Protein 8E2L (pdb70)

Structure (mmCIF, N/CA/C/O backbone):
data_8E2L
#
_entry.id   8E2L
#
_cell.length_a   1.00
_cell.length_b   1.00
_cell.length_c   1.00
_cell.angle_alpha   90.00
_cell.angle_beta   90.00
_cell.angle_gamma   90.00
#
_symmetry.space_group_name_H-M   'P 1'
#
loop_
_entity.id
_entity.type
_entity.pdbx_description
1 polymer 'Twinkle mtDNA helicase'
2 polymer "DNA (5'-D(P*TP*TP*TP*TP*TP*TP*TP*TP*TP*TP*TP*T)-3')"
3 non-polymer "ADENOSINE-5'-TRIPHOSPHATE"
4 non-polymer 'MAGNESIUM ION'
#
loop_
_atom_site.group_PDB
_atom_site.id
_atom_site.type_symbol
_atom_site.label_atom_id
_atom_site.label_alt_id
_atom_site.label_comp_id
_atom_site.label_asym_id
_atom_site.label_entity_id
_atom_site.label_seq_id
_atom_site.pdbx_PDB_ins_code
_atom_site.Cartn_x
_atom_site.Cartn_y
_atom_site.Cartn_z
_atom_site.occupancy
_atom_site.B_iso_or_equiv
_atom_site.auth_seq_id
_atom_site.auth_comp_id
_atom_site.auth_asym_id
_atom_site.auth_atom_id
_atom_site.pdbx_PDB_model_num
ATOM 1 N N . PRO A 1 48 ? 177.711 248.531 202.837 1.00 229.49 48 PRO C N 1
ATOM 2 C CA . PRO A 1 48 ? 178.930 248.164 202.108 1.00 229.49 48 PRO C CA 1
ATOM 3 C C . PRO A 1 48 ? 179.380 246.736 202.403 1.00 229.49 48 PRO C C 1
ATOM 4 O O . PRO A 1 48 ? 179.324 246.297 203.551 1.00 229.49 48 PRO C O 1
ATOM 6 N N . GLU A 1 49 ? 179.822 246.021 201.365 1.00 234.65 49 GLU C N 1
ATOM 7 C CA . GLU A 1 49 ? 180.275 244.648 201.556 1.00 234.65 49 GLU C CA 1
ATOM 8 C C . GLU A 1 49 ? 181.637 244.593 202.236 1.00 234.65 49 GLU C C 1
ATOM 9 O O . GLU A 1 49 ? 181.948 243.609 202.918 1.00 234.65 49 GLU C O 1
ATOM 11 N N . ASP A 1 50 ? 182.459 245.630 202.066 1.00 235.86 50 ASP C N 1
ATOM 12 C CA . ASP A 1 50 ? 183.781 245.659 202.679 1.00 235.86 50 ASP C CA 1
ATOM 13 C C . ASP A 1 50 ? 183.735 245.941 204.175 1.00 235.86 50 ASP C C 1
ATOM 14 O O . ASP A 1 50 ? 184.767 245.809 204.842 1.00 235.86 50 ASP C O 1
ATOM 16 N N . GLU A 1 51 ? 182.575 246.328 204.713 1.00 237.22 51 GLU C N 1
ATOM 17 C CA . GLU A 1 51 ? 182.478 246.620 206.139 1.00 237.22 51 GLU C CA 1
ATOM 18 C C . GLU A 1 51 ? 182.707 245.377 206.990 1.00 237.22 51 GLU C C 1
ATOM 19 O O . GLU A 1 51 ? 183.207 245.484 208.116 1.00 237.22 51 GLU C O 1
ATOM 21 N N . ALA A 1 52 ? 182.348 244.203 206.479 1.00 237.95 52 ALA C N 1
ATOM 22 C CA . ALA A 1 52 ? 182.537 242.969 207.229 1.00 237.95 52 ALA C CA 1
ATOM 23 C C . ALA A 1 52 ? 184.021 242.681 207.427 1.00 237.95 52 ALA C C 1
ATOM 24 O O . ALA A 1 52 ? 184.839 242.893 206.527 1.00 237.95 52 ALA C O 1
ATOM 26 N N . GLN A 1 53 ? 184.363 242.194 208.616 1.00 241.15 53 GLN C N 1
ATOM 27 C CA . GLN A 1 53 ? 185.744 241.880 208.956 1.00 241.15 53 GLN C CA 1
ATOM 28 C C . GLN A 1 53 ? 186.097 240.488 208.434 1.00 241.15 53 GLN C C 1
ATOM 29 O O . GLN A 1 53 ? 185.369 239.889 207.638 1.00 241.15 53 GLN C O 1
ATOM 31 N N . LEU A 1 54 ? 187.237 239.960 208.874 1.00 242.28 54 LEU C N 1
ATOM 32 C CA . LEU A 1 54 ? 187.671 238.628 208.481 1.00 242.28 54 LEU C CA 1
ATOM 33 C C . LEU A 1 54 ? 188.412 237.987 209.645 1.00 242.28 54 LEU C C 1
ATOM 34 O O . LEU A 1 54 ? 189.201 238.648 210.325 1.00 242.28 54 LEU C O 1
ATOM 36 N N . ILE A 1 55 ? 188.153 236.702 209.867 1.00 246.93 55 ILE C N 1
ATOM 37 C CA . ILE A 1 55 ? 188.793 235.957 210.945 1.00 246.93 55 ILE C CA 1
ATOM 38 C C . ILE A 1 55 ? 188.852 234.489 210.551 1.00 246.93 55 ILE C C 1
ATOM 39 O O . ILE A 1 55 ? 187.898 233.945 209.987 1.00 246.93 55 ILE C O 1
ATOM 41 N N . LYS A 1 56 ? 189.979 233.850 210.853 1.00 246.55 56 LYS C N 1
ATOM 42 C CA . LYS A 1 56 ? 190.211 232.439 210.558 1.00 246.55 56 LYS C CA 1
ATOM 43 C C . LYS A 1 56 ? 190.813 231.739 211.769 1.00 246.55 56 LYS C C 1
ATOM 44 O O . LYS A 1 56 ? 191.794 230.999 211.673 1.00 246.55 56 LYS C O 1
ATOM 46 N N . THR A 1 57 ? 190.221 231.972 212.938 1.00 245.91 57 THR C N 1
ATOM 47 C CA . THR A 1 57 ? 190.726 231.394 214.174 1.00 245.91 57 THR C CA 1
ATOM 48 C C . THR A 1 57 ? 190.415 229.897 214.227 1.00 245.91 57 THR C C 1
ATOM 49 O O . THR A 1 57 ? 189.755 229.334 213.349 1.00 245.91 57 THR C O 1
ATOM 51 N N . MET A 1 58 ? 190.901 229.247 215.282 1.00 244.25 58 MET C N 1
ATOM 52 C CA . MET A 1 58 ? 190.720 227.808 215.469 1.00 244.25 58 MET C CA 1
ATOM 53 C C . MET A 1 58 ? 189.346 227.567 216.080 1.00 244.25 58 MET C C 1
ATOM 54 O O . MET A 1 58 ? 189.184 227.490 217.299 1.00 244.25 58 MET C O 1
ATOM 56 N N . PHE A 1 59 ? 188.340 227.445 215.218 1.00 245.21 59 PHE C N 1
ATOM 57 C CA . PHE A 1 59 ? 186.970 227.195 215.639 1.00 245.21 59 PHE C CA 1
ATOM 58 C C . PHE A 1 59 ? 186.393 226.041 214.834 1.00 245.21 59 PHE C C 1
ATOM 59 O O . PHE A 1 59 ? 186.726 225.851 213.661 1.00 245.21 59 PHE C O 1
ATOM 61 N N . GLN A 1 60 ? 185.522 225.270 215.478 1.00 246.58 60 GLN C N 1
ATOM 62 C CA . GLN A 1 60 ? 184.887 224.107 214.871 1.00 246.58 60 GLN C CA 1
ATOM 63 C C . GLN A 1 60 ? 183.369 224.235 214.903 1.00 246.58 60 GLN C C 1
ATOM 64 O O . GLN A 1 60 ? 182.652 223.286 215.230 1.00 246.58 60 GLN C O 1
ATOM 66 N N . ILE A 1 61 ? 182.862 225.425 214.571 1.00 249.01 61 ILE C N 1
ATOM 67 C CA . ILE A 1 61 ? 181.417 225.631 214.522 1.00 249.01 61 ILE C CA 1
ATOM 68 C C . ILE A 1 61 ? 180.792 224.756 213.444 1.00 249.01 61 ILE C C 1
ATOM 69 O O . ILE A 1 61 ? 179.749 224.127 213.661 1.00 249.01 61 ILE C O 1
ATOM 71 N N . THR A 1 62 ? 181.416 224.700 212.272 1.00 249.50 62 THR C N 1
ATOM 72 C CA . THR A 1 62 ? 180.961 223.865 211.169 1.00 249.50 62 THR C CA 1
ATOM 73 C C . THR A 1 62 ? 181.910 222.686 211.011 1.00 249.50 62 THR C C 1
ATOM 74 O O . THR A 1 62 ? 183.133 222.865 211.001 1.00 249.50 62 THR C O 1
ATOM 76 N N . LYS A 1 63 ? 181.346 221.483 210.891 1.00 248.46 63 LYS C N 1
ATOM 77 C CA . LYS A 1 63 ? 182.138 220.261 210.751 1.00 248.46 63 LYS C CA 1
ATOM 78 C C . LYS A 1 63 ? 182.669 220.163 209.319 1.00 248.46 63 LYS C C 1
ATOM 79 O O . LYS A 1 63 ? 182.240 219.342 208.506 1.00 248.46 63 LYS C O 1
ATOM 81 N N . VAL A 1 64 ? 183.633 221.034 209.019 1.00 246.49 64 VAL C N 1
ATOM 82 C CA . VAL A 1 64 ? 184.242 221.110 207.700 1.00 246.49 64 VAL C CA 1
ATOM 83 C C . VAL A 1 64 ? 185.753 221.207 207.856 1.00 246.49 64 VAL C C 1
ATOM 84 O O . VAL A 1 64 ? 186.274 221.527 208.926 1.00 246.49 64 VAL C O 1
ATOM 86 N N . SER A 1 65 ? 186.455 220.925 206.762 1.00 249.29 65 SER C N 1
ATOM 87 C CA . SER A 1 65 ? 187.909 220.992 206.720 1.00 249.29 65 SER C CA 1
ATOM 88 C C . SER A 1 65 ? 188.338 222.335 206.145 1.00 249.29 65 SER C C 1
ATOM 89 O O . SER A 1 65 ? 187.847 222.749 205.089 1.00 249.29 65 SER C O 1
ATOM 91 N N . ASN A 1 66 ? 189.254 223.008 206.839 1.00 249.71 66 ASN C N 1
ATOM 92 C CA . ASN A 1 66 ? 189.717 224.328 206.430 1.00 249.71 66 ASN C CA 1
ATOM 93 C C . ASN A 1 66 ? 190.824 224.277 205.386 1.00 249.71 66 ASN C C 1
ATOM 94 O O . ASN A 1 66 ? 191.248 225.338 204.912 1.00 249.71 66 ASN C O 1
ATOM 96 N N . ALA A 1 67 ? 191.290 223.081 205.011 1.00 248.87 67 ALA C N 1
ATOM 97 C CA . ALA A 1 67 ? 192.394 222.968 204.062 1.00 248.87 67 ALA C CA 1
ATOM 98 C C . ALA A 1 67 ? 192.078 223.651 202.738 1.00 248.87 67 ALA C C 1
ATOM 99 O O . ALA A 1 67 ? 192.992 224.106 202.041 1.00 248.87 67 ALA C O 1
ATOM 101 N N . THR A 1 68 ? 190.799 223.734 202.375 1.00 248.30 68 THR C N 1
ATOM 102 C CA . THR A 1 68 ? 190.397 224.464 201.181 1.00 248.30 68 THR C CA 1
ATOM 103 C C . THR A 1 68 ? 189.994 225.900 201.483 1.00 248.30 68 THR C C 1
ATOM 104 O O . THR A 1 68 ? 190.115 226.765 200.607 1.00 248.30 68 THR C O 1
ATOM 106 N N . LEU A 1 69 ? 189.527 226.173 202.705 1.00 247.51 69 LEU C N 1
ATOM 107 C CA . LEU A 1 69 ? 189.068 227.518 203.042 1.00 247.51 69 LEU C CA 1
ATOM 108 C C . LEU A 1 69 ? 190.198 228.531 202.906 1.00 247.51 69 LEU C C 1
ATOM 109 O O . LEU A 1 69 ? 190.022 229.599 202.306 1.00 247.51 69 LEU C O 1
ATOM 111 N N . LYS A 1 70 ? 191.376 228.200 203.440 1.00 246.83 70 LYS C N 1
ATOM 112 C CA . LYS A 1 70 ? 192.532 229.074 203.276 1.00 246.83 70 LYS C CA 1
ATOM 113 C C . LYS A 1 70 ? 192.888 229.250 201.807 1.00 246.83 70 LYS C C 1
ATOM 114 O O . LYS A 1 70 ? 193.423 230.295 201.418 1.00 246.83 70 LYS C O 1
ATOM 116 N N . LYS A 1 71 ? 192.601 228.244 200.978 1.00 247.90 71 LYS C N 1
ATOM 117 C CA . LYS A 1 71 ? 192.801 228.395 199.542 1.00 247.90 71 LYS C CA 1
ATOM 118 C C . LYS A 1 71 ? 191.775 229.348 198.943 1.00 247.90 71 LYS C C 1
ATOM 119 O O . LYS A 1 71 ? 192.094 230.120 198.031 1.00 247.90 71 LYS C O 1
ATOM 121 N N . PHE A 1 72 ? 190.537 229.312 199.442 1.00 245.83 72 PHE C N 1
ATOM 122 C CA . PHE A 1 72 ? 189.486 230.161 198.898 1.00 245.83 72 PHE C CA 1
ATOM 123 C C . PHE A 1 72 ? 189.512 231.572 199.469 1.00 245.83 72 PHE C C 1
ATOM 124 O O . PHE A 1 72 ? 188.874 232.466 198.902 1.00 245.83 72 PHE C O 1
ATOM 126 N N . GLY A 1 73 ? 190.230 231.794 200.568 1.00 243.98 73 GLY C N 1
ATOM 127 C CA . GLY A 1 73 ? 190.297 233.101 201.182 1.00 243.98 73 GLY C CA 1
ATOM 128 C C . GLY A 1 73 ? 189.099 233.480 202.022 1.00 243.98 73 GLY C C 1
ATOM 129 O O . GLY A 1 73 ? 189.054 234.608 202.531 1.00 243.98 73 GLY C O 1
ATOM 130 N N . VAL A 1 74 ? 188.131 232.585 202.187 1.00 242.93 74 VAL C N 1
ATOM 131 C CA . VAL A 1 74 ? 186.934 232.884 202.964 1.00 242.93 74 VAL C CA 1
ATOM 132 C C . VAL A 1 74 ? 187.280 232.849 204.446 1.00 242.93 74 VAL C C 1
ATOM 133 O O . VAL A 1 74 ? 187.883 231.886 204.934 1.00 242.93 74 VAL C O 1
ATOM 135 N N . ARG A 1 75 ? 186.900 233.902 205.164 1.00 243.37 75 ARG C N 1
ATOM 136 C CA . ARG A 1 75 ? 187.146 234.007 206.593 1.00 243.37 75 ARG C CA 1
ATOM 137 C C . ARG A 1 75 ? 185.857 234.394 207.302 1.00 243.37 75 ARG C C 1
ATOM 138 O O . ARG A 1 75 ? 184.999 235.078 206.737 1.00 243.37 75 ARG C O 1
ATOM 140 N N . LEU A 1 76 ? 185.731 233.950 208.550 1.00 246.29 76 LEU C N 1
ATOM 141 C CA . LEU A 1 76 ? 184.528 234.205 209.336 1.00 246.29 76 LEU C CA 1
ATOM 142 C C . LEU A 1 76 ? 184.470 235.680 209.715 1.00 246.29 76 LEU C C 1
ATOM 143 O O . LEU A 1 76 ? 185.215 236.135 210.589 1.00 246.29 76 LEU C O 1
ATOM 145 N N . PHE A 1 77 ? 183.588 236.428 209.058 1.00 245.93 77 PHE C N 1
ATOM 146 C CA . PHE A 1 77 ? 183.422 237.839 209.370 1.00 245.93 77 PHE C CA 1
ATOM 147 C C . PHE A 1 77 ? 182.796 238.012 210.749 1.00 245.93 77 PHE C C 1
ATOM 148 O O . PHE A 1 77 ? 182.046 237.158 211.230 1.00 245.93 77 PHE C O 1
ATOM 150 N N . LYS A 1 78 ? 183.113 239.135 211.388 1.00 244.38 78 LYS C N 1
ATOM 151 C CA . LYS A 1 78 ? 182.581 239.420 212.713 1.00 244.38 78 LYS C CA 1
ATOM 152 C C . LYS A 1 78 ? 181.850 240.757 212.708 1.00 244.38 78 LYS C C 1
ATOM 153 O O . LYS A 1 78 ? 182.054 241.582 213.607 1.00 244.38 78 LYS C O 1
ATOM 155 N N . PRO A 1 79 ? 180.994 241.008 211.717 1.00 241.87 79 PRO C N 1
ATOM 156 C CA . PRO A 1 79 ? 180.202 242.245 211.732 1.00 241.87 79 PRO C CA 1
ATOM 157 C C . PRO A 1 79 ? 178.978 242.119 212.624 1.00 241.87 79 PRO C C 1
ATOM 158 O O . PRO A 1 79 ? 178.569 243.085 213.276 1.00 241.87 79 PRO C O 1
ATOM 160 N N . THR A 1 80 ? 178.389 240.926 212.657 1.00 242.89 80 THR C N 1
ATOM 161 C CA . THR A 1 80 ? 177.211 240.651 213.470 1.00 242.89 80 THR C CA 1
ATOM 162 C C . THR A 1 80 ? 177.461 239.575 214.514 1.00 242.89 80 THR C C 1
ATOM 163 O O . THR A 1 80 ? 177.102 239.757 215.683 1.00 242.89 80 THR C O 1
ATOM 165 N N . LYS A 1 81 ? 178.067 238.457 214.126 1.00 244.39 81 LYS C N 1
ATOM 166 C CA . LYS A 1 81 ? 178.334 237.361 215.049 1.00 244.39 81 LYS C CA 1
ATOM 167 C C . LYS A 1 81 ? 179.633 236.682 214.626 1.00 244.39 81 LYS C C 1
ATOM 168 O O . LYS A 1 81 ? 180.373 237.189 213.779 1.00 244.39 81 LYS C O 1
ATOM 170 N N . SER A 1 82 ? 179.907 235.521 215.222 1.00 243.63 82 SER C N 1
ATOM 171 C CA . SER A 1 82 ? 181.115 234.757 214.944 1.00 243.63 82 SER C CA 1
ATOM 172 C C . SER A 1 82 ? 180.855 233.572 214.019 1.00 243.63 82 SER C C 1
ATOM 173 O O . SER A 1 82 ? 181.709 232.687 213.901 1.00 243.63 82 SER C O 1
ATOM 175 N N . LEU A 1 83 ? 179.696 233.536 213.366 1.00 245.09 83 LEU C N 1
ATOM 176 C CA . LEU A 1 83 ? 179.371 232.438 212.471 1.00 245.09 83 LEU C CA 1
ATOM 177 C C . LEU A 1 83 ? 180.203 232.526 211.193 1.00 245.09 83 LEU C C 1
ATOM 178 O O . LEU A 1 83 ? 180.842 233.540 210.897 1.00 245.09 83 LEU C O 1
ATOM 180 N N . VAL A 1 84 ? 180.190 231.435 210.428 1.00 243.37 84 VAL C N 1
ATOM 181 C CA . VAL A 1 84 ? 180.946 231.378 209.182 1.00 243.37 84 VAL C CA 1
ATOM 182 C C . VAL A 1 84 ? 180.313 232.333 208.178 1.00 243.37 84 VAL C C 1
ATOM 183 O O . VAL A 1 84 ? 179.132 232.204 207.836 1.00 243.37 84 VAL C O 1
ATOM 185 N N . PHE A 1 85 ? 181.099 233.297 207.703 1.00 242.80 85 PHE C N 1
ATOM 186 C CA . PHE A 1 85 ? 180.628 234.328 206.779 1.00 242.80 85 PHE C CA 1
ATOM 187 C C . PHE A 1 85 ? 181.579 234.399 205.593 1.00 242.80 85 PHE C C 1
ATOM 188 O O . PHE A 1 85 ? 182.442 235.285 205.524 1.00 242.80 85 PHE C O 1
ATOM 190 N N . PRO A 1 86 ? 181.454 233.477 204.642 1.00 237.78 86 PRO C N 1
ATOM 191 C CA . PRO A 1 86 ? 182.298 233.542 203.445 1.00 237.78 86 PRO C CA 1
ATOM 192 C C . PRO A 1 86 ? 181.995 234.783 202.622 1.00 237.78 86 PRO C C 1
ATOM 193 O O . PRO A 1 86 ? 180.883 235.316 202.641 1.00 237.78 86 PRO C O 1
ATOM 195 N N . TRP A 1 87 ? 183.008 235.242 201.889 1.00 234.93 87 TRP C N 1
ATOM 196 C CA . TRP A 1 87 ? 182.872 236.451 201.087 1.00 234.93 87 TRP C CA 1
ATOM 197 C C . TRP A 1 87 ? 182.003 236.184 199.865 1.00 234.93 87 TRP C C 1
ATOM 198 O O . TRP A 1 87 ? 182.516 235.892 198.780 1.00 234.93 87 TRP C O 1
ATOM 200 N N . PHE A 1 88 ? 180.684 236.285 200.036 1.00 235.26 88 PHE C N 1
ATOM 201 C CA . PHE A 1 88 ? 179.732 236.021 198.957 1.00 235.26 88 PHE C CA 1
ATOM 202 C C . PHE A 1 88 ? 179.703 237.215 198.002 1.00 235.26 88 PHE C C 1
ATOM 203 O O . PHE A 1 88 ? 178.782 238.035 197.989 1.00 235.26 88 PHE C O 1
ATOM 205 N N . ALA A 1 89 ? 180.752 237.301 197.188 1.00 235.15 89 ALA C N 1
ATOM 206 C CA . ALA A 1 89 ? 180.874 238.358 196.197 1.00 235.15 89 ALA C CA 1
ATOM 207 C C . ALA A 1 89 ? 181.763 237.871 195.064 1.00 235.15 89 ALA C C 1
ATOM 208 O O . ALA A 1 89 ? 182.523 236.910 195.213 1.00 235.15 89 ALA C O 1
ATOM 210 N N . GLY A 1 90 ? 181.658 238.546 193.924 1.00 233.86 90 GLY C N 1
ATOM 211 C CA . GLY A 1 90 ? 182.456 238.215 192.770 1.00 233.86 90 GLY C CA 1
ATOM 212 C C . GLY A 1 90 ? 183.795 238.922 192.789 1.00 233.86 90 GLY C C 1
ATOM 213 O O . GLY A 1 90 ? 184.293 239.328 193.844 1.00 233.86 90 GLY C O 1
ATOM 214 N N . PRO A 1 91 ? 184.413 239.070 191.615 1.00 231.51 91 PRO C N 1
ATOM 215 C CA . PRO A 1 91 ? 185.682 239.813 191.554 1.00 231.51 91 PRO C CA 1
ATOM 216 C C . PRO A 1 91 ? 185.560 241.247 192.036 1.00 231.51 91 PRO C C 1
ATOM 217 O O . PRO A 1 91 ? 186.507 241.776 192.631 1.00 231.51 91 PRO C O 1
ATOM 219 N N . ASP A 1 92 ? 184.422 241.892 191.798 1.00 233.05 92 ASP C N 1
ATOM 220 C CA . ASP A 1 92 ? 184.195 243.257 192.243 1.00 233.05 92 ASP C CA 1
ATOM 221 C C . ASP A 1 92 ? 183.541 243.244 193.625 1.00 233.05 92 ASP C C 1
ATOM 222 O O . ASP A 1 92 ? 183.458 242.209 194.291 1.00 233.05 92 ASP C O 1
ATOM 224 N N . SER A 1 93 ? 183.067 244.406 194.069 1.00 234.00 93 SER C N 1
ATOM 225 C CA . SER A 1 93 ? 182.430 244.565 195.375 1.00 234.00 93 SER C CA 1
ATOM 226 C C . SER A 1 93 ? 180.917 244.688 195.257 1.00 234.00 93 SER C C 1
ATOM 227 O O . SER A 1 93 ? 180.295 245.484 195.968 1.00 234.00 93 SER C O 1
ATOM 229 N N . SER A 1 94 ? 180.306 243.922 194.354 1.00 234.95 94 SER C N 1
ATOM 230 C CA . SER A 1 94 ? 178.863 243.989 194.157 1.00 234.95 94 SER C CA 1
ATOM 231 C C . SER A 1 94 ? 178.126 243.646 195.446 1.00 234.95 94 SER C C 1
ATOM 232 O O . SER A 1 94 ? 178.446 242.661 196.118 1.00 234.95 94 SER C O 1
ATOM 234 N N . LEU A 1 95 ? 177.133 244.467 195.787 1.00 238.59 95 LEU C N 1
ATOM 235 C CA . LEU A 1 95 ? 176.370 244.298 197.025 1.00 238.59 95 LEU C CA 1
ATOM 236 C C . LEU A 1 95 ? 175.195 243.349 196.781 1.00 238.59 95 LEU C C 1
ATOM 237 O O . LEU A 1 95 ? 174.020 243.717 196.843 1.00 238.59 95 LEU C O 1
ATOM 239 N N . LYS A 1 96 ? 175.542 242.097 196.498 1.00 237.43 96 LYS C N 1
ATOM 240 C CA . LYS A 1 96 ? 174.556 241.053 196.258 1.00 237.43 96 LYS C CA 1
ATOM 241 C C . LYS A 1 96 ? 174.229 240.248 197.508 1.00 237.43 96 LYS C C 1
ATOM 242 O O . LYS A 1 96 ? 173.434 239.305 197.429 1.00 237.43 96 LYS C O 1
ATOM 244 N N . GLY A 1 97 ? 174.816 240.591 198.651 1.00 237.58 97 GLY C N 1
ATOM 245 C CA . GLY A 1 97 ? 174.556 239.870 199.881 1.00 237.58 97 GLY C CA 1
ATOM 246 C C . GLY A 1 97 ? 175.741 239.054 200.351 1.00 237.58 97 GLY C C 1
ATOM 247 O O . GLY A 1 97 ? 176.006 237.969 199.824 1.00 237.58 97 GLY C O 1
ATOM 248 N N . LEU A 1 98 ? 176.462 239.565 201.346 1.00 237.05 98 LEU C N 1
ATOM 249 C CA . LEU A 1 98 ? 177.629 238.899 201.912 1.00 237.05 98 LEU C CA 1
ATOM 250 C C . LEU A 1 98 ? 177.391 238.507 203.367 1.00 237.05 98 LEU C C 1
ATOM 251 O O . LEU A 1 98 ? 178.277 238.629 204.215 1.00 237.05 98 LEU C O 1
ATOM 253 N N . LYS A 1 99 ? 176.185 238.033 203.669 1.00 238.87 99 LYS C N 1
ATOM 254 C CA . LYS A 1 99 ? 175.840 237.651 205.029 1.00 238.87 99 LYS C CA 1
ATOM 255 C C . LYS A 1 99 ? 176.523 236.335 205.400 1.00 238.87 99 LYS C C 1
ATOM 256 O O . LYS A 1 99 ? 177.184 235.687 204.583 1.00 238.87 99 LYS C O 1
ATOM 258 N N . LEU A 1 100 ? 176.356 235.938 206.658 1.00 244.80 100 LEU C N 1
ATOM 259 C CA . LEU A 1 100 ? 176.982 234.722 207.154 1.00 244.80 100 LEU C CA 1
ATOM 260 C C . LEU A 1 100 ? 176.366 233.489 206.503 1.00 244.80 100 LEU C C 1
ATOM 261 O O . LEU A 1 100 ? 175.189 233.473 206.132 1.00 244.80 100 LEU C O 1
ATOM 263 N N . LEU A 1 101 ? 177.181 232.446 206.366 1.00 244.77 101 LEU C N 1
ATOM 264 C CA . LEU A 1 101 ? 176.739 231.194 205.778 1.00 244.77 101 LEU C CA 1
ATOM 265 C C . LEU A 1 101 ? 176.059 230.328 206.836 1.00 244.77 101 LEU C C 1
ATOM 266 O O . LEU A 1 101 ? 175.965 230.690 208.011 1.00 244.77 101 LEU C O 1
ATOM 268 N N . SER A 1 102 ? 175.576 229.162 206.411 1.00 250.77 102 SER C N 1
ATOM 269 C CA . SER A 1 102 ? 174.885 228.230 207.302 1.00 250.77 102 SER C CA 1
ATOM 270 C C . SER A 1 102 ? 175.930 227.369 207.998 1.00 250.77 102 SER C C 1
ATOM 271 O O . SER A 1 102 ? 176.243 226.259 207.564 1.00 250.77 102 SER C O 1
ATOM 273 N N . ALA A 1 103 ? 176.482 227.889 209.091 1.00 254.08 103 ALA C N 1
ATOM 274 C CA . ALA A 1 103 ? 177.449 227.130 209.872 1.00 254.08 103 ALA C CA 1
ATOM 275 C C . ALA A 1 103 ? 176.780 225.918 210.507 1.00 254.08 103 ALA C C 1
ATOM 276 O O . ALA A 1 103 ? 175.662 226.004 211.022 1.00 254.08 103 ALA C O 1
ATOM 278 N N . GLN A 1 104 ? 177.468 224.774 210.442 1.00 257.90 104 GLN C N 1
ATOM 279 C CA . GLN A 1 104 ? 176.978 223.499 210.962 1.00 257.90 104 GLN C CA 1
ATOM 280 C C . GLN A 1 104 ? 175.724 223.032 210.228 1.00 257.90 104 GLN C C 1
ATOM 281 O O . GLN A 1 104 ? 175.120 222.024 210.608 1.00 257.90 104 GLN C O 1
ATOM 283 N N . ASN A 1 105 ? 175.320 223.771 209.191 1.00 258.36 105 ASN C N 1
ATOM 284 C CA . ASN A 1 105 ? 174.220 223.401 208.304 1.00 258.36 105 ASN C CA 1
ATOM 285 C C . ASN A 1 105 ? 172.876 223.317 209.022 1.00 258.36 105 ASN C C 1
ATOM 286 O O . ASN A 1 105 ? 171.876 222.916 208.417 1.00 258.36 105 ASN C O 1
ATOM 288 N N . THR A 1 106 ? 172.831 223.687 210.303 1.00 257.30 106 THR C N 1
ATOM 289 C CA . THR A 1 106 ? 171.587 223.617 211.056 1.00 257.30 106 THR C CA 1
ATOM 290 C C . THR A 1 106 ? 171.337 224.816 211.960 1.00 257.30 106 THR C C 1
ATOM 291 O O . THR A 1 106 ? 170.270 224.878 212.580 1.00 257.30 106 THR C O 1
ATOM 293 N N . ASP A 1 107 ? 172.263 225.764 212.054 1.00 254.80 107 ASP C N 1
ATOM 294 C CA . ASP A 1 107 ? 172.109 226.913 212.939 1.00 254.80 107 ASP C CA 1
ATOM 295 C C . ASP A 1 107 ? 173.089 227.994 212.496 1.00 254.80 107 ASP C C 1
ATOM 296 O O . ASP A 1 107 ? 173.682 227.911 211.415 1.00 254.80 107 ASP C O 1
ATOM 298 N N . THR A 1 108 ? 173.247 229.020 213.335 1.00 252.19 108 THR C N 1
ATOM 299 C CA . THR A 1 108 ? 174.213 230.098 213.119 1.00 252.19 108 THR C CA 1
ATOM 300 C C . THR A 1 108 ? 173.974 230.795 211.777 1.00 252.19 108 THR C C 1
ATOM 301 O O . THR A 1 108 ? 174.803 230.755 210.865 1.00 252.19 108 THR C O 1
ATOM 303 N N . GLU A 1 109 ? 172.807 231.435 211.676 1.00 247.84 109 GLU C N 1
ATOM 304 C CA . GLU A 1 109 ? 172.408 232.192 210.489 1.00 247.84 109 GLU C CA 1
ATOM 305 C C . GLU A 1 109 ? 172.385 231.295 209.249 1.00 247.84 109 GLU C C 1
ATOM 306 O O . GLU A 1 109 ? 173.157 231.467 208.304 1.00 247.84 109 GLU C O 1
ATOM 308 N N . LYS A 1 110 ? 171.475 230.317 209.277 1.00 246.67 110 LYS C N 1
ATOM 309 C CA . LYS A 1 110 ? 171.314 229.415 208.143 1.00 246.67 110 LYS C CA 1
ATOM 310 C C . LYS A 1 110 ? 170.862 230.145 206.885 1.00 246.67 110 LYS C C 1
ATOM 311 O O . LYS A 1 110 ? 171.097 229.651 205.777 1.00 246.67 110 LYS C O 1
ATOM 313 N N . VAL A 1 111 ? 170.226 231.301 207.028 1.00 244.30 111 VAL C N 1
ATOM 314 C CA . VAL A 1 111 ? 169.813 232.102 205.895 1.00 244.30 111 VAL C CA 1
ATOM 315 C C . VAL A 1 111 ? 170.754 233.295 205.765 1.00 244.30 111 VAL C C 1
ATOM 316 O O . VAL A 1 111 ? 171.524 233.611 206.670 1.00 244.30 111 VAL C O 1
ATOM 318 N N . THR A 1 112 ? 170.692 233.972 204.620 1.00 239.75 112 THR C N 1
ATOM 319 C CA . THR A 1 112 ? 171.562 235.115 204.370 1.00 239.75 112 THR C CA 1
ATOM 320 C C . THR A 1 112 ? 170.761 236.321 203.894 1.00 239.75 112 THR C C 1
ATOM 321 O O . THR A 1 112 ? 169.526 236.289 203.879 1.00 239.75 112 THR C O 1
ATOM 323 N N . TYR A 1 113 ? 171.456 237.386 203.506 1.00 235.67 113 TYR C N 1
ATOM 324 C CA . TYR A 1 113 ? 170.832 238.606 203.022 1.00 235.67 113 TYR C CA 1
ATOM 325 C C . TYR A 1 113 ? 171.000 238.715 201.512 1.00 235.67 113 TYR C C 1
ATOM 326 O O . TYR A 1 113 ? 171.953 238.183 200.935 1.00 235.67 113 TYR C O 1
ATOM 328 N N . ASN A 1 114 ? 170.060 239.411 200.876 1.00 233.69 114 ASN C N 1
ATOM 329 C CA . ASN A 1 114 ? 170.073 239.584 199.430 1.00 233.69 114 ASN C CA 1
ATOM 330 C C . ASN A 1 114 ? 170.908 240.772 198.974 1.00 233.69 114 ASN C C 1
ATOM 331 O O . ASN A 1 114 ? 171.077 240.961 197.765 1.00 233.69 114 ASN C O 1
ATOM 333 N N . GLU A 1 115 ? 171.433 241.572 199.901 1.00 235.73 115 GLU C N 1
ATOM 334 C CA . GLU A 1 115 ? 172.231 242.735 199.542 1.00 235.73 115 GLU C CA 1
ATOM 335 C C . GLU A 1 115 ? 173.194 243.049 200.675 1.00 235.73 115 GLU C C 1
ATOM 336 O O . GLU A 1 115 ? 173.015 242.604 201.812 1.00 235.73 115 GLU C O 1
ATOM 338 N N . ALA A 1 116 ? 174.225 243.827 200.349 1.00 235.40 116 ALA C N 1
ATOM 339 C CA . ALA A 1 116 ? 175.234 244.248 201.313 1.00 235.40 116 ALA C CA 1
ATOM 340 C C . ALA A 1 116 ? 175.159 245.734 201.630 1.00 235.40 116 ALA C C 1
ATOM 341 O O . ALA A 1 116 ? 175.145 246.117 202.804 1.00 235.40 116 ALA C O 1
ATOM 343 N N . THR A 1 117 ? 175.110 246.585 200.609 1.00 233.33 117 THR C N 1
ATOM 344 C CA . THR A 1 117 ? 174.990 248.017 200.824 1.00 233.33 117 THR C CA 1
ATOM 345 C C . THR A 1 117 ? 173.560 248.379 201.215 1.00 233.33 117 THR C C 1
ATOM 346 O O . THR A 1 117 ? 172.615 247.617 200.995 1.00 233.33 117 THR C O 1
ATOM 348 N N . VAL A 1 118 ? 173.414 249.563 201.814 1.00 232.85 118 VAL C N 1
ATOM 349 C CA . VAL A 1 118 ? 172.091 250.015 202.247 1.00 232.85 118 VAL C CA 1
ATOM 350 C C . VAL A 1 118 ? 171.135 250.170 201.071 1.00 232.85 118 VAL C C 1
ATOM 351 O O . VAL A 1 118 ? 170.008 249.653 201.145 1.00 232.85 118 VAL C O 1
ATOM 353 N N . PRO A 1 119 ? 171.495 250.844 199.985 1.00 234.86 119 PRO C N 1
ATOM 354 C CA . PRO A 1 119 ? 170.581 250.983 198.850 1.00 234.86 119 PRO C CA 1
ATOM 355 C C . PRO A 1 119 ? 170.820 249.907 197.795 1.00 234.86 119 PRO C C 1
ATOM 356 O O . PRO A 1 119 ? 171.769 249.123 197.868 1.00 234.86 119 PRO C O 1
ATOM 358 N N . LYS A 1 120 ? 169.925 249.889 196.805 1.00 240.84 120 LYS C N 1
ATOM 359 C CA . LYS A 1 120 ? 170.028 249.007 195.642 1.00 240.84 120 LYS C CA 1
ATOM 360 C C . LYS A 1 120 ? 170.077 247.535 196.061 1.00 240.84 120 LYS C C 1
ATOM 361 O O . LYS A 1 120 ? 171.070 246.833 195.861 1.00 240.84 120 LYS C O 1
ATOM 363 N N . ILE A 1 121 ? 168.976 247.079 196.660 1.00 240.33 121 ILE C N 1
ATOM 364 C CA . ILE A 1 121 ? 168.864 245.680 197.054 1.00 240.33 121 ILE C CA 1
ATOM 365 C C . ILE A 1 121 ? 168.850 244.806 195.808 1.00 240.33 121 ILE C C 1
ATOM 366 O O . ILE A 1 121 ? 168.054 245.022 194.884 1.00 240.33 121 ILE C O 1
ATOM 368 N N . SER A 1 122 ? 169.731 243.812 195.776 1.00 238.85 122 SER C N 1
ATOM 369 C CA . SER A 1 122 ? 169.896 242.943 194.622 1.00 238.85 122 SER C CA 1
ATOM 370 C C . SER A 1 122 ? 169.201 241.604 194.844 1.00 238.85 122 SER C C 1
ATOM 371 O O . SER A 1 122 ? 168.835 241.240 195.964 1.00 238.85 122 SER C O 1
ATOM 373 N N . SER A 1 123 ? 169.022 240.872 193.748 1.00 235.14 123 SER C N 1
ATOM 374 C CA . SER A 1 123 ? 168.400 239.559 193.780 1.00 235.14 123 SER C CA 1
ATOM 375 C C . SER A 1 123 ? 169.477 238.484 193.929 1.00 235.14 123 SER C C 1
ATOM 376 O O . SER A 1 123 ? 170.641 238.773 194.219 1.00 235.14 123 SER C O 1
ATOM 378 N N . TYR A 1 124 ? 169.092 237.221 193.732 1.00 230.65 124 TYR C N 1
ATOM 379 C CA . TYR A 1 124 ? 170.006 236.090 193.835 1.00 230.65 124 TYR C CA 1
ATOM 380 C C . TYR A 1 124 ? 170.642 235.724 192.498 1.00 230.65 124 TYR C C 1
ATOM 381 O O . TYR A 1 124 ? 171.003 234.558 192.286 1.00 230.65 124 TYR C O 1
ATOM 383 N N . TYR A 1 125 ? 170.788 236.688 191.591 1.00 224.16 125 TYR C N 1
ATOM 384 C CA . TYR A 1 125 ? 171.347 236.432 190.270 1.00 224.16 125 TYR C CA 1
ATOM 385 C C . TYR A 1 125 ? 172.870 236.472 190.246 1.00 224.16 125 TYR C C 1
ATOM 386 O O . TYR A 1 125 ? 173.459 236.258 189.181 1.00 224.16 125 TYR C O 1
ATOM 388 N N . ASN A 1 126 ? 173.517 236.739 191.377 1.00 227.49 126 ASN C N 1
ATOM 389 C CA . ASN A 1 126 ? 174.969 236.805 191.422 1.00 227.49 126 ASN C CA 1
ATOM 390 C C . ASN A 1 126 ? 175.569 235.402 191.317 1.00 227.49 126 ASN C C 1
ATOM 391 O O . ASN A 1 126 ? 174.865 234.397 191.187 1.00 227.49 126 ASN C O 1
ATOM 393 N N . LEU A 1 127 ? 176.897 235.339 191.380 1.00 228.86 127 LEU C N 1
ATOM 394 C CA . LEU A 1 127 ? 177.628 234.087 191.266 1.00 228.86 127 LEU C CA 1
ATOM 395 C C . LEU A 1 127 ? 178.601 233.952 192.429 1.00 228.86 127 LEU C C 1
ATOM 396 O O . LEU A 1 127 ? 179.018 234.940 193.038 1.00 228.86 127 LEU C O 1
ATOM 398 N N . PHE A 1 128 ? 178.957 232.705 192.731 1.00 228.34 128 PHE C N 1
ATOM 399 C CA . PHE A 1 128 ? 179.876 232.410 193.820 1.00 228.34 128 PHE C CA 1
ATOM 400 C C . PHE A 1 128 ? 180.634 231.132 193.496 1.00 228.34 128 PHE C C 1
ATOM 401 O O . PHE A 1 128 ? 180.215 230.332 192.656 1.00 228.34 128 PHE C O 1
ATOM 403 N N . GLY A 1 129 ? 181.765 230.951 194.173 1.00 231.15 129 GLY C N 1
ATOM 404 C CA . GLY A 1 129 ? 182.591 229.780 193.958 1.00 231.15 129 GLY C CA 1
ATOM 405 C C . GLY A 1 129 ? 183.492 229.904 192.747 1.00 231.15 129 GLY C C 1
ATOM 406 O O . GLY A 1 129 ? 184.717 229.811 192.864 1.00 231.15 129 GLY C O 1
ATOM 407 N N . LEU A 1 130 ? 182.891 230.111 191.572 1.00 233.39 130 LEU C N 1
ATOM 408 C CA . LEU A 1 130 ? 183.681 230.287 190.358 1.00 233.39 130 LEU C CA 1
ATOM 409 C C . LEU A 1 130 ? 184.510 231.564 190.407 1.00 233.39 130 LEU C C 1
ATOM 410 O O . LEU A 1 130 ? 185.552 231.650 189.747 1.00 233.39 130 LEU C O 1
ATOM 412 N N . THR A 1 131 ? 184.064 232.564 191.170 1.00 234.20 131 THR C N 1
ATOM 413 C CA . THR A 1 131 ? 184.839 233.793 191.308 1.00 234.20 131 THR C CA 1
ATOM 414 C C . THR A 1 131 ? 186.126 233.562 192.089 1.00 234.20 131 THR C C 1
ATOM 415 O O . THR A 1 131 ? 187.146 234.200 191.803 1.00 234.20 131 THR C O 1
ATOM 417 N N . LEU A 1 132 ? 186.100 232.664 193.071 1.00 236.65 132 LEU C N 1
ATOM 418 C CA . LEU A 1 132 ? 187.263 232.373 193.898 1.00 236.65 132 LEU C CA 1
ATOM 419 C C . LEU A 1 132 ? 188.170 231.309 193.297 1.00 236.65 132 LEU C C 1
ATOM 420 O O . LEU A 1 132 ? 189.180 230.955 193.916 1.00 236.65 132 LEU C O 1
ATOM 422 N N . VAL A 1 133 ? 187.840 230.790 192.115 1.00 234.66 133 VAL C N 1
ATOM 423 C CA . VAL A 1 133 ? 188.635 229.764 191.456 1.00 234.66 133 VAL C CA 1
ATOM 424 C C . VAL A 1 133 ? 188.920 230.206 190.027 1.00 234.66 133 VAL C C 1
ATOM 425 O O . VAL A 1 133 ? 188.270 231.103 189.486 1.00 234.66 133 VAL C O 1
ATOM 427 N N . GLY A 1 134 ? 189.921 229.565 189.421 1.00 237.92 134 GLY C N 1
ATOM 428 C CA . GLY A 1 134 ? 190.274 229.899 188.051 1.00 237.92 134 GLY C CA 1
ATOM 429 C C . GLY A 1 134 ? 189.168 229.579 187.065 1.00 237.92 134 GLY C C 1
ATOM 430 O O . GLY A 1 134 ? 188.865 230.380 186.176 1.00 237.92 134 GLY C O 1
ATOM 431 N N . ARG A 1 135 ? 188.555 228.402 187.204 1.00 238.22 135 ARG C N 1
ATOM 432 C CA . ARG A 1 135 ? 187.451 227.950 186.358 1.00 238.22 135 ARG C CA 1
ATOM 433 C C . ARG A 1 135 ? 187.828 227.903 184.881 1.00 238.22 135 ARG C C 1
ATOM 434 O O . ARG A 1 135 ? 186.958 228.011 184.011 1.00 238.22 135 ARG C O 1
ATOM 436 N N . MET A 1 136 ? 189.114 227.744 184.577 1.00 239.47 136 MET C N 1
ATOM 437 C CA . MET A 1 136 ? 189.582 227.675 183.194 1.00 239.47 136 MET C CA 1
ATOM 438 C C . MET A 1 136 ? 189.734 226.212 182.777 1.00 239.47 136 MET C C 1
ATOM 439 O O . MET A 1 136 ? 190.829 225.705 182.530 1.00 239.47 136 MET C O 1
ATOM 441 N N . ASP A 1 137 ? 188.594 225.536 182.701 1.00 239.95 137 ASP C N 1
ATOM 442 C CA . ASP A 1 137 ? 188.547 224.127 182.330 1.00 239.95 137 ASP C CA 1
ATOM 443 C C . ASP A 1 137 ? 187.162 223.828 181.766 1.00 239.95 137 ASP C C 1
ATOM 444 O O . ASP A 1 137 ? 186.371 224.739 181.501 1.00 239.95 137 ASP C O 1
ATOM 446 N N . SER A 1 138 ? 186.868 222.541 181.580 1.00 234.10 138 SER C N 1
ATOM 447 C CA . SER A 1 138 ? 185.593 222.107 181.032 1.00 234.10 138 SER C CA 1
ATOM 448 C C . SER A 1 138 ? 184.795 221.229 181.985 1.00 234.10 138 SER C C 1
ATOM 449 O O . SER A 1 138 ? 183.699 220.786 181.623 1.00 234.10 138 SER C O 1
ATOM 451 N N . GLU A 1 139 ? 185.306 220.963 183.186 1.00 228.53 139 GLU C N 1
ATOM 452 C CA . GLU A 1 139 ? 184.621 220.139 184.177 1.00 228.53 139 GLU C CA 1
ATOM 453 C C . GLU A 1 139 ? 184.389 220.983 185.423 1.00 228.53 139 GLU C C 1
ATOM 454 O O . GLU A 1 139 ? 185.335 221.285 186.159 1.00 228.53 139 GLU C O 1
ATOM 456 N N . VAL A 1 140 ? 183.135 221.362 185.657 1.00 225.13 140 VAL C N 1
ATOM 457 C CA . VAL A 1 140 ? 182.758 222.199 186.788 1.00 225.13 140 VAL C CA 1
ATOM 458 C C . VAL A 1 140 ? 181.619 221.519 187.533 1.00 225.13 140 VAL C C 1
ATOM 459 O O . VAL A 1 140 ? 180.660 221.046 186.913 1.00 225.13 140 VAL C O 1
ATOM 461 N N . VAL A 1 141 ? 181.725 221.470 188.856 1.00 224.47 141 VAL C N 1
ATOM 462 C CA . VAL A 1 141 ? 180.695 220.880 189.701 1.00 224.47 141 VAL C CA 1
ATOM 463 C C . VAL A 1 141 ? 179.705 221.967 190.094 1.00 224.47 141 VAL C C 1
ATOM 464 O O . VAL A 1 141 ? 180.100 223.037 190.574 1.00 224.47 141 VAL C O 1
ATOM 466 N N . LEU A 1 142 ? 178.420 221.697 189.891 1.00 220.88 142 LEU C N 1
ATOM 467 C CA . LEU A 1 142 ? 177.362 222.656 190.177 1.00 220.88 142 LEU C CA 1
ATOM 468 C C . LEU A 1 142 ? 176.677 222.290 191.486 1.00 220.88 142 LEU C C 1
ATOM 469 O O . LEU A 1 142 ? 176.284 221.136 191.686 1.00 220.88 142 LEU C O 1
ATOM 471 N N . THR A 1 143 ? 176.536 223.274 192.371 1.00 223.46 143 THR C N 1
ATOM 472 C CA . THR A 1 143 ? 175.901 223.066 193.663 1.00 223.46 143 THR C CA 1
ATOM 473 C C . THR A 1 143 ? 175.304 224.383 194.134 1.00 223.46 143 THR C C 1
ATOM 474 O O . THR A 1 143 ? 175.645 225.457 193.634 1.00 223.46 143 THR C O 1
ATOM 476 N N . GLY A 1 144 ? 174.400 224.286 195.106 1.00 226.52 144 GLY C N 1
ATOM 477 C CA . GLY A 1 144 ? 173.741 225.462 195.636 1.00 226.52 144 GLY C CA 1
ATOM 478 C C . GLY A 1 144 ? 174.310 225.934 196.959 1.00 226.52 144 GLY C C 1
ATOM 479 O O . GLY A 1 144 ? 174.478 227.138 197.176 1.00 226.52 144 GLY C O 1
ATOM 480 N N . HIS A 1 145 ? 174.608 224.994 197.851 1.00 225.30 145 HIS C N 1
ATOM 481 C CA . HIS A 1 145 ? 175.130 225.347 199.163 1.00 225.30 145 HIS C CA 1
ATOM 482 C C . HIS A 1 145 ? 176.572 225.827 199.061 1.00 225.30 145 HIS C C 1
ATOM 483 O O . HIS A 1 145 ? 177.366 225.302 198.275 1.00 225.30 145 HIS C O 1
ATOM 485 N N . GLU A 1 146 ? 176.907 226.840 199.864 1.00 225.35 146 GLU C N 1
ATOM 486 C CA . GLU A 1 146 ? 178.281 227.330 199.904 1.00 225.35 146 GLU C CA 1
ATOM 487 C C . GLU A 1 146 ? 179.227 226.266 200.447 1.00 225.35 146 GLU C C 1
ATOM 488 O O . GLU A 1 146 ? 180.364 226.135 199.976 1.00 225.35 146 GLU C O 1
ATOM 490 N N . LEU A 1 147 ? 178.778 225.503 201.446 1.00 227.63 147 LEU C N 1
ATOM 491 C CA . LEU A 1 147 ? 179.595 224.415 201.974 1.00 227.63 147 LEU C CA 1
ATOM 492 C C . LEU A 1 147 ? 179.850 223.354 200.911 1.00 227.63 147 LEU C C 1
ATOM 493 O O . LEU A 1 147 ? 180.948 222.790 200.836 1.00 227.63 147 LEU C O 1
ATOM 495 N N . ASP A 1 148 ? 178.843 223.063 200.084 1.00 228.12 148 ASP C N 1
ATOM 496 C CA . ASP A 1 148 ? 179.036 222.117 198.990 1.00 228.12 148 ASP C CA 1
ATOM 497 C C . ASP A 1 148 ? 180.073 222.629 197.998 1.00 228.12 148 ASP C C 1
ATOM 498 O O . ASP A 1 148 ? 180.905 221.858 197.506 1.00 228.12 148 ASP C O 1
ATOM 500 N N . THR A 1 149 ? 180.037 223.928 197.690 1.00 228.63 149 THR C N 1
ATOM 501 C CA . THR A 1 149 ? 181.037 224.504 196.796 1.00 228.63 149 THR C CA 1
ATOM 502 C C . THR A 1 149 ? 182.431 224.425 197.406 1.00 228.63 149 THR C C 1
ATOM 503 O O . THR A 1 149 ? 183.408 224.126 196.707 1.00 228.63 149 THR C O 1
ATOM 505 N N . LEU A 1 150 ? 182.545 224.692 198.709 1.00 229.34 150 LEU C N 1
ATOM 506 C CA . LEU A 1 150 ? 183.839 224.584 199.375 1.00 229.34 150 LEU C CA 1
ATOM 507 C C . LEU A 1 150 ? 184.357 223.151 199.341 1.00 229.34 150 LEU C C 1
ATOM 508 O O . LEU A 1 150 ? 185.551 222.919 199.120 1.00 229.34 150 LEU C O 1
ATOM 510 N N . ALA A 1 151 ? 183.472 222.177 199.561 1.00 231.74 151 ALA C N 1
ATOM 511 C CA . ALA A 1 151 ? 183.877 220.776 199.496 1.00 231.74 151 ALA C CA 1
ATOM 512 C C . ALA A 1 151 ? 184.306 220.388 198.086 1.00 231.74 151 ALA C C 1
ATOM 513 O O . ALA A 1 151 ? 185.277 219.642 197.911 1.00 231.74 151 ALA C O 1
ATOM 515 N N . VAL A 1 152 ? 183.591 220.878 197.071 1.00 232.95 152 VAL C N 1
ATOM 516 C CA . VAL A 1 152 ? 183.969 220.601 195.687 1.00 232.95 152 VAL C CA 1
ATOM 517 C C . VAL A 1 152 ? 185.332 221.207 195.379 1.00 232.95 152 VAL C C 1
ATOM 518 O O . VAL A 1 152 ? 186.139 220.621 194.647 1.00 232.95 152 VAL C O 1
ATOM 520 N N . SER A 1 153 ? 185.604 222.395 195.923 1.00 232.71 153 SER C N 1
ATOM 521 C CA . SER A 1 153 ? 186.937 222.976 195.798 1.00 232.71 153 SER C CA 1
ATOM 522 C C . SER A 1 153 ? 187.977 222.105 196.492 1.00 232.71 153 SER C C 1
ATOM 523 O O . SER A 1 153 ? 189.099 221.948 195.997 1.00 232.71 153 SER C O 1
ATOM 525 N N . GLN A 1 154 ? 187.618 221.530 197.641 1.00 231.52 154 GLN C N 1
ATOM 526 C CA . GLN A 1 154 ? 188.507 220.629 198.365 1.00 231.52 154 GLN C CA 1
ATOM 527 C C . GLN A 1 154 ? 188.682 219.285 197.672 1.00 231.52 154 GLN C C 1
ATOM 528 O O . GLN A 1 154 ? 189.535 218.498 198.096 1.00 231.52 154 GLN C O 1
ATOM 530 N N . ALA A 1 155 ? 187.907 219.004 196.628 1.00 233.65 155 ALA C N 1
ATOM 531 C CA . ALA A 1 155 ? 187.971 217.719 195.945 1.00 233.65 155 ALA C CA 1
ATOM 532 C C . ALA A 1 155 ? 189.192 217.683 195.026 1.00 233.65 155 ALA C C 1
ATOM 533 O O . ALA A 1 155 ? 190.062 218.558 195.067 1.00 233.65 155 ALA C O 1
ATOM 535 N N . THR A 1 156 ? 189.265 216.659 194.175 1.00 233.29 156 THR C N 1
ATOM 536 C CA . THR A 1 156 ? 190.427 216.440 193.313 1.00 233.29 156 THR C CA 1
ATOM 537 C C . THR A 1 156 ? 190.402 217.384 192.107 1.00 233.29 156 THR C C 1
ATOM 538 O O . THR A 1 156 ? 190.271 216.976 190.954 1.00 233.29 156 THR C O 1
ATOM 540 N N . GLY A 1 157 ? 190.531 218.676 192.401 1.00 234.68 157 GLY C N 1
ATOM 541 C CA . GLY A 1 157 ? 190.641 219.677 191.359 1.00 234.68 157 GLY C CA 1
ATOM 542 C C . GLY A 1 157 ? 189.367 219.987 190.611 1.00 234.68 157 GLY C C 1
ATOM 543 O O . GLY A 1 157 ? 189.424 220.659 189.577 1.00 234.68 157 GLY C O 1
ATOM 544 N N . LEU A 1 158 ? 188.222 219.524 191.091 1.00 235.27 158 LEU C N 1
ATOM 545 C CA . LEU A 1 158 ? 186.963 219.787 190.405 1.00 235.27 158 LEU C CA 1
ATOM 546 C C . LEU A 1 158 ? 186.539 221.232 190.630 1.00 235.27 158 LEU C C 1
ATOM 547 O O . LEU A 1 158 ? 186.398 221.653 191.786 1.00 235.27 158 LEU C O 1
ATOM 549 N N . PRO A 1 159 ? 186.335 222.022 189.578 1.00 231.82 159 PRO C N 1
ATOM 550 C CA . PRO A 1 159 ? 185.891 223.405 189.776 1.00 231.82 159 PRO C CA 1
ATOM 551 C C . PRO A 1 159 ? 184.483 223.464 190.345 1.00 231.82 159 PRO C C 1
ATOM 552 O O . PRO A 1 159 ? 183.652 222.582 190.111 1.00 231.82 159 PRO C O 1
ATOM 554 N N . SER A 1 160 ? 184.220 224.525 191.103 1.00 231.03 160 SER C N 1
ATOM 555 C CA . SER A 1 160 ? 182.930 224.736 191.743 1.00 231.03 160 SER C CA 1
ATOM 556 C C . SER A 1 160 ? 182.363 226.086 191.331 1.00 231.03 160 SER C C 1
ATOM 557 O O . SER A 1 160 ? 183.081 227.090 191.300 1.00 231.03 160 SER C O 1
ATOM 559 N N . VAL A 1 161 ? 181.071 226.102 191.015 1.00 230.66 161 VAL C N 1
ATOM 560 C CA . VAL A 1 161 ? 180.363 227.318 190.634 1.00 230.66 161 VAL C CA 1
ATOM 561 C C . VAL A 1 161 ? 179.000 227.311 191.309 1.00 230.66 161 VAL C C 1
ATOM 562 O O . VAL A 1 161 ? 178.334 226.273 191.376 1.00 230.66 161 VAL C O 1
ATOM 564 N N . ALA A 1 162 ? 178.587 228.472 191.812 1.00 228.50 162 ALA C N 1
ATOM 565 C CA . ALA A 1 162 ? 177.319 228.586 192.515 1.00 228.50 162 ALA C CA 1
ATOM 566 C C . ALA A 1 162 ? 176.821 230.020 192.425 1.00 228.50 162 ALA C C 1
ATOM 567 O O . ALA A 1 162 ? 177.564 230.936 192.064 1.00 228.50 162 ALA C O 1
ATOM 569 N N . LEU A 1 163 ? 175.552 230.200 192.747 1.00 228.47 163 LEU C N 1
ATOM 570 C CA . LEU A 1 163 ? 174.918 231.506 192.809 1.00 228.47 163 LEU C CA 1
ATOM 571 C C . LEU A 1 163 ? 174.799 231.964 194.251 1.00 228.47 163 LEU C C 1
ATOM 572 O O . LEU A 1 163 ? 175.110 231.220 195.186 1.00 228.47 163 LEU C O 1
ATOM 574 N N . PRO A 1 164 ? 174.362 233.206 194.475 1.00 231.78 164 PRO C N 1
ATOM 575 C CA . PRO A 1 164 ? 174.161 233.662 195.861 1.00 231.78 164 PRO C CA 1
ATOM 576 C C . PRO A 1 164 ? 173.153 232.823 196.625 1.00 231.78 164 PRO C C 1
ATOM 577 O O . PRO A 1 164 ? 173.306 232.634 197.838 1.00 231.78 164 PRO C O 1
ATOM 579 N N . ARG A 1 165 ? 172.125 232.316 195.950 1.00 234.98 165 ARG C N 1
ATOM 580 C CA . ARG A 1 165 ? 171.126 231.426 196.533 1.00 234.98 165 ARG C CA 1
ATOM 581 C C . ARG A 1 165 ? 170.868 230.253 195.597 1.00 234.98 165 ARG C C 1
ATOM 582 O O . ARG A 1 165 ? 169.726 229.894 195.301 1.00 234.98 165 ARG C O 1
ATOM 584 N N . GLY A 1 166 ? 171.951 229.634 195.122 1.00 232.25 166 GLY C N 1
ATOM 585 C CA . GLY A 1 166 ? 171.890 228.592 194.107 1.00 232.25 166 GLY C CA 1
ATOM 586 C C . GLY A 1 166 ? 171.025 227.398 194.464 1.00 232.25 166 GLY C C 1
ATOM 587 O O . GLY A 1 166 ? 170.781 226.556 193.592 1.00 232.25 166 GLY C O 1
ATOM 588 N N . VAL A 1 167 ? 170.568 227.295 195.714 1.00 232.89 167 VAL C N 1
ATOM 589 C CA . VAL A 1 167 ? 169.665 226.210 196.086 1.00 232.89 167 VAL C CA 1
ATOM 590 C C . VAL A 1 167 ? 168.371 226.298 195.286 1.00 232.89 167 VAL C C 1
ATOM 591 O O . VAL A 1 167 ? 167.863 225.288 194.783 1.00 232.89 167 VAL C O 1
ATOM 593 N N . SER A 1 168 ? 167.817 227.507 195.155 1.00 232.78 168 SER C N 1
ATOM 594 C CA . SER A 1 168 ? 166.599 227.718 194.382 1.00 232.78 168 SER C CA 1
ATOM 595 C C . SER A 1 168 ? 166.687 228.983 193.535 1.00 232.78 168 SER C C 1
ATOM 596 O O . SER A 1 168 ? 165.670 229.641 193.289 1.00 232.78 168 SER C O 1
ATOM 598 N N . CYS A 1 169 ? 167.888 229.339 193.085 1.00 230.15 169 CYS C N 1
ATOM 599 C CA . CYS A 1 169 ? 168.073 230.537 192.283 1.00 230.15 169 CYS C CA 1
ATOM 600 C C . CYS A 1 169 ? 167.658 230.288 190.834 1.00 230.15 169 CYS C C 1
ATOM 601 O O . CYS A 1 169 ? 167.471 229.150 190.394 1.00 230.15 169 CYS C O 1
ATOM 603 N N . LEU A 1 170 ? 167.514 231.378 190.090 1.00 226.03 170 LEU C N 1
ATOM 604 C CA . LEU A 1 170 ? 167.167 231.289 188.678 1.00 226.03 170 LEU C CA 1
ATOM 605 C C . LEU A 1 170 ? 168.384 230.845 187.877 1.00 226.03 170 LEU C C 1
ATOM 606 O O . LEU A 1 170 ? 169.431 231.499 187.949 1.00 226.03 170 LEU C O 1
ATOM 608 N N . PRO A 1 171 ? 168.298 229.761 187.113 1.00 226.94 171 PRO C N 1
ATOM 609 C CA . PRO A 1 171 ? 169.462 229.293 186.355 1.00 226.94 171 PRO C CA 1
ATOM 610 C C . PRO A 1 171 ? 169.608 230.059 185.053 1.00 226.94 171 PRO C C 1
ATOM 611 O O . PRO A 1 171 ? 170.601 229.888 184.330 1.00 226.94 171 PRO C O 1
ATOM 613 N N . PRO A 1 172 ? 168.640 230.915 184.716 1.00 227.02 172 PRO C N 1
ATOM 614 C CA . PRO A 1 172 ? 168.718 231.670 183.460 1.00 227.02 172 PRO C CA 1
ATOM 615 C C . PRO A 1 172 ? 169.463 232.991 183.557 1.00 227.02 172 PRO C C 1
ATOM 616 O O . PRO A 1 172 ? 169.717 233.609 182.513 1.00 227.02 172 PRO C O 1
ATOM 618 N N . MET A 1 173 ? 169.814 233.441 184.764 1.00 224.80 173 MET C N 1
ATOM 619 C CA . MET A 1 173 ? 170.524 234.709 184.904 1.00 224.80 173 MET C CA 1
ATOM 620 C C . MET A 1 173 ? 171.906 234.646 184.267 1.00 224.80 173 MET C C 1
ATOM 621 O O . MET A 1 173 ? 172.330 235.590 183.590 1.00 224.80 173 MET C O 1
ATOM 623 N N . LEU A 1 174 ? 172.623 233.543 184.469 1.00 224.25 174 LEU C N 1
ATOM 624 C CA . LEU A 1 174 ? 173.975 233.357 183.952 1.00 224.25 174 LEU C CA 1
ATOM 625 C C . LEU A 1 174 ? 174.079 232.032 183.209 1.00 224.25 174 LEU C C 1
ATOM 626 O O . LEU A 1 174 ? 175.001 231.240 183.418 1.00 224.25 174 LEU C O 1
ATOM 628 N N . LEU A 1 175 ? 173.110 231.773 182.330 1.00 225.43 175 LEU C N 1
ATOM 629 C CA . LEU A 1 175 ? 173.110 230.525 181.569 1.00 225.43 175 LEU C CA 1
ATOM 630 C C . LEU A 1 175 ? 174.348 230.373 180.699 1.00 225.43 175 LEU C C 1
ATOM 631 O O . LEU A 1 175 ? 174.941 229.280 180.692 1.00 225.43 175 LEU C O 1
ATOM 633 N N . PRO A 1 176 ? 174.779 231.384 179.940 1.00 225.19 176 PRO C N 1
ATOM 634 C CA . PRO A 1 176 ? 176.010 231.225 179.147 1.00 225.19 176 PRO C CA 1
ATOM 635 C C . PRO A 1 176 ? 177.244 230.959 179.990 1.00 225.19 176 PRO C C 1
ATOM 636 O O . PRO A 1 176 ? 178.139 230.225 179.549 1.00 225.19 176 PRO C O 1
ATOM 638 N N . TYR A 1 177 ? 177.321 231.534 181.193 1.00 225.76 177 TYR C N 1
ATOM 639 C CA . TYR A 1 177 ? 178.476 231.299 182.053 1.00 225.76 177 TYR C CA 1
ATOM 640 C C . TYR A 1 177 ? 178.582 229.831 182.444 1.00 225.76 177 TYR C C 1
ATOM 641 O O . TYR A 1 177 ? 179.678 229.258 182.446 1.00 225.76 177 TYR C O 1
ATOM 643 N N . LEU A 1 178 ? 177.452 229.204 182.779 1.00 225.26 178 LEU C N 1
ATOM 644 C CA . LEU A 1 178 ? 177.469 227.784 183.109 1.00 225.26 178 LEU C CA 1
ATOM 645 C C . LEU A 1 178 ? 177.631 226.919 181.865 1.00 225.26 178 LEU C C 1
ATOM 646 O O . LEU A 1 178 ? 178.224 225.837 181.938 1.00 225.26 178 LEU C O 1
ATOM 648 N N . GLU A 1 179 ? 177.118 227.375 180.722 1.00 227.12 179 GLU C N 1
ATOM 649 C CA . GLU A 1 179 ? 177.217 226.617 179.482 1.00 227.12 179 GLU C CA 1
ATOM 650 C C . GLU A 1 179 ? 178.581 226.738 178.818 1.00 227.12 179 GLU C C 1
ATOM 651 O O . GLU A 1 179 ? 178.846 226.012 177.854 1.00 227.12 179 GLU C O 1
ATOM 653 N N . GLN A 1 180 ? 179.443 227.639 179.299 1.00 227.11 180 GLN C N 1
ATOM 654 C CA . GLN A 1 180 ? 180.787 227.746 178.742 1.00 227.11 180 GLN C CA 1
ATOM 655 C C . GLN A 1 180 ? 181.573 226.453 178.920 1.00 227.11 180 GLN C C 1
ATOM 656 O O . GLN A 1 180 ? 182.400 226.108 178.068 1.00 227.11 180 GLN C O 1
ATOM 658 N N . PHE A 1 181 ? 181.333 225.730 180.010 1.00 228.66 181 PHE C N 1
ATOM 659 C CA . PHE A 1 181 ? 181.990 224.450 180.220 1.00 228.66 181 PHE C CA 1
ATOM 660 C C . PHE A 1 181 ? 181.416 223.394 179.279 1.00 228.66 181 PHE C C 1
ATOM 661 O O . PHE A 1 181 ? 180.328 223.546 178.717 1.00 228.66 181 PHE C O 1
ATOM 663 N N . LYS A 1 182 ? 182.169 222.307 179.111 1.00 227.66 182 LYS C N 1
ATOM 664 C CA . LYS A 1 182 ? 181.790 221.233 178.198 1.00 227.66 182 LYS C CA 1
ATOM 665 C C . LYS A 1 182 ? 181.093 220.084 178.919 1.00 227.66 182 LYS C C 1
ATOM 666 O O . LYS A 1 182 ? 179.965 219.723 178.572 1.00 227.66 182 LYS C O 1
ATOM 668 N N . ARG A 1 183 ? 181.746 219.500 179.921 1.00 225.78 183 ARG C N 1
ATOM 669 C CA . ARG A 1 183 ? 181.220 218.349 180.653 1.00 225.78 183 ARG C CA 1
ATOM 670 C C . ARG A 1 183 ? 181.079 218.734 182.123 1.00 225.78 183 ARG C C 1
ATOM 671 O O . ARG A 1 183 ? 182.000 218.538 182.920 1.00 225.78 183 ARG C O 1
ATOM 673 N N . VAL A 1 184 ? 179.921 219.279 182.479 1.00 219.57 184 VAL C N 1
ATOM 674 C CA . VAL A 1 184 ? 179.640 219.655 183.856 1.00 219.57 184 VAL C CA 1
ATOM 675 C C . VAL A 1 184 ? 179.106 218.441 184.607 1.00 219.57 184 VAL C C 1
ATOM 676 O O . VAL A 1 184 ? 178.590 217.488 184.018 1.00 219.57 184 VAL C O 1
ATOM 678 N N . THR A 1 185 ? 179.235 218.477 185.931 1.00 218.16 185 THR C N 1
ATOM 679 C CA . THR A 1 185 ? 178.774 217.397 186.799 1.00 218.16 185 THR C CA 1
ATOM 680 C C . THR A 1 185 ? 177.905 217.997 187.895 1.00 218.16 185 THR C C 1
ATOM 681 O O . THR A 1 185 ? 178.399 218.755 188.737 1.00 218.16 185 THR C O 1
ATOM 683 N N . LEU A 1 186 ? 176.618 217.663 187.883 1.00 214.71 186 LEU C N 1
ATOM 684 C CA . LEU A 1 186 ? 175.709 218.156 188.908 1.00 214.71 186 LEU C CA 1
ATOM 685 C C . LEU A 1 186 ? 176.058 217.554 190.263 1.00 214.71 186 LEU C C 1
ATOM 686 O O . LEU A 1 186 ? 176.341 216.358 190.376 1.00 214.71 186 LEU C O 1
ATOM 688 N N . TRP A 1 187 ? 176.035 218.392 191.296 1.00 219.00 187 TRP C N 1
ATOM 689 C CA . TRP A 1 187 ? 176.384 217.996 192.657 1.00 219.00 187 TRP C CA 1
ATOM 690 C C . TRP A 1 187 ? 175.325 218.478 193.639 1.00 219.00 187 TRP C C 1
ATOM 691 O O . TRP A 1 187 ? 175.622 219.061 194.683 1.00 219.00 187 TRP C O 1
ATOM 693 N N . LEU A 1 188 ? 174.059 218.235 193.307 1.00 219.15 188 LEU C N 1
ATOM 694 C CA . LEU A 1 188 ? 172.962 218.655 194.164 1.00 219.15 188 LEU C CA 1
ATOM 695 C C . LEU A 1 188 ? 172.872 217.748 195.391 1.00 219.15 188 LEU C C 1
ATOM 696 O O . LEU A 1 188 ? 173.663 216.819 195.578 1.00 219.15 188 LEU C O 1
ATOM 698 N N . GLY A 1 189 ? 171.887 218.029 196.243 1.00 221.08 189 GLY C N 1
ATOM 699 C CA . GLY A 1 189 ? 171.715 217.252 197.451 1.00 221.08 189 GLY C CA 1
ATOM 700 C C . GLY A 1 189 ? 171.257 215.834 197.173 1.00 221.08 189 GLY C C 1
ATOM 701 O O . GLY A 1 189 ? 170.605 215.536 196.172 1.00 221.08 189 GLY C O 1
ATOM 702 N N . HIS A 1 190 ? 171.615 214.938 198.092 1.00 223.57 190 HIS C N 1
ATOM 703 C CA . HIS A 1 190 ? 171.276 213.528 197.969 1.00 223.57 190 HIS C CA 1
ATOM 704 C C . HIS A 1 190 ? 169.890 213.194 198.506 1.00 223.57 190 HIS C C 1
ATOM 705 O O . HIS A 1 190 ? 169.409 212.079 198.279 1.00 223.57 190 HIS C O 1
ATOM 707 N N . ASP A 1 191 ? 169.242 214.121 199.204 1.00 217.25 191 ASP C N 1
ATOM 708 C CA . ASP A 1 191 ? 167.926 213.871 199.774 1.00 217.25 191 ASP C CA 1
ATOM 709 C C . ASP A 1 191 ? 166.852 214.118 198.715 1.00 217.25 191 ASP C C 1
ATOM 710 O O . ASP A 1 191 ? 167.143 214.356 197.539 1.00 217.25 191 ASP C O 1
ATOM 712 N N . ILE A 1 192 ? 165.587 214.060 199.127 1.00 212.89 192 ILE C N 1
ATOM 713 C CA . ILE A 1 192 ? 164.466 214.304 198.227 1.00 212.89 192 ILE C CA 1
ATOM 714 C C . ILE A 1 192 ? 164.410 215.787 197.889 1.00 212.89 192 ILE C C 1
ATOM 715 O O . ILE A 1 192 ? 165.061 216.609 198.544 1.00 212.89 192 ILE C O 1
ATOM 717 N N . ARG A 1 193 ? 163.643 216.133 196.856 1.00 211.72 193 ARG C N 1
ATOM 718 C CA . ARG A 1 193 ? 163.464 217.500 196.371 1.00 211.72 193 ARG C CA 1
ATOM 719 C C . ARG A 1 193 ? 164.763 218.129 195.880 1.00 211.72 193 ARG C C 1
ATOM 720 O O . ARG A 1 193 ? 164.796 219.334 195.603 1.00 211.72 193 ARG C O 1
ATOM 722 N N . SER A 1 194 ? 165.834 217.347 195.765 1.00 207.35 194 SER C N 1
ATOM 723 C CA . SER A 1 194 ? 167.111 217.830 195.255 1.00 207.35 194 SER C CA 1
ATOM 724 C C . SER A 1 194 ? 167.532 217.110 193.986 1.00 207.35 194 SER C C 1
ATOM 725 O O . SER A 1 194 ? 167.948 217.759 193.018 1.00 207.35 194 SER C O 1
ATOM 727 N N . TRP A 1 195 ? 167.442 215.778 193.963 1.00 195.24 195 TRP C N 1
ATOM 728 C CA . TRP A 1 195 ? 167.746 215.035 192.745 1.00 195.24 195 TRP C CA 1
ATOM 729 C C . TRP A 1 195 ? 166.771 215.392 191.629 1.00 195.24 195 TRP C C 1
ATOM 730 O O . TRP A 1 195 ? 167.175 215.574 190.474 1.00 195.24 195 TRP C O 1
ATOM 741 N N . GLU A 1 196 ? 165.480 215.496 191.956 1.00 197.71 196 GLU C N 1
ATOM 742 C CA . GLU A 1 196 ? 164.500 215.937 190.969 1.00 197.71 196 GLU C CA 1
ATOM 743 C C . GLU A 1 196 ? 164.780 217.366 190.523 1.00 197.71 196 GLU C C 1
ATOM 744 O O . GLU A 1 196 ? 164.651 217.693 189.337 1.00 197.71 196 GLU C O 1
ATOM 746 N N . ALA A 1 197 ? 165.162 218.234 191.463 1.00 202.22 197 ALA C N 1
ATOM 747 C CA . ALA A 1 197 ? 165.539 219.597 191.104 1.00 202.22 197 ALA C CA 1
ATOM 748 C C . ALA A 1 197 ? 166.767 219.606 190.204 1.00 202.22 197 ALA C C 1
ATOM 749 O O . ALA A 1 197 ? 166.852 220.404 189.264 1.00 202.22 197 ALA C O 1
ATOM 751 N N . SER A 1 198 ? 167.734 218.727 190.481 1.00 202.41 198 SER C N 1
ATOM 752 C CA . SER A 1 198 ? 168.910 218.627 189.623 1.00 202.41 198 SER C CA 1
ATOM 753 C C . SER A 1 198 ? 168.530 218.183 188.216 1.00 202.41 198 SER C C 1
ATOM 754 O O . SER A 1 198 ? 169.047 218.716 187.227 1.00 202.41 198 SER C O 1
ATOM 756 N N . LYS A 1 199 ? 167.600 217.229 188.130 1.00 197.49 199 LYS C N 1
ATOM 757 C CA . LYS A 1 199 ? 167.125 216.739 186.813 1.00 197.49 199 LYS C CA 1
ATOM 758 C C . LYS A 1 199 ? 166.463 217.890 186.070 1.00 197.49 199 LYS C C 1
ATOM 759 O O . LYS A 1 199 ? 166.734 218.053 184.874 1.00 197.49 199 LYS C O 1
ATOM 765 N N . ILE A 1 200 ? 165.614 218.641 186.766 1.00 199.82 200 ILE C N 1
ATOM 766 C CA . ILE A 1 200 ? 164.901 219.754 186.145 1.00 199.82 200 ILE C CA 1
ATOM 767 C C . ILE A 1 200 ? 165.882 220.810 185.653 1.00 199.82 200 ILE C C 1
ATOM 768 O O . ILE A 1 200 ? 165.732 221.354 184.552 1.00 199.82 200 ILE C O 1
ATOM 770 N N . PHE A 1 201 ? 166.897 221.123 186.463 1.00 202.89 201 PHE C N 1
ATOM 771 C CA . PHE A 1 201 ? 167.897 222.105 186.056 1.00 202.89 201 PHE C CA 1
ATOM 772 C C . PHE A 1 201 ? 168.686 221.621 184.846 1.00 202.89 201 PHE C C 1
ATOM 773 O O . PHE A 1 201 ? 168.983 222.404 183.936 1.00 202.89 201 PHE C O 1
ATOM 775 N N . SER A 1 202 ? 169.041 220.334 184.821 1.00 203.43 202 SER C N 1
ATOM 776 C CA . SER A 1 202 ? 169.754 219.784 183.672 1.00 203.43 202 SER C CA 1
ATOM 777 C C . SER A 1 202 ? 168.900 219.848 182.413 1.00 203.43 202 SER C C 1
ATOM 778 O O . SER A 1 202 ? 169.403 220.159 181.327 1.00 203.43 202 SER C O 1
ATOM 780 N N . ARG A 1 203 ? 167.605 219.547 182.538 1.00 207.82 203 ARG C N 1
ATOM 781 C CA . ARG A 1 203 ? 166.707 219.662 181.393 1.00 207.82 203 ARG C CA 1
ATOM 782 C C . ARG A 1 203 ? 166.607 221.106 180.916 1.00 207.82 203 ARG C C 1
ATOM 783 O O . ARG A 1 203 ? 166.593 221.369 179.708 1.00 207.82 203 ARG C O 1
ATOM 785 N N . LYS A 1 204 ? 166.530 222.054 181.853 1.00 205.63 204 LYS C N 1
ATOM 786 C CA . LYS A 1 204 ? 166.485 223.465 181.480 1.00 205.63 204 LYS C CA 1
ATOM 787 C C . LYS A 1 204 ? 167.781 223.902 180.809 1.00 205.63 204 LYS C C 1
ATOM 788 O O . LYS A 1 204 ? 167.756 224.658 179.831 1.00 205.63 204 LYS C O 1
ATOM 790 N N . LEU A 1 205 ? 168.920 223.440 181.318 1.00 205.76 205 LEU C N 1
ATOM 791 C CA . LEU A 1 205 ? 170.213 223.776 180.740 1.00 205.76 205 LEU C CA 1
ATOM 792 C C . LEU A 1 205 ? 170.455 222.915 179.501 1.00 205.76 205 LEU C C 1
ATOM 793 O O . LEU A 1 205 ? 169.569 222.196 179.029 1.00 205.76 205 LEU C O 1
ATOM 795 N N . GLY A 1 206 ? 171.666 222.983 178.955 1.00 207.64 206 GLY C N 1
ATOM 796 C CA . GLY A 1 206 ? 172.011 222.208 177.780 1.00 207.64 206 GLY C CA 1
ATOM 797 C C . GLY A 1 206 ? 171.968 220.713 178.015 1.00 207.64 206 GLY C C 1
ATOM 798 O O . GLY A 1 206 ? 172.805 220.167 178.740 1.00 207.64 206 GLY C O 1
ATOM 799 N N . LEU A 1 207 ? 170.995 220.041 177.406 1.00 204.23 207 LEU C N 1
ATOM 800 C CA . LEU A 1 207 ? 170.867 218.600 177.563 1.00 204.23 207 LEU C CA 1
ATOM 801 C C . LEU A 1 207 ? 172.020 217.881 176.872 1.00 204.23 207 LEU C C 1
ATOM 802 O O . LEU A 1 207 ? 172.632 218.397 175.933 1.00 204.23 207 LEU C O 1
ATOM 804 N N . ARG A 1 208 ? 172.317 216.675 177.361 1.00 204.24 208 ARG C N 1
ATOM 805 C CA . ARG A 1 208 ? 173.409 215.848 176.844 1.00 204.24 208 ARG C CA 1
ATOM 806 C C . ARG A 1 208 ? 174.756 216.557 176.953 1.00 204.24 208 ARG C C 1
ATOM 807 O O . ARG A 1 208 ? 175.671 216.300 176.167 1.00 204.24 208 ARG C O 1
ATOM 809 N N . ARG A 1 209 ? 174.888 217.455 177.929 1.00 210.56 209 ARG C N 1
ATOM 810 C CA . ARG A 1 209 ? 176.135 218.172 178.161 1.00 210.56 209 ARG C CA 1
ATOM 811 C C . ARG A 1 209 ? 176.577 218.194 179.616 1.00 210.56 209 ARG C C 1
ATOM 812 O O . ARG A 1 209 ? 177.774 218.375 179.868 1.00 210.56 209 ARG C O 1
ATOM 814 N N . CYS A 1 210 ? 175.670 218.018 180.574 1.00 214.37 210 CYS C N 1
ATOM 815 C CA . CYS A 1 210 ? 176.011 218.007 181.991 1.00 214.37 210 CYS C CA 1
ATOM 816 C C . CYS A 1 210 ? 175.430 216.751 182.619 1.00 214.37 210 CYS C C 1
ATOM 817 O O . CYS A 1 210 ? 174.209 216.569 182.629 1.00 214.37 210 CYS C O 1
ATOM 819 N N . SER A 1 211 ? 176.300 215.895 183.146 1.00 212.20 211 SER C N 1
ATOM 820 C CA . SER A 1 211 ? 175.880 214.629 183.729 1.00 212.20 211 SER C CA 1
ATOM 821 C C . SER A 1 211 ? 175.537 214.805 185.202 1.00 212.20 211 SER C C 1
ATOM 822 O O . SER A 1 211 ? 176.303 215.399 185.965 1.00 212.20 211 SER C O 1
ATOM 824 N N . LEU A 1 212 ? 174.380 214.282 185.594 1.00 213.79 212 LEU C N 1
ATOM 825 C CA . LEU A 1 212 ? 173.928 214.353 186.973 1.00 213.79 212 LEU C CA 1
ATOM 826 C C . LEU A 1 212 ? 174.573 213.245 187.803 1.00 213.79 212 LEU C C 1
ATOM 827 O O . LEU A 1 212 ? 175.145 212.288 187.278 1.00 213.79 212 LEU C O 1
ATOM 829 N N . VAL A 1 213 ? 174.470 213.384 189.123 1.00 216.58 213 VAL C N 1
ATOM 830 C CA . VAL A 1 213 ? 175.046 212.436 190.069 1.00 216.58 213 VAL C CA 1
ATOM 831 C C . VAL A 1 213 ? 173.911 211.755 190.818 1.00 216.58 213 VAL C C 1
ATOM 832 O O . VAL A 1 213 ? 173.071 212.427 191.428 1.00 216.58 213 VAL C O 1
ATOM 834 N N . ARG A 1 214 ? 173.891 210.420 190.774 1.00 220.74 214 ARG C N 1
ATOM 835 C CA . ARG A 1 214 ? 172.855 209.631 191.446 1.00 220.74 214 ARG C CA 1
ATOM 836 C C . ARG A 1 214 ? 173.488 208.567 192.340 1.00 220.74 214 ARG C C 1
ATOM 837 O O . ARG A 1 214 ? 173.135 207.389 192.274 1.00 220.74 214 ARG C O 1
ATOM 839 N N . PRO A 1 215 ? 174.434 208.953 193.190 1.00 238.01 215 PRO C N 1
ATOM 840 C CA . PRO A 1 215 ? 175.071 207.987 194.088 1.00 238.01 215 PRO C CA 1
ATOM 841 C C . PRO A 1 215 ? 174.345 207.881 195.423 1.00 238.01 215 PRO C C 1
ATOM 842 O O . PRO A 1 215 ? 173.515 208.718 195.787 1.00 238.01 215 PRO C O 1
ATOM 844 N N . GLY A 1 216 ? 174.680 206.819 196.154 1.00 246.80 216 GLY C N 1
ATOM 845 C CA . GLY A 1 216 ? 174.088 206.589 197.458 1.00 246.80 216 GLY C CA 1
ATOM 846 C C . GLY A 1 216 ? 174.695 207.385 198.590 1.00 246.80 216 GLY C C 1
ATOM 847 O O . GLY A 1 216 ? 174.192 207.319 199.716 1.00 246.80 216 GLY C O 1
ATOM 848 N N . GLU A 1 217 ? 175.759 208.135 198.322 1.00 249.63 217 GLU C N 1
ATOM 849 C CA . GLU A 1 217 ? 176.412 208.942 199.339 1.00 249.63 217 GLU C CA 1
ATOM 850 C C . GLU A 1 217 ? 175.735 210.305 199.460 1.00 249.63 217 GLU C C 1
ATOM 851 O O . GLU A 1 217 ? 174.937 210.715 198.614 1.00 249.63 217 GLU C O 1
ATOM 853 N N . ASP A 1 218 ? 176.067 211.012 200.536 1.00 253.24 218 ASP C N 1
ATOM 854 C CA . ASP A 1 218 ? 175.502 212.328 200.803 1.00 253.24 218 ASP C CA 1
ATOM 855 C C . ASP A 1 218 ? 176.245 213.381 199.981 1.00 253.24 218 ASP C C 1
ATOM 856 O O . ASP A 1 218 ? 176.998 213.068 199.055 1.00 253.24 218 ASP C O 1
ATOM 858 N N . ARG A 1 219 ? 176.030 214.655 200.314 1.00 256.28 219 ARG C N 1
ATOM 859 C CA . ARG A 1 219 ? 176.649 215.771 199.609 1.00 256.28 219 ARG C CA 1
ATOM 860 C C . ARG A 1 219 ? 178.166 215.727 199.756 1.00 256.28 219 ARG C C 1
ATOM 861 O O . ARG A 1 219 ? 178.689 214.978 200.592 1.00 256.28 219 ARG C O 1
ATOM 863 N N . PRO A 1 220 ? 178.902 216.506 198.956 1.00 255.62 220 PRO C N 1
ATOM 864 C CA . PRO A 1 220 ? 180.373 216.442 199.038 1.00 255.62 220 PRO C CA 1
ATOM 865 C C . PRO A 1 220 ? 180.923 216.777 200.414 1.00 255.62 220 PRO C C 1
ATOM 866 O O . PRO A 1 220 ? 181.917 216.174 200.839 1.00 255.62 220 PRO C O 1
ATOM 868 N N . CYS A 1 221 ? 180.313 217.727 201.122 1.00 259.93 221 CYS C N 1
ATOM 869 C CA . CYS A 1 221 ? 180.760 218.034 202.479 1.00 259.93 221 CYS C CA 1
ATOM 870 C C . CYS A 1 221 ? 180.584 216.853 203.421 1.00 259.93 221 CYS C C 1
ATOM 871 O O . CYS A 1 221 ? 181.550 216.494 204.118 1.00 259.93 221 CYS C O 1
ATOM 873 N N . PRO A 1 222 ? 179.412 216.218 203.505 1.00 263.54 222 PRO C N 1
ATOM 874 C CA . PRO A 1 222 ? 179.303 215.010 204.338 1.00 263.54 222 PRO C CA 1
ATOM 875 C C . PRO A 1 222 ? 180.192 213.876 203.867 1.00 263.54 222 PRO C C 1
ATOM 876 O O . PRO A 1 222 ? 180.678 213.096 204.696 1.00 263.54 222 PRO C O 1
ATOM 878 N N . LEU A 1 223 ? 180.417 213.756 202.555 1.00 266.15 223 LEU C N 1
ATOM 879 C CA . LEU A 1 223 ? 181.320 212.727 202.051 1.00 266.15 223 LEU C CA 1
ATOM 880 C C . LEU A 1 223 ? 182.741 212.952 202.551 1.00 266.15 223 LEU C C 1
ATOM 881 O O . LEU A 1 223 ? 183.420 212.005 202.963 1.00 266.15 223 LEU C O 1
ATOM 883 N N . GLU A 1 224 ? 183.207 214.203 202.522 1.00 266.98 224 GLU C N 1
ATOM 884 C CA . GLU A 1 224 ? 184.514 214.516 203.089 1.00 266.98 224 GLU C CA 1
ATOM 885 C C . GLU A 1 224 ? 184.531 214.263 204.591 1.00 266.98 224 GLU C C 1
ATOM 886 O O . GLU A 1 224 ? 185.524 213.766 205.134 1.00 266.98 224 GLU C O 1
ATOM 888 N N . ALA A 1 225 ? 183.438 214.604 205.278 1.00 267.40 225 ALA C N 1
ATOM 889 C CA . ALA A 1 225 ? 183.347 214.333 206.709 1.00 267.40 225 ALA C CA 1
ATOM 890 C C . ALA A 1 225 ? 183.348 212.835 206.989 1.00 267.40 225 ALA C C 1
ATOM 891 O O . ALA A 1 225 ? 183.980 212.375 207.948 1.00 267.40 225 ALA C O 1
ATOM 893 N N . LEU A 1 226 ? 182.645 212.057 206.166 1.00 266.30 226 LEU C N 1
ATOM 894 C CA . LEU A 1 226 ? 182.542 210.615 206.343 1.00 266.30 226 LEU C CA 1
ATOM 895 C C . LEU A 1 226 ? 183.684 209.854 205.677 1.00 266.30 226 LEU C C 1
ATOM 896 O O . LEU A 1 226 ? 183.557 208.644 205.450 1.00 266.30 226 LEU C O 1
ATOM 898 N N . ALA A 1 227 ? 184.789 210.535 205.363 1.00 267.03 227 ALA C N 1
ATOM 899 C CA . ALA A 1 227 ? 185.967 209.912 204.753 1.00 267.03 227 ALA C CA 1
ATOM 900 C C . ALA A 1 227 ? 185.612 209.188 203.456 1.00 267.03 227 ALA C C 1
ATOM 901 O O . ALA A 1 227 ? 186.101 208.090 203.181 1.00 267.03 227 ALA C O 1
ATOM 903 N N . ARG A 1 228 ? 184.752 209.808 202.650 1.00 265.70 228 ARG C N 1
ATOM 904 C CA . ARG A 1 228 ? 184.333 209.259 201.362 1.00 265.70 228 ARG C CA 1
ATOM 905 C C . ARG A 1 228 ? 185.077 209.909 200.203 1.00 265.70 228 ARG C C 1
ATOM 906 O O . ARG A 1 228 ? 184.502 210.136 199.135 1.00 265.70 228 ARG C O 1
ATOM 908 N N . GLY A 1 229 ? 186.358 210.231 200.399 1.00 264.28 229 GLY C N 1
ATOM 909 C CA . GLY A 1 229 ? 187.132 210.839 199.328 1.00 264.28 229 GLY C CA 1
ATOM 910 C C . GLY A 1 229 ? 187.244 209.946 198.107 1.00 264.28 229 GLY C C 1
ATOM 911 O O . GLY A 1 229 ? 187.172 210.420 196.971 1.00 264.28 229 GLY C O 1
ATOM 912 N N . LYS A 1 230 ? 187.423 208.641 198.325 1.00 262.06 230 LYS C N 1
ATOM 913 C CA . LYS A 1 230 ? 187.435 207.704 197.206 1.00 262.06 230 LYS C CA 1
ATOM 914 C C . LYS A 1 230 ? 186.093 207.698 196.487 1.00 262.06 230 LYS C C 1
ATOM 915 O O . LYS A 1 230 ? 186.040 207.679 195.251 1.00 262.06 230 LYS C O 1
ATOM 917 N N . ASN A 1 231 ? 184.994 207.711 197.245 1.00 261.05 231 ASN C N 1
ATOM 918 C CA . ASN A 1 231 ? 183.674 207.809 196.631 1.00 261.05 231 ASN C CA 1
ATOM 919 C C . ASN A 1 231 ? 183.500 209.142 195.914 1.00 261.05 231 ASN C C 1
ATOM 920 O O . ASN A 1 231 ? 182.966 209.191 194.801 1.00 261.05 231 ASN C O 1
ATOM 922 N N . LEU A 1 232 ? 183.956 210.234 196.533 1.00 261.46 232 LEU C N 1
ATOM 923 C CA . LEU A 1 232 ? 183.838 211.549 195.914 1.00 261.46 232 LEU C CA 1
ATOM 924 C C . LEU A 1 232 ? 184.696 211.682 194.663 1.00 261.46 232 LEU C C 1
ATOM 925 O O . LEU A 1 232 ? 184.440 212.570 193.843 1.00 261.46 232 LEU C O 1
ATOM 927 N N . SER A 1 233 ? 185.707 210.831 194.501 1.00 257.95 233 SER C N 1
ATOM 928 C CA . SER A 1 233 ? 186.550 210.852 193.312 1.00 257.95 233 SER C CA 1
ATOM 929 C C . SER A 1 233 ? 186.109 209.864 192.243 1.00 257.95 233 SER C C 1
ATOM 930 O O . SER A 1 233 ? 186.371 210.095 191.059 1.00 257.95 233 SER C O 1
ATOM 932 N N . ARG A 1 234 ? 185.448 208.772 192.628 1.00 255.32 234 ARG C N 1
ATOM 933 C CA . ARG A 1 234 ? 185.019 207.749 191.681 1.00 255.32 234 ARG C CA 1
ATOM 934 C C . ARG A 1 234 ? 183.576 207.932 191.223 1.00 255.32 234 ARG C C 1
ATOM 935 O O . ARG A 1 234 ? 183.309 207.950 190.018 1.00 255.32 234 ARG C O 1
ATOM 937 N N . ILE A 1 235 ? 182.637 208.059 192.164 1.00 249.87 235 ILE C N 1
ATOM 938 C CA . ILE A 1 235 ? 181.229 208.201 191.803 1.00 249.87 235 ILE C CA 1
ATOM 939 C C . ILE A 1 235 ? 181.003 209.491 191.025 1.00 249.87 235 ILE C C 1
ATOM 940 O O . ILE A 1 235 ? 180.240 209.520 190.051 1.00 249.87 235 ILE C O 1
ATOM 942 N N . ILE A 1 236 ? 181.650 210.580 191.447 1.00 246.85 236 ILE C N 1
ATOM 943 C CA . ILE A 1 236 ? 181.523 211.845 190.729 1.00 246.85 236 ILE C CA 1
ATOM 944 C C . ILE A 1 236 ? 182.073 211.713 189.316 1.00 246.85 236 ILE C C 1
ATOM 945 O O . ILE A 1 236 ? 181.472 212.200 188.350 1.00 246.85 236 ILE C O 1
ATOM 947 N N . LYS A 1 237 ? 183.225 211.056 189.170 1.00 244.88 237 LYS C N 1
ATOM 948 C CA . LYS A 1 237 ? 183.781 210.799 187.848 1.00 244.88 237 LYS C CA 1
ATOM 949 C C . LYS A 1 237 ? 182.949 209.806 187.048 1.00 244.88 237 LYS C C 1
ATOM 950 O O . LYS A 1 237 ? 183.040 209.793 185.815 1.00 244.88 237 LYS C O 1
ATOM 952 N N . THR A 1 238 ? 182.144 208.982 187.715 1.00 240.65 238 THR C N 1
ATOM 953 C CA . THR A 1 238 ? 181.257 208.024 187.064 1.00 240.65 238 THR C CA 1
ATOM 954 C C . THR A 1 238 ? 179.807 208.496 187.115 1.00 240.65 238 THR C C 1
ATOM 955 O O . THR A 1 238 ? 178.882 207.701 187.286 1.00 240.65 238 THR C O 1
ATOM 957 N N . SER A 1 239 ? 179.601 209.804 186.974 1.00 225.24 239 SER C N 1
ATOM 958 C CA . SER A 1 239 ? 178.258 210.364 187.030 1.00 225.24 239 SER C CA 1
ATOM 959 C C . SER A 1 239 ? 177.420 209.878 185.855 1.00 225.24 239 SER C C 1
ATOM 960 O O . SER A 1 239 ? 177.930 209.655 184.754 1.00 225.24 239 SER C O 1
ATOM 963 N N . ILE A 1 240 ? 176.126 209.712 186.098 1.00 203.45 240 ILE C N 1
ATOM 964 C CA . ILE A 1 240 ? 175.215 209.216 185.061 1.00 203.45 240 ILE C CA 1
ATOM 965 C C . ILE A 1 240 ? 175.044 210.286 183.987 1.00 203.45 240 ILE C C 1
ATOM 966 O O . ILE A 1 240 ? 174.709 211.438 184.313 1.00 203.45 240 ILE C O 1
ATOM 971 N N . PRO A 1 241 ? 175.266 209.965 182.711 1.00 190.64 241 PRO C N 1
ATOM 972 C CA . PRO A 1 241 ? 175.064 210.962 181.653 1.00 190.64 241 PRO C CA 1
ATOM 973 C C . PRO A 1 241 ? 173.618 211.431 181.591 1.00 190.64 241 PRO C C 1
ATOM 974 O O . PRO A 1 241 ? 172.685 210.685 181.896 1.00 190.64 241 PRO C O 1
ATOM 978 N N . ALA A 1 242 ? 173.445 212.694 181.195 1.00 185.91 242 ALA C N 1
ATOM 979 C CA . ALA A 1 242 ? 172.112 213.287 181.160 1.00 185.91 242 ALA C CA 1
ATOM 980 C C . ALA A 1 242 ? 171.210 212.586 180.152 1.00 185.91 242 ALA C C 1
ATOM 981 O O . ALA A 1 242 ? 170.036 212.324 180.437 1.00 185.91 242 ALA C O 1
ATOM 983 N N . ALA A 1 243 ? 171.735 212.277 178.973 1.00 176.88 243 ALA C N 1
ATOM 984 C CA . ALA A 1 243 ? 170.956 211.696 177.889 1.00 176.88 243 ALA C CA 1
ATOM 985 C C . ALA A 1 243 ? 171.405 210.262 177.631 1.00 176.88 243 ALA C C 1
ATOM 986 O O . ALA A 1 243 ? 172.351 209.759 178.242 1.00 176.88 243 ALA C O 1
ATOM 988 N N . HIS A 1 244 ? 170.711 209.606 176.706 1.00 159.61 244 HIS C N 1
ATOM 989 C CA . HIS A 1 244 ? 170.994 208.223 176.348 1.00 159.61 244 HIS C CA 1
ATOM 990 C C . HIS A 1 244 ? 170.338 207.946 175.001 1.00 159.61 244 HIS C C 1
ATOM 991 O O . HIS A 1 244 ? 169.708 208.823 174.404 1.00 159.61 244 HIS C O 1
ATOM 998 N N . LYS A 1 245 ? 170.490 206.715 174.521 1.00 149.38 245 LYS C N 1
ATOM 999 C CA . LYS A 1 245 ? 169.868 206.299 173.264 1.00 149.38 245 LYS C CA 1
ATOM 1000 C C . LYS A 1 245 ? 168.444 205.803 173.489 1.00 149.38 245 LYS C C 1
ATOM 1001 O O . LYS A 1 245 ? 168.053 204.722 173.052 1.00 149.38 245 LYS C O 1
ATOM 1007 N N . SER A 1 246 ? 167.656 206.619 174.183 1.00 137.77 246 SER C N 1
ATOM 1008 C CA . SER A 1 246 ? 166.248 206.347 174.461 1.00 137.77 246 SER C CA 1
ATOM 1009 C C . SER A 1 246 ? 165.465 207.544 173.936 1.00 137.77 246 SER C C 1
ATOM 1010 O O . SER A 1 246 ? 165.487 208.621 174.540 1.00 137.77 246 SER C O 1
ATOM 1013 N N . ILE A 1 247 ? 164.780 207.357 172.807 1.00 137.62 247 ILE C N 1
ATOM 1014 C CA . ILE A 1 247 ? 164.157 208.483 172.127 1.00 137.62 247 ILE C CA 1
ATOM 1015 C C . ILE A 1 247 ? 162.994 209.010 172.963 1.00 137.62 247 ILE C C 1
ATOM 1016 O O . ILE A 1 247 ? 162.320 208.264 173.685 1.00 137.62 247 ILE C O 1
ATOM 1021 N N . VAL A 1 248 ? 162.771 210.318 172.875 1.00 142.82 248 VAL C N 1
ATOM 1022 C CA . VAL A 1 248 ? 161.845 211.028 173.750 1.00 142.82 248 VAL C CA 1
ATOM 1023 C C . VAL A 1 248 ? 160.418 210.854 173.243 1.00 142.82 248 VAL C C 1
ATOM 1024 O O . VAL A 1 248 ? 160.193 210.313 172.155 1.00 142.82 248 VAL C O 1
ATOM 1028 N N . SER A 1 249 ? 159.447 211.312 174.032 1.00 139.81 249 SER C N 1
ATOM 1029 C CA . SER A 1 249 ? 158.032 211.264 173.686 1.00 139.81 249 SER C CA 1
ATOM 1030 C C . SER A 1 249 ? 157.721 212.338 172.654 1.00 139.81 249 SER C C 1
ATOM 1031 O O . SER A 1 249 ? 158.635 212.855 172.002 1.00 139.81 249 SER C O 1
ATOM 1034 N N . PHE A 1 250 ? 156.445 212.683 172.482 1.00 155.84 250 PHE C N 1
ATOM 1035 C CA . PHE A 1 250 ? 156.065 213.531 171.360 1.00 155.84 250 PHE C CA 1
ATOM 1036 C C . PHE A 1 250 ? 156.542 214.966 171.543 1.00 155.84 250 PHE C C 1
ATOM 1037 O O . PHE A 1 250 ? 155.746 215.910 171.514 1.00 155.84 250 PHE C O 1
ATOM 1045 N N . LYS A 1 251 ? 157.850 215.125 171.719 1.00 154.17 251 LYS C N 1
ATOM 1046 C CA . LYS A 1 251 ? 158.573 216.358 171.445 1.00 154.17 251 LYS C CA 1
ATOM 1047 C C . LYS A 1 251 ? 159.427 216.227 170.199 1.00 154.17 251 LYS C C 1
ATOM 1048 O O . LYS A 1 251 ? 159.432 217.124 169.354 1.00 154.17 251 LYS C O 1
ATOM 1054 N N . GLN A 1 252 ? 160.142 215.115 170.080 1.00 143.25 252 GLN C N 1
ATOM 1055 C CA . GLN A 1 252 ? 160.641 214.612 168.812 1.00 143.25 252 GLN C CA 1
ATOM 1056 C C . GLN A 1 252 ? 159.627 213.622 168.247 1.00 143.25 252 GLN C C 1
ATOM 1057 O O . GLN A 1 252 ? 158.648 213.262 168.904 1.00 143.25 252 GLN C O 1
ATOM 1063 N N . LEU A 1 253 ? 159.859 213.202 167.003 1.00 144.38 253 LEU C N 1
ATOM 1064 C CA . LEU A 1 253 ? 158.967 212.353 166.214 1.00 144.38 253 LEU C CA 1
ATOM 1065 C C . LEU A 1 253 ? 157.676 213.061 165.829 1.00 144.38 253 LEU C C 1
ATOM 1066 O O . LEU A 1 253 ? 156.857 212.475 165.113 1.00 144.38 253 LEU C O 1
ATOM 1071 N N . ARG A 1 254 ? 157.461 214.297 166.282 1.00 151.45 254 ARG C N 1
ATOM 1072 C CA . ARG A 1 254 ? 156.241 215.015 165.934 1.00 151.45 254 ARG C CA 1
ATOM 1073 C C . ARG A 1 254 ? 156.159 215.261 164.433 1.00 151.45 254 ARG C C 1
ATOM 1074 O O . ARG A 1 254 ? 155.101 215.069 163.820 1.00 151.45 254 ARG C O 1
ATOM 1082 N N . GLU A 1 255 ? 157.273 215.671 163.823 1.00 152.07 255 GLU C N 1
ATOM 1083 C CA . GLU A 1 255 ? 157.274 215.952 162.392 1.00 152.07 255 GLU C CA 1
ATOM 1084 C C . GLU A 1 255 ? 157.005 214.693 161.578 1.00 152.07 255 GLU C C 1
ATOM 1085 O O . GLU A 1 255 ? 156.240 214.726 160.609 1.00 152.07 255 GLU C O 1
ATOM 1091 N N . ASP A 1 256 ? 157.628 213.573 161.953 1.00 148.81 256 ASP C N 1
ATOM 1092 C CA . ASP A 1 256 ? 157.432 212.337 161.201 1.00 148.81 256 ASP C CA 1
ATOM 1093 C C . ASP A 1 256 ? 155.993 211.846 161.300 1.00 148.81 256 ASP C C 1
ATOM 1094 O O . ASP A 1 256 ? 155.405 211.424 160.297 1.00 148.81 256 ASP C O 1
ATOM 1099 N N . VAL A 1 257 ? 155.410 211.893 162.500 1.00 143.24 257 VAL C N 1
ATOM 1100 C CA . VAL A 1 257 ? 154.024 211.465 162.665 1.00 143.24 257 VAL C CA 1
ATOM 1101 C C . VAL A 1 257 ? 153.088 212.382 161.888 1.00 143.24 257 VAL C C 1
ATOM 1102 O O . VAL A 1 257 ? 152.148 211.919 161.231 1.00 143.24 257 VAL C O 1
ATOM 1106 N N . TYR A 1 258 ? 153.330 213.694 161.946 1.00 143.71 258 TYR C N 1
ATOM 1107 C CA . TYR A 1 258 ? 152.492 214.625 161.197 1.00 143.71 258 TYR C CA 1
ATOM 1108 C C . TYR A 1 258 ? 152.596 214.377 159.699 1.00 143.71 258 TYR C C 1
ATOM 1109 O O . TYR A 1 258 ? 151.589 214.419 158.983 1.00 143.71 258 TYR C O 1
ATOM 1118 N N . GLY A 1 259 ? 153.806 214.111 159.206 1.00 146.86 259 GLY C N 1
ATOM 1119 C CA . GLY A 1 259 ? 153.968 213.818 157.793 1.00 146.86 259 GLY C CA 1
ATOM 1120 C C . GLY A 1 259 ? 153.267 212.540 157.378 1.00 146.86 259 GLY C C 1
ATOM 1121 O O . GLY A 1 259 ? 152.600 212.498 156.341 1.00 146.86 259 GLY C O 1
ATOM 1122 N N . GLU A 1 260 ? 153.397 211.482 158.183 1.00 146.47 260 GLU C N 1
ATOM 1123 C CA . GLU A 1 260 ? 152.734 210.226 157.850 1.00 146.47 260 GLU C CA 1
ATOM 1124 C C . GLU A 1 260 ? 151.219 210.343 157.955 1.00 146.47 260 GLU C C 1
ATOM 1125 O O . GLU A 1 260 ? 150.495 209.610 157.274 1.00 146.47 260 GLU C O 1
ATOM 1131 N N . LEU A 1 261 ? 150.723 211.248 158.798 1.00 143.54 261 LEU C N 1
ATOM 1132 C CA . LEU A 1 261 ? 149.291 211.504 158.866 1.00 143.54 261 LEU C CA 1
ATOM 1133 C C . LEU A 1 261 ? 148.822 212.496 157.812 1.00 143.54 261 LEU C C 1
ATOM 1134 O O . LEU A 1 261 ? 147.610 212.648 157.626 1.00 143.54 261 LEU C O 1
ATOM 1139 N N . LEU A 1 262 ? 149.743 213.171 157.125 1.00 149.72 262 LEU C N 1
ATOM 1140 C CA . LEU A 1 262 ? 149.381 214.129 156.085 1.00 149.72 262 LEU C CA 1
ATOM 1141 C C . LEU A 1 262 ? 149.151 213.440 154.742 1.00 149.72 262 LEU C C 1
ATOM 1142 O O . LEU A 1 262 ? 148.055 213.516 154.177 1.00 149.72 262 LEU C O 1
ATOM 1147 N N . ASN A 1 263 ? 150.174 212.766 154.222 1.00 153.92 263 ASN C N 1
ATOM 1148 C CA . ASN A 1 263 ? 150.059 212.055 152.948 1.00 153.92 263 ASN C CA 1
ATOM 1149 C C . ASN A 1 263 ? 149.681 210.590 153.183 1.00 153.92 263 ASN C C 1
ATOM 1150 O O . ASN A 1 263 ? 150.408 209.656 152.845 1.00 153.92 263 ASN C O 1
ATOM 1155 N N . THR A 1 264 ? 148.498 210.408 153.776 1.00 155.11 264 THR C N 1
ATOM 1156 C CA . THR A 1 264 ? 148.011 209.063 154.064 1.00 155.11 264 THR C CA 1
ATOM 1157 C C . THR A 1 264 ? 147.862 208.237 152.795 1.00 155.11 264 THR C C 1
ATOM 1158 O O . THR A 1 264 ? 147.970 207.006 152.840 1.00 155.11 264 THR C O 1
ATOM 1160 N N . GLU A 1 265 ? 147.615 208.890 151.659 1.00 161.28 265 GLU C N 1
ATOM 1161 C CA . GLU A 1 265 ? 147.555 208.180 150.389 1.00 161.28 265 GLU C CA 1
ATOM 1162 C C . GLU A 1 265 ? 148.907 207.605 149.988 1.00 161.28 265 GLU C C 1
ATOM 1163 O O . GLU A 1 265 ? 148.955 206.672 149.181 1.00 161.28 265 GLU C O 1
ATOM 1169 N N . GLN A 1 266 ? 150.001 208.136 150.531 1.00 157.25 266 GLN C N 1
ATOM 1170 C CA . GLN A 1 266 ? 151.332 207.629 150.231 1.00 157.25 266 GLN C CA 1
ATOM 1171 C C . GLN A 1 266 ? 151.769 206.503 151.159 1.00 157.25 266 GLN C C 1
ATOM 1172 O O . GLN A 1 266 ? 152.766 205.835 150.863 1.00 157.25 266 GLN C O 1
ATOM 1178 N N . VAL A 1 267 ? 151.062 206.279 152.268 1.00 147.90 267 VAL C N 1
ATOM 1179 C CA . VAL A 1 267 ? 151.392 205.155 153.140 1.00 147.90 267 VAL C CA 1
ATOM 1180 C C . VAL A 1 267 ? 151.175 203.840 152.405 1.00 147.90 267 VAL C C 1
ATOM 1181 O O . VAL A 1 267 ? 152.019 202.938 152.445 1.00 147.90 267 VAL C O 1
ATOM 1185 N N . ALA A 1 268 ? 150.041 203.712 151.723 1.00 145.11 268 ALA C N 1
ATOM 1186 C CA . ALA A 1 268 ? 149.806 202.609 150.800 1.00 145.11 268 ALA C CA 1
ATOM 1187 C C . ALA A 1 268 ? 150.269 203.064 149.422 1.00 145.11 268 ALA C C 1
ATOM 1188 O O . ALA A 1 268 ? 149.745 204.040 148.876 1.00 145.11 268 ALA C O 1
ATOM 1190 N N . GLY A 1 269 ? 151.243 202.360 148.858 1.00 142.21 269 GLY C N 1
ATOM 1191 C CA . GLY A 1 269 ? 151.895 202.833 147.654 1.00 142.21 269 GLY C CA 1
ATOM 1192 C C . GLY A 1 269 ? 151.133 202.549 146.378 1.00 142.21 269 GLY C C 1
ATOM 1193 O O . GLY A 1 269 ? 149.932 202.821 146.288 1.00 142.21 269 GLY C O 1
ATOM 1194 N N . VAL A 1 270 ? 151.831 202.008 145.378 1.00 135.73 270 VAL C N 1
ATOM 1195 C CA . VAL A 1 270 ? 151.224 201.789 144.073 1.00 135.73 270 VAL C CA 1
ATOM 1196 C C . VAL A 1 270 ? 150.093 200.781 144.191 1.00 135.73 270 VAL C C 1
ATOM 1197 O O . VAL A 1 270 ? 150.240 199.723 144.815 1.00 135.73 270 VAL C O 1
ATOM 1201 N N . LYS A 1 271 ? 148.952 201.110 143.595 1.00 136.10 271 LYS C N 1
ATOM 1202 C CA . LYS A 1 271 ? 147.823 200.199 143.539 1.00 136.10 271 LYS C CA 1
ATOM 1203 C C . LYS A 1 271 ? 147.963 199.284 142.325 1.00 136.10 271 LYS C C 1
ATOM 1204 O O . LYS A 1 271 ? 148.909 199.387 141.541 1.00 136.10 271 LYS C O 1
ATOM 1210 N N . TRP A 1 272 ? 147.008 198.377 142.163 1.00 133.77 272 TRP C N 1
ATOM 1211 C CA . TRP A 1 272 ? 147.018 197.434 141.057 1.00 133.77 272 TRP C CA 1
ATOM 1212 C C . TRP A 1 272 ? 146.009 197.850 139.996 1.00 133.77 272 TRP C C 1
ATOM 1213 O O . TRP A 1 272 ? 144.986 198.471 140.292 1.00 133.77 272 TRP C O 1
ATOM 1224 N N . THR A 1 273 ? 146.314 197.501 138.747 1.00 140.71 273 THR C N 1
ATOM 1225 C CA . THR A 1 273 ? 145.479 197.848 137.605 1.00 140.71 273 THR C CA 1
ATOM 1226 C C . THR A 1 273 ? 144.637 196.681 137.115 1.00 140.71 273 THR C C 1
ATOM 1227 O O . THR A 1 273 ? 143.429 196.830 136.914 1.00 140.71 273 THR C O 1
ATOM 1231 N N . ARG A 1 274 ? 145.247 195.515 136.917 1.00 139.85 274 ARG C N 1
ATOM 1232 C CA . ARG A 1 274 ? 144.538 194.339 136.436 1.00 139.85 274 ARG C CA 1
ATOM 1233 C C . ARG A 1 274 ? 143.921 193.515 137.557 1.00 139.85 274 ARG C C 1
ATOM 1234 O O . ARG A 1 274 ? 143.250 192.518 137.274 1.00 139.85 274 ARG C O 1
ATOM 1242 N N . PHE A 1 275 ? 144.128 193.902 138.815 1.00 137.40 275 PHE C N 1
ATOM 1243 C CA . PHE A 1 275 ? 143.641 193.148 139.969 1.00 137.40 275 PHE C CA 1
ATOM 1244 C C . PHE A 1 275 ? 142.851 194.083 140.873 1.00 137.40 275 PHE C C 1
ATOM 1245 O O . PHE A 1 275 ? 143.383 194.609 141.860 1.00 137.40 275 PHE C O 1
ATOM 1253 N N . PRO A 1 276 ? 141.576 194.322 140.560 1.00 136.25 276 PRO C N 1
ATOM 1254 C CA . PRO A 1 276 ? 140.771 195.199 141.422 1.00 136.25 276 PRO C CA 1
ATOM 1255 C C . PRO A 1 276 ? 140.576 194.654 142.825 1.00 136.25 276 PRO C C 1
ATOM 1256 O O . PRO A 1 276 ? 140.463 195.445 143.770 1.00 136.25 276 PRO C O 1
ATOM 1260 N N . GLU A 1 277 ? 140.532 193.330 142.993 1.00 133.54 277 GLU C N 1
ATOM 1261 C CA . GLU A 1 277 ? 140.272 192.761 144.312 1.00 133.54 277 GLU C CA 1
ATOM 1262 C C . GLU A 1 277 ? 141.411 193.048 145.282 1.00 133.54 277 GLU C C 1
ATOM 1263 O O . GLU A 1 277 ? 141.171 193.309 146.466 1.00 133.54 277 GLU C O 1
ATOM 1269 N N . LEU A 1 278 ? 142.655 193.005 144.804 1.00 133.58 278 LEU C N 1
ATOM 1270 C CA . LEU A 1 278 ? 143.790 193.275 145.678 1.00 133.58 278 LEU C CA 1
ATOM 1271 C C . LEU A 1 278 ? 143.840 194.720 146.152 1.00 133.58 278 LEU C C 1
ATOM 1272 O O . LEU A 1 278 ? 144.586 195.017 147.091 1.00 133.58 278 LEU C O 1
ATOM 1277 N N . ASN A 1 279 ? 143.076 195.619 145.534 1.00 134.54 279 ASN C N 1
ATOM 1278 C CA . ASN A 1 279 ? 143.050 197.006 145.978 1.00 134.54 279 ASN C CA 1
ATOM 1279 C C . ASN A 1 279 ? 142.158 197.219 147.193 1.00 134.54 279 ASN C C 1
ATOM 1280 O O . ASN A 1 279 ? 142.263 198.265 147.842 1.00 134.54 279 ASN C O 1
ATOM 1285 N N . ARG A 1 280 ? 141.288 196.263 147.516 1.00 135.81 280 ARG C N 1
ATOM 1286 C CA . ARG A 1 280 ? 140.407 196.369 148.672 1.00 135.81 280 ARG C CA 1
ATOM 1287 C C . ARG A 1 280 ? 140.759 195.376 149.772 1.00 135.81 280 ARG C C 1
ATOM 1288 O O . ARG A 1 280 ? 140.017 195.265 150.753 1.00 135.81 280 ARG C O 1
ATOM 1296 N N . ILE A 1 281 ? 141.868 194.652 149.636 1.00 130.35 281 ILE C N 1
ATOM 1297 C CA . ILE A 1 281 ? 142.301 193.712 150.664 1.00 130.35 281 ILE C CA 1
ATOM 1298 C C . ILE A 1 281 ? 143.665 194.139 151.186 1.00 130.35 281 ILE C C 1
ATOM 1299 O O . ILE A 1 281 ? 143.821 194.435 152.376 1.00 130.35 281 ILE C O 1
ATOM 1304 N N . LEU A 1 282 ? 144.662 194.177 150.304 1.00 125.61 282 LEU C N 1
ATOM 1305 C CA . LEU A 1 282 ? 145.992 194.637 150.675 1.00 125.61 282 LEU C CA 1
ATOM 1306 C C . LEU A 1 282 ? 146.141 196.149 150.584 1.00 125.61 282 LEU C C 1
ATOM 1307 O O . LEU A 1 282 ? 147.168 196.680 151.020 1.00 125.61 282 LEU C O 1
ATOM 1312 N N . LYS A 1 283 ? 145.154 196.842 150.020 1.00 134.33 283 LYS C N 1
ATOM 1313 C CA . LYS A 1 283 ? 145.116 198.296 149.894 1.00 134.33 283 LYS C CA 1
ATOM 1314 C C . LYS A 1 283 ? 146.252 198.853 149.043 1.00 134.33 283 LYS C C 1
ATOM 1315 O O . LYS A 1 283 ? 146.488 200.066 149.055 1.00 134.33 283 LYS C O 1
ATOM 1321 N N . GLY A 1 284 ? 146.964 198.003 148.302 1.00 130.67 284 GLY C N 1
ATOM 1322 C CA . GLY A 1 284 ? 148.013 198.449 147.416 1.00 130.67 284 GLY C CA 1
ATOM 1323 C C . GLY A 1 284 ? 149.307 197.719 147.696 1.00 130.67 284 GLY C C 1
ATOM 1324 O O . GLY A 1 284 ? 149.325 196.666 148.343 1.00 130.67 284 GLY C O 1
ATOM 1325 N N . HIS A 1 285 ? 150.400 198.290 147.198 1.00 130.29 285 HIS C N 1
ATOM 1326 C CA . HIS A 1 285 ? 151.737 197.729 147.348 1.00 130.29 285 HIS C CA 1
ATOM 1327 C C . HIS A 1 285 ? 152.611 198.742 148.071 1.00 130.29 285 HIS C C 1
ATOM 1328 O O . HIS A 1 285 ? 152.843 199.841 147.558 1.00 130.29 285 HIS C O 1
ATOM 1335 N N . ARG A 1 286 ? 153.106 198.368 149.248 1.00 132.19 286 ARG C N 1
ATOM 1336 C CA . ARG A 1 286 ? 153.860 199.268 150.110 1.00 132.19 286 ARG C CA 1
ATOM 1337 C C . ARG A 1 286 ? 155.298 198.788 150.221 1.00 132.19 286 ARG C C 1
ATOM 1338 O O . ARG A 1 286 ? 155.546 197.588 150.381 1.00 132.19 286 ARG C O 1
ATOM 1346 N N . LYS A 1 287 ? 156.239 199.724 150.141 1.00 126.04 287 LYS C N 1
ATOM 1347 C CA . LYS A 1 287 ? 157.650 199.381 150.237 1.00 126.04 287 LYS C CA 1
ATOM 1348 C C . LYS A 1 287 ? 158.017 198.985 151.663 1.00 126.04 287 LYS C C 1
ATOM 1349 O O . LYS A 1 287 ? 157.328 199.328 152.626 1.00 126.04 287 LYS C O 1
ATOM 1355 N N . GLY A 1 288 ? 159.120 198.253 151.788 1.00 125.94 288 GLY C N 1
ATOM 1356 C CA . GLY A 1 288 ? 159.646 197.879 153.082 1.00 125.94 288 GLY C CA 1
ATOM 1357 C C . GLY A 1 288 ? 158.971 196.706 153.754 1.00 125.94 288 GLY C C 1
ATOM 1358 O O . GLY A 1 288 ? 159.167 196.512 154.959 1.00 125.94 288 GLY C O 1
ATOM 1359 N N . GLU A 1 289 ? 158.188 195.918 153.024 1.00 128.17 289 GLU C N 1
ATOM 1360 C CA . GLU A 1 289 ? 157.476 194.781 153.590 1.00 128.17 289 GLU C CA 1
ATOM 1361 C C . GLU A 1 289 ? 157.937 193.494 152.925 1.00 128.17 289 GLU C C 1
ATOM 1362 O O . GLU A 1 289 ? 158.211 193.468 151.721 1.00 128.17 289 GLU C O 1
ATOM 1368 N N . LEU A 1 290 ? 158.020 192.428 153.714 1.00 115.57 290 LEU C N 1
ATOM 1369 C CA . LEU A 1 290 ? 158.373 191.105 153.217 1.00 115.57 290 LEU C CA 1
ATOM 1370 C C . LEU A 1 290 ? 157.120 190.245 153.159 1.00 115.57 290 LEU C C 1
ATOM 1371 O O . LEU A 1 290 ? 156.402 190.119 154.156 1.00 115.57 290 LEU C O 1
ATOM 1376 N N . THR A 1 291 ? 156.863 189.653 151.998 1.00 111.76 291 THR C N 1
ATOM 1377 C CA . THR A 1 291 ? 155.692 188.816 151.786 1.00 111.76 291 THR C CA 1
ATOM 1378 C C . THR A 1 291 ? 156.121 187.415 151.379 1.00 111.76 291 THR C C 1
ATOM 1379 O O . THR A 1 291 ? 157.167 187.232 150.750 1.00 111.76 291 THR C O 1
ATOM 1383 N N . VAL A 1 292 ? 155.313 186.428 151.752 1.00 100.17 292 VAL C N 1
ATOM 1384 C CA . VAL A 1 292 ? 155.567 185.030 151.430 1.00 100.17 292 VAL C CA 1
ATOM 1385 C C . VAL A 1 292 ? 154.401 184.502 150.609 1.00 100.17 292 VAL C C 1
ATOM 1386 O O . VAL A 1 292 ? 153.242 184.853 150.855 1.00 100.17 292 VAL C O 1
ATOM 1390 N N . PHE A 1 293 ? 154.714 183.676 149.618 1.00 104.47 293 PHE C N 1
ATOM 1391 C CA . PHE A 1 293 ? 153.720 183.074 148.745 1.00 104.47 293 PHE C CA 1
ATOM 1392 C C . PHE A 1 293 ? 153.851 181.560 148.803 1.00 104.47 293 PHE C C 1
ATOM 1393 O O . PHE A 1 293 ? 154.963 181.024 148.830 1.00 104.47 293 PHE C O 1
ATOM 1401 N N . THR A 1 294 ? 152.713 180.873 148.828 1.00 110.31 294 THR C N 1
ATOM 1402 C CA . THR A 1 294 ? 152.715 179.421 148.896 1.00 110.31 294 THR C CA 1
ATOM 1403 C C . THR A 1 294 ? 151.424 178.894 148.291 1.00 110.31 294 THR C C 1
ATOM 1404 O O . THR A 1 294 ? 150.431 179.615 148.175 1.00 110.31 294 THR C O 1
ATOM 1408 N N . GLY A 1 295 ? 151.456 177.622 147.908 1.00 117.54 295 GLY C N 1
ATOM 1409 C CA . GLY A 1 295 ? 150.308 176.973 147.326 1.00 117.54 295 GLY C CA 1
ATOM 1410 C C . GLY A 1 295 ? 150.603 175.537 146.953 1.00 117.54 295 GLY C C 1
ATOM 1411 O O . GLY A 1 295 ? 151.738 175.065 147.063 1.00 117.54 295 GLY C O 1
ATOM 1412 N N . PRO A 1 296 ? 149.581 174.813 146.501 1.00 126.09 296 PRO C N 1
ATOM 1413 C CA . PRO A 1 296 ? 149.788 173.415 146.111 1.00 126.09 296 PRO C CA 1
ATOM 1414 C C . PRO A 1 296 ? 150.754 173.303 144.942 1.00 126.09 296 PRO C C 1
ATOM 1415 O O . PRO A 1 296 ? 150.895 174.222 144.133 1.00 126.09 296 PRO C O 1
ATOM 1419 N N . THR A 1 297 ? 151.439 172.164 144.877 1.00 131.81 297 THR C N 1
ATOM 1420 C CA . THR A 1 297 ? 152.445 171.947 143.846 1.00 131.81 297 THR C CA 1
ATOM 1421 C C . THR A 1 297 ? 151.819 172.002 142.459 1.00 131.81 297 THR C C 1
ATOM 1422 O O . THR A 1 297 ? 150.783 171.380 142.205 1.00 131.81 297 THR C O 1
ATOM 1426 N N . GLY A 1 298 ? 152.458 172.746 141.561 1.00 128.87 298 GLY C N 1
ATOM 1427 C CA . GLY A 1 298 ? 151.965 172.868 140.199 1.00 128.87 298 GLY C CA 1
ATOM 1428 C C . GLY A 1 298 ? 150.598 173.507 140.097 1.00 128.87 298 GLY C C 1
ATOM 1429 O O . GLY A 1 298 ? 149.776 173.083 139.274 1.00 128.87 298 GLY C O 1
ATOM 1430 N N . SER A 1 299 ? 150.333 174.521 140.918 1.00 127.61 299 SER C N 1
ATOM 1431 C CA . SER A 1 299 ? 149.051 175.210 140.903 1.00 127.61 299 SER C CA 1
ATOM 1432 C C . SER A 1 299 ? 149.103 176.555 140.194 1.00 127.61 299 SER C C 1
ATOM 1433 O O . SER A 1 299 ? 148.047 177.144 139.943 1.00 127.61 299 SER C O 1
ATOM 1436 N N . GLY A 1 300 ? 150.292 177.052 139.868 1.00 130.52 300 GLY C N 1
ATOM 1437 C CA . GLY A 1 300 ? 150.408 178.307 139.156 1.00 130.52 300 GLY C CA 1
ATOM 1438 C C . GLY A 1 300 ? 150.946 179.437 140.007 1.00 130.52 300 GLY C C 1
ATOM 1439 O O . GLY A 1 300 ? 150.598 180.601 139.792 1.00 130.52 300 GLY C O 1
ATOM 1440 N N . LYS A 1 301 ? 151.794 179.105 140.983 1.00 123.77 301 LYS C N 1
ATOM 1441 C CA . LYS A 1 301 ? 152.376 180.138 141.833 1.00 123.77 301 LYS C CA 1
ATOM 1442 C C . LYS A 1 301 ? 153.255 181.086 141.029 1.00 123.77 301 LYS C C 1
ATOM 1443 O O . LYS A 1 301 ? 153.204 182.306 141.221 1.00 123.77 301 LYS C O 1
ATOM 1449 N N . THR A 1 302 ? 154.071 180.544 140.123 1.00 124.60 302 THR C N 1
ATOM 1450 C CA . THR A 1 302 ? 154.972 181.385 139.343 1.00 124.60 302 THR C CA 1
ATOM 1451 C C . THR A 1 302 ? 154.206 182.260 138.358 1.00 124.60 302 THR C C 1
ATOM 1452 O O . THR A 1 302 ? 154.558 183.428 138.155 1.00 124.60 302 THR C O 1
ATOM 1456 N N . THR A 1 303 ? 153.161 181.714 137.734 1.00 127.55 303 THR C N 1
ATOM 1457 C CA . THR A 1 303 ? 152.405 182.477 136.745 1.00 127.55 303 THR C CA 1
ATOM 1458 C C . THR A 1 303 ? 151.704 183.670 137.383 1.00 127.55 303 THR C C 1
ATOM 1459 O O . THR A 1 303 ? 151.745 184.785 136.850 1.00 127.55 303 THR C O 1
ATOM 1463 N N . PHE A 1 304 ? 151.055 183.457 138.530 1.00 118.44 304 PHE C N 1
ATOM 1464 C CA . PHE A 1 304 ? 150.351 184.550 139.195 1.00 118.44 304 PHE C CA 1
ATOM 1465 C C . PHE A 1 304 ? 151.319 185.623 139.679 1.00 118.44 304 PHE C C 1
ATOM 1466 O O . PHE A 1 304 ? 151.048 186.822 139.537 1.00 118.44 304 PHE C O 1
ATOM 1474 N N . ILE A 1 305 ? 152.447 185.211 140.260 1.00 111.84 305 ILE C N 1
ATOM 1475 C CA . ILE A 1 305 ? 153.446 186.176 140.709 1.00 111.84 305 ILE C CA 1
ATOM 1476 C C . ILE A 1 305 ? 153.988 186.960 139.523 1.00 111.84 305 ILE C C 1
ATOM 1477 O O . ILE A 1 305 ? 154.239 188.168 139.618 1.00 111.84 305 ILE C O 1
ATOM 1482 N N . SER A 1 306 ? 154.164 186.290 138.382 1.00 117.52 306 SER C N 1
ATOM 1483 C CA . SER A 1 306 ? 154.599 186.988 137.179 1.00 117.52 306 SER C CA 1
ATOM 1484 C C . SER A 1 306 ? 153.576 188.031 136.751 1.00 117.52 306 SER C C 1
ATOM 1485 O O . SER A 1 306 ? 153.943 189.144 136.360 1.00 117.52 306 SER C O 1
ATOM 1488 N N . GLU A 1 307 ? 152.287 187.691 136.824 1.00 129.78 307 GLU C N 1
ATOM 1489 C CA . GLU A 1 307 ? 151.249 188.653 136.469 1.00 129.78 307 GLU C CA 1
ATOM 1490 C C . GLU A 1 307 ? 151.260 189.854 137.407 1.00 129.78 307 GLU C C 1
ATOM 1491 O O . GLU A 1 307 ? 151.138 191.000 136.960 1.00 129.78 307 GLU C O 1
ATOM 1497 N N . VAL A 1 308 ? 151.405 189.611 138.712 1.00 124.07 308 VAL C N 1
ATOM 1498 C CA . VAL A 1 308 ? 151.436 190.712 139.672 1.00 124.07 308 VAL C CA 1
ATOM 1499 C C . VAL A 1 308 ? 152.641 191.608 139.419 1.00 124.07 308 VAL C C 1
ATOM 1500 O O . VAL A 1 308 ? 152.531 192.842 139.421 1.00 124.07 308 VAL C O 1
ATOM 1504 N N . ALA A 1 309 ? 153.811 191.004 139.200 1.00 121.13 309 ALA C N 1
ATOM 1505 C CA . ALA A 1 309 ? 155.013 191.787 138.943 1.00 121.13 309 ALA C CA 1
ATOM 1506 C C . ALA A 1 309 ? 154.883 192.591 137.658 1.00 121.13 309 ALA C C 1
ATOM 1507 O O . ALA A 1 309 ? 155.309 193.749 137.599 1.00 121.13 309 ALA C O 1
ATOM 1509 N N . LEU A 1 310 ? 154.304 191.992 136.615 1.00 123.28 310 LEU C N 1
ATOM 1510 C CA . LEU A 1 310 ? 154.111 192.712 135.361 1.00 123.28 310 LEU C CA 1
ATOM 1511 C C . LEU A 1 310 ? 153.149 193.879 135.535 1.00 123.28 310 LEU C C 1
ATOM 1512 O O . LEU A 1 310 ? 153.376 194.966 134.991 1.00 123.28 310 LEU C O 1
ATOM 1517 N N . ASP A 1 311 ? 152.065 193.673 136.286 1.00 130.90 311 ASP C N 1
ATOM 1518 C CA . ASP A 1 311 ? 151.113 194.754 136.507 1.00 130.90 311 ASP C CA 1
ATOM 1519 C C . ASP A 1 311 ? 151.727 195.885 137.319 1.00 130.90 311 ASP C C 1
ATOM 1520 O O . ASP A 1 311 ? 151.442 197.058 137.057 1.00 130.90 311 ASP C O 1
ATOM 1525 N N . LEU A 1 312 ? 152.565 195.560 138.303 1.00 130.34 312 LEU C N 1
ATOM 1526 C CA . LEU A 1 312 ? 153.195 196.594 139.116 1.00 130.34 312 LEU C CA 1
ATOM 1527 C C . LEU A 1 312 ? 154.330 197.310 138.397 1.00 130.34 312 LEU C C 1
ATOM 1528 O O . LEU A 1 312 ? 154.531 198.509 138.619 1.00 130.34 312 LEU C O 1
ATOM 1533 N N . CYS A 1 313 ? 155.074 196.611 137.537 1.00 128.34 313 CYS C N 1
ATOM 1534 C CA . CYS A 1 313 ? 156.210 197.212 136.851 1.00 128.34 313 CYS C CA 1
ATOM 1535 C C . CYS A 1 313 ? 155.797 198.228 135.798 1.00 128.34 313 CYS C C 1
ATOM 1536 O O . CYS A 1 313 ? 156.654 198.979 135.320 1.00 128.34 313 CYS C O 1
ATOM 1539 N N . ILE A 1 314 ? 154.518 198.269 135.424 1.00 125.95 314 ILE C N 1
ATOM 1540 C CA . ILE A 1 314 ? 154.081 199.183 134.373 1.00 125.95 314 ILE C CA 1
ATOM 1541 C C . ILE A 1 314 ? 154.254 200.632 134.815 1.00 125.95 314 ILE C C 1
ATOM 1542 O O . ILE A 1 314 ? 154.841 201.451 134.098 1.00 125.95 314 ILE C O 1
ATOM 1547 N N . GLN A 1 315 ? 153.753 200.971 136.004 1.00 131.65 315 GLN C N 1
ATOM 1548 C CA . GLN A 1 315 ? 153.717 202.378 136.401 1.00 131.65 315 GLN C CA 1
ATOM 1549 C C . GLN A 1 315 ? 155.043 202.847 136.996 1.00 131.65 315 GLN C C 1
ATOM 1550 O O . GLN A 1 315 ? 155.750 203.663 136.399 1.00 131.65 315 GLN C O 1
ATOM 1556 N N . GLY A 1 316 ? 155.397 202.335 138.172 1.00 131.90 316 GLY C N 1
ATOM 1557 C CA . GLY A 1 316 ? 156.575 202.830 138.857 1.00 131.90 316 GLY C CA 1
ATOM 1558 C C . GLY A 1 316 ? 157.574 201.791 139.319 1.00 131.90 316 GLY C C 1
ATOM 1559 O O . GLY A 1 316 ? 158.761 202.091 139.481 1.00 131.90 316 GLY C O 1
ATOM 1560 N N . VAL A 1 317 ? 157.108 200.564 139.535 1.00 131.50 317 VAL C N 1
ATOM 1561 C CA . VAL A 1 317 ? 157.901 199.574 140.252 1.00 131.50 317 VAL C CA 1
ATOM 1562 C C . VAL A 1 317 ? 159.020 199.065 139.353 1.00 131.50 317 VAL C C 1
ATOM 1563 O O . VAL A 1 317 ? 158.776 198.608 138.231 1.00 131.50 317 VAL C O 1
ATOM 1567 N N . ASN A 1 318 ? 160.253 199.141 139.846 1.00 133.93 318 ASN C N 1
ATOM 1568 C CA . ASN A 1 318 ? 161.399 198.544 139.174 1.00 133.93 318 ASN C CA 1
ATOM 1569 C C . ASN A 1 318 ? 161.676 197.191 139.816 1.00 133.93 318 ASN C C 1
ATOM 1570 O O . ASN A 1 318 ? 162.078 197.125 140.983 1.00 133.93 318 ASN C O 1
ATOM 1575 N N . THR A 1 319 ? 161.466 196.119 139.062 1.00 124.60 319 THR C N 1
ATOM 1576 C CA . THR A 1 319 ? 161.471 194.775 139.616 1.00 124.60 319 THR C CA 1
ATOM 1577 C C . THR A 1 319 ? 162.741 194.026 139.238 1.00 124.60 319 THR C C 1
ATOM 1578 O O . THR A 1 319 ? 163.357 194.275 138.199 1.00 124.60 319 THR C O 1
ATOM 1582 N N . LEU A 1 320 ? 163.121 193.096 140.111 1.00 118.57 320 LEU C N 1
ATOM 1583 C CA . LEU A 1 320 ? 164.234 192.187 139.877 1.00 118.57 320 LEU C CA 1
ATOM 1584 C C . LEU A 1 320 ? 163.729 190.769 140.079 1.00 118.57 320 LEU C C 1
ATOM 1585 O O . LEU A 1 320 ? 163.104 190.474 141.102 1.00 118.57 320 LEU C O 1
ATOM 1590 N N . TRP A 1 321 ? 163.996 189.897 139.115 1.00 120.33 321 TRP C N 1
ATOM 1591 C CA . TRP A 1 321 ? 163.466 188.542 139.122 1.00 120.33 321 TRP C CA 1
ATOM 1592 C C . TRP A 1 321 ? 164.562 187.543 139.456 1.00 120.33 321 TRP C C 1
ATOM 1593 O O . TRP A 1 321 ? 165.629 187.552 138.835 1.00 120.33 321 TRP C O 1
ATOM 1604 N N . GLY A 1 322 ? 164.293 186.687 140.437 1.00 122.47 322 GLY C N 1
ATOM 1605 C CA . GLY A 1 322 ? 165.158 185.563 140.722 1.00 122.47 322 GLY C CA 1
ATOM 1606 C C . GLY A 1 322 ? 164.568 184.280 140.179 1.00 122.47 322 GLY C C 1
ATOM 1607 O O . GLY A 1 322 ? 163.651 183.709 140.775 1.00 122.47 322 GLY C O 1
ATOM 1608 N N . SER A 1 323 ? 165.085 183.816 139.043 1.00 132.82 323 SER C N 1
ATOM 1609 C CA . SER A 1 323 ? 164.540 182.647 138.358 1.00 132.82 323 SER C CA 1
ATOM 1610 C C . SER A 1 323 ? 165.384 181.432 138.731 1.00 132.82 323 SER C C 1
ATOM 1611 O O . SER A 1 323 ? 166.318 181.044 138.030 1.00 132.82 323 SER C O 1
ATOM 1614 N N . PHE A 1 324 ? 165.039 180.825 139.864 1.00 137.46 324 PHE C N 1
ATOM 1615 C CA . PHE A 1 324 ? 165.770 179.674 140.373 1.00 137.46 324 PHE C CA 1
ATOM 1616 C C . PHE A 1 324 ? 165.181 178.342 139.930 1.00 137.46 324 PHE C C 1
ATOM 1617 O O . PHE A 1 324 ? 165.768 177.297 140.226 1.00 137.46 324 PHE C O 1
ATOM 1625 N N . GLN A 1 325 ? 164.052 178.346 139.236 1.00 139.43 325 GLN C N 1
ATOM 1626 C CA . GLN A 1 325 ? 163.437 177.117 138.752 1.00 139.43 325 GLN C CA 1
ATOM 1627 C C . GLN A 1 325 ? 163.210 177.115 137.251 1.00 139.43 325 GLN C C 1
ATOM 1628 O O . GLN A 1 325 ? 163.393 176.081 136.605 1.00 139.43 325 GLN C O 1
ATOM 1634 N N . ILE A 1 326 ? 162.820 178.250 136.681 1.00 137.34 326 ILE C N 1
ATOM 1635 C CA . ILE A 1 326 ? 162.582 178.389 135.250 1.00 137.34 326 ILE C CA 1
ATOM 1636 C C . ILE A 1 326 ? 163.732 179.192 134.663 1.00 137.34 326 ILE C C 1
ATOM 1637 O O . ILE A 1 326 ? 164.098 180.242 135.203 1.00 137.34 326 ILE C O 1
ATOM 1642 N N . ASN A 1 327 ? 164.311 178.695 133.573 1.00 139.01 327 ASN C N 1
ATOM 1643 C CA . ASN A 1 327 ? 165.400 179.415 132.930 1.00 139.01 327 ASN C CA 1
ATOM 1644 C C . ASN A 1 327 ? 164.914 180.759 132.396 1.00 139.01 327 ASN C C 1
ATOM 1645 O O . ASN A 1 327 ? 163.734 180.942 132.085 1.00 139.01 327 ASN C O 1
ATOM 1650 N N . ASN A 1 328 ? 165.841 181.712 132.303 1.00 134.28 328 ASN C N 1
ATOM 1651 C CA . ASN A 1 328 ? 165.499 183.099 132.005 1.00 134.28 328 ASN C CA 1
ATOM 1652 C C . ASN A 1 328 ? 164.953 183.308 130.599 1.00 134.28 328 ASN C C 1
ATOM 1653 O O . ASN A 1 328 ? 164.656 184.453 130.243 1.00 134.28 328 ASN C O 1
ATOM 1658 N N . VAL A 1 329 ? 164.819 182.262 129.793 1.00 133.24 329 VAL C N 1
ATOM 1659 C CA . VAL A 1 329 ? 164.225 182.372 128.466 1.00 133.24 329 VAL C CA 1
ATOM 1660 C C . VAL A 1 329 ? 162.742 182.033 128.492 1.00 133.24 329 VAL C C 1
ATOM 1661 O O . VAL A 1 329 ? 161.919 182.769 127.947 1.00 133.24 329 VAL C O 1
ATOM 1665 N N . ARG A 1 330 ? 162.379 180.919 129.131 1.00 131.58 330 ARG C N 1
ATOM 1666 C CA . ARG A 1 330 ? 160.968 180.562 129.242 1.00 131.58 330 ARG C CA 1
ATOM 1667 C C . ARG A 1 330 ? 160.209 181.578 130.085 1.00 131.58 330 ARG C C 1
ATOM 1668 O O . ARG A 1 330 ? 159.055 181.909 129.783 1.00 131.58 330 ARG C O 1
ATOM 1676 N N . LEU A 1 331 ? 160.836 182.077 131.153 1.00 124.94 331 LEU C N 1
ATOM 1677 C CA . LEU A 1 331 ? 160.204 183.111 131.966 1.00 124.94 331 LEU C CA 1
ATOM 1678 C C . LEU A 1 331 ? 159.945 184.370 131.151 1.00 124.94 331 LEU C C 1
ATOM 1679 O O . LEU A 1 331 ? 158.861 184.960 131.233 1.00 124.94 331 LEU C O 1
ATOM 1684 N N . ALA A 1 332 ? 160.931 184.796 130.359 1.00 128.75 332 ALA C N 1
ATOM 1685 C CA . ALA A 1 332 ? 160.741 185.965 129.511 1.00 128.75 332 ALA C CA 1
ATOM 1686 C C . ALA A 1 332 ? 159.648 185.721 128.482 1.00 128.75 332 ALA C C 1
ATOM 1687 O O . ALA A 1 332 ? 158.851 186.618 128.190 1.00 128.75 332 ALA C O 1
ATOM 1689 N N . LYS A 1 333 ? 159.594 184.512 127.921 1.00 132.89 333 LYS C N 1
ATOM 1690 C CA . LYS A 1 333 ? 158.551 184.185 126.954 1.00 132.89 333 LYS C CA 1
ATOM 1691 C C . LYS A 1 333 ? 157.166 184.286 127.582 1.00 132.89 333 LYS C C 1
ATOM 1692 O O . LYS A 1 333 ? 156.250 184.882 127.004 1.00 132.89 333 LYS C O 1
ATOM 1698 N N . ILE A 1 334 ? 156.999 183.713 128.776 1.00 128.09 334 ILE C N 1
ATOM 1699 C CA . ILE A 1 334 ? 155.702 183.756 129.449 1.00 128.09 334 ILE C CA 1
ATOM 1700 C C . ILE A 1 334 ? 155.327 185.192 129.794 1.00 128.09 334 ILE C C 1
ATOM 1701 O O . ILE A 1 334 ? 154.174 185.609 129.619 1.00 128.09 334 ILE C O 1
ATOM 1706 N N . MET A 1 335 ? 156.291 185.968 130.292 1.00 130.78 335 MET C N 1
ATOM 1707 C CA . MET A 1 335 ? 156.003 187.348 130.669 1.00 130.78 335 MET C CA 1
ATOM 1708 C C . MET A 1 335 ? 155.631 188.187 129.453 1.00 130.78 335 MET C C 1
ATOM 1709 O O . MET A 1 335 ? 154.714 189.014 129.518 1.00 130.78 335 MET C O 1
ATOM 1714 N N . LEU A 1 336 ? 156.327 187.987 128.332 1.00 130.32 336 LEU C N 1
ATOM 1715 C CA . LEU A 1 336 ? 155.981 188.702 127.108 1.00 130.32 336 LEU C CA 1
ATOM 1716 C C . LEU A 1 336 ? 154.611 188.284 126.593 1.00 130.32 336 LEU C C 1
ATOM 1717 O O . LEU A 1 336 ? 153.856 189.117 126.081 1.00 130.32 336 LEU C O 1
ATOM 1722 N N . THR A 1 337 ? 154.275 186.997 126.711 1.00 131.11 337 THR C N 1
ATOM 1723 C CA . THR A 1 337 ? 152.946 186.547 126.311 1.00 131.11 337 THR C CA 1
ATOM 1724 C C . THR A 1 337 ? 151.868 187.215 127.155 1.00 131.11 337 THR C C 1
ATOM 1725 O O . THR A 1 337 ? 150.831 187.639 126.631 1.00 131.11 337 THR C O 1
ATOM 1729 N N . GLN A 1 338 ? 152.099 187.319 128.465 1.00 135.70 338 GLN C N 1
ATOM 1730 C CA . GLN A 1 338 ? 151.137 187.993 129.334 1.00 135.70 338 GLN C CA 1
ATOM 1731 C C . GLN A 1 338 ? 151.025 189.475 128.997 1.00 135.70 338 GLN C C 1
ATOM 1732 O O . GLN A 1 338 ? 149.922 190.033 128.986 1.00 135.70 338 GLN C O 1
ATOM 1738 N N . PHE A 1 339 ? 152.156 190.129 128.727 1.00 134.42 339 PHE C N 1
ATOM 1739 C CA . PHE A 1 339 ? 152.131 191.551 128.401 1.00 134.42 339 PHE C CA 1
ATOM 1740 C C . PHE A 1 339 ? 151.430 191.817 127.076 1.00 134.42 339 PHE C C 1
ATOM 1741 O O . PHE A 1 339 ? 150.726 192.824 126.939 1.00 134.42 339 PHE C O 1
ATOM 1749 N N . ALA A 1 340 ? 151.608 190.933 126.093 1.00 146.93 340 ALA C N 1
ATOM 1750 C CA . ALA A 1 340 ? 151.005 191.132 124.782 1.00 146.93 340 ALA C CA 1
ATOM 1751 C C . ALA A 1 340 ? 149.501 190.902 124.789 1.00 146.93 340 ALA C C 1
ATOM 1752 O O . ALA A 1 340 ? 148.822 191.319 123.844 1.00 146.93 340 ALA C O 1
ATOM 1754 N N . MET A 1 341 ? 148.974 190.240 125.818 1.00 153.34 341 MET C N 1
ATOM 1755 C CA . MET A 1 341 ? 147.548 189.948 125.957 1.00 153.34 341 MET C CA 1
ATOM 1756 C C . MET A 1 341 ? 147.016 189.084 124.818 1.00 153.34 341 MET C C 1
ATOM 1757 O O . MET A 1 341 ? 145.808 189.066 124.562 1.00 153.34 341 MET C O 1
ATOM 1762 N N . GLN A 1 342 ? 147.896 188.362 124.127 1.00 157.50 342 GLN C N 1
ATOM 1763 C CA . GLN A 1 342 ? 147.484 187.480 123.044 1.00 157.50 342 GLN C CA 1
ATOM 1764 C C . GLN A 1 342 ? 148.598 186.479 122.779 1.00 157.50 342 GLN C C 1
ATOM 1765 O O . GLN A 1 342 ? 149.732 186.652 123.230 1.00 157.50 342 GLN C O 1
ATOM 1771 N N . ARG A 1 343 ? 148.256 185.427 122.039 1.00 156.79 343 ARG C N 1
ATOM 1772 C CA . ARG A 1 343 ? 149.233 184.416 121.642 1.00 156.79 343 ARG C CA 1
ATOM 1773 C C . ARG A 1 343 ? 150.192 185.033 120.636 1.00 156.79 343 ARG C C 1
ATOM 1774 O O . ARG A 1 343 ? 149.857 185.205 119.463 1.00 156.79 343 ARG C O 1
ATOM 1782 N N . LEU A 1 344 ? 151.400 185.369 121.093 1.00 159.81 344 LEU C N 1
ATOM 1783 C CA . LEU A 1 344 ? 152.375 186.002 120.215 1.00 159.81 344 LEU C CA 1
ATOM 1784 C C . LEU A 1 344 ? 152.908 185.046 119.157 1.00 159.81 344 LEU C C 1
ATOM 1785 O O . LEU A 1 344 ? 153.410 185.502 118.124 1.00 159.81 344 LEU C O 1
ATOM 1790 N N . GLU A 1 345 ? 152.803 183.735 119.386 1.00 161.57 345 GLU C N 1
ATOM 1791 C CA . GLU A 1 345 ? 153.268 182.769 118.397 1.00 161.57 345 GLU C CA 1
ATOM 1792 C C . GLU A 1 345 ? 152.442 182.829 117.119 1.00 161.57 345 GLU C C 1
ATOM 1793 O O . GLU A 1 345 ? 152.954 182.527 116.035 1.00 161.57 345 GLU C O 1
ATOM 1799 N N . GLU A 1 346 ? 151.167 183.207 117.224 1.00 169.11 346 GLU C N 1
ATOM 1800 C CA . GLU A 1 346 ? 150.308 183.245 116.044 1.00 169.11 346 GLU C CA 1
ATOM 1801 C C . GLU A 1 346 ? 150.776 184.297 115.047 1.00 169.11 346 GLU C C 1
ATOM 1802 O O . GLU A 1 346 ? 150.726 184.076 113.832 1.00 169.11 346 GLU C O 1
ATOM 1808 N N . ASN A 1 347 ? 151.231 185.448 115.537 1.00 167.22 347 ASN C N 1
ATOM 1809 C CA . ASN A 1 347 ? 151.617 186.569 114.682 1.00 167.22 347 ASN C CA 1
ATOM 1810 C C . ASN A 1 347 ? 153.035 187.003 115.039 1.00 167.22 347 ASN C C 1
ATOM 1811 O O . ASN A 1 347 ? 153.241 187.728 116.016 1.00 167.22 347 ASN C O 1
ATOM 1816 N N . LEU A 1 348 ? 154.012 186.560 114.247 1.00 163.34 348 LEU C N 1
ATOM 1817 C CA . LEU A 1 348 ? 155.384 187.023 114.414 1.00 163.34 348 LEU C CA 1
ATOM 1818 C C . LEU A 1 348 ? 155.630 188.382 113.775 1.00 163.34 348 LEU C C 1
ATOM 1819 O O . LEU A 1 348 ? 156.659 189.003 114.059 1.00 163.34 348 LEU C O 1
ATOM 1824 N N . GLU A 1 349 ? 154.721 188.852 112.918 1.00 171.55 349 GLU C N 1
ATOM 1825 C CA . GLU A 1 349 ? 154.883 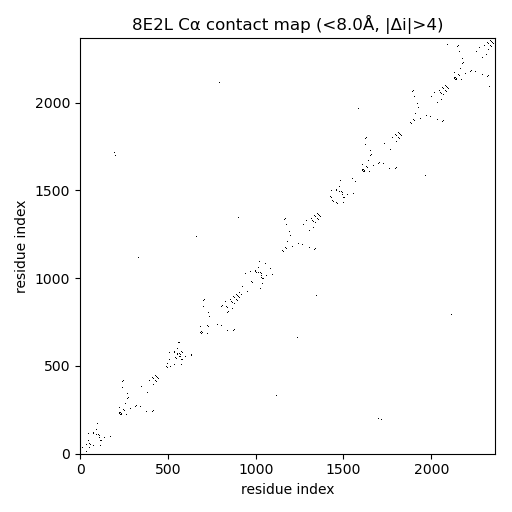190.173 112.321 1.00 171.55 349 GLU C CA 1
ATOM 1826 C C . GLU A 1 349 ? 154.753 191.276 113.362 1.00 171.55 349 GLU C C 1
ATOM 1827 O O . GLU A 1 349 ? 155.419 192.312 113.252 1.00 171.55 349 GLU C O 1
ATOM 1833 N N . GLN A 1 350 ? 153.910 191.076 114.370 1.00 165.41 350 GLN C N 1
ATOM 1834 C CA . GLN A 1 350 ? 153.730 192.040 115.445 1.00 165.41 350 GLN C CA 1
ATOM 1835 C C . GLN A 1 350 ? 154.751 191.879 116.561 1.00 165.41 350 GLN C C 1
ATOM 1836 O O . GLN A 1 350 ? 154.712 192.644 117.530 1.00 165.41 350 GLN C O 1
ATOM 1842 N N . TYR A 1 351 ? 155.656 190.903 116.452 1.00 155.34 351 TYR C N 1
ATOM 1843 C CA . TYR A 1 351 ? 156.614 190.657 117.524 1.00 155.34 351 TYR C CA 1
ATOM 1844 C C . TYR A 1 351 ? 157.534 191.851 117.737 1.00 155.34 351 TYR C C 1
ATOM 1845 O O . TYR A 1 351 ? 157.845 192.204 118.879 1.00 155.34 351 TYR C O 1
ATOM 1854 N N . ASP A 1 352 ? 157.993 192.475 116.650 1.00 155.07 352 ASP C N 1
ATOM 1855 C CA . ASP A 1 352 ? 158.944 193.575 116.780 1.00 155.07 352 ASP C CA 1
ATOM 1856 C C . ASP A 1 352 ? 158.334 194.757 117.524 1.00 155.07 352 ASP C C 1
ATOM 1857 O O . ASP A 1 352 ? 158.979 195.349 118.398 1.00 155.07 352 ASP C O 1
ATOM 1862 N N . PHE A 1 353 ? 157.087 195.106 117.202 1.00 154.69 353 PHE C N 1
ATOM 1863 C CA . PHE A 1 353 ? 156.456 196.270 117.817 1.00 154.69 353 PHE C CA 1
ATOM 1864 C C . PHE A 1 353 ? 156.283 196.077 119.319 1.00 154.69 353 PHE C C 1
ATOM 1865 O O . PHE A 1 353 ? 156.646 196.949 120.118 1.00 154.69 353 PHE C O 1
ATOM 1873 N N . TRP A 1 354 ? 155.738 194.929 119.726 1.00 154.71 354 TRP C N 1
ATOM 1874 C CA . TRP A 1 354 ? 155.510 194.695 121.146 1.00 154.71 354 TRP C CA 1
ATOM 1875 C C . TRP A 1 354 ? 156.810 194.439 121.894 1.00 154.71 354 TRP C C 1
ATOM 1876 O O . TRP A 1 354 ? 156.911 194.765 123.081 1.00 154.71 354 TRP C O 1
ATOM 1887 N N . ALA A 1 355 ? 157.814 193.869 121.227 1.00 147.18 355 ALA C N 1
ATOM 1888 C CA . ALA A 1 355 ? 159.125 193.737 121.851 1.00 147.18 355 ALA C CA 1
ATOM 1889 C C . ALA A 1 355 ? 159.751 195.101 122.103 1.00 147.18 355 ALA C C 1
ATOM 1890 O O . ALA A 1 355 ? 160.363 195.326 123.154 1.00 147.18 355 ALA C O 1
ATOM 1892 N N . ASP A 1 356 ? 159.611 196.024 121.149 1.00 153.06 356 ASP C N 1
ATOM 1893 C CA . ASP A 1 356 ? 160.119 197.376 121.348 1.00 153.06 356 ASP C CA 1
ATOM 1894 C C . ASP A 1 356 ? 159.353 198.097 122.450 1.00 153.06 356 ASP C C 1
ATOM 1895 O O . ASP A 1 356 ? 159.945 198.840 123.241 1.00 153.06 356 ASP C O 1
ATOM 1900 N N . LYS A 1 357 ? 158.034 197.898 122.513 1.00 147.69 357 LYS C N 1
ATOM 1901 C CA . LYS A 1 357 ? 157.252 198.519 123.578 1.00 147.69 357 LYS C CA 1
ATOM 1902 C C . LYS A 1 357 ? 157.603 197.940 124.944 1.00 147.69 357 LYS C C 1
ATOM 1903 O O . LYS A 1 357 ? 157.566 198.659 125.948 1.00 147.69 357 LYS C O 1
ATOM 1909 N N . PHE A 1 358 ? 157.940 196.655 125.002 1.00 141.93 358 PHE C N 1
ATOM 1910 C CA . PHE A 1 358 ? 158.375 195.999 126.227 1.00 141.93 358 PHE C CA 1
ATOM 1911 C C . PHE A 1 358 ? 159.855 196.218 126.513 1.00 141.93 358 PHE C C 1
ATOM 1912 O O . PHE A 1 358 ? 160.341 195.796 127.567 1.00 141.93 358 PHE C O 1
ATOM 1920 N N . GLU A 1 359 ? 160.577 196.869 125.603 1.00 149.32 359 GLU C N 1
ATOM 1921 C CA . GLU A 1 359 ? 162.010 197.071 125.771 1.00 149.32 359 GLU C CA 1
ATOM 1922 C C . GLU A 1 359 ? 162.330 198.099 126.849 1.00 149.32 359 GLU C C 1
ATOM 1923 O O . GLU A 1 359 ? 163.326 197.947 127.564 1.00 149.32 359 GLU C O 1
ATOM 1929 N N . GLU A 1 360 ? 161.509 199.139 126.984 1.00 148.19 360 GLU C N 1
ATOM 1930 C CA . GLU A 1 360 ? 161.824 200.261 127.857 1.00 148.19 360 GLU C CA 1
ATOM 1931 C C . GLU A 1 360 ? 161.367 200.066 129.297 1.00 148.19 360 GLU C C 1
ATOM 1932 O O . GLU A 1 360 ? 161.660 200.922 130.139 1.00 148.19 360 GLU C O 1
ATOM 1938 N N . LEU A 1 361 ? 160.659 198.984 129.604 1.00 142.91 361 LEU C N 1
ATOM 1939 C CA . LEU A 1 361 ? 160.190 198.777 130.964 1.00 142.91 361 LEU C CA 1
ATOM 1940 C C . LEU A 1 361 ? 161.365 198.492 131.899 1.00 142.91 361 LEU C C 1
ATOM 1941 O O . LEU A 1 361 ? 162.341 197.849 131.506 1.00 142.91 361 LEU C O 1
ATOM 1946 N N . PRO A 1 362 ? 161.295 198.965 133.146 1.00 133.86 362 PRO C N 1
ATOM 1947 C CA . PRO A 1 362 ? 162.392 198.720 134.092 1.00 133.86 362 PRO C CA 1
ATOM 1948 C C . PRO A 1 362 ? 162.415 197.282 134.579 1.00 133.86 362 PRO C C 1
ATOM 1949 O O . PRO A 1 362 ? 161.930 196.982 135.674 1.00 133.86 362 PRO C O 1
ATOM 1953 N N . LEU A 1 363 ? 162.977 196.386 133.774 1.00 129.61 363 LEU C N 1
ATOM 1954 C CA . LEU A 1 363 ? 163.002 194.963 134.070 1.00 129.61 363 LEU C CA 1
ATOM 1955 C C . LEU A 1 363 ? 164.438 194.466 134.126 1.00 129.61 363 LEU C C 1
ATOM 1956 O O . LEU A 1 363 ? 165.284 194.891 133.334 1.00 129.61 363 LEU C O 1
ATOM 1961 N N . TYR A 1 364 ? 164.707 193.562 135.066 1.00 124.22 364 TYR C N 1
ATOM 1962 C CA . TYR A 1 364 ? 166.016 192.942 135.198 1.00 124.22 364 TYR C CA 1
ATOM 1963 C C . TYR A 1 364 ? 165.839 191.502 135.656 1.00 124.22 364 TYR C C 1
ATOM 1964 O O . TYR A 1 364 ? 164.802 191.127 136.206 1.00 124.22 364 TYR C O 1
ATOM 1973 N N . PHE A 1 365 ? 166.867 190.692 135.416 1.00 124.83 365 PHE C N 1
ATOM 1974 C CA . PHE A 1 365 ? 166.839 189.284 135.778 1.00 124.83 365 PHE C CA 1
ATOM 1975 C C . PHE A 1 365 ? 168.187 188.885 136.358 1.00 124.83 365 PHE C C 1
ATOM 1976 O O . PHE A 1 365 ? 169.199 189.561 136.156 1.00 124.83 365 PHE C O 1
ATOM 1984 N N . MET A 1 366 ? 168.190 187.774 137.086 1.00 127.31 366 MET C N 1
ATOM 1985 C CA . MET A 1 366 ? 169.395 187.237 137.698 1.00 127.31 366 MET C CA 1
ATOM 1986 C C . MET A 1 366 ? 169.822 185.971 136.969 1.00 127.31 366 MET C C 1
ATOM 1987 O O . MET A 1 366 ? 169.000 185.090 136.699 1.00 127.31 366 MET C O 1
ATOM 1992 N N . THR A 1 367 ? 171.117 185.886 136.657 1.00 138.93 367 THR C N 1
ATOM 1993 C CA . THR A 1 367 ? 171.645 184.790 135.854 1.00 138.93 367 THR C CA 1
ATOM 1994 C C . THR A 1 367 ? 171.691 183.463 136.600 1.00 138.93 367 THR C C 1
ATOM 1995 O O . THR A 1 367 ? 171.935 182.430 135.967 1.00 138.93 367 THR C O 1
ATOM 1999 N N . PHE A 1 368 ? 171.473 183.460 137.911 1.00 143.13 368 PHE C N 1
ATOM 2000 C CA . PHE A 1 368 ? 171.545 182.223 138.675 1.00 143.13 368 PHE C CA 1
ATOM 2001 C C . PHE A 1 368 ? 170.396 181.293 138.311 1.00 143.13 368 PHE C C 1
ATOM 2002 O O . PHE A 1 368 ? 169.263 181.731 138.092 1.00 143.13 368 PHE C O 1
ATOM 2010 N N . HIS A 1 369 ? 170.699 179.998 138.241 1.00 150.59 369 HIS C N 1
ATOM 2011 C CA . HIS A 1 369 ? 169.696 178.978 137.967 1.00 150.59 369 HIS C CA 1
ATOM 2012 C C . HIS A 1 369 ? 169.794 177.769 138.886 1.00 150.59 369 HIS C C 1
ATOM 2013 O O . HIS A 1 369 ? 168.833 176.994 138.951 1.00 150.59 369 HIS C O 1
ATOM 2020 N N . GLY A 1 370 ? 170.899 177.587 139.602 1.00 150.12 370 GLY C N 1
ATOM 2021 C CA . GLY A 1 370 ? 171.049 176.441 140.475 1.00 150.12 370 GLY C CA 1
ATOM 2022 C C . GLY A 1 370 ? 171.179 176.813 141.936 1.00 150.12 370 GLY C C 1
ATOM 2023 O O . GLY A 1 370 ? 170.905 177.954 142.321 1.00 150.12 370 GLY C O 1
ATOM 2024 N N . GLN A 1 371 ? 171.595 175.854 142.760 1.00 150.98 371 GLN C N 1
ATOM 2025 C CA . GLN A 1 371 ? 171.755 176.106 144.185 1.00 150.98 371 GLN C CA 1
ATOM 2026 C C . GLN A 1 371 ? 172.853 177.133 144.426 1.00 150.98 371 GLN C C 1
ATOM 2027 O O . GLN A 1 371 ? 173.932 177.061 143.831 1.00 150.98 371 GLN C O 1
ATOM 2033 N N . GLN A 1 372 ? 172.573 178.092 145.304 1.00 148.36 372 GLN C N 1
ATOM 2034 C CA . GLN A 1 372 ? 173.534 179.124 145.659 1.00 148.36 372 GLN C CA 1
ATOM 2035 C C . GLN A 1 372 ? 173.398 179.448 147.139 1.00 148.36 372 GLN C C 1
ATOM 2036 O O . GLN A 1 372 ? 172.316 179.331 147.719 1.00 148.36 372 GLN C O 1
ATOM 2042 N N . ASN A 1 373 ? 174.509 179.854 147.744 1.00 147.30 373 ASN C N 1
ATOM 2043 C CA . ASN A 1 373 ? 174.491 180.266 149.136 1.00 147.30 373 ASN C CA 1
ATOM 2044 C C . ASN A 1 373 ? 173.947 181.687 149.265 1.00 147.30 373 ASN C C 1
ATOM 2045 O O . ASN A 1 373 ? 173.932 182.467 148.309 1.00 147.30 373 ASN C O 1
ATOM 2050 N N . ILE A 1 374 ? 173.493 182.016 150.476 1.00 140.53 374 ILE C N 1
ATOM 2051 C CA . ILE A 1 374 ? 172.891 183.321 150.720 1.00 140.53 374 ILE C CA 1
ATOM 2052 C C . ILE A 1 374 ? 173.917 184.445 150.656 1.00 140.53 374 ILE C C 1
ATOM 2053 O O . ILE A 1 374 ? 173.539 185.616 150.538 1.00 140.53 374 ILE C O 1
ATOM 2058 N N . LYS A 1 375 ? 175.211 184.127 150.723 1.00 140.22 375 LYS C N 1
ATOM 2059 C CA . LYS A 1 375 ? 176.233 185.164 150.683 1.00 140.22 375 LYS C CA 1
ATOM 2060 C C . LYS A 1 375 ? 176.456 185.733 149.288 1.00 140.22 375 LYS C C 1
ATOM 2061 O O . LYS A 1 375 ? 177.013 186.828 149.168 1.00 140.22 375 LYS C O 1
ATOM 2067 N N . THR A 1 376 ? 176.038 185.029 148.237 1.00 143.92 376 THR C N 1
ATOM 2068 C CA . THR A 1 376 ? 176.237 185.503 146.871 1.00 143.92 376 THR C CA 1
ATOM 2069 C C . THR A 1 376 ? 174.999 186.156 146.275 1.00 143.92 376 THR C C 1
ATOM 2070 O O . THR A 1 376 ? 175.114 187.193 145.615 1.00 143.92 376 THR C O 1
ATOM 2074 N N . VAL A 1 377 ? 173.816 185.574 146.485 1.00 142.32 377 VAL C N 1
ATOM 2075 C CA . VAL A 1 377 ? 172.597 186.163 145.938 1.00 142.32 377 VAL C CA 1
ATOM 2076 C C . VAL A 1 377 ? 172.322 187.519 146.570 1.00 142.32 377 VAL C C 1
ATOM 2077 O O . VAL A 1 377 ? 171.807 188.429 145.909 1.00 142.32 377 VAL C O 1
ATOM 2081 N N . LEU A 1 378 ? 172.650 187.679 147.853 1.00 140.98 378 LEU C N 1
ATOM 2082 C CA . LEU A 1 378 ? 172.407 188.951 148.524 1.00 140.98 378 LEU C CA 1
ATOM 2083 C C . LEU A 1 378 ? 173.296 190.053 147.960 1.00 140.98 378 LEU C C 1
ATOM 2084 O O . LEU A 1 378 ? 172.871 191.210 147.867 1.00 140.98 378 LEU C O 1
ATOM 2089 N N . ASP A 1 379 ? 174.533 189.718 147.582 1.00 146.85 379 ASP C N 1
ATOM 2090 C CA . ASP A 1 379 ? 175.429 190.731 147.031 1.00 146.85 379 ASP C CA 1
ATOM 2091 C C . ASP A 1 379 ? 174.911 191.270 145.704 1.00 146.85 379 ASP C C 1
ATOM 2092 O O . ASP A 1 379 ? 174.988 192.477 145.445 1.00 146.85 379 ASP C O 1
ATOM 2097 N N . THR A 1 380 ? 174.392 190.390 144.844 1.00 147.23 380 THR C N 1
ATOM 2098 C CA . THR A 1 380 ? 173.849 190.848 143.569 1.00 147.23 380 THR C CA 1
ATOM 2099 C C . THR A 1 380 ? 172.647 191.756 143.782 1.00 147.23 380 THR C C 1
ATOM 2100 O O . THR A 1 380 ? 172.496 192.771 143.091 1.00 147.23 380 THR C O 1
ATOM 2104 N N . MET A 1 381 ? 171.784 191.414 144.740 1.00 139.70 381 MET C N 1
ATOM 2105 C CA . MET A 1 381 ? 170.646 192.271 145.051 1.00 139.70 381 MET C CA 1
ATOM 2106 C C . MET A 1 381 ? 171.111 193.640 145.522 1.00 139.70 381 MET C C 1
ATOM 2107 O O . MET A 1 381 ? 170.569 194.671 145.109 1.00 139.70 381 MET C O 1
ATOM 2112 N N . GLN A 1 382 ? 172.122 193.668 146.391 1.00 145.47 382 GLN C N 1
ATOM 2113 C CA . GLN A 1 382 ? 172.628 194.936 146.902 1.00 145.47 382 GLN C CA 1
ATOM 2114 C C . GLN A 1 382 ? 173.216 195.781 145.778 1.00 145.47 382 GLN C C 1
ATOM 2115 O O . GLN A 1 382 ? 172.948 196.986 145.682 1.00 145.47 382 GLN C O 1
ATOM 2121 N N . HIS A 1 383 ? 174.017 195.159 144.909 1.00 155.38 383 HIS C N 1
ATOM 2122 C CA . HIS A 1 383 ? 174.629 195.894 143.809 1.00 155.38 383 HIS C CA 1
ATOM 2123 C C . HIS A 1 383 ? 173.585 196.392 142.821 1.00 155.38 383 HIS C C 1
ATOM 2124 O O . HIS A 1 383 ? 173.753 197.467 142.234 1.00 155.38 383 HIS C O 1
ATOM 2131 N N . ALA A 1 384 ? 172.508 195.630 142.621 1.00 145.23 384 ALA C N 1
ATOM 2132 C CA . ALA A 1 384 ? 171.411 196.112 141.793 1.00 145.23 384 ALA C CA 1
ATOM 2133 C C . ALA A 1 384 ? 170.667 197.256 142.466 1.00 145.23 384 ALA C C 1
ATOM 2134 O O . ALA A 1 384 ? 170.161 198.150 141.782 1.00 145.23 384 ALA C O 1
ATOM 2136 N N . VAL A 1 385 ? 170.584 197.244 143.797 1.00 143.60 385 VAL C N 1
ATOM 2137 C CA . VAL A 1 385 ? 169.909 198.330 144.500 1.00 143.60 385 VAL C CA 1
ATOM 2138 C C . VAL A 1 385 ? 170.702 199.626 144.382 1.00 143.60 385 VAL C C 1
ATOM 2139 O O . VAL A 1 385 ? 170.132 200.694 144.129 1.00 143.60 385 VAL C O 1
ATOM 2143 N N . TYR A 1 386 ? 172.026 199.562 144.556 1.00 148.71 386 TYR C N 1
ATOM 2144 C CA . TYR A 1 386 ? 172.809 200.794 144.436 1.00 148.71 386 TYR C CA 1
ATOM 2145 C C . TYR A 1 386 ? 172.829 201.378 143.028 1.00 148.71 386 TYR C C 1
ATOM 2146 O O . TYR A 1 386 ? 173.231 202.537 142.877 1.00 148.71 386 TYR C O 1
ATOM 2155 N N . LEU A 1 387 ? 172.426 200.634 142.000 1.00 153.41 387 LEU C N 1
ATOM 2156 C CA . LEU A 1 387 ? 172.514 201.133 140.633 1.00 153.41 387 LEU C CA 1
ATOM 2157 C C . LEU A 1 387 ? 171.148 201.359 139.995 1.00 153.41 387 LEU C C 1
ATOM 2158 O O . LEU A 1 387 ? 170.847 202.475 139.565 1.00 153.41 387 LEU C O 1
ATOM 2163 N N . TYR A 1 388 ? 170.306 200.330 139.921 1.00 142.69 388 TYR C N 1
ATOM 2164 C CA . TYR A 1 388 ? 169.020 200.460 139.251 1.00 142.69 388 TYR C CA 1
ATOM 2165 C C . TYR A 1 388 ? 167.935 201.051 140.142 1.00 142.69 388 TYR C C 1
ATOM 2166 O O . TYR A 1 388 ? 166.891 201.457 139.621 1.00 142.69 388 TYR C O 1
ATOM 2175 N N . ASP A 1 389 ? 168.155 201.110 141.454 1.00 147.28 389 ASP C N 1
ATOM 2176 C CA . ASP A 1 389 ? 167.165 201.600 142.412 1.00 147.28 389 ASP C CA 1
ATOM 2177 C C . ASP A 1 389 ? 165.847 200.836 142.271 1.00 147.28 389 ASP C C 1
ATOM 2178 O O . ASP A 1 389 ? 164.796 201.395 141.956 1.00 147.28 389 ASP C O 1
ATOM 2183 N N . ILE A 1 390 ? 165.929 199.536 142.509 1.00 134.39 390 ILE C N 1
ATOM 2184 C CA . ILE A 1 390 ? 164.782 198.642 142.410 1.00 134.39 390 ILE C CA 1
ATOM 2185 C C . ILE A 1 390 ? 164.085 198.576 143.759 1.00 134.39 390 ILE C C 1
ATOM 2186 O O . ILE A 1 390 ? 164.697 198.784 144.811 1.00 134.39 390 ILE C O 1
ATOM 2191 N N . ASN A 1 391 ? 162.781 198.285 143.731 1.00 131.94 391 ASN C N 1
ATOM 2192 C CA . ASN A 1 391 ? 161.982 198.211 144.949 1.00 131.94 391 ASN C CA 1
ATOM 2193 C C . ASN A 1 391 ? 161.128 196.949 145.005 1.00 131.94 391 ASN C C 1
ATOM 2194 O O . ASN A 1 391 ? 160.155 196.902 145.764 1.00 131.94 391 ASN C O 1
ATOM 2199 N N . HIS A 1 392 ? 161.464 195.926 144.218 1.00 122.83 392 HIS C N 1
ATOM 2200 C CA . HIS A 1 392 ? 160.696 194.682 144.214 1.00 122.83 392 HIS C CA 1
ATOM 2201 C C . HIS A 1 392 ? 161.614 193.568 143.718 1.00 122.83 392 HIS C C 1
ATOM 2202 O O . HIS A 1 392 ? 161.875 193.469 142.517 1.00 122.83 392 HIS C O 1
ATOM 2209 N N . VAL A 1 393 ? 162.091 192.737 144.640 1.00 116.73 393 VAL C N 1
ATOM 2210 C CA . VAL A 1 393 ? 162.931 191.590 144.315 1.00 116.73 393 VAL C CA 1
ATOM 2211 C C . VAL A 1 393 ? 162.142 190.324 144.614 1.00 116.73 393 VAL C C 1
ATOM 2212 O O . VAL A 1 393 ? 161.572 190.181 145.702 1.00 116.73 393 VAL C O 1
ATOM 2216 N N . ILE A 1 394 ? 162.097 189.413 143.646 1.00 112.40 394 ILE C N 1
ATOM 2217 C CA . ILE A 1 394 ? 161.298 188.197 143.739 1.00 112.40 394 ILE C CA 1
ATOM 2218 C C . ILE A 1 394 ? 162.233 186.999 143.794 1.00 112.40 394 ILE C C 1
ATOM 2219 O O . ILE A 1 394 ? 163.161 186.888 142.983 1.00 112.40 394 ILE C O 1
ATOM 2224 N N . ILE A 1 395 ? 162.078 186.145 144.787 1.00 111.13 395 ILE C N 1
ATOM 2225 C CA . ILE A 1 395 ? 162.922 184.928 144.862 1.00 111.13 395 ILE C CA 1
ATOM 2226 C C . ILE A 1 395 ? 162.009 183.755 144.547 1.00 111.13 395 ILE C C 1
ATOM 2227 O O . ILE A 1 395 ? 160.848 183.835 144.903 1.00 111.13 395 ILE C O 1
ATOM 2232 N N . ASP A 1 396 ? 162.486 182.751 143.822 1.00 120.38 396 ASP C N 1
ATOM 2233 C CA . ASP A 1 396 ? 161.643 181.560 143.581 1.00 120.38 396 ASP C CA 1
ATOM 2234 C C . ASP A 1 396 ? 161.931 180.521 144.653 1.00 120.38 396 ASP C C 1
ATOM 2235 O O . ASP A 1 396 ? 162.643 180.864 145.587 1.00 120.38 396 ASP C O 1
ATOM 2240 N N . ASN A 1 397 ? 161.434 179.304 144.491 1.00 129.89 397 ASN C N 1
ATOM 2241 C CA . ASN A 1 397 ? 161.502 178.293 145.575 1.00 129.89 397 ASN C CA 1
ATOM 2242 C C . ASN A 1 397 ? 162.673 178.512 146.516 1.00 129.89 397 ASN C C 1
ATOM 2243 O O . ASN A 1 397 ? 163.787 178.157 146.152 1.00 129.89 397 ASN C O 1
ATOM 2248 N N . LEU A 1 398 ? 162.407 179.068 147.688 1.00 130.93 398 LEU C N 1
ATOM 2249 C CA . LEU A 1 398 ? 163.480 179.206 148.686 1.00 130.93 398 LEU C CA 1
ATOM 2250 C C . LEU A 1 398 ? 164.076 177.827 148.946 1.00 130.93 398 LEU C C 1
ATOM 2251 O O . LEU A 1 398 ? 165.288 177.768 149.085 1.00 130.93 398 LEU C O 1
ATOM 2256 N N . GLN A 1 399 ? 163.295 176.749 148.989 1.00 134.77 399 GLN C N 1
ATOM 2257 C CA . GLN A 1 399 ? 163.925 175.474 149.316 1.00 134.77 399 GLN C CA 1
ATOM 2258 C C . GLN A 1 399 ? 164.941 175.041 148.270 1.00 134.77 399 GLN C C 1
ATOM 2259 O O . GLN A 1 399 ? 165.895 174.333 148.610 1.00 134.77 399 GLN C O 1
ATOM 2265 N N . PHE A 1 400 ? 164.758 175.435 147.010 1.00 142.10 400 PHE C N 1
ATOM 2266 C CA . PHE A 1 400 ? 165.701 175.039 145.970 1.00 142.10 400 PHE C CA 1
ATOM 2267 C C . PHE A 1 400 ? 167.078 175.642 146.224 1.00 142.10 400 PHE C C 1
ATOM 2268 O O . PHE A 1 400 ? 168.091 174.934 146.211 1.00 142.10 400 PHE C O 1
ATOM 2276 N N . MET A 1 401 ? 167.133 176.954 146.461 1.00 141.60 401 MET C N 1
ATOM 2277 C CA . MET A 1 401 ? 168.411 177.593 146.752 1.00 141.60 401 MET C CA 1
ATOM 2278 C C . MET A 1 401 ? 168.937 177.183 148.123 1.00 141.60 401 MET C C 1
ATOM 2279 O O . MET A 1 401 ? 170.153 177.076 148.319 1.00 141.60 401 MET C O 1
ATOM 2284 N N . MET A 1 402 ? 168.040 176.952 149.085 1.00 148.50 402 MET C N 1
ATOM 2285 C CA . MET A 1 402 ? 168.483 176.564 150.420 1.00 148.50 402 MET C CA 1
ATOM 2286 C C . MET A 1 402 ? 168.963 175.119 150.446 1.00 148.50 402 MET C C 1
ATOM 2287 O O . MET A 1 402 ? 169.834 174.771 151.252 1.00 148.50 402 MET C O 1
ATOM 2292 N N . GLY A 1 403 ? 168.419 174.273 149.572 1.00 150.59 403 GLY C N 1
ATOM 2293 C CA . GLY A 1 403 ? 168.758 172.864 149.552 1.00 150.59 403 GLY C CA 1
ATOM 2294 C C . GLY A 1 403 ? 170.236 172.594 149.364 1.00 150.59 403 GLY C C 1
ATOM 2295 O O . GLY A 1 403 ? 170.786 172.813 148.282 1.00 150.59 403 GLY C O 1
ATOM 2296 N N . GLN A 1 404 ? 170.885 172.114 150.419 1.00 167.79 404 GLN C N 1
ATOM 2297 C CA . GLN A 1 404 ? 172.318 171.853 150.393 1.00 167.79 404 GLN C CA 1
ATOM 2298 C C . GLN A 1 404 ? 172.608 170.356 150.379 1.00 167.79 404 GLN C C 1
ATOM 2299 O O . GLN A 1 404 ? 172.510 169.705 149.339 1.00 167.79 404 GLN C O 1
ATOM 2305 N N . ILE A 1 409 ? 175.283 170.628 159.255 1.00 170.77 409 ILE C N 1
ATOM 2306 C CA . ILE A 1 409 ? 174.054 170.810 158.495 1.00 170.77 409 ILE C CA 1
ATOM 2307 C C . ILE A 1 409 ? 172.999 171.479 159.369 1.00 170.77 409 ILE C C 1
ATOM 2308 O O . ILE A 1 409 ? 172.815 172.695 159.305 1.00 170.77 409 ILE C O 1
ATOM 2313 N N . ASP A 1 410 ? 172.314 170.675 160.185 1.00 170.24 410 ASP C N 1
ATOM 2314 C CA . ASP A 1 410 ? 171.292 171.153 161.119 1.00 170.24 410 ASP C CA 1
ATOM 2315 C C . ASP A 1 410 ? 170.185 171.907 160.375 1.00 170.24 410 ASP C C 1
ATOM 2316 O O . ASP A 1 410 ? 170.007 173.119 160.511 1.00 170.24 410 ASP C O 1
ATOM 2321 N N . LYS A 1 411 ? 169.452 171.146 159.564 1.00 164.19 411 LYS C N 1
ATOM 2322 C CA . LYS A 1 411 ? 168.347 171.701 158.799 1.00 164.19 411 LYS C CA 1
ATOM 2323 C C . LYS A 1 411 ? 167.307 172.322 159.735 1.00 164.19 411 LYS C C 1
ATOM 2324 O O . LYS A 1 411 ? 167.332 172.136 160.954 1.00 164.19 411 LYS C O 1
ATOM 2330 N N . TYR A 1 412 ? 166.385 173.077 159.137 1.00 160.46 412 TYR C N 1
ATOM 2331 C CA . TYR A 1 412 ? 165.409 173.917 159.828 1.00 160.46 412 TYR C CA 1
ATOM 2332 C C . TYR A 1 412 ? 166.066 175.052 160.602 1.00 160.46 412 TYR C C 1
ATOM 2333 O O . TYR A 1 412 ? 165.403 175.706 161.416 1.00 160.46 412 TYR C O 1
ATOM 2342 N N . ALA A 1 413 ? 167.345 175.300 160.373 1.00 151.56 413 ALA C N 1
ATOM 2343 C CA . ALA A 1 413 ? 168.067 176.417 160.970 1.00 151.56 413 ALA C CA 1
ATOM 2344 C C . ALA A 1 413 ? 168.728 177.302 159.926 1.00 151.56 413 ALA C C 1
ATOM 2345 O O . ALA A 1 413 ? 168.794 178.519 160.115 1.00 151.56 413 ALA C O 1
ATOM 2347 N N . VAL A 1 414 ? 169.224 176.721 158.832 1.00 144.92 414 VAL C N 1
ATOM 2348 C CA . VAL A 1 414 ? 169.731 177.533 157.731 1.00 144.92 414 VAL C CA 1
ATOM 2349 C C . VAL A 1 414 ? 168.591 178.290 157.063 1.00 144.92 414 VAL C C 1
ATOM 2350 O O . VAL A 1 414 ? 168.758 179.437 156.630 1.00 144.92 414 VAL C O 1
ATOM 2354 N N . GLN A 1 415 ? 167.416 177.662 156.965 1.00 149.82 415 GLN C N 1
ATOM 2355 C CA . GLN A 1 415 ? 166.255 178.344 156.406 1.00 149.82 415 GLN C CA 1
ATOM 2356 C C . GLN A 1 415 ? 165.865 179.548 157.254 1.00 149.82 415 GLN C C 1
ATOM 2357 O O . GLN A 1 415 ? 165.571 180.624 156.721 1.00 149.82 415 GLN C O 1
ATOM 2363 N N . ASP A 1 416 ? 165.868 179.388 158.578 1.00 148.90 416 ASP C N 1
ATOM 2364 C CA . ASP A 1 416 ? 165.584 180.520 159.451 1.00 148.90 416 ASP C CA 1
ATOM 2365 C C . ASP A 1 416 ? 166.637 181.608 159.292 1.00 148.90 416 ASP C C 1
ATOM 2366 O O . ASP A 1 416 ? 166.313 182.801 159.303 1.00 148.90 416 ASP C O 1
ATOM 2371 N N . HIS A 1 417 ? 167.902 181.215 159.135 1.00 143.37 417 HIS C N 1
ATOM 2372 C CA . HIS A 1 417 ? 168.970 182.195 158.967 1.00 143.37 417 HIS C CA 1
ATOM 2373 C C . HIS A 1 417 ? 168.782 183.005 157.688 1.00 143.37 417 HIS C C 1
ATOM 2374 O O . HIS A 1 417 ? 168.910 184.235 157.693 1.00 143.37 417 HIS C O 1
ATOM 2381 N N . ILE A 1 418 ? 168.466 182.332 156.577 1.00 136.89 418 ILE C N 1
ATOM 2382 C CA . ILE A 1 418 ? 168.298 183.060 155.322 1.00 136.89 418 ILE C CA 1
ATOM 2383 C C . ILE A 1 418 ? 167.030 183.908 155.349 1.00 136.89 418 ILE C C 1
ATOM 2384 O O . ILE A 1 418 ? 167.005 185.008 154.784 1.00 136.89 418 ILE C O 1
ATOM 2389 N N . ILE A 1 419 ? 165.967 183.433 156.004 1.00 132.88 419 ILE C N 1
ATOM 2390 C CA . ILE A 1 419 ? 164.759 184.246 156.122 1.00 132.88 419 ILE C CA 1
ATOM 2391 C C . ILE A 1 419 ? 165.040 185.496 156.947 1.00 132.88 419 ILE C C 1
ATOM 2392 O O . ILE A 1 419 ? 164.588 186.597 156.608 1.00 132.88 419 ILE C O 1
ATOM 2397 N N . GLY A 1 420 ? 165.793 185.349 158.039 1.00 137.20 420 GLY C N 1
ATOM 2398 C CA . GLY A 1 420 ? 166.171 186.510 158.825 1.00 137.20 420 GLY C CA 1
ATOM 2399 C C . GLY A 1 420 ? 167.043 187.478 158.049 1.00 137.20 420 GLY C C 1
ATOM 2400 O O . GLY A 1 420 ? 166.898 188.696 158.174 1.00 137.20 420 GLY C O 1
ATOM 2401 N N . ALA A 1 421 ? 167.965 186.950 157.239 1.00 128.97 421 ALA C N 1
ATOM 2402 C CA . ALA A 1 421 ? 168.791 187.814 156.402 1.00 128.97 421 ALA C CA 1
ATOM 2403 C C . ALA A 1 421 ? 167.941 188.582 155.399 1.00 128.97 421 ALA C C 1
ATOM 2404 O O . ALA A 1 421 ? 168.155 189.780 155.180 1.00 128.97 421 ALA C O 1
ATOM 2406 N N . PHE A 1 422 ? 166.967 187.908 154.782 1.00 121.89 422 PHE C N 1
ATOM 2407 C CA . PHE A 1 422 ? 166.071 188.586 153.850 1.00 121.89 422 PHE C CA 1
ATOM 2408 C C . PHE A 1 422 ? 165.261 189.668 154.551 1.00 121.89 422 PHE C C 1
ATOM 2409 O O . PHE A 1 422 ? 165.084 190.767 154.014 1.00 121.89 422 PHE C O 1
ATOM 2417 N N . ARG A 1 423 ? 164.754 189.371 155.750 1.00 124.74 423 ARG C N 1
ATOM 2418 C CA . ARG A 1 423 ? 163.986 190.365 156.493 1.00 124.74 423 ARG C CA 1
ATOM 2419 C C . ARG A 1 423 ? 164.844 191.571 156.852 1.00 124.74 423 ARG C C 1
ATOM 2420 O O . ARG A 1 423 ? 164.398 192.719 156.735 1.00 124.74 423 ARG C O 1
ATOM 2428 N N . LYS A 1 424 ? 166.081 191.329 157.294 1.00 130.21 424 LYS C N 1
ATOM 2429 C CA . LYS A 1 424 ? 166.976 192.430 157.631 1.00 130.21 424 LYS C CA 1
ATOM 2430 C C . LYS A 1 424 ? 167.296 193.272 156.404 1.00 130.21 424 LYS C C 1
ATOM 2431 O O . LYS A 1 424 ? 167.324 194.507 156.479 1.00 130.21 424 LYS C O 1
ATOM 2437 N N . PHE A 1 425 ? 167.541 192.624 155.262 1.00 126.03 425 PHE C N 1
ATOM 2438 C CA . PHE A 1 425 ? 167.806 193.365 154.034 1.00 126.03 425 PHE C CA 1
ATOM 2439 C C . PHE A 1 425 ? 166.601 194.199 153.621 1.00 126.03 425 PHE C C 1
ATOM 2440 O O . PHE A 1 425 ? 166.748 195.355 153.209 1.00 126.03 425 PHE C O 1
ATOM 2448 N N . ALA A 1 426 ? 165.398 193.628 153.721 1.00 126.35 426 ALA C N 1
ATOM 2449 C CA . ALA A 1 426 ? 164.197 194.366 153.347 1.00 126.35 426 ALA C CA 1
ATOM 2450 C C . ALA A 1 426 ? 163.977 195.563 154.262 1.00 126.35 426 ALA C C 1
ATOM 2451 O O . ALA A 1 426 ? 163.598 196.644 153.799 1.00 126.35 426 ALA C O 1
ATOM 2453 N N . THR A 1 427 ? 164.206 195.389 155.565 1.00 134.02 427 THR C N 1
ATOM 2454 C CA . THR A 1 427 ? 163.987 196.490 156.498 1.00 134.02 427 THR C CA 1
ATOM 2455 C C . THR A 1 427 ? 165.037 197.582 156.333 1.00 134.02 427 THR C C 1
ATOM 2456 O O . THR A 1 427 ? 164.715 198.774 156.405 1.00 134.02 427 THR C O 1
ATOM 2460 N N . ASN A 1 428 ? 166.297 197.202 156.110 1.00 133.08 428 ASN C N 1
ATOM 2461 C CA . ASN A 1 428 ? 167.370 198.185 156.022 1.00 133.08 428 ASN C CA 1
ATOM 2462 C C . ASN A 1 428 ? 167.396 198.927 154.693 1.00 133.08 428 ASN C C 1
ATOM 2463 O O . ASN A 1 428 ? 168.004 199.999 154.612 1.00 133.08 428 ASN C O 1
ATOM 2468 N N . THR A 1 429 ? 166.755 198.390 153.656 1.00 129.91 429 THR C N 1
ATOM 2469 C CA . THR A 1 429 ? 166.807 198.979 152.327 1.00 129.91 429 THR C CA 1
ATOM 2470 C C . THR A 1 429 ? 165.444 199.420 151.807 1.00 129.91 429 THR C C 1
ATOM 2471 O O . THR A 1 429 ? 165.390 200.249 150.891 1.00 129.91 429 THR C O 1
ATOM 2475 N N . SER A 1 430 ? 164.350 198.929 152.393 1.00 129.60 430 SER C N 1
ATOM 2476 C CA . SER A 1 430 ? 162.987 199.271 151.985 1.00 129.60 430 SER C CA 1
ATOM 2477 C C . SER A 1 430 ? 162.716 198.831 150.545 1.00 129.60 430 SER C C 1
ATOM 2478 O O . SER A 1 430 ? 162.418 199.634 149.660 1.00 129.60 430 SER C O 1
ATOM 2481 N N . CYS A 1 431 ? 162.831 197.523 150.329 1.00 131.16 431 CYS C N 1
ATOM 2482 C CA . CYS A 1 431 ? 162.466 196.891 149.068 1.00 131.16 431 CYS C CA 1
ATOM 2483 C C . CYS A 1 431 ? 161.513 195.744 149.363 1.00 131.16 431 CYS C C 1
ATOM 2484 O O . CYS A 1 431 ? 161.804 194.898 150.213 1.00 131.16 431 CYS C O 1
ATOM 2487 N N . HIS A 1 432 ? 160.383 195.715 148.663 1.00 122.05 432 HIS C N 1
ATOM 2488 C CA . HIS A 1 432 ? 159.365 194.693 148.893 1.00 122.05 432 HIS C CA 1
ATOM 2489 C C . HIS A 1 432 ? 159.877 193.357 148.373 1.00 122.05 432 HIS C C 1
ATOM 2490 O O . HIS A 1 432 ? 159.873 193.102 147.168 1.00 122.05 432 HIS C O 1
ATOM 2497 N N . VAL A 1 433 ? 160.313 192.495 149.283 1.00 109.37 433 VAL C N 1
ATOM 2498 C CA . VAL A 1 433 ? 160.854 191.190 148.925 1.00 109.37 433 VAL C CA 1
ATOM 2499 C C . VAL A 1 433 ? 159.713 190.183 148.912 1.00 109.37 433 VAL C C 1
ATOM 2500 O O . VAL A 1 433 ? 158.965 190.068 149.888 1.00 109.37 433 VAL C O 1
ATOM 2504 N N . THR A 1 434 ? 159.578 189.454 147.810 1.00 108.48 434 THR C N 1
ATOM 2505 C CA . THR A 1 434 ? 158.580 188.403 147.678 1.00 108.48 434 THR C CA 1
ATOM 2506 C C . THR A 1 434 ? 159.272 187.050 147.717 1.00 108.48 434 THR C C 1
ATOM 2507 O O . THR A 1 434 ? 160.278 186.843 147.031 1.00 108.48 434 THR C O 1
ATOM 2511 N N . LEU A 1 435 ? 158.736 186.138 148.520 1.00 104.56 435 LEU C N 1
ATOM 2512 C CA . LEU A 1 435 ? 159.305 184.811 148.702 1.00 104.56 435 LEU C CA 1
ATOM 2513 C C . LEU A 1 435 ? 158.260 183.768 148.340 1.00 104.56 435 LEU C C 1
ATOM 2514 O O . LEU A 1 435 ? 157.093 183.896 148.725 1.00 104.56 435 LEU C O 1
ATOM 2519 N N . ILE A 1 436 ? 158.674 182.748 147.600 1.00 108.86 436 ILE C N 1
ATOM 2520 C CA . ILE A 1 436 ? 157.807 181.635 147.233 1.00 108.86 436 ILE C CA 1
ATOM 2521 C C . ILE A 1 436 ? 158.325 180.411 147.975 1.00 108.86 436 ILE C C 1
ATOM 2522 O O . ILE A 1 436 ? 159.342 179.822 147.596 1.00 108.86 436 ILE C O 1
ATOM 2527 N N . ILE A 1 437 ? 157.625 180.025 149.036 1.00 117.11 437 ILE C N 1
ATOM 2528 C CA . ILE A 1 437 ? 158.011 178.898 149.876 1.00 117.11 437 ILE C CA 1
ATOM 2529 C C . ILE A 1 437 ? 157.004 177.777 149.674 1.00 117.11 437 ILE C C 1
ATOM 2530 O O . ILE A 1 437 ? 155.796 177.985 149.826 1.00 117.11 437 ILE C O 1
ATOM 2535 N N . HIS A 1 438 ? 157.495 176.591 149.326 1.00 128.89 438 HIS C N 1
ATOM 2536 C CA . HIS A 1 438 ? 156.607 175.462 149.111 1.00 128.89 438 HIS C CA 1
ATOM 2537 C C . HIS A 1 438 ? 156.021 174.983 150.438 1.00 128.89 438 HIS C C 1
ATOM 2538 O O . HIS A 1 438 ? 156.623 175.174 151.496 1.00 128.89 438 HIS C O 1
ATOM 2545 N N . PRO A 1 439 ? 154.846 174.362 150.407 1.00 131.71 439 PRO C N 1
ATOM 2546 C CA . PRO A 1 439 ? 154.253 173.824 151.631 1.00 131.71 439 PRO C CA 1
ATOM 2547 C C . PRO A 1 439 ? 154.695 172.393 151.903 1.00 131.71 439 PRO C C 1
ATOM 2548 O O . PRO A 1 439 ? 155.242 171.701 151.042 1.00 131.71 439 PRO C O 1
ATOM 2552 N N . ARG A 1 440 ? 154.438 171.957 153.133 1.00 144.64 440 ARG C N 1
ATOM 2553 C CA . ARG A 1 440 ? 154.709 170.582 153.514 1.00 144.64 440 ARG C CA 1
ATOM 2554 C C . ARG A 1 440 ? 153.694 169.645 152.862 1.00 144.64 440 ARG C C 1
ATOM 2555 O O . ARG A 1 440 ? 152.695 170.073 152.277 1.00 144.64 440 ARG C O 1
ATOM 2563 N N . LYS A 1 441 ? 153.961 168.346 152.967 1.00 152.03 441 LYS C N 1
ATOM 2564 C CA . LYS A 1 441 ? 153.124 167.344 152.313 1.00 152.03 441 LYS C CA 1
ATOM 2565 C C . LYS A 1 441 ? 151.759 167.292 152.987 1.00 152.03 441 LYS C C 1
ATOM 2566 O O . LYS A 1 441 ? 151.639 166.851 154.134 1.00 152.03 441 LYS C O 1
ATOM 2572 N N . GLU A 1 442 ? 150.729 167.739 152.275 1.00 162.90 442 GLU C N 1
ATOM 2573 C CA . GLU A 1 442 ? 149.360 167.654 152.756 1.00 162.90 442 GLU C CA 1
ATOM 2574 C C . GLU A 1 442 ? 148.742 166.338 152.286 1.00 162.90 442 GLU C C 1
ATOM 2575 O O . GLU A 1 442 ? 149.432 165.449 151.780 1.00 162.90 442 GLU C O 1
ATOM 2581 N N . GLU A 1 443 ? 147.428 166.196 152.453 1.00 167.72 443 GLU C N 1
ATOM 2582 C CA . GLU A 1 443 ? 146.717 164.988 152.055 1.00 167.72 443 GLU C CA 1
ATOM 2583 C C . GLU A 1 443 ? 145.799 165.212 150.858 1.00 167.72 443 GLU C C 1
ATOM 2584 O O . GLU A 1 443 ? 144.951 164.361 150.573 1.00 167.72 443 GLU C O 1
ATOM 2590 N N . ASP A 1 444 ? 145.966 166.326 150.143 1.00 166.20 444 ASP C N 1
ATOM 2591 C CA . ASP A 1 444 ? 145.314 166.655 148.877 1.00 166.20 444 ASP C CA 1
ATOM 2592 C C . ASP A 1 444 ? 143.829 166.966 149.017 1.00 166.20 444 ASP C C 1
ATOM 2593 O O . ASP A 1 444 ? 143.174 167.243 148.004 1.00 166.20 444 ASP C O 1
ATOM 2598 N N . ASP A 1 445 ? 143.269 166.934 150.228 1.00 171.92 445 ASP C N 1
ATOM 2599 C CA . ASP A 1 445 ? 141.872 167.293 150.438 1.00 171.92 445 ASP C CA 1
ATOM 2600 C C . ASP A 1 445 ? 141.712 168.283 151.585 1.00 171.92 445 ASP C C 1
ATOM 2601 O O . ASP A 1 445 ? 140.598 168.473 152.084 1.00 171.92 445 ASP C O 1
ATOM 2606 N N . ARG A 1 446 ? 142.801 168.917 152.011 1.00 168.23 446 ARG C N 1
ATOM 2607 C CA . ARG A 1 446 ? 142.783 169.862 153.117 1.00 168.23 446 ARG C CA 1
ATOM 2608 C C . ARG A 1 446 ? 143.205 171.229 152.605 1.00 168.23 446 ARG C C 1
ATOM 2609 O O . ARG A 1 446 ? 144.203 171.344 151.885 1.00 168.23 446 ARG C O 1
ATOM 2617 N N . GLU A 1 447 ? 142.445 172.257 152.970 1.00 164.42 447 GLU C N 1
ATOM 2618 C CA . GLU A 1 447 ? 142.800 173.614 152.583 1.00 164.42 447 GLU C CA 1
ATOM 2619 C C . GLU A 1 447 ? 144.113 174.021 153.238 1.00 164.42 447 GLU C C 1
ATOM 2620 O O . GLU A 1 447 ? 144.347 173.755 154.420 1.00 164.42 447 GLU C O 1
ATOM 2626 N N . LEU A 1 448 ? 144.973 174.669 152.460 1.00 148.35 448 LEU C N 1
ATOM 2627 C CA . LEU A 1 448 ? 146.300 175.045 152.934 1.00 148.35 448 LEU C CA 1
ATOM 2628 C C . LEU A 1 448 ? 146.174 176.158 153.967 1.00 148.35 448 LEU C C 1
ATOM 2629 O O . LEU A 1 448 ? 145.786 177.282 153.635 1.00 148.35 448 LEU C O 1
ATOM 2634 N N . GLN A 1 449 ? 146.490 175.849 155.221 1.00 149.80 449 GLN C N 1
ATOM 2635 C CA . GLN A 1 449 ? 146.441 176.845 156.277 1.00 149.80 449 GLN C CA 1
ATOM 2636 C C . GLN A 1 449 ? 147.729 177.665 156.298 1.00 149.80 449 GLN C C 1
ATOM 2637 O O . GLN A 1 449 ? 148.700 177.372 155.596 1.00 149.80 449 GLN C O 1
ATOM 2643 N N . THR A 1 450 ? 147.729 178.710 157.127 1.00 144.16 450 THR C N 1
ATOM 2644 C CA . THR A 1 450 ? 148.921 179.529 157.306 1.00 144.16 450 THR C CA 1
ATOM 2645 C C . THR A 1 450 ? 150.034 178.795 158.039 1.00 144.16 450 THR C C 1
ATOM 2646 O O . THR A 1 450 ? 151.176 179.265 158.025 1.00 144.16 450 THR C O 1
ATOM 2650 N N . ALA A 1 451 ? 149.731 177.668 158.678 1.00 139.39 451 ALA C N 1
ATOM 2651 C CA . ALA A 1 451 ? 150.723 176.873 159.387 1.00 139.39 451 ALA C CA 1
ATOM 2652 C C . ALA A 1 451 ? 151.326 175.778 158.519 1.00 139.39 451 ALA C C 1
ATOM 2653 O O . ALA A 1 451 ? 152.107 174.965 159.023 1.00 139.39 451 ALA C O 1
ATOM 2655 N N . SER A 1 452 ? 150.984 175.738 157.234 1.00 137.07 452 SER C N 1
ATOM 2656 C CA . SER A 1 452 ? 151.476 174.719 156.319 1.00 137.07 452 SER C CA 1
ATOM 2657 C C . SER A 1 452 ? 152.790 175.106 155.653 1.00 137.07 452 SER C C 1
ATOM 2658 O O . SER A 1 452 ? 153.279 174.359 154.799 1.00 137.07 452 SER C O 1
ATOM 2661 N N . ILE A 1 453 ? 153.364 176.255 156.012 1.00 133.96 453 ILE C N 1
ATOM 2662 C CA . ILE A 1 453 ? 154.659 176.643 155.468 1.00 133.96 453 ILE C CA 1
ATOM 2663 C C . ILE A 1 453 ? 155.708 175.632 155.902 1.00 133.96 453 ILE C C 1
ATOM 2664 O O . ILE A 1 453 ? 155.832 175.312 157.091 1.00 133.96 453 ILE C O 1
ATOM 2669 N N . PHE A 1 454 ? 156.469 175.123 154.938 1.00 141.48 454 PHE C N 1
ATOM 2670 C CA . PHE A 1 454 ? 157.495 174.133 155.238 1.00 141.48 454 PHE C CA 1
ATOM 2671 C C . PHE A 1 454 ? 158.610 174.779 156.050 1.00 141.48 454 PHE C C 1
ATOM 2672 O O . PHE A 1 454 ? 159.092 175.862 155.706 1.00 141.48 454 PHE C O 1
ATOM 2680 N N . GLY A 1 455 ? 159.017 174.114 157.127 1.00 145.08 455 GLY C N 1
ATOM 2681 C CA . GLY A 1 455 ? 160.076 174.625 157.971 1.00 145.08 455 GLY C CA 1
ATOM 2682 C C . GLY A 1 455 ? 159.573 175.108 159.314 1.00 145.08 455 GLY C C 1
ATOM 2683 O O . GLY A 1 455 ? 158.508 174.686 159.774 1.00 145.08 455 GLY C O 1
ATOM 2684 N N . SER A 1 456 ? 160.328 175.998 159.949 1.00 143.45 456 SER C N 1
ATOM 2685 C CA . SER A 1 456 ? 159.940 176.538 161.240 1.00 143.45 456 SER C CA 1
ATOM 2686 C C . SER A 1 456 ? 158.833 177.573 161.064 1.00 143.45 456 SER C C 1
ATOM 2687 O O . SER A 1 456 ? 158.389 177.871 159.952 1.00 143.45 456 SER C O 1
ATOM 2690 N N . ALA A 1 457 ? 158.377 178.132 162.183 1.00 142.90 457 ALA C N 1
ATOM 2691 C CA . ALA A 1 457 ? 157.325 179.137 162.151 1.00 142.90 457 ALA C CA 1
ATOM 2692 C C . ALA A 1 457 ? 157.852 180.544 161.907 1.00 142.90 457 ALA C C 1
ATOM 2693 O O . ALA A 1 457 ? 157.048 181.477 161.819 1.00 142.90 457 ALA C O 1
ATOM 2695 N N . LYS A 1 458 ? 159.172 180.715 161.791 1.00 138.31 458 LYS C N 1
ATOM 2696 C CA . LYS A 1 458 ? 159.741 182.049 161.616 1.00 138.31 458 LYS C CA 1
ATOM 2697 C C . LYS A 1 458 ? 159.215 182.719 160.353 1.00 138.31 458 LYS C C 1
ATOM 2698 O O . LYS A 1 458 ? 159.014 183.940 160.327 1.00 138.31 458 LYS C O 1
ATOM 2704 N N . ALA A 1 459 ? 158.988 181.936 159.296 1.00 128.94 459 ALA C N 1
ATOM 2705 C CA . ALA A 1 459 ? 158.524 182.507 158.036 1.00 128.94 459 ALA C CA 1
ATOM 2706 C C . ALA A 1 459 ? 157.181 183.206 158.203 1.00 128.94 459 ALA C C 1
ATOM 2707 O O . ALA A 1 459 ? 157.001 184.336 157.737 1.00 128.94 459 ALA C O 1
ATOM 2709 N N . SER A 1 460 ? 156.229 182.554 158.870 1.00 130.79 460 SER C N 1
ATOM 2710 C CA . SER A 1 460 ? 154.923 183.169 159.075 1.00 130.79 460 SER C CA 1
ATOM 2711 C C . SER A 1 460 ? 154.958 184.246 160.152 1.00 130.79 460 SER C C 1
ATOM 2712 O O . SER A 1 460 ? 154.129 185.162 160.131 1.00 130.79 460 SER C O 1
ATOM 2715 N N . GLN A 1 461 ? 155.895 184.153 161.097 1.00 133.20 461 GLN C N 1
ATOM 2716 C CA . GLN A 1 461 ? 155.963 185.138 162.172 1.00 133.20 461 GLN C CA 1
ATOM 2717 C C . GLN A 1 461 ? 156.523 186.466 161.678 1.00 133.20 461 GLN C C 1
ATOM 2718 O O . GLN A 1 461 ? 156.038 187.536 162.062 1.00 133.20 461 GLN C O 1
ATOM 2724 N N . GLU A 1 462 ? 157.548 186.423 160.828 1.00 127.40 462 GLU C N 1
ATOM 2725 C CA . GLU A 1 462 ? 158.228 187.633 160.387 1.00 127.40 462 GLU C CA 1
ATOM 2726 C C . GLU A 1 462 ? 157.802 188.090 158.998 1.00 127.40 462 GLU C C 1
ATOM 2727 O O . GLU A 1 462 ? 158.510 188.888 158.377 1.00 127.40 462 GLU C O 1
ATOM 2733 N N . ALA A 1 463 ? 156.669 187.608 158.497 1.00 123.83 463 ALA C N 1
ATOM 2734 C CA . ALA A 1 463 ? 156.163 188.054 157.208 1.00 123.83 463 ALA C CA 1
ATOM 2735 C C . ALA A 1 463 ? 155.072 189.102 157.393 1.00 123.83 463 ALA C C 1
ATOM 2736 O O . ALA A 1 463 ? 154.370 189.127 158.406 1.00 123.83 463 ALA C O 1
ATOM 2738 N N . ASP A 1 464 ? 154.938 189.976 156.396 1.00 125.89 464 ASP C N 1
ATOM 2739 C CA . ASP A 1 464 ? 153.904 191.001 156.416 1.00 125.89 464 ASP C CA 1
ATOM 2740 C C . ASP A 1 464 ? 152.692 190.649 155.567 1.00 125.89 464 ASP C C 1
ATOM 2741 O O . ASP A 1 464 ? 151.627 191.242 155.763 1.00 125.89 464 ASP C O 1
ATOM 2746 N N . ASN A 1 465 ? 152.830 189.713 154.632 1.00 119.74 465 ASN C N 1
ATOM 2747 C CA . ASN A 1 465 ? 151.713 189.219 153.842 1.00 119.74 465 ASN C CA 1
ATOM 2748 C C . ASN A 1 465 ? 151.939 187.743 153.560 1.00 119.74 465 ASN C C 1
ATOM 2749 O O . ASN A 1 465 ? 153.054 187.332 153.229 1.00 119.74 465 ASN C O 1
ATOM 2754 N N . VAL A 1 466 ? 150.880 186.948 153.698 1.00 110.56 466 VAL C N 1
ATOM 2755 C CA . VAL A 1 466 ? 150.998 185.497 153.619 1.00 110.56 466 VAL C CA 1
ATOM 2756 C C . VAL A 1 466 ? 150.080 185.008 152.500 1.00 110.56 466 VAL C C 1
ATOM 2757 O O . VAL A 1 466 ? 149.411 183.976 152.628 1.00 110.56 466 VAL C O 1
ATOM 2761 N N . LEU A 1 467 ? 149.992 185.787 151.421 1.00 109.65 467 LEU C N 1
ATOM 2762 C CA . LEU A 1 467 ? 149.199 185.424 150.250 1.00 109.65 467 LEU C CA 1
ATOM 2763 C C . LEU A 1 467 ? 149.410 183.966 149.873 1.00 109.65 467 LEU C C 1
ATOM 2764 O O . LEU A 1 467 ? 150.528 183.548 149.558 1.00 109.65 467 LEU C O 1
ATOM 2769 N N . ILE A 1 468 ? 148.330 183.191 149.907 1.00 116.49 468 ILE C N 1
ATOM 2770 C CA . ILE A 1 468 ? 148.387 181.742 149.772 1.00 116.49 468 ILE C CA 1
ATOM 2771 C C . ILE A 1 468 ? 147.333 181.296 148.769 1.00 116.49 468 ILE C C 1
ATOM 2772 O O . ILE A 1 468 ? 146.183 181.744 148.829 1.00 116.49 468 ILE C O 1
ATOM 2777 N N . LEU A 1 469 ? 147.725 180.424 147.846 1.00 116.84 469 LEU C N 1
ATOM 2778 C CA . LEU A 1 469 ? 146.812 179.900 146.843 1.00 116.84 469 LEU C CA 1
ATOM 2779 C C . LEU A 1 469 ? 146.072 178.676 147.371 1.00 116.84 469 LEU C C 1
ATOM 2780 O O . LEU A 1 469 ? 146.517 177.998 148.299 1.00 116.84 469 LEU C O 1
ATOM 2785 N N . GLN A 1 470 ? 144.920 178.405 146.763 1.00 128.97 470 GLN C N 1
ATOM 2786 C CA . GLN A 1 470 ? 144.110 177.239 147.079 1.00 128.97 470 GLN C CA 1
ATOM 2787 C C . GLN A 1 470 ? 143.724 176.535 145.789 1.00 128.97 470 GLN C C 1
ATOM 2788 O O . GLN A 1 470 ? 143.525 177.179 144.756 1.00 128.97 470 GLN C O 1
ATOM 2794 N N . GLU A 1 471 ? 143.620 175.212 145.854 1.00 137.76 471 GLU C N 1
ATOM 2795 C CA . GLU A 1 471 ? 143.292 174.396 144.696 1.00 137.76 471 GLU C CA 1
ATOM 2796 C C . GLU A 1 471 ? 142.056 173.557 144.979 1.00 137.76 471 GLU C C 1
ATOM 2797 O O . GLU A 1 471 ? 141.923 172.974 146.059 1.00 137.76 471 GLU C O 1
ATOM 2803 N N . LYS A 1 472 ? 141.158 173.500 144.002 1.00 149.22 472 LYS C N 1
ATOM 2804 C CA . LYS A 1 472 ? 139.992 172.622 144.035 1.00 149.22 472 LYS C CA 1
ATOM 2805 C C . LYS A 1 472 ? 140.272 171.503 143.035 1.00 149.22 472 LYS C C 1
ATOM 2806 O O . LYS A 1 472 ? 139.937 171.606 141.855 1.00 149.22 472 LYS C O 1
ATOM 2812 N N . LYS A 1 473 ? 140.893 170.431 143.519 1.00 151.87 473 LYS C N 1
ATOM 2813 C CA . LYS A 1 473 ? 141.384 169.357 142.659 1.00 151.87 473 LYS C CA 1
ATOM 2814 C C . LYS A 1 473 ? 140.209 168.600 142.054 1.00 151.87 473 LYS C C 1
ATOM 2815 O O . LYS A 1 473 ? 139.540 167.817 142.731 1.00 151.87 473 LYS C O 1
ATOM 2821 N N . LEU A 1 474 ? 139.958 168.831 140.769 1.00 155.76 474 LEU C N 1
ATOM 2822 C CA . LEU A 1 474 ? 138.996 168.047 140.011 1.00 155.76 474 LEU C CA 1
ATOM 2823 C C . LEU A 1 474 ? 139.723 166.878 139.347 1.00 155.76 474 LEU C C 1
ATOM 2824 O O . LEU A 1 474 ? 140.880 166.583 139.655 1.00 155.76 474 LEU C O 1
ATOM 2829 N N . VAL A 1 475 ? 139.048 166.197 138.424 1.00 154.07 475 VAL C N 1
ATOM 2830 C CA . VAL A 1 475 ? 139.633 165.039 137.759 1.00 154.07 475 VAL C CA 1
ATOM 2831 C C . VAL A 1 475 ? 140.227 165.461 136.420 1.00 154.07 475 VAL C C 1
ATOM 2832 O O . VAL A 1 475 ? 141.199 164.863 135.945 1.00 154.07 475 VAL C O 1
ATOM 2836 N N . THR A 1 476 ? 139.663 166.504 135.810 1.00 148.92 476 THR C N 1
ATOM 2837 C CA . THR A 1 476 ? 140.096 166.961 134.488 1.00 148.92 476 THR C CA 1
ATOM 2838 C C . THR A 1 476 ? 140.049 168.485 134.463 1.00 148.92 476 THR C C 1
ATOM 2839 O O . THR A 1 476 ? 138.963 169.073 134.482 1.00 148.92 476 THR C O 1
ATOM 2843 N N . CYS A 1 477 ? 141.228 169.117 134.416 1.00 148.56 477 CYS C N 1
ATOM 2844 C CA . CYS A 1 477 ? 141.357 170.565 134.295 1.00 148.56 477 CYS C CA 1
ATOM 2845 C C . CYS A 1 477 ? 140.608 171.266 135.422 1.00 148.56 477 CYS C C 1
ATOM 2846 O O . CYS A 1 477 ? 139.555 171.870 135.184 1.00 148.56 477 CYS C O 1
ATOM 2849 N N . PRO A 1 478 ? 141.108 171.195 136.657 1.00 152.47 478 PRO C N 1
ATOM 2850 C CA . PRO A 1 478 ? 140.349 171.726 137.800 1.00 152.47 478 PRO C CA 1
ATOM 2851 C C . PRO A 1 478 ? 140.042 173.213 137.705 1.00 152.47 478 PRO C C 1
ATOM 2852 O O . PRO A 1 478 ? 138.872 173.606 137.720 1.00 152.47 478 PRO C O 1
ATOM 2856 N N . GLY A 1 479 ? 141.075 174.046 137.602 1.00 150.31 479 GLY C N 1
ATOM 2857 C CA . GLY A 1 479 ? 140.853 175.475 137.523 1.00 150.31 479 GLY C CA 1
ATOM 2858 C C . GLY A 1 479 ? 140.238 176.032 138.800 1.00 150.31 479 GLY C C 1
ATOM 2859 O O . GLY A 1 479 ? 140.303 175.433 139.878 1.00 150.31 479 GLY C O 1
ATOM 2860 N N . ARG A 1 480 ? 139.619 177.203 138.651 1.00 148.07 480 ARG C N 1
ATOM 2861 C CA . ARG A 1 480 ? 138.935 177.891 139.745 1.00 148.07 480 ARG C CA 1
ATOM 2862 C C . ARG A 1 480 ? 139.856 178.072 140.949 1.00 148.07 480 ARG C C 1
ATOM 2863 O O . ARG A 1 480 ? 139.504 177.761 142.089 1.00 148.07 480 ARG C O 1
ATOM 2871 N N . ARG A 1 481 ? 141.056 178.576 140.682 1.00 134.46 481 ARG C N 1
ATOM 2872 C CA . ARG A 1 481 ? 142.008 178.836 141.751 1.00 134.46 481 ARG C CA 1
ATOM 2873 C C . ARG A 1 481 ? 141.501 179.953 142.653 1.00 134.46 481 ARG C C 1
ATOM 2874 O O . ARG A 1 481 ? 140.962 180.958 142.182 1.00 134.46 481 ARG C O 1
ATOM 2882 N N . SER A 1 482 ? 141.674 179.771 143.958 1.00 126.37 482 SER C N 1
ATOM 2883 C CA . SER A 1 482 ? 141.241 180.741 144.953 1.00 126.37 482 SER C CA 1
ATOM 2884 C C . SER A 1 482 ? 142.447 181.243 145.732 1.00 126.37 482 SER C C 1
ATOM 2885 O O . SER A 1 482 ? 143.314 180.458 146.126 1.00 126.37 482 SER C O 1
ATOM 2888 N N . LEU A 1 483 ? 142.494 182.552 145.953 1.00 118.58 483 LEU C N 1
ATOM 2889 C CA . LEU A 1 483 ? 143.597 183.201 146.646 1.00 118.58 483 LEU C CA 1
ATOM 2890 C C . LEU A 1 483 ? 143.113 183.730 147.988 1.00 118.58 483 LEU C C 1
ATOM 2891 O O . LEU A 1 483 ? 142.077 184.399 148.057 1.00 118.58 483 LEU C O 1
ATOM 2896 N N . GLN A 1 484 ? 143.859 183.431 149.048 1.00 123.36 484 GLN C N 1
ATOM 2897 C CA . GLN A 1 484 ? 143.561 183.930 150.381 1.00 123.36 484 GLN C CA 1
ATOM 2898 C C . GLN A 1 484 ? 144.693 184.822 150.865 1.00 123.36 484 GLN C C 1
ATOM 2899 O O . GLN A 1 484 ? 145.839 184.696 150.424 1.00 123.36 484 GLN C O 1
ATOM 2905 N N . VAL A 1 485 ? 144.360 185.726 151.775 1.00 120.04 485 VAL C N 1
ATOM 2906 C CA . VAL A 1 485 ? 145.339 186.576 152.447 1.00 120.04 485 VAL C CA 1
ATOM 2907 C C . VAL A 1 485 ? 145.133 186.352 153.940 1.00 120.04 485 VAL C C 1
ATOM 2908 O O . VAL A 1 485 ? 144.316 187.018 154.581 1.00 120.04 485 VAL C O 1
ATOM 2912 N N . THR A 1 486 ? 145.878 185.403 154.508 1.00 119.66 486 THR C N 1
ATOM 2913 C CA . THR A 1 486 ? 145.664 185.024 155.899 1.00 119.66 486 THR C CA 1
ATOM 2914 C C . THR A 1 486 ? 146.152 186.087 156.874 1.00 119.66 486 THR C C 1
ATOM 2915 O O . THR A 1 486 ? 145.580 186.230 157.960 1.00 119.66 486 THR C O 1
ATOM 2919 N N . LYS A 1 487 ? 147.193 186.833 156.519 1.00 117.45 487 LYS C N 1
ATOM 2920 C CA . LYS A 1 487 ? 147.732 187.868 157.387 1.00 117.45 487 LYS C CA 1
ATOM 2921 C C . LYS A 1 487 ? 147.911 189.157 156.602 1.00 117.45 487 LYS C C 1
ATOM 2922 O O . LYS A 1 487 ? 148.168 189.130 155.395 1.00 117.45 487 LYS C O 1
ATOM 2928 N N . ASN A 1 488 ? 147.768 190.286 157.295 1.00 126.70 488 ASN C N 1
ATOM 2929 C CA . ASN A 1 488 ? 147.947 191.600 156.682 1.00 126.70 488 ASN C CA 1
ATOM 2930 C C . ASN A 1 488 ? 148.323 192.569 157.799 1.00 126.70 488 ASN C C 1
ATOM 2931 O O . ASN A 1 488 ? 147.457 192.999 158.565 1.00 126.70 488 ASN C O 1
ATOM 2936 N N . ARG A 1 489 ? 149.614 192.901 157.889 1.00 125.62 489 ARG C N 1
ATOM 2937 C CA . ARG A 1 489 ? 150.085 193.728 158.996 1.00 125.62 489 ARG C CA 1
ATOM 2938 C C . ARG A 1 489 ? 149.483 195.127 158.945 1.00 125.62 489 ARG C C 1
ATOM 2939 O O . ARG A 1 489 ? 149.072 195.670 159.977 1.00 125.62 489 ARG C O 1
ATOM 2947 N N . PHE A 1 490 ? 149.423 195.726 157.761 1.00 128.22 490 PHE C N 1
ATOM 2948 C CA . PHE A 1 490 ? 148.853 197.057 157.599 1.00 128.22 490 PHE C CA 1
ATOM 2949 C C . PHE A 1 490 ? 147.394 196.926 157.180 1.00 128.22 490 PHE C C 1
ATOM 2950 O O . PHE A 1 490 ? 147.094 196.303 156.155 1.00 128.22 490 PHE C O 1
ATOM 2958 N N . ASP A 1 491 ? 146.494 197.515 157.969 1.00 135.73 491 ASP C N 1
ATOM 2959 C CA . ASP A 1 491 ? 145.055 197.462 157.710 1.00 135.73 491 ASP C CA 1
ATOM 2960 C C . ASP A 1 491 ? 144.578 196.012 157.621 1.00 135.73 491 ASP C C 1
ATOM 2961 O O . ASP A 1 491 ? 144.158 195.529 156.568 1.00 135.73 491 ASP C O 1
ATOM 2966 N N . GLY A 1 492 ? 144.672 195.319 158.755 1.00 130.54 492 GLY C N 1
ATOM 2967 C CA . GLY A 1 492 ? 144.373 193.901 158.829 1.00 130.54 492 GLY C CA 1
ATOM 2968 C C . GLY A 1 492 ? 143.047 193.501 158.219 1.00 130.54 492 GLY C C 1
ATOM 2969 O O . GLY A 1 492 ? 141.981 193.854 158.732 1.00 130.54 492 GLY C O 1
ATOM 2970 N N . ASP A 1 493 ? 143.107 192.758 157.116 1.00 134.51 493 ASP C N 1
ATOM 2971 C CA . ASP A 1 493 ? 141.913 192.316 156.413 1.00 134.51 493 ASP C CA 1
ATOM 2972 C C . ASP A 1 493 ? 142.199 190.974 155.759 1.00 134.51 493 ASP C C 1
ATOM 2973 O O . ASP A 1 493 ? 143.255 190.785 155.150 1.00 134.51 493 ASP C O 1
ATOM 2978 N N . VAL A 1 494 ? 141.254 190.048 155.889 1.00 128.97 494 VAL C N 1
ATOM 2979 C CA . VAL A 1 494 ? 141.381 188.702 155.348 1.00 128.97 494 VAL C CA 1
ATOM 2980 C C . VAL A 1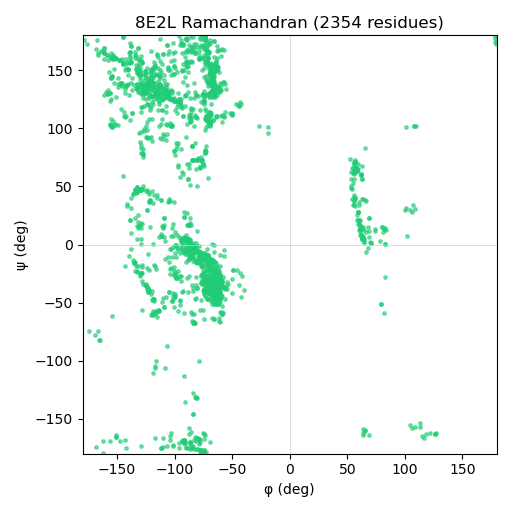 494 ? 140.183 188.436 154.450 1.00 128.97 494 VAL C C 1
ATOM 2981 O O . VAL A 1 494 ? 139.039 188.683 154.847 1.00 128.97 494 VAL C O 1
ATOM 2985 N N . GLY A 1 495 ? 140.444 187.940 153.247 1.00 132.26 495 GLY C N 1
ATOM 2986 C CA . GLY A 1 495 ? 139.370 187.627 152.321 1.00 132.26 495 GLY C CA 1
ATOM 2987 C C . GLY A 1 495 ? 139.890 186.787 151.179 1.00 132.26 495 GLY C C 1
ATOM 2988 O O . GLY A 1 495 ? 141.099 186.684 150.951 1.00 132.26 495 GLY C O 1
ATOM 2989 N N . ILE A 1 496 ? 138.949 186.181 150.456 1.00 128.08 496 ILE C N 1
ATOM 2990 C CA . ILE A 1 496 ? 139.268 185.326 149.323 1.00 128.08 496 ILE C CA 1
ATOM 2991 C C . ILE A 1 496 ? 138.452 185.779 148.121 1.00 128.08 496 ILE C C 1
ATOM 2992 O O . ILE A 1 496 ? 137.411 186.425 148.252 1.00 128.08 496 ILE C O 1
ATOM 2997 N N . PHE A 1 497 ? 138.948 185.433 146.938 1.00 126.60 497 PHE C N 1
ATOM 2998 C CA . PHE A 1 497 ? 138.256 185.746 145.695 1.00 126.60 497 PHE C CA 1
ATOM 2999 C C . PHE A 1 497 ? 138.679 184.768 144.606 1.00 126.60 497 PHE C C 1
ATOM 3000 O O . PHE A 1 497 ? 139.878 184.602 144.348 1.00 126.60 497 PHE C O 1
ATOM 3008 N N . PRO A 1 498 ? 137.731 184.088 143.967 1.00 136.70 498 PRO C N 1
ATOM 3009 C CA . PRO A 1 498 ? 138.090 183.133 142.915 1.00 136.70 498 PRO C CA 1
ATOM 3010 C C . PRO A 1 498 ? 138.712 183.828 141.716 1.00 136.70 498 PRO C C 1
ATOM 3011 O O . PRO A 1 498 ? 138.424 184.990 141.422 1.00 136.70 498 PRO C O 1
ATOM 3015 N N . LEU A 1 499 ? 139.579 183.097 141.021 1.00 137.22 499 LEU C N 1
ATOM 3016 C CA . LEU A 1 499 ? 140.247 183.602 139.833 1.00 137.22 499 LEU C CA 1
ATOM 3017 C C . LEU A 1 499 ? 140.086 182.609 138.693 1.00 137.22 499 LEU C C 1
ATOM 3018 O O . LEU A 1 499 ? 140.039 181.394 138.907 1.00 137.22 499 LEU C O 1
ATOM 3023 N N . ASP A 1 500 ? 139.999 183.138 137.479 1.00 151.97 500 ASP C N 1
ATOM 3024 C CA . ASP A 1 500 ? 139.927 182.336 136.268 1.00 151.97 500 ASP C CA 1
ATOM 3025 C C . ASP A 1 500 ? 141.197 182.523 135.451 1.00 151.97 500 ASP C C 1
ATOM 3026 O O . ASP A 1 500 ? 141.915 183.518 135.585 1.00 151.97 500 ASP C O 1
ATOM 3031 N N . PHE A 1 501 ? 141.468 181.547 134.588 1.00 148.21 501 PHE C N 1
ATOM 3032 C CA . PHE A 1 501 ? 142.694 181.519 133.797 1.00 148.21 501 PHE C CA 1
ATOM 3033 C C . PHE A 1 501 ? 142.328 181.509 132.321 1.00 148.21 501 PHE C C 1
ATOM 3034 O O . PHE A 1 501 ? 141.714 180.553 131.836 1.00 148.21 501 PHE C O 1
ATOM 3042 N N . ILE A 1 502 ? 142.704 182.567 131.610 1.00 148.37 502 ILE C N 1
ATOM 3043 C CA . ILE A 1 502 ? 142.530 182.624 130.163 1.00 148.37 502 ILE C CA 1
ATOM 3044 C C . ILE A 1 502 ? 143.692 181.867 129.529 1.00 148.37 502 ILE C C 1
ATOM 3045 O O . ILE A 1 502 ? 144.837 182.322 129.571 1.00 148.37 502 ILE C O 1
ATOM 3050 N N . LYS A 1 503 ? 143.397 180.704 128.946 1.00 145.32 503 LYS C N 1
ATOM 3051 C CA . LYS A 1 503 ? 144.454 179.871 128.383 1.00 145.32 503 LYS C CA 1
ATOM 3052 C C . LYS A 1 503 ? 145.123 180.535 127.186 1.00 145.32 503 LYS C C 1
ATOM 3053 O O . LYS A 1 503 ? 146.314 180.313 126.944 1.00 145.32 503 LYS C O 1
ATOM 3059 N N . SER A 1 504 ? 144.380 181.346 126.430 1.00 148.66 504 SER C N 1
ATOM 3060 C CA . SER A 1 504 ? 144.947 181.966 125.237 1.00 148.66 504 SER C CA 1
ATOM 3061 C C . SER A 1 504 ? 146.064 182.941 125.589 1.00 148.66 504 SER C C 1
ATOM 3062 O O . SER A 1 504 ? 147.129 182.926 124.963 1.00 148.66 504 SER C O 1
ATOM 3065 N N . SER A 1 505 ? 145.846 183.790 126.589 1.00 146.80 505 SER C N 1
ATOM 3066 C CA . SER A 1 505 ? 146.797 184.839 126.930 1.00 146.80 505 SER C CA 1
ATOM 3067 C C . SER A 1 505 ? 147.699 184.479 128.102 1.00 146.80 505 SER C C 1
ATOM 3068 O O . SER A 1 505 ? 148.553 185.290 128.474 1.00 146.80 505 SER C O 1
ATOM 3071 N N . LEU A 1 506 ? 147.533 183.292 128.688 1.00 146.57 506 LEU C N 1
ATOM 3072 C CA . LEU A 1 506 ? 148.337 182.845 129.828 1.00 146.57 506 LEU C CA 1
ATOM 3073 C C . LEU A 1 506 ? 148.259 183.824 130.996 1.00 146.57 506 LEU C C 1
ATOM 3074 O O . LEU A 1 506 ? 149.228 183.996 131.739 1.00 146.57 506 LEU C O 1
ATOM 3079 N N . THR A 1 507 ? 147.110 184.468 131.173 1.00 151.35 507 THR C N 1
ATOM 3080 C CA . THR A 1 507 ? 146.929 185.471 132.210 1.00 151.35 507 THR C CA 1
ATOM 3081 C C . THR A 1 507 ? 145.797 185.067 133.144 1.00 151.35 507 THR C C 1
ATOM 3082 O O . THR A 1 507 ? 144.830 184.418 132.734 1.00 151.35 507 THR C O 1
ATOM 3086 N N . PHE A 1 508 ? 145.936 185.449 134.411 1.00 146.27 508 PHE C N 1
ATOM 3087 C CA . PHE A 1 508 ? 144.889 185.231 135.401 1.00 146.27 508 PHE C CA 1
ATOM 3088 C C . PHE A 1 508 ? 143.909 186.394 135.326 1.00 146.27 508 PHE C C 1
ATOM 3089 O O . PHE A 1 508 ? 144.231 187.516 135.730 1.00 146.27 508 PHE C O 1
ATOM 3097 N N . SER A 1 509 ? 142.713 186.126 134.811 1.00 153.78 509 SER C N 1
ATOM 3098 C CA . SER A 1 509 ? 141.764 187.182 134.505 1.00 153.78 509 SER C CA 1
ATOM 3099 C C . SER A 1 509 ? 141.154 187.758 135.780 1.00 153.78 509 SER C C 1
ATOM 3100 O O . SER A 1 509 ? 141.454 187.338 136.902 1.00 153.78 509 SER C O 1
ATOM 3103 N N . ALA A 1 510 ? 140.283 188.743 135.586 1.00 159.80 510 ALA C N 1
ATOM 3104 C CA . ALA A 1 510 ? 139.524 189.307 136.686 1.00 159.80 510 ALA C CA 1
ATOM 3105 C C . ALA A 1 510 ? 138.575 188.251 137.253 1.00 159.80 510 ALA C C 1
ATOM 3106 O O . ALA A 1 510 ? 138.151 187.341 136.536 1.00 159.80 510 ALA C O 1
ATOM 3108 N N . PRO A 1 511 ? 138.242 188.337 138.540 1.00 163.15 511 PRO C N 1
ATOM 3109 C CA . PRO A 1 511 ? 137.349 187.334 139.131 1.00 163.15 511 PRO C CA 1
ATOM 3110 C C . PRO A 1 511 ? 135.990 187.316 138.449 1.00 163.15 511 PRO C C 1
ATOM 3111 O O . PRO A 1 511 ? 135.422 188.360 138.122 1.00 163.15 511 PRO C O 1
ATOM 3115 N N . ILE A 1 512 ? 135.471 186.112 138.232 1.00 169.32 512 ILE C N 1
ATOM 3116 C CA . ILE A 1 512 ? 134.192 185.934 137.559 1.00 169.32 512 ILE C CA 1
ATOM 3117 C C . ILE A 1 512 ? 133.265 185.088 138.421 1.00 169.32 512 ILE C C 1
ATOM 3118 O O . ILE A 1 512 ? 133.662 184.040 138.930 1.00 169.32 512 ILE C O 1
ATOM 3363 N N . PRO C 1 48 ? 209.119 161.235 90.367 1.00 305.47 48 PRO A N 1
ATOM 3364 C CA . PRO C 1 48 ? 209.592 160.449 91.511 1.00 305.47 48 PRO A CA 1
ATOM 3365 C C . PRO C 1 48 ? 209.589 161.247 92.813 1.00 305.47 48 PRO A C 1
ATOM 3366 O O . PRO C 1 48 ? 209.149 162.396 92.829 1.00 305.47 48 PRO A O 1
ATOM 3368 N N . GLU C 1 49 ? 210.078 160.635 93.890 1.00 304.99 49 GLU A N 1
ATOM 3369 C CA . GLU C 1 49 ? 210.129 161.283 95.194 1.00 304.99 49 GLU A CA 1
ATOM 3370 C C . GLU C 1 49 ? 211.506 161.823 95.544 1.00 304.99 49 GLU A C 1
ATOM 3371 O O . GLU C 1 49 ? 211.604 162.776 96.326 1.00 304.99 49 GLU A O 1
ATOM 3373 N N . ASP C 1 50 ? 212.572 161.241 94.987 1.00 303.61 50 ASP A N 1
ATOM 3374 C CA . ASP C 1 50 ? 213.920 161.710 95.283 1.00 303.61 50 ASP A CA 1
ATOM 3375 C C . ASP C 1 50 ? 214.197 163.089 94.700 1.00 303.61 50 ASP A C 1
ATOM 3376 O O . ASP C 1 50 ? 215.135 163.759 95.148 1.00 303.61 50 ASP A O 1
ATOM 3378 N N . GLU C 1 51 ? 213.412 163.526 93.713 1.00 304.63 51 GLU A N 1
ATOM 3379 C CA . GLU C 1 51 ? 213.604 164.848 93.131 1.00 304.63 51 GLU A CA 1
ATOM 3380 C C . GLU C 1 51 ? 213.322 165.966 94.126 1.00 304.63 51 GLU A C 1
ATOM 3381 O O . GLU C 1 51 ? 213.847 167.072 93.961 1.00 304.63 51 GLU A O 1
ATOM 3383 N N . ALA C 1 52 ? 212.505 165.707 95.145 1.00 307.74 52 ALA A N 1
ATOM 3384 C CA . ALA C 1 52 ? 212.205 166.722 96.146 1.00 307.74 52 ALA A CA 1
ATOM 3385 C C . ALA C 1 52 ? 213.457 167.079 96.938 1.00 307.74 52 ALA A C 1
ATOM 3386 O O . ALA C 1 52 ? 214.226 166.206 97.348 1.00 307.74 52 ALA A O 1
ATOM 3388 N N . GLN C 1 53 ? 213.656 168.376 97.154 1.00 311.71 53 GLN A N 1
ATOM 3389 C CA . GLN C 1 53 ? 214.816 168.871 97.878 1.00 311.71 53 GLN A CA 1
ATOM 3390 C C . GLN C 1 53 ? 214.522 168.879 99.378 1.00 311.71 53 GLN A C 1
ATOM 3391 O O . GLN C 1 53 ? 213.509 168.346 99.839 1.00 311.71 53 GLN A O 1
ATOM 3393 N N . LEU C 1 54 ? 215.415 169.483 100.157 1.00 313.40 54 LEU A N 1
ATOM 3394 C CA . LEU C 1 54 ? 215.248 169.584 101.600 1.00 313.40 54 LEU A CA 1
ATOM 3395 C C . LEU C 1 54 ? 215.757 170.935 102.074 1.00 313.40 54 LEU A C 1
ATOM 3396 O O . LEU C 1 54 ? 216.818 171.395 101.640 1.00 313.40 54 LEU A O 1
ATOM 3398 N N . ILE C 1 55 ? 214.996 171.567 102.963 1.00 315.75 55 ILE A N 1
ATOM 3399 C CA . ILE C 1 55 ? 215.367 172.858 103.530 1.00 315.75 55 ILE A CA 1
ATOM 3400 C C . ILE C 1 55 ? 214.683 173.004 104.880 1.00 315.75 55 ILE A C 1
ATOM 3401 O O . ILE C 1 55 ? 213.546 172.560 105.068 1.00 315.75 55 ILE A O 1
ATOM 3403 N N . LYS C 1 56 ? 215.383 173.630 105.824 1.00 315.80 56 LYS A N 1
ATOM 3404 C CA . LYS C 1 56 ? 214.880 173.854 107.174 1.00 315.80 56 LYS A CA 1
ATOM 3405 C C . LYS C 1 56 ? 215.116 175.295 107.599 1.00 315.80 56 LYS A C 1
ATOM 3406 O O . LYS C 1 56 ? 215.564 175.570 108.718 1.00 315.80 56 LYS A O 1
ATOM 3408 N N . THR C 1 57 ? 214.819 176.241 106.711 1.00 316.35 57 THR A N 1
ATOM 3409 C CA . THR C 1 57 ? 215.005 177.652 107.005 1.00 316.35 57 THR A CA 1
ATOM 3410 C C . THR C 1 57 ? 213.870 178.160 107.894 1.00 316.35 57 THR A C 1
ATOM 3411 O O . THR C 1 57 ? 212.985 177.410 108.316 1.00 316.35 57 THR A O 1
ATOM 3413 N N . MET C 1 58 ? 213.897 179.458 108.183 1.00 317.77 58 MET A N 1
ATOM 3414 C CA . MET C 1 58 ? 212.897 180.099 109.027 1.00 317.77 58 MET A CA 1
ATOM 3415 C C . MET C 1 58 ? 211.822 180.722 108.145 1.00 317.77 58 MET A C 1
ATOM 3416 O O . MET C 1 58 ? 212.127 181.545 107.276 1.00 317.77 58 MET A O 1
ATOM 3418 N N . PHE C 1 59 ? 210.570 180.327 108.370 1.00 317.97 59 PHE A N 1
ATOM 3419 C CA . PHE C 1 59 ? 209.450 180.857 107.608 1.00 317.97 59 PHE A CA 1
ATOM 3420 C C . PHE C 1 59 ? 208.239 180.965 108.522 1.00 317.97 59 PHE A C 1
ATOM 3421 O O . PHE C 1 59 ? 208.132 180.264 109.531 1.00 317.97 59 PHE A O 1
ATOM 3423 N N . GLN C 1 60 ? 207.322 181.858 108.152 1.00 317.62 60 GLN A N 1
ATOM 3424 C CA . GLN C 1 60 ? 206.099 182.091 108.912 1.00 317.62 60 GLN A CA 1
ATOM 3425 C C . GLN C 1 60 ? 204.859 181.915 108.044 1.00 317.62 60 GLN A C 1
ATOM 3426 O O . GLN C 1 60 ? 203.835 182.563 108.271 1.00 317.62 60 GLN A O 1
ATOM 3428 N N . ILE C 1 61 ? 204.943 181.042 107.035 1.00 317.98 61 ILE A N 1
ATOM 3429 C CA . ILE C 1 61 ? 203.785 180.775 106.185 1.00 317.98 61 ILE A CA 1
ATOM 3430 C C . ILE C 1 61 ? 202.662 180.143 106.998 1.00 317.98 61 ILE A C 1
ATOM 3431 O O . ILE C 1 61 ? 201.493 180.525 106.874 1.00 317.98 61 ILE A O 1
ATOM 3433 N N . THR C 1 62 ? 203.000 179.170 107.839 1.00 318.02 62 THR A N 1
ATOM 3434 C CA . THR C 1 62 ? 202.041 178.510 108.716 1.00 318.02 62 THR A CA 1
ATOM 3435 C C . THR C 1 62 ? 202.287 178.957 110.149 1.00 318.02 62 THR A C 1
ATOM 3436 O O . THR C 1 62 ? 203.428 178.933 110.623 1.00 318.02 62 THR A O 1
ATOM 3438 N N . LYS C 1 63 ? 201.218 179.360 110.837 1.00 314.92 63 LYS A N 1
ATOM 3439 C CA . LYS C 1 63 ? 201.314 179.838 112.216 1.00 314.92 63 LYS A CA 1
ATOM 3440 C C . LYS C 1 63 ? 201.486 178.644 113.156 1.00 314.92 63 LYS A C 1
ATOM 3441 O O . LYS C 1 63 ? 200.585 178.243 113.895 1.00 314.92 63 LYS A O 1
ATOM 3443 N N . VAL C 1 64 ? 202.687 178.070 113.113 1.00 312.76 64 VAL A N 1
ATOM 3444 C CA . VAL C 1 64 ? 203.053 176.914 113.918 1.00 312.76 64 VAL A CA 1
ATOM 3445 C C . VAL C 1 64 ? 204.517 177.050 114.318 1.00 312.76 64 VAL A C 1
ATOM 3446 O O . VAL C 1 64 ? 205.202 178.007 113.948 1.00 312.76 64 VAL A O 1
ATOM 3448 N N . SER C 1 65 ? 204.997 176.078 115.089 1.00 309.50 65 SER A N 1
ATOM 3449 C CA . SER C 1 65 ? 206.380 176.036 115.547 1.00 309.50 65 SER A CA 1
ATOM 3450 C C . SER C 1 65 ? 207.119 174.925 114.815 1.00 309.50 65 SER A C 1
ATOM 3451 O O . SER C 1 65 ? 206.627 173.793 114.738 1.00 309.50 65 SER A O 1
ATOM 3453 N N . ASN C 1 66 ? 208.296 175.251 114.280 1.00 309.27 66 ASN A N 1
ATOM 3454 C CA . ASN C 1 66 ? 209.104 174.306 113.523 1.00 309.27 66 ASN A CA 1
ATOM 3455 C C . ASN C 1 66 ? 210.030 173.478 114.409 1.00 309.27 66 ASN A C 1
ATOM 3456 O O . ASN C 1 66 ? 210.978 172.870 113.899 1.00 309.27 66 ASN A O 1
ATOM 3458 N N . ALA C 1 67 ? 209.771 173.438 115.719 1.00 308.46 67 ALA A N 1
ATOM 3459 C CA . ALA C 1 67 ? 210.629 172.679 116.624 1.00 308.46 67 ALA A CA 1
ATOM 3460 C C . ALA C 1 67 ? 210.638 171.198 116.264 1.00 308.46 67 ALA A C 1
ATOM 3461 O O . ALA C 1 67 ? 211.684 170.541 116.331 1.00 308.46 67 ALA A O 1
ATOM 3463 N N . THR C 1 68 ? 209.485 170.657 115.884 1.00 308.16 68 THR A N 1
ATOM 3464 C CA . THR C 1 68 ? 209.385 169.275 115.437 1.00 308.16 68 THR A CA 1
ATOM 3465 C C . THR C 1 68 ? 209.674 169.115 113.950 1.00 308.16 68 THR A C 1
ATOM 3466 O O . THR C 1 68 ? 209.615 167.989 113.443 1.00 308.16 68 THR A O 1
ATOM 3468 N N . LEU C 1 69 ? 209.990 170.208 113.248 1.00 308.07 69 LEU A N 1
ATOM 3469 C CA . LEU C 1 69 ? 210.229 170.125 111.810 1.00 308.07 69 LEU A CA 1
ATOM 3470 C C . LEU C 1 69 ? 211.389 169.191 111.496 1.00 308.07 69 LEU A C 1
ATOM 3471 O O . LEU C 1 69 ? 211.316 168.390 110.557 1.00 308.07 69 LEU A O 1
ATOM 3473 N N . LYS C 1 70 ? 212.471 169.279 112.271 1.00 305.82 70 LYS A N 1
ATOM 3474 C CA . LYS C 1 70 ? 213.561 168.323 112.114 1.00 305.82 70 LYS A CA 1
ATOM 3475 C C . LYS C 1 70 ? 213.160 166.937 112.596 1.00 305.82 70 LYS A C 1
ATOM 3476 O O . LYS C 1 70 ? 213.631 165.932 112.051 1.00 305.82 70 LYS A O 1
ATOM 3478 N N . LYS C 1 71 ? 212.297 166.860 113.612 1.00 303.66 71 LYS A N 1
ATOM 3479 C CA . LYS C 1 71 ? 211.884 165.564 114.141 1.00 303.66 71 LYS A CA 1
ATOM 3480 C C . LYS C 1 71 ? 210.900 164.862 113.213 1.00 303.66 71 LYS A C 1
ATOM 3481 O O . LYS C 1 71 ? 210.982 163.642 113.027 1.00 303.66 71 LYS A O 1
ATOM 3483 N N . PHE C 1 72 ? 209.969 165.610 112.623 1.00 305.54 72 PHE A N 1
ATOM 3484 C CA . PHE C 1 72 ? 208.949 165.024 111.764 1.00 305.54 72 PHE A CA 1
ATOM 3485 C C . PHE C 1 72 ? 209.442 164.739 110.352 1.00 305.54 72 PHE A C 1
ATOM 3486 O O . PHE C 1 72 ? 208.776 164.003 109.616 1.00 305.54 72 PHE A O 1
ATOM 3488 N N . GLY C 1 73 ? 210.585 165.297 109.957 1.00 306.65 73 GLY A N 1
ATOM 3489 C CA . GLY C 1 73 ? 211.124 165.076 108.635 1.00 306.65 73 GLY A CA 1
ATOM 3490 C C . GLY C 1 73 ? 210.550 165.952 107.544 1.00 306.65 73 GLY A C 1
ATOM 3491 O O . GLY C 1 73 ? 210.956 165.813 106.383 1.00 306.65 73 GLY A O 1
ATOM 3492 N N . VAL C 1 74 ? 209.621 166.850 107.873 1.00 310.69 74 VAL A N 1
ATOM 3493 C CA . VAL C 1 74 ? 209.063 167.752 106.873 1.00 310.69 74 VAL A CA 1
ATOM 3494 C C . VAL C 1 74 ? 210.125 168.762 106.464 1.00 310.69 74 VAL A C 1
ATOM 3495 O O . VAL C 1 74 ? 210.753 169.406 107.313 1.00 310.69 74 VAL A O 1
ATOM 3497 N N . ARG C 1 75 ? 210.331 168.907 105.155 1.00 315.08 75 ARG A N 1
ATOM 3498 C CA . ARG C 1 75 ? 211.385 169.764 104.637 1.00 315.08 75 ARG A CA 1
ATOM 3499 C C . ARG C 1 75 ? 210.804 170.763 103.649 1.00 315.08 75 ARG A C 1
ATOM 3500 O O . ARG C 1 75 ? 209.860 170.459 102.916 1.00 315.08 75 ARG A O 1
ATOM 3502 N N . LEU C 1 76 ? 211.384 171.964 103.626 1.00 317.21 76 LEU A N 1
ATOM 3503 C CA . LEU C 1 76 ? 210.927 173.028 102.732 1.00 317.21 76 LEU A CA 1
ATOM 3504 C C . LEU C 1 76 ? 211.449 172.757 101.320 1.00 317.21 76 LEU A C 1
ATOM 3505 O O . LEU C 1 76 ? 212.274 173.485 100.764 1.00 317.21 76 LEU A O 1
ATOM 3507 N N . PHE C 1 77 ? 210.939 171.675 100.738 1.00 317.72 77 PHE A N 1
ATOM 3508 C CA . PHE C 1 77 ? 211.335 171.284 99.394 1.00 317.72 77 PHE A CA 1
ATOM 3509 C C . PHE C 1 77 ? 210.842 172.301 98.370 1.00 317.72 77 PHE A C 1
ATOM 3510 O O . PHE C 1 77 ? 209.763 172.885 98.510 1.00 317.72 77 PHE A O 1
ATOM 3512 N N . LYS C 1 78 ? 211.648 172.512 97.335 1.00 317.88 78 LYS A N 1
ATOM 3513 C CA . LYS C 1 78 ? 211.293 173.452 96.281 1.00 317.88 78 LYS A CA 1
ATOM 3514 C C . LYS C 1 78 ? 211.429 172.793 94.915 1.00 317.88 78 LYS A C 1
ATOM 3515 O O . LYS C 1 78 ? 212.014 173.382 93.996 1.00 317.88 78 LYS A O 1
ATOM 3517 N N . PRO C 1 79 ? 210.906 171.578 94.738 1.00 316.78 79 PRO A N 1
ATOM 3518 C CA . PRO C 1 79 ? 210.956 170.949 93.411 1.00 316.78 79 PRO A CA 1
ATOM 3519 C C . PRO C 1 79 ? 209.858 171.470 92.500 1.00 316.78 79 PRO A C 1
ATOM 3520 O O . PRO C 1 79 ? 210.066 171.653 91.297 1.00 316.78 79 PRO A O 1
ATOM 3522 N N . THR C 1 80 ? 208.680 171.714 93.072 1.00 319.33 80 THR A N 1
ATOM 3523 C CA . THR C 1 80 ? 207.553 172.289 92.349 1.00 319.33 80 THR A CA 1
ATOM 3524 C C . THR C 1 80 ? 207.116 173.622 92.934 1.00 319.33 80 THR A C 1
ATOM 3525 O O . THR C 1 80 ? 206.913 174.586 92.186 1.00 319.33 80 THR A O 1
ATOM 3527 N N . LYS C 1 81 ? 206.966 173.706 94.254 1.00 320.37 81 LYS A N 1
ATOM 3528 C CA . LYS C 1 81 ? 206.551 174.930 94.919 1.00 320.37 81 LYS A CA 1
ATOM 3529 C C . LYS C 1 81 ? 207.366 175.106 96.191 1.00 320.37 81 LYS A C 1
ATOM 3530 O O . LYS C 1 81 ? 208.023 174.177 96.666 1.00 320.37 81 LYS A O 1
ATOM 3532 N N . SER C 1 82 ? 207.315 176.317 96.740 1.00 319.75 82 SER A N 1
ATOM 3533 C CA . SER C 1 82 ? 208.063 176.649 97.946 1.00 319.75 82 SER A CA 1
ATOM 3534 C C . SER C 1 82 ? 207.409 176.122 99.218 1.00 319.75 82 SER A C 1
ATOM 3535 O O . SER C 1 82 ? 208.006 176.240 100.292 1.00 319.75 82 SER A O 1
ATOM 3537 N N . LEU C 1 83 ? 206.210 175.554 99.125 1.00 320.59 83 LEU A N 1
ATOM 3538 C CA . LEU C 1 83 ? 205.540 175.018 100.300 1.00 320.59 83 LEU A CA 1
ATOM 3539 C C . LEU C 1 83 ? 206.301 173.820 100.856 1.00 320.59 83 LEU A C 1
ATOM 3540 O O . LEU C 1 83 ? 206.916 173.046 100.117 1.00 320.59 83 LEU A O 1
ATOM 3542 N N . VAL C 1 84 ? 206.256 173.675 102.180 1.00 318.60 84 VAL A N 1
ATOM 3543 C CA . VAL C 1 84 ? 207.000 172.612 102.846 1.00 318.60 84 VAL A CA 1
ATOM 3544 C C . VAL C 1 84 ? 206.324 171.273 102.585 1.00 318.60 84 VAL A C 1
ATOM 3545 O O . VAL C 1 84 ? 205.113 171.116 102.795 1.00 318.60 84 VAL A O 1
ATOM 3547 N N . PHE C 1 85 ? 207.106 170.301 102.124 1.00 316.80 85 PHE A N 1
ATOM 3548 C CA . PHE C 1 85 ? 206.616 168.952 101.870 1.00 316.80 85 PHE A CA 1
ATOM 3549 C C . PHE C 1 85 ? 206.969 168.054 103.046 1.00 316.80 85 PHE A C 1
ATOM 3550 O O . PHE C 1 85 ? 208.150 167.970 103.426 1.00 316.80 85 PHE A O 1
ATOM 3552 N N . PRO C 1 86 ? 205.994 167.399 103.672 1.00 312.94 86 PRO A N 1
ATOM 3553 C CA . PRO C 1 86 ? 206.322 166.419 104.712 1.00 312.94 86 PRO A CA 1
ATOM 3554 C C . PRO C 1 86 ? 206.944 165.168 104.113 1.00 312.94 86 PRO A C 1
ATOM 3555 O O . PRO C 1 86 ? 206.727 164.832 102.946 1.00 312.94 86 PRO A O 1
ATOM 3557 N N . TRP C 1 87 ? 207.729 164.470 104.935 1.00 308.44 87 TRP A N 1
ATOM 3558 C CA . TRP C 1 87 ? 208.376 163.226 104.523 1.00 308.44 87 TRP A CA 1
ATOM 3559 C C . TRP C 1 87 ? 207.394 162.066 104.699 1.00 308.44 87 TRP A C 1
ATOM 3560 O O . TRP C 1 87 ? 207.507 161.227 105.595 1.00 308.44 87 TRP A O 1
ATOM 3562 N N . PHE C 1 88 ? 206.403 162.033 103.807 1.00 305.94 88 PHE A N 1
ATOM 3563 C CA . PHE C 1 88 ? 205.356 161.010 103.838 1.00 305.94 88 PHE A CA 1
ATOM 3564 C C . PHE C 1 88 ? 205.840 159.764 103.095 1.00 305.94 88 PHE A C 1
ATOM 3565 O O . PHE C 1 88 ? 205.410 159.443 101.985 1.00 305.94 88 PHE A O 1
ATOM 3567 N N . ALA C 1 89 ? 206.763 159.052 103.740 1.00 302.20 89 ALA A N 1
ATOM 3568 C CA . ALA C 1 89 ? 207.320 157.827 103.191 1.00 302.20 89 ALA A CA 1
ATOM 3569 C C . ALA C 1 89 ? 207.589 156.846 104.322 1.00 302.20 89 ALA A C 1
ATOM 3570 O O . ALA C 1 89 ? 207.785 157.241 105.474 1.00 302.20 89 ALA A O 1
ATOM 3572 N N . GLY C 1 90 ? 207.599 155.561 103.979 1.00 300.20 90 GLY A N 1
ATOM 3573 C CA . GLY C 1 90 ? 207.856 154.519 104.945 1.00 300.20 90 GLY A CA 1
ATOM 3574 C C . GLY C 1 90 ? 209.338 154.298 105.161 1.00 300.20 90 GLY A C 1
ATOM 3575 O O . GLY C 1 90 ? 210.140 155.237 105.131 1.00 300.20 90 GLY A O 1
ATOM 3576 N N . PRO C 1 91 ? 209.729 153.044 105.402 1.00 298.40 91 PRO A N 1
ATOM 3577 C CA . PRO C 1 91 ? 211.164 152.750 105.548 1.00 298.40 91 PRO A CA 1
ATOM 3578 C C . PRO C 1 91 ? 211.977 153.108 104.318 1.00 298.40 91 PRO A C 1
ATOM 3579 O O . PRO C 1 91 ? 213.133 153.533 104.450 1.00 298.40 91 PRO A O 1
ATOM 3581 N N . ASP C 1 92 ? 211.410 152.952 103.129 1.00 297.94 92 ASP A N 1
ATOM 3582 C CA . ASP C 1 92 ? 212.054 153.314 101.876 1.00 297.94 92 ASP A CA 1
ATOM 3583 C C . ASP C 1 92 ? 211.330 154.504 101.254 1.00 297.94 92 ASP A C 1
ATOM 3584 O O . ASP C 1 92 ? 210.408 155.080 101.839 1.00 297.94 92 ASP A O 1
ATOM 3586 N N . SER C 1 93 ? 211.760 154.873 100.046 1.00 299.57 93 SER A N 1
ATOM 3587 C CA . SER C 1 93 ? 211.160 155.988 99.315 1.00 299.57 93 SER A CA 1
ATOM 3588 C C . SER C 1 93 ? 209.878 155.512 98.632 1.00 299.57 93 SER A C 1
ATOM 3589 O O . SER C 1 93 ? 209.799 155.336 97.414 1.00 299.57 93 SER A O 1
ATOM 3591 N N . SER C 1 94 ? 208.855 155.296 99.456 1.00 302.49 94 SER A N 1
ATOM 3592 C CA . SER C 1 94 ? 207.568 154.842 98.951 1.00 302.49 94 SER A CA 1
ATOM 3593 C C . SER C 1 94 ? 206.909 155.925 98.105 1.00 302.49 94 SER A C 1
ATOM 3594 O O . SER C 1 94 ? 206.983 157.115 98.421 1.00 302.49 94 SER A O 1
ATOM 3596 N N . LEU C 1 95 ? 206.263 155.503 97.020 1.00 306.46 95 LEU A N 1
ATOM 3597 C CA . LEU C 1 95 ? 205.591 156.427 96.107 1.00 306.46 95 LEU A CA 1
ATOM 3598 C C . LEU C 1 95 ? 204.149 156.671 96.558 1.00 306.46 95 LEU A C 1
ATOM 3599 O O . LEU C 1 95 ? 203.184 156.460 95.824 1.00 306.46 95 LEU A O 1
ATOM 3601 N N . LYS C 1 96 ? 204.021 157.129 97.801 1.00 307.52 96 LYS A N 1
ATOM 3602 C CA . LYS C 1 96 ? 202.729 157.453 98.388 1.00 307.52 96 LYS A CA 1
ATOM 3603 C C . LYS C 1 96 ? 202.374 158.928 98.256 1.00 307.52 96 LYS A C 1
ATOM 3604 O O . LYS C 1 96 ? 201.340 159.352 98.779 1.00 307.52 96 LYS A O 1
ATOM 3606 N N . GLY C 1 97 ? 203.203 159.714 97.573 1.00 308.87 97 GLY A N 1
ATOM 3607 C CA . GLY C 1 97 ? 202.958 161.134 97.431 1.00 308.87 97 GLY A CA 1
ATOM 3608 C C . GLY C 1 97 ? 203.912 161.977 98.250 1.00 308.87 97 GLY A C 1
ATOM 3609 O O . GLY C 1 97 ? 203.746 162.113 99.466 1.00 308.87 97 GLY A O 1
ATOM 3610 N N . LEU C 1 98 ? 204.921 162.549 97.591 1.00 313.34 98 LEU A N 1
ATOM 3611 C CA . LEU C 1 98 ? 205.918 163.382 98.249 1.00 313.34 98 LEU A CA 1
ATOM 3612 C C . LEU C 1 98 ? 205.771 164.856 97.883 1.00 313.34 98 LEU A C 1
ATOM 3613 O O . LEU C 1 98 ? 206.738 165.617 97.987 1.00 313.34 98 LEU A O 1
ATOM 3615 N N . LYS C 1 99 ? 204.580 165.272 97.460 1.00 314.00 99 LYS A N 1
ATOM 3616 C CA . LYS C 1 99 ? 204.356 166.652 97.064 1.00 314.00 99 LYS A CA 1
ATOM 3617 C C . LYS C 1 99 ? 204.310 167.557 98.297 1.00 314.00 99 LYS A C 1
ATOM 3618 O O . LYS C 1 99 ? 204.413 167.109 99.442 1.00 314.00 99 LYS A O 1
ATOM 3620 N N . LEU C 1 100 ? 204.151 168.853 98.049 1.00 316.99 100 LEU A N 1
ATOM 3621 C CA . LEU C 1 100 ? 204.102 169.827 99.131 1.00 316.99 100 LEU A CA 1
ATOM 3622 C C . LEU C 1 100 ? 202.848 169.630 99.975 1.00 316.99 100 LEU A C 1
ATOM 3623 O O . LEU C 1 100 ? 201.777 169.301 99.459 1.00 316.99 100 LEU A O 1
ATOM 3625 N N . LEU C 1 101 ? 202.991 169.835 101.281 1.00 320.52 101 LEU A N 1
ATOM 3626 C CA . LEU C 1 101 ? 201.882 169.660 102.204 1.00 320.52 101 LEU A CA 1
ATOM 3627 C C . LEU C 1 101 ? 200.977 170.891 102.185 1.00 320.52 101 LEU A C 1
ATOM 3628 O O . LEU C 1 101 ? 201.173 171.833 101.412 1.00 320.52 101 LEU A O 1
ATOM 3630 N N . SER C 1 102 ? 199.968 170.882 103.055 1.00 323.95 102 SER A N 1
ATOM 3631 C CA . SER C 1 102 ? 199.003 171.977 103.145 1.00 323.95 102 SER A CA 1
ATOM 3632 C C . SER C 1 102 ? 199.579 173.050 104.061 1.00 323.95 102 SER A C 1
ATOM 3633 O O . SER C 1 102 ? 199.301 173.091 105.260 1.00 323.95 102 SER A O 1
ATOM 3635 N N . ALA C 1 103 ? 200.397 173.929 103.486 1.00 325.51 103 ALA A N 1
ATOM 3636 C CA . ALA C 1 103 ? 200.973 175.023 104.255 1.00 325.51 103 ALA A CA 1
ATOM 3637 C C . ALA C 1 103 ? 199.888 176.003 104.680 1.00 325.51 103 ALA A C 1
ATOM 3638 O O . ALA C 1 103 ? 198.994 176.341 103.898 1.00 325.51 103 ALA A O 1
ATOM 3640 N N . GLN C 1 104 ? 199.961 176.439 105.940 1.00 325.73 104 GLN A N 1
ATOM 3641 C CA . GLN C 1 104 ? 199.003 177.370 106.533 1.00 325.73 104 GLN A CA 1
ATOM 3642 C C . GLN C 1 104 ? 197.596 176.781 106.591 1.00 325.73 104 GLN A C 1
ATOM 3643 O O . GLN C 1 104 ? 196.644 177.476 106.962 1.00 325.73 104 GLN A O 1
ATOM 3645 N N . ASN C 1 105 ? 197.456 175.510 106.215 1.00 324.45 105 ASN A N 1
ATOM 3646 C CA . ASN C 1 105 ? 196.213 174.742 106.286 1.00 324.45 105 ASN A CA 1
ATOM 3647 C C . ASN C 1 105 ? 195.102 175.307 105.409 1.00 324.45 105 ASN A C 1
ATOM 3648 O O . ASN C 1 105 ? 193.975 174.799 105.447 1.00 324.45 105 ASN A O 1
ATOM 3650 N N . THR C 1 106 ? 195.380 176.342 104.616 1.00 323.79 106 THR A N 1
ATOM 3651 C CA . THR C 1 106 ? 194.350 176.938 103.768 1.00 323.79 106 THR A CA 1
ATOM 3652 C C . THR C 1 106 ? 194.798 177.242 102.346 1.00 323.79 106 THR A C 1
ATOM 3653 O O . THR C 1 106 ? 193.933 177.465 101.492 1.00 323.79 106 THR A O 1
ATOM 3655 N N . ASP C 1 107 ? 196.091 177.262 102.049 1.00 323.75 107 ASP A N 1
ATOM 3656 C CA . ASP C 1 107 ? 196.567 177.577 100.706 1.00 323.75 107 ASP A CA 1
ATOM 3657 C C . ASP C 1 107 ? 197.886 176.843 100.487 1.00 323.75 107 ASP A C 1
ATOM 3658 O O . ASP C 1 107 ? 198.237 175.935 101.247 1.00 323.75 107 ASP A O 1
ATOM 3660 N N . THR C 1 108 ? 198.615 177.236 99.441 1.00 325.34 108 THR A N 1
ATOM 3661 C CA . THR C 1 108 ? 199.930 176.678 99.117 1.00 325.34 108 THR A CA 1
ATOM 3662 C C . THR C 1 108 ? 199.860 175.156 98.968 1.00 325.34 108 THR A C 1
ATOM 3663 O O . THR C 1 108 ? 200.461 174.398 99.733 1.00 325.34 108 THR A O 1
ATOM 3665 N N . GLU C 1 109 ? 199.101 174.724 97.958 1.00 323.54 109 GLU A N 1
ATOM 3666 C CA . GLU C 1 109 ? 198.924 173.308 97.636 1.00 323.54 109 GLU A CA 1
ATOM 3667 C C . GLU C 1 109 ? 198.344 172.543 98.829 1.00 323.54 109 GLU A C 1
ATOM 3668 O O . GLU C 1 109 ? 198.983 171.665 99.414 1.00 323.54 109 GLU A O 1
ATOM 3670 N N . LYS C 1 110 ? 197.110 172.904 99.185 1.00 320.90 110 LYS A N 1
ATOM 3671 C CA . LYS C 1 110 ? 196.427 172.227 100.283 1.00 320.90 110 LYS A CA 1
ATOM 3672 C C . LYS C 1 110 ? 196.218 170.751 99.974 1.00 320.90 110 LYS A C 1
ATOM 3673 O O . LYS C 1 110 ? 196.393 169.893 100.849 1.00 320.90 110 LYS A O 1
ATOM 3675 N N . VAL C 1 111 ? 195.847 170.433 98.737 1.00 317.25 111 VAL A N 1
ATOM 3676 C CA . VAL C 1 111 ? 195.678 169.056 98.288 1.00 317.25 111 VAL A CA 1
ATOM 3677 C C . VAL C 1 111 ? 196.906 168.663 97.482 1.00 317.25 111 VAL A C 1
ATOM 3678 O O . VAL C 1 111 ? 197.266 169.342 96.513 1.00 317.25 111 VAL A O 1
ATOM 3680 N N . THR C 1 112 ? 197.548 167.570 97.878 1.00 310.37 112 THR A N 1
ATOM 3681 C CA . THR C 1 112 ? 198.761 167.088 97.236 1.00 310.37 112 THR A CA 1
ATOM 3682 C C . THR C 1 112 ? 198.479 165.796 96.479 1.00 310.37 112 THR A C 1
ATOM 3683 O O . THR C 1 112 ? 197.455 165.136 96.676 1.00 310.37 112 THR A O 1
ATOM 3685 N N . TYR C 1 113 ? 199.411 165.444 95.598 1.00 306.05 113 TYR A N 1
ATOM 3686 C CA . TYR C 1 113 ? 199.280 164.231 94.805 1.00 306.05 113 TYR A CA 1
ATOM 3687 C C . TYR C 1 113 ? 199.381 162.993 95.689 1.00 306.05 113 TYR A C 1
ATOM 3688 O O . TYR C 1 113 ? 200.090 162.976 96.699 1.00 306.05 113 TYR A O 1
ATOM 3690 N N . ASN C 1 114 ? 198.659 161.946 95.295 1.00 305.91 114 ASN A N 1
ATOM 3691 C CA . ASN C 1 114 ? 198.668 160.686 96.025 1.00 305.91 114 ASN A CA 1
ATOM 3692 C C . ASN C 1 114 ? 199.833 159.784 95.635 1.00 305.91 114 ASN A C 1
ATOM 3693 O O . ASN C 1 114 ? 199.969 158.696 96.206 1.00 305.91 114 ASN A O 1
ATOM 3695 N N . GLU C 1 115 ? 200.667 160.204 94.688 1.00 307.59 115 GLU A N 1
ATOM 3696 C CA . GLU C 1 115 ? 201.807 159.408 94.262 1.00 307.59 115 GLU A CA 1
ATOM 3697 C C . GLU C 1 115 ? 202.934 160.340 93.843 1.00 307.59 115 GLU A C 1
ATOM 3698 O O . GLU C 1 115 ? 202.711 161.511 93.521 1.00 307.59 115 GLU A O 1
ATOM 3700 N N . ALA C 1 116 ? 204.153 159.804 93.852 1.00 308.59 116 ALA A N 1
ATOM 3701 C CA . ALA C 1 116 ? 205.345 160.561 93.492 1.00 308.59 116 ALA A CA 1
ATOM 3702 C C . ALA C 1 116 ? 205.881 160.209 92.110 1.00 308.59 116 ALA A C 1
ATOM 3703 O O . ALA C 1 116 ? 206.300 161.102 91.369 1.00 308.59 116 ALA A O 1
ATOM 3705 N N . THR C 1 117 ? 205.878 158.928 91.749 1.00 306.01 117 THR A N 1
ATOM 3706 C CA . THR C 1 117 ? 206.363 158.519 90.441 1.00 306.01 117 THR A CA 1
ATOM 3707 C C . THR C 1 117 ? 205.394 158.959 89.348 1.00 306.01 117 THR A C 1
ATOM 3708 O O . THR C 1 117 ? 204.221 159.252 89.596 1.00 306.01 117 THR A O 1
ATOM 3710 N N . VAL C 1 118 ? 205.904 159.008 88.121 1.00 303.68 118 VAL A N 1
ATOM 3711 C CA . VAL C 1 118 ? 205.110 159.415 86.964 1.00 303.68 118 VAL A CA 1
ATOM 3712 C C . VAL C 1 118 ? 204.010 158.387 86.728 1.00 303.68 118 VAL A C 1
ATOM 3713 O O . VAL C 1 118 ? 202.821 158.715 86.846 1.00 303.68 118 VAL A O 1
ATOM 3715 N N . PRO C 1 119 ? 204.349 157.146 86.401 1.00 302.79 119 PRO A N 1
ATOM 3716 C CA . PRO C 1 119 ? 203.328 156.118 86.191 1.00 302.79 119 PRO A CA 1
ATOM 3717 C C . PRO C 1 119 ? 203.043 155.339 87.471 1.00 302.79 119 PRO A C 1
ATOM 3718 O O . PRO C 1 119 ? 203.720 155.492 88.489 1.00 302.79 119 PRO A O 1
ATOM 3720 N N . LYS C 1 120 ? 202.013 154.494 87.391 1.00 303.07 120 LYS A N 1
ATOM 3721 C CA . LYS C 1 120 ? 201.598 153.631 88.497 1.00 303.07 120 LYS A CA 1
ATOM 3722 C C . LYS C 1 120 ? 201.273 154.454 89.746 1.00 303.07 120 LYS A C 1
ATOM 3723 O O . LYS C 1 120 ? 201.929 154.353 90.784 1.00 303.07 120 LYS A O 1
ATOM 3725 N N . ILE C 1 121 ? 200.239 155.290 89.619 1.00 304.70 121 ILE A N 1
ATOM 3726 C CA . ILE C 1 121 ? 199.813 156.121 90.737 1.00 304.70 121 ILE A CA 1
ATOM 3727 C C . ILE C 1 121 ? 199.284 155.242 91.860 1.00 304.70 121 ILE A C 1
ATOM 3728 O O . ILE C 1 121 ? 198.501 154.309 91.635 1.00 304.70 121 ILE A O 1
ATOM 3730 N N . SER C 1 122 ? 199.713 155.538 93.082 1.00 304.16 122 SER A N 1
ATOM 3731 C CA . SER C 1 122 ? 199.337 154.764 94.255 1.00 304.16 122 SER A CA 1
ATOM 3732 C C . SER C 1 122 ? 198.228 155.469 95.028 1.00 304.16 122 SER A C 1
ATOM 3733 O O . SER C 1 122 ? 198.089 156.694 94.976 1.00 304.16 122 SER A O 1
ATOM 3735 N N . SER C 1 123 ? 197.441 154.678 95.749 1.00 297.51 123 SER A N 1
ATOM 3736 C CA . SER C 1 123 ? 196.344 155.195 96.552 1.00 297.51 123 SER A CA 1
ATOM 3737 C C . SER C 1 123 ? 196.865 155.598 97.931 1.00 297.51 123 SER A C 1
ATOM 3738 O O . SER C 1 123 ? 198.073 155.650 98.174 1.00 297.51 123 SER A O 1
ATOM 3740 N N . TYR C 1 124 ? 195.948 155.891 98.852 1.00 289.76 124 TYR A N 1
ATOM 3741 C CA . TYR C 1 124 ? 196.297 156.305 100.203 1.00 289.76 124 TYR A CA 1
ATOM 3742 C C . TYR C 1 124 ? 196.389 155.132 101.175 1.00 289.76 124 TYR A C 1
ATOM 3743 O O . TYR C 1 124 ? 196.234 155.329 102.386 1.00 289.76 124 TYR A O 1
ATOM 3745 N N . TYR C 1 125 ? 196.633 153.919 100.673 1.00 285.74 125 TYR A N 1
ATOM 3746 C CA . TYR C 1 125 ? 196.749 152.759 101.548 1.00 285.74 125 TYR A CA 1
ATOM 3747 C C . TYR C 1 125 ? 198.008 152.800 102.405 1.00 285.74 125 TYR A C 1
ATOM 3748 O O . TYR C 1 125 ? 198.086 152.074 103.402 1.00 285.74 125 TYR A O 1
ATOM 3750 N N . ASN C 1 126 ? 198.988 153.624 102.045 1.00 288.86 126 ASN A N 1
ATOM 3751 C CA . ASN C 1 126 ? 200.221 153.727 102.808 1.00 288.86 126 ASN A CA 1
ATOM 3752 C C . ASN C 1 126 ? 199.994 154.562 104.068 1.00 288.86 126 ASN A C 1
ATOM 3753 O O . ASN C 1 126 ? 198.892 155.045 104.339 1.00 288.86 126 ASN A O 1
ATOM 3755 N N . LEU C 1 127 ? 201.057 154.734 104.849 1.00 292.77 127 LEU A N 1
ATOM 3756 C CA . LEU C 1 127 ? 200.989 155.487 106.092 1.00 292.77 127 LEU A CA 1
ATOM 3757 C C . LEU C 1 127 ? 202.226 156.365 106.220 1.00 292.77 127 LEU A C 1
ATOM 3758 O O . LEU C 1 127 ? 203.271 156.094 105.626 1.00 292.77 127 LEU A O 1
ATOM 3760 N N . PHE C 1 128 ? 202.088 157.427 107.011 1.00 291.23 128 PHE A N 1
ATOM 3761 C CA . PHE C 1 128 ? 203.174 158.362 107.259 1.00 291.23 128 PHE A CA 1
ATOM 3762 C C . PHE C 1 128 ? 203.183 158.725 108.737 1.00 291.23 128 PHE A C 1
ATOM 3763 O O . PHE C 1 128 ? 202.270 158.377 109.491 1.00 291.23 128 PHE A O 1
ATOM 3765 N N . GLY C 1 129 ? 204.228 159.428 109.149 1.00 289.66 129 GLY A N 1
ATOM 3766 C CA . GLY C 1 129 ? 204.367 159.816 110.552 1.00 289.66 129 GLY A CA 1
ATOM 3767 C C . GLY C 1 129 ? 204.879 158.732 111.472 1.00 289.66 129 GLY A C 1
ATOM 3768 O O . GLY C 1 129 ? 205.826 158.962 112.231 1.00 289.66 129 GLY A O 1
ATOM 3769 N N . LEU C 1 130 ? 204.267 157.546 111.428 1.00 290.42 130 LEU A N 1
ATOM 3770 C CA . LEU C 1 130 ? 204.751 156.433 112.238 1.00 290.42 130 LEU A CA 1
ATOM 3771 C C . LEU C 1 130 ? 206.160 156.028 111.828 1.00 290.42 130 LEU A C 1
ATOM 3772 O O . LEU C 1 130 ? 207.001 155.725 112.682 1.00 290.42 130 LEU A O 1
ATOM 3774 N N . THR C 1 131 ? 206.434 156.010 110.522 1.00 293.21 131 THR A N 1
ATOM 3775 C CA . THR C 1 131 ? 207.779 155.715 110.041 1.00 293.21 131 THR A CA 1
ATOM 3776 C C . THR C 1 131 ? 208.783 156.788 110.443 1.00 293.21 131 THR A C 1
ATOM 3777 O O . THR C 1 131 ? 209.985 156.507 110.488 1.00 293.21 131 THR A O 1
ATOM 3779 N N . LEU C 1 132 ? 208.321 158.001 110.735 1.00 292.22 132 LEU A N 1
ATOM 3780 C CA . LEU C 1 132 ? 209.188 159.087 111.168 1.00 292.22 132 LEU A CA 1
ATOM 3781 C C . LEU C 1 132 ? 209.390 159.115 112.677 1.00 292.22 132 LEU A C 1
ATOM 3782 O O . LEU C 1 132 ? 210.070 160.015 113.181 1.00 292.22 132 LEU A O 1
ATOM 3784 N N . VAL C 1 133 ? 208.816 158.159 113.406 1.00 288.58 133 VAL A N 1
ATOM 3785 C CA . VAL C 1 133 ? 208.951 158.074 114.853 1.00 288.58 133 VAL A CA 1
ATOM 3786 C C . VAL C 1 133 ? 209.315 156.640 115.222 1.00 288.58 133 VAL A C 1
ATOM 3787 O O . VAL C 1 133 ? 209.263 155.728 114.397 1.00 288.58 133 VAL A O 1
ATOM 3789 N N . GLY C 1 134 ? 209.699 156.458 116.485 1.00 282.83 134 GLY A N 1
ATOM 3790 C CA . GLY C 1 134 ? 210.053 155.127 116.953 1.00 282.83 134 GLY A CA 1
ATOM 3791 C C . GLY C 1 134 ? 208.888 154.158 116.900 1.00 282.83 134 GLY A C 1
ATOM 3792 O O . GLY C 1 134 ? 209.052 152.994 116.528 1.00 282.83 134 GLY A O 1
ATOM 3793 N N . ARG C 1 135 ? 207.699 154.621 117.287 1.00 281.95 135 ARG A N 1
ATOM 3794 C CA . ARG C 1 135 ? 206.451 153.863 117.253 1.00 281.95 135 ARG A CA 1
ATOM 3795 C C . ARG C 1 135 ? 206.467 152.642 118.166 1.00 281.95 135 ARG A C 1
ATOM 3796 O O . ARG C 1 135 ? 205.529 151.837 118.130 1.00 281.95 135 ARG A O 1
ATOM 3798 N N . MET C 1 136 ? 207.506 152.479 118.986 1.00 278.62 136 MET A N 1
ATOM 3799 C CA . MET C 1 136 ? 207.597 151.358 119.919 1.00 278.62 136 MET A CA 1
ATOM 3800 C C . MET C 1 136 ? 207.191 151.858 121.304 1.00 278.62 136 MET A C 1
ATOM 3801 O O . MET C 1 136 ? 208.022 152.159 122.160 1.00 278.62 136 MET A O 1
ATOM 3803 N N . ASP C 1 137 ? 205.880 151.942 121.515 1.00 275.28 137 ASP A N 1
ATOM 3804 C CA . ASP C 1 137 ? 205.340 152.413 122.782 1.00 275.28 137 ASP A CA 1
ATOM 3805 C C . ASP C 1 137 ? 203.910 151.912 122.920 1.00 275.28 137 ASP A C 1
ATOM 3806 O O . ASP C 1 137 ? 203.280 151.498 121.943 1.00 275.28 137 ASP A O 1
ATOM 3808 N N . SER C 1 138 ? 203.407 151.959 124.150 1.00 272.38 138 SER A N 1
ATOM 3809 C CA . SER C 1 138 ? 202.047 151.538 124.450 1.00 272.38 138 SER A CA 1
ATOM 3810 C C . SER C 1 138 ? 201.037 152.672 124.336 1.00 272.38 138 SER A C 1
ATOM 3811 O O . SER C 1 138 ? 199.837 152.434 124.511 1.00 272.38 138 SER A O 1
ATOM 3813 N N . GLU C 1 139 ? 201.486 153.893 124.050 1.00 275.24 139 GLU A N 1
ATOM 3814 C CA . GLU C 1 139 ? 200.606 155.043 123.914 1.00 275.24 139 GLU A CA 1
ATOM 3815 C C . GLU C 1 139 ? 200.931 155.783 122.625 1.00 275.24 139 GLU A C 1
ATOM 3816 O O . GLU C 1 139 ? 202.101 156.001 122.301 1.00 275.24 139 GLU A O 1
ATOM 3818 N N . VAL C 1 140 ? 199.885 156.167 121.892 1.00 275.93 140 VAL A N 1
ATOM 3819 C CA . VAL C 1 140 ? 200.046 156.892 120.639 1.00 275.93 140 VAL A CA 1
ATOM 3820 C C . VAL C 1 140 ? 198.780 157.696 120.397 1.00 275.93 140 VAL A C 1
ATOM 3821 O O . VAL C 1 140 ? 197.676 157.258 120.735 1.00 275.93 140 VAL A O 1
ATOM 3823 N N . VAL C 1 141 ? 198.940 158.879 119.810 1.00 279.63 141 VAL A N 1
ATOM 3824 C CA . VAL C 1 141 ? 197.827 159.761 119.481 1.00 279.63 141 VAL A CA 1
ATOM 3825 C C . VAL C 1 141 ? 197.694 159.800 117.965 1.00 279.63 141 VAL A C 1
ATOM 3826 O O . VAL C 1 141 ? 198.594 160.281 117.268 1.00 279.63 141 VAL A O 1
ATOM 3828 N N . LEU C 1 142 ? 196.571 159.298 117.458 1.00 278.24 142 LEU A N 1
ATOM 3829 C CA . LEU C 1 142 ? 196.331 159.224 116.019 1.00 278.24 142 LEU A CA 1
ATOM 3830 C C . LEU C 1 142 ? 195.583 160.476 115.579 1.00 278.24 142 LEU A C 1
ATOM 3831 O O . LEU C 1 142 ? 194.407 160.656 115.912 1.00 278.24 142 LEU A O 1
ATOM 3833 N N . THR C 1 143 ? 196.263 161.339 114.827 1.00 285.32 143 THR A N 1
ATOM 3834 C CA . THR C 1 143 ? 195.679 162.563 114.299 1.00 285.32 143 THR A CA 1
ATOM 3835 C C . THR C 1 143 ? 195.735 162.523 112.780 1.00 285.32 143 THR A C 1
ATOM 3836 O O . THR C 1 143 ? 196.800 162.280 112.201 1.00 285.32 143 THR A O 1
ATOM 3838 N N . GLY C 1 144 ? 194.589 162.759 112.139 1.00 290.67 144 GLY A N 1
ATOM 3839 C CA . GLY C 1 144 ? 194.541 162.704 110.687 1.00 290.67 144 GLY A CA 1
ATOM 3840 C C . GLY C 1 144 ? 195.348 163.802 110.024 1.00 290.67 144 GLY A C 1
ATOM 3841 O O . GLY C 1 144 ? 196.058 163.557 109.044 1.00 290.67 144 GLY A O 1
ATOM 3842 N N . HIS C 1 145 ? 195.254 165.024 110.542 1.00 295.11 145 HIS A N 1
ATOM 3843 C CA . HIS C 1 145 ? 195.957 166.149 109.943 1.00 295.11 145 HIS A CA 1
ATOM 3844 C C . HIS C 1 145 ? 197.460 166.026 110.159 1.00 295.11 145 HIS A C 1
ATOM 3845 O O . HIS C 1 145 ? 197.920 165.629 111.232 1.00 295.11 145 HIS A O 1
ATOM 3847 N N . GLU C 1 146 ? 198.227 166.367 109.119 1.00 296.60 146 GLU A N 1
ATOM 3848 C CA . GLU C 1 146 ? 199.682 166.334 109.232 1.00 296.60 146 GLU A CA 1
ATOM 3849 C C . GLU C 1 146 ? 200.180 167.350 110.250 1.00 296.60 146 GLU A C 1
ATOM 3850 O O . GLU C 1 146 ? 201.099 167.065 111.027 1.00 296.60 146 GLU A O 1
ATOM 3852 N N . LEU C 1 147 ? 199.590 168.549 110.255 1.00 298.97 147 LEU A N 1
ATOM 3853 C CA . LEU C 1 147 ? 199.965 169.553 111.246 1.00 298.97 147 LEU A CA 1
ATOM 3854 C C . LEU C 1 147 ? 199.632 169.085 112.655 1.00 298.97 147 LEU A C 1
ATOM 3855 O O . LEU C 1 147 ? 200.410 169.301 113.592 1.00 298.97 147 LEU A O 1
ATOM 3857 N N . ASP C 1 148 ? 198.473 168.444 112.828 1.00 299.24 148 ASP A N 1
ATOM 3858 C CA . ASP C 1 148 ? 198.114 167.903 114.134 1.00 299.24 148 ASP A CA 1
ATOM 3859 C C . ASP C 1 148 ? 199.089 166.815 114.565 1.00 299.24 148 ASP A C 1
ATOM 3860 O O . ASP C 1 148 ? 199.469 166.743 115.740 1.00 299.24 148 ASP A O 1
ATOM 3862 N N . THR C 1 149 ? 199.501 165.956 113.630 1.00 297.19 149 THR A N 1
ATOM 3863 C CA . THR C 1 149 ? 200.481 164.925 113.952 1.00 297.19 149 THR A CA 1
ATOM 3864 C C . THR C 1 149 ? 201.816 165.540 114.356 1.00 297.19 149 THR A C 1
ATOM 3865 O O . THR C 1 149 ? 202.460 165.077 115.306 1.00 297.19 149 THR A O 1
ATOM 3867 N N . LEU C 1 150 ? 202.248 166.584 113.645 1.00 301.37 150 LEU A N 1
ATOM 3868 C CA . LEU C 1 150 ? 203.491 167.259 114.005 1.00 301.37 150 LEU A CA 1
ATOM 3869 C C . LEU C 1 150 ? 203.393 167.897 115.386 1.00 301.37 150 LEU A C 1
ATOM 3870 O O . LEU C 1 150 ? 204.345 167.844 116.174 1.00 301.37 150 LEU A O 1
ATOM 3872 N N . ALA C 1 151 ? 202.248 168.512 115.693 1.00 301.99 151 ALA A N 1
ATOM 3873 C CA . ALA C 1 151 ? 202.058 169.107 117.012 1.00 301.99 151 ALA A CA 1
ATOM 3874 C C . ALA C 1 151 ? 202.074 168.045 118.105 1.00 301.99 151 ALA A C 1
ATOM 3875 O O . ALA C 1 151 ? 202.648 168.260 119.180 1.00 301.99 151 ALA A O 1
ATOM 3877 N N . VAL C 1 152 ? 201.446 166.896 117.851 1.00 300.63 152 VAL A N 1
ATOM 3878 C CA . VAL C 1 152 ? 201.448 165.812 118.830 1.00 300.63 152 VAL A CA 1
ATOM 3879 C C . VAL C 1 152 ? 202.861 165.279 119.029 1.00 300.63 152 VAL A C 1
ATOM 3880 O O . VAL C 1 152 ? 203.256 164.925 120.148 1.00 300.63 152 VAL A O 1
ATOM 3882 N N . SER C 1 153 ? 203.640 165.202 117.949 1.00 301.21 153 SER A N 1
ATOM 3883 C CA . SER C 1 153 ? 205.039 164.805 118.073 1.00 301.21 153 SER A CA 1
ATOM 3884 C C . SER C 1 153 ? 205.820 165.815 118.906 1.00 301.21 153 SER A C 1
ATOM 3885 O O . SER C 1 153 ? 206.662 165.436 119.729 1.00 301.21 153 SER A O 1
ATOM 3887 N N . GLN C 1 154 ? 205.551 167.107 118.706 1.00 301.91 154 GLN A N 1
ATOM 3888 C CA . GLN C 1 154 ? 206.179 168.150 119.506 1.00 301.91 154 GLN A CA 1
ATOM 3889 C C . GLN C 1 154 ? 205.597 168.242 120.910 1.00 301.91 154 GLN A C 1
ATOM 3890 O O . GLN C 1 154 ? 206.131 168.993 121.735 1.00 301.91 154 GLN A O 1
ATOM 3892 N N . ALA C 1 155 ? 204.527 167.506 121.200 1.00 299.51 155 ALA A N 1
ATOM 3893 C CA . ALA C 1 155 ? 203.900 167.534 122.515 1.00 299.51 155 ALA A CA 1
ATOM 3894 C C . ALA C 1 155 ? 204.706 166.670 123.485 1.00 299.51 155 ALA A C 1
ATOM 3895 O O . ALA C 1 155 ? 205.834 166.257 123.203 1.00 299.51 155 ALA A O 1
ATOM 3897 N N . THR C 1 156 ? 204.126 166.383 124.649 1.00 295.19 156 THR A N 1
ATOM 3898 C CA . THR C 1 156 ? 204.834 165.661 125.699 1.00 295.19 156 THR A CA 1
ATOM 3899 C C . THR C 1 156 ? 204.959 164.176 125.378 1.00 295.19 156 THR A C 1
ATOM 3900 O O . THR C 1 156 ? 204.336 163.338 126.040 1.00 295.19 156 THR A O 1
ATOM 3902 N N . GLY C 1 157 ? 205.759 163.842 124.369 1.00 293.29 157 GLY A N 1
ATOM 3903 C CA . GLY C 1 157 ? 206.045 162.455 124.064 1.00 293.29 157 GLY A CA 1
ATOM 3904 C C . GLY C 1 157 ? 204.888 161.657 123.511 1.00 293.29 157 GLY A C 1
ATOM 3905 O O . GLY C 1 157 ? 204.889 160.429 123.622 1.00 293.29 157 GLY A O 1
ATOM 3906 N N . LEU C 1 158 ? 203.898 162.313 122.922 1.00 293.18 158 LEU A N 1
ATOM 3907 C CA . LEU C 1 158 ? 202.759 161.600 122.358 1.00 293.18 158 LEU A CA 1
ATOM 3908 C C . LEU C 1 158 ? 203.077 161.161 120.933 1.00 293.18 158 LEU A C 1
ATOM 3909 O O . LEU C 1 158 ? 203.303 162.016 120.070 1.00 293.18 158 LEU A O 1
ATOM 3911 N N . PRO C 1 159 ? 203.114 159.861 120.647 1.00 286.85 159 PRO A N 1
ATOM 3912 C CA . PRO C 1 159 ? 203.366 159.423 119.271 1.00 286.85 159 PRO A CA 1
ATOM 3913 C C . PRO C 1 159 ? 202.222 159.806 118.347 1.00 286.85 159 PRO A C 1
ATOM 3914 O O . PRO C 1 159 ? 201.059 159.881 118.754 1.00 286.85 159 PRO A O 1
ATOM 3916 N N . SER C 1 160 ? 202.567 160.051 117.086 1.00 287.47 160 SER A N 1
ATOM 3917 C CA . SER C 1 160 ? 201.600 160.465 116.082 1.00 287.47 160 SER A CA 1
ATOM 3918 C C . SER C 1 160 ? 201.791 159.654 114.809 1.00 287.47 160 SER A C 1
ATOM 3919 O O . SER C 1 160 ? 202.897 159.207 114.496 1.00 287.47 160 SER A O 1
ATOM 3921 N N . VAL C 1 161 ? 200.693 159.470 114.080 1.00 287.27 161 VAL A N 1
ATOM 3922 C CA . VAL C 1 161 ? 200.716 158.744 112.814 1.00 287.27 161 VAL A CA 1
ATOM 3923 C C . VAL C 1 161 ? 199.544 159.230 111.974 1.00 287.27 161 VAL A C 1
ATOM 3924 O O . VAL C 1 161 ? 198.469 159.530 112.500 1.00 287.27 161 VAL A O 1
ATOM 3926 N N . ALA C 1 162 ? 199.760 159.304 110.663 1.00 290.17 162 ALA A N 1
ATOM 3927 C CA . ALA C 1 162 ? 198.724 159.758 109.745 1.00 290.17 162 ALA A CA 1
ATOM 3928 C C . ALA C 1 162 ? 199.012 159.202 108.361 1.00 290.17 162 ALA A C 1
ATOM 3929 O O . ALA C 1 162 ? 200.134 159.326 107.865 1.00 290.17 162 ALA A O 1
ATOM 3931 N N . LEU C 1 163 ? 197.999 158.601 107.742 1.00 292.53 163 LEU A N 1
ATOM 3932 C CA . LEU C 1 163 ? 198.137 158.042 106.403 1.00 292.53 163 LEU A CA 1
ATOM 3933 C C . LEU C 1 163 ? 198.180 159.161 105.370 1.00 292.53 163 LEU A C 1
ATOM 3934 O O . LEU C 1 163 ? 198.048 160.341 105.726 1.00 292.53 163 LEU A O 1
ATOM 3936 N N . PRO C 1 164 ? 198.374 158.839 104.089 1.00 293.43 164 PRO A N 1
ATOM 3937 C CA . PRO C 1 164 ? 198.374 159.897 103.065 1.00 293.43 164 PRO A CA 1
ATOM 3938 C C . PRO C 1 164 ? 197.074 160.679 103.008 1.00 293.43 164 PRO A C 1
ATOM 3939 O O . PRO C 1 164 ? 197.092 161.877 102.700 1.00 293.43 164 PRO A O 1
ATOM 3941 N N . ARG C 1 165 ? 195.946 160.036 103.294 1.00 291.74 165 ARG A N 1
ATOM 3942 C CA . ARG C 1 165 ? 194.634 160.675 103.336 1.00 291.74 165 ARG A CA 1
ATOM 3943 C C . ARG C 1 165 ? 193.901 160.271 104.607 1.00 291.74 165 ARG A C 1
ATOM 3944 O O . ARG C 1 165 ? 192.737 159.863 104.584 1.00 291.74 165 ARG A O 1
ATOM 3946 N N . GLY C 1 166 ? 194.592 160.386 105.741 1.00 290.52 166 GLY A N 1
ATOM 3947 C CA . GLY C 1 166 ? 194.092 159.951 107.033 1.00 290.52 166 GLY A CA 1
ATOM 3948 C C . GLY C 1 166 ? 192.697 160.415 107.400 1.00 290.52 166 GLY A C 1
ATOM 3949 O O . GLY C 1 166 ? 192.041 159.804 108.251 1.00 290.52 166 GLY A O 1
ATOM 3950 N N . VAL C 1 167 ? 192.232 161.498 106.774 1.00 287.58 167 VAL A N 1
ATOM 3951 C CA . VAL C 1 167 ? 190.862 161.953 106.996 1.00 287.58 167 VAL A CA 1
ATOM 3952 C C . VAL C 1 167 ? 189.870 160.897 106.527 1.00 287.58 167 VAL A C 1
ATOM 3953 O O . VAL C 1 167 ? 188.875 160.613 107.206 1.00 287.58 167 VAL A O 1
ATOM 3955 N N . SER C 1 168 ? 190.124 160.299 105.366 1.00 287.94 168 SER A N 1
ATOM 3956 C CA . SER C 1 168 ? 189.274 159.245 104.821 1.00 287.94 168 SER A CA 1
ATOM 3957 C C . SER C 1 168 ? 190.126 158.106 104.275 1.00 287.94 168 SER A C 1
ATOM 3958 O O . SER C 1 168 ? 189.866 157.576 103.190 1.00 287.94 168 SER A O 1
ATOM 3960 N N . CYS C 1 169 ? 191.156 157.715 105.021 1.00 286.68 169 CYS A N 1
ATOM 3961 C CA . CYS C 1 169 ? 192.043 156.647 104.593 1.00 286.68 169 CYS A CA 1
ATOM 3962 C C . CYS C 1 169 ? 191.437 155.282 104.914 1.00 286.68 169 CYS A C 1
ATOM 3963 O O . CYS C 1 169 ? 190.493 155.154 105.698 1.00 286.68 169 CYS A O 1
ATOM 3965 N N . LEU C 1 170 ? 191.999 154.252 104.297 1.00 278.59 170 LEU A N 1
ATOM 3966 C CA . LEU C 1 170 ? 191.539 152.888 104.528 1.00 278.59 170 LEU A CA 1
ATOM 3967 C C . LEU C 1 170 ? 192.010 152.410 105.894 1.00 278.59 170 LEU A C 1
ATOM 3968 O O . LEU C 1 170 ? 193.219 152.431 106.163 1.00 278.59 170 LEU A O 1
ATOM 3970 N N . PRO C 1 171 ? 191.116 151.979 106.777 1.00 276.80 171 PRO A N 1
ATOM 3971 C CA . PRO C 1 171 ? 191.540 151.538 108.109 1.00 276.80 171 PRO A CA 1
ATOM 3972 C C . PRO C 1 171 ? 192.157 150.151 108.053 1.00 276.80 171 PRO A C 1
ATOM 3973 O O . PRO C 1 171 ? 193.071 149.837 108.828 1.00 276.80 171 PRO A O 1
ATOM 3975 N N . PRO C 1 172 ? 191.685 149.294 107.148 1.00 274.92 172 PRO A N 1
ATOM 3976 C CA . PRO C 1 172 ? 192.214 147.926 107.062 1.00 274.92 172 PRO A CA 1
ATOM 3977 C C . PRO C 1 172 ? 193.480 147.779 106.234 1.00 274.92 172 PRO A C 1
ATOM 3978 O O . PRO C 1 172 ? 193.983 146.657 106.109 1.00 274.92 172 PRO A O 1
ATOM 3980 N N . MET C 1 173 ? 194.001 148.869 105.663 1.00 273.94 173 MET A N 1
ATOM 3981 C CA . MET C 1 173 ? 195.230 148.777 104.879 1.00 273.94 173 MET A CA 1
ATOM 3982 C C . MET C 1 173 ? 196.413 148.375 105.749 1.00 273.94 173 MET A C 1
ATOM 3983 O O . MET C 1 173 ? 197.239 147.546 105.345 1.00 273.94 173 MET A O 1
ATOM 3985 N N . LEU C 1 174 ? 196.516 148.949 106.945 1.00 269.50 174 LEU A N 1
ATOM 3986 C CA . LEU C 1 174 ? 197.598 148.670 107.884 1.00 269.50 174 LEU A CA 1
ATOM 3987 C C . LEU C 1 174 ? 197.035 148.370 109.265 1.00 269.50 174 LEU A C 1
ATOM 3988 O O . LEU C 1 174 ? 197.486 148.900 110.281 1.00 269.50 174 LEU A O 1
ATOM 3990 N N . LEU C 1 175 ? 196.017 147.508 109.307 1.00 270.07 175 LEU A N 1
ATOM 3991 C CA . LEU C 1 175 ? 195.388 147.161 110.581 1.00 270.07 175 LEU A CA 1
ATOM 3992 C C . LEU C 1 175 ? 196.361 146.517 111.556 1.00 270.07 175 LEU A C 1
ATOM 3993 O O . LEU C 1 175 ? 196.346 146.885 112.744 1.00 270.07 175 LEU A O 1
ATOM 3995 N N . PRO C 1 176 ? 197.200 145.558 111.152 1.00 268.22 176 PRO A N 1
ATOM 3996 C CA . PRO C 1 176 ? 198.164 144.989 112.109 1.00 268.22 176 PRO A CA 1
ATOM 3997 C C . PRO C 1 176 ? 199.141 146.009 112.665 1.00 268.22 176 PRO A C 1
ATOM 3998 O O . PRO C 1 176 ? 199.544 145.895 113.830 1.00 268.22 176 PRO A O 1
ATOM 4000 N N . TYR C 1 177 ? 199.531 147.007 111.867 1.00 266.43 177 TYR A N 1
ATOM 4001 C CA . TYR C 1 177 ? 200.447 148.031 112.359 1.00 266.43 177 TYR A CA 1
ATOM 4002 C C . TYR C 1 177 ? 199.826 148.820 113.503 1.00 266.43 177 TYR A C 1
ATOM 4003 O O . TYR C 1 177 ? 200.494 149.111 114.503 1.00 266.43 177 TYR A O 1
ATOM 4005 N N . LEU C 1 178 ? 198.547 149.180 113.374 1.00 266.75 178 LEU A N 1
ATOM 4006 C CA . LEU C 1 178 ? 197.867 149.877 114.460 1.00 266.75 178 LEU A CA 1
ATOM 4007 C C . LEU C 1 178 ? 197.581 148.948 115.632 1.00 266.75 178 LEU A C 1
ATOM 4008 O O . LEU C 1 178 ? 197.612 149.383 116.788 1.00 266.75 178 LEU A O 1
ATOM 4010 N N . GLU C 1 179 ? 197.303 147.672 115.359 1.00 268.26 179 GLU A N 1
ATOM 4011 C CA . GLU C 1 179 ? 197.021 146.705 116.410 1.00 268.26 179 GLU A CA 1
ATOM 4012 C C . GLU C 1 179 ? 198.270 146.261 117.160 1.00 268.26 179 GLU A C 1
ATOM 4013 O O . GLU C 1 179 ? 198.145 145.609 118.202 1.00 268.26 179 GLU A O 1
ATOM 4015 N N . GLN C 1 180 ? 199.461 146.586 116.653 1.00 266.92 180 GLN A N 1
ATOM 4016 C CA . GLN C 1 180 ? 200.688 146.236 117.362 1.00 266.92 180 GLN A CA 1
ATOM 4017 C C . GLN C 1 180 ? 200.758 146.927 118.718 1.00 266.92 180 GLN A C 1
ATOM 4018 O O . GLN C 1 180 ? 201.188 146.327 119.709 1.00 266.92 180 GLN A O 1
ATOM 4020 N N . PHE C 1 181 ? 200.340 148.189 118.782 1.00 267.27 181 PHE A N 1
ATOM 4021 C CA . PHE C 1 181 ? 200.322 148.920 120.040 1.00 267.27 181 PHE A CA 1
ATOM 4022 C C . PHE C 1 181 ? 199.175 148.422 120.919 1.00 267.27 181 PHE A C 1
ATOM 4023 O O . PHE C 1 181 ? 198.380 147.560 120.532 1.00 267.27 181 PHE A O 1
ATOM 4025 N N . LYS C 1 182 ? 199.086 148.979 122.126 1.00 266.74 182 LYS A N 1
ATOM 4026 C CA . LYS C 1 182 ? 198.072 148.591 123.097 1.00 266.74 182 LYS A CA 1
ATOM 4027 C C . LYS C 1 182 ? 197.012 149.662 123.308 1.00 266.74 182 LYS A C 1
ATOM 4028 O O . LYS C 1 182 ? 195.817 149.383 123.173 1.00 266.74 182 LYS A O 1
ATOM 4030 N N . ARG C 1 183 ? 197.419 150.886 123.635 1.00 268.08 183 ARG A N 1
ATOM 4031 C CA . ARG C 1 183 ? 196.496 151.990 123.858 1.00 268.08 183 ARG A CA 1
ATOM 4032 C C . ARG C 1 183 ? 196.751 153.071 122.817 1.00 268.08 183 ARG A C 1
ATOM 4033 O O . ARG C 1 183 ? 197.892 153.506 122.633 1.00 268.08 183 ARG A O 1
ATOM 4035 N N . VAL C 1 184 ? 195.688 153.499 122.142 1.00 264.63 184 VAL A N 1
ATOM 4036 C CA . VAL C 1 184 ? 195.765 154.522 121.108 1.00 264.63 184 VAL A CA 1
ATOM 4037 C C . VAL C 1 184 ? 194.750 155.611 121.423 1.00 264.63 184 VAL A C 1
ATOM 4038 O O . VAL C 1 184 ? 193.604 155.320 121.780 1.00 264.63 184 VAL A O 1
ATOM 4040 N N . THR C 1 185 ? 195.173 156.864 121.293 1.00 267.75 185 THR A N 1
ATOM 4041 C CA . THR C 1 185 ? 194.319 158.016 121.544 1.00 267.75 185 THR A CA 1
ATOM 4042 C C . THR C 1 185 ? 193.867 158.608 120.216 1.00 267.75 185 THR A C 1
ATOM 4043 O O . THR C 1 185 ? 194.697 158.936 119.363 1.00 267.75 185 THR A O 1
ATOM 4045 N N . LEU C 1 186 ? 192.555 158.739 120.046 1.00 263.68 186 LEU A N 1
ATOM 4046 C CA . LEU C 1 186 ? 192.003 159.310 118.825 1.00 263.68 186 LEU A CA 1
ATOM 4047 C C . LEU C 1 186 ? 192.059 160.830 118.891 1.00 263.68 186 LEU A C 1
ATOM 4048 O O . LEU C 1 186 ? 191.613 161.435 119.871 1.00 263.68 186 LEU A O 1
ATOM 4050 N N . TRP C 1 187 ? 192.610 161.446 117.849 1.00 271.09 187 TRP A N 1
ATOM 4051 C CA . TRP C 1 187 ? 192.772 162.894 117.767 1.00 271.09 187 TRP A CA 1
ATOM 4052 C C . TRP C 1 187 ? 192.266 163.409 116.427 1.00 271.09 187 TRP A C 1
ATOM 4053 O O . TRP C 1 187 ? 192.923 164.195 115.741 1.00 271.09 187 TRP A O 1
ATOM 4055 N N . LEU C 1 188 ? 191.075 162.961 116.035 1.00 266.86 188 LEU A N 1
ATOM 4056 C CA . LEU C 1 188 ? 190.484 163.390 114.778 1.00 266.86 188 LEU A CA 1
ATOM 4057 C C . LEU C 1 188 ? 189.958 164.821 114.904 1.00 266.86 188 LEU A C 1
ATOM 4058 O O . LEU C 1 188 ? 190.107 165.484 115.935 1.00 266.86 188 LEU A O 1
ATOM 4060 N N . GLY C 1 189 ? 189.337 165.302 113.831 1.00 260.10 189 GLY A N 1
ATOM 4061 C CA . GLY C 1 189 ? 188.789 166.645 113.805 1.00 260.10 189 GLY A CA 1
ATOM 4062 C C . GLY C 1 189 ? 187.724 166.884 114.854 1.00 260.10 189 GLY A C 1
ATOM 4063 O O . GLY C 1 189 ? 186.803 166.077 115.011 1.00 260.10 189 GLY A O 1
ATOM 4064 N N . HIS C 1 190 ? 187.838 167.996 115.582 1.00 260.51 190 HIS A N 1
ATOM 4065 C CA . HIS C 1 190 ? 186.877 168.317 116.629 1.00 260.51 190 HIS A CA 1
ATOM 4066 C C . HIS C 1 190 ? 185.573 168.880 116.083 1.00 260.51 190 HIS A C 1
ATOM 4067 O O . HIS C 1 190 ? 184.585 168.949 116.824 1.00 260.51 190 HIS A O 1
ATOM 4069 N N . ASP C 1 191 ? 185.542 169.278 114.814 1.00 251.40 191 ASP A N 1
ATOM 4070 C CA . ASP C 1 191 ? 184.345 169.848 114.220 1.00 251.40 191 ASP A CA 1
ATOM 4071 C C . ASP C 1 191 ? 183.344 168.744 113.884 1.00 251.40 191 ASP A C 1
ATOM 4072 O O . ASP C 1 191 ? 183.555 167.561 114.167 1.00 251.40 191 ASP A O 1
ATOM 4074 N N . ILE C 1 192 ? 182.228 169.142 113.267 1.00 245.49 192 ILE A N 1
ATOM 4075 C CA . ILE C 1 192 ? 181.199 168.176 112.904 1.00 245.49 192 ILE A CA 1
ATOM 4076 C C . ILE C 1 192 ? 181.687 167.290 111.763 1.00 245.49 192 ILE A C 1
ATOM 4077 O O . ILE C 1 192 ? 182.690 167.572 111.094 1.00 245.49 192 ILE A O 1
ATOM 4079 N N . ARG C 1 193 ? 180.967 166.188 111.553 1.00 242.78 193 ARG A N 1
ATOM 4080 C CA . ARG C 1 193 ? 181.225 165.174 110.533 1.00 242.78 193 ARG A CA 1
ATOM 4081 C C . ARG C 1 193 ? 182.541 164.438 110.747 1.00 242.78 193 ARG A C 1
ATOM 4082 O O . ARG C 1 193 ? 182.896 163.583 109.926 1.00 242.78 193 ARG A O 1
ATOM 4084 N N . SER C 1 194 ? 183.278 164.736 111.812 1.00 238.66 194 SER A N 1
ATOM 4085 C CA . SER C 1 194 ? 184.528 164.055 112.122 1.00 238.66 194 SER A CA 1
ATOM 4086 C C . SER C 1 194 ? 184.532 163.413 113.497 1.00 238.66 194 SER A C 1
ATOM 4087 O O . SER C 1 194 ? 185.041 162.299 113.649 1.00 238.66 194 SER A O 1
ATOM 4089 N N . TRP C 1 195 ? 183.982 164.089 114.510 1.00 230.50 195 TRP A N 1
ATOM 4090 C CA . TRP C 1 195 ? 183.944 163.512 115.848 1.00 230.50 195 TRP A CA 1
ATOM 4091 C C . TRP C 1 195 ? 183.065 162.269 115.892 1.00 230.50 195 TRP A C 1
ATOM 4092 O O . TRP C 1 195 ? 183.433 161.263 116.511 1.00 230.50 195 TRP A O 1
ATOM 4103 N N . GLU C 1 196 ? 181.897 162.320 115.247 1.00 229.55 196 GLU A N 1
ATOM 4104 C CA . GLU C 1 196 ? 181.024 161.149 115.209 1.00 229.55 196 GLU A CA 1
ATOM 4105 C C . GLU C 1 196 ? 181.688 159.996 114.469 1.00 229.55 196 GLU A C 1
ATOM 4106 O O . GLU C 1 196 ? 181.655 158.849 114.934 1.00 229.55 196 GLU A O 1
ATOM 4108 N N . ALA C 1 197 ? 182.310 160.283 113.323 1.00 231.38 197 ALA A N 1
ATOM 4109 C CA . ALA C 1 197 ? 182.998 159.240 112.570 1.00 231.38 197 ALA A CA 1
ATOM 4110 C C . ALA C 1 197 ? 184.117 158.619 113.394 1.00 231.38 197 ALA A C 1
ATOM 4111 O O . ALA C 1 197 ? 184.356 157.408 113.319 1.00 231.38 197 ALA A O 1
ATOM 4113 N N . SER C 1 198 ? 184.807 159.435 114.196 1.00 230.41 198 SER A N 1
ATOM 4114 C CA . SER C 1 198 ? 185.825 158.905 115.096 1.00 230.41 198 SER A CA 1
ATOM 4115 C C . SER C 1 198 ? 185.235 157.852 116.025 1.00 230.41 198 SER A C 1
ATOM 4116 O O . SER C 1 198 ? 185.884 156.840 116.318 1.00 230.41 198 SER A O 1
ATOM 4118 N N . LYS C 1 199 ? 183.985 158.055 116.462 1.00 226.61 199 LYS A N 1
ATOM 4119 C CA . LYS C 1 199 ? 183.302 157.041 117.315 1.00 226.61 199 LYS A CA 1
ATOM 4120 C C . LYS C 1 199 ? 183.143 155.752 116.511 1.00 226.61 199 LYS A C 1
ATOM 4121 O O . LYS C 1 199 ? 183.270 154.677 117.098 1.00 226.61 199 LYS A O 1
ATOM 4127 N N . ILE C 1 200 ? 182.798 155.849 115.231 1.00 231.54 200 ILE A N 1
ATOM 4128 C CA . ILE C 1 200 ? 182.780 154.671 114.371 1.00 231.54 200 ILE A CA 1
ATOM 4129 C C . ILE C 1 200 ? 184.184 154.099 114.238 1.00 231.54 200 ILE A C 1
ATOM 4130 O O . ILE C 1 200 ? 184.374 152.876 114.194 1.00 231.54 200 ILE A O 1
ATOM 4132 N N . PHE C 1 201 ? 185.193 154.975 114.182 1.00 232.59 201 PHE A N 1
ATOM 4133 C CA . PHE C 1 201 ? 186.575 154.513 114.138 1.00 232.59 201 PHE A CA 1
ATOM 4134 C C . PHE C 1 201 ? 186.931 153.707 115.379 1.00 232.59 201 PHE A C 1
ATOM 4135 O O . PHE C 1 201 ? 187.825 152.852 115.326 1.00 232.59 201 PHE A O 1
ATOM 4137 N N . SER C 1 202 ? 186.244 153.954 116.498 1.00 233.32 202 SER A N 1
ATOM 4138 C CA . SER C 1 202 ? 186.469 153.150 117.694 1.00 233.32 202 SER A CA 1
ATOM 4139 C C . SER C 1 202 ? 186.143 151.685 117.433 1.00 233.32 202 SER A C 1
ATOM 4140 O O . SER C 1 202 ? 186.802 150.788 117.972 1.00 233.32 202 SER A O 1
ATOM 4142 N N . ARG C 1 203 ? 185.127 151.424 116.608 1.00 235.21 203 ARG A N 1
ATOM 4143 C CA . ARG C 1 203 ? 184.839 150.051 116.212 1.00 235.21 203 ARG A CA 1
ATOM 4144 C C . ARG C 1 203 ? 185.854 149.540 115.198 1.00 235.21 203 ARG A C 1
ATOM 4145 O O . ARG C 1 203 ? 186.085 148.328 115.113 1.00 235.21 203 ARG A O 1
ATOM 4147 N N . LYS C 1 204 ? 186.462 150.441 114.423 1.00 235.01 204 LYS A N 1
ATOM 4148 C CA . LYS C 1 204 ? 187.456 150.025 113.440 1.00 235.01 204 LYS A CA 1
ATOM 4149 C C . LYS C 1 204 ? 188.688 149.431 114.113 1.00 235.01 204 LYS A C 1
ATOM 4150 O O . LYS C 1 204 ? 189.216 148.408 113.662 1.00 235.01 204 LYS A O 1
ATOM 4152 N N . LEU C 1 205 ? 189.156 150.053 115.191 1.00 235.40 205 LEU A N 1
ATOM 4153 C CA . LEU C 1 205 ? 190.322 149.571 115.915 1.00 235.40 205 LEU A CA 1
ATOM 4154 C C . LEU C 1 205 ? 189.890 148.506 116.923 1.00 235.40 205 LEU A C 1
ATOM 4155 O O . LEU C 1 205 ? 188.726 148.099 116.973 1.00 235.40 205 LEU A O 1
ATOM 4157 N N . GLY C 1 206 ? 190.835 148.038 117.734 1.00 243.07 206 GLY A N 1
ATOM 4158 C CA . GLY C 1 206 ? 190.516 147.032 118.735 1.00 243.07 206 GLY A CA 1
ATOM 4159 C C . GLY C 1 206 ? 189.591 147.593 119.800 1.00 243.07 206 GLY A C 1
ATOM 4160 O O . GLY C 1 206 ? 189.849 148.659 120.371 1.00 243.07 206 GLY A O 1
ATOM 4161 N N . LEU C 1 207 ? 188.505 146.877 120.072 1.00 243.00 207 LEU A N 1
ATOM 4162 C CA . LEU C 1 207 ? 187.560 147.303 121.094 1.00 243.00 207 LEU A CA 1
ATOM 4163 C C . LEU C 1 207 ? 188.205 147.237 122.473 1.00 243.00 207 LEU A C 1
ATOM 4164 O O . LEU C 1 207 ? 189.022 146.355 122.752 1.00 243.00 207 LEU A O 1
ATOM 4166 N N . ARG C 1 208 ? 187.835 148.189 123.333 1.00 248.06 208 ARG A N 1
ATOM 4167 C CA . ARG C 1 208 ? 188.385 148.304 124.684 1.00 248.06 208 ARG A CA 1
ATOM 4168 C C . ARG C 1 208 ? 189.900 148.484 124.664 1.00 248.06 208 ARG A C 1
ATOM 4169 O O . ARG C 1 208 ? 190.594 148.107 125.612 1.00 248.06 208 ARG A O 1
ATOM 4171 N N . ARG C 1 209 ? 190.424 149.067 123.582 1.00 250.62 209 ARG A N 1
ATOM 4172 C CA . ARG C 1 209 ? 191.860 149.284 123.457 1.00 250.62 209 ARG A CA 1
ATOM 4173 C C . ARG C 1 209 ? 192.187 150.647 122.854 1.00 250.62 209 ARG A C 1
ATOM 4174 O O . ARG C 1 209 ? 193.293 150.834 122.334 1.00 250.62 209 ARG A O 1
ATOM 4176 N N . CYS C 1 210 ? 191.261 151.601 122.910 1.00 251.70 210 CYS A N 1
ATOM 4177 C CA . CYS C 1 210 ? 191.488 152.918 122.337 1.00 251.70 210 CYS A CA 1
ATOM 4178 C C . CYS C 1 210 ? 190.657 153.943 123.094 1.00 251.70 210 CYS A C 1
ATOM 4179 O O . CYS C 1 210 ? 189.689 153.606 123.780 1.00 251.70 210 CYS A O 1
ATOM 4181 N N . SER C 1 211 ? 191.052 155.206 122.959 1.00 254.94 211 SER A N 1
ATOM 4182 C CA . SER C 1 211 ? 190.365 156.319 123.600 1.00 254.94 211 SER A CA 1
ATOM 4183 C C . SER C 1 211 ? 190.143 157.430 122.587 1.00 254.94 211 SER A C 1
ATOM 4184 O O . SER C 1 211 ? 191.031 157.737 121.783 1.00 254.94 211 SER A O 1
ATOM 4186 N N . LEU C 1 212 ? 188.958 158.031 122.627 1.00 256.79 212 LEU A N 1
ATOM 4187 C CA . LEU C 1 212 ? 188.606 159.111 121.719 1.00 256.79 212 LEU A CA 1
ATOM 4188 C C . LEU C 1 212 ? 188.958 160.455 122.358 1.00 256.79 212 LEU A C 1
ATOM 4189 O O . LEU C 1 212 ? 189.622 160.521 123.395 1.00 256.79 212 LEU A O 1
ATOM 4191 N N . VAL C 1 213 ? 188.518 161.547 121.735 1.00 256.36 213 VAL A N 1
ATOM 4192 C CA . VAL C 1 213 ? 188.735 162.894 122.254 1.00 256.36 213 VAL A CA 1
ATOM 4193 C C . VAL C 1 213 ? 187.430 163.662 122.091 1.00 256.36 213 VAL A C 1
ATOM 4194 O O . VAL C 1 213 ? 187.002 163.931 120.964 1.00 256.36 213 VAL A O 1
ATOM 4196 N N . ARG C 1 214 ? 186.797 164.016 123.214 1.00 258.12 214 ARG A N 1
ATOM 4197 C CA . ARG C 1 214 ? 185.539 164.765 123.197 1.00 258.12 214 ARG A CA 1
ATOM 4198 C C . ARG C 1 214 ? 185.627 165.981 124.116 1.00 258.12 214 ARG A C 1
ATOM 4199 O O . ARG C 1 214 ? 184.734 166.234 124.923 1.00 258.12 214 ARG A O 1
ATOM 4201 N N . PRO C 1 215 ? 186.705 166.760 124.015 1.00 269.87 215 PRO A N 1
ATOM 4202 C CA . PRO C 1 215 ? 186.839 167.939 124.882 1.00 269.87 215 PRO A CA 1
ATOM 4203 C C . PRO C 1 215 ? 186.237 169.187 124.259 1.00 269.87 215 PRO A C 1
ATOM 4204 O O . PRO C 1 215 ? 185.760 169.156 123.120 1.00 269.87 215 PRO A O 1
ATOM 4206 N N . GLY C 1 216 ? 186.256 170.292 125.001 1.00 277.80 216 GLY A N 1
ATOM 4207 C CA . GLY C 1 216 ? 185.753 171.557 124.510 1.00 277.80 216 GLY A CA 1
ATOM 4208 C C . GLY C 1 216 ? 186.705 172.333 123.633 1.00 277.80 216 GLY A C 1
ATOM 4209 O O . GLY C 1 216 ? 186.352 173.416 123.156 1.00 277.80 216 GLY A O 1
ATOM 4210 N N . GLU C 1 217 ? 187.906 171.814 123.405 1.00 286.92 217 GLU A N 1
ATOM 4211 C CA . GLU C 1 217 ? 188.908 172.459 122.571 1.00 286.92 217 GLU A CA 1
ATOM 4212 C C . GLU C 1 217 ? 189.034 171.725 121.242 1.00 286.92 217 GLU A C 1
ATOM 4213 O O . GLU C 1 217 ? 188.470 170.647 121.038 1.00 286.92 217 GLU A O 1
ATOM 4215 N N . ASP C 1 218 ? 189.791 172.329 120.332 1.00 295.42 218 ASP A N 1
ATOM 4216 C CA . ASP C 1 218 ? 190.007 171.765 119.006 1.00 295.42 218 ASP A CA 1
ATOM 4217 C C . ASP C 1 218 ? 191.088 170.688 119.077 1.00 295.42 218 ASP A C 1
ATOM 4218 O O . ASP C 1 218 ? 191.472 170.225 120.155 1.00 295.42 218 ASP A O 1
ATOM 4220 N N . ARG C 1 219 ? 191.590 170.274 117.914 1.00 306.20 219 ARG A N 1
ATOM 4221 C CA . ARG C 1 219 ? 192.592 169.225 117.835 1.00 306.20 219 ARG A CA 1
ATOM 4222 C C . ARG C 1 219 ? 193.899 169.677 118.479 1.00 306.20 219 ARG A C 1
ATOM 4223 O O . ARG C 1 219 ? 194.038 170.830 118.897 1.00 306.20 219 ARG A O 1
ATOM 4225 N N . PRO C 1 220 ? 194.881 168.776 118.577 1.00 313.07 220 PRO A N 1
ATOM 4226 C CA . PRO C 1 220 ? 196.143 169.141 119.243 1.00 313.07 220 PRO A CA 1
ATOM 4227 C C . PRO C 1 220 ? 196.864 170.310 118.596 1.00 313.07 220 PRO A C 1
ATOM 4228 O O . PRO C 1 220 ? 197.513 171.089 119.305 1.00 313.07 220 PRO A O 1
ATOM 4230 N N . CYS C 1 221 ? 196.786 170.452 117.272 1.00 317.43 221 CYS A N 1
ATOM 4231 C CA . CYS C 1 221 ? 197.448 171.573 116.611 1.00 317.43 221 CYS A CA 1
ATOM 4232 C C . CYS C 1 221 ? 196.892 172.917 117.055 1.00 317.43 221 CYS A C 1
ATOM 4233 O O . CYS C 1 221 ? 197.686 173.802 117.422 1.00 317.43 221 CYS A O 1
ATOM 4235 N N . PRO C 1 222 ? 195.578 173.151 117.036 1.00 321.60 222 PRO A N 1
ATOM 4236 C CA . PRO C 1 222 ? 195.062 174.425 117.562 1.00 321.60 222 PRO A CA 1
ATOM 4237 C C . PRO C 1 222 ? 195.337 174.618 119.042 1.00 321.60 222 PRO A C 1
ATOM 4238 O O . PRO C 1 222 ? 195.544 175.757 119.480 1.00 321.60 222 PRO A O 1
ATOM 4240 N N . LEU C 1 223 ? 195.341 173.538 119.829 1.00 324.81 223 LEU A N 1
ATOM 4241 C CA . LEU C 1 223 ? 195.657 173.660 121.249 1.00 324.81 223 LEU A CA 1
ATOM 4242 C C . LEU C 1 223 ? 197.089 174.134 121.455 1.00 324.81 223 LEU A C 1
ATOM 4243 O O . LEU C 1 223 ? 197.350 175.000 122.299 1.00 324.81 223 LEU A O 1
ATOM 4245 N N . GLU C 1 224 ? 198.032 173.579 120.691 1.00 326.80 224 GLU A N 1
ATOM 4246 C CA . GLU C 1 224 ? 199.412 174.043 120.767 1.00 326.80 224 GLU A CA 1
ATOM 4247 C C . GLU C 1 224 ? 199.551 175.465 120.240 1.00 326.80 224 GLU A C 1
ATOM 4248 O O . GLU C 1 224 ? 200.367 176.239 120.758 1.00 326.80 224 GLU A O 1
ATOM 4250 N N . ALA C 1 225 ? 198.776 175.823 119.214 1.00 327.23 225 ALA A N 1
ATOM 4251 C CA . ALA C 1 225 ? 198.809 177.190 118.704 1.00 327.23 225 ALA A CA 1
ATOM 4252 C C . ALA C 1 225 ? 198.333 178.184 119.755 1.00 327.23 225 ALA A C 1
ATOM 4253 O O . ALA C 1 225 ? 198.901 179.273 119.895 1.00 327.23 225 ALA A O 1
ATOM 4255 N N . LEU C 1 226 ? 197.289 177.827 120.506 1.00 326.97 226 LEU A N 1
ATOM 4256 C CA . LEU C 1 226 ? 196.738 178.682 121.546 1.00 326.97 226 LEU A CA 1
ATOM 4257 C C . LEU C 1 226 ? 197.419 178.478 122.897 1.00 326.97 226 LEU A C 1
ATOM 4258 O O . LEU C 1 226 ? 196.868 178.889 123.925 1.00 326.97 226 LEU A O 1
ATOM 4260 N N . ALA C 1 227 ? 198.598 177.851 122.911 1.00 326.82 227 ALA A N 1
ATOM 4261 C CA . ALA C 1 227 ? 199.361 177.610 124.137 1.00 326.82 227 ALA A CA 1
ATOM 4262 C C . ALA C 1 227 ? 198.540 176.837 125.167 1.00 326.82 227 ALA A C 1
ATOM 4263 O O . ALA C 1 227 ? 198.592 177.116 126.367 1.00 326.82 227 ALA A O 1
ATOM 4265 N N . ARG C 1 228 ? 197.772 175.860 124.694 1.00 325.86 228 ARG A N 1
ATOM 4266 C CA . ARG C 1 228 ? 196.955 175.003 125.546 1.00 325.86 228 ARG A CA 1
ATOM 4267 C C . ARG C 1 228 ? 197.483 173.570 125.555 1.00 325.86 228 ARG A C 1
ATOM 4268 O O . ARG C 1 228 ? 196.715 172.606 125.566 1.00 325.86 228 ARG A O 1
ATOM 4270 N N . GLY C 1 229 ? 198.810 173.422 125.544 1.00 321.94 229 GLY A N 1
ATOM 4271 C CA . GLY C 1 229 ? 199.396 172.092 125.515 1.00 321.94 229 GLY A CA 1
ATOM 4272 C C . GLY C 1 229 ? 199.107 171.289 126.769 1.00 321.94 229 GLY A C 1
ATOM 4273 O O . GLY C 1 229 ? 198.797 170.099 126.697 1.00 321.94 229 GLY A O 1
ATOM 4274 N N . LYS C 1 230 ? 199.212 171.928 127.938 1.00 318.65 230 LYS A N 1
ATOM 4275 C CA . LYS C 1 230 ? 198.942 171.226 129.189 1.00 318.65 230 LYS A CA 1
ATOM 4276 C C . LYS C 1 230 ? 197.483 170.797 129.277 1.00 318.65 230 LYS A C 1
ATOM 4277 O O . LYS C 1 230 ? 197.183 169.666 129.682 1.00 318.65 230 LYS A O 1
ATOM 4279 N N . ASN C 1 231 ? 196.560 171.686 128.901 1.00 317.29 231 ASN A N 1
ATOM 4280 C CA . ASN C 1 231 ? 195.143 171.337 128.927 1.00 317.29 231 ASN A CA 1
ATOM 4281 C C . ASN C 1 231 ? 194.830 170.225 127.935 1.00 317.29 231 ASN A C 1
ATOM 4282 O O . ASN C 1 231 ? 194.055 169.312 128.243 1.00 317.29 231 ASN A O 1
ATOM 4284 N N . LEU C 1 232 ? 195.420 170.286 126.738 1.00 315.12 232 LEU A N 1
ATOM 4285 C CA . LEU C 1 232 ? 195.211 169.228 125.756 1.00 315.12 232 LEU A CA 1
ATOM 4286 C C . LEU C 1 232 ? 195.749 167.892 126.248 1.00 315.12 232 LEU A C 1
ATOM 4287 O O . LEU C 1 232 ? 195.097 166.858 126.069 1.00 315.12 232 LEU A O 1
ATOM 4289 N N . SER C 1 233 ? 196.932 167.891 126.865 1.00 310.59 233 SER A N 1
ATOM 4290 C CA . SER C 1 233 ? 197.487 166.661 127.417 1.00 310.59 233 SER A CA 1
ATOM 4291 C C . SER C 1 233 ? 196.614 166.107 128.535 1.00 310.59 233 SER A C 1
ATOM 4292 O O . SER C 1 233 ? 196.397 164.894 128.612 1.00 310.59 233 SER A O 1
ATOM 4294 N N . ARG C 1 234 ? 196.105 166.981 129.408 1.00 306.39 234 ARG A N 1
ATOM 4295 C CA . ARG C 1 234 ? 195.222 166.531 130.480 1.00 306.39 234 ARG A CA 1
ATOM 4296 C C . ARG C 1 234 ? 193.935 165.939 129.920 1.00 306.39 234 ARG A C 1
ATOM 4297 O O . ARG C 1 234 ? 193.447 164.913 130.411 1.00 306.39 234 ARG A O 1
ATOM 4299 N N . ILE C 1 235 ? 193.368 166.573 128.892 1.00 302.85 235 ILE A N 1
ATOM 4300 C CA . ILE C 1 235 ? 192.142 166.062 128.283 1.00 302.85 235 ILE A CA 1
ATOM 4301 C C . ILE C 1 235 ? 192.394 164.711 127.629 1.00 302.85 235 ILE A C 1
ATOM 4302 O O . ILE C 1 235 ? 191.596 163.775 127.773 1.00 302.85 235 ILE A O 1
ATOM 4304 N N . ILE C 1 236 ? 193.505 164.584 126.898 1.00 301.35 236 ILE A N 1
ATOM 4305 C CA . ILE C 1 236 ? 193.842 163.319 126.260 1.00 301.35 236 ILE A CA 1
ATOM 4306 C C . ILE C 1 236 ? 194.164 162.241 127.284 1.00 301.35 236 ILE A C 1
ATOM 4307 O O . ILE C 1 236 ? 194.020 161.048 126.991 1.00 301.35 236 ILE A O 1
ATOM 4309 N N . LYS C 1 237 ? 194.599 162.628 128.484 1.00 294.16 237 LYS A N 1
ATOM 4310 C CA . LYS C 1 237 ? 194.919 161.662 129.524 1.00 294.16 237 LYS A CA 1
ATOM 4311 C C . LYS C 1 237 ? 193.687 161.112 130.228 1.00 294.16 237 LYS A C 1
ATOM 4312 O O . LYS C 1 237 ? 193.814 160.154 130.999 1.00 294.16 237 LYS A O 1
ATOM 4314 N N . THR C 1 238 ? 192.492 161.599 129.838 1.00 278.89 238 THR A N 1
ATOM 4315 C CA . THR C 1 238 ? 191.222 161.161 130.490 1.00 278.89 238 THR A CA 1
ATOM 4316 C C . THR C 1 238 ? 190.033 161.084 129.510 1.00 278.89 238 THR A C 1
ATOM 4317 O O . THR C 1 238 ? 189.002 161.719 129.802 1.00 278.89 238 THR A O 1
ATOM 4319 N N . SER C 1 239 ? 190.124 160.271 128.459 1.00 256.19 239 SER A N 1
ATOM 4320 C CA . SER C 1 239 ? 188.934 160.116 127.580 1.00 256.19 239 SER A CA 1
ATOM 4321 C C . SER C 1 239 ? 188.698 158.631 127.278 1.00 256.19 239 SER A C 1
ATOM 4322 O O . SER C 1 239 ? 188.403 158.300 126.110 1.00 256.19 239 SER A O 1
ATOM 4325 N N . ILE C 1 240 ? 188.786 157.781 128.306 1.00 233.82 240 ILE A N 1
ATOM 4326 C CA . ILE C 1 240 ? 188.590 156.307 128.139 1.00 233.82 240 ILE A CA 1
ATOM 4327 C C . ILE C 1 240 ? 187.140 155.937 128.488 1.00 233.82 240 ILE A C 1
ATOM 4328 O O . ILE C 1 240 ? 186.335 156.852 128.762 1.00 233.82 240 ILE A O 1
ATOM 4333 N N . PRO C 1 241 ? 186.759 154.638 128.496 1.00 213.81 241 PRO A N 1
ATOM 4334 C CA . PRO C 1 241 ? 186.781 153.798 127.294 1.00 213.81 241 PRO A CA 1
ATOM 4335 C C . PRO C 1 241 ? 185.448 153.838 126.533 1.00 213.81 241 PRO A C 1
ATOM 4336 O O . PRO C 1 241 ? 184.929 154.920 126.349 1.00 213.81 241 PRO A O 1
ATOM 4340 N N . ALA C 1 242 ? 184.947 152.679 126.090 1.00 201.06 242 ALA A N 1
ATOM 4341 C CA . ALA C 1 242 ? 183.639 152.609 125.395 1.00 201.06 242 ALA A CA 1
ATOM 4342 C C . ALA C 1 242 ? 182.778 151.538 126.070 1.00 201.06 242 ALA A C 1
ATOM 4343 O O . ALA C 1 242 ? 181.658 151.875 126.503 1.00 201.06 242 ALA A O 1
ATOM 4345 N N . ALA C 1 243 ? 183.282 150.301 126.146 1.00 190.04 243 ALA A N 1
ATOM 4346 C CA . ALA C 1 243 ? 182.555 149.211 126.838 1.00 190.04 243 ALA A CA 1
ATOM 4347 C C . ALA C 1 243 ? 183.159 149.024 128.232 1.00 190.04 243 ALA A C 1
ATOM 4348 O O . ALA C 1 243 ? 184.383 148.782 128.311 1.00 190.04 243 ALA A O 1
ATOM 4350 N N . HIS C 1 244 ? 182.338 149.125 129.282 1.00 171.70 244 HIS A N 1
ATOM 4351 C CA . HIS C 1 244 ? 182.847 149.042 130.647 1.00 171.70 244 HIS A CA 1
ATOM 4352 C C . HIS C 1 244 ? 181.765 148.557 131.609 1.00 171.70 244 HIS A C 1
ATOM 4353 O O . HIS C 1 244 ? 181.906 147.503 132.237 1.00 171.70 244 HIS A O 1
ATOM 4360 N N . LYS C 1 245 ? 180.674 149.313 131.731 1.00 160.72 245 LYS A N 1
ATOM 4361 C CA . LYS C 1 245 ? 179.551 148.913 132.569 1.00 160.72 245 LYS A CA 1
ATOM 4362 C C . LYS C 1 245 ? 178.250 149.032 131.789 1.00 160.72 245 LYS A C 1
ATOM 4363 O O . LYS C 1 245 ? 177.281 148.319 132.069 1.00 160.72 245 LYS A O 1
ATOM 4369 N N . SER C 1 246 ? 178.221 149.929 130.807 1.00 149.67 246 SER A N 1
ATOM 4370 C CA . SER C 1 246 ? 177.046 150.114 129.960 1.00 149.67 246 SER A CA 1
ATOM 4371 C C . SER C 1 246 ? 176.934 148.924 129.020 1.00 149.67 246 SER A C 1
ATOM 4372 O O . SER C 1 246 ? 177.636 148.844 128.010 1.00 149.67 246 SER A O 1
ATOM 4375 N N . ILE C 1 247 ? 176.047 147.987 129.352 1.00 150.32 247 ILE A N 1
ATOM 4376 C CA . ILE C 1 247 ? 175.884 146.791 128.536 1.00 150.32 247 ILE A CA 1
ATOM 4377 C C . ILE C 1 247 ? 175.247 147.171 127.207 1.00 150.32 247 ILE A C 1
ATOM 4378 O O . ILE C 1 247 ? 174.190 147.813 127.163 1.00 150.32 247 ILE A O 1
ATOM 4383 N N . VAL C 1 248 ? 175.892 146.770 126.115 1.00 161.58 248 VAL A N 1
ATOM 4384 C CA . VAL C 1 248 ? 175.448 147.077 124.761 1.00 161.58 248 VAL A CA 1
ATOM 4385 C C . VAL C 1 248 ? 174.191 146.256 124.483 1.00 161.58 248 VAL A C 1
ATOM 4386 O O . VAL C 1 248 ? 173.815 145.392 125.283 1.00 161.58 248 VAL A O 1
ATOM 4390 N N . SER C 1 249 ? 173.533 146.515 123.359 1.00 166.31 249 SER A N 1
ATOM 4391 C CA . SER C 1 249 ? 172.286 145.849 123.005 1.00 166.31 249 SER A CA 1
ATOM 4392 C C . SER C 1 249 ? 172.562 144.379 122.683 1.00 166.31 249 SER A C 1
ATOM 4393 O O . SER C 1 249 ? 173.657 143.857 122.910 1.00 166.31 249 SER A O 1
ATOM 4396 N N . PHE C 1 250 ? 171.542 143.696 122.147 1.00 173.97 250 PHE A N 1
ATOM 4397 C CA . PHE C 1 250 ? 171.534 142.238 122.027 1.00 173.97 250 PHE A CA 1
ATOM 4398 C C . PHE C 1 250 ? 172.835 141.652 121.494 1.00 173.97 250 PHE A C 1
ATOM 4399 O O . PHE C 1 250 ? 173.097 140.465 121.719 1.00 173.97 250 PHE A O 1
ATOM 4407 N N . LYS C 1 251 ? 173.643 142.440 120.783 1.00 172.55 251 LYS A N 1
ATOM 4408 C CA . LYS C 1 251 ? 174.975 142.019 120.360 1.00 172.55 251 LYS A CA 1
ATOM 4409 C C . LYS C 1 251 ? 175.725 141.321 121.491 1.00 172.55 251 LYS A C 1
ATOM 4410 O O . LYS C 1 251 ? 176.492 140.385 121.249 1.00 172.55 251 LYS A O 1
ATOM 4416 N N . GLN C 1 252 ? 175.506 141.769 122.727 1.00 168.07 252 GLN A N 1
ATOM 4417 C CA . GLN C 1 252 ? 176.064 141.124 123.907 1.00 168.07 252 GLN A CA 1
ATOM 4418 C C . GLN C 1 252 ? 175.043 140.293 124.676 1.00 168.07 252 GLN A C 1
ATOM 4419 O O . GLN C 1 252 ? 175.416 139.633 125.650 1.00 168.07 252 GLN A O 1
ATOM 4425 N N . LEU C 1 253 ? 173.771 140.303 124.267 1.00 173.25 253 LEU A N 1
ATOM 4426 C CA . LEU C 1 253 ? 172.722 139.626 125.017 1.00 173.25 253 LEU A CA 1
ATOM 4427 C C . LEU C 1 253 ? 171.794 138.768 124.167 1.00 173.25 253 LEU A C 1
ATOM 4428 O O . LEU C 1 253 ? 170.820 138.229 124.705 1.00 173.25 253 LEU A O 1
ATOM 4433 N N . ARG C 1 254 ? 172.056 138.626 122.866 1.00 183.05 254 ARG A N 1
ATOM 4434 C CA . ARG C 1 254 ? 171.159 137.852 122.012 1.00 183.05 254 ARG A CA 1
ATOM 4435 C C . ARG C 1 254 ? 171.142 136.380 122.404 1.00 183.05 254 ARG A C 1
ATOM 4436 O O . ARG C 1 254 ? 170.080 135.744 122.409 1.00 183.05 254 ARG A O 1
ATOM 4444 N N . GLU C 1 255 ? 172.310 135.820 122.731 1.00 186.80 255 GLU A N 1
ATOM 4445 C CA . GLU C 1 255 ? 172.395 134.391 123.011 1.00 186.80 255 GLU A CA 1
ATOM 4446 C C . GLU C 1 255 ? 171.587 134.013 124.245 1.00 186.80 255 GLU A C 1
ATOM 4447 O O . GLU C 1 255 ? 170.905 132.982 124.254 1.00 186.80 255 GLU A O 1
ATOM 4453 N N . ASP C 1 256 ? 171.652 134.830 125.298 1.00 185.74 256 ASP A N 1
ATOM 4454 C CA . ASP C 1 256 ? 170.901 134.527 126.513 1.00 185.74 256 ASP A CA 1
ATOM 4455 C C . ASP C 1 256 ? 169.399 134.573 126.260 1.00 185.74 256 ASP A C 1
ATOM 4456 O O . ASP C 1 256 ? 168.653 133.709 126.738 1.00 185.74 256 ASP A O 1
ATOM 4461 N N . VAL C 1 257 ? 168.938 135.578 125.512 1.00 185.90 257 VAL A N 1
ATOM 4462 C CA . VAL C 1 257 ? 167.516 135.684 125.201 1.00 185.90 257 VAL A CA 1
ATOM 4463 C C . VAL C 1 257 ? 167.063 134.492 124.370 1.00 185.90 257 VAL A C 1
ATOM 4464 O O . VAL C 1 257 ? 165.997 133.912 124.618 1.00 185.90 257 VAL A O 1
ATOM 4468 N N . TYR C 1 258 ? 167.862 134.106 123.372 1.00 191.03 258 TYR A N 1
ATOM 4469 C CA . TYR C 1 258 ? 167.505 132.952 122.553 1.00 191.03 258 TYR A CA 1
ATOM 4470 C C . TYR C 1 258 ? 167.468 131.678 123.385 1.00 191.03 258 TYR A C 1
ATOM 4471 O O . TYR C 1 258 ? 166.575 130.841 123.212 1.00 191.03 258 TYR A O 1
ATOM 4480 N N . GLY C 1 259 ? 168.431 131.511 124.293 1.00 193.50 259 GLY A N 1
ATOM 4481 C CA . GLY C 1 259 ? 168.435 130.333 125.143 1.00 193.50 259 GLY A CA 1
ATOM 4482 C C . GLY C 1 259 ? 167.229 130.274 126.059 1.00 193.50 259 GLY A C 1
ATOM 4483 O O . GLY C 1 259 ? 166.644 129.208 126.261 1.00 193.50 259 GLY A O 1
ATOM 4484 N N . GLU C 1 260 ? 166.843 131.418 126.629 1.00 193.92 260 GLU A N 1
ATOM 4485 C CA . GLU C 1 260 ? 165.648 131.450 127.465 1.00 193.92 260 GLU A CA 1
ATOM 4486 C C . GLU C 1 260 ? 164.398 131.141 126.652 1.00 193.92 260 GLU A C 1
ATOM 4487 O O . GLU C 1 260 ? 163.511 130.414 127.114 1.00 193.92 260 GLU A O 1
ATOM 4493 N N . LEU C 1 261 ? 164.308 131.684 125.435 1.00 195.01 261 LEU A N 1
ATOM 4494 C CA . LEU C 1 261 ? 163.133 131.438 124.606 1.00 195.01 261 LEU A CA 1
ATOM 4495 C C . LEU C 1 261 ? 163.067 129.993 124.130 1.00 195.01 261 LEU A C 1
ATOM 4496 O O . LEU C 1 261 ? 161.971 129.469 123.902 1.00 195.01 261 LEU A O 1
ATOM 4501 N N . LEU C 1 262 ? 164.220 129.339 123.967 1.00 201.14 262 LEU A N 1
ATOM 4502 C CA . LEU C 1 262 ? 164.225 127.945 123.533 1.00 201.14 262 LEU A CA 1
ATOM 4503 C C . LEU C 1 262 ? 163.551 127.045 124.560 1.00 201.14 262 LEU A C 1
ATOM 4504 O O . LEU C 1 262 ? 162.823 126.113 124.198 1.00 201.14 262 LEU A O 1
ATOM 4509 N N . ASN C 1 263 ? 163.783 127.306 125.845 1.00 214.55 263 ASN A N 1
ATOM 4510 C CA . ASN C 1 263 ? 163.149 126.532 126.903 1.00 214.55 263 ASN A CA 1
ATOM 4511 C C . ASN C 1 263 ? 162.209 127.413 127.716 1.00 214.55 263 ASN A C 1
ATOM 4512 O O . ASN C 1 263 ? 162.185 127.335 128.949 1.00 214.55 263 ASN A O 1
ATOM 4517 N N . THR C 1 264 ? 161.436 128.260 127.030 1.00 223.02 264 THR A N 1
ATOM 4518 C CA . THR C 1 264 ? 160.504 129.142 127.725 1.00 223.02 264 THR A CA 1
ATOM 4519 C C . THR C 1 264 ? 159.446 128.355 128.486 1.00 223.02 264 THR A C 1
ATOM 4520 O O . THR C 1 264 ? 158.946 128.826 129.514 1.00 223.02 264 THR A O 1
ATOM 4522 N N . GLU C 1 265 ? 159.087 127.166 127.998 1.00 236.09 265 GLU A N 1
ATOM 4523 C CA . GLU C 1 265 ? 158.205 126.295 128.766 1.00 236.09 265 GLU A CA 1
ATOM 4524 C C . GLU C 1 265 ? 158.885 125.828 130.047 1.00 236.09 265 GLU A C 1
ATOM 4525 O O . GLU C 1 265 ? 158.224 125.627 131.072 1.00 236.09 265 GLU A O 1
ATOM 4531 N N . GLN C 1 266 ? 160.205 125.655 130.007 1.00 239.17 266 GLN A N 1
ATOM 4532 C CA . GLN C 1 266 ? 160.971 125.258 131.180 1.00 239.17 266 GLN A CA 1
ATOM 4533 C C . GLN C 1 266 ? 161.290 126.424 132.105 1.00 239.17 266 GLN A C 1
ATOM 4534 O O . GLN C 1 266 ? 161.867 126.200 133.175 1.00 239.17 266 GLN A O 1
ATOM 4540 N N . VAL C 1 267 ? 160.947 127.655 131.720 1.00 242.79 267 VAL A N 1
ATOM 4541 C CA . VAL C 1 267 ? 161.107 128.790 132.627 1.00 242.79 267 VAL A CA 1
ATOM 4542 C C . VAL C 1 267 ? 160.256 128.580 133.873 1.00 242.79 267 VAL A C 1
ATOM 4543 O O . VAL C 1 267 ? 160.710 128.785 135.005 1.00 242.79 267 VAL A O 1
ATOM 4547 N N . ALA C 1 268 ? 159.010 128.157 133.678 1.00 254.82 268 ALA A N 1
ATOM 4548 C CA . ALA C 1 268 ? 158.193 127.686 134.787 1.00 254.82 268 ALA A CA 1
ATOM 4549 C C . ALA C 1 268 ? 158.616 126.268 135.145 1.00 254.82 268 ALA A C 1
ATOM 4550 O O . ALA C 1 268 ? 158.463 125.344 134.339 1.00 254.82 268 ALA A O 1
ATOM 4552 N N . GLY C 1 269 ? 159.148 126.093 136.352 1.00 272.85 269 GLY A N 1
ATOM 4553 C CA . GLY C 1 269 ? 159.749 124.831 136.734 1.00 272.85 269 GLY A CA 1
ATOM 4554 C C . GLY C 1 269 ? 158.766 123.799 137.243 1.00 272.85 269 GLY A C 1
ATOM 4555 O O . GLY C 1 269 ? 157.767 123.500 136.581 1.00 272.85 269 GLY A O 1
ATOM 4556 N N . VAL C 1 270 ? 159.050 123.241 138.422 1.00 285.77 270 VAL A N 1
ATOM 4557 C CA . VAL C 1 270 ? 158.237 122.157 138.956 1.00 285.77 270 VAL A CA 1
ATOM 4558 C C . VAL C 1 270 ? 156.827 122.654 139.232 1.00 285.77 270 VAL A C 1
ATOM 4559 O O . VAL C 1 270 ? 156.628 123.702 139.858 1.00 285.77 270 VAL A O 1
ATOM 4563 N N . LYS C 1 271 ? 155.838 121.904 138.757 1.00 293.41 271 LYS A N 1
ATOM 4564 C CA . LYS C 1 271 ? 154.445 122.219 139.013 1.00 293.41 271 LYS A CA 1
ATOM 4565 C C . LYS C 1 271 ? 153.985 121.530 140.296 1.00 293.41 271 LYS A C 1
ATOM 4566 O O . LYS C 1 271 ? 154.770 120.908 141.017 1.00 293.41 271 LYS A O 1
ATOM 4572 N N . TRP C 1 272 ? 152.695 121.642 140.588 1.00 306.97 272 TRP A N 1
ATOM 4573 C CA . TRP C 1 272 ? 152.108 121.031 141.769 1.00 306.97 272 TRP A CA 1
ATOM 4574 C C . TRP C 1 272 ? 151.283 119.812 141.375 1.00 306.97 272 TRP A C 1
ATOM 4575 O O . TRP C 1 272 ? 150.724 119.744 140.278 1.00 306.97 272 TRP A O 1
ATOM 4586 N N . THR C 1 273 ? 151.215 118.844 142.286 1.00 317.06 273 THR A N 1
ATOM 4587 C CA . THR C 1 273 ? 150.517 117.587 142.047 1.00 317.06 273 THR A CA 1
ATOM 4588 C C . THR C 1 273 ? 149.139 117.547 142.688 1.00 317.06 273 THR A C 1
ATOM 4589 O O . THR C 1 273 ? 148.148 117.268 142.006 1.00 317.06 273 THR A O 1
ATOM 4593 N N . ARG C 1 274 ? 149.046 117.821 143.987 1.00 317.79 274 ARG A N 1
ATOM 4594 C CA . ARG C 1 274 ? 147.771 117.809 144.690 1.00 317.79 274 ARG A CA 1
ATOM 4595 C C . ARG C 1 274 ? 147.090 119.171 144.720 1.00 317.79 274 ARG A C 1
ATOM 4596 O O . ARG C 1 274 ? 146.063 119.315 145.390 1.00 317.79 274 ARG A O 1
ATOM 4604 N N . PHE C 1 275 ? 147.624 120.166 144.012 1.00 311.47 275 PHE A N 1
ATOM 4605 C CA . PHE C 1 275 ? 147.030 121.501 143.948 1.00 311.47 275 PHE A CA 1
ATOM 4606 C C . PHE C 1 275 ? 146.849 121.902 142.490 1.00 311.47 275 PHE A C 1
ATOM 4607 O O . PHE C 1 275 ? 147.652 122.672 141.945 1.00 311.47 275 PHE A O 1
ATOM 4615 N N . PRO C 1 276 ? 145.813 121.386 141.818 1.00 304.24 276 PRO A N 1
ATOM 4616 C CA . PRO C 1 276 ? 145.583 121.786 140.419 1.00 304.24 276 PRO A CA 1
ATOM 4617 C C . PRO C 1 276 ? 145.391 123.281 140.238 1.00 304.24 276 PRO A C 1
ATOM 4618 O O . PRO C 1 276 ? 145.824 123.827 139.215 1.00 304.24 276 PRO A O 1
ATOM 4622 N N . GLU C 1 277 ? 144.750 123.959 141.194 1.00 296.56 277 GLU A N 1
ATOM 4623 C CA . GLU C 1 277 ? 144.435 125.373 141.018 1.00 296.56 277 GLU A CA 1
ATOM 4624 C C . GLU C 1 277 ? 145.696 126.226 140.968 1.00 296.56 277 GLU A C 1
ATOM 4625 O O . GLU C 1 277 ? 145.751 127.219 140.234 1.00 296.56 277 GLU A O 1
ATOM 4631 N N . LEU C 1 278 ? 146.718 125.860 141.744 1.00 297.36 278 LEU A N 1
ATOM 4632 C CA . LEU C 1 278 ? 147.965 126.613 141.743 1.00 297.36 278 LEU A CA 1
ATOM 4633 C C . LEU C 1 278 ? 148.696 126.544 140.409 1.00 297.36 278 LEU A C 1
ATOM 4634 O O . LEU C 1 278 ? 149.541 127.406 140.142 1.00 297.36 278 LEU A O 1
ATOM 4639 N N . ASN C 1 279 ? 148.394 125.553 139.570 1.00 298.42 279 ASN A N 1
ATOM 4640 C CA . ASN C 1 279 ? 149.069 125.421 138.285 1.00 298.42 279 ASN A CA 1
ATOM 4641 C C . ASN C 1 279 ? 148.498 126.345 137.218 1.00 298.42 279 ASN A C 1
ATOM 4642 O O . ASN C 1 279 ? 149.145 126.547 136.185 1.00 298.42 279 ASN A O 1
ATOM 4647 N N . ARG C 1 280 ? 147.310 126.908 137.437 1.00 288.89 280 ARG A N 1
ATOM 4648 C CA . ARG C 1 280 ? 146.690 127.813 136.478 1.00 288.89 280 ARG A CA 1
ATOM 4649 C C . ARG C 1 280 ? 146.676 129.258 136.960 1.00 288.89 280 ARG A C 1
ATOM 4650 O O . ARG C 1 280 ? 146.083 130.116 136.298 1.00 288.89 280 ARG A O 1
ATOM 4658 N N . ILE C 1 281 ? 147.315 129.548 138.091 1.00 280.53 281 ILE A N 1
ATOM 4659 C CA . ILE C 1 281 ? 147.402 130.912 138.600 1.00 280.53 281 ILE A CA 1
ATOM 4660 C C . ILE C 1 281 ? 148.867 131.318 138.663 1.00 280.53 281 ILE A C 1
ATOM 4661 O O . ILE C 1 281 ? 149.280 132.300 138.036 1.00 280.53 281 ILE A O 1
ATOM 4666 N N . LEU C 1 282 ? 149.662 130.565 139.421 1.00 278.98 282 LEU A N 1
ATOM 4667 C CA . LEU C 1 282 ? 151.099 130.793 139.493 1.00 278.98 282 LEU A CA 1
ATOM 4668 C C . LEU C 1 282 ? 151.862 130.111 138.367 1.00 278.98 282 LEU A C 1
ATOM 4669 O O . LEU C 1 282 ? 153.056 130.384 138.196 1.00 278.98 282 LEU A O 1
ATOM 4674 N N . LYS C 1 283 ? 151.209 129.232 137.609 1.00 279.25 283 LYS A N 1
ATOM 4675 C CA . LYS C 1 283 ? 151.778 128.531 136.461 1.00 279.25 283 LYS A CA 1
ATOM 4676 C C . LYS C 1 283 ? 152.978 127.666 136.823 1.00 279.25 283 LYS A C 1
ATOM 4677 O O . LYS C 1 283 ? 153.750 127.284 135.935 1.00 279.25 283 LYS A O 1
ATOM 4683 N N . GLY C 1 284 ? 153.160 127.343 138.104 1.00 286.51 284 GLY A N 1
ATOM 4684 C CA . GLY C 1 284 ? 154.227 126.472 138.536 1.00 286.51 284 GLY A CA 1
ATOM 4685 C C . GLY C 1 284 ? 155.115 127.161 139.547 1.00 286.51 284 GLY A C 1
ATOM 4686 O O . GLY C 1 284 ? 154.738 128.171 140.152 1.00 286.51 284 GLY A O 1
ATOM 4687 N N . HIS C 1 285 ? 156.309 126.601 139.728 1.00 288.48 285 HIS A N 1
ATOM 4688 C CA . HIS C 1 285 ? 157.301 127.107 140.669 1.00 288.48 285 HIS A CA 1
ATOM 4689 C C . HIS C 1 285 ? 158.520 127.570 139.887 1.00 288.48 285 HIS A C 1
ATOM 4690 O O . HIS C 1 285 ? 159.027 126.838 139.032 1.00 288.48 285 HIS A O 1
ATOM 4697 N N . ARG C 1 286 ? 158.989 128.779 140.182 1.00 275.11 286 ARG A N 1
ATOM 4698 C CA . ARG C 1 286 ? 160.151 129.357 139.523 1.00 275.11 286 ARG A CA 1
ATOM 4699 C C . ARG C 1 286 ? 161.189 129.729 140.572 1.00 275.11 286 ARG A C 1
ATOM 4700 O O . ARG C 1 286 ? 160.861 130.370 141.576 1.00 275.11 286 ARG A O 1
ATOM 4708 N N . LYS C 1 287 ? 162.435 129.327 140.337 1.00 285.30 287 LYS A N 1
ATOM 4709 C CA . LYS C 1 287 ? 163.511 129.626 141.271 1.00 285.30 287 LYS A CA 1
ATOM 4710 C C . LYS C 1 287 ? 163.908 131.096 141.188 1.00 285.30 287 LYS A C 1
ATOM 4711 O O . LYS C 1 287 ? 163.672 131.773 140.184 1.00 285.30 287 LYS A O 1
ATOM 4717 N N . GLY C 1 288 ? 164.519 131.586 142.262 1.00 286.25 288 GLY A N 1
ATOM 4718 C CA . GLY C 1 288 ? 164.998 132.951 142.312 1.00 286.25 288 GLY A CA 1
ATOM 4719 C C . GLY C 1 288 ? 163.960 133.999 142.640 1.00 286.25 288 GLY A C 1
ATOM 4720 O O . GLY C 1 288 ? 164.230 135.191 142.452 1.00 286.25 288 GLY A O 1
ATOM 4721 N N . GLU C 1 289 ? 162.785 133.601 143.121 1.00 280.39 289 GLU A N 1
ATOM 4722 C CA . GLU C 1 289 ? 161.716 134.529 143.456 1.00 280.39 289 GLU A CA 1
ATOM 4723 C C . GLU C 1 289 ? 161.470 134.513 144.958 1.00 280.39 289 GLU A C 1
ATOM 4724 O O . GLU C 1 289 ? 161.592 133.469 145.606 1.00 280.39 289 GLU A O 1
ATOM 4730 N N . LEU C 1 290 ? 161.132 135.676 145.506 1.00 272.61 290 LEU A N 1
ATOM 4731 C CA . LEU C 1 290 ? 160.805 135.813 146.919 1.00 272.61 290 LEU A CA 1
ATOM 4732 C C . LEU C 1 290 ? 159.301 135.988 147.071 1.00 272.61 290 LEU A C 1
ATOM 4733 O O . LEU C 1 290 ? 158.700 136.839 146.406 1.00 272.61 290 LEU A O 1
ATOM 4738 N N . THR C 1 291 ? 158.697 135.186 147.943 1.00 278.08 291 THR A N 1
ATOM 4739 C CA . THR C 1 291 ? 157.262 135.225 148.182 1.00 278.08 291 THR A CA 1
ATOM 4740 C C . THR C 1 291 ? 156.986 135.560 149.641 1.00 278.08 291 THR A C 1
ATOM 4741 O O . THR C 1 291 ? 157.797 135.260 150.523 1.00 278.08 291 THR A O 1
ATOM 4745 N N . VAL C 1 292 ? 155.846 136.200 149.884 1.00 275.13 292 VAL A N 1
ATOM 4746 C CA . VAL C 1 292 ? 155.379 136.510 151.229 1.00 275.13 292 VAL A CA 1
ATOM 4747 C C . VAL C 1 292 ? 154.004 135.885 151.415 1.00 275.13 292 VAL A C 1
ATOM 4748 O O . VAL C 1 292 ? 153.163 135.924 150.508 1.00 275.13 292 VAL A O 1
ATOM 4752 N N . PHE C 1 293 ? 153.784 135.288 152.581 1.00 286.07 293 PHE A N 1
ATOM 4753 C CA . PHE C 1 293 ? 152.516 134.659 152.913 1.00 286.07 293 PHE A CA 1
ATOM 4754 C C . PHE C 1 293 ? 151.976 135.258 154.203 1.00 286.07 293 PHE A C 1
ATOM 4755 O O . PHE C 1 293 ? 152.737 135.541 155.134 1.00 286.07 293 PHE A O 1
ATOM 4763 N N . THR C 1 294 ? 150.662 135.452 154.252 1.00 287.24 294 THR A N 1
ATOM 4764 C CA . THR C 1 294 ? 150.026 136.031 155.425 1.00 287.24 294 THR A CA 1
ATOM 4765 C C . THR C 1 294 ? 148.594 135.526 155.511 1.00 287.24 294 THR A C 1
ATOM 4766 O O . THR C 1 294 ? 148.017 135.065 154.523 1.00 287.24 294 THR A O 1
ATOM 4770 N N . GLY C 1 295 ? 148.033 135.617 156.712 1.00 293.57 295 GLY A N 1
ATOM 4771 C CA . GLY C 1 295 ? 146.677 135.190 156.955 1.00 293.57 295 GLY A CA 1
ATOM 4772 C C . GLY C 1 295 ? 146.238 135.481 158.375 1.00 293.57 295 GLY A C 1
ATOM 4773 O O . GLY C 1 295 ? 147.033 135.896 159.223 1.00 293.57 295 GLY A O 1
ATOM 4774 N N . PRO C 1 296 ? 144.954 135.268 158.659 1.00 301.45 296 PRO A N 1
ATOM 4775 C CA . PRO C 1 296 ? 144.450 135.512 160.015 1.00 301.45 296 PRO A CA 1
ATOM 4776 C C . PRO C 1 296 ? 145.111 134.591 161.029 1.00 301.45 296 PRO A C 1
ATOM 4777 O O . PRO C 1 296 ? 145.521 133.472 160.713 1.00 301.45 296 PRO A O 1
ATOM 4781 N N . THR C 1 297 ? 145.226 135.087 162.259 1.00 307.27 297 THR A N 1
ATOM 4782 C CA . THR C 1 297 ? 145.840 134.310 163.327 1.00 307.27 297 THR A CA 1
ATOM 4783 C C . THR C 1 297 ? 145.030 133.049 163.603 1.00 307.27 297 THR A C 1
ATOM 4784 O O . THR C 1 297 ? 143.801 133.095 163.707 1.00 307.27 297 THR A O 1
ATOM 4788 N N . GLY C 1 298 ? 145.726 131.924 163.726 1.00 310.36 298 GLY A N 1
ATOM 4789 C CA . GLY C 1 298 ? 145.058 130.655 163.968 1.00 310.36 298 GLY A CA 1
ATOM 4790 C C . GLY C 1 298 ? 144.179 130.197 162.826 1.00 310.36 298 GLY A C 1
ATOM 4791 O O . GLY C 1 298 ? 143.094 129.650 163.060 1.00 310.36 298 GLY A O 1
ATOM 4792 N N . SER C 1 299 ? 144.622 130.411 161.587 1.00 311.66 299 SER A N 1
ATOM 4793 C CA . SER C 1 299 ? 143.876 129.982 160.412 1.00 311.66 299 SER A CA 1
ATOM 4794 C C . SER C 1 299 ? 144.485 128.766 159.728 1.00 311.66 299 SER A C 1
ATOM 4795 O O . SER C 1 299 ? 143.844 128.190 158.842 1.00 311.66 299 SER A O 1
ATOM 4798 N N . GLY C 1 300 ? 145.694 128.364 160.109 1.00 316.49 300 GLY A N 1
ATOM 4799 C CA . GLY C 1 300 ? 146.333 127.216 159.499 1.00 316.49 300 GLY A CA 1
ATOM 4800 C C . GLY C 1 300 ? 147.352 127.595 158.445 1.00 316.49 300 GLY A C 1
ATOM 4801 O O . GLY C 1 300 ? 147.567 126.849 157.485 1.00 316.49 300 GLY A O 1
ATOM 4802 N N . LYS C 1 301 ? 147.982 128.761 158.611 1.00 314.67 301 LYS A N 1
ATOM 4803 C CA . LYS C 1 301 ? 148.980 129.207 157.644 1.00 314.67 301 LYS A CA 1
ATOM 4804 C C . LYS C 1 301 ? 150.170 128.258 157.601 1.00 314.67 301 LYS A C 1
ATOM 4805 O O . LYS C 1 301 ? 150.675 127.932 156.520 1.00 314.67 301 LYS A O 1
ATOM 4811 N N . THR C 1 302 ? 150.634 127.804 158.767 1.00 323.99 302 THR A N 1
ATOM 4812 C CA . THR C 1 302 ? 151.760 126.876 158.807 1.00 323.99 302 THR A CA 1
ATOM 4813 C C . THR C 1 302 ? 151.403 125.545 158.156 1.00 323.99 302 THR A C 1
ATOM 4814 O O . THR C 1 302 ? 152.232 124.947 157.459 1.00 323.99 302 THR A O 1
ATOM 4818 N N . THR C 1 303 ? 150.177 125.067 158.374 1.00 329.39 303 THR A N 1
ATOM 4819 C CA . THR C 1 303 ? 149.762 123.784 157.814 1.00 329.39 303 THR A CA 1
ATOM 4820 C C . THR C 1 303 ? 149.765 123.816 156.289 1.00 329.39 303 THR A C 1
ATOM 4821 O O . THR C 1 303 ? 150.243 122.877 155.640 1.00 329.39 303 THR A O 1
ATOM 4825 N N . PHE C 1 304 ? 149.238 124.891 155.698 1.00 325.19 304 PHE A N 1
ATOM 4826 C CA . PHE C 1 304 ? 149.178 124.976 154.242 1.00 325.19 304 PHE A CA 1
ATOM 4827 C C . PHE C 1 304 ? 150.572 125.045 153.629 1.00 325.19 304 PHE A C 1
ATOM 4828 O O . PHE C 1 304 ? 150.838 124.403 152.605 1.00 325.19 304 PHE A O 1
ATOM 4836 N N . ILE C 1 305 ? 151.471 125.823 154.235 1.00 327.28 305 ILE A N 1
ATOM 4837 C CA . ILE C 1 305 ? 152.840 125.902 153.733 1.00 327.28 305 ILE A CA 1
ATOM 4838 C C . ILE C 1 305 ? 153.523 124.546 153.853 1.00 327.28 305 ILE A C 1
ATOM 4839 O O . ILE C 1 305 ? 154.316 124.153 152.988 1.00 327.28 305 ILE A O 1
ATOM 4844 N N . SER C 1 306 ? 153.223 123.809 154.925 1.00 337.02 306 SER A N 1
ATOM 4845 C CA . SER C 1 306 ? 153.754 122.458 155.063 1.00 337.02 306 SER A CA 1
ATOM 4846 C C . SER C 1 306 ? 153.270 121.560 153.932 1.00 337.02 306 SER A C 1
ATOM 4847 O O . SER C 1 306 ? 154.049 120.779 153.373 1.00 337.02 306 SER A O 1
ATOM 4850 N N . GLU C 1 307 ? 151.987 121.661 153.576 1.00 337.26 307 GLU A N 1
ATOM 4851 C CA . GLU C 1 307 ? 151.462 120.870 152.467 1.00 337.26 307 GLU A CA 1
ATOM 4852 C C . GLU C 1 307 ? 152.129 121.252 151.151 1.00 337.26 307 GLU A C 1
ATOM 4853 O O . GLU C 1 307 ? 152.453 120.381 150.335 1.00 337.26 307 GLU A O 1
ATOM 4859 N N . VAL C 1 308 ? 152.339 122.551 150.928 1.00 332.97 308 VAL A N 1
ATOM 4860 C CA . VAL C 1 308 ? 152.989 122.999 149.699 1.00 332.97 308 VAL A CA 1
ATOM 4861 C C . VAL C 1 308 ? 154.411 122.458 149.619 1.00 332.97 308 VAL A C 1
ATOM 4862 O O . VAL C 1 308 ? 154.844 121.957 148.574 1.00 332.97 308 VAL A O 1
ATOM 4866 N N . ALA C 1 309 ? 155.157 122.546 150.723 1.00 337.26 309 ALA A N 1
ATOM 4867 C CA . ALA C 1 309 ? 156.524 122.037 150.737 1.00 337.26 309 ALA A CA 1
ATOM 4868 C C . ALA C 1 309 ? 156.556 120.528 150.532 1.00 337.26 309 ALA A C 1
ATOM 4869 O O . ALA C 1 309 ? 157.434 120.009 149.834 1.00 337.26 309 ALA A O 1
ATOM 4871 N N . LEU C 1 310 ? 155.617 119.805 151.148 1.00 340.49 310 LEU A N 1
ATOM 4872 C CA . LEU C 1 310 ? 155.561 118.358 150.970 1.00 340.49 310 LEU A CA 1
ATOM 4873 C C . LEU C 1 310 ? 155.266 117.992 149.521 1.00 340.49 310 LEU A C 1
ATOM 4874 O O . LEU C 1 310 ? 155.867 117.060 148.973 1.00 340.49 310 LEU A O 1
ATOM 4879 N N . ASP C 1 311 ? 154.338 118.712 148.886 1.00 328.93 311 ASP A N 1
ATOM 4880 C CA . ASP C 1 311 ? 154.045 118.470 147.477 1.00 328.93 311 ASP A CA 1
ATOM 4881 C C . ASP C 1 311 ? 155.244 118.779 146.591 1.00 328.93 311 ASP A C 1
ATOM 4882 O O . ASP C 1 311 ? 155.523 118.034 145.645 1.00 328.93 311 ASP A O 1
ATOM 4887 N N . LEU C 1 312 ? 155.961 119.863 146.881 1.00 329.66 312 LEU A N 1
ATOM 4888 C CA . LEU C 1 312 ? 157.084 120.282 146.054 1.00 329.66 312 LEU A CA 1
ATOM 4889 C C . LEU C 1 312 ? 158.304 119.384 146.201 1.00 329.66 312 LEU A C 1
ATOM 4890 O O . LEU C 1 312 ? 158.950 119.063 145.197 1.00 329.66 312 LEU A O 1
ATOM 4895 N N . CYS C 1 313 ? 158.623 118.959 147.424 1.00 337.62 313 CYS A N 1
ATOM 4896 C CA . CYS C 1 313 ? 159.846 118.212 147.690 1.00 337.62 313 CYS A CA 1
ATOM 4897 C C . CYS C 1 313 ? 159.832 116.806 147.105 1.00 337.62 313 CYS A C 1
ATOM 4898 O O . CYS C 1 313 ? 160.887 116.164 147.064 1.00 337.62 313 CYS A O 1
ATOM 4901 N N . ILE C 1 314 ? 158.676 116.314 146.656 1.00 333.73 314 ILE A N 1
ATOM 4902 C CA . ILE C 1 314 ? 158.581 114.927 146.208 1.00 333.73 314 ILE A CA 1
ATOM 4903 C C . ILE C 1 314 ? 159.446 114.697 144.975 1.00 333.73 314 ILE A C 1
ATOM 4904 O O . ILE C 1 314 ? 160.252 113.759 144.927 1.00 333.73 314 ILE A O 1
ATOM 4909 N N . GLN C 1 315 ? 159.301 115.550 143.960 1.00 328.90 315 GLN A N 1
ATOM 4910 C CA . GLN C 1 315 ? 159.938 115.268 142.673 1.00 328.90 315 GLN A CA 1
ATOM 4911 C C . GLN C 1 315 ? 161.398 115.714 142.643 1.00 328.90 315 GLN A C 1
ATOM 4912 O O . GLN C 1 315 ? 162.311 114.885 142.580 1.00 328.90 315 GLN A O 1
ATOM 4918 N N . GLY C 1 316 ? 161.636 117.023 142.686 1.00 334.06 316 GLY A N 1
ATOM 4919 C CA . GLY C 1 316 ? 162.991 117.529 142.576 1.00 334.06 316 GLY A CA 1
ATOM 4920 C C . GLY C 1 316 ? 163.400 118.560 143.608 1.00 334.06 316 GLY A C 1
ATOM 4921 O O . GLY C 1 316 ? 164.594 118.793 143.818 1.00 334.06 316 GLY A O 1
ATOM 4922 N N . VAL C 1 317 ? 162.421 119.184 144.258 1.00 337.21 317 VAL A N 1
ATOM 4923 C CA . VAL C 1 317 ? 162.694 120.361 145.077 1.00 337.21 317 VAL A CA 1
ATOM 4924 C C . VAL C 1 317 ? 163.366 119.935 146.376 1.00 337.21 317 VAL A C 1
ATOM 4925 O O . VAL C 1 317 ? 162.915 119.005 147.053 1.00 337.21 317 VAL A O 1
ATOM 4929 N N . ASN C 1 318 ? 164.456 120.614 146.724 1.00 340.02 318 ASN A N 1
ATOM 4930 C CA . ASN C 1 318 ? 165.108 120.442 148.015 1.00 340.02 318 ASN A CA 1
ATOM 4931 C C . ASN C 1 318 ? 164.686 121.592 148.922 1.00 340.02 318 ASN A C 1
ATOM 4932 O O . ASN C 1 318 ? 164.870 122.762 148.570 1.00 340.02 318 ASN A O 1
ATOM 4937 N N . THR C 1 319 ? 164.126 121.264 150.081 1.00 343.33 319 THR A N 1
ATOM 4938 C CA . THR C 1 319 ? 163.531 122.260 150.957 1.00 343.33 319 THR A CA 1
ATOM 4939 C C . THR C 1 319 ? 164.279 122.349 152.282 1.00 343.33 319 THR A C 1
ATOM 4940 O O . THR C 1 319 ? 164.806 121.360 152.799 1.00 343.33 319 THR A O 1
ATOM 4944 N N . LEU C 1 320 ? 164.312 123.564 152.827 1.00 340.29 320 LEU A N 1
ATOM 4945 C CA . LEU C 1 320 ? 164.857 123.828 154.152 1.00 340.29 320 LEU A CA 1
ATOM 4946 C C . LEU C 1 320 ? 163.808 124.580 154.954 1.00 340.29 320 LEU A C 1
ATOM 4947 O O . LEU C 1 320 ? 163.253 125.571 154.472 1.00 340.29 320 LEU A O 1
ATOM 4952 N N . TRP C 1 321 ? 163.537 124.111 156.167 1.00 339.29 321 TRP A N 1
ATOM 4953 C CA . TRP C 1 321 ? 162.449 124.631 156.983 1.00 339.29 321 TRP A CA 1
ATOM 4954 C C . TRP C 1 321 ? 162.999 125.419 158.164 1.00 339.29 321 TRP A C 1
ATOM 4955 O O . TRP C 1 321 ? 163.927 124.965 158.840 1.00 339.29 321 TRP A O 1
ATOM 4966 N N . GLY C 1 322 ? 162.433 126.604 158.395 1.00 336.57 322 GLY A N 1
ATOM 4967 C CA . GLY C 1 322 ? 162.771 127.415 159.548 1.00 336.57 322 GLY A CA 1
ATOM 4968 C C . GLY C 1 322 ? 161.697 127.369 160.613 1.00 336.57 322 GLY A C 1
ATOM 4969 O O . GLY C 1 322 ? 160.645 127.998 160.469 1.00 336.57 322 GLY A O 1
ATOM 4970 N N . SER C 1 323 ? 161.951 126.627 161.691 1.00 342.27 323 SER A N 1
ATOM 4971 C CA . SER C 1 323 ? 160.954 126.395 162.734 1.00 342.27 323 SER A CA 1
ATOM 4972 C C . SER C 1 323 ? 161.199 127.379 163.876 1.00 342.27 323 SER A C 1
ATOM 4973 O O . SER C 1 323 ? 161.902 127.095 164.845 1.00 342.27 323 SER A O 1
ATOM 4976 N N . PHE C 1 324 ? 160.606 128.564 163.745 1.00 334.95 324 PHE A N 1
ATOM 4977 C CA . PHE C 1 324 ? 160.732 129.600 164.761 1.00 334.95 324 PHE A CA 1
ATOM 4978 C C . PHE C 1 324 ? 159.539 129.666 165.707 1.00 334.95 324 PHE A C 1
ATOM 4979 O O . PHE C 1 324 ? 159.613 130.366 166.722 1.00 334.95 324 PHE A O 1
ATOM 4987 N N . GLN C 1 325 ? 158.450 128.964 165.406 1.00 331.67 325 GLN A N 1
ATOM 4988 C CA . GLN C 1 325 ? 157.268 128.940 166.261 1.00 331.67 325 GLN A CA 1
ATOM 4989 C C . GLN C 1 325 ? 156.941 127.555 166.790 1.00 331.67 325 GLN A C 1
ATOM 4990 O O . GLN C 1 325 ? 156.716 127.396 167.992 1.00 331.67 325 GLN A O 1
ATOM 4996 N N . ILE C 1 326 ? 156.912 126.548 165.922 1.00 344.54 326 ILE A N 1
ATOM 4997 C CA . ILE C 1 326 ? 156.607 125.174 166.298 1.00 344.54 326 ILE A CA 1
ATOM 4998 C C . ILE C 1 326 ? 157.913 124.397 166.341 1.00 344.54 326 ILE A C 1
ATOM 4999 O O . ILE C 1 326 ? 158.727 124.487 165.414 1.00 344.54 326 ILE A O 1
ATOM 5004 N N . ASN C 1 327 ? 158.113 123.640 167.417 1.00 350.80 327 ASN A N 1
ATOM 5005 C CA . ASN C 1 327 ? 159.337 122.868 167.571 1.00 350.80 327 ASN A CA 1
ATOM 5006 C C . ASN C 1 327 ? 159.456 121.823 166.469 1.00 350.80 327 ASN A C 1
ATOM 5007 O O . ASN C 1 327 ? 158.473 121.450 165.822 1.00 350.80 327 ASN A O 1
ATOM 5012 N N . ASN C 1 328 ? 160.683 121.346 166.260 1.00 356.07 328 ASN A N 1
ATOM 5013 C CA . ASN C 1 328 ? 160.958 120.365 165.219 1.00 356.07 328 ASN A CA 1
ATOM 5014 C C . ASN C 1 328 ? 160.288 119.023 165.475 1.00 356.07 328 ASN A C 1
ATOM 5015 O O . ASN C 1 328 ? 160.348 118.148 164.605 1.00 356.07 328 ASN A O 1
ATOM 5020 N N . VAL C 1 329 ? 159.661 118.839 166.632 1.00 359.35 329 VAL A N 1
ATOM 5021 C CA . VAL C 1 329 ? 158.944 117.613 166.955 1.00 359.35 329 VAL A CA 1
ATOM 5022 C C . VAL C 1 329 ? 157.534 117.625 166.380 1.00 359.35 329 VAL A C 1
ATOM 5023 O O . VAL C 1 329 ? 157.173 116.760 165.581 1.00 359.35 329 VAL A O 1
ATOM 5027 N N . ARG C 1 330 ? 156.721 118.606 166.782 1.00 359.60 330 ARG A N 1
ATOM 5028 C CA . ARG C 1 330 ? 155.354 118.690 166.279 1.00 359.60 330 ARG A CA 1
ATOM 5029 C C . ARG C 1 330 ? 155.331 118.969 164.782 1.00 359.60 330 ARG A C 1
ATOM 5030 O O . ARG C 1 330 ? 154.451 118.478 164.066 1.00 359.60 330 ARG A O 1
ATOM 5038 N N . LEU C 1 331 ? 156.284 119.765 164.290 1.00 360.32 331 LEU A N 1
ATOM 5039 C CA . LEU C 1 331 ? 156.351 120.032 162.857 1.00 360.32 331 LEU A CA 1
ATOM 5040 C C . LEU C 1 331 ? 156.635 118.756 162.072 1.00 360.32 331 LEU A C 1
ATOM 5041 O O . LEU C 1 331 ? 155.975 118.478 161.062 1.00 360.32 331 LEU A O 1
ATOM 5046 N N . ALA C 1 332 ? 157.603 117.959 162.528 1.00 364.93 332 ALA A N 1
ATOM 5047 C CA . ALA C 1 332 ? 157.879 116.689 161.867 1.00 364.93 332 ALA A CA 1
ATOM 5048 C C . ALA C 1 332 ? 156.685 115.750 161.967 1.00 364.93 332 ALA A C 1
ATOM 5049 O O . ALA C 1 332 ? 156.373 115.024 161.015 1.00 364.93 332 ALA A O 1
ATOM 5051 N N . LYS C 1 333 ? 156.005 115.751 163.116 1.00 366.36 333 LYS A N 1
ATOM 5052 C CA . LYS C 1 333 ? 154.837 114.896 163.291 1.00 366.36 333 LYS A CA 1
ATOM 5053 C C . LYS C 1 333 ? 153.733 115.265 162.307 1.00 366.36 333 LYS A C 1
ATOM 5054 O O . LYS C 1 333 ? 153.124 114.389 161.683 1.00 366.36 333 LYS A O 1
ATOM 5060 N N . ILE C 1 334 ? 153.467 116.563 162.147 1.00 365.16 334 ILE A N 1
ATOM 5061 C CA . ILE C 1 334 ? 152.409 116.981 161.231 1.00 365.16 334 ILE A CA 1
ATOM 5062 C C . ILE C 1 334 ? 152.817 116.712 159.786 1.00 365.16 334 ILE A C 1
ATOM 5063 O O . ILE C 1 334 ? 151.981 116.340 158.953 1.00 365.16 334 ILE A O 1
ATOM 5068 N N . MET C 1 335 ? 154.108 116.865 159.466 1.00 363.42 335 MET A N 1
ATOM 5069 C CA . MET C 1 335 ? 154.561 116.546 158.114 1.00 363.42 335 MET A CA 1
ATOM 5070 C C . MET C 1 335 ? 154.383 115.065 157.800 1.00 363.42 335 MET A C 1
ATOM 5071 O O . MET C 1 335 ? 153.897 114.708 156.719 1.00 363.42 335 MET A O 1
ATOM 5076 N N . LEU C 1 336 ? 154.763 114.186 158.730 1.00 367.86 336 LEU A N 1
ATOM 5077 C CA . LEU C 1 336 ? 154.615 112.756 158.473 1.00 367.86 336 LEU A CA 1
ATOM 5078 C C . LEU C 1 336 ? 153.146 112.351 158.451 1.00 367.86 336 LEU A C 1
ATOM 5079 O O . LEU C 1 336 ? 152.756 111.458 157.690 1.00 367.86 336 LEU A O 1
ATOM 5084 N N . THR C 1 337 ? 152.314 112.994 159.276 1.00 369.45 337 THR A N 1
ATOM 5085 C CA . THR C 1 337 ? 150.880 112.727 159.233 1.00 369.45 337 THR A CA 1
ATOM 5086 C C . THR C 1 337 ? 150.289 113.124 157.886 1.00 369.45 337 THR A C 1
ATOM 5087 O O . THR C 1 337 ? 149.473 112.390 157.316 1.00 369.45 337 THR A O 1
ATOM 5091 N N . GLN C 1 338 ? 150.691 114.285 157.361 1.00 360.56 338 GLN A N 1
ATOM 5092 C CA . GLN C 1 338 ? 150.227 114.699 156.041 1.00 360.56 338 GLN A CA 1
ATOM 5093 C C . GLN C 1 338 ? 150.706 113.739 154.960 1.00 360.56 338 GLN A C 1
ATOM 5094 O O . GLN C 1 338 ? 149.938 113.374 154.064 1.00 360.56 338 GLN A O 1
ATOM 5100 N N . PHE C 1 339 ? 151.971 113.318 155.030 1.00 369.31 339 PHE A N 1
ATOM 5101 C CA . PHE C 1 339 ? 152.506 112.405 154.024 1.00 369.31 339 PHE A CA 1
ATOM 5102 C C . PHE C 1 339 ? 151.855 111.030 154.103 1.00 369.31 339 PHE A C 1
ATOM 5103 O O . PHE C 1 339 ? 151.781 110.321 153.092 1.00 369.31 339 PHE A O 1
ATOM 5111 N N . ALA C 1 340 ? 151.372 110.641 155.284 1.00 376.27 340 ALA A N 1
ATOM 5112 C CA . ALA C 1 340 ? 150.828 109.302 155.472 1.00 376.27 340 ALA A CA 1
ATOM 5113 C C . ALA C 1 340 ? 149.467 109.113 154.815 1.00 376.27 340 ALA A C 1
ATOM 5114 O O . ALA C 1 340 ? 148.972 107.982 154.774 1.00 376.27 340 ALA A O 1
ATOM 5116 N N . MET C 1 341 ? 148.844 110.189 154.327 1.00 375.83 341 MET A N 1
ATOM 5117 C CA . MET C 1 341 ? 147.505 110.156 153.736 1.00 375.83 341 MET A CA 1
ATOM 5118 C C . MET C 1 341 ? 146.432 109.742 154.740 1.00 375.83 341 MET A C 1
ATOM 5119 O O . MET C 1 341 ? 145.263 109.589 154.372 1.00 375.83 341 MET A O 1
ATOM 5124 N N . GLN C 1 342 ? 146.802 109.567 156.007 1.00 381.55 342 GLN A N 1
ATOM 5125 C CA . GLN C 1 342 ? 145.865 109.126 157.031 1.00 381.55 342 GLN A CA 1
ATOM 5126 C C . GLN C 1 342 ? 146.498 109.329 158.399 1.00 381.55 342 GLN A C 1
ATOM 5127 O O . GLN C 1 342 ? 147.657 109.736 158.514 1.00 381.55 342 GLN A O 1
ATOM 5133 N N . ARG C 1 343 ? 145.715 109.037 159.435 1.00 388.32 343 ARG A N 1
ATOM 5134 C CA . ARG C 1 343 ? 146.191 109.139 160.811 1.00 388.32 343 ARG A CA 1
ATOM 5135 C C . ARG C 1 343 ? 147.135 107.980 161.107 1.00 388.32 343 ARG A C 1
ATOM 5136 O O . ARG C 1 343 ? 146.701 106.829 161.220 1.00 388.32 343 ARG A O 1
ATOM 5144 N N . LEU C 1 344 ? 148.429 108.281 161.235 1.00 396.73 344 LEU A N 1
ATOM 5145 C CA . LEU C 1 344 ? 149.416 107.239 161.493 1.00 396.73 344 LEU A CA 1
ATOM 5146 C C . LEU C 1 344 ? 149.380 106.751 162.936 1.00 396.73 344 LEU A C 1
ATOM 5147 O O . LEU C 1 344 ? 149.911 105.673 163.225 1.00 396.73 344 LEU A O 1
ATOM 5152 N N . GLU C 1 345 ? 148.766 107.514 163.843 1.00 396.20 345 GLU A N 1
ATOM 5153 C CA . GLU C 1 345 ? 148.690 107.094 165.238 1.00 396.20 345 GLU A CA 1
ATOM 5154 C C . GLU C 1 345 ? 147.842 105.839 165.403 1.00 396.20 345 GLU A C 1
ATOM 5155 O O . GLU C 1 345 ? 148.053 105.068 166.346 1.00 396.20 345 GLU A O 1
ATOM 5161 N N . GLU C 1 346 ? 146.882 105.619 164.502 1.00 396.37 346 GLU A N 1
ATOM 5162 C CA . GLU C 1 346 ? 146.000 104.461 164.623 1.00 396.37 346 GLU A CA 1
ATOM 5163 C C . GLU C 1 346 ? 146.767 103.153 164.471 1.00 396.37 346 GLU A C 1
ATOM 5164 O O . GLU C 1 346 ? 146.519 102.191 165.207 1.00 396.37 346 GLU A O 1
ATOM 5170 N N . ASN C 1 347 ? 147.702 103.096 163.523 1.00 398.95 347 ASN A N 1
ATOM 5171 C CA . ASN C 1 347 ? 148.443 101.872 163.218 1.00 398.95 347 ASN A CA 1
ATOM 5172 C C . ASN C 1 347 ? 149.941 102.149 163.327 1.00 398.95 347 ASN A C 1
ATOM 5173 O O . ASN C 1 347 ? 150.541 102.740 162.424 1.00 398.95 347 ASN A O 1
ATOM 5178 N N . LEU C 1 348 ? 150.543 101.717 164.436 1.00 399.85 348 LEU A N 1
ATOM 5179 C CA . LEU C 1 348 ? 151.980 101.853 164.631 1.00 399.85 3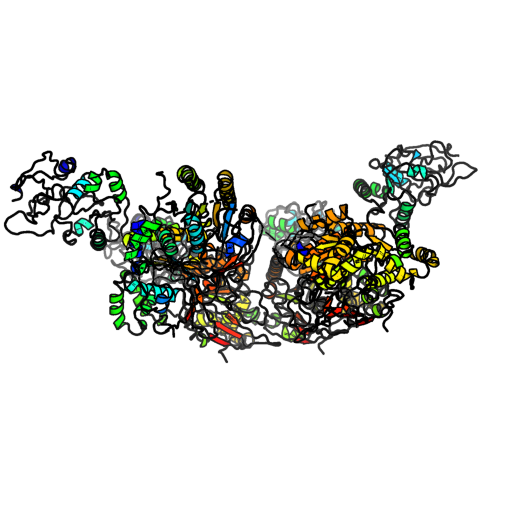48 LEU A CA 1
ATOM 5180 C C . LEU C 1 348 ? 152.786 100.880 163.780 1.00 399.85 348 LEU A C 1
ATOM 5181 O O . LEU C 1 348 ? 153.962 101.146 163.508 1.00 399.85 348 LEU A O 1
ATOM 5186 N N . GLU C 1 349 ? 152.185 99.767 163.349 1.00 399.68 349 GLU A N 1
ATOM 5187 C CA . GLU C 1 349 ? 152.907 98.804 162.524 1.00 399.68 349 GLU A CA 1
ATOM 5188 C C . GLU C 1 349 ? 153.301 99.397 161.176 1.00 399.68 349 GLU A C 1
ATOM 5189 O O . GLU C 1 349 ? 154.393 99.112 160.672 1.00 399.68 349 GLU A O 1
ATOM 5195 N N . GLN C 1 350 ? 152.436 100.215 160.583 1.00 398.93 350 GLN A N 1
ATOM 5196 C CA . GLN C 1 350 ? 152.710 100.850 159.302 1.00 398.93 350 GLN A CA 1
ATOM 5197 C C . GLN C 1 350 ? 153.653 102.041 159.431 1.00 398.93 350 GLN A C 1
ATOM 5198 O O . GLN C 1 350 ? 154.111 102.569 158.412 1.00 398.93 350 GLN A O 1
ATOM 5204 N N . TYR C 1 351 ? 153.965 102.464 160.659 1.00 396.76 351 TYR A N 1
ATOM 5205 C CA . TYR C 1 351 ? 154.857 103.603 160.853 1.00 396.76 351 TYR A CA 1
ATOM 5206 C C . TYR C 1 351 ? 156.248 103.327 160.299 1.00 396.76 351 TYR A C 1
ATOM 5207 O O . TYR C 1 351 ? 156.865 104.208 159.690 1.00 396.76 351 TYR A O 1
ATOM 5216 N N . ASP C 1 352 ? 156.762 102.112 160.505 1.00 397.80 352 ASP A N 1
ATOM 5217 C CA . ASP C 1 352 ? 158.136 101.814 160.112 1.00 397.80 352 ASP A CA 1
ATOM 5218 C C . ASP C 1 352 ? 158.323 101.905 158.601 1.00 397.80 352 ASP A C 1
ATOM 5219 O O . ASP C 1 352 ? 159.303 102.488 158.126 1.00 397.80 352 ASP A O 1
ATOM 5224 N N . PHE C 1 353 ? 157.388 101.345 157.830 1.00 397.20 353 PHE A N 1
ATOM 5225 C CA . PHE C 1 353 ? 157.553 101.297 156.379 1.00 397.20 353 PHE A CA 1
ATOM 5226 C C . PHE C 1 353 ? 157.520 102.696 155.772 1.00 397.20 353 PHE A C 1
ATOM 5227 O O . PHE C 1 353 ? 158.400 103.069 154.986 1.00 397.20 353 PHE A O 1
ATOM 5235 N N . TRP C 1 354 ? 156.512 103.490 156.134 1.00 395.17 354 TRP A N 1
ATOM 5236 C CA . TRP C 1 354 ? 156.411 104.842 155.597 1.00 395.17 354 TRP A CA 1
ATOM 5237 C C . TRP C 1 354 ? 157.525 105.739 156.121 1.00 395.17 354 TRP A C 1
ATOM 5238 O O . TRP C 1 354 ? 158.021 106.604 155.387 1.00 395.17 354 TRP A O 1
ATOM 5249 N N . ALA C 1 355 ? 157.942 105.542 157.374 1.00 394.84 355 ALA A N 1
ATOM 5250 C CA . ALA C 1 355 ? 159.083 106.283 157.896 1.00 394.84 355 ALA A CA 1
ATOM 5251 C C . ALA C 1 355 ? 160.343 105.982 157.096 1.00 394.84 355 ALA A C 1
ATOM 5252 O O . ALA C 1 355 ? 161.097 106.898 156.753 1.00 394.84 355 ALA A O 1
ATOM 5254 N N . ASP C 1 356 ? 160.579 104.705 156.778 1.00 394.78 356 ASP A N 1
ATOM 5255 C CA . ASP C 1 356 ? 161.705 104.346 155.922 1.00 394.78 356 ASP A CA 1
ATOM 5256 C C . ASP C 1 356 ? 161.565 104.976 154.543 1.00 394.78 356 ASP A C 1
ATOM 5257 O O . ASP C 1 356 ? 162.555 105.419 153.950 1.00 394.78 356 ASP A O 1
ATOM 5262 N N . LYS C 1 357 ? 160.340 105.019 154.018 1.00 389.16 357 LYS A N 1
ATOM 5263 C CA . LYS C 1 357 ? 160.098 105.679 152.740 1.00 389.16 357 LYS A CA 1
ATOM 5264 C C . LYS C 1 357 ? 160.287 107.190 152.840 1.00 389.16 357 LYS A C 1
ATOM 5265 O O . LYS C 1 357 ? 160.360 107.874 151.812 1.00 389.16 357 LYS A O 1
ATOM 5271 N N . PHE C 1 358 ? 160.367 107.730 154.054 1.00 384.73 358 PHE A N 1
ATOM 5272 C CA . PHE C 1 358 ? 160.391 109.175 154.249 1.00 384.73 358 PHE A CA 1
ATOM 5273 C C . PHE C 1 358 ? 161.789 109.791 154.229 1.00 384.73 358 PHE A C 1
ATOM 5274 O O . PHE C 1 358 ? 161.917 110.959 153.848 1.00 384.73 358 PHE A O 1
ATOM 5282 N N . GLU C 1 359 ? 162.838 109.061 154.627 1.00 387.41 359 GLU A N 1
ATOM 5283 C CA . GLU C 1 359 ? 164.146 109.705 154.753 1.00 387.41 359 GLU A CA 1
ATOM 5284 C C . GLU C 1 359 ? 164.751 110.092 153.410 1.00 387.41 359 GLU A C 1
ATOM 5285 O O . GLU C 1 359 ? 165.420 111.128 153.320 1.00 387.41 359 GLU A O 1
ATOM 5291 N N . GLU C 1 360 ? 164.542 109.292 152.365 1.00 381.73 360 GLU A N 1
ATOM 5292 C CA . GLU C 1 360 ? 165.173 109.558 151.079 1.00 381.73 360 GLU A CA 1
ATOM 5293 C C . GLU C 1 360 ? 164.716 110.866 150.446 1.00 381.73 360 GLU A C 1
ATOM 5294 O O . GLU C 1 360 ? 165.375 111.350 149.519 1.00 381.73 360 GLU A O 1
ATOM 5300 N N . LEU C 1 361 ? 163.614 111.445 150.915 1.00 372.03 361 LEU A N 1
ATOM 5301 C CA . LEU C 1 361 ? 163.224 112.769 150.464 1.00 372.03 361 LEU A CA 1
ATOM 5302 C C . LEU C 1 361 ? 164.220 113.811 150.973 1.00 372.03 361 LEU A C 1
ATOM 5303 O O . LEU C 1 361 ? 164.671 113.743 152.120 1.00 372.03 361 LEU A O 1
ATOM 5308 N N . PRO C 1 362 ? 164.578 114.788 150.140 1.00 359.58 362 PRO A N 1
ATOM 5309 C CA . PRO C 1 362 ? 165.538 115.811 150.580 1.00 359.58 362 PRO A CA 1
ATOM 5310 C C . PRO C 1 362 ? 164.931 116.805 151.557 1.00 359.58 362 PRO A C 1
ATOM 5311 O O . PRO C 1 362 ? 164.564 117.920 151.173 1.00 359.58 362 PRO A O 1
ATOM 5315 N N . LEU C 1 363 ? 164.832 116.411 152.826 1.00 358.57 363 LEU A N 1
ATOM 5316 C CA . LEU C 1 363 ? 164.239 117.233 153.871 1.00 358.57 363 LEU A CA 1
ATOM 5317 C C . LEU C 1 363 ? 165.303 117.615 154.891 1.00 358.57 363 LEU A C 1
ATOM 5318 O O . LEU C 1 363 ? 166.046 116.758 155.380 1.00 358.57 363 LEU A O 1
ATOM 5323 N N . TYR C 1 364 ? 165.379 118.907 155.202 1.00 354.44 364 TYR A N 1
ATOM 5324 C CA . TYR C 1 364 ? 166.342 119.419 156.165 1.00 354.44 364 TYR A CA 1
ATOM 5325 C C . TYR C 1 364 ? 165.670 120.469 157.039 1.00 354.44 364 TYR A C 1
ATOM 5326 O O . TYR C 1 364 ? 164.654 121.061 156.666 1.00 354.44 364 TYR A O 1
ATOM 5335 N N . PHE C 1 365 ? 166.254 120.692 158.216 1.00 356.02 365 PHE A N 1
ATOM 5336 C CA . PHE C 1 365 ? 165.703 121.623 159.191 1.00 356.02 365 PHE A CA 1
ATOM 5337 C C . PHE C 1 365 ? 166.819 122.422 159.850 1.00 356.02 365 PHE A C 1
ATOM 5338 O O . PHE C 1 365 ? 167.999 122.074 159.770 1.00 356.02 365 PHE A O 1
ATOM 5346 N N . MET C 1 366 ? 166.421 123.508 160.504 1.00 349.28 366 MET A N 1
ATOM 5347 C CA . MET C 1 366 ? 167.322 124.353 161.271 1.00 349.28 366 MET A CA 1
ATOM 5348 C C . MET C 1 366 ? 166.964 124.265 162.748 1.00 349.28 366 MET A C 1
ATOM 5349 O O . MET C 1 366 ? 165.784 124.257 163.114 1.00 349.28 366 MET A O 1
ATOM 5354 N N . THR C 1 367 ? 167.993 124.192 163.594 1.00 346.54 367 THR A N 1
ATOM 5355 C CA . THR C 1 367 ? 167.798 123.906 165.010 1.00 346.54 367 THR A CA 1
ATOM 5356 C C . THR C 1 367 ? 167.311 125.107 165.811 1.00 346.54 367 THR A C 1
ATOM 5357 O O . THR C 1 367 ? 166.886 124.925 166.957 1.00 346.54 367 THR A O 1
ATOM 5361 N N . PHE C 1 368 ? 167.355 126.313 165.252 1.00 340.33 368 PHE A N 1
ATOM 5362 C CA . PHE C 1 368 ? 166.955 127.492 166.009 1.00 340.33 368 PHE A CA 1
ATOM 5363 C C . PHE C 1 368 ? 165.454 127.495 166.268 1.00 340.33 368 PHE A C 1
ATOM 5364 O O . PHE C 1 368 ? 164.658 127.068 165.427 1.00 340.33 368 PHE A O 1
ATOM 5372 N N . HIS C 1 369 ? 165.076 127.975 167.452 1.00 340.25 369 HIS A N 1
ATOM 5373 C CA . HIS C 1 369 ? 163.677 128.125 167.829 1.00 340.25 369 HIS A CA 1
ATOM 5374 C C . HIS C 1 369 ? 163.343 129.464 168.464 1.00 340.25 369 HIS A C 1
ATOM 5375 O O . HIS C 1 369 ? 162.159 129.822 168.503 1.00 340.25 369 HIS A O 1
ATOM 5382 N N . GLY C 1 370 ? 164.324 130.211 168.962 1.00 334.31 370 GLY A N 1
ATOM 5383 C CA . GLY C 1 370 ? 164.050 131.488 169.589 1.00 334.31 370 GLY A CA 1
ATOM 5384 C C . GLY C 1 370 ? 164.407 132.669 168.712 1.00 334.31 370 GLY A C 1
ATOM 5385 O O . GLY C 1 370 ? 164.613 132.513 167.505 1.00 334.31 370 GLY A O 1
ATOM 5386 N N . GLN C 1 371 ? 164.478 133.858 169.305 1.00 325.85 371 GLN A N 1
ATOM 5387 C CA . GLN C 1 371 ? 164.855 135.045 168.551 1.00 325.85 371 GLN A CA 1
ATOM 5388 C C . GLN C 1 371 ? 166.315 134.961 168.127 1.00 325.85 371 GLN A C 1
ATOM 5389 O O . GLN C 1 371 ? 167.197 134.677 168.943 1.00 325.85 371 GLN A O 1
ATOM 5395 N N . GLN C 1 372 ? 166.569 135.212 166.846 1.00 327.10 372 GLN A N 1
ATOM 5396 C CA . GLN C 1 372 ? 167.918 135.187 166.305 1.00 327.10 372 GLN A CA 1
ATOM 5397 C C . GLN C 1 372 ? 168.110 136.379 165.382 1.00 327.10 372 GLN A C 1
ATOM 5398 O O . GLN C 1 372 ? 167.192 136.781 164.663 1.00 327.10 372 GLN A O 1
ATOM 5404 N N . ASN C 1 373 ? 169.314 136.942 165.410 1.00 325.42 373 ASN A N 1
ATOM 5405 C CA . ASN C 1 373 ? 169.637 138.055 164.533 1.00 325.42 373 ASN A CA 1
ATOM 5406 C C . ASN C 1 373 ? 169.907 137.554 163.117 1.00 325.42 373 ASN A C 1
ATOM 5407 O O . ASN C 1 373 ? 170.186 136.375 162.887 1.00 325.42 373 ASN A O 1
ATOM 5412 N N . ILE C 1 374 ? 169.815 138.478 162.158 1.00 322.62 374 ILE A N 1
ATOM 5413 C CA . ILE C 1 374 ? 169.955 138.112 160.754 1.00 322.62 374 ILE A CA 1
ATOM 5414 C C . ILE C 1 374 ? 171.373 137.669 160.413 1.00 322.62 374 ILE A C 1
ATOM 5415 O O . ILE C 1 374 ? 171.558 136.857 159.500 1.00 322.62 374 ILE A O 1
ATOM 5420 N N . LYS C 1 375 ? 172.384 138.165 161.129 1.00 325.15 375 LYS A N 1
ATOM 5421 C CA . LYS C 1 375 ? 173.766 137.860 160.779 1.00 325.15 375 LYS A CA 1
ATOM 5422 C C . LYS C 1 375 ? 174.151 136.417 161.073 1.00 325.15 375 LYS A C 1
ATOM 5423 O O . LYS C 1 375 ? 175.065 135.892 160.428 1.00 325.15 375 LYS A O 1
ATOM 5429 N N . THR C 1 376 ? 173.482 135.763 162.020 1.00 329.74 376 THR A N 1
ATOM 5430 C CA . THR C 1 376 ? 173.778 134.377 162.360 1.00 329.74 376 THR A CA 1
ATOM 5431 C C . THR C 1 376 ? 172.908 133.382 161.605 1.00 329.74 376 THR A C 1
ATOM 5432 O O . THR C 1 376 ? 173.406 132.339 161.170 1.00 329.74 376 THR A O 1
ATOM 5436 N N . VAL C 1 377 ? 171.616 133.677 161.443 1.00 332.31 377 VAL A N 1
ATOM 5437 C CA . VAL C 1 377 ? 170.732 132.758 160.733 1.00 332.31 377 VAL A CA 1
ATOM 5438 C C . VAL C 1 377 ? 171.078 132.709 159.251 1.00 332.31 377 VAL A C 1
ATOM 5439 O O . VAL C 1 377 ? 171.035 131.638 158.634 1.00 332.31 377 VAL A O 1
ATOM 5443 N N . LEU C 1 378 ? 171.446 133.850 158.661 1.00 331.04 378 LEU A N 1
ATOM 5444 C CA . LEU C 1 378 ? 171.716 133.891 157.226 1.00 331.04 378 LEU A CA 1
ATOM 5445 C C . LEU C 1 378 ? 172.901 133.007 156.860 1.00 331.04 378 LEU A C 1
ATOM 5446 O O . LEU C 1 378 ? 172.961 132.469 155.748 1.00 331.04 378 LEU A O 1
ATOM 5451 N N . ASP C 1 379 ? 173.852 132.842 157.781 1.00 336.84 379 ASP A N 1
ATOM 5452 C CA . ASP C 1 379 ? 174.985 131.961 157.520 1.00 336.84 379 ASP A CA 1
ATOM 5453 C C . ASP C 1 379 ? 174.539 130.511 157.381 1.00 336.84 379 ASP A C 1
ATOM 5454 O O . ASP C 1 379 ? 175.172 129.724 156.666 1.00 336.84 379 ASP A O 1
ATOM 5459 N N . THR C 1 380 ? 173.446 130.140 158.054 1.00 339.04 380 THR A N 1
ATOM 5460 C CA . THR C 1 380 ? 173.003 128.749 158.034 1.00 339.04 380 THR A CA 1
ATOM 5461 C C . THR C 1 380 ? 172.547 128.328 156.643 1.00 339.04 380 THR A C 1
ATOM 5462 O O . THR C 1 380 ? 173.000 127.303 156.123 1.00 339.04 380 THR A O 1
ATOM 5466 N N . MET C 1 381 ? 171.662 129.108 156.014 1.00 335.78 381 MET A N 1
ATOM 5467 C CA . MET C 1 381 ? 171.223 128.758 154.665 1.00 335.78 381 MET A CA 1
ATOM 5468 C C . MET C 1 381 ? 172.349 128.933 153.651 1.00 335.78 381 MET A C 1
ATOM 5469 O O . MET C 1 381 ? 172.391 128.236 152.636 1.00 335.78 381 MET A O 1
ATOM 5474 N N . GLN C 1 382 ? 173.271 129.858 153.906 1.00 337.58 382 GLN A N 1
ATOM 5475 C CA . GLN C 1 382 ? 174.461 129.974 153.064 1.00 337.58 382 GLN A CA 1
ATOM 5476 C C . GLN C 1 382 ? 175.261 128.672 153.055 1.00 337.58 382 GLN A C 1
ATOM 5477 O O . GLN C 1 382 ? 175.539 128.094 151.990 1.00 337.58 382 GLN A O 1
ATOM 5483 N N . HIS C 1 383 ? 175.594 128.172 154.243 1.00 342.23 383 HIS A N 1
ATOM 5484 C CA . HIS C 1 383 ? 176.348 126.931 154.352 1.00 342.23 383 HIS A CA 1
ATOM 5485 C C . HIS C 1 383 ? 175.537 125.743 153.849 1.00 342.23 383 HIS A C 1
ATOM 5486 O O . HIS C 1 383 ? 176.108 124.769 153.347 1.00 342.23 383 HIS A O 1
ATOM 5493 N N . ALA C 1 384 ? 174.209 125.807 153.977 1.00 339.70 384 ALA A N 1
ATOM 5494 C CA . ALA C 1 384 ? 173.348 124.748 153.463 1.00 339.70 384 ALA A CA 1
ATOM 5495 C C . ALA C 1 384 ? 173.298 124.740 151.940 1.00 339.70 384 ALA A C 1
ATOM 5496 O O . ALA C 1 384 ? 173.244 123.669 151.332 1.00 339.70 384 ALA A O 1
ATOM 5498 N N . VAL C 1 385 ? 173.298 125.912 151.305 1.00 337.74 385 VAL A N 1
ATOM 5499 C CA . VAL C 1 385 ? 173.313 125.962 149.848 1.00 337.74 385 VAL A CA 1
ATOM 5500 C C . VAL C 1 385 ? 174.640 125.447 149.312 1.00 337.74 385 VAL A C 1
ATOM 5501 O O . VAL C 1 385 ? 174.677 124.694 148.332 1.00 337.74 385 VAL A O 1
ATOM 5505 N N . TYR C 1 386 ? 175.750 125.829 149.945 1.00 337.42 386 TYR A N 1
ATOM 5506 C CA . TYR C 1 386 ? 177.026 125.299 149.468 1.00 337.42 386 TYR A CA 1
ATOM 5507 C C . TYR C 1 386 ? 177.259 123.822 149.785 1.00 337.42 386 TYR A C 1
ATOM 5508 O O . TYR C 1 386 ? 178.284 123.284 149.353 1.00 337.42 386 TYR A O 1
ATOM 5517 N N . LEU C 1 387 ? 176.363 123.144 150.507 1.00 339.22 387 LEU A N 1
ATOM 5518 C CA . LEU C 1 387 ? 176.518 121.709 150.734 1.00 339.22 387 LEU A CA 1
ATOM 5519 C C . LEU C 1 387 ? 175.405 120.872 150.114 1.00 339.22 387 LEU A C 1
ATOM 5520 O O . LEU C 1 387 ? 175.678 119.999 149.286 1.00 339.22 387 LEU A O 1
ATOM 5525 N N . TYR C 1 388 ? 174.149 121.110 150.493 1.00 340.82 388 TYR A N 1
ATOM 5526 C CA . TYR C 1 388 ? 173.043 120.253 150.083 1.00 340.82 388 TYR A CA 1
ATOM 5527 C C . TYR C 1 388 ? 172.305 120.760 148.851 1.00 340.82 388 TYR A C 1
ATOM 5528 O O . TYR C 1 388 ? 171.438 120.043 148.340 1.00 340.82 388 TYR A O 1
ATOM 5537 N N . ASP C 1 389 ? 172.615 121.965 148.376 1.00 340.59 389 ASP A N 1
ATOM 5538 C CA . ASP C 1 389 ? 171.985 122.547 147.190 1.00 340.59 389 ASP A CA 1
ATOM 5539 C C . ASP C 1 389 ? 170.468 122.648 147.368 1.00 340.59 389 ASP A C 1
ATOM 5540 O O . ASP C 1 389 ? 169.682 121.996 146.678 1.00 340.59 389 ASP A O 1
ATOM 5545 N N . ILE C 1 390 ? 170.065 123.480 148.324 1.00 337.56 390 ILE A N 1
ATOM 5546 C CA . ILE C 1 390 ? 168.656 123.766 148.567 1.00 337.56 390 ILE A CA 1
ATOM 5547 C C . ILE C 1 390 ? 168.197 124.840 147.592 1.00 337.56 390 ILE A C 1
ATOM 5548 O O . ILE C 1 390 ? 168.912 125.808 147.316 1.00 337.56 390 ILE A O 1
ATOM 5553 N N . ASN C 1 391 ? 166.985 124.664 147.056 1.00 329.86 391 ASN A N 1
ATOM 5554 C CA . ASN C 1 391 ? 166.375 125.652 146.174 1.00 329.86 391 ASN A CA 1
ATOM 5555 C C . ASN C 1 391 ? 165.037 126.144 146.715 1.00 329.86 391 ASN A C 1
ATOM 5556 O O . ASN C 1 391 ? 164.268 126.769 145.978 1.00 329.86 391 ASN A O 1
ATOM 5561 N N . HIS C 1 392 ? 164.745 125.879 147.990 1.00 324.24 392 HIS A N 1
ATOM 5562 C CA . HIS C 1 392 ? 163.485 126.301 148.600 1.00 324.24 392 HIS A CA 1
ATOM 5563 C C . HIS C 1 392 ? 163.719 126.455 150.100 1.00 324.24 392 HIS A C 1
ATOM 5564 O O . HIS C 1 392 ? 163.829 125.458 150.819 1.00 324.24 392 HIS A O 1
ATOM 5571 N N . VAL C 1 393 ? 163.789 127.700 150.561 1.00 320.50 393 VAL A N 1
ATOM 5572 C CA . VAL C 1 393 ? 163.985 128.022 151.969 1.00 320.50 393 VAL A CA 1
ATOM 5573 C C . VAL C 1 393 ? 162.714 128.673 152.492 1.00 320.50 393 VAL A C 1
ATOM 5574 O O . VAL C 1 393 ? 162.184 129.602 151.870 1.00 320.50 393 VAL A O 1
ATOM 5578 N N . ILE C 1 394 ? 162.222 128.184 153.627 1.00 322.96 394 ILE A N 1
ATOM 5579 C CA . ILE C 1 394 ? 160.988 128.668 154.233 1.00 322.96 394 ILE A CA 1
ATOM 5580 C C . ILE C 1 394 ? 161.310 129.228 155.610 1.00 322.96 394 ILE A C 1
ATOM 5581 O O . ILE C 1 394 ? 161.943 128.552 156.431 1.00 322.96 394 ILE A O 1
ATOM 5586 N N . ILE C 1 395 ? 160.877 130.461 155.861 1.00 316.15 395 ILE A N 1
ATOM 5587 C CA . ILE C 1 395 ? 161.042 131.121 157.150 1.00 316.15 395 ILE A CA 1
ATOM 5588 C C . ILE C 1 395 ? 159.660 131.480 157.674 1.00 316.15 395 ILE A C 1
ATOM 5589 O O . ILE C 1 395 ? 158.871 132.122 156.971 1.00 316.15 395 ILE A O 1
ATOM 5594 N N . ASP C 1 396 ? 159.372 131.070 158.906 1.00 319.15 396 ASP A N 1
ATOM 5595 C CA . ASP C 1 396 ? 158.046 131.217 159.491 1.00 319.15 396 ASP A CA 1
ATOM 5596 C C . ASP C 1 396 ? 158.045 132.320 160.540 1.00 319.15 396 ASP A C 1
ATOM 5597 O O . ASP C 1 396 ? 158.980 132.422 161.341 1.00 319.15 396 ASP A O 1
ATOM 5602 N N . ASN C 1 397 ? 156.989 133.138 160.532 1.00 312.29 397 ASN A N 1
ATOM 5603 C CA . ASN C 1 397 ? 156.704 134.100 161.596 1.00 312.29 397 ASN A CA 1
ATOM 5604 C C . ASN C 1 397 ? 157.860 135.091 161.769 1.00 312.29 397 ASN A C 1
ATOM 5605 O O . ASN C 1 397 ? 158.597 135.081 162.758 1.00 312.29 397 ASN A O 1
ATOM 5610 N N . LEU C 1 398 ? 158.001 135.943 160.748 1.00 305.11 398 LEU A N 1
ATOM 5611 C CA . LEU C 1 398 ? 159.091 136.914 160.712 1.00 305.11 398 LEU A CA 1
ATOM 5612 C C . LEU C 1 398 ? 159.134 137.781 161.966 1.00 305.11 398 LEU A C 1
ATOM 5613 O O . LEU C 1 398 ? 160.223 138.102 162.453 1.00 305.11 398 LEU A O 1
ATOM 5618 N N . GLN C 1 399 ? 157.973 138.167 162.504 1.00 305.39 399 GLN A N 1
ATOM 5619 C CA . GLN C 1 399 ? 157.955 139.039 163.676 1.00 305.39 399 GLN A CA 1
ATOM 5620 C C . GLN C 1 399 ? 158.584 138.393 164.903 1.00 305.39 399 GLN A C 1
ATOM 5621 O O . GLN C 1 399 ? 159.032 139.112 165.803 1.00 305.39 399 GLN A O 1
ATOM 5627 N N . PHE C 1 400 ? 158.626 137.062 164.968 1.00 311.57 400 PHE A N 1
ATOM 5628 C CA . PHE C 1 400 ? 159.219 136.400 166.125 1.00 311.57 400 PHE A CA 1
ATOM 5629 C C . PHE C 1 400 ? 160.736 136.557 166.131 1.00 311.57 400 PHE A C 1
ATOM 5630 O O . PHE C 1 400 ? 161.333 136.895 167.159 1.00 311.57 400 PHE A O 1
ATOM 5638 N N . MET C 1 401 ? 161.378 136.316 164.985 1.00 312.30 401 MET A N 1
ATOM 5639 C CA . MET C 1 401 ? 162.823 136.503 164.903 1.00 312.30 401 MET A CA 1
ATOM 5640 C C . MET C 1 401 ? 163.186 137.982 164.838 1.00 312.30 401 MET A C 1
ATOM 5641 O O . MET C 1 401 ? 164.241 138.390 165.336 1.00 312.30 401 MET A O 1
ATOM 5646 N N . MET C 1 402 ? 162.325 138.801 164.228 1.00 305.40 402 MET A N 1
ATOM 5647 C CA . MET C 1 402 ? 162.606 140.228 164.129 1.00 305.40 402 MET A CA 1
ATOM 5648 C C . MET C 1 402 ? 162.442 140.924 165.474 1.00 305.40 402 MET A C 1
ATOM 5649 O O . MET C 1 402 ? 163.174 141.875 165.770 1.00 305.40 402 MET A O 1
ATOM 5654 N N . GLY C 1 403 ? 161.500 140.465 166.296 1.00 306.10 403 GLY A N 1
ATOM 5655 C CA . GLY C 1 403 ? 161.225 141.089 167.576 1.00 306.10 403 GLY A CA 1
ATOM 5656 C C . GLY C 1 403 ? 162.414 141.127 168.513 1.00 306.10 403 GLY A C 1
ATOM 5657 O O . GLY C 1 403 ? 162.866 140.087 169.002 1.00 306.10 403 GLY A O 1
ATOM 5658 N N . GLN C 1 404 ? 162.927 142.325 168.771 1.00 295.54 404 GLN A N 1
ATOM 5659 C CA . GLN C 1 404 ? 164.073 142.499 169.655 1.00 295.54 404 GLN A CA 1
ATOM 5660 C C . GLN C 1 404 ? 163.648 143.099 170.992 1.00 295.54 404 GLN A C 1
ATOM 5661 O O . GLN C 1 404 ? 163.477 142.383 171.979 1.00 295.54 404 GLN A O 1
ATOM 5667 N N . ASP C 1 410 ? 164.761 151.919 166.746 1.00 274.14 410 ASP A N 1
ATOM 5668 C CA . ASP C 1 410 ? 163.914 152.371 165.649 1.00 274.14 410 ASP A CA 1
ATOM 5669 C C . ASP C 1 410 ? 163.205 151.199 164.980 1.00 274.14 410 ASP A C 1
ATOM 5670 O O . ASP C 1 410 ? 163.797 150.481 164.174 1.00 274.14 410 ASP A O 1
ATOM 5675 N N . LYS C 1 411 ? 161.932 151.011 165.319 1.00 267.01 411 LYS A N 1
ATOM 5676 C CA . LYS C 1 411 ? 161.153 149.940 164.723 1.00 267.01 411 LYS A CA 1
ATOM 5677 C C . LYS C 1 411 ? 160.755 150.309 163.293 1.00 267.01 411 LYS A C 1
ATOM 5678 O O . LYS C 1 411 ? 160.940 151.441 162.837 1.00 267.01 411 LYS A O 1
ATOM 5684 N N . TYR C 1 412 ? 160.213 149.322 162.581 1.00 258.35 412 TYR A N 1
ATOM 5685 C CA . TYR C 1 412 ? 159.811 149.427 161.180 1.00 258.35 412 TYR A CA 1
ATOM 5686 C C . TYR C 1 412 ? 160.981 149.731 160.253 1.00 258.35 412 TYR A C 1
ATOM 5687 O O . TYR C 1 412 ? 160.766 150.119 159.098 1.00 258.35 412 TYR A O 1
ATOM 5696 N N . ALA C 1 413 ? 162.207 149.567 160.723 1.00 265.93 413 ALA A N 1
ATOM 5697 C CA . ALA C 1 413 ? 163.403 149.758 159.910 1.00 265.93 413 ALA A CA 1
ATOM 5698 C C . ALA C 1 413 ? 164.290 148.525 159.880 1.00 265.93 413 ALA A C 1
ATOM 5699 O O . ALA C 1 413 ? 164.858 148.210 158.832 1.00 265.93 413 ALA A O 1
ATOM 5701 N N . VAL C 1 414 ? 164.425 147.821 161.006 1.00 270.68 414 VAL A N 1
ATOM 5702 C CA . VAL C 1 414 ? 165.152 146.557 161.005 1.00 270.68 414 VAL A CA 1
ATOM 5703 C C . VAL C 1 414 ? 164.404 145.517 160.180 1.00 270.68 414 VAL A C 1
ATOM 5704 O O . VAL C 1 414 ? 165.017 144.668 159.522 1.00 270.68 414 VAL A O 1
ATOM 5708 N N . GLN C 1 415 ? 163.069 145.563 160.208 1.00 274.54 415 GLN A N 1
ATOM 5709 C CA . GLN C 1 415 ? 162.280 144.667 159.370 1.00 274.54 415 GLN A CA 1
ATOM 5710 C C . GLN C 1 415 ? 162.560 144.911 157.893 1.00 274.54 415 GLN A C 1
ATOM 5711 O O . GLN C 1 415 ? 162.746 143.962 157.122 1.00 274.54 415 GLN A O 1
ATOM 5717 N N . ASP C 1 416 ? 162.608 146.180 157.482 1.00 269.95 416 ASP A N 1
ATOM 5718 C CA . ASP C 1 416 ? 162.947 146.490 156.098 1.00 269.95 416 ASP A CA 1
ATOM 5719 C C . ASP C 1 416 ? 164.351 146.009 155.762 1.00 269.95 416 ASP A C 1
ATOM 5720 O O . ASP C 1 416 ? 164.596 145.500 154.662 1.00 269.95 416 ASP A O 1
ATOM 5725 N N . HIS C 1 417 ? 165.284 146.153 156.705 1.00 273.03 417 HIS A N 1
ATOM 5726 C CA . HIS C 1 417 ? 166.652 145.698 156.478 1.00 273.03 417 HIS A CA 1
ATOM 5727 C C . HIS C 1 417 ? 166.703 144.191 156.256 1.00 273.03 417 HIS A C 1
ATOM 5728 O O . HIS C 1 417 ? 167.390 143.709 155.349 1.00 273.03 417 HIS A O 1
ATOM 5735 N N . ILE C 1 418 ? 165.978 143.425 157.076 1.00 281.38 418 ILE A N 1
ATOM 5736 C CA . ILE C 1 418 ? 166.032 141.974 156.928 1.00 281.38 418 ILE A CA 1
ATOM 5737 C C . ILE C 1 418 ? 165.303 141.520 155.667 1.00 281.38 418 ILE A C 1
ATOM 5738 O O . ILE C 1 418 ? 165.731 140.560 155.015 1.00 281.38 418 ILE A O 1
ATOM 5743 N N . ILE C 1 419 ? 164.210 142.191 155.284 1.00 280.76 419 ILE A N 1
ATOM 5744 C CA . ILE C 1 419 ? 163.566 141.845 154.015 1.00 280.76 419 ILE A CA 1
ATOM 5745 C C . ILE C 1 419 ? 164.492 142.148 152.844 1.00 280.76 419 ILE A C 1
ATOM 5746 O O . ILE C 1 419 ? 164.578 141.369 151.886 1.00 280.76 419 ILE A O 1
ATOM 5751 N N . GLY C 1 420 ? 165.196 143.280 152.894 1.00 282.28 420 GLY A N 1
ATOM 5752 C CA . GLY C 1 420 ? 166.155 143.583 151.844 1.00 282.28 420 GLY A CA 1
ATOM 5753 C C . GLY C 1 420 ? 167.282 142.570 151.777 1.00 282.28 420 GLY A C 1
ATOM 5754 O O . GLY C 1 420 ? 167.706 142.169 150.690 1.00 282.28 420 GLY A O 1
ATOM 5755 N N . ALA C 1 421 ? 167.780 142.143 152.939 1.00 285.54 421 ALA A N 1
ATOM 5756 C CA . ALA C 1 421 ? 168.824 141.123 152.969 1.00 285.54 421 ALA A CA 1
ATOM 5757 C C . ALA C 1 421 ? 168.324 139.806 152.388 1.00 285.54 421 ALA A C 1
ATOM 5758 O O . ALA C 1 421 ? 169.044 139.139 151.635 1.00 285.54 421 ALA A O 1
ATOM 5760 N N . PHE C 1 422 ? 167.094 139.413 152.730 1.00 287.71 422 PHE A N 1
ATOM 5761 C CA . PHE C 1 422 ? 166.528 138.187 152.175 1.00 287.71 422 PHE A CA 1
ATOM 5762 C C . PHE C 1 422 ? 166.361 138.288 150.665 1.00 287.71 422 PHE A C 1
ATOM 5763 O O . PHE C 1 422 ? 166.631 137.325 149.938 1.00 287.71 422 PHE A O 1
ATOM 5771 N N . ARG C 1 423 ? 165.909 139.444 150.173 1.00 279.20 423 ARG A N 1
ATOM 5772 C CA . ARG C 1 423 ? 165.765 139.627 148.732 1.00 279.20 423 ARG A CA 1
ATOM 5773 C C . ARG C 1 423 ? 167.114 139.553 148.030 1.00 279.20 423 ARG A C 1
ATOM 5774 O O . ARG C 1 423 ? 167.236 138.939 146.963 1.00 279.20 423 ARG A O 1
ATOM 5782 N N . LYS C 1 424 ? 168.140 140.179 148.613 1.00 287.59 424 LYS A N 1
ATOM 5783 C CA . LYS C 1 424 ? 169.477 140.113 148.030 1.00 287.59 424 LYS A CA 1
ATOM 5784 C C . LYS C 1 424 ? 170.000 138.683 148.016 1.00 287.59 424 LYS A C 1
ATOM 5785 O O . LYS C 1 424 ? 170.609 138.245 147.032 1.00 287.59 424 LYS A O 1
ATOM 5791 N N . PHE C 1 425 ? 169.770 137.939 149.101 1.00 295.72 425 PHE A N 1
ATOM 5792 C CA . PHE C 1 425 ? 170.187 136.542 149.150 1.00 295.72 425 PHE A CA 1
ATOM 5793 C C . PHE C 1 425 ? 169.472 135.714 148.091 1.00 295.72 425 PHE A C 1
ATOM 5794 O O . PHE C 1 425 ? 170.090 134.876 147.425 1.00 295.72 425 PHE A O 1
ATOM 5802 N N . ALA C 1 426 ? 168.166 135.933 147.924 1.00 292.28 426 ALA A N 1
ATOM 5803 C CA . ALA C 1 426 ? 167.410 135.185 146.925 1.00 292.28 426 ALA A CA 1
ATOM 5804 C C . ALA C 1 426 ? 167.883 135.509 145.514 1.00 292.28 426 ALA A C 1
ATOM 5805 O O . ALA C 1 426 ? 167.986 134.615 144.666 1.00 292.28 426 ALA A O 1
ATOM 5807 N N . THR C 1 427 ? 168.170 136.784 145.241 1.00 290.02 427 THR A N 1
ATOM 5808 C CA . THR C 1 427 ? 168.599 137.166 143.899 1.00 290.02 427 THR A CA 1
ATOM 5809 C C . THR C 1 427 ? 170.003 136.655 143.594 1.00 290.02 427 THR A C 1
ATOM 5810 O O . THR C 1 427 ? 170.265 136.174 142.485 1.00 290.02 427 THR A O 1
ATOM 5814 N N . ASN C 1 428 ? 170.919 136.748 144.560 1.00 289.79 428 ASN A N 1
ATOM 5815 C CA . ASN C 1 428 ? 172.303 136.357 144.319 1.00 289.79 428 ASN A CA 1
ATOM 5816 C C . ASN C 1 428 ? 172.505 134.848 144.314 1.00 289.79 428 ASN A C 1
ATOM 5817 O O . ASN C 1 428 ? 173.531 134.377 143.813 1.00 289.79 428 ASN A O 1
ATOM 5822 N N . THR C 1 429 ? 171.557 134.082 144.855 1.00 293.04 429 THR A N 1
ATOM 5823 C CA . THR C 1 429 ? 171.698 132.638 144.964 1.00 293.04 429 THR A CA 1
ATOM 5824 C C . THR C 1 429 ? 170.660 131.870 144.155 1.00 293.04 429 THR A C 1
ATOM 5825 O O . THR C 1 429 ? 170.884 130.690 143.856 1.00 293.04 429 THR A O 1
ATOM 5829 N N . SER C 1 430 ? 169.559 132.512 143.759 1.00 295.37 430 SER A N 1
ATOM 5830 C CA . SER C 1 430 ? 168.482 131.884 142.992 1.00 295.37 430 SER A CA 1
ATOM 5831 C C . SER C 1 430 ? 167.825 130.758 143.793 1.00 295.37 430 SER A C 1
ATOM 5832 O O . SER C 1 430 ? 167.752 129.605 143.364 1.00 295.37 430 SER A O 1
ATOM 5835 N N . CYS C 1 431 ? 167.344 131.122 144.980 1.00 299.34 431 CYS A N 1
ATOM 5836 C CA . CYS C 1 431 ? 166.608 130.216 145.849 1.00 299.34 431 CYS A CA 1
ATOM 5837 C C . CYS C 1 431 ? 165.295 130.871 146.246 1.00 299.34 431 CYS A C 1
ATOM 5838 O O . CYS C 1 431 ? 165.262 132.066 146.556 1.00 299.34 431 CYS A O 1
ATOM 5841 N N . HIS C 1 432 ? 164.221 130.088 146.236 1.00 297.94 432 HIS A N 1
ATOM 5842 C CA . HIS C 1 432 ? 162.880 130.597 146.516 1.00 297.94 432 HIS A CA 1
ATOM 5843 C C . HIS C 1 432 ? 162.697 130.715 148.023 1.00 297.94 432 HIS A C 1
ATOM 5844 O O . HIS C 1 432 ? 162.592 129.712 148.731 1.00 297.94 432 HIS A O 1
ATOM 5851 N N . VAL C 1 433 ? 162.656 131.947 148.520 1.00 295.47 433 VAL A N 1
ATOM 5852 C CA . VAL C 1 433 ? 162.517 132.209 149.947 1.00 295.47 433 VAL A CA 1
ATOM 5853 C C . VAL C 1 433 ? 161.047 132.458 150.256 1.00 295.47 433 VAL A C 1
ATOM 5854 O O . VAL C 1 433 ? 160.413 133.327 149.647 1.00 295.47 433 VAL A O 1
ATOM 5858 N N . THR C 1 434 ? 160.505 131.696 151.201 1.00 304.66 434 THR A N 1
ATOM 5859 C CA . THR C 1 434 ? 159.124 131.839 151.638 1.00 304.66 434 THR A CA 1
ATOM 5860 C C . THR C 1 434 ? 159.100 132.481 153.018 1.00 304.66 434 THR A C 1
ATOM 5861 O O . THR C 1 434 ? 159.775 132.009 153.938 1.00 304.66 434 THR A O 1
ATOM 5865 N N . LEU C 1 435 ? 158.320 133.548 153.157 1.00 294.88 435 LEU A N 1
ATOM 5866 C CA . LEU C 1 435 ? 158.232 134.308 154.396 1.00 294.88 435 LEU A CA 1
ATOM 5867 C C . LEU C 1 435 ? 156.782 134.365 154.849 1.00 294.88 435 LEU A C 1
ATOM 5868 O O . LEU C 1 435 ? 155.887 134.648 154.047 1.00 294.88 435 LEU A O 1
ATOM 5873 N N . ILE C 1 436 ? 156.556 134.094 156.130 1.00 301.19 436 ILE A N 1
ATOM 5874 C CA . ILE C 1 436 ? 155.232 134.168 156.736 1.00 301.19 436 ILE A CA 1
ATOM 5875 C C . ILE C 1 436 ? 155.224 135.405 157.624 1.00 301.19 436 ILE A C 1
ATOM 5876 O O . ILE C 1 436 ? 155.944 135.474 158.626 1.00 301.19 436 ILE A O 1
ATOM 5881 N N . ILE C 1 437 ? 154.407 136.387 157.254 1.00 289.87 437 ILE A N 1
ATOM 5882 C CA . ILE C 1 437 ? 154.337 137.667 157.948 1.00 289.87 437 ILE A CA 1
ATOM 5883 C C . ILE C 1 437 ? 152.950 137.811 158.558 1.00 289.87 437 ILE A C 1
ATOM 5884 O O . ILE C 1 437 ? 151.939 137.599 157.877 1.00 289.87 437 ILE A O 1
ATOM 5889 N N . HIS C 1 438 ? 152.897 138.158 159.841 1.00 290.18 438 HIS A N 1
ATOM 5890 C CA . HIS C 1 438 ? 151.616 138.363 160.495 1.00 290.18 438 HIS A CA 1
ATOM 5891 C C . HIS C 1 438 ? 150.939 139.623 159.957 1.00 290.18 438 HIS A C 1
ATOM 5892 O O . HIS C 1 438 ? 151.610 140.590 159.590 1.00 290.18 438 HIS A O 1
ATOM 5899 N N . PRO C 1 439 ? 149.611 139.637 159.900 1.00 273.79 439 PRO A N 1
ATOM 5900 C CA . PRO C 1 439 ? 148.896 140.844 159.486 1.00 273.79 439 PRO A CA 1
ATOM 5901 C C . PRO C 1 439 ? 148.668 141.795 160.653 1.00 273.79 439 PRO A C 1
ATOM 5902 O O . PRO C 1 439 ? 148.865 141.456 161.821 1.00 273.79 439 PRO A O 1
ATOM 5906 N N . ARG C 1 440 ? 148.248 143.009 160.309 1.00 261.61 440 ARG A N 1
ATOM 5907 C CA . ARG C 1 440 ? 147.965 144.006 161.327 1.00 261.61 440 ARG A CA 1
ATOM 5908 C C . ARG C 1 440 ? 146.612 143.729 161.980 1.00 261.61 440 ARG A C 1
ATOM 5909 O O . ARG C 1 440 ? 145.828 142.890 161.528 1.00 261.61 440 ARG A O 1
ATOM 5917 N N . LYS C 1 441 ? 146.344 144.451 163.065 1.00 265.27 441 LYS A N 1
ATOM 5918 C CA . LYS C 1 441 ? 145.135 144.235 163.854 1.00 265.27 441 LYS A CA 1
ATOM 5919 C C . LYS C 1 441 ? 143.915 144.688 163.063 1.00 265.27 441 LYS A C 1
ATOM 5920 O O . LYS C 1 441 ? 143.661 145.889 162.926 1.00 265.27 441 LYS A O 1
ATOM 5926 N N . GLU C 1 442 ? 143.157 143.727 162.544 1.00 283.41 442 GLU A N 1
ATOM 5927 C CA . GLU C 1 442 ? 141.945 144.004 161.792 1.00 283.41 442 GLU A CA 1
ATOM 5928 C C . GLU C 1 442 ? 140.733 143.792 162.702 1.00 283.41 442 GLU A C 1
ATOM 5929 O O . GLU C 1 442 ? 140.806 143.092 163.715 1.00 283.41 442 GLU A O 1
ATOM 5935 N N . GLU C 1 443 ? 139.600 144.399 162.350 1.00 288.25 443 GLU A N 1
ATOM 5936 C CA . GLU C 1 443 ? 138.403 144.376 163.183 1.00 288.25 443 GLU A CA 1
ATOM 5937 C C . GLU C 1 443 ? 137.538 143.142 162.950 1.00 288.25 443 GLU A C 1
ATOM 5938 O O . GLU C 1 443 ? 136.369 143.131 163.349 1.00 288.25 443 GLU A O 1
ATOM 5944 N N . ASP C 1 444 ? 138.089 142.103 162.323 1.00 290.38 444 ASP A N 1
ATOM 5945 C CA . ASP C 1 444 ? 137.510 140.770 162.177 1.00 290.38 444 ASP A CA 1
ATOM 5946 C C . ASP C 1 444 ? 136.282 140.786 161.264 1.00 290.38 444 ASP A C 1
ATOM 5947 O O . ASP C 1 444 ? 135.505 139.825 161.266 1.00 290.38 444 ASP A O 1
ATOM 5952 N N . ASP C 1 445 ? 136.062 141.854 160.491 1.00 287.17 445 ASP A N 1
ATOM 5953 C CA . ASP C 1 445 ? 134.952 141.880 159.545 1.00 287.17 445 ASP A CA 1
ATOM 5954 C C . ASP C 1 445 ? 135.367 142.574 158.246 1.00 287.17 445 ASP A C 1
ATOM 5955 O O . ASP C 1 445 ? 134.564 143.285 157.635 1.00 287.17 445 ASP A O 1
ATOM 5960 N N . ARG C 1 446 ? 136.623 142.417 157.833 1.00 285.52 446 ARG A N 1
ATOM 5961 C CA . ARG C 1 446 ? 137.107 142.931 156.557 1.00 285.52 446 ARG A CA 1
ATOM 5962 C C . ARG C 1 446 ? 138.046 141.909 155.938 1.00 285.52 446 ARG A C 1
ATOM 5963 O O . ARG C 1 446 ? 138.869 141.313 156.641 1.00 285.52 446 ARG A O 1
ATOM 5971 N N . GLU C 1 447 ? 137.921 141.706 154.628 1.00 278.88 447 GLU A N 1
ATOM 5972 C CA . GLU C 1 447 ? 138.823 140.799 153.932 1.00 278.88 447 GLU A CA 1
ATOM 5973 C C . GLU C 1 447 ? 140.240 141.357 153.938 1.00 278.88 447 GLU A C 1
ATOM 5974 O O . GLU C 1 447 ? 140.454 142.564 153.795 1.00 278.88 447 GLU A O 1
ATOM 5980 N N . LEU C 1 448 ? 141.213 140.468 154.115 1.00 278.21 448 LEU A N 1
ATOM 5981 C CA . LEU C 1 448 ? 142.610 140.873 154.241 1.00 278.21 448 LEU A CA 1
ATOM 5982 C C . LEU C 1 448 ? 143.142 141.306 152.880 1.00 278.21 448 LEU A C 1
ATOM 5983 O O . LEU C 1 448 ? 143.210 140.500 151.946 1.00 278.21 448 LEU A O 1
ATOM 5988 N N . GLN C 1 449 ? 143.516 142.577 152.763 1.00 264.90 449 GLN A N 1
ATOM 5989 C CA . GLN C 1 449 ? 144.061 143.099 151.521 1.00 264.90 449 GLN A CA 1
ATOM 5990 C C . GLN C 1 449 ? 145.579 142.937 151.491 1.00 264.90 449 GLN A C 1
ATOM 5991 O O . GLN C 1 449 ? 146.206 142.468 152.444 1.00 264.90 449 GLN A O 1
ATOM 5997 N N . THR C 1 450 ? 146.174 143.339 150.365 1.00 253.05 450 THR A N 1
ATOM 5998 C CA . THR C 1 450 ? 147.626 143.337 150.235 1.00 253.05 450 THR A CA 1
ATOM 5999 C C . THR C 1 450 ? 148.294 144.400 151.096 1.00 253.05 450 THR A C 1
ATOM 6000 O O . THR C 1 450 ? 149.511 144.335 151.295 1.00 253.05 450 THR A O 1
ATOM 6004 N N . ALA C 1 451 ? 147.535 145.368 151.603 1.00 250.36 451 ALA A N 1
ATOM 6005 C CA . ALA C 1 451 ? 148.065 146.430 152.445 1.00 250.36 451 ALA A CA 1
ATOM 6006 C C . ALA C 1 451 ? 147.967 146.109 153.930 1.00 250.36 451 ALA A C 1
ATOM 6007 O O . ALA C 1 451 ? 148.292 146.965 154.760 1.00 250.36 451 ALA A O 1
ATOM 6009 N N . SER C 1 452 ? 147.527 144.904 154.282 1.00 262.34 452 SER A N 1
ATOM 6010 C CA . SER C 1 452 ? 147.378 144.495 155.671 1.00 262.34 452 SER A CA 1
ATOM 6011 C C . SER C 1 452 ? 148.661 143.917 156.255 1.00 262.34 452 SER A C 1
ATOM 6012 O O . SER C 1 452 ? 148.652 143.451 157.399 1.00 262.34 452 SER A O 1
ATOM 6015 N N . ILE C 1 453 ? 149.757 143.928 155.493 1.00 254.39 453 ILE A N 1
ATOM 6016 C CA . ILE C 1 453 ? 151.025 143.421 155.998 1.00 254.39 453 ILE A CA 1
ATOM 6017 C C . ILE C 1 453 ? 151.515 144.310 157.130 1.00 254.39 453 ILE A C 1
ATOM 6018 O O . ILE C 1 453 ? 151.539 145.542 157.011 1.00 254.39 453 ILE A O 1
ATOM 6023 N N . PHE C 1 454 ? 151.909 143.688 158.237 1.00 254.58 454 PHE A N 1
ATOM 6024 C CA . PHE C 1 454 ? 152.420 144.434 159.380 1.00 254.58 454 PHE A CA 1
ATOM 6025 C C . PHE C 1 454 ? 153.804 144.985 159.058 1.00 254.58 454 PHE A C 1
ATOM 6026 O O . PHE C 1 454 ? 154.685 144.247 158.605 1.00 254.58 454 PHE A O 1
ATOM 6034 N N . GLY C 1 455 ? 153.995 146.280 159.292 1.00 239.72 455 GLY A N 1
ATOM 6035 C CA . GLY C 1 455 ? 155.266 146.916 159.011 1.00 239.72 455 GLY A CA 1
ATOM 6036 C C . GLY C 1 455 ? 155.179 147.926 157.888 1.00 239.72 455 GLY A C 1
ATOM 6037 O O . GLY C 1 455 ? 154.115 148.501 157.642 1.00 239.72 455 GLY A O 1
ATOM 6038 N N . SER C 1 456 ? 156.295 148.153 157.201 1.00 232.89 456 SER A N 1
ATOM 6039 C CA . SER C 1 456 ? 156.324 149.075 156.078 1.00 232.89 456 SER A CA 1
ATOM 6040 C C . SER C 1 456 ? 155.716 148.417 154.841 1.00 232.89 456 SER A C 1
ATOM 6041 O O . SER C 1 456 ? 155.327 147.246 154.849 1.00 232.89 456 SER A O 1
ATOM 6044 N N . ALA C 1 457 ? 155.623 149.188 153.758 1.00 228.06 457 ALA A N 1
ATOM 6045 C CA . ALA C 1 457 ? 155.066 148.681 152.512 1.00 228.06 457 ALA A CA 1
ATOM 6046 C C . ALA C 1 457 ? 156.077 147.905 151.681 1.00 228.06 457 ALA A C 1
ATOM 6047 O O . ALA C 1 457 ? 155.704 147.360 150.637 1.00 228.06 457 ALA A O 1
ATOM 6049 N N . LYS C 1 458 ? 157.339 147.842 152.111 1.00 230.31 458 LYS A N 1
ATOM 6050 C CA . LYS C 1 458 ? 158.354 147.157 151.317 1.00 230.31 458 LYS A CA 1
ATOM 6051 C C . LYS C 1 458 ? 158.059 145.665 151.208 1.00 230.31 458 LYS A C 1
ATOM 6052 O O . LYS C 1 458 ? 158.382 145.032 150.197 1.00 230.31 458 LYS A O 1
ATOM 6058 N N . ALA C 1 459 ? 157.422 145.091 152.232 1.00 231.68 45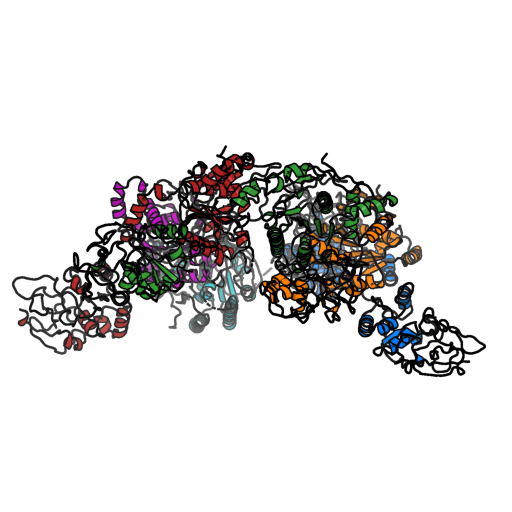9 ALA A N 1
ATOM 6059 C CA . ALA C 1 459 ? 157.163 143.654 152.231 1.00 231.68 459 ALA A CA 1
ATOM 6060 C C . ALA C 1 459 ? 156.410 143.229 150.978 1.00 231.68 459 ALA A C 1
ATOM 6061 O O . ALA C 1 459 ? 156.644 142.138 150.446 1.00 231.68 459 ALA A O 1
ATOM 6063 N N . SER C 1 460 ? 155.502 144.075 150.490 1.00 223.48 460 SER A N 1
ATOM 6064 C CA . SER C 1 460 ? 154.849 143.808 149.214 1.00 223.48 460 SER A CA 1
ATOM 6065 C C . SER C 1 460 ? 155.708 144.227 148.026 1.00 223.48 460 SER A C 1
ATOM 6066 O O . SER C 1 460 ? 155.587 143.642 146.944 1.00 223.48 460 SER A O 1
ATOM 6069 N N . GLN C 1 461 ? 156.573 145.230 148.204 1.00 214.57 461 GLN A N 1
ATOM 6070 C CA . GLN C 1 461 ? 157.282 145.814 147.068 1.00 214.57 461 GLN A CA 1
ATOM 6071 C C . GLN C 1 461 ? 158.389 144.897 146.557 1.00 214.57 461 GLN A C 1
ATOM 6072 O O . GLN C 1 461 ? 158.559 144.735 145.343 1.00 214.57 461 GLN A O 1
ATOM 6078 N N . GLU C 1 462 ? 159.158 144.288 147.461 1.00 228.94 462 GLU A N 1
ATOM 6079 C CA . GLU C 1 462 ? 160.180 143.326 147.064 1.00 228.94 462 GLU A CA 1
ATOM 6080 C C . GLU C 1 462 ? 159.656 141.896 146.999 1.00 228.94 462 GLU A C 1
ATOM 6081 O O . GLU C 1 462 ? 160.443 140.964 146.807 1.00 228.94 462 GLU A O 1
ATOM 6087 N N . ALA C 1 463 ? 158.350 141.701 147.142 1.00 241.70 463 ALA A N 1
ATOM 6088 C CA . ALA C 1 463 ? 157.783 140.368 147.021 1.00 241.70 463 ALA A CA 1
ATOM 6089 C C . ALA C 1 463 ? 157.370 140.082 145.583 1.00 241.70 463 ALA A C 1
ATOM 6090 O O . ALA C 1 463 ? 156.908 140.966 144.857 1.00 241.70 463 ALA A O 1
ATOM 6092 N N . ASP C 1 464 ? 157.544 138.826 145.175 1.00 257.53 464 ASP A N 1
ATOM 6093 C CA . ASP C 1 464 ? 157.112 138.377 143.859 1.00 257.53 464 ASP A CA 1
ATOM 6094 C C . ASP C 1 464 ? 155.793 137.620 143.891 1.00 257.53 464 ASP A C 1
ATOM 6095 O O . ASP C 1 464 ? 155.109 137.557 142.865 1.00 257.53 464 ASP A O 1
ATOM 6100 N N . ASN C 1 465 ? 155.430 137.047 145.035 1.00 263.75 465 ASN A N 1
ATOM 6101 C CA . ASN C 1 465 ? 154.161 136.358 145.207 1.00 263.75 465 ASN A CA 1
ATOM 6102 C C . ASN C 1 465 ? 153.614 136.698 146.585 1.00 263.75 465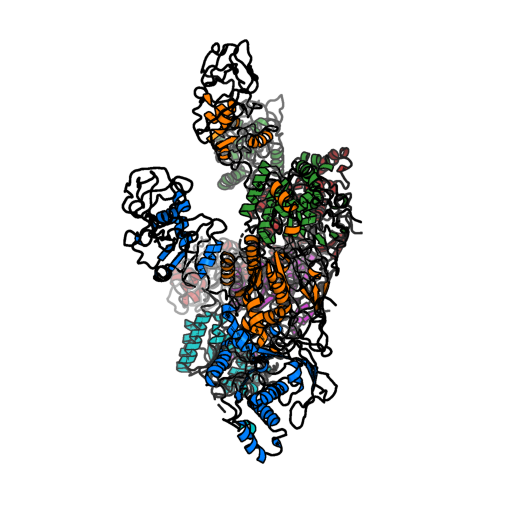 ASN A C 1
ATOM 6103 O O . ASN C 1 465 ? 154.317 136.562 147.590 1.00 263.75 465 ASN A O 1
ATOM 6108 N N . VAL C 1 466 ? 152.359 137.145 146.625 1.00 265.10 466 VAL A N 1
ATOM 6109 C CA . VAL C 1 466 ? 151.785 137.712 147.841 1.00 265.10 466 VAL A CA 1
ATOM 6110 C C . VAL C 1 466 ? 150.559 136.879 148.212 1.00 265.10 466 VAL A C 1
ATOM 6111 O O . VAL C 1 466 ? 149.530 137.412 148.644 1.00 265.10 466 VAL A O 1
ATOM 6115 N N . LEU C 1 467 ? 150.642 135.569 147.983 1.00 272.40 467 LEU A N 1
ATOM 6116 C CA . LEU C 1 467 ? 149.579 134.639 148.348 1.00 272.40 467 LEU A CA 1
ATOM 6117 C C . LEU C 1 467 ? 149.085 134.894 149.765 1.00 272.40 467 LEU A C 1
ATOM 6118 O O . LEU C 1 467 ? 149.854 134.820 150.728 1.00 272.40 467 LEU A O 1
ATOM 6123 N N . ILE C 1 468 ? 147.795 135.197 149.888 1.00 279.28 468 ILE A N 1
ATOM 6124 C CA . ILE C 1 468 ? 147.189 135.610 151.148 1.00 279.28 468 ILE A CA 1
ATOM 6125 C C . ILE C 1 468 ? 145.943 134.769 151.387 1.00 279.28 468 ILE A C 1
ATOM 6126 O O . ILE C 1 468 ? 145.174 134.509 150.455 1.00 279.28 468 ILE A O 1
ATOM 6131 N N . LEU C 1 469 ? 145.757 134.329 152.627 1.00 287.80 469 LEU A N 1
ATOM 6132 C CA . LEU C 1 469 ? 144.602 133.528 152.999 1.00 287.80 469 LEU A CA 1
ATOM 6133 C C . LEU C 1 469 ? 143.442 134.418 153.432 1.00 287.80 469 LEU A C 1
ATOM 6134 O O . LEU C 1 469 ? 143.623 135.565 153.848 1.00 287.80 469 LEU A O 1
ATOM 6139 N N . GLN C 1 470 ? 142.234 133.869 153.324 1.00 290.64 470 GLN A N 1
ATOM 6140 C CA . GLN C 1 470 ? 141.018 134.542 153.755 1.00 290.64 470 GLN A CA 1
ATOM 6141 C C . GLN C 1 470 ? 140.229 133.615 154.667 1.00 290.64 470 GLN A C 1
ATOM 6142 O O . GLN C 1 470 ? 140.127 132.412 154.408 1.00 290.64 470 GLN A O 1
ATOM 6148 N N . GLU C 1 471 ? 139.675 134.180 155.736 1.00 301.23 471 GLU A N 1
ATOM 6149 C CA . GLU C 1 471 ? 138.934 133.423 156.734 1.00 301.23 471 GLU A CA 1
ATOM 6150 C C . GLU C 1 471 ? 137.502 133.930 156.821 1.00 301.23 471 GLU A C 1
ATOM 6151 O O . GLU C 1 471 ? 137.264 135.140 156.892 1.00 301.23 471 GLU A O 1
ATOM 6157 N N . LYS C 1 472 ? 136.554 132.998 156.817 1.00 301.53 472 LYS A N 1
ATOM 6158 C CA . LYS C 1 472 ? 135.136 133.291 157.010 1.00 301.53 472 LYS A CA 1
ATOM 6159 C C . LYS C 1 472 ? 134.773 132.806 158.411 1.00 301.53 472 LYS A C 1
ATOM 6160 O O . LYS C 1 472 ? 134.467 131.631 158.617 1.00 301.53 472 LYS A O 1
ATOM 6166 N N . LYS C 1 473 ? 134.810 133.723 159.374 1.00 303.56 473 LYS A N 1
ATOM 6167 C CA . LYS C 1 473 ? 134.636 133.382 160.785 1.00 303.56 473 LYS A CA 1
ATOM 6168 C C . LYS C 1 473 ? 133.183 133.011 161.053 1.00 303.56 473 LYS A C 1
ATOM 6169 O O . LYS C 1 473 ? 132.294 133.864 161.033 1.00 303.56 473 LYS A O 1
ATOM 6175 N N . LEU C 1 474 ? 132.939 131.728 161.306 1.00 312.48 474 LEU A N 1
ATOM 6176 C CA . LEU C 1 474 ? 131.639 131.257 161.756 1.00 312.48 474 LEU A CA 1
ATOM 6177 C C . LEU C 1 474 ? 131.623 131.221 163.285 1.00 312.48 474 LEU A C 1
ATOM 6178 O O . LEU C 1 474 ? 132.511 131.760 163.950 1.00 312.48 474 LEU A O 1
ATOM 6183 N N . VAL C 1 475 ? 130.606 130.582 163.861 1.00 320.43 475 VAL A N 1
ATOM 6184 C CA . VAL C 1 475 ? 130.475 130.507 165.312 1.00 320.43 475 VAL A CA 1
ATOM 6185 C C . VAL C 1 475 ? 131.095 129.209 165.819 1.00 320.43 475 VAL A C 1
ATOM 6186 O O . VAL C 1 475 ? 131.632 129.159 166.932 1.00 320.43 475 VAL A O 1
ATOM 6190 N N . THR C 1 476 ? 131.040 128.154 165.005 1.00 321.77 476 THR A N 1
ATOM 6191 C CA . THR C 1 476 ? 131.561 126.841 165.391 1.00 321.77 476 THR A CA 1
ATOM 6192 C C . THR C 1 476 ? 132.117 126.162 164.143 1.00 321.77 476 THR A C 1
ATOM 6193 O O . THR C 1 476 ? 131.370 125.879 163.201 1.00 321.77 476 THR A O 1
ATOM 6197 N N . CYS C 1 477 ? 133.429 125.903 164.145 1.00 318.77 477 CYS A N 1
ATOM 6198 C CA . CYS C 1 477 ? 134.120 125.209 163.062 1.00 318.77 477 CYS A CA 1
ATOM 6199 C C . CYS C 1 477 ? 133.894 125.924 161.735 1.00 318.77 477 CYS A C 1
ATOM 6200 O O . CYS C 1 477 ? 133.179 125.406 160.867 1.00 318.77 477 CYS A O 1
ATOM 6203 N N . PRO C 1 478 ? 134.470 127.117 161.545 1.00 314.79 478 PRO A N 1
ATOM 6204 C CA . PRO C 1 478 ? 134.210 127.878 160.314 1.00 314.79 478 PRO A CA 1
ATOM 6205 C C . PRO C 1 478 ? 134.604 127.135 159.046 1.00 314.79 478 PRO A C 1
ATOM 6206 O O . PRO C 1 478 ? 133.760 126.897 158.177 1.00 314.79 478 PRO A O 1
ATOM 6210 N N . GLY C 1 479 ? 135.875 126.754 158.934 1.00 310.69 479 GLY A N 1
ATOM 6211 C CA . GLY C 1 479 ? 136.326 126.062 157.745 1.00 310.69 479 GLY A CA 1
ATOM 6212 C C . GLY C 1 479 ? 136.212 126.934 156.502 1.00 310.69 479 GLY A C 1
ATOM 6213 O O . GLY C 1 479 ? 136.148 128.166 156.566 1.00 310.69 479 GLY A O 1
ATOM 6214 N N . ARG C 1 480 ? 136.174 126.259 155.352 1.00 307.53 480 ARG A N 1
ATOM 6215 C CA . ARG C 1 480 ? 135.995 126.905 154.051 1.00 307.53 480 ARG A CA 1
ATOM 6216 C C . ARG C 1 480 ? 137.018 128.019 153.836 1.00 307.53 480 ARG A C 1
ATOM 6217 O O . ARG C 1 480 ? 136.681 129.152 153.484 1.00 307.53 480 ARG A O 1
ATOM 6225 N N . ARG C 1 481 ? 138.286 127.686 154.059 1.00 305.90 481 ARG A N 1
ATOM 6226 C CA . ARG C 1 481 ? 139.358 128.653 153.869 1.00 305.90 481 ARG A CA 1
ATOM 6227 C C . ARG C 1 481 ? 139.490 129.020 152.396 1.00 305.90 481 ARG A C 1
ATOM 6228 O O . ARG C 1 481 ? 139.360 128.170 151.512 1.00 305.90 481 ARG A O 1
ATOM 6236 N N . SER C 1 482 ? 139.751 130.298 152.137 1.00 294.79 482 SER A N 1
ATOM 6237 C CA . SER C 1 482 ? 139.864 130.823 150.784 1.00 294.79 482 SER A CA 1
ATOM 6238 C C . SER C 1 482 ? 141.245 131.429 150.581 1.00 294.79 482 SER A C 1
ATOM 6239 O O . SER C 1 482 ? 141.775 132.104 151.469 1.00 294.79 482 SER A O 1
ATOM 6242 N N . LEU C 1 483 ? 141.824 131.183 149.409 1.00 283.06 483 LEU A N 1
ATOM 6243 C CA . LEU C 1 483 ? 143.145 131.686 149.059 1.00 283.06 483 LEU A CA 1
ATOM 6244 C C . LEU C 1 483 ? 143.022 132.665 147.900 1.00 283.06 483 LEU A C 1
ATOM 6245 O O . LEU C 1 483 ? 142.331 132.384 146.915 1.00 283.06 483 LEU A O 1
ATOM 6250 N N . GLN C 1 484 ? 143.690 133.807 148.024 1.00 269.25 484 GLN A N 1
ATOM 6251 C CA . GLN C 1 484 ? 143.690 134.844 147.005 1.00 269.25 484 GLN A CA 1
ATOM 6252 C C . GLN C 1 484 ? 145.123 135.292 146.747 1.00 269.25 484 GLN A C 1
ATOM 6253 O O . GLN C 1 484 ? 145.963 135.284 147.651 1.00 269.25 484 GLN A O 1
ATOM 6259 N N . VAL C 1 485 ? 145.402 135.667 145.504 1.00 259.94 485 VAL A N 1
ATOM 6260 C CA . VAL C 1 485 ? 146.748 136.052 145.078 1.00 259.94 485 VAL A CA 1
ATOM 6261 C C . VAL C 1 485 ? 146.651 137.473 144.534 1.00 259.94 485 VAL A C 1
ATOM 6262 O O . VAL C 1 485 ? 146.106 137.712 143.453 1.00 259.94 485 VAL A O 1
ATOM 6266 N N . THR C 1 486 ? 147.188 138.437 145.288 1.00 251.07 486 THR A N 1
ATOM 6267 C CA . THR C 1 486 ? 147.148 139.827 144.846 1.00 251.07 486 THR A CA 1
ATOM 6268 C C . THR C 1 486 ? 148.149 140.102 143.731 1.00 251.07 486 THR A C 1
ATOM 6269 O O . THR C 1 486 ? 147.824 140.815 142.775 1.00 251.07 486 THR A O 1
ATOM 6273 N N . LYS C 1 487 ? 149.358 139.553 143.827 1.00 232.66 487 LYS A N 1
ATOM 6274 C CA . LYS C 1 487 ? 150.440 139.898 142.917 1.00 232.66 487 LYS A CA 1
ATOM 6275 C C . LYS C 1 487 ? 151.076 138.642 142.340 1.00 232.66 487 LYS A C 1
ATOM 6276 O O . LYS C 1 487 ? 151.170 137.613 143.015 1.00 232.66 487 LYS A O 1
ATOM 6282 N N . ASN C 1 488 ? 151.514 138.741 141.084 1.00 233.23 488 ASN A N 1
ATOM 6283 C CA . ASN C 1 488 ? 152.194 137.642 140.402 1.00 233.23 488 ASN A CA 1
ATOM 6284 C C . ASN C 1 488 ? 153.131 138.271 139.374 1.00 233.23 488 ASN A C 1
ATOM 6285 O O . ASN C 1 488 ? 152.679 138.731 138.322 1.00 233.23 488 ASN A O 1
ATOM 6290 N N . ARG C 1 489 ? 154.429 138.295 139.690 1.00 216.41 489 ARG A N 1
ATOM 6291 C CA . ARG C 1 489 ? 155.385 138.997 138.839 1.00 216.41 489 ARG A CA 1
ATOM 6292 C C . ARG C 1 489 ? 155.495 138.350 137.463 1.00 216.41 489 ARG A C 1
ATOM 6293 O O . ARG C 1 489 ? 155.560 139.050 136.445 1.00 216.41 489 ARG A O 1
ATOM 6301 N N . PHE C 1 490 ? 155.523 137.022 137.406 1.00 233.39 490 PHE A N 1
ATOM 6302 C CA . PHE C 1 490 ? 155.578 136.309 136.137 1.00 233.39 490 PHE A CA 1
ATOM 6303 C C . PHE C 1 490 ? 154.173 135.849 135.769 1.00 233.39 490 PHE A C 1
ATOM 6304 O O . PHE C 1 490 ? 153.527 135.136 136.546 1.00 233.39 490 PHE A O 1
ATOM 6312 N N . ASP C 1 491 ? 153.707 136.254 134.586 1.00 231.50 491 ASP A N 1
ATOM 6313 C CA . ASP C 1 491 ? 152.370 135.915 134.099 1.00 231.50 491 ASP A CA 1
ATOM 6314 C C . ASP C 1 491 ? 151.304 136.382 135.092 1.00 231.50 491 ASP A C 1
ATOM 6315 O O . ASP C 1 491 ? 150.598 135.585 135.714 1.00 231.50 491 ASP A O 1
ATOM 6320 N N . GLY C 1 492 ? 151.216 137.703 135.241 1.00 222.01 492 GLY A N 1
ATOM 6321 C CA . GLY C 1 492 ? 150.313 138.322 136.193 1.00 222.01 492 GLY A CA 1
ATOM 6322 C C . GLY C 1 492 ? 148.876 137.853 136.095 1.00 222.01 492 GLY A C 1
ATOM 6323 O O . GLY C 1 492 ? 148.192 138.114 135.101 1.00 222.01 492 GLY A O 1
ATOM 6324 N N . ASP C 1 493 ? 148.410 137.157 137.129 1.00 241.50 493 ASP A N 1
ATOM 6325 C CA . ASP C 1 493 ? 147.048 136.650 137.169 1.00 241.50 493 ASP A CA 1
ATOM 6326 C C . ASP C 1 493 ? 146.561 136.662 138.610 1.00 241.50 493 ASP A C 1
ATOM 6327 O O . ASP C 1 493 ? 147.310 136.322 139.528 1.00 241.50 493 ASP A O 1
ATOM 6332 N N . VAL C 1 494 ? 145.304 137.056 138.796 1.00 241.78 494 VAL A N 1
ATOM 6333 C CA . VAL C 1 494 ? 144.678 137.122 140.111 1.00 241.78 494 VAL A CA 1
ATOM 6334 C C . VAL C 1 494 ? 143.451 136.223 140.099 1.00 241.78 494 VAL A C 1
ATOM 6335 O O . VAL C 1 494 ? 142.618 136.317 139.191 1.00 241.78 494 VAL A O 1
ATOM 6339 N N . GLY C 1 495 ? 143.341 135.355 141.099 1.00 257.41 495 GLY A N 1
ATOM 6340 C CA . GLY C 1 495 ? 142.209 134.450 141.177 1.00 257.41 495 GLY A CA 1
ATOM 6341 C C . GLY C 1 495 ? 142.065 133.892 142.574 1.00 257.41 495 GLY A C 1
ATOM 6342 O O . GLY C 1 495 ? 142.970 133.994 143.407 1.00 257.41 495 GLY A O 1
ATOM 6343 N N . ILE C 1 496 ? 140.898 133.294 142.819 1.00 271.77 496 ILE A N 1
ATOM 6344 C CA . ILE C 1 496 ? 140.567 132.710 144.111 1.00 271.77 496 ILE A CA 1
ATOM 6345 C C . ILE C 1 496 ? 140.037 131.300 143.895 1.00 271.77 496 ILE A C 1
ATOM 6346 O O . ILE C 1 496 ? 139.576 130.940 142.810 1.00 271.77 496 ILE A O 1
ATOM 6351 N N . PHE C 1 497 ? 140.111 130.498 144.956 1.00 289.97 497 PHE A N 1
ATOM 6352 C CA . PHE C 1 497 ? 139.575 129.144 144.946 1.00 289.97 497 PHE A CA 1
ATOM 6353 C C . PHE C 1 497 ? 139.391 128.648 146.375 1.00 289.97 497 PHE A C 1
ATOM 6354 O O . PHE C 1 497 ? 140.318 128.737 147.191 1.00 289.97 497 PHE A O 1
ATOM 6362 N N . PRO C 1 498 ? 138.211 128.140 146.721 1.00 300.17 498 PRO A N 1
ATOM 6363 C CA . PRO C 1 498 ? 137.999 127.630 148.079 1.00 300.17 498 PRO A CA 1
ATOM 6364 C C . PRO C 1 498 ? 138.777 126.348 148.322 1.00 300.17 498 PRO A C 1
ATOM 6365 O O . PRO C 1 498 ? 139.090 125.596 147.397 1.00 300.17 498 PRO A O 1
ATOM 6369 N N . LEU C 1 499 ? 139.092 126.106 149.591 1.00 310.53 499 LEU A N 1
ATOM 6370 C CA . LEU C 1 499 ? 139.807 124.908 150.002 1.00 310.53 499 LEU A CA 1
ATOM 6371 C C . LEU C 1 499 ? 139.117 124.285 151.205 1.00 310.53 499 LEU A C 1
ATOM 6372 O O . LEU C 1 499 ? 138.516 124.981 152.029 1.00 310.53 499 LEU A O 1
ATOM 6377 N N . ASP C 1 500 ? 139.210 122.963 151.298 1.00 323.50 500 ASP A N 1
ATOM 6378 C CA . ASP C 1 500 ? 138.641 122.202 152.399 1.00 323.50 500 ASP A CA 1
ATOM 6379 C C . ASP C 1 500 ? 139.755 121.550 153.207 1.00 323.50 500 ASP A C 1
ATOM 6380 O O . ASP C 1 500 ? 140.889 121.399 152.746 1.00 323.50 500 ASP A O 1
ATOM 6385 N N . PHE C 1 501 ? 139.415 121.158 154.434 1.00 333.46 501 PHE A N 1
ATOM 6386 C CA . PHE C 1 501 ? 140.375 120.587 155.373 1.00 333.46 501 PHE A CA 1
ATOM 6387 C C . PHE C 1 501 ? 139.891 119.207 155.795 1.00 333.46 501 PHE A C 1
ATOM 6388 O O . PHE C 1 501 ? 138.804 119.076 156.368 1.00 333.46 501 PHE A O 1
ATOM 6396 N N . ILE C 1 502 ? 140.693 118.185 155.512 1.00 338.33 502 ILE A N 1
ATOM 6397 C CA . ILE C 1 502 ? 140.396 116.826 155.953 1.00 338.33 502 ILE A CA 1
ATOM 6398 C C . ILE C 1 502 ? 140.962 116.659 157.359 1.00 338.33 502 ILE A C 1
ATOM 6399 O O . ILE C 1 502 ? 142.180 116.653 157.552 1.00 338.33 502 ILE A O 1
ATOM 6404 N N . LYS C 1 503 ? 140.074 116.526 158.347 1.00 340.22 503 LYS A N 1
ATOM 6405 C CA . LYS C 1 503 ? 140.522 116.409 159.730 1.00 340.22 503 LYS A CA 1
ATOM 6406 C C . LYS C 1 503 ? 141.233 115.086 159.985 1.00 340.22 503 LYS A C 1
ATOM 6407 O O . LYS C 1 503 ? 142.139 115.025 160.823 1.00 340.22 503 LYS A O 1
ATOM 6413 N N . SER C 1 504 ? 140.835 114.020 159.287 1.00 348.56 504 SER A N 1
ATOM 6414 C CA . SER C 1 504 ? 141.464 112.721 159.502 1.00 348.56 504 SER A CA 1
ATOM 6415 C C . SER C 1 504 ? 142.926 112.730 159.069 1.00 348.56 504 SER A C 1
ATOM 6416 O O . SER C 1 504 ? 143.792 112.199 159.773 1.00 348.56 504 SER A O 1
ATOM 6419 N N . SER C 1 505 ? 143.220 113.324 157.914 1.00 352.83 505 SER A N 1
ATOM 6420 C CA . SER C 1 505 ? 144.566 113.322 157.358 1.00 352.83 505 SER A CA 1
ATOM 6421 C C . SER C 1 505 ? 145.343 114.599 157.651 1.00 352.83 505 SER A C 1
ATOM 6422 O O . SER C 1 505 ? 146.520 114.684 157.284 1.00 352.83 505 SER A O 1
ATOM 6425 N N . LEU C 1 506 ? 144.720 115.584 158.301 1.00 347.99 506 LEU A N 1
ATOM 6426 C CA . LEU C 1 506 ? 145.365 116.857 158.635 1.00 347.99 506 LEU A CA 1
ATOM 6427 C C . LEU C 1 506 ? 145.942 117.549 157.402 1.00 347.99 506 LEU A C 1
ATOM 6428 O O . LEU C 1 506 ? 147.016 118.151 157.464 1.00 347.99 506 LEU A O 1
ATOM 6433 N N . THR C 1 507 ? 145.240 117.475 156.275 1.00 341.43 507 THR A N 1
ATOM 6434 C CA . THR C 1 507 ? 145.711 118.056 155.028 1.00 341.43 507 THR A CA 1
ATOM 6435 C C . THR C 1 507 ? 144.606 118.876 154.375 1.00 341.43 507 THR A C 1
ATOM 6436 O O . THR C 1 507 ? 143.415 118.632 154.592 1.00 341.43 507 THR A O 1
ATOM 6440 N N . PHE C 1 508 ? 145.017 119.858 153.576 1.00 332.28 508 PHE A N 1
ATOM 6441 C CA . PHE C 1 508 ? 144.083 120.691 152.827 1.00 332.28 508 PHE A CA 1
ATOM 6442 C C . PHE C 1 508 ? 143.755 119.992 151.514 1.00 332.28 508 PHE A C 1
ATOM 6443 O O . PHE C 1 508 ? 144.626 119.828 150.654 1.00 332.28 508 PHE A O 1
ATOM 6451 N N . SER C 1 509 ? 142.500 119.582 151.357 1.00 326.91 509 SER A N 1
ATOM 6452 C CA . SER C 1 509 ? 142.101 118.814 150.190 1.00 326.91 509 SER A CA 1
ATOM 6453 C C . SER C 1 509 ? 141.933 119.721 148.972 1.00 326.91 509 SER A C 1
ATOM 6454 O O . SER C 1 509 ? 142.098 120.943 149.036 1.00 326.91 509 SER A O 1
ATOM 6457 N N . ALA C 1 510 ? 141.601 119.096 147.846 1.00 324.09 510 ALA A N 1
ATOM 6458 C CA . ALA C 1 510 ? 141.360 119.832 146.619 1.00 324.09 510 ALA A CA 1
ATOM 6459 C C . ALA C 1 510 ? 140.076 120.653 146.739 1.00 324.09 510 ALA A C 1
ATOM 6460 O O . ALA C 1 510 ? 139.202 120.337 147.551 1.00 324.09 510 ALA A O 1
ATOM 6462 N N . PRO C 1 511 ? 139.950 121.726 145.958 1.00 319.66 511 PRO A N 1
ATOM 6463 C CA . PRO C 1 511 ? 138.717 122.523 145.995 1.00 319.66 511 PRO A CA 1
ATOM 6464 C C . PRO C 1 511 ? 137.492 121.678 145.681 1.00 319.66 511 PRO A C 1
ATOM 6465 O O . PRO C 1 511 ? 137.515 120.818 144.797 1.00 319.66 511 PRO A O 1
ATOM 6469 N N . ILE C 1 512 ? 136.413 121.929 146.416 1.00 319.22 512 ILE A N 1
ATOM 6470 C CA . ILE C 1 512 ? 135.172 121.187 146.239 1.00 319.22 512 ILE A CA 1
ATOM 6471 C C . ILE C 1 512 ? 134.016 122.148 145.995 1.00 319.22 512 ILE A C 1
ATOM 6472 O O . ILE C 1 512 ? 133.787 123.070 146.779 1.00 319.22 512 ILE A O 1
ATOM 6477 N N . PRO D 1 48 ? 192.182 236.522 122.047 1.00 258.74 48 PRO B N 1
ATOM 6478 C CA . PRO D 1 48 ? 193.000 235.307 121.979 1.00 258.74 48 PRO B CA 1
ATOM 6479 C C . PRO D 1 48 ? 193.269 234.702 123.354 1.00 258.74 48 PRO B C 1
ATOM 6480 O O . PRO D 1 48 ? 192.754 235.198 124.356 1.00 258.74 48 PRO B O 1
ATOM 6482 N N . GLU D 1 49 ? 194.070 233.639 123.393 1.00 262.63 49 GLU B N 1
ATOM 6483 C CA . GLU D 1 49 ? 194.404 232.965 124.641 1.00 262.63 49 GLU B CA 1
ATOM 6484 C C . GLU D 1 49 ? 195.775 233.341 125.180 1.00 262.63 49 GLU B C 1
ATOM 6485 O O . GLU D 1 49 ? 195.993 233.260 126.394 1.00 262.63 49 GLU B O 1
ATOM 6487 N N . ASP D 1 50 ? 196.704 233.748 124.311 1.00 262.96 50 ASP B N 1
ATOM 6488 C CA . ASP D 1 50 ? 198.039 234.121 124.763 1.00 262.96 50 ASP B CA 1
ATOM 6489 C C . ASP D 1 50 ? 198.039 235.408 125.576 1.00 262.96 50 ASP B C 1
ATOM 6490 O O . ASP D 1 50 ? 199.001 235.661 126.310 1.00 262.96 50 ASP B O 1
ATOM 6492 N N . GLU D 1 51 ? 196.990 236.226 125.462 1.00 262.02 51 GLU B N 1
ATOM 6493 C CA . GLU D 1 51 ? 196.913 237.459 126.236 1.00 262.02 51 GLU B CA 1
ATOM 6494 C C . GLU D 1 51 ? 196.807 237.199 127.733 1.00 262.02 51 GLU B C 1
ATOM 6495 O O . GLU D 1 51 ? 197.177 238.070 128.527 1.00 262.02 51 GLU B O 1
ATOM 6497 N N . ALA D 1 52 ? 196.308 236.032 128.132 1.00 262.99 52 ALA B N 1
ATOM 6498 C CA . ALA D 1 52 ? 196.195 235.707 129.547 1.00 262.99 52 ALA B CA 1
ATOM 6499 C C . ALA D 1 52 ? 197.575 235.598 130.184 1.00 262.99 52 ALA B C 1
ATOM 6500 O O . ALA D 1 52 ? 198.494 234.998 129.620 1.00 262.99 52 ALA B O 1
ATOM 6502 N N . GLN D 1 53 ? 197.715 236.183 131.370 1.00 266.12 53 GLN B N 1
ATOM 6503 C CA . GLN D 1 53 ? 198.977 236.179 132.091 1.00 266.12 53 GLN B CA 1
ATOM 6504 C C . GLN D 1 53 ? 199.083 234.910 132.937 1.00 266.12 53 GLN B C 1
ATOM 6505 O O . GLN D 1 53 ? 198.273 233.987 132.818 1.00 266.12 53 GLN B O 1
ATOM 6507 N N . LEU D 1 54 ? 200.095 234.852 133.799 1.00 268.70 54 LEU B N 1
ATOM 6508 C CA . LEU D 1 54 ? 200.301 233.712 134.681 1.00 268.70 54 LEU B CA 1
ATOM 6509 C C . LEU D 1 54 ? 200.801 234.202 136.030 1.00 268.70 54 LEU B C 1
ATOM 6510 O O . LEU D 1 54 ? 201.670 235.076 136.099 1.00 268.70 54 LEU B O 1
ATOM 6512 N N . ILE D 1 55 ? 200.247 233.636 137.099 1.00 272.09 55 ILE B N 1
ATOM 6513 C CA . ILE D 1 55 ? 200.644 233.984 138.459 1.00 272.09 55 ILE B CA 1
ATOM 6514 C C . ILE D 1 55 ? 200.325 232.807 139.368 1.00 272.09 55 ILE B C 1
ATOM 6515 O O . ILE D 1 55 ? 199.317 232.118 139.184 1.00 272.09 55 ILE B O 1
ATOM 6517 N N . LYS D 1 56 ? 201.191 232.579 140.352 1.00 271.00 56 LYS B N 1
ATOM 6518 C CA . LYS D 1 56 ? 201.039 231.493 141.312 1.00 271.00 56 LYS B CA 1
ATOM 6519 C C . LYS D 1 56 ? 201.257 231.998 142.730 1.00 271.00 56 LYS B C 1
ATOM 6520 O O . LYS D 1 56 ? 201.955 231.373 143.535 1.00 271.00 56 LYS B O 1
ATOM 6522 N N . THR D 1 57 ? 200.661 233.142 143.058 1.00 272.54 57 THR B N 1
ATOM 6523 C CA . THR D 1 57 ? 200.798 233.723 144.383 1.00 272.54 57 THR B CA 1
ATOM 6524 C C . THR D 1 57 ? 199.896 232.993 145.377 1.00 272.54 57 THR B C 1
ATOM 6525 O O . THR D 1 57 ? 199.217 232.016 145.046 1.00 272.54 57 THR B O 1
ATOM 6527 N N . MET D 1 58 ? 199.888 233.475 146.616 1.00 271.59 58 MET B N 1
ATOM 6528 C CA . MET D 1 58 ? 199.092 232.888 147.686 1.00 271.59 58 MET B CA 1
ATOM 6529 C C . MET D 1 58 ? 197.777 233.648 147.806 1.00 271.59 58 MET B C 1
ATOM 6530 O O . MET D 1 58 ? 197.775 234.868 147.998 1.00 271.59 58 MET B O 1
ATOM 6532 N N . PHE D 1 59 ? 196.664 232.925 147.693 1.00 268.19 59 PHE B N 1
ATOM 6533 C CA . PHE D 1 59 ? 195.344 233.526 147.804 1.00 268.19 59 PHE B CA 1
ATOM 6534 C C . PHE D 1 59 ? 194.407 232.538 148.482 1.00 268.19 59 PHE B C 1
ATOM 6535 O O . PHE D 1 59 ? 194.625 231.325 148.454 1.00 268.19 59 PHE B O 1
ATOM 6537 N N . GLN D 1 60 ? 193.354 233.078 149.095 1.00 267.14 60 GLN B N 1
ATOM 6538 C CA . GLN D 1 60 ? 192.356 232.278 149.795 1.00 267.14 60 GLN B CA 1
ATOM 6539 C C . GLN D 1 60 ? 190.952 232.549 149.267 1.00 267.14 60 GLN B C 1
ATOM 6540 O O . GLN D 1 60 ? 189.972 232.451 150.009 1.00 267.14 60 GLN B O 1
ATOM 6542 N N . ILE D 1 61 ? 190.843 232.900 147.983 1.00 268.05 61 ILE B N 1
ATOM 6543 C CA . ILE D 1 61 ? 189.531 233.129 147.384 1.00 268.05 61 ILE B CA 1
ATOM 6544 C C . ILE D 1 61 ? 188.715 231.843 147.382 1.00 268.05 61 ILE B C 1
ATOM 6545 O O . ILE D 1 61 ? 187.526 231.842 147.721 1.00 268.05 61 ILE B O 1
ATOM 6547 N N . THR D 1 62 ? 189.339 230.732 147.003 1.00 268.85 62 THR B N 1
ATOM 6548 C CA . THR D 1 62 ? 188.700 229.423 147.001 1.00 268.85 62 THR B CA 1
ATOM 6549 C C . THR D 1 62 ? 189.272 228.587 148.136 1.00 268.85 62 THR B C 1
ATOM 6550 O O . THR D 1 62 ? 190.495 228.496 148.290 1.00 268.85 62 THR B O 1
ATOM 6552 N N . LYS D 1 63 ? 188.388 227.977 148.927 1.00 267.38 63 LYS B N 1
ATOM 6553 C CA . LYS D 1 63 ? 188.799 227.163 150.071 1.00 267.38 63 LYS B CA 1
ATOM 6554 C C . LYS D 1 63 ? 189.309 225.809 149.572 1.00 267.38 63 LYS B C 1
ATOM 6555 O O . LYS D 1 63 ? 188.667 224.766 149.708 1.00 267.38 63 LYS B O 1
ATOM 6557 N N . VAL D 1 64 ? 190.500 225.847 148.980 1.00 268.75 64 VAL B N 1
ATOM 6558 C CA . VAL D 1 64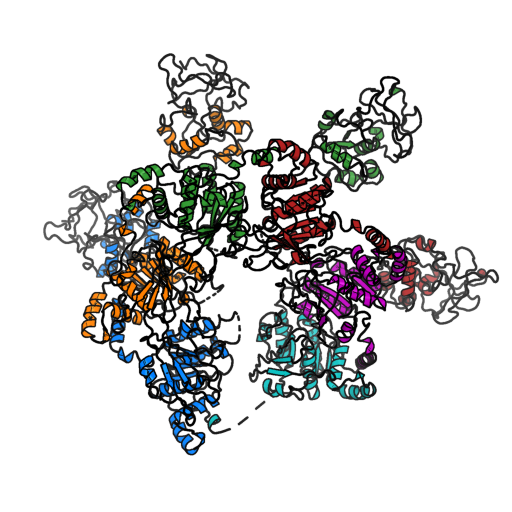 ? 191.158 224.674 148.426 1.00 268.75 64 VAL B CA 1
ATOM 6559 C C . VAL D 1 64 ? 192.660 224.812 148.648 1.00 268.75 64 VAL B C 1
ATOM 6560 O O . VAL D 1 64 ? 193.142 225.808 149.194 1.00 268.75 64 VAL B O 1
ATOM 6562 N N . SER D 1 65 ? 193.403 223.795 148.220 1.00 270.47 65 SER B N 1
ATOM 6563 C CA . SER D 1 65 ? 194.855 223.770 148.331 1.00 270.47 65 SER B CA 1
ATOM 6564 C C . SER D 1 65 ? 195.469 223.944 146.949 1.00 270.47 65 SER B C 1
ATOM 6565 O O . SER D 1 65 ? 195.071 223.262 145.999 1.00 270.47 65 SER B O 1
ATOM 6567 N N . ASN D 1 66 ? 196.435 224.857 146.842 1.00 270.46 66 ASN B N 1
ATOM 6568 C CA . ASN D 1 66 ? 197.095 225.159 145.580 1.00 270.46 66 ASN B CA 1
ATOM 6569 C C . ASN D 1 66 ? 198.285 224.246 145.302 1.00 270.46 66 ASN B C 1
ATOM 6570 O O . ASN D 1 66 ? 199.115 224.571 144.445 1.00 270.46 66 ASN B O 1
ATOM 6572 N N . ALA D 1 67 ? 198.380 223.111 146.001 1.00 268.86 67 ALA B N 1
ATOM 6573 C CA . ALA D 1 67 ? 199.504 222.203 145.796 1.00 268.86 67 ALA B CA 1
ATOM 6574 C C . ALA D 1 67 ? 199.542 221.687 144.363 1.00 268.86 67 ALA B C 1
ATOM 6575 O O . ALA D 1 67 ? 200.620 221.552 143.772 1.00 268.86 67 ALA B O 1
ATOM 6577 N N . THR D 1 68 ? 198.379 221.394 143.789 1.00 267.04 68 THR B N 1
ATOM 6578 C CA . THR D 1 68 ? 198.282 220.973 142.400 1.00 267.04 68 THR B CA 1
ATOM 6579 C C . THR D 1 68 ? 198.187 222.147 141.434 1.00 267.04 68 THR B C 1
ATOM 6580 O O . THR D 1 68 ? 198.093 221.924 140.222 1.00 267.04 68 THR B O 1
ATOM 6582 N N . LEU D 1 69 ? 198.217 223.384 141.941 1.00 267.48 69 LEU B N 1
ATOM 6583 C CA . LEU D 1 69 ? 198.080 224.548 141.070 1.00 267.48 69 LEU B CA 1
ATOM 6584 C C . LEU D 1 69 ? 199.193 224.595 140.032 1.00 267.48 69 LEU B C 1
ATOM 6585 O O . LEU D 1 69 ? 198.946 224.890 138.857 1.00 267.48 69 LEU B O 1
ATOM 6587 N N . LYS D 1 70 ? 200.428 224.309 140.447 1.00 267.48 70 LYS B N 1
ATOM 6588 C CA . LYS D 1 70 ? 201.516 224.202 139.482 1.00 267.48 70 LYS B CA 1
ATOM 6589 C C . LYS D 1 70 ? 201.371 222.958 138.616 1.00 267.48 70 LYS B C 1
ATOM 6590 O O . LYS D 1 70 ? 201.766 222.970 137.445 1.00 267.48 70 LYS B O 1
ATOM 6592 N N . LYS D 1 71 ? 200.811 221.880 139.170 1.00 266.96 71 LYS B N 1
ATOM 6593 C CA . LYS D 1 71 ? 200.659 220.645 138.407 1.00 266.96 71 LYS B CA 1
ATOM 6594 C C . LYS D 1 71 ? 199.530 220.746 137.388 1.00 266.96 71 LYS B C 1
ATOM 6595 O O . LYS D 1 71 ? 199.662 220.252 136.263 1.00 266.96 71 LYS B O 1
ATOM 6597 N N . PHE D 1 72 ? 198.418 221.378 137.761 1.00 267.36 72 PHE B N 1
ATOM 6598 C CA . PHE D 1 72 ? 197.263 221.477 136.880 1.00 267.36 72 PHE B CA 1
ATOM 6599 C C . PHE D 1 72 ? 197.394 222.577 135.836 1.00 267.36 72 PHE B C 1
ATOM 6600 O O . PHE D 1 72 ? 196.623 222.589 134.870 1.00 267.36 72 PHE B O 1
ATOM 6602 N N . GLY D 1 73 ? 198.344 223.495 136.002 1.00 267.03 73 GLY B N 1
ATOM 6603 C CA . GLY D 1 73 ? 198.538 224.571 135.056 1.00 267.03 73 GLY B CA 1
ATOM 6604 C C . GLY D 1 73 ? 197.629 225.766 135.237 1.00 267.03 73 GLY B C 1
ATOM 6605 O O . GLY D 1 73 ? 197.730 226.722 134.458 1.00 267.03 73 GLY B O 1
ATOM 6606 N N . VAL D 1 74 ? 196.746 225.748 136.236 1.00 267.99 74 VAL B N 1
ATOM 6607 C CA . VAL D 1 74 ? 195.874 226.889 136.486 1.00 267.99 74 VAL B CA 1
ATOM 6608 C C . VAL D 1 74 ? 196.705 228.043 137.027 1.00 267.99 74 VAL B C 1
ATOM 6609 O O . VAL D 1 74 ? 197.476 227.880 137.981 1.00 267.99 74 VAL B O 1
ATOM 6611 N N . ARG D 1 75 ? 196.551 229.219 136.421 1.00 270.91 75 ARG B N 1
ATOM 6612 C CA . ARG D 1 75 ? 197.359 230.375 136.775 1.00 270.91 75 ARG B CA 1
ATOM 6613 C C . ARG D 1 75 ? 196.459 231.553 137.115 1.00 270.91 75 ARG B C 1
ATOM 6614 O O . ARG D 1 75 ? 195.387 231.724 136.532 1.00 270.91 75 ARG B O 1
ATOM 6616 N N . LEU D 1 76 ? 196.912 232.376 138.062 1.00 274.13 76 LEU B N 1
ATOM 6617 C CA . LEU D 1 76 ? 196.151 233.547 138.498 1.00 274.13 76 LEU B CA 1
ATOM 6618 C C . LEU D 1 76 ? 196.308 234.663 137.463 1.00 274.13 76 LEU B C 1
ATOM 6619 O O . LEU D 1 76 ? 196.897 235.718 137.707 1.00 274.13 76 LEU B O 1
ATOM 6621 N N . PHE D 1 77 ? 195.757 234.405 136.280 1.00 273.57 77 PHE B N 1
ATOM 6622 C CA . PHE D 1 77 ? 195.821 235.368 135.192 1.00 273.57 77 PHE B CA 1
ATOM 6623 C C . PHE D 1 77 ? 194.996 236.607 135.521 1.00 273.57 77 PHE B C 1
ATOM 6624 O O . PHE D 1 77 ? 193.946 236.530 136.165 1.00 273.57 77 PHE B O 1
ATOM 6626 N N . LYS D 1 78 ? 195.485 237.759 135.073 1.00 273.39 78 LYS B N 1
ATOM 6627 C CA . LYS D 1 78 ? 194.791 239.017 135.311 1.00 273.39 78 LYS B CA 1
ATOM 6628 C C . LYS D 1 78 ? 194.622 239.784 134.006 1.00 273.39 78 LYS B C 1
ATOM 6629 O O . LYS D 1 78 ? 194.897 240.990 133.953 1.00 273.39 78 LYS B O 1
ATOM 6631 N N . PRO D 1 79 ? 194.175 239.127 132.933 1.00 273.57 79 PRO B N 1
ATOM 6632 C CA . PRO D 1 79 ? 193.930 239.856 131.681 1.00 273.57 79 PRO B CA 1
ATOM 6633 C C . PRO D 1 79 ? 192.593 240.578 131.703 1.00 273.57 79 PRO B C 1
ATOM 6634 O O . PRO D 1 79 ? 192.466 241.691 131.184 1.00 273.57 79 PRO B O 1
ATOM 6636 N N . THR D 1 80 ? 191.589 239.945 132.306 1.00 272.76 80 THR B N 1
ATOM 6637 C CA . THR D 1 80 ? 190.269 240.538 132.477 1.00 272.76 80 THR B CA 1
ATOM 6638 C C . THR D 1 80 ? 189.888 240.682 133.941 1.00 272.76 80 THR B C 1
ATOM 6639 O O . THR D 1 80 ? 189.418 241.749 134.354 1.00 272.76 80 THR B O 1
ATOM 6641 N N . LYS D 1 81 ? 190.080 239.635 134.741 1.00 272.03 81 LYS B N 1
ATOM 6642 C CA . LYS D 1 81 ? 189.752 239.662 136.157 1.00 272.03 81 LYS B CA 1
ATOM 6643 C C . LYS D 1 81 ? 190.852 238.957 136.936 1.00 272.03 81 LYS B C 1
ATOM 6644 O O . LYS D 1 81 ? 191.685 238.246 136.370 1.00 272.03 81 LYS B O 1
ATOM 6646 N N . SER D 1 82 ? 190.844 239.164 138.251 1.00 270.81 82 SER B N 1
ATOM 6647 C CA . SER D 1 82 ? 191.849 238.579 139.129 1.00 270.81 82 SER B CA 1
ATOM 6648 C C . SER D 1 82 ? 191.595 237.108 139.431 1.00 270.81 82 SER B C 1
ATOM 6649 O O . SER D 1 82 ? 192.439 236.471 140.070 1.00 270.81 82 SER B O 1
ATOM 6651 N N . LEU D 1 83 ? 190.465 236.558 138.995 1.00 271.94 83 LEU B N 1
ATOM 6652 C CA . LEU D 1 83 ? 190.170 235.154 139.238 1.00 271.94 83 LEU B CA 1
ATOM 6653 C C . LEU D 1 83 ? 191.147 234.259 138.483 1.00 271.94 83 LEU B C 1
ATOM 6654 O O . LEU D 1 83 ? 191.611 234.589 137.388 1.00 271.94 83 LEU B O 1
ATOM 6656 N N . VAL D 1 84 ? 191.459 233.112 139.086 1.00 271.31 84 VAL B N 1
ATOM 6657 C CA . VAL D 1 84 ? 192.437 232.200 138.506 1.00 271.31 84 VAL B CA 1
ATOM 6658 C C . VAL D 1 84 ? 191.831 231.502 137.296 1.00 271.31 84 VAL B C 1
ATOM 6659 O O . VAL D 1 84 ? 190.734 230.932 137.369 1.00 271.31 84 VAL B O 1
ATOM 6661 N N . PHE D 1 85 ? 192.544 231.547 136.174 1.00 269.46 85 PHE B N 1
ATOM 6662 C CA . PHE D 1 85 ? 192.120 230.888 134.946 1.00 269.46 85 PHE B CA 1
ATOM 6663 C C . PHE D 1 85 ? 192.839 229.554 134.810 1.00 269.46 85 PHE B C 1
ATOM 6664 O O . PHE D 1 85 ? 194.081 229.516 134.858 1.00 269.46 85 PHE B O 1
ATOM 6666 N N . PRO D 1 86 ? 192.119 228.443 134.676 1.00 266.78 86 PRO B N 1
ATOM 6667 C CA . PRO D 1 86 ? 192.787 227.168 134.400 1.00 266.78 86 PRO B CA 1
ATOM 6668 C C . PRO D 1 86 ? 193.333 227.128 132.982 1.00 266.78 86 PRO B C 1
ATOM 6669 O O . PRO D 1 86 ? 192.849 227.820 132.082 1.00 266.78 86 PRO B O 1
ATOM 6671 N N . TRP D 1 87 ? 194.361 226.300 132.789 1.00 265.02 87 TRP B N 1
ATOM 6672 C CA . TRP D 1 87 ? 194.980 226.122 131.476 1.00 265.02 87 TRP B CA 1
ATOM 6673 C C . TRP D 1 87 ? 194.177 225.094 130.677 1.00 265.02 87 TRP B C 1
ATOM 6674 O O . TRP D 1 87 ? 194.590 223.953 130.456 1.00 265.02 87 TRP B O 1
ATOM 6676 N N . PHE D 1 88 ? 192.995 225.527 130.237 1.00 263.41 88 PHE B N 1
ATOM 6677 C CA . PHE D 1 88 ? 192.082 224.671 129.478 1.00 263.41 88 PHE B CA 1
ATOM 6678 C C . PHE D 1 88 ? 192.458 224.714 127.996 1.00 263.41 88 PHE B C 1
ATOM 6679 O O . PHE D 1 88 ? 191.782 225.311 127.156 1.00 263.41 88 PHE B O 1
ATOM 6681 N N . ALA D 1 89 ? 193.572 224.055 127.684 1.00 258.05 89 ALA B N 1
ATOM 6682 C CA . ALA D 1 89 ? 194.068 223.973 126.320 1.00 258.05 89 ALA B CA 1
ATOM 6683 C C . ALA D 1 89 ? 194.703 222.609 126.097 1.00 258.05 89 ALA B C 1
ATOM 6684 O O . ALA D 1 89 ? 195.158 221.956 127.040 1.00 258.05 89 ALA B O 1
ATOM 6686 N N . GLY D 1 90 ? 194.730 222.186 124.836 1.00 256.97 90 GLY B N 1
ATOM 6687 C CA . GLY D 1 90 ? 195.315 220.918 124.473 1.00 256.97 90 GLY B CA 1
ATOM 6688 C C . GLY D 1 90 ? 196.816 221.014 124.296 1.00 256.97 90 GLY B C 1
ATOM 6689 O O . GLY D 1 90 ? 197.501 221.759 125.003 1.00 256.97 90 GLY B O 1
ATOM 6690 N N . PRO D 1 91 ? 197.359 220.243 123.350 1.00 257.23 91 PRO B N 1
ATOM 6691 C CA . PRO D 1 91 ? 198.802 220.343 123.076 1.00 257.23 91 PRO B CA 1
ATOM 6692 C C . PRO D 1 91 ? 199.235 221.732 122.645 1.00 257.23 91 PRO B C 1
ATOM 6693 O O . PRO D 1 91 ? 200.345 222.161 122.985 1.00 257.23 91 PRO B O 1
ATOM 6695 N N . ASP D 1 92 ? 198.393 222.447 121.909 1.00 257.80 92 ASP B N 1
ATOM 6696 C CA . ASP D 1 92 ? 198.657 223.811 121.480 1.00 257.80 92 ASP B CA 1
ATOM 6697 C C . ASP D 1 92 ? 197.700 224.764 122.190 1.00 257.80 92 ASP B C 1
ATOM 6698 O O . ASP D 1 92 ? 196.917 224.369 123.059 1.00 257.80 92 ASP B O 1
ATOM 6700 N N . SER D 1 93 ? 197.769 226.040 121.808 1.00 260.17 93 SER B N 1
ATOM 6701 C CA . SER D 1 93 ? 196.909 227.072 122.387 1.00 260.17 93 SER B CA 1
ATOM 6702 C C . SER D 1 93 ? 195.537 227.021 121.712 1.00 260.17 93 SER B C 1
ATOM 6703 O O . SER D 1 93 ? 195.159 227.876 120.908 1.00 260.17 93 SER B O 1
ATOM 6705 N N . SER D 1 94 ? 194.785 225.979 122.057 1.00 260.43 94 SER B N 1
ATOM 6706 C CA . SER D 1 94 ? 193.453 225.796 121.498 1.00 260.43 94 SER B CA 1
ATOM 6707 C C . SER D 1 94 ? 192.510 226.887 121.991 1.00 260.43 94 SER B C 1
ATOM 6708 O O . SER D 1 94 ? 192.563 227.301 123.152 1.00 260.43 94 SER B O 1
ATOM 6710 N N . LEU D 1 95 ? 191.641 227.352 121.096 1.00 264.10 95 LEU B N 1
ATOM 6711 C CA . LEU D 1 95 ? 190.681 228.406 121.422 1.00 264.10 95 LEU B CA 1
ATOM 6712 C C . LEU D 1 95 ? 189.390 227.801 121.979 1.00 264.10 95 LEU B C 1
ATOM 6713 O O . LEU D 1 95 ? 188.289 228.018 121.474 1.00 264.10 95 LEU B O 1
ATOM 6715 N N . LYS D 1 96 ? 189.552 227.025 123.047 1.00 265.58 96 LYS B N 1
ATOM 6716 C CA . LYS D 1 96 ? 188.434 226.394 123.735 1.00 265.58 96 LYS B CA 1
ATOM 6717 C C . LYS D 1 96 ? 187.936 227.208 124.921 1.00 265.58 96 LYS B C 1
ATOM 6718 O O . LYS D 1 96 ? 187.041 226.750 125.638 1.00 265.58 96 LYS B O 1
ATOM 6720 N N . GLY D 1 97 ? 188.490 228.397 125.144 1.00 267.62 97 GLY B N 1
ATOM 6721 C CA . GLY D 1 97 ? 188.099 229.218 126.271 1.00 267.62 97 GLY B CA 1
ATOM 6722 C C . GLY D 1 97 ? 189.159 229.273 127.350 1.00 267.62 97 GLY B C 1
ATOM 6723 O O . GLY D 1 97 ? 189.304 228.334 128.138 1.00 267.62 97 GLY B O 1
ATOM 6724 N N . LEU D 1 98 ? 189.911 230.374 127.393 1.00 269.85 98 LEU B N 1
ATOM 6725 C CA . LEU D 1 98 ? 190.972 230.564 128.374 1.00 269.85 98 LEU B CA 1
ATOM 6726 C C . LEU D 1 98 ? 190.612 231.618 129.416 1.00 269.85 98 LEU B C 1
ATOM 6727 O O . LEU D 1 98 ? 191.506 232.203 130.036 1.00 269.85 98 LEU B O 1
ATOM 6729 N N . LYS D 1 99 ? 189.322 231.869 129.621 1.00 267.92 99 LYS B N 1
ATOM 6730 C CA . LYS D 1 99 ? 188.888 232.876 130.576 1.00 267.92 99 LYS B CA 1
ATOM 6731 C C . LYS D 1 99 ? 189.088 232.373 132.006 1.00 267.92 99 LYS B C 1
ATOM 6732 O O . LYS D 1 99 ? 189.523 231.243 132.248 1.00 267.92 99 LYS B O 1
ATOM 6734 N N . LEU D 1 100 ? 188.763 233.234 132.966 1.00 268.98 100 LEU B N 1
ATOM 6735 C CA . LEU D 1 100 ? 188.916 232.887 134.372 1.00 268.98 100 LEU B CA 1
ATOM 6736 C C . LEU D 1 100 ? 187.946 231.778 134.761 1.00 268.98 100 LEU B C 1
ATOM 6737 O O . LEU D 1 100 ? 186.808 231.729 134.286 1.00 268.98 100 LEU B O 1
ATOM 6739 N N . LEU D 1 101 ? 188.405 230.885 135.633 1.00 272.81 101 LEU B N 1
ATOM 6740 C CA . LEU D 1 101 ? 187.593 229.763 136.073 1.00 272.81 101 LEU B CA 1
ATOM 6741 C C . LEU D 1 101 ? 186.614 230.210 137.158 1.00 272.81 101 LEU B C 1
ATOM 6742 O O . LEU D 1 101 ? 186.523 231.390 137.509 1.00 272.81 101 LEU B O 1
ATOM 6744 N N . SER D 1 102 ? 185.871 229.247 137.700 1.00 277.18 102 SER B N 1
ATOM 6745 C CA . SER D 1 102 ? 184.874 229.516 138.736 1.00 277.18 102 SER B CA 1
ATOM 6746 C C . SER D 1 102 ? 185.577 229.520 140.088 1.00 277.18 102 SER B C 1
ATOM 6747 O O . SER D 1 102 ? 185.618 228.514 140.796 1.00 277.18 102 SER B O 1
ATOM 6749 N N . ALA D 1 103 ? 186.141 230.671 140.448 1.00 278.20 103 ALA B N 1
ATOM 6750 C CA . ALA D 1 103 ? 186.804 230.804 141.737 1.00 278.20 103 ALA B CA 1
ATOM 6751 C C . ALA D 1 103 ? 185.789 230.713 142.869 1.00 278.20 103 ALA B C 1
ATOM 6752 O O . ALA D 1 103 ? 184.698 231.285 142.792 1.00 278.20 103 ALA B O 1
ATOM 6754 N N . GLN D 1 104 ? 186.150 229.964 143.914 1.00 279.86 104 GLN B N 1
ATOM 6755 C CA . GLN D 1 104 ? 185.305 229.746 145.086 1.00 279.86 104 GLN B CA 1
ATOM 6756 C C . GLN D 1 104 ? 184.016 229.011 144.731 1.00 279.86 104 GLN B C 1
ATOM 6757 O O . GLN D 1 104 ? 183.138 228.843 145.585 1.00 279.86 104 GLN B O 1
ATOM 6759 N N . ASN D 1 105 ? 183.889 228.582 143.475 1.00 280.74 105 ASN B N 1
ATOM 6760 C CA . ASN D 1 105 ? 182.777 227.782 142.965 1.00 280.74 105 ASN B CA 1
ATOM 6761 C C . ASN D 1 105 ? 181.432 228.497 143.042 1.00 280.74 105 ASN B C 1
ATOM 6762 O O . ASN D 1 105 ? 180.400 227.895 142.723 1.00 280.74 105 ASN B O 1
ATOM 6764 N N . THR D 1 106 ? 181.407 229.765 143.454 1.00 279.50 106 THR B N 1
ATOM 6765 C CA . THR D 1 106 ? 180.146 230.495 143.567 1.00 279.50 106 THR B CA 1
ATOM 6766 C C . THR D 1 106 ? 180.182 231.911 143.013 1.00 279.50 106 THR B C 1
ATOM 6767 O O . THR D 1 106 ? 179.110 232.486 142.799 1.00 279.50 106 THR B O 1
ATOM 6769 N N . ASP D 1 107 ? 181.347 232.499 142.771 1.00 279.33 107 ASP B N 1
ATOM 6770 C CA . ASP D 1 107 ? 181.430 233.865 142.267 1.00 279.33 107 ASP B CA 1
ATOM 6771 C C . ASP D 1 107 ? 182.704 233.987 141.436 1.00 279.33 107 ASP B C 1
ATOM 6772 O O . ASP D 1 107 ? 183.314 232.979 141.065 1.00 279.33 107 ASP B O 1
ATOM 6774 N N . THR D 1 108 ? 183.100 235.226 141.140 1.00 278.58 108 THR B N 1
ATOM 6775 C CA . THR D 1 108 ? 184.327 235.526 140.399 1.00 278.58 108 THR B CA 1
ATOM 6776 C C . THR D 1 108 ? 184.348 234.800 139.052 1.00 278.58 108 THR B C 1
ATOM 6777 O O . THR D 1 108 ? 185.189 233.936 138.790 1.00 278.58 108 THR B O 1
ATOM 6779 N N . GLU D 1 109 ? 183.392 235.171 138.198 1.00 278.03 109 GLU B N 1
ATOM 6780 C CA . GLU D 1 109 ? 183.255 234.612 136.853 1.00 278.03 109 GLU B CA 1
ATOM 6781 C C . GLU D 1 109 ? 183.072 233.093 136.906 1.00 278.03 109 GLU B C 1
ATOM 6782 O O . GLU D 1 109 ? 183.912 232.317 136.445 1.00 278.03 109 GLU B O 1
ATOM 6784 N N . LYS D 1 110 ? 181.946 232.681 137.495 1.00 277.66 110 LYS B N 1
ATOM 6785 C CA . LYS D 1 110 ? 181.632 231.258 137.578 1.00 277.66 110 LYS B CA 1
ATOM 6786 C C . LYS D 1 110 ? 181.474 230.647 136.192 1.00 277.66 110 LYS B C 1
ATOM 6787 O O . LYS D 1 110 ? 181.940 229.530 135.940 1.00 277.66 110 LYS B O 1
ATOM 6789 N N . VAL D 1 111 ? 180.821 231.363 135.281 1.00 272.69 111 VAL B N 1
ATOM 6790 C CA . VAL D 1 111 ? 180.657 230.929 133.899 1.00 272.69 111 VAL B CA 1
ATOM 6791 C C . VAL D 1 111 ? 181.662 231.680 133.039 1.00 272.69 111 VAL B C 1
ATOM 6792 O O . VAL D 1 111 ? 181.700 232.917 133.052 1.00 272.69 111 VAL B O 1
ATOM 6794 N N . THR D 1 112 ? 182.474 230.939 132.295 1.00 268.36 112 THR B N 1
ATOM 6795 C CA . THR D 1 112 ? 183.514 231.507 131.451 1.00 268.36 112 THR B CA 1
ATOM 6796 C C . THR D 1 112 ? 183.154 231.335 129.981 1.00 268.36 112 THR B C 1
ATOM 6797 O O . THR D 1 112 ? 182.275 230.550 129.614 1.00 268.36 112 THR B O 1
ATOM 6799 N N . TYR D 1 113 ? 183.851 232.091 129.137 1.00 263.38 113 TYR B N 1
ATOM 6800 C CA . TYR D 1 113 ? 183.619 232.029 127.702 1.00 263.38 113 TYR B CA 1
ATOM 6801 C C . TYR D 1 113 ? 184.050 230.678 127.142 1.00 263.38 113 TYR B C 1
ATOM 6802 O O . TYR D 1 113 ? 184.996 230.050 127.625 1.00 263.38 113 TYR B O 1
ATOM 6804 N N . ASN D 1 114 ? 183.340 230.234 126.107 1.00 261.10 114 ASN B N 1
ATOM 6805 C CA . ASN D 1 114 ? 183.644 228.969 125.451 1.00 261.10 114 ASN B CA 1
ATOM 6806 C C . ASN D 1 114 ? 184.738 229.095 124.399 1.00 261.10 114 ASN B C 1
ATOM 6807 O O . ASN D 1 114 ? 185.108 228.085 123.791 1.00 261.10 114 ASN B O 1
ATOM 6809 N N . GLU D 1 115 ? 185.260 230.298 124.171 1.00 264.01 115 GLU B N 1
ATOM 6810 C CA . GLU D 1 115 ? 186.312 230.504 123.189 1.00 264.01 115 GLU B CA 1
ATOM 6811 C C . GLU D 1 115 ? 187.209 231.641 123.655 1.00 264.01 115 GLU B C 1
ATOM 6812 O O . GLU D 1 115 ? 186.814 232.475 124.474 1.00 264.01 115 GLU B O 1
ATOM 6814 N N . ALA D 1 116 ? 188.429 231.662 123.121 1.00 264.87 116 ALA B N 1
ATOM 6815 C CA . ALA D 1 116 ? 189.419 232.674 123.468 1.00 264.87 116 ALA B CA 1
ATOM 6816 C C . ALA D 1 116 ? 189.605 233.724 122.381 1.00 264.87 116 ALA B C 1
ATOM 6817 O O . ALA D 1 116 ? 189.741 234.911 122.692 1.00 264.87 116 ALA B O 1
ATOM 6819 N N . THR D 1 117 ? 189.616 233.316 121.115 1.00 263.21 117 THR B N 1
ATOM 6820 C CA . THR D 1 117 ? 189.777 234.263 120.024 1.00 263.21 117 THR B CA 1
ATOM 6821 C C . THR D 1 117 ? 188.523 235.120 119.869 1.00 263.21 117 THR B C 1
ATOM 6822 O O . THR D 1 117 ? 187.435 234.773 120.337 1.00 263.21 117 THR B O 1
ATOM 6824 N N . VAL D 1 118 ? 188.691 236.259 119.203 1.00 263.09 118 VAL B N 1
ATOM 6825 C CA . VAL D 1 118 ? 187.593 237.194 118.972 1.00 263.09 118 VAL B CA 1
ATOM 6826 C C . VAL D 1 118 ? 186.559 236.534 118.067 1.00 263.09 118 VAL B C 1
ATOM 6827 O O . VAL D 1 118 ? 185.418 236.307 118.495 1.00 263.09 118 VAL B O 1
ATOM 6829 N N . PRO D 1 119 ? 186.904 236.209 116.827 1.00 262.41 119 PRO B N 1
ATOM 6830 C CA . PRO D 1 119 ? 185.952 235.551 115.931 1.00 262.41 119 PRO B CA 1
ATOM 6831 C C . PRO D 1 119 ? 186.075 234.032 115.999 1.00 262.41 119 PRO B C 1
ATOM 6832 O O . PRO D 1 119 ? 186.979 233.481 116.630 1.00 262.41 119 PRO B O 1
ATOM 6834 N N . LYS D 1 120 ? 185.135 233.366 115.326 1.00 261.94 120 LYS B N 1
ATOM 6835 C CA . LYS D 1 120 ? 185.094 231.906 115.238 1.00 261.94 120 LYS B CA 1
ATOM 6836 C C . LYS D 1 120 ? 185.038 231.273 116.631 1.00 261.94 120 LYS B C 1
ATOM 6837 O O . LYS D 1 120 ? 185.948 230.562 117.063 1.00 261.94 120 LYS B O 1
ATOM 6839 N N . ILE D 1 121 ? 183.940 231.557 117.337 1.00 260.57 121 ILE B N 1
ATOM 6840 C CA . ILE D 1 121 ? 183.752 231.005 118.672 1.00 260.57 121 ILE B CA 1
ATOM 6841 C C . ILE D 1 121 ? 183.608 229.493 118.589 1.00 260.57 121 ILE B C 1
ATOM 6842 O O . ILE D 1 121 ? 182.874 228.960 117.746 1.00 260.57 121 ILE B O 1
ATOM 6844 N N . SER D 1 122 ? 184.314 228.792 119.470 1.00 258.10 122 SER B N 1
ATOM 6845 C CA . SER D 1 122 ? 184.321 227.338 119.491 1.00 258.10 122 SER B CA 1
ATOM 6846 C C . SER D 1 122 ? 183.397 226.813 120.584 1.00 258.10 122 SER B C 1
ATOM 6847 O O . SER D 1 122 ? 183.147 227.484 121.589 1.00 258.10 122 SER B O 1
ATOM 6849 N N . SER D 1 123 ? 182.892 225.602 120.374 1.00 251.53 123 SER B N 1
ATOM 6850 C CA . SER D 1 123 ? 182.003 224.955 121.325 1.00 251.53 123 SER B CA 1
ATOM 6851 C C . SER D 1 123 ? 182.829 224.211 122.374 1.00 251.53 123 SER B C 1
ATOM 6852 O O . SER D 1 123 ? 184.050 224.362 122.460 1.00 251.53 123 SER B O 1
ATOM 6854 N N . TYR D 1 124 ? 182.162 223.395 123.190 1.00 244.77 124 TYR B N 1
ATOM 6855 C CA . TYR D 1 124 ? 182.814 222.634 124.245 1.00 244.77 124 TYR B CA 1
ATOM 6856 C C . TYR D 1 124 ? 183.253 221.246 123.788 1.00 244.77 124 TYR B C 1
ATOM 6857 O O . TYR D 1 124 ? 183.402 220.347 124.623 1.00 244.77 124 TYR B O 1
ATOM 6859 N N . TYR D 1 125 ? 183.459 221.052 122.483 1.00 242.07 125 TYR B N 1
ATOM 6860 C CA . TYR D 1 125 ? 183.894 219.754 121.982 1.00 242.07 125 TYR B CA 1
ATOM 6861 C C . TYR D 1 125 ? 185.325 219.423 122.389 1.00 242.07 125 TYR B C 1
ATOM 6862 O O . TYR D 1 125 ? 185.719 218.254 122.320 1.00 242.07 125 TYR B O 1
ATOM 6864 N N . ASN D 1 126 ? 186.105 220.416 122.808 1.00 242.40 126 ASN B N 1
ATOM 6865 C CA . ASN D 1 126 ? 187.481 220.186 123.218 1.00 242.40 126 ASN B CA 1
ATOM 6866 C C . ASN D 1 126 ? 187.520 219.576 124.618 1.00 242.40 126 ASN B C 1
ATOM 6867 O O . ASN D 1 126 ? 186.490 219.333 125.252 1.00 242.40 126 ASN B O 1
ATOM 6869 N N . LEU D 1 127 ? 188.732 219.326 125.108 1.00 243.93 127 LEU B N 1
ATOM 6870 C CA . LEU D 1 127 ? 188.927 218.726 126.419 1.00 243.93 127 LEU B CA 1
ATOM 6871 C C . LEU D 1 127 ? 190.076 219.425 127.130 1.00 243.93 127 LEU B C 1
ATOM 6872 O O . LEU D 1 127 ? 190.950 220.027 126.502 1.00 243.93 127 LEU B O 1
ATOM 6874 N N . PHE D 1 128 ? 190.061 219.337 128.458 1.00 244.38 128 PHE B N 1
ATOM 6875 C CA . PHE D 1 128 ? 191.092 219.932 129.294 1.00 244.38 128 PHE B CA 1
ATOM 6876 C C . PHE D 1 128 ? 191.454 218.953 130.401 1.00 244.38 128 PHE B C 1
ATOM 6877 O O . PHE D 1 128 ? 190.801 217.923 130.589 1.00 244.38 128 PHE B O 1
ATOM 6879 N N . GLY D 1 129 ? 192.508 219.281 131.134 1.00 246.26 129 GLY B N 1
ATOM 6880 C CA . GLY D 1 129 ? 192.974 218.410 132.212 1.00 246.26 129 GLY B CA 1
ATOM 6881 C C . GLY D 1 129 ? 193.797 217.222 131.770 1.00 246.26 129 GLY B C 1
ATOM 6882 O O . GLY D 1 129 ? 194.885 216.989 132.304 1.00 246.26 129 GLY B O 1
ATOM 6883 N N . LEU D 1 130 ? 193.295 216.451 130.801 1.00 247.96 130 LEU B N 1
ATOM 6884 C CA . LEU D 1 130 ? 194.064 215.327 130.276 1.00 247.96 130 LEU B CA 1
ATOM 6885 C C . LEU D 1 130 ? 195.347 215.804 129.609 1.00 247.96 130 LEU B C 1
ATOM 6886 O O . LEU D 1 130 ? 196.403 215.180 129.759 1.00 247.96 130 LEU B O 1
ATOM 6888 N N . THR D 1 131 ? 195.272 216.908 128.862 1.00 250.75 131 THR B N 1
ATOM 6889 C CA . THR D 1 131 ? 196.466 217.484 128.254 1.00 250.75 131 THR B CA 1
ATOM 6890 C C . THR D 1 131 ? 197.447 218.010 129.293 1.00 250.75 131 THR B C 1
ATOM 6891 O O . THR D 1 131 ? 198.639 218.137 128.994 1.00 250.75 131 THR B O 1
ATOM 6893 N N . LEU D 1 132 ? 196.977 218.315 130.500 1.00 252.27 132 LEU B N 1
ATOM 6894 C CA . LEU D 1 132 ? 197.833 218.788 131.579 1.00 252.27 132 LEU B CA 1
ATOM 6895 C C . LEU D 1 132 ? 198.417 217.653 132.409 1.00 252.27 132 LEU B C 1
ATOM 6896 O O . LEU D 1 132 ? 199.127 217.919 133.384 1.00 252.27 132 LEU B O 1
ATOM 6898 N N . VAL D 1 133 ? 198.135 216.401 132.050 1.00 247.20 133 VAL B N 1
ATOM 6899 C CA . VAL D 1 133 ? 198.647 215.237 132.757 1.00 247.20 133 VAL B CA 1
ATOM 6900 C C . VAL D 1 133 ? 199.213 214.260 131.734 1.00 247.20 133 VAL B C 1
ATOM 6901 O O . VAL D 1 133 ? 199.025 214.408 130.527 1.00 247.20 133 VAL B O 1
ATOM 6903 N N . GLY D 1 134 ? 199.926 213.253 132.241 1.00 244.10 134 GLY B N 1
ATOM 6904 C CA . GLY D 1 134 ? 200.499 212.250 131.357 1.00 244.10 134 GLY B CA 1
ATOM 6905 C C . GLY D 1 134 ? 199.445 211.460 130.607 1.00 244.10 134 GLY B C 1
ATOM 6906 O O . GLY D 1 134 ? 199.603 211.167 129.419 1.00 244.10 134 GLY B O 1
ATOM 6907 N N . ARG D 1 135 ? 198.363 211.092 131.293 1.00 243.33 135 ARG B N 1
ATOM 6908 C CA . ARG D 1 135 ? 197.217 210.379 130.734 1.00 243.33 135 ARG B CA 1
ATOM 6909 C C . ARG D 1 135 ? 197.572 208.991 130.211 1.00 243.33 135 ARG B C 1
ATOM 6910 O O . ARG D 1 135 ? 196.727 208.336 129.589 1.00 243.33 135 ARG B O 1
ATOM 6912 N N . MET D 1 136 ? 198.798 208.522 130.444 1.00 242.50 136 MET B N 1
ATOM 6913 C CA . MET D 1 136 ? 199.221 207.192 130.009 1.00 242.50 136 MET B CA 1
ATOM 6914 C C . MET D 1 136 ? 199.149 206.253 131.211 1.00 242.50 136 MET B C 1
ATOM 6915 O O . MET D 1 136 ? 200.146 205.952 131.867 1.00 242.50 136 MET B O 1
ATOM 6917 N N . ASP D 1 137 ? 197.936 205.786 131.495 1.00 238.51 137 ASP B N 1
ATOM 6918 C CA . ASP D 1 137 ? 197.706 204.890 132.618 1.00 238.51 137 ASP B CA 1
ATOM 6919 C C . ASP D 1 137 ? 196.408 204.133 132.382 1.00 238.51 137 ASP B C 1
ATOM 6920 O O . ASP D 1 137 ? 195.583 204.521 131.551 1.00 238.51 137 ASP B O 1
ATOM 6922 N N . SER D 1 138 ? 196.240 203.045 133.129 1.00 231.02 138 SER B N 1
ATOM 6923 C CA . SER D 1 138 ? 195.044 202.220 133.043 1.00 231.02 138 SER B CA 1
ATOM 6924 C C . SER D 1 138 ? 193.948 202.663 134.003 1.00 231.02 138 SER B C 1
ATOM 6925 O O . SER D 1 138 ? 192.860 202.078 133.989 1.00 231.02 138 SER B O 1
ATOM 6927 N N . GLU D 1 139 ? 194.204 203.672 134.833 1.00 227.85 139 GLU B N 1
ATOM 6928 C CA . GLU D 1 139 ? 193.226 204.175 135.785 1.00 227.85 139 GLU B CA 1
ATOM 6929 C C . GLU D 1 139 ? 193.142 205.690 135.677 1.00 227.85 139 GLU B C 1
ATOM 6930 O O . GLU D 1 139 ? 194.166 206.374 135.596 1.00 227.85 139 GLU B O 1
ATOM 6932 N N . VAL D 1 140 ? 191.914 206.208 135.676 1.00 227.01 140 VAL B N 1
ATOM 6933 C CA . VAL D 1 140 ? 191.682 207.644 135.588 1.00 227.01 140 VAL B CA 1
ATOM 6934 C C . VAL D 1 140 ? 190.334 207.941 136.222 1.00 227.01 140 VAL B C 1
ATOM 6935 O O . VAL D 1 140 ? 189.397 207.144 136.123 1.00 227.01 140 VAL B O 1
ATOM 6937 N N . VAL D 1 141 ? 190.237 209.094 136.878 1.00 229.65 141 VAL B N 1
ATOM 6938 C CA . VAL D 1 141 ? 189.007 209.544 137.519 1.00 229.65 141 VAL B CA 1
ATOM 6939 C C . VAL D 1 141 ? 188.482 210.738 136.736 1.00 229.65 141 VAL B C 1
ATOM 6940 O O . VAL D 1 141 ? 189.127 211.792 136.691 1.00 229.65 141 VAL B O 1
ATOM 6942 N N . LEU D 1 142 ? 187.312 210.576 136.124 1.00 230.55 142 LEU B N 1
ATOM 6943 C CA . LEU D 1 142 ? 186.714 211.619 135.297 1.00 230.55 142 LEU B CA 1
ATOM 6944 C C . LEU D 1 142 ? 185.775 212.455 136.158 1.00 230.55 142 LEU B C 1
ATOM 6945 O O . LEU D 1 142 ? 184.715 211.978 136.578 1.00 230.55 142 LEU B O 1
ATOM 6947 N N . THR D 1 143 ? 186.162 213.701 136.419 1.00 237.63 143 THR B N 1
ATOM 6948 C CA . THR D 1 143 ? 185.361 214.634 137.197 1.00 237.63 143 THR B CA 1
ATOM 6949 C C . THR D 1 143 ? 185.023 215.839 136.332 1.00 237.63 143 THR B C 1
ATOM 6950 O O . THR D 1 143 ? 185.917 216.448 135.734 1.00 237.63 143 THR B O 1
ATOM 6952 N N . GLY D 1 144 ? 183.734 216.177 136.266 1.00 242.52 144 GLY B N 1
ATOM 6953 C CA . GLY D 1 144 ? 183.315 217.292 135.432 1.00 242.52 144 GLY B CA 1
ATOM 6954 C C . GLY D 1 144 ? 183.828 218.630 135.928 1.00 242.52 144 GLY B C 1
ATOM 6955 O O . GLY D 1 144 ? 184.277 219.464 135.136 1.00 242.52 144 GLY B O 1
ATOM 6956 N N . HIS D 1 145 ? 183.770 218.856 137.238 1.00 241.26 145 HIS B N 1
ATOM 6957 C CA . HIS D 1 145 ? 184.197 220.130 137.798 1.00 241.26 145 HIS B CA 1
ATOM 6958 C C . HIS D 1 145 ? 185.709 220.285 137.701 1.00 241.26 145 HIS B C 1
ATOM 6959 O O . HIS D 1 145 ? 186.464 219.334 137.920 1.00 241.26 145 HIS B O 1
ATOM 6961 N N . GLU D 1 146 ? 186.149 221.500 137.362 1.00 241.81 146 GLU B N 1
ATOM 6962 C CA . GLU D 1 146 ? 187.580 221.774 137.287 1.00 241.81 146 GLU B CA 1
ATOM 6963 C C . GLU D 1 146 ? 188.239 221.646 138.654 1.00 241.81 146 GLU B C 1
ATOM 6964 O O . GLU D 1 146 ? 189.349 221.113 138.770 1.00 241.81 146 GLU B O 1
ATOM 6966 N N . LEU D 1 147 ? 187.573 222.139 139.702 1.00 244.34 147 LEU B N 1
ATOM 6967 C CA . LEU D 1 147 ? 188.107 221.993 141.052 1.00 244.34 147 LEU B CA 1
ATOM 6968 C C . LEU D 1 147 ? 188.192 220.527 141.454 1.00 244.34 147 LEU B C 1
ATOM 6969 O O . LEU D 1 147 ? 189.166 220.102 142.086 1.00 244.34 147 LEU B O 1
ATOM 6971 N N . ASP D 1 148 ? 187.175 219.737 141.099 1.00 246.39 148 ASP B N 1
ATOM 6972 C CA . ASP D 1 148 ? 187.214 218.307 141.386 1.00 246.39 148 ASP B CA 1
ATOM 6973 C C . ASP D 1 148 ? 188.355 217.628 140.639 1.00 246.39 148 ASP B C 1
ATOM 6974 O O . ASP D 1 148 ? 189.033 216.752 141.190 1.00 246.39 148 ASP B O 1
ATOM 6976 N N . THR D 1 149 ? 188.580 218.015 139.381 1.00 246.53 149 THR B N 1
ATOM 6977 C CA . THR D 1 149 ? 189.693 217.454 138.622 1.00 246.53 149 THR B CA 1
ATOM 6978 C C . THR D 1 149 ? 191.031 217.817 139.256 1.00 246.53 149 THR B C 1
ATOM 6979 O O . THR D 1 149 ? 191.936 216.978 139.339 1.00 246.53 149 THR B O 1
ATOM 6981 N N . LEU D 1 150 ? 191.175 219.065 139.709 1.00 247.05 150 LEU B N 1
ATOM 6982 C CA . LEU D 1 150 ? 192.408 219.471 140.375 1.00 247.05 150 LEU B CA 1
ATOM 6983 C C . LEU D 1 150 ? 192.619 218.692 141.668 1.00 247.05 150 LEU B C 1
ATOM 6984 O O . LEU D 1 150 ? 193.744 218.285 141.982 1.00 247.05 150 LEU B O 1
ATOM 6986 N N . ALA D 1 151 ? 191.546 218.480 142.434 1.00 245.95 151 ALA B N 1
ATOM 6987 C CA . ALA D 1 151 ? 191.656 217.702 143.664 1.00 245.95 151 ALA B CA 1
ATOM 6988 C C . ALA D 1 151 ? 192.045 216.258 143.372 1.00 245.95 151 ALA B C 1
ATOM 6989 O O . ALA D 1 151 ? 192.858 215.668 144.094 1.00 245.95 151 ALA B O 1
ATOM 6991 N N . VAL D 1 152 ? 191.470 215.671 142.320 1.00 248.18 152 VAL B N 1
ATOM 6992 C CA . VAL D 1 152 ? 191.817 214.302 141.948 1.00 248.18 152 VAL B CA 1
ATOM 6993 C C . VAL D 1 152 ? 193.273 214.224 141.506 1.00 248.18 152 VAL B C 1
ATOM 6994 O O . VAL D 1 152 ? 193.973 213.244 141.790 1.00 248.18 152 VAL B O 1
ATOM 6996 N N . SER D 1 153 ? 193.748 215.248 140.794 1.00 249.15 153 SER B N 1
ATOM 6997 C CA . SER D 1 153 ? 195.159 215.301 140.427 1.00 249.15 153 SER B CA 1
ATOM 6998 C C . SER D 1 153 ? 196.042 215.391 141.665 1.00 249.15 153 SER B C 1
ATOM 6999 O O . SER D 1 153 ? 197.098 214.750 141.734 1.00 249.15 153 SER B O 1
ATOM 7001 N N . GLN D 1 154 ? 195.624 216.182 142.655 1.00 248.00 154 GLN B N 1
ATOM 7002 C CA . GLN D 1 154 ? 196.349 216.275 143.915 1.00 248.00 154 GLN B CA 1
ATOM 7003 C C . GLN D 1 154 ? 196.146 215.053 144.801 1.00 248.00 154 GLN B C 1
ATOM 7004 O O . GLN D 1 154 ? 196.811 214.944 145.837 1.00 248.00 154 GLN B O 1
ATOM 7006 N N . ALA D 1 155 ? 195.254 214.141 144.424 1.00 248.42 155 ALA B N 1
ATOM 7007 C CA . ALA D 1 155 ? 194.990 212.943 145.210 1.00 248.42 155 ALA B CA 1
ATOM 7008 C C . ALA D 1 155 ? 196.089 211.912 144.957 1.00 248.42 155 ALA B C 1
ATOM 7009 O O . ALA D 1 155 ? 197.136 212.208 144.374 1.00 248.42 155 ALA B O 1
ATOM 7011 N N . THR D 1 156 ? 195.858 210.675 145.395 1.00 249.79 156 THR B N 1
ATOM 7012 C CA . THR D 1 156 ? 196.872 209.632 145.311 1.00 249.79 156 THR B CA 1
ATOM 7013 C C . THR D 1 156 ? 197.032 209.113 143.887 1.00 249.79 156 THR B C 1
ATOM 7014 O O . THR D 1 156 ? 196.675 207.967 143.593 1.00 249.79 156 THR B O 1
ATOM 7016 N N . GLY D 1 157 ? 197.568 209.947 142.998 1.00 249.69 157 GLY B N 1
ATOM 7017 C CA . GLY D 1 157 ? 197.880 209.511 141.652 1.00 249.69 157 GLY B CA 1
ATOM 7018 C C . GLY D 1 157 ? 196.689 209.214 140.771 1.00 249.69 157 GLY B C 1
ATOM 7019 O O . GLY D 1 157 ? 196.822 208.459 139.805 1.00 249.69 157 GLY B O 1
ATOM 7020 N N . LEU D 1 158 ? 195.529 209.781 141.071 1.00 247.42 158 LEU B N 1
ATOM 7021 C CA . LEU D 1 158 ? 194.346 209.544 140.254 1.00 247.42 158 LEU B CA 1
ATOM 7022 C C . LEU D 1 158 ? 194.319 210.525 139.087 1.00 247.42 158 LEU B C 1
ATOM 7023 O O . LEU D 1 158 ? 194.240 211.737 139.314 1.00 247.42 158 LEU B O 1
ATOM 7025 N N . PRO D 1 159 ? 194.389 210.056 137.843 1.00 239.28 159 PRO B N 1
ATOM 7026 C CA . PRO D 1 159 ? 194.310 210.981 136.708 1.00 239.28 159 PRO B CA 1
ATOM 7027 C C . PRO D 1 159 ? 192.937 211.626 136.611 1.00 239.28 159 PRO B C 1
ATOM 7028 O O . PRO D 1 159 ? 191.918 211.038 136.982 1.00 239.28 159 PRO B O 1
ATOM 7030 N N . SER D 1 160 ? 192.921 212.855 136.102 1.00 241.28 160 SER B N 1
ATOM 7031 C CA . SER D 1 160 ? 191.695 213.627 135.974 1.00 241.28 160 SER B CA 1
ATOM 7032 C C . SER D 1 160 ? 191.615 214.251 134.588 1.00 241.28 160 SER B C 1
ATOM 7033 O O . SER D 1 160 ? 192.636 214.548 133.962 1.00 241.28 160 SER B O 1
ATOM 7035 N N . VAL D 1 161 ? 190.386 214.444 134.119 1.00 241.27 161 VAL B N 1
ATOM 7036 C CA . VAL D 1 161 ? 190.139 215.065 132.822 1.00 241.27 161 VAL B CA 1
ATOM 7037 C C . VAL D 1 161 ? 188.753 215.691 132.858 1.00 241.27 161 VAL B C 1
ATOM 7038 O O . VAL D 1 161 ? 187.830 215.153 133.475 1.00 241.27 161 VAL B O 1
ATOM 7040 N N . ALA D 1 162 ? 188.614 216.834 132.189 1.00 242.10 162 ALA B N 1
ATOM 7041 C CA . ALA D 1 162 ? 187.340 217.540 132.146 1.00 242.10 162 ALA B CA 1
ATOM 7042 C C . ALA D 1 162 ? 187.304 218.417 130.906 1.00 242.10 162 ALA B C 1
ATOM 7043 O O . ALA D 1 162 ? 188.245 219.175 130.655 1.00 242.10 162 ALA B O 1
ATOM 7045 N N . LEU D 1 163 ? 186.219 218.318 130.142 1.00 242.09 163 LEU B N 1
ATOM 7046 C CA . LEU D 1 163 ? 186.051 219.118 128.936 1.00 242.09 163 LEU B CA 1
ATOM 7047 C C . LEU D 1 163 ? 185.730 220.562 129.305 1.00 242.09 163 LEU B C 1
ATOM 7048 O O . LEU D 1 163 ? 185.597 220.884 130.494 1.00 242.09 163 LEU B O 1
ATOM 7050 N N . PRO D 1 164 ? 185.610 221.459 128.323 1.00 243.75 164 PRO B N 1
ATOM 7051 C CA . PRO D 1 164 ? 185.256 222.850 128.650 1.00 243.75 164 PRO B CA 1
ATOM 7052 C C . PRO D 1 164 ? 183.925 222.979 129.368 1.00 243.75 164 PRO B C 1
ATOM 7053 O O . PRO D 1 164 ? 183.763 223.881 130.200 1.00 243.75 164 PRO B O 1
ATOM 7055 N N . ARG D 1 165 ? 182.968 222.105 129.072 1.00 242.29 165 ARG B N 1
ATOM 7056 C CA . ARG D 1 165 ? 181.664 222.075 129.726 1.00 242.29 165 ARG B CA 1
ATOM 7057 C C . ARG D 1 165 ? 181.322 220.649 130.136 1.00 242.29 165 ARG B C 1
ATOM 7058 O O . ARG D 1 165 ? 180.231 220.140 129.869 1.00 242.29 165 ARG B O 1
ATOM 7060 N N . GLY D 1 166 ? 182.273 219.989 130.798 1.00 240.23 166 GLY B N 1
ATOM 7061 C CA . GLY D 1 166 ? 182.164 218.591 131.176 1.00 240.23 166 GLY B CA 1
ATOM 7062 C C . GLY D 1 166 ? 180.878 218.185 131.868 1.00 240.23 166 GLY B C 1
ATOM 7063 O O . GLY D 1 166 ? 180.519 217.003 131.870 1.00 240.23 166 GLY B O 1
ATOM 7064 N N . VAL D 1 167 ? 180.178 219.151 132.466 1.00 238.73 167 VAL B N 1
ATOM 7065 C CA . VAL D 1 167 ? 178.880 218.861 133.070 1.00 238.73 167 VAL B CA 1
ATOM 7066 C C . VAL D 1 167 ? 177.892 218.400 132.006 1.00 238.73 167 VAL B C 1
ATOM 7067 O O . VAL D 1 167 ? 177.135 217.444 132.213 1.00 238.73 167 VAL B O 1
ATOM 7069 N N . SER D 1 168 ? 177.884 219.068 130.854 1.00 239.71 168 SER B N 1
ATOM 7070 C CA . SER D 1 168 ? 177.013 218.707 129.741 1.00 239.71 168 SER B CA 1
ATOM 7071 C C . SER D 1 168 ? 177.785 218.746 128.429 1.00 239.71 168 SER B C 1
ATOM 7072 O O . SER D 1 168 ? 177.297 219.255 127.414 1.00 239.71 168 SER B O 1
ATOM 7074 N N . CYS D 1 169 ? 179.003 218.210 128.432 1.00 239.82 169 CYS B N 1
ATOM 7075 C CA . CYS D 1 169 ? 179.834 218.203 127.240 1.00 239.82 169 CYS B CA 1
ATOM 7076 C C . CYS D 1 169 ? 179.449 217.046 126.320 1.00 239.82 169 CYS B C 1
ATOM 7077 O O . CYS D 1 169 ? 178.754 216.104 126.711 1.00 239.82 169 CYS B O 1
ATOM 7079 N N . LEU D 1 170 ? 179.914 217.127 125.082 1.00 234.47 170 LEU B N 1
ATOM 7080 C CA . LEU D 1 170 ? 179.645 216.080 124.103 1.00 234.47 170 LEU B CA 1
ATOM 7081 C C . LEU D 1 170 ? 180.494 214.855 124.412 1.00 234.47 170 LEU B C 1
ATOM 7082 O O . LEU D 1 170 ? 181.725 214.969 124.486 1.00 234.47 170 LEU B O 1
ATOM 7084 N N . PRO D 1 171 ? 179.899 213.682 124.599 1.00 232.18 171 PRO B N 1
ATOM 7085 C CA . PRO D 1 171 ? 180.690 212.492 124.925 1.00 232.18 171 PRO B CA 1
ATOM 7086 C C . PRO D 1 171 ? 181.384 211.945 123.691 1.00 232.18 171 PRO B C 1
ATOM 7087 O O . PRO D 1 171 ? 182.492 211.395 123.782 1.00 232.18 171 PRO B O 1
ATOM 7089 N N . PRO D 1 172 ? 180.767 212.076 122.517 1.00 230.39 172 PRO B N 1
ATOM 7090 C CA . PRO D 1 172 ? 181.367 211.540 121.288 1.00 230.39 172 PRO B CA 1
ATOM 7091 C C . PRO D 1 172 ? 182.383 212.453 120.619 1.00 230.39 172 PRO B C 1
ATOM 7092 O O . PRO D 1 172 ? 182.927 212.075 119.576 1.00 230.39 172 PRO B O 1
ATOM 7094 N N . MET D 1 173 ? 182.645 213.637 121.180 1.00 230.77 173 MET B N 1
ATOM 7095 C CA . MET D 1 173 ? 183.630 214.535 120.584 1.00 230.77 173 MET B CA 1
ATOM 7096 C C . MET D 1 173 ? 185.029 213.933 120.634 1.00 230.77 173 MET B C 1
ATOM 7097 O O . MET D 1 173 ? 185.787 214.022 119.660 1.00 230.77 173 MET B O 1
ATOM 7099 N N . LEU D 1 174 ? 185.390 213.318 121.757 1.00 227.71 174 LEU B N 1
ATOM 7100 C CA . LEU D 1 174 ? 186.699 212.703 121.954 1.00 227.71 174 LEU B CA 1
ATOM 7101 C C . LEU D 1 174 ? 186.541 211.290 122.498 1.00 227.71 174 LEU B C 1
ATOM 7102 O O . LEU D 1 174 ? 187.195 210.887 123.462 1.00 227.71 174 LEU B O 1
ATOM 7104 N N . LEU D 1 175 ? 185.645 210.521 121.878 1.00 226.02 175 LEU B N 1
ATOM 7105 C CA . LEU D 1 175 ? 185.399 209.152 122.329 1.00 226.02 175 LEU B CA 1
ATOM 7106 C C . LEU D 1 175 ? 186.643 208.280 122.249 1.00 226.02 175 LEU B C 1
ATOM 7107 O O . LEU D 1 175 ? 186.906 207.529 123.204 1.00 226.02 175 LEU B O 1
ATOM 7109 N N . PRO D 1 176 ? 187.424 208.301 121.166 1.00 222.59 176 PRO B N 1
ATOM 7110 C CA . PRO D 1 176 ? 188.648 207.482 121.139 1.00 222.59 176 PRO B CA 1
ATOM 7111 C C . PRO D 1 176 ? 189.647 207.849 122.221 1.00 222.59 176 PRO B C 1
ATOM 7112 O O . PRO D 1 176 ? 190.348 206.965 122.730 1.00 222.59 176 PRO B O 1
ATOM 7114 N N . TYR D 1 177 ? 189.732 209.130 122.591 1.00 221.05 177 TYR B N 1
ATOM 7115 C CA . TYR D 1 177 ? 190.656 209.535 123.646 1.00 221.05 177 TYR B CA 1
ATOM 7116 C C . TYR D 1 177 ? 190.290 208.889 124.975 1.00 221.05 177 TYR B C 1
ATOM 7117 O O . TYR D 1 177 ? 191.168 208.425 125.712 1.00 221.05 177 TYR B O 1
ATOM 7119 N N . LEU D 1 178 ? 188.996 208.851 125.301 1.00 220.51 178 LEU B N 1
ATOM 7120 C CA . LEU D 1 178 ? 188.565 208.186 126.525 1.00 220.51 178 LEU B CA 1
ATOM 7121 C C . LEU D 1 178 ? 188.673 206.671 126.409 1.00 220.51 178 LEU B C 1
ATOM 7122 O O . LEU D 1 178 ? 188.967 205.994 127.400 1.00 220.51 178 LEU B O 1
ATOM 7124 N N . GLU D 1 179 ? 188.440 206.123 125.215 1.00 220.18 179 GLU B N 1
ATOM 7125 C CA . GLU D 1 179 ? 188.523 204.685 125.002 1.00 220.18 179 GLU B CA 1
ATOM 7126 C C . GLU D 1 179 ? 189.956 204.174 124.945 1.00 220.18 179 GLU B C 1
ATOM 7127 O O . GLU D 1 179 ? 190.162 202.956 124.978 1.00 220.18 179 GLU B O 1
ATOM 7129 N N . GLN D 1 180 ? 190.944 205.068 124.852 1.00 220.57 180 GLN B N 1
ATOM 7130 C CA . GLN D 1 180 ? 192.337 204.633 124.854 1.00 220.57 180 GLN B CA 1
ATOM 7131 C C . GLN D 1 180 ? 192.699 203.946 126.165 1.00 220.57 180 GLN B C 1
ATOM 7132 O O . GLN D 1 180 ? 193.421 202.943 126.171 1.00 220.57 180 GLN B O 1
ATOM 7134 N N . PHE D 1 181 ? 192.209 204.472 127.285 1.00 221.58 181 PHE B N 1
ATOM 7135 C CA . PHE D 1 181 ? 192.457 203.861 128.581 1.00 221.58 181 PHE B CA 1
ATOM 7136 C C . PHE D 1 181 ? 191.623 202.588 128.730 1.00 221.58 181 PHE B C 1
ATOM 7137 O O . PHE D 1 181 ? 190.830 202.220 127.859 1.00 221.58 181 PHE B O 1
ATOM 7139 N N . LYS D 1 182 ? 191.806 201.906 129.860 1.00 221.62 182 LYS B N 1
ATOM 7140 C CA . LYS D 1 182 ? 191.115 200.654 130.140 1.00 221.62 182 LYS B CA 1
ATOM 7141 C C . LYS D 1 182 ? 190.061 200.790 131.229 1.00 221.62 182 LYS B C 1
ATOM 7142 O O . LYS D 1 182 ? 188.899 200.432 131.012 1.00 221.62 182 LYS B O 1
ATOM 7144 N N . ARG D 1 183 ? 190.435 201.300 132.399 1.00 222.26 183 ARG B N 1
ATOM 7145 C CA . ARG D 1 183 ? 189.513 201.481 133.512 1.00 222.26 183 ARG B CA 1
ATOM 7146 C C . ARG D 1 183 ? 189.397 202.965 133.829 1.00 222.26 183 ARG B C 1
ATOM 7147 O O . ARG D 1 183 ? 190.411 203.648 134.006 1.00 222.26 183 ARG B O 1
ATOM 7149 N N . VAL D 1 184 ? 188.163 203.457 133.898 1.00 220.07 184 VAL B N 1
ATOM 7150 C CA . VAL D 1 184 ? 187.884 204.858 134.184 1.00 220.07 184 VAL B CA 1
ATOM 7151 C C . VAL D 1 184 ? 186.898 204.932 135.340 1.00 220.07 184 VAL B C 1
ATOM 7152 O O . VAL D 1 184 ? 185.912 204.189 135.377 1.00 220.07 184 VAL B O 1
ATOM 7154 N N . THR D 1 185 ? 187.167 205.828 136.285 1.00 221.83 185 THR B N 1
ATOM 7155 C CA . THR D 1 185 ? 186.315 206.030 137.448 1.00 221.83 185 THR B CA 1
ATOM 7156 C C . THR D 1 185 ? 185.485 207.291 137.253 1.00 221.83 185 THR B C 1
ATOM 7157 O O . THR D 1 185 ? 186.035 208.368 137.000 1.00 221.83 185 THR B O 1
ATOM 7159 N N . LEU D 1 186 ? 184.167 207.154 137.367 1.00 217.98 186 LEU B N 1
ATOM 7160 C CA . LEU D 1 186 ? 183.272 208.293 137.220 1.00 217.98 186 LEU B CA 1
ATOM 7161 C C . LEU D 1 186 ? 183.216 209.081 138.522 1.00 217.98 186 LEU B C 1
ATOM 7162 O O . LEU D 1 186 ? 182.991 208.511 139.594 1.00 217.98 186 LEU B O 1
ATOM 7164 N N . TRP D 1 187 ? 183.424 210.391 138.427 1.00 225.23 187 TRP B N 1
ATOM 7165 C CA . TRP D 1 187 ? 183.438 211.286 139.580 1.00 225.23 187 TRP B CA 1
ATOM 7166 C C . TRP D 1 187 ? 182.559 212.501 139.318 1.00 225.23 187 TRP B C 1
ATOM 7167 O O . TRP D 1 187 ? 182.947 213.648 139.552 1.00 225.23 187 TRP B O 1
ATOM 7169 N N . LEU D 1 188 ? 181.350 212.258 138.819 1.00 223.82 188 LEU B N 1
ATOM 7170 C CA . LEU D 1 188 ? 180.418 213.338 138.538 1.00 223.82 188 LEU B CA 1
ATOM 7171 C C . LEU D 1 188 ? 179.826 213.877 139.840 1.00 223.82 188 LEU B C 1
ATOM 7172 O O . LEU D 1 188 ? 180.182 213.454 140.944 1.00 223.82 188 LEU B O 1
ATOM 7174 N N . GLY D 1 189 ? 178.909 214.832 139.704 1.00 219.00 189 GLY B N 1
ATOM 7175 C CA . GLY D 1 189 ? 178.263 215.438 140.852 1.00 219.00 189 GLY B CA 1
ATOM 7176 C C . GLY D 1 189 ? 177.491 214.451 141.703 1.00 219.00 189 GLY B C 1
ATOM 7177 O O . GLY D 1 189 ? 176.713 213.646 141.183 1.00 219.00 189 GLY B O 1
ATOM 7178 N N . HIS D 1 190 ? 177.698 214.506 143.020 1.00 218.10 190 HIS B N 1
ATOM 7179 C CA . HIS D 1 190 ? 177.019 213.593 143.931 1.00 218.10 190 HIS B CA 1
ATOM 7180 C C . HIS D 1 190 ? 175.575 213.992 144.200 1.00 218.10 190 HIS B C 1
ATOM 7181 O O . HIS D 1 190 ? 174.812 213.180 144.735 1.00 218.10 190 HIS B O 1
ATOM 7183 N N . ASP D 1 191 ? 175.183 215.212 143.844 1.00 210.89 191 ASP B N 1
ATOM 7184 C CA . ASP D 1 191 ? 173.829 215.681 144.086 1.00 210.89 191 ASP B CA 1
ATOM 7185 C C . ASP D 1 191 ? 172.870 215.086 143.056 1.00 210.89 191 ASP B C 1
ATOM 7186 O O . ASP D 1 191 ? 173.246 214.273 142.206 1.00 210.89 191 ASP B O 1
ATOM 7188 N N . ILE D 1 192 ? 171.604 215.502 143.135 1.00 211.12 192 ILE B N 1
ATOM 7189 C CA . ILE D 1 192 ? 170.599 214.996 142.208 1.00 211.12 192 ILE B CA 1
ATOM 7190 C C . ILE D 1 192 ? 170.847 215.552 140.810 1.00 211.12 192 ILE B C 1
ATOM 7191 O O . ILE D 1 192 ? 171.614 216.502 140.606 1.00 211.12 192 ILE B O 1
ATOM 7193 N N . ARG D 1 193 ? 170.192 214.932 139.828 1.00 211.78 193 ARG B N 1
ATOM 7194 C CA . ARG D 1 193 ? 170.258 215.262 138.406 1.00 211.78 193 ARG B CA 1
ATOM 7195 C C . ARG D 1 193 ? 171.642 215.037 137.810 1.00 211.78 193 ARG B C 1
ATOM 7196 O O . ARG D 1 193 ? 171.841 215.319 136.622 1.00 211.78 193 ARG B O 1
ATOM 7198 N N . SER D 1 194 ? 172.603 214.543 138.584 1.00 205.85 194 SER B N 1
ATOM 7199 C CA . SER D 1 194 ? 173.943 214.254 138.091 1.00 205.85 194 SER B CA 1
ATOM 7200 C C . SER D 1 194 ? 174.358 212.809 138.303 1.00 205.85 194 SER B C 1
ATOM 7201 O O . SER D 1 194 ? 174.979 212.216 137.417 1.00 205.85 194 SER B O 1
ATOM 7203 N N . TRP D 1 195 ? 174.035 212.225 139.460 1.00 195.31 195 TRP B N 1
ATOM 7204 C CA . TRP D 1 195 ? 174.395 210.834 139.710 1.00 195.31 195 TRP B CA 1
ATOM 7205 C C . TRP D 1 195 ? 173.664 209.893 138.761 1.00 195.31 195 TRP B C 1
ATOM 7206 O O . TRP D 1 195 ? 174.263 208.950 138.231 1.00 195.31 195 TRP B O 1
ATOM 7217 N N . GLU D 1 196 ? 172.368 210.128 138.540 1.00 197.08 196 GLU B N 1
ATOM 7218 C CA . GLU D 1 196 ? 171.617 209.294 137.607 1.00 197.08 196 GLU B CA 1
ATOM 7219 C C . GLU D 1 196 ? 172.159 209.431 136.191 1.00 197.08 196 GLU B C 1
ATOM 7220 O O . GLU D 1 196 ? 172.343 208.428 135.489 1.00 197.08 196 GLU B O 1
ATOM 7222 N N . ALA D 1 197 ? 172.436 210.664 135.760 1.00 200.36 197 ALA B N 1
ATOM 7223 C CA . ALA D 1 197 ? 172.989 210.878 134.427 1.00 200.36 197 ALA B CA 1
ATOM 7224 C C . ALA D 1 197 ? 174.331 210.177 134.274 1.00 200.36 197 ALA B C 1
ATOM 7225 O O . ALA D 1 197 ? 174.643 209.642 133.203 1.00 200.36 197 ALA B O 1
ATOM 7227 N N . SER D 1 198 ? 175.136 210.163 135.341 1.00 200.50 198 SER B N 1
ATOM 7228 C CA . SER D 1 198 ? 176.393 209.424 135.312 1.00 200.50 198 SER B CA 1
ATOM 7229 C C . SER D 1 198 ? 176.155 207.956 134.983 1.00 200.50 198 SER B C 1
ATOM 7230 O O . SER D 1 198 ? 176.939 207.343 134.249 1.00 200.50 198 SER B O 1
ATOM 7232 N N . LYS D 1 199 ? 175.049 207.390 135.484 1.00 193.46 199 LYS B N 1
ATOM 7233 C CA . LYS D 1 199 ? 174.698 205.979 135.153 1.00 193.46 199 LYS B CA 1
ATOM 7234 C C . LYS D 1 199 ? 174.443 205.878 133.649 1.00 193.46 199 LYS B C 1
ATOM 7235 O O . LYS D 1 199 ? 174.808 204.859 133.062 1.00 193.46 199 LYS B O 1
ATOM 7241 N N . ILE D 1 200 ? 173.771 206.860 133.059 1.00 198.02 200 ILE B N 1
ATOM 7242 C CA . ILE D 1 200 ? 173.629 206.901 131.608 1.00 198.02 200 ILE B CA 1
ATOM 7243 C C . ILE D 1 200 ? 174.992 207.065 130.953 1.00 198.02 200 ILE B C 1
ATOM 7244 O O . ILE D 1 200 ? 175.265 206.486 129.894 1.00 198.02 200 ILE B O 1
ATOM 7246 N N . PHE D 1 201 ? 175.875 207.851 131.579 1.00 201.67 201 PHE B N 1
ATOM 7247 C CA . PHE D 1 201 ? 177.232 207.998 131.066 1.00 201.67 201 PHE B CA 1
ATOM 7248 C C . PHE D 1 201 ? 177.965 206.664 131.041 1.00 201.67 201 PHE B C 1
ATOM 7249 O O . PHE D 1 201 ? 178.882 206.476 130.232 1.00 201.67 201 PHE B O 1
ATOM 7251 N N . SER D 1 202 ? 177.574 205.726 131.909 1.00 201.66 202 SER B N 1
ATOM 7252 C CA . SER D 1 202 ? 178.168 204.394 131.872 1.00 201.66 202 SER B CA 1
ATOM 7253 C C . SER D 1 202 ? 177.909 203.720 130.531 1.00 201.66 202 SER B C 1
ATOM 7254 O O . SER D 1 202 ? 178.758 202.976 130.026 1.00 201.66 202 SER B O 1
ATOM 7256 N N . ARG D 1 203 ? 176.738 203.969 129.939 1.00 205.33 203 ARG B N 1
ATOM 7257 C CA . ARG D 1 203 ? 176.473 203.463 128.598 1.00 205.33 203 ARG B CA 1
ATOM 7258 C C . ARG D 1 203 ? 177.229 204.260 127.543 1.00 205.33 203 ARG B C 1
ATOM 7259 O O . ARG D 1 203 ? 177.530 203.731 126.467 1.00 205.33 203 ARG B O 1
ATOM 7261 N N . LYS D 1 204 ? 177.537 205.528 127.829 1.00 203.64 204 LYS B N 1
ATOM 7262 C CA . LYS D 1 204 ? 178.273 206.347 126.871 1.00 203.64 204 LYS B CA 1
ATOM 7263 C C . LYS D 1 204 ? 179.682 205.810 126.649 1.00 203.64 204 LYS B C 1
ATOM 7264 O O . LYS D 1 204 ? 180.158 205.752 125.510 1.00 203.64 204 LYS B O 1
ATOM 7266 N N . LEU D 1 205 ? 180.361 205.412 127.721 1.00 204.37 205 LEU B N 1
ATOM 7267 C CA . LEU D 1 205 ? 181.710 204.879 127.626 1.00 204.37 205 LEU B CA 1
ATOM 7268 C C . LEU D 1 205 ? 181.646 203.383 127.318 1.00 204.37 205 LEU B C 1
ATOM 7269 O O . LEU D 1 205 ? 180.573 202.817 127.092 1.00 204.37 205 LEU B O 1
ATOM 7271 N N . GLY D 1 206 ? 182.805 202.730 127.298 1.00 207.40 206 GLY B N 1
ATOM 7272 C CA . GLY D 1 206 ? 182.842 201.301 127.027 1.00 207.40 206 GLY B CA 1
ATOM 7273 C C . GLY D 1 206 ? 182.182 200.514 128.145 1.00 207.40 206 GLY B C 1
ATOM 7274 O O . GLY D 1 206 ? 182.490 200.707 129.327 1.00 207.40 206 GLY B O 1
ATOM 7275 N N . LEU D 1 207 ? 181.267 199.623 127.775 1.00 207.62 207 LEU B N 1
ATOM 7276 C CA . LEU D 1 207 ? 180.589 198.792 128.759 1.00 207.62 207 LEU B CA 1
ATOM 7277 C C . LEU D 1 207 ? 181.573 197.826 129.407 1.00 207.62 207 LEU B C 1
ATOM 7278 O O . LEU D 1 207 ? 182.505 197.338 128.761 1.00 207.62 207 LEU B O 1
ATOM 7280 N N . ARG D 1 208 ? 181.361 197.560 130.698 1.00 208.55 208 ARG B N 1
ATOM 7281 C CA . ARG D 1 208 ? 182.232 196.689 131.489 1.00 208.55 208 ARG B CA 1
ATOM 7282 C C . ARG D 1 208 ? 183.669 197.201 131.516 1.00 208.55 208 ARG B C 1
ATOM 7283 O O . ARG D 1 208 ? 184.615 196.423 131.665 1.00 208.55 208 ARG B O 1
ATOM 7285 N N . ARG D 1 209 ? 183.844 198.519 131.373 1.00 211.88 209 ARG B N 1
ATOM 7286 C CA . ARG D 1 209 ? 185.175 199.113 131.380 1.00 211.88 209 ARG B CA 1
ATOM 7287 C C . ARG D 1 209 ? 185.219 200.420 132.165 1.00 211.88 209 ARG B C 1
ATOM 7288 O O . ARG D 1 209 ? 186.132 201.227 131.955 1.00 211.88 209 ARG B O 1
ATOM 7290 N N . CYS D 1 210 ? 184.262 200.651 133.061 1.00 209.85 210 CYS B N 1
ATOM 7291 C CA . CYS D 1 210 ? 184.222 201.883 133.833 1.00 209.85 210 CYS B CA 1
ATOM 7292 C C . CYS D 1 210 ? 183.534 201.619 135.163 1.00 209.85 210 CYS B C 1
ATOM 7293 O O . CYS D 1 210 ? 182.809 200.635 135.327 1.00 209.85 210 CYS B O 1
ATOM 7295 N N . SER D 1 211 ? 183.773 202.517 136.116 1.00 214.04 211 SER B N 1
ATOM 7296 C CA . SER D 1 211 ? 183.187 202.430 137.445 1.00 214.04 211 SER B CA 1
ATOM 7297 C C . SER D 1 211 ? 182.617 203.784 137.838 1.00 214.04 211 SER B C 1
ATOM 7298 O O . SER D 1 211 ? 183.236 204.824 137.590 1.00 214.04 211 SER B O 1
ATOM 7300 N N . LEU D 1 212 ? 181.437 203.767 138.451 1.00 217.39 212 LEU B N 1
ATOM 7301 C CA . LEU D 1 212 ? 180.772 204.985 138.884 1.00 217.39 212 LEU B CA 1
ATOM 7302 C C . LEU D 1 212 ? 181.164 205.299 140.328 1.00 217.39 212 LEU B C 1
ATOM 7303 O O . LEU D 1 212 ? 182.068 204.683 140.899 1.00 217.39 212 LEU B O 1
ATOM 7305 N N . VAL D 1 213 ? 180.488 206.274 140.934 1.00 213.81 213 VAL B N 1
ATOM 7306 C CA . VAL D 1 213 ? 180.720 206.649 142.325 1.00 213.81 213 VAL B CA 1
ATOM 7307 C C . VAL D 1 213 ? 179.358 206.853 142.976 1.00 213.81 213 VAL B C 1
ATOM 7308 O O . VAL D 1 213 ? 178.631 207.786 142.619 1.00 213.81 213 VAL B O 1
ATOM 7310 N N . ARG D 1 214 ? 179.011 205.985 143.931 1.00 218.76 214 ARG B N 1
ATOM 7311 C CA . ARG D 1 214 ? 177.734 206.075 144.641 1.00 218.76 214 ARG B CA 1
ATOM 7312 C C . ARG D 1 214 ? 177.957 206.026 146.151 1.00 218.76 214 ARG B C 1
ATOM 7313 O O . ARG D 1 214 ? 177.286 205.285 146.869 1.00 218.76 214 ARG B O 1
ATOM 7315 N N . PRO D 1 215 ? 178.902 206.813 146.666 1.00 232.66 215 PRO B N 1
ATOM 7316 C CA . PRO D 1 215 ? 179.158 206.797 148.113 1.00 232.66 215 PRO B CA 1
ATOM 7317 C C . PRO D 1 215 ? 178.313 207.814 148.861 1.00 232.66 215 PRO B C 1
ATOM 7318 O O . PRO D 1 215 ? 177.561 208.580 148.251 1.00 232.66 215 PRO B O 1
ATOM 7320 N N . GLY D 1 216 ? 178.432 207.828 150.187 1.00 244.53 216 GLY B N 1
ATOM 7321 C CA . GLY D 1 216 ? 177.715 208.775 151.013 1.00 244.53 216 GLY B CA 1
ATOM 7322 C C . GLY D 1 216 ? 178.338 210.146 151.113 1.00 244.53 216 GLY B C 1
ATOM 7323 O O . GLY D 1 216 ? 177.784 211.022 151.784 1.00 244.53 216 GLY B O 1
ATOM 7324 N N . GLU D 1 217 ? 179.478 210.361 150.466 1.00 245.25 217 GLU B N 1
ATOM 7325 C CA . GLU D 1 217 ? 180.171 211.639 150.475 1.00 245.25 217 GLU B CA 1
ATOM 7326 C C . GLU D 1 217 ? 180.008 212.333 149.128 1.00 245.25 217 GLU B C 1
ATOM 7327 O O . GLU D 1 217 ? 179.502 211.762 148.159 1.00 245.25 217 GLU B O 1
ATOM 7329 N N . ASP D 1 218 ? 180.449 213.586 149.081 1.00 248.99 218 ASP B N 1
ATOM 7330 C CA . ASP D 1 218 ? 180.359 214.393 147.872 1.00 248.99 218 ASP B CA 1
ATOM 7331 C C . ASP D 1 218 ? 181.508 214.035 146.930 1.00 248.99 218 ASP B C 1
ATOM 7332 O O . ASP D 1 218 ? 182.196 213.025 147.101 1.00 248.99 218 ASP B O 1
ATOM 7334 N N . ARG D 1 219 ? 181.723 214.869 145.913 1.00 256.04 219 ARG B N 1
ATOM 7335 C CA . ARG D 1 219 ? 182.754 214.625 144.919 1.00 256.04 219 ARG B CA 1
ATOM 7336 C C . ARG D 1 219 ? 184.141 214.700 145.550 1.00 256.04 219 ARG B C 1
ATOM 7337 O O . ARG D 1 219 ? 184.287 215.030 146.729 1.00 256.04 219 ARG B O 1
ATOM 7339 N N . PRO D 1 220 ? 185.186 214.390 144.777 1.00 261.13 220 PRO B N 1
ATOM 7340 C CA . PRO D 1 220 ? 186.543 214.389 145.350 1.00 261.13 220 PRO B CA 1
ATOM 7341 C C . PRO D 1 220 ? 186.971 215.729 145.920 1.00 261.13 220 PRO B C 1
ATOM 7342 O O . PRO D 1 220 ? 187.714 215.758 146.909 1.00 261.13 220 PRO B O 1
ATOM 7344 N N . CYS D 1 221 ? 186.540 216.841 145.323 1.00 263.57 221 CYS B N 1
ATOM 7345 C CA . CYS D 1 221 ? 186.912 218.152 145.850 1.00 263.57 221 CYS B CA 1
ATOM 7346 C C . CYS D 1 221 ? 186.380 218.382 147.256 1.00 263.57 221 CYS B C 1
ATOM 7347 O O . CYS D 1 221 ? 187.166 218.779 148.136 1.00 263.57 221 CYS B O 1
ATOM 7349 N N . PRO D 1 222 ? 185.091 218.179 147.540 1.00 266.49 222 PRO B N 1
ATOM 7350 C CA . PRO D 1 222 ? 184.626 218.317 148.929 1.00 266.49 222 PRO B CA 1
ATOM 7351 C C . PRO D 1 222 ? 185.259 217.314 149.876 1.00 266.49 222 PRO B C 1
ATOM 7352 O O . PRO D 1 222 ? 185.477 217.638 151.050 1.00 266.49 222 PRO B O 1
ATOM 7354 N N . LEU D 1 223 ? 185.557 216.101 149.402 1.00 268.27 223 LEU B N 1
ATOM 7355 C CA . LEU D 1 223 ? 186.219 215.118 150.253 1.00 268.27 223 LEU B CA 1
ATOM 7356 C C . LEU D 1 223 ? 187.611 215.588 150.655 1.00 268.27 223 LEU B C 1
ATOM 7357 O O . LEU D 1 223 ? 188.009 215.454 151.818 1.00 268.27 223 LEU B O 1
ATOM 7359 N N . GLU D 1 224 ? 188.366 216.143 149.704 1.00 269.63 224 GLU B N 1
ATOM 7360 C CA . GLU D 1 224 ? 189.675 216.697 150.030 1.00 269.63 224 GLU B CA 1
ATOM 7361 C C . GLU D 1 224 ? 189.554 217.926 150.921 1.00 269.63 224 GLU B C 1
ATOM 7362 O O . GLU D 1 224 ? 190.408 218.147 151.788 1.00 269.63 224 GLU B O 1
ATOM 7364 N N . ALA D 1 225 ? 188.511 218.735 150.719 1.00 271.47 225 ALA B N 1
ATOM 7365 C CA . ALA D 1 225 ? 188.296 219.893 151.580 1.00 271.47 225 ALA B CA 1
ATOM 7366 C C . ALA D 1 225 ? 188.028 219.470 153.019 1.00 271.47 225 ALA B C 1
ATOM 7367 O O . ALA D 1 225 ? 188.521 220.100 153.962 1.00 271.47 225 ALA B O 1
ATOM 7369 N N . LEU D 1 226 ? 187.249 218.404 153.207 1.00 270.70 226 LEU B N 1
ATOM 7370 C CA . LEU D 1 226 ? 186.918 217.894 154.530 1.00 270.70 226 LEU B CA 1
ATOM 7371 C C . LEU D 1 226 ? 187.941 216.885 155.044 1.00 270.70 226 LEU B C 1
ATOM 7372 O O . LEU D 1 226 ? 187.643 216.145 155.989 1.00 270.70 226 LEU B O 1
ATOM 7374 N N . ALA D 1 227 ? 189.131 216.843 154.440 1.00 271.35 227 ALA B N 1
ATOM 7375 C CA . ALA D 1 227 ? 190.205 215.935 154.850 1.00 271.35 227 ALA B CA 1
ATOM 7376 C C . ALA D 1 227 ? 189.746 214.478 154.827 1.00 271.35 227 ALA B C 1
ATOM 7377 O O . ALA D 1 227 ? 190.085 213.686 155.709 1.00 271.35 227 ALA B O 1
ATOM 7379 N N . ARG D 1 228 ? 188.967 214.122 153.809 1.00 270.48 228 ARG B N 1
ATOM 7380 C CA . ARG D 1 228 ? 188.473 212.762 153.619 1.00 270.48 228 ARG B CA 1
ATOM 7381 C C . ARG D 1 228 ? 189.103 212.116 152.388 1.00 270.48 228 ARG B C 1
ATOM 7382 O O . ARG D 1 228 ? 188.447 211.382 151.646 1.00 270.48 228 ARG B O 1
ATOM 7384 N N . GLY D 1 229 ? 190.389 212.392 152.159 1.00 269.32 229 GLY B N 1
ATOM 7385 C CA . GLY D 1 229 ? 191.056 211.846 150.988 1.00 269.32 229 GLY B CA 1
ATOM 7386 C C . GLY D 1 229 ? 191.171 210.334 151.023 1.00 269.32 229 GLY B C 1
ATOM 7387 O O . GLY D 1 229 ? 190.953 209.663 150.012 1.00 269.32 229 GLY B O 1
ATOM 7388 N N . LYS D 1 230 ? 191.523 209.777 152.185 1.00 266.93 230 LYS B N 1
ATOM 7389 C CA . LYS D 1 230 ? 191.646 208.327 152.300 1.00 266.93 230 LYS B CA 1
ATOM 7390 C C . LYS D 1 230 ? 190.301 207.640 152.099 1.00 266.93 230 LYS B C 1
ATOM 7391 O O . LYS D 1 230 ? 190.212 206.625 151.397 1.00 266.93 230 LYS B O 1
ATOM 7393 N N . ASN D 1 231 ? 189.242 208.181 152.706 1.00 267.98 231 ASN B N 1
ATOM 7394 C CA . ASN D 1 231 ? 187.914 207.599 152.535 1.00 267.98 231 ASN B CA 1
ATOM 7395 C C . ASN D 1 231 ? 187.448 207.703 151.088 1.00 267.98 231 ASN B C 1
ATOM 7396 O O . ASN D 1 231 ? 186.859 206.758 150.551 1.00 267.98 231 ASN B O 1
ATOM 7398 N N . LEU D 1 232 ? 187.700 208.845 150.443 1.00 266.99 232 LEU B N 1
ATOM 7399 C CA . LEU D 1 232 ? 187.332 208.999 149.040 1.00 266.99 232 LEU B CA 1
ATOM 7400 C C . LEU D 1 232 ? 188.089 208.022 148.152 1.00 266.99 232 LEU B C 1
ATOM 7401 O O . LEU D 1 232 ? 187.501 207.431 147.239 1.00 266.99 232 LEU B O 1
ATOM 7403 N N . SER D 1 233 ? 189.388 207.840 148.399 1.00 262.07 233 SER B N 1
ATOM 7404 C CA . SER D 1 233 ? 190.168 206.877 147.631 1.00 262.07 233 SER B CA 1
ATOM 7405 C C . SER D 1 233 ? 189.664 205.455 147.843 1.00 262.07 233 SER B C 1
ATOM 7406 O O . SER D 1 233 ? 189.576 204.677 146.887 1.00 262.07 233 SER B O 1
ATOM 7408 N N . ARG D 1 234 ? 189.328 205.101 149.086 1.00 260.57 234 ARG B N 1
ATOM 7409 C CA . ARG D 1 234 ? 188.795 203.770 149.360 1.00 260.57 234 ARG B CA 1
ATOM 7410 C C . ARG D 1 234 ? 187.461 203.556 148.656 1.00 260.57 234 ARG B C 1
ATOM 7411 O O . ARG D 1 234 ? 187.204 202.479 148.104 1.00 260.57 234 ARG B O 1
ATOM 7413 N N . ILE D 1 235 ? 186.595 204.572 148.669 1.00 257.39 235 ILE B N 1
ATOM 7414 C CA . ILE D 1 235 ? 185.300 204.458 148.002 1.00 257.39 235 ILE B CA 1
ATOM 7415 C C . ILE D 1 235 ? 185.485 204.311 146.498 1.00 257.39 235 ILE B C 1
ATOM 7416 O O . ILE D 1 235 ? 184.833 203.478 145.855 1.00 257.39 235 ILE B O 1
ATOM 7418 N N . ILE D 1 236 ? 186.374 205.117 145.911 1.00 255.01 236 ILE B N 1
ATOM 7419 C CA . ILE D 1 236 ? 186.638 205.026 144.481 1.00 255.01 236 ILE B CA 1
ATOM 7420 C C . ILE D 1 236 ? 187.305 203.708 144.115 1.00 255.01 236 ILE B C 1
ATOM 7421 O O . ILE D 1 236 ? 187.189 203.256 142.970 1.00 255.01 236 ILE B O 1
ATOM 7423 N N . LYS D 1 237 ? 188.003 203.076 145.059 1.00 250.47 237 LYS B N 1
ATOM 7424 C CA . LYS D 1 237 ? 188.662 201.806 144.795 1.00 250.47 237 LYS B CA 1
ATOM 7425 C C . LYS D 1 237 ? 187.705 200.622 144.811 1.00 250.47 237 LYS B C 1
ATOM 7426 O O . LYS D 1 237 ? 188.107 199.520 144.422 1.00 250.47 237 LYS B O 1
ATOM 7428 N N . THR D 1 238 ? 186.456 200.815 145.248 1.00 239.20 238 THR B N 1
ATOM 7429 C CA . THR D 1 238 ? 185.453 199.747 145.289 1.00 239.20 238 THR B CA 1
ATOM 7430 C C . THR D 1 238 ? 184.187 200.255 144.599 1.00 239.20 238 THR B C 1
ATOM 7431 O O . THR D 1 238 ? 183.273 200.771 145.245 1.00 239.20 238 THR B O 1
ATOM 7433 N N . SER D 1 239 ? 184.143 200.106 143.275 1.00 219.46 239 SER B N 1
ATOM 7434 C CA . SER D 1 239 ? 182.954 200.445 142.502 1.00 219.46 239 SER B CA 1
ATOM 7435 C C . SER D 1 239 ? 182.641 199.457 141.389 1.00 219.46 239 SER B C 1
ATOM 7436 O O . SER D 1 239 ? 181.561 199.554 140.798 1.00 219.46 239 SER B O 1
ATOM 7439 N N . ILE D 1 240 ? 183.533 198.520 141.083 1.00 207.40 240 ILE B N 1
ATOM 7440 C CA . ILE D 1 240 ? 183.350 197.558 139.999 1.00 207.40 240 ILE B CA 1
ATOM 7441 C C . ILE D 1 240 ? 182.208 196.613 140.356 1.00 207.40 240 ILE B C 1
ATOM 7442 O O . ILE D 1 240 ? 181.930 196.406 141.547 1.00 207.40 240 ILE B O 1
ATOM 7447 N N . PRO D 1 241 ? 181.512 196.019 139.372 1.00 195.77 241 PRO B N 1
ATOM 7448 C CA . PRO D 1 241 ? 181.717 196.186 137.929 1.00 195.77 241 PRO B CA 1
ATOM 7449 C C . PRO D 1 241 ? 180.976 197.388 137.355 1.00 195.77 241 PRO B C 1
ATOM 7450 O O . PRO D 1 241 ? 180.593 198.287 138.105 1.00 195.77 241 PRO B O 1
ATOM 7454 N N . ALA D 1 242 ? 180.790 197.402 136.033 1.00 189.75 242 ALA B N 1
ATOM 7455 C CA . ALA D 1 242 ? 180.047 198.486 135.399 1.00 189.75 242 ALA B CA 1
ATOM 7456 C C . ALA D 1 242 ? 178.613 198.527 135.907 1.00 189.75 242 ALA B C 1
ATOM 7457 O O . ALA D 1 242 ? 178.200 199.486 136.568 1.00 189.75 242 ALA B O 1
ATOM 7459 N N . ALA D 1 243 ? 177.832 197.488 135.605 1.00 180.39 243 ALA B N 1
ATOM 7460 C CA . ALA D 1 243 ? 176.514 197.339 136.210 1.00 180.39 243 ALA B CA 1
ATOM 7461 C C . ALA D 1 243 ? 176.431 196.103 137.094 1.00 180.39 243 ALA B C 1
ATOM 7462 O O . ALA D 1 243 ? 176.226 196.240 138.305 1.00 180.39 243 ALA B O 1
ATOM 7464 N N . HIS D 1 244 ? 176.612 194.907 136.533 1.00 169.05 244 HIS B N 1
ATOM 7465 C CA . HIS D 1 244 ? 176.727 193.651 137.271 1.00 169.05 244 HIS B CA 1
ATOM 7466 C C . HIS D 1 244 ? 176.873 192.558 136.217 1.00 169.05 244 HIS B C 1
ATOM 7467 O O . HIS D 1 244 ? 176.773 192.817 135.014 1.00 169.05 244 HIS B O 1
ATOM 7474 N N . LYS D 1 245 ? 177.117 191.330 136.678 1.00 160.08 245 LYS B N 1
ATOM 7475 C CA . LYS D 1 245 ? 177.079 190.150 135.823 1.00 160.08 245 LYS B CA 1
ATOM 7476 C C . LYS D 1 245 ? 175.692 189.516 135.760 1.00 160.08 245 LYS B C 1
ATOM 7477 O O . LYS D 1 245 ? 175.577 188.304 135.536 1.00 160.08 245 LYS B O 1
ATOM 7483 N N . SER D 1 246 ? 174.638 190.303 135.961 1.00 157.62 246 SER B N 1
ATOM 7484 C CA . SER D 1 246 ? 173.269 189.809 135.912 1.00 157.62 246 SER B CA 1
ATOM 7485 C C . SER D 1 246 ? 172.680 189.995 134.520 1.00 157.62 246 SER B C 1
ATOM 7486 O O . SER D 1 246 ? 173.033 190.929 133.794 1.00 157.62 246 SER B O 1
ATOM 7489 N N . ILE D 1 247 ? 171.768 189.096 134.155 1.00 145.38 247 ILE B N 1
ATOM 7490 C CA . ILE D 1 247 ? 171.141 189.159 132.839 1.00 145.38 247 ILE B CA 1
ATOM 7491 C C . ILE D 1 247 ? 170.208 190.360 132.788 1.00 145.38 247 ILE B C 1
ATOM 7492 O O . ILE D 1 247 ? 169.161 190.384 133.445 1.00 145.38 247 ILE B O 1
ATOM 7497 N N . VAL D 1 248 ? 170.586 191.361 131.998 1.00 152.47 248 VAL B N 1
ATOM 7498 C CA . VAL D 1 248 ? 169.768 192.542 131.757 1.00 152.47 248 VAL B CA 1
ATOM 7499 C C . VAL D 1 248 ? 168.584 192.096 130.903 1.00 152.47 248 VAL B C 1
ATOM 7500 O O . VAL D 1 248 ? 168.538 190.950 130.444 1.00 152.47 248 VAL B O 1
ATOM 7504 N N . SER D 1 249 ? 167.620 192.986 130.680 1.00 145.54 249 SER B N 1
ATOM 7505 C CA . SER D 1 249 ? 166.362 192.629 130.038 1.00 145.54 249 SER B CA 1
ATOM 7506 C C . SER D 1 249 ? 166.548 192.391 128.545 1.00 145.54 249 SER B C 1
ATOM 7507 O O . SER D 1 249 ? 167.676 192.213 128.075 1.00 145.54 249 SER B O 1
ATOM 7510 N N . PHE D 1 250 ? 165.441 192.393 127.799 1.00 151.49 250 PHE B N 1
ATOM 7511 C CA . PHE D 1 250 ? 165.345 191.860 126.441 1.00 151.49 250 PHE B CA 1
ATOM 7512 C C . PHE D 1 250 ? 166.511 192.218 125.526 1.00 151.49 250 PHE B C 1
ATOM 7513 O O . PHE D 1 250 ? 166.753 191.514 124.540 1.00 151.49 250 PHE B O 1
ATOM 7521 N N . LYS D 1 251 ? 167.210 193.319 125.819 1.00 156.04 251 LYS B N 1
ATOM 7522 C CA . LYS D 1 251 ? 168.416 193.680 125.078 1.00 156.04 251 LYS B CA 1
ATOM 7523 C C . LYS D 1 251 ? 169.316 192.478 124.807 1.00 156.04 251 LYS B C 1
ATOM 7524 O O . LYS D 1 251 ? 169.812 192.296 123.690 1.00 156.04 251 LYS B O 1
ATOM 7530 N N . GLN D 1 252 ? 169.532 191.641 125.820 1.00 149.15 252 GLN B N 1
ATOM 7531 C CA . GLN D 1 252 ? 170.356 190.448 125.684 1.00 149.15 252 GLN B CA 1
ATOM 7532 C C . GLN D 1 252 ? 169.543 189.165 125.577 1.00 149.15 252 GLN B C 1
ATOM 7533 O O . GLN D 1 252 ? 170.128 188.078 125.593 1.00 149.15 252 GLN B O 1
ATOM 7539 N N . LEU D 1 253 ? 168.218 189.259 125.466 1.00 153.45 253 LEU B N 1
ATOM 7540 C CA . LEU D 1 253 ? 167.374 188.078 125.367 1.00 153.45 253 LEU B CA 1
ATOM 7541 C C . LEU D 1 253 ? 166.393 188.116 124.204 1.00 153.45 253 LEU B C 1
ATOM 7542 O O . LEU D 1 253 ? 165.623 187.164 124.040 1.00 153.45 253 LEU B O 1
ATOM 7547 N N . ARG D 1 254 ? 166.394 189.178 123.396 1.00 155.83 254 ARG B N 1
ATOM 7548 C CA . ARG D 1 254 ? 165.420 189.292 122.314 1.00 155.83 254 ARG B CA 1
ATOM 7549 C C . ARG D 1 254 ? 165.598 188.179 121.289 1.00 155.83 254 ARG B C 1
ATOM 7550 O O . ARG D 1 254 ? 164.620 187.561 120.848 1.00 155.83 254 ARG B O 1
ATOM 7558 N N . GLU D 1 255 ? 166.845 187.907 120.898 1.00 163.09 255 GLU B N 1
ATOM 7559 C CA . GLU D 1 255 ? 167.093 186.906 119.866 1.00 163.09 255 GLU B CA 1
ATOM 7560 C C . GLU D 1 255 ? 166.681 185.514 120.329 1.00 163.09 255 GLU B C 1
ATOM 7561 O O . GLU D 1 255 ? 166.113 184.741 119.550 1.00 163.09 255 GLU B O 1
ATOM 7567 N N . ASP D 1 256 ? 166.955 185.175 121.591 1.00 157.82 256 ASP B N 1
ATOM 7568 C CA . ASP D 1 256 ? 166.576 183.860 122.098 1.00 157.82 256 ASP B CA 1
ATOM 7569 C C . ASP D 1 256 ? 165.062 183.693 122.129 1.00 157.82 256 ASP B C 1
ATOM 7570 O O . ASP D 1 256 ? 164.540 182.638 121.747 1.00 157.82 256 ASP B O 1
ATOM 7575 N N . VAL D 1 257 ? 164.341 184.724 122.578 1.00 154.10 257 VAL B N 1
ATOM 7576 C CA . VAL D 1 257 ? 162.883 184.653 122.612 1.00 154.10 257 VAL B CA 1
ATOM 7577 C C . VAL D 1 257 ? 162.323 184.521 121.203 1.00 154.10 257 VAL B C 1
ATOM 7578 O O . VAL D 1 257 ? 161.406 183.728 120.954 1.00 154.10 257 VAL B O 1
ATOM 7582 N N . TYR D 1 258 ? 162.863 185.295 120.257 1.00 156.14 258 TYR B N 1
ATOM 7583 C CA . TYR D 1 258 ? 162.395 185.203 118.878 1.00 156.14 258 TYR B CA 1
ATOM 7584 C C . TYR D 1 258 ? 162.659 183.820 118.297 1.00 156.14 258 TYR B C 1
ATOM 7585 O O . TYR D 1 258 ? 161.797 183.247 117.618 1.00 156.14 258 TYR B O 1
ATOM 7594 N N . GLY D 1 259 ? 163.842 183.263 118.560 1.00 157.23 259 GLY B N 1
ATOM 7595 C CA . GLY D 1 259 ? 164.146 181.930 118.071 1.00 157.23 259 GLY B CA 1
ATOM 7596 C C . GLY D 1 259 ? 163.233 180.872 118.658 1.00 157.23 259 GLY B C 1
ATOM 7597 O O . GLY D 1 259 ? 162.775 179.973 117.949 1.00 157.23 259 GLY B O 1
ATOM 7598 N N . GLU D 1 260 ? 162.956 180.964 119.961 1.00 151.96 260 GLU B N 1
ATOM 7599 C CA . GLU D 1 260 ? 162.048 180.009 120.586 1.00 151.96 260 GLU B CA 1
ATOM 7600 C C . GLU D 1 260 ? 160.637 180.140 120.026 1.00 151.96 260 GLU B C 1
ATOM 7601 O O . GLU D 1 260 ? 159.950 179.133 119.821 1.00 151.96 260 GLU B O 1
ATOM 7607 N N . LEU D 1 261 ? 160.187 181.371 119.774 1.00 153.25 261 LEU B N 1
ATOM 7608 C CA . LEU D 1 261 ? 158.866 181.566 119.187 1.00 153.25 261 LEU B CA 1
ATOM 7609 C C . LEU D 1 261 ? 158.805 181.058 117.753 1.00 153.25 261 LEU B C 1
ATOM 7610 O O . LEU D 1 261 ? 157.733 180.654 117.288 1.00 153.25 261 LEU B O 1
ATOM 7615 N N . LEU D 1 262 ? 159.932 181.078 117.037 1.00 160.64 262 LEU B N 1
ATOM 7616 C CA . LEU D 1 262 ? 159.950 180.577 115.666 1.00 160.64 262 LEU B CA 1
ATOM 7617 C C . LEU D 1 262 ? 159.588 179.097 115.617 1.00 160.64 262 LEU B C 1
ATOM 7618 O O . LEU D 1 262 ? 158.570 178.710 115.031 1.00 160.64 262 LEU B O 1
ATOM 7623 N N . ASN D 1 263 ? 160.414 178.252 116.234 1.00 159.88 263 ASN B N 1
ATOM 7624 C CA . ASN D 1 263 ? 160.204 176.805 116.212 1.00 159.88 263 ASN B CA 1
ATOM 7625 C C . ASN D 1 263 ? 159.284 176.378 117.358 1.00 159.88 263 ASN B C 1
ATOM 7626 O O . ASN D 1 263 ? 159.687 175.730 118.323 1.00 159.88 263 ASN B O 1
ATOM 7631 N N . THR D 1 264 ? 158.012 176.764 117.230 1.00 161.31 264 THR B N 1
ATOM 7632 C CA . THR D 1 264 ? 157.023 176.423 118.247 1.00 161.31 264 THR B CA 1
ATOM 7633 C C . THR D 1 264 ? 156.833 174.915 118.346 1.00 161.31 264 THR B C 1
ATOM 7634 O O . THR D 1 264 ? 156.684 174.364 119.443 1.00 161.31 264 THR B O 1
ATOM 7636 N N . GLU D 1 265 ? 156.836 174.231 117.206 1.00 166.73 265 GLU B N 1
ATOM 7637 C CA . GLU D 1 265 ? 156.658 172.786 117.166 1.00 166.73 265 GLU B CA 1
ATOM 7638 C C . GLU D 1 265 ? 157.900 172.027 117.621 1.00 166.73 265 GLU B C 1
ATOM 7639 O O . GLU D 1 265 ? 157.828 170.812 117.830 1.00 166.73 265 GLU B O 1
ATOM 7645 N N . GLN D 1 266 ? 159.032 172.710 117.788 1.00 163.35 266 GLN B N 1
ATOM 7646 C CA . GLN D 1 266 ? 160.260 172.075 118.244 1.00 163.35 266 GLN B CA 1
ATOM 7647 C C . GLN D 1 266 ? 160.383 172.017 119.759 1.00 163.35 266 GLN B C 1
ATOM 7648 O O . GLN D 1 266 ? 161.033 171.106 120.276 1.00 163.35 266 GLN B O 1
ATOM 7654 N N . VAL D 1 267 ? 159.761 172.953 120.483 1.00 156.82 267 VAL B N 1
ATOM 7655 C CA . VAL D 1 267 ? 159.807 172.922 121.945 1.00 156.82 267 VAL B CA 1
ATOM 7656 C C . VAL D 1 267 ? 159.151 171.647 122.459 1.00 156.82 267 VAL B C 1
ATOM 7657 O O . VAL D 1 267 ? 159.686 170.951 123.329 1.00 156.82 267 VAL B O 1
ATOM 7661 N N . ALA D 1 268 ? 157.978 171.324 121.921 1.00 153.18 268 ALA B N 1
ATOM 7662 C CA . ALA D 1 268 ? 157.365 170.023 122.158 1.00 153.18 268 ALA B CA 1
ATOM 7663 C C . ALA D 1 268 ? 157.989 169.017 121.201 1.00 153.18 268 ALA B C 1
ATOM 7664 O O . ALA D 1 268 ? 157.744 169.065 119.992 1.00 153.18 268 ALA B O 1
ATOM 7666 N N . GLY D 1 269 ? 158.791 168.101 121.735 1.00 151.53 269 GLY B N 1
ATOM 7667 C CA . GLY D 1 269 ? 159.611 167.251 120.896 1.00 151.53 269 GLY B CA 1
ATOM 7668 C C . GLY D 1 269 ? 158.887 166.065 120.297 1.00 151.53 269 GLY B C 1
ATOM 7669 O O . GLY D 1 269 ? 157.794 166.210 119.742 1.00 151.53 269 GLY B O 1
ATOM 7670 N N . VAL D 1 270 ? 159.496 164.882 120.401 1.00 145.09 270 VAL B N 1
ATOM 7671 C CA . VAL D 1 270 ? 158.952 163.701 119.744 1.00 145.09 270 VAL B CA 1
ATOM 7672 C C . VAL D 1 270 ? 157.611 163.340 120.360 1.00 145.09 270 VAL B C 1
ATOM 7673 O O . VAL D 1 270 ? 157.470 163.258 121.586 1.00 145.09 270 VAL B O 1
ATOM 7677 N N . LYS D 1 271 ? 156.615 163.125 119.506 1.00 149.04 271 LYS B N 1
ATOM 7678 C CA . LYS D 1 271 ? 155.301 162.694 119.947 1.00 149.04 271 LYS B CA 1
ATOM 7679 C C . LYS D 1 271 ? 155.270 161.172 120.060 1.00 149.04 271 LYS B C 1
ATOM 7680 O O . LYS D 1 271 ? 156.275 160.486 119.863 1.00 149.04 271 LYS B O 1
ATOM 7686 N N . TRP D 1 272 ? 154.099 160.634 120.382 1.00 142.46 272 TRP B N 1
ATOM 7687 C CA . TRP D 1 272 ? 153.918 159.200 120.535 1.00 142.46 272 TRP B CA 1
ATOM 7688 C C . TRP D 1 272 ? 153.076 158.646 119.393 1.00 142.46 272 TRP B C 1
ATOM 7689 O O . TRP D 1 272 ? 152.168 159.308 118.885 1.00 142.46 272 TRP B O 1
ATOM 7700 N N . THR D 1 273 ? 153.392 157.416 118.993 1.00 146.83 273 THR B N 1
ATOM 7701 C CA . THR D 1 273 ? 152.712 156.746 117.894 1.00 146.83 273 THR B CA 1
ATOM 7702 C C . THR D 1 273 ? 151.651 155.766 118.370 1.00 146.83 273 THR B C 1
ATOM 7703 O O . THR D 1 273 ? 150.539 155.748 117.835 1.00 146.83 273 THR B O 1
ATOM 7707 N N . ARG D 1 274 ? 151.966 154.948 119.370 1.00 152.27 274 ARG B N 1
ATOM 7708 C CA . ARG D 1 274 ? 151.023 153.977 119.907 1.00 152.27 274 ARG B CA 1
ATOM 7709 C C . ARG D 1 274 ? 150.149 154.546 121.017 1.00 152.27 274 ARG B C 1
ATOM 7710 O O . ARG D 1 274 ? 149.271 153.836 121.518 1.00 152.27 274 ARG B O 1
ATOM 7718 N N . PHE D 1 275 ? 150.361 155.802 121.410 1.00 152.58 275 PHE B N 1
ATOM 7719 C CA . PHE D 1 275 ? 149.609 156.434 122.494 1.00 152.58 275 PHE B CA 1
ATOM 7720 C C . PHE D 1 275 ? 149.060 157.769 122.014 1.00 152.58 275 PHE B C 1
ATOM 7721 O O . PHE D 1 275 ? 149.662 158.825 122.257 1.00 152.58 275 PHE B O 1
ATOM 7729 N N . PRO D 1 276 ? 147.919 157.765 121.321 1.00 156.93 276 PRO B N 1
ATOM 7730 C CA . PRO D 1 276 ? 147.335 159.041 120.883 1.00 156.93 276 PRO B CA 1
ATOM 7731 C C . PRO D 1 276 ? 146.920 159.939 122.035 1.00 156.93 276 PRO B C 1
ATOM 7732 O O . PRO D 1 276 ? 146.968 161.167 121.892 1.00 156.93 276 PRO B O 1
ATOM 7736 N N . GLU D 1 277 ? 146.514 159.366 123.170 1.00 151.37 277 GLU B N 1
ATOM 7737 C CA . GLU D 1 277 ? 146.041 160.182 124.284 1.00 151.37 277 GLU B CA 1
ATOM 7738 C C . GLU D 1 277 ? 147.157 161.042 124.864 1.00 151.37 277 GLU B C 1
ATOM 7739 O O . GLU D 1 277 ? 146.926 162.199 125.232 1.00 151.37 277 GLU B O 1
ATOM 7745 N N . LEU D 1 278 ? 148.371 160.499 124.960 1.00 145.74 278 LEU B N 1
ATOM 7746 C CA . LEU D 1 278 ? 149.484 161.276 125.492 1.00 145.74 278 LEU B CA 1
ATOM 7747 C C . LEU D 1 278 ? 149.890 162.426 124.582 1.00 145.74 278 LEU B C 1
ATOM 7748 O O . LEU D 1 278 ? 150.644 163.301 125.020 1.00 145.74 278 LEU B O 1
ATOM 7753 N N . ASN D 1 279 ? 149.416 162.449 123.336 1.00 150.72 279 ASN B N 1
ATOM 7754 C CA . ASN D 1 279 ? 149.722 163.556 122.441 1.00 150.72 279 ASN B CA 1
ATOM 7755 C C . ASN D 1 279 ? 148.865 164.785 122.712 1.00 150.72 279 ASN B C 1
ATOM 7756 O O . ASN D 1 279 ? 149.199 165.872 122.230 1.00 150.72 279 ASN B O 1
ATOM 7761 N N . ARG D 1 280 ? 147.775 164.642 123.465 1.00 147.87 280 ARG B N 1
ATOM 7762 C CA . ARG D 1 280 ? 146.888 165.755 123.775 1.00 147.87 280 ARG B CA 1
ATOM 7763 C C . ARG D 1 280 ? 146.897 166.124 125.253 1.00 147.87 280 ARG B C 1
ATOM 7764 O O . ARG D 1 280 ? 146.103 166.972 125.673 1.00 147.87 280 ARG B O 1
ATOM 7772 N N . ILE D 1 281 ? 147.771 165.514 126.051 1.00 140.95 281 ILE B N 1
ATOM 7773 C CA . ILE D 1 281 ? 147.841 165.813 127.477 1.00 140.95 281 ILE B CA 1
ATOM 7774 C C . ILE D 1 281 ? 149.214 166.384 127.803 1.00 140.95 281 ILE B C 1
ATOM 7775 O O . ILE D 1 281 ? 149.329 167.516 128.285 1.00 140.95 281 ILE B O 1
ATOM 7780 N N . LEU D 1 282 ? 150.262 165.606 127.545 1.00 138.26 282 LEU B N 1
ATOM 7781 C CA . LEU D 1 282 ? 151.627 166.074 127.737 1.00 138.26 282 LEU B CA 1
ATOM 7782 C C . LEU D 1 282 ? 152.156 166.851 126.541 1.00 138.26 282 LEU B C 1
ATOM 7783 O O . LEU D 1 282 ? 153.248 167.424 126.630 1.00 138.26 282 LEU B O 1
ATOM 7788 N N . LYS D 1 283 ? 151.419 166.871 125.433 1.00 142.73 283 LYS B N 1
ATOM 7789 C CA . LYS D 1 283 ? 151.786 167.564 124.202 1.00 142.73 283 LYS B CA 1
ATOM 7790 C C . LYS D 1 283 ? 153.096 167.061 123.611 1.00 142.73 283 LYS B C 1
ATOM 7791 O O . LYS D 1 283 ? 153.726 167.772 122.819 1.00 142.73 283 LYS B O 1
ATOM 7797 N N . GLY D 1 284 ? 153.528 165.854 123.974 1.00 138.61 284 GLY B N 1
ATOM 7798 C CA . GLY D 1 284 ? 154.721 165.255 123.426 1.00 138.61 284 GLY B CA 1
ATOM 7799 C C . GLY D 1 284 ? 155.744 165.000 124.508 1.00 138.61 284 GLY B C 1
ATOM 7800 O O . GLY D 1 284 ? 155.430 164.997 125.703 1.00 138.61 284 GLY B O 1
ATOM 7801 N N . HIS D 1 285 ? 156.983 164.782 124.076 1.00 141.20 285 HIS B N 1
ATOM 7802 C CA . HIS D 1 285 ? 158.105 164.508 124.964 1.00 141.20 285 HIS B CA 1
ATOM 7803 C C . HIS D 1 285 ? 159.145 165.602 124.778 1.00 141.20 285 HIS B C 1
ATOM 7804 O O . HIS D 1 285 ? 159.661 165.787 123.671 1.00 141.20 285 HIS B O 1
ATOM 7811 N N . ARG D 1 286 ? 159.456 166.316 125.856 1.00 140.67 286 ARG B N 1
ATOM 7812 C CA . ARG D 1 286 ? 160.376 167.445 125.817 1.00 140.67 286 ARG B CA 1
ATOM 7813 C C . ARG D 1 286 ? 161.634 167.103 126.599 1.00 140.67 286 ARG B C 1
ATOM 7814 O O . ARG D 1 286 ? 161.554 166.556 127.703 1.00 140.67 286 ARG B O 1
ATOM 7822 N N . LYS D 1 287 ? 162.789 167.425 126.026 1.00 139.73 287 LYS B N 1
ATOM 7823 C CA . LYS D 1 287 ? 164.052 167.186 126.706 1.00 139.73 287 LYS B CA 1
ATOM 7824 C C . LYS D 1 287 ? 164.250 168.188 127.838 1.00 139.73 287 LYS B C 1
ATOM 7825 O O . LYS D 1 287 ? 163.695 169.290 127.829 1.00 139.73 287 LYS B O 1
ATOM 7831 N N . GLY D 1 288 ? 165.054 167.793 128.820 1.00 133.95 288 GLY B N 1
ATOM 7832 C CA . GLY D 1 288 ? 165.371 168.655 129.939 1.00 133.95 288 GLY B CA 1
ATOM 7833 C C . GLY D 1 288 ? 164.362 168.672 131.064 1.00 133.95 288 GLY B C 1
ATOM 7834 O O . GLY D 1 288 ? 164.445 169.551 131.929 1.00 133.95 288 GLY B O 1
ATOM 7835 N N . GLU D 1 289 ? 163.416 167.738 131.087 1.00 132.36 289 GLU B N 1
ATOM 7836 C CA . GLU D 1 289 ? 162.412 167.660 132.138 1.00 132.36 289 GLU B CA 1
ATOM 7837 C C . GLU D 1 289 ? 162.592 166.377 132.935 1.00 132.36 289 GLU B C 1
ATOM 7838 O O . GLU D 1 289 ? 162.883 165.319 132.370 1.00 132.36 289 GLU B O 1
ATOM 7844 N N . LEU D 1 290 ? 162.414 166.477 134.248 1.00 116.15 290 LEU B N 1
ATOM 7845 C CA . LEU D 1 290 ? 162.488 165.332 135.144 1.00 116.15 290 LEU B CA 1
ATOM 7846 C C . LEU D 1 290 ? 161.077 164.896 135.511 1.00 116.15 290 LEU B C 1
ATOM 7847 O O . LEU D 1 290 ? 160.285 165.700 136.011 1.00 116.15 290 LEU B O 1
ATOM 7852 N N . THR D 1 291 ? 160.768 163.627 135.265 1.00 112.57 291 THR B N 1
ATOM 7853 C CA . THR D 1 291 ? 159.439 163.083 135.502 1.00 112.57 291 THR B CA 1
ATOM 7854 C C . THR D 1 291 ? 159.512 161.933 136.495 1.00 112.57 291 THR B C 1
ATOM 7855 O O . THR D 1 291 ? 160.527 161.235 136.579 1.00 112.57 291 THR B O 1
ATOM 7859 N N . VAL D 1 292 ? 158.435 161.749 137.253 1.00 102.27 292 VAL B N 1
ATOM 7860 C CA . VAL D 1 292 ? 158.338 160.699 138.258 1.00 102.27 292 VAL B CA 1
ATOM 7861 C C . VAL D 1 292 ? 157.146 159.813 137.928 1.00 102.27 292 VAL B C 1
ATOM 7862 O O . VAL D 1 292 ? 156.102 160.297 137.476 1.00 102.27 292 VAL B O 1
ATOM 7866 N N . PHE D 1 293 ? 157.311 158.513 138.139 1.00 112.34 293 PHE B N 1
ATOM 7867 C CA . PHE D 1 293 ? 156.280 157.524 137.869 1.00 112.34 293 PHE B CA 1
ATOM 7868 C C . PHE D 1 293 ? 155.974 156.758 139.146 1.00 112.34 293 PHE B C 1
ATOM 7869 O O . PHE D 1 293 ? 156.879 156.448 139.926 1.00 112.34 293 PHE B O 1
ATOM 7877 N N . THR D 1 294 ? 154.696 156.458 139.361 1.00 126.88 294 THR B N 1
ATOM 7878 C CA . THR D 1 294 ? 154.285 155.726 140.550 1.00 126.88 294 THR B CA 1
ATOM 7879 C C . THR D 1 294 ? 152.962 155.031 140.273 1.00 126.88 294 THR B C 1
ATOM 7880 O O . THR D 1 294 ? 152.238 155.380 139.337 1.00 126.88 294 THR B O 1
ATOM 7884 N N . GLY D 1 295 ? 152.659 154.039 141.105 1.00 141.79 295 GLY B N 1
ATOM 7885 C CA . GLY D 1 295 ? 151.429 153.295 140.991 1.00 141.79 295 GLY B CA 1
ATOM 7886 C C . GLY D 1 295 ? 151.335 152.202 142.033 1.00 141.79 295 GLY B C 1
ATOM 7887 O O . GLY D 1 295 ? 152.289 151.932 142.768 1.00 141.79 295 GLY B O 1
ATOM 7888 N N . PRO D 1 296 ? 150.177 151.551 142.118 1.00 151.93 296 PRO B N 1
ATOM 7889 C CA . PRO D 1 296 ? 150.017 150.467 143.092 1.00 151.93 296 PRO B CA 1
ATOM 7890 C C . PRO D 1 296 ? 150.963 149.315 142.791 1.00 151.93 296 PRO B C 1
ATOM 7891 O O . PRO D 1 296 ? 151.335 149.072 141.642 1.00 151.93 296 PRO B O 1
ATOM 7895 N N . THR D 1 297 ? 151.362 148.614 143.849 1.00 167.02 297 THR B N 1
ATOM 7896 C CA . THR D 1 297 ? 152.300 147.509 143.706 1.00 167.02 297 THR B CA 1
ATOM 7897 C C . THR D 1 297 ? 151.697 146.399 142.854 1.00 167.02 297 THR B C 1
ATOM 7898 O O . THR D 1 297 ? 150.532 146.029 143.027 1.00 167.02 297 THR B O 1
ATOM 7902 N N . GLY D 1 298 ? 152.498 145.869 141.936 1.00 166.97 298 GLY B N 1
ATOM 7903 C CA . GLY D 1 298 ? 152.031 144.811 141.055 1.00 166.97 298 GLY B CA 1
ATOM 7904 C C . GLY D 1 298 ? 150.945 145.244 140.095 1.00 166.97 298 GLY B C 1
ATOM 7905 O O . GLY D 1 298 ? 150.023 144.469 139.812 1.00 166.97 298 GLY B O 1
ATOM 7906 N N . SER D 1 299 ? 151.034 146.470 139.582 1.00 156.29 299 SER B N 1
ATOM 7907 C CA . SER D 1 299 ? 150.062 146.982 138.628 1.00 156.29 299 SER B CA 1
ATOM 7908 C C . SER D 1 299 ? 150.589 147.022 137.202 1.00 156.29 299 SER B C 1
ATOM 7909 O O . SER D 1 299 ? 149.792 147.162 136.269 1.00 156.29 299 SER B O 1
ATOM 7912 N N . GLY D 1 300 ? 151.899 146.906 137.010 1.00 155.53 300 GLY B N 1
ATOM 7913 C CA . GLY D 1 300 ? 152.463 146.926 135.677 1.00 155.53 300 GLY B CA 1
ATOM 7914 C C . GLY D 1 300 ? 153.200 148.209 135.355 1.00 155.53 300 GLY B C 1
ATOM 7915 O O . GLY D 1 300 ? 153.183 148.667 134.209 1.00 155.53 300 GLY B O 1
ATOM 7916 N N . LYS D 1 301 ? 153.846 148.803 136.361 1.00 143.76 301 LYS B N 1
ATOM 7917 C CA . LYS D 1 301 ? 154.597 150.031 136.125 1.00 143.76 301 LYS B CA 1
ATOM 7918 C C . LYS D 1 301 ? 155.743 149.799 135.149 1.00 143.76 301 LYS B C 1
ATOM 7919 O O . LYS D 1 301 ? 155.960 150.600 134.233 1.00 143.76 301 LYS B O 1
ATOM 7925 N N . THR D 1 302 ? 156.485 148.705 135.327 1.00 148.40 302 THR B N 1
ATOM 7926 C CA . THR D 1 302 ? 157.613 148.426 134.444 1.00 148.40 302 THR B CA 1
ATOM 7927 C C . THR D 1 302 ? 157.147 148.127 133.025 1.00 148.40 302 THR B C 1
ATOM 7928 O O . THR D 1 302 ? 157.785 148.551 132.055 1.00 148.40 302 THR B O 1
ATOM 7932 N N . THR D 1 303 ? 156.042 147.394 132.882 1.00 147.42 303 THR B N 1
ATOM 7933 C CA . THR D 1 303 ? 155.546 147.053 131.552 1.00 147.42 303 THR B CA 1
ATOM 7934 C C . THR D 1 303 ? 155.135 148.301 130.778 1.00 147.42 303 THR B C 1
ATOM 7935 O O . THR D 1 303 ? 155.450 148.438 129.590 1.00 147.42 303 THR B O 1
ATOM 7939 N N . PHE D 1 304 ? 154.437 149.226 131.439 1.00 140.67 304 PHE B N 1
ATOM 7940 C CA . PHE D 1 304 ? 153.976 150.431 130.755 1.00 140.67 304 PHE B CA 1
ATOM 7941 C C . PHE D 1 304 ? 155.141 151.327 130.350 1.00 140.67 304 PHE B C 1
ATOM 7942 O O . PHE D 1 304 ? 155.199 151.802 129.208 1.00 140.67 304 PHE B O 1
ATOM 7950 N N . ILE D 1 305 ? 156.073 151.574 131.272 1.00 137.92 305 ILE B N 1
ATOM 7951 C CA . ILE D 1 305 ? 157.199 152.451 130.964 1.00 137.92 305 ILE B CA 1
ATOM 7952 C C . ILE D 1 305 ? 158.074 151.828 129.885 1.00 137.92 305 ILE B C 1
ATOM 7953 O O . ILE D 1 305 ? 158.664 152.536 129.061 1.00 137.92 305 ILE B O 1
ATOM 7958 N N . SER D 1 306 ? 158.160 150.496 129.861 1.00 140.38 306 SER B N 1
ATOM 7959 C CA . SER D 1 306 ? 158.886 149.828 128.787 1.00 140.38 306 SER B CA 1
ATOM 7960 C C . SER D 1 306 ? 158.242 150.107 127.438 1.00 140.38 306 SER B C 1
ATOM 7961 O O . SER D 1 306 ? 158.937 150.387 126.455 1.00 140.38 306 SER B O 1
ATOM 7964 N N . GLU D 1 307 ? 156.911 150.048 127.374 1.00 146.38 307 GLU B N 1
ATOM 7965 C CA . GLU D 1 307 ? 156.217 150.339 126.125 1.00 146.38 307 GLU B CA 1
ATOM 7966 C C . GLU D 1 307 ? 156.416 151.791 125.708 1.00 146.38 307 GLU B C 1
ATOM 7967 O O . GLU D 1 307 ? 156.617 152.082 124.524 1.00 146.38 307 GLU B O 1
ATOM 7973 N N . VAL D 1 308 ? 156.363 152.718 126.668 1.00 141.58 308 VAL B N 1
ATOM 7974 C CA . VAL D 1 308 ? 156.560 154.131 126.346 1.00 141.58 308 VAL B CA 1
ATOM 7975 C C . VAL D 1 308 ? 157.967 154.364 125.807 1.00 141.58 308 VAL B C 1
ATOM 7976 O O . VAL D 1 308 ? 158.163 155.071 124.808 1.00 141.58 308 VAL B O 1
ATOM 7980 N N . ALA D 1 309 ? 158.970 153.775 126.463 1.00 138.16 309 ALA B N 1
ATOM 7981 C CA . ALA D 1 309 ? 160.347 153.939 126.011 1.00 138.16 309 ALA B CA 1
ATOM 7982 C C . ALA D 1 309 ? 160.555 153.314 124.638 1.00 138.16 309 ALA B C 1
ATOM 7983 O O . ALA D 1 309 ? 161.270 153.872 123.800 1.00 138.16 309 ALA B O 1
ATOM 7985 N N . LEU D 1 310 ? 159.946 152.152 124.392 1.00 141.90 310 LEU B N 1
ATOM 7986 C CA . LEU D 1 310 ? 160.048 151.529 123.077 1.00 141.90 310 LEU B CA 1
ATOM 7987 C C . LEU D 1 310 ? 159.405 152.395 122.003 1.00 141.90 310 LEU B C 1
ATOM 7988 O O . LEU D 1 310 ? 159.940 152.523 120.896 1.00 141.90 310 LEU B O 1
ATOM 7993 N N . ASP D 1 311 ? 158.249 152.990 122.308 1.00 143.28 311 ASP B N 1
ATOM 7994 C CA . ASP D 1 311 ? 157.600 153.874 121.348 1.00 143.28 311 ASP B CA 1
ATOM 7995 C C . ASP D 1 311 ? 158.447 155.103 121.052 1.00 143.28 311 ASP B C 1
ATOM 7996 O O . ASP D 1 311 ? 158.546 155.521 119.893 1.00 143.28 311 ASP B O 1
ATOM 8001 N N . LEU D 1 312 ? 159.061 155.694 122.076 1.00 143.51 312 LEU B N 1
ATOM 8002 C CA . LEU D 1 312 ? 159.880 156.882 121.868 1.00 143.51 312 LEU B CA 1
ATOM 8003 C C . LEU D 1 312 ? 161.204 156.586 121.178 1.00 143.51 312 LEU B C 1
ATOM 8004 O O . LEU D 1 312 ? 161.683 157.418 120.399 1.00 143.51 312 LEU B O 1
ATOM 8009 N N . CYS D 1 313 ? 161.805 155.424 121.436 1.00 148.74 313 CYS B N 1
ATOM 8010 C CA . CYS D 1 313 ? 163.116 155.105 120.887 1.00 148.74 313 CYS B CA 1
ATOM 8011 C C . CYS D 1 313 ? 163.080 154.806 119.395 1.00 148.74 313 CYS B C 1
ATOM 8012 O O . CYS D 1 313 ? 164.137 154.814 118.755 1.00 148.74 313 CYS B O 1
ATOM 8015 N N . ILE D 1 314 ? 161.900 154.555 118.826 1.00 147.71 314 ILE B N 1
ATOM 8016 C CA . ILE D 1 314 ? 161.819 154.166 117.420 1.00 147.71 314 ILE B CA 1
ATOM 8017 C C . ILE D 1 314 ? 162.337 155.283 116.522 1.00 147.71 314 ILE B C 1
ATOM 8018 O O . ILE D 1 314 ? 163.184 155.059 115.650 1.00 147.71 314 ILE B O 1
ATOM 8023 N N . GLN D 1 315 ? 161.845 156.506 116.724 1.00 148.27 315 GLN B N 1
ATOM 8024 C CA . GLN D 1 315 ? 162.150 157.579 115.777 1.00 148.27 315 GLN B CA 1
ATOM 8025 C C . GLN D 1 315 ? 163.501 158.231 116.061 1.00 148.27 315 GLN B C 1
ATOM 8026 O O . GLN D 1 315 ? 164.440 158.111 115.268 1.00 148.27 315 GLN B O 1
ATOM 8032 N N . GLY D 1 316 ? 163.618 158.925 117.190 1.00 154.99 316 GLY B N 1
ATOM 8033 C CA . GLY D 1 316 ? 164.827 159.678 117.465 1.00 154.99 316 GLY B CA 1
ATOM 8034 C C . GLY D 1 316 ? 165.486 159.437 118.806 1.00 154.99 316 GLY B C 1
ATOM 8035 O O . GLY D 1 316 ? 166.692 159.653 118.959 1.00 154.99 316 GLY B O 1
ATOM 8036 N N . VAL D 1 317 ? 164.708 158.990 119.789 1.00 151.04 317 VAL B N 1
ATOM 8037 C CA . VAL D 1 317 ? 165.158 159.021 121.176 1.00 151.04 317 VAL B CA 1
ATOM 8038 C C . VAL D 1 317 ? 166.151 157.892 121.421 1.00 151.04 317 VAL B C 1
ATOM 8039 O O . VAL D 1 317 ? 165.885 156.729 121.098 1.00 151.04 317 VAL B O 1
ATOM 8043 N N . ASN D 1 318 ? 167.302 158.235 121.992 1.00 152.66 318 ASN B N 1
ATOM 8044 C CA . ASN D 1 318 ? 168.275 157.249 122.446 1.00 152.66 318 ASN B CA 1
ATOM 8045 C C . ASN D 1 318 ? 168.089 157.052 123.946 1.00 152.66 318 ASN B C 1
ATOM 8046 O O . ASN D 1 318 ? 168.263 157.996 124.724 1.00 152.66 318 ASN B O 1
ATOM 8051 N N . THR D 1 319 ? 167.745 155.835 124.351 1.00 141.47 319 THR B N 1
ATOM 8052 C CA . THR D 1 319 ? 167.341 155.567 125.722 1.00 141.47 319 THR B CA 1
ATOM 8053 C C . THR D 1 319 ? 168.381 154.728 126.452 1.00 141.47 319 THR B C 1
ATOM 8054 O O . THR D 1 319 ? 169.160 153.988 125.846 1.00 141.47 319 THR B O 1
ATOM 8058 N N . LEU D 1 320 ? 168.375 154.859 127.776 1.00 132.70 320 LEU B N 1
ATOM 8059 C CA . LEU D 1 320 ? 169.212 154.063 128.663 1.00 132.70 320 LEU B CA 1
ATOM 8060 C C . LEU D 1 320 ? 168.340 153.528 129.786 1.00 132.70 320 LEU B C 1
ATOM 8061 O O . LEU D 1 320 ? 167.535 154.272 130.353 1.00 132.70 320 LEU B O 1
ATOM 8066 N N . TRP D 1 321 ? 168.497 152.249 130.106 1.00 134.27 321 TRP B N 1
ATOM 8067 C CA . TRP D 1 321 ? 167.647 151.573 131.075 1.00 134.27 321 TRP B CA 1
ATOM 8068 C C . TRP D 1 321 ? 168.444 151.220 132.322 1.00 134.27 321 TRP B C 1
ATOM 8069 O O . TRP D 1 321 ? 169.532 150.645 132.226 1.00 134.27 321 TRP B O 1
ATOM 8080 N N . GLY D 1 322 ? 167.899 151.565 133.485 1.00 137.49 322 GLY B N 1
ATOM 8081 C CA . GLY D 1 322 ? 168.450 151.109 134.744 1.00 137.49 322 GLY B CA 1
ATOM 8082 C C . GLY D 1 322 ? 167.624 149.977 135.318 1.00 137.49 322 GLY B C 1
ATOM 8083 O O . GLY D 1 322 ? 166.547 150.208 135.875 1.00 137.49 322 GLY B O 1
ATOM 8084 N N . SER D 1 323 ? 168.115 148.746 135.186 1.00 158.59 323 SER B N 1
ATOM 8085 C CA . SER D 1 323 ? 167.361 147.557 135.581 1.00 158.59 323 SER B CA 1
ATOM 8086 C C . SER D 1 323 ? 167.761 147.172 137.003 1.00 158.59 323 SER B C 1
ATOM 8087 O O . SER D 1 323 ? 168.589 146.291 137.233 1.00 158.59 323 SER B O 1
ATOM 8090 N N . PHE D 1 324 ? 167.149 147.850 137.970 1.00 155.23 324 PHE B N 1
ATOM 8091 C CA . PHE D 1 324 ? 167.457 147.627 139.376 1.00 155.23 324 PHE B CA 1
ATOM 8092 C C . PHE D 1 324 ? 166.548 146.599 140.037 1.00 155.23 324 PHE B C 1
ATOM 8093 O O . PHE D 1 324 ? 166.792 146.237 141.193 1.00 155.23 324 PHE B O 1
ATOM 8101 N N . GLN D 1 325 ? 165.522 146.119 139.344 1.00 168.61 325 GLN B N 1
ATOM 8102 C CA . GLN D 1 325 ? 164.617 145.110 139.882 1.00 168.61 325 GLN B CA 1
ATOM 8103 C C . GLN D 1 325 ? 164.529 143.864 139.019 1.00 168.61 325 GLN B C 1
ATOM 8104 O O . GLN D 1 325 ? 164.469 142.753 139.552 1.00 168.61 325 GLN B O 1
ATOM 8110 N N . ILE D 1 326 ? 164.521 144.020 137.700 1.00 166.89 326 ILE B N 1
ATOM 8111 C CA . ILE D 1 326 ? 164.428 142.908 136.764 1.00 166.89 326 ILE B CA 1
ATOM 8112 C C . ILE D 1 326 ? 165.772 142.771 136.066 1.00 166.89 326 ILE B C 1
ATOM 8113 O O . ILE D 1 326 ? 166.333 143.765 135.592 1.00 166.89 326 ILE B O 1
ATOM 8118 N N . ASN D 1 327 ? 166.292 141.547 136.013 1.00 171.88 327 ASN B N 1
ATOM 8119 C CA . ASN D 1 327 ? 167.575 141.316 135.366 1.00 171.88 327 ASN B CA 1
ATOM 8120 C C . ASN D 1 327 ? 167.498 141.655 133.880 1.00 171.88 327 ASN B C 1
ATOM 8121 O O . ASN D 1 327 ? 166.432 141.604 133.260 1.00 171.88 327 ASN B O 1
ATOM 8126 N N . ASN D 1 328 ? 168.650 142.014 133.309 1.00 165.60 328 ASN B N 1
ATOM 8127 C CA . ASN D 1 328 ? 168.715 142.523 131.943 1.00 165.60 328 ASN B CA 1
ATOM 8128 C C . ASN D 1 328 ? 168.322 141.496 130.889 1.00 165.60 328 ASN B C 1
ATOM 8129 O O . ASN D 1 328 ? 168.346 141.828 129.700 1.00 165.60 328 ASN B O 1
ATOM 8134 N N . VAL D 1 329 ? 167.970 140.276 131.274 1.00 166.09 329 VAL B N 1
ATOM 8135 C CA . VAL D 1 329 ? 167.525 139.258 130.330 1.00 166.09 329 VAL B CA 1
ATOM 8136 C C . VAL D 1 329 ? 166.006 139.221 130.228 1.00 166.09 329 VAL B C 1
ATOM 8137 O O . VAL D 1 329 ? 165.450 139.226 129.129 1.00 166.09 329 VAL B O 1
ATOM 8141 N N . ARG D 1 330 ? 165.316 139.186 131.371 1.00 163.85 330 ARG B N 1
ATOM 8142 C CA . ARG D 1 330 ? 163.856 139.170 131.352 1.00 163.85 330 ARG B CA 1
ATOM 8143 C C . ARG D 1 330 ? 163.294 140.466 130.781 1.00 163.85 330 ARG B C 1
ATOM 8144 O O . ARG D 1 330 ? 162.317 140.445 130.023 1.00 163.85 330 ARG B O 1
ATOM 8152 N N . LEU D 1 331 ? 163.890 141.605 131.142 1.00 157.92 331 LEU B N 1
ATOM 8153 C CA . LEU D 1 331 ? 163.447 142.879 130.582 1.00 157.92 331 LEU B CA 1
ATOM 8154 C C . LEU D 1 331 ? 163.651 142.918 129.075 1.00 157.92 331 LEU B C 1
ATOM 8155 O O . LEU D 1 331 ? 162.780 143.392 128.334 1.00 157.92 331 LEU B O 1
ATOM 8160 N N . ALA D 1 332 ? 164.799 142.428 128.604 1.00 160.73 332 ALA B N 1
ATOM 8161 C CA . ALA D 1 332 ? 165.046 142.381 127.169 1.00 160.73 332 ALA B CA 1
ATOM 8162 C C . ALA D 1 332 ? 164.035 141.483 126.470 1.00 160.73 332 ALA B C 1
ATOM 8163 O O . ALA D 1 332 ? 163.532 141.825 125.395 1.00 160.73 332 ALA B O 1
ATOM 8165 N N . LYS D 1 333 ? 163.719 140.334 127.071 1.00 162.77 333 LYS B N 1
ATOM 8166 C CA . LYS D 1 333 ? 162.729 139.436 126.485 1.00 162.77 333 LYS B CA 1
ATOM 8167 C C . LYS D 1 333 ? 161.360 140.099 126.407 1.00 162.77 333 LYS B C 1
ATOM 8168 O O . LYS D 1 333 ? 160.669 140.010 125.386 1.00 162.77 333 LYS B O 1
ATOM 8174 N N . ILE D 1 334 ? 160.952 140.776 127.483 1.00 158.91 334 ILE B N 1
ATOM 8175 C CA . ILE D 1 334 ? 159.645 141.430 127.504 1.00 158.91 334 ILE B CA 1
ATOM 8176 C C . ILE D 1 334 ? 159.579 142.528 126.452 1.00 158.91 334 ILE B C 1
ATOM 8177 O O . ILE D 1 334 ? 158.583 142.659 125.729 1.00 158.91 334 ILE B O 1
ATOM 8182 N N . MET D 1 335 ? 160.638 143.333 126.346 1.00 156.46 335 MET B N 1
ATOM 8183 C CA . MET D 1 335 ? 160.624 144.437 125.393 1.00 156.46 335 MET B CA 1
ATOM 8184 C C . MET D 1 335 ? 160.681 143.931 123.956 1.00 156.46 335 MET B C 1
ATOM 8185 O O . MET D 1 335 ? 160.039 144.499 123.064 1.00 156.46 335 MET B O 1
ATOM 8190 N N . LEU D 1 336 ? 161.425 142.850 123.713 1.00 161.36 336 LEU B N 1
ATOM 8191 C CA . LEU D 1 336 ? 161.415 142.226 122.394 1.00 161.36 336 LEU B CA 1
ATOM 8192 C C . LEU D 1 336 ? 160.037 141.677 122.052 1.00 161.36 336 LEU B C 1
ATOM 8193 O O . LEU D 1 336 ? 159.585 141.795 120.908 1.00 161.36 336 LEU B O 1
ATOM 8198 N N . THR D 1 337 ? 159.358 141.065 123.025 1.00 161.56 337 THR B N 1
ATOM 8199 C CA . THR D 1 337 ? 158.007 140.570 122.783 1.00 161.56 337 THR B CA 1
ATOM 8200 C C . THR D 1 337 ? 157.055 141.715 122.463 1.00 161.56 337 THR B C 1
ATOM 8201 O O . THR D 1 337 ? 156.206 141.598 121.571 1.00 161.56 337 THR B O 1
ATOM 8205 N N . GLN D 1 338 ? 157.183 142.832 123.183 1.00 159.35 338 GLN B N 1
ATOM 8206 C CA . GLN D 1 338 ? 156.353 143.998 122.893 1.00 159.35 338 GLN B CA 1
ATOM 8207 C C . GLN D 1 338 ? 156.626 144.536 121.494 1.00 159.35 338 GLN B C 1
ATOM 8208 O O . GLN D 1 338 ? 155.693 144.908 120.773 1.00 159.35 338 GLN B O 1
ATOM 8214 N N . PHE D 1 339 ? 157.898 144.587 121.095 1.00 163.59 339 PHE B N 1
ATOM 8215 C CA . PHE D 1 339 ? 158.237 145.087 119.768 1.00 163.59 339 PHE B CA 1
ATOM 8216 C C . PHE D 1 339 ? 157.764 144.142 118.671 1.00 163.59 339 PHE B C 1
ATOM 8217 O O . PHE D 1 339 ? 157.414 144.593 117.575 1.00 163.59 339 PHE B O 1
ATOM 8225 N N . ALA D 1 340 ? 157.746 142.837 118.945 1.00 172.47 340 ALA B N 1
ATOM 8226 C CA . ALA D 1 340 ? 157.389 141.861 117.923 1.00 172.47 340 ALA B CA 1
ATOM 8227 C C . ALA D 1 340 ? 155.892 141.811 117.652 1.00 172.47 340 ALA B C 1
ATOM 8228 O O . ALA D 1 340 ? 155.479 141.190 116.667 1.00 172.47 340 ALA B O 1
ATOM 8230 N N . MET D 1 341 ? 155.076 142.429 118.506 1.00 175.59 341 MET B N 1
ATOM 8231 C CA . MET D 1 341 ? 153.622 142.474 118.354 1.00 175.59 341 MET B CA 1
ATOM 8232 C C . MET D 1 341 ? 152.990 141.085 118.377 1.00 175.59 341 MET B C 1
ATOM 8233 O O . MET D 1 341 ? 151.831 140.921 117.982 1.00 175.59 341 MET B O 1
ATOM 8238 N N . GLN D 1 342 ? 153.726 140.076 118.836 1.00 182.30 342 GLN B N 1
ATOM 8239 C CA . GLN D 1 342 ? 153.210 138.716 118.877 1.00 182.30 342 GLN B CA 1
ATOM 8240 C C . GLN D 1 342 ? 154.046 137.900 119.849 1.00 182.30 342 GLN B C 1
ATOM 8241 O O . GLN D 1 342 ? 155.143 138.304 120.245 1.00 182.30 342 GLN B O 1
ATOM 8247 N N . ARG D 1 343 ? 153.511 136.742 120.225 1.00 186.70 343 ARG B N 1
ATOM 8248 C CA . ARG D 1 343 ? 154.220 135.811 121.099 1.00 186.70 343 ARG B CA 1
ATOM 8249 C C . ARG D 1 343 ? 155.394 135.226 120.326 1.00 186.70 343 ARG B C 1
ATOM 8250 O O . ARG D 1 343 ? 155.221 134.348 119.479 1.00 186.70 343 ARG B O 1
ATOM 8258 N N . LEU D 1 344 ? 156.600 135.717 120.617 1.00 190.49 344 LEU B N 1
ATOM 8259 C CA . LEU D 1 344 ? 157.784 135.263 119.899 1.00 190.49 344 LEU B CA 1
ATOM 8260 C C . LEU D 1 344 ? 158.121 133.807 120.195 1.00 190.49 344 LEU B C 1
ATOM 8261 O O . LEU D 1 344 ? 158.813 133.169 119.395 1.00 190.49 344 LEU B O 1
ATOM 8266 N N . GLU D 1 345 ? 157.645 133.269 121.321 1.00 195.75 345 GLU B N 1
ATOM 8267 C CA . GLU D 1 345 ? 157.912 131.872 121.644 1.00 195.75 345 GLU B CA 1
ATOM 8268 C C . GLU D 1 345 ? 157.199 130.925 120.688 1.00 195.75 345 GLU B C 1
ATOM 8269 O O . GLU D 1 345 ? 157.645 129.789 120.493 1.00 195.75 345 GLU B O 1
ATOM 8275 N N . GLU D 1 346 ? 156.090 131.366 120.091 1.00 196.77 346 GLU B N 1
ATOM 8276 C CA . GLU D 1 346 ? 155.342 130.493 119.191 1.00 196.77 346 GLU B CA 1
ATOM 8277 C C . GLU D 1 346 ? 156.156 130.139 117.953 1.00 196.77 346 GLU B C 1
ATOM 8278 O O . GLU D 1 346 ? 156.150 128.986 117.506 1.00 196.77 346 GLU B O 1
ATOM 8284 N N . ASN D 1 347 ? 156.865 131.113 117.385 1.00 198.66 347 ASN B N 1
ATOM 8285 C CA . ASN D 1 347 ? 157.611 130.924 116.141 1.00 198.66 347 ASN B CA 1
ATOM 8286 C C . ASN D 1 347 ? 159.042 131.416 116.338 1.00 198.66 347 ASN B C 1
ATOM 8287 O O . ASN D 1 347 ? 159.314 132.615 116.223 1.00 198.66 347 ASN B O 1
ATOM 8292 N N . LEU D 1 348 ? 159.955 130.490 116.631 1.00 195.91 348 LEU B N 1
ATOM 8293 C CA . LEU D 1 348 ? 161.371 130.823 116.731 1.00 195.91 348 LEU B CA 1
ATOM 8294 C C . LEU D 1 348 ? 162.035 130.997 115.372 1.00 195.91 348 LEU B C 1
ATOM 8295 O O . LEU D 1 348 ? 163.147 131.531 115.310 1.00 195.91 348 LEU B O 1
ATOM 8300 N N . GLU D 1 349 ? 161.390 130.553 114.291 1.00 202.25 349 GLU B N 1
ATOM 8301 C CA . GLU D 1 349 ? 161.964 130.734 112.962 1.00 202.25 349 GLU B CA 1
ATOM 8302 C C . GLU D 1 349 ? 162.011 132.205 112.570 1.00 202.25 349 GLU B C 1
ATOM 8303 O O . GLU D 1 349 ? 162.924 132.624 111.849 1.00 202.25 349 GLU B O 1
ATOM 8309 N N . GLN D 1 350 ? 161.046 132.997 113.028 1.00 195.05 350 GLN B N 1
ATOM 8310 C CA . GLN D 1 350 ? 161.034 134.432 112.787 1.00 195.05 350 GLN B CA 1
ATOM 8311 C C . GLN D 1 350 ? 161.862 135.206 113.803 1.00 195.05 350 GLN B C 1
ATOM 8312 O O . GLN D 1 350 ? 161.959 136.432 113.693 1.00 195.05 350 GLN B O 1
ATOM 8318 N N . TYR D 1 351 ? 162.456 134.523 114.785 1.00 188.00 351 TYR B N 1
ATOM 8319 C CA . TYR D 1 351 ? 163.227 135.219 115.810 1.00 188.00 351 TYR B CA 1
ATOM 8320 C C . TYR D 1 351 ? 164.431 135.934 115.213 1.00 188.00 351 TYR B C 1
ATOM 8321 O O . TYR D 1 351 ? 164.757 137.055 115.617 1.00 188.00 351 TYR B O 1
ATOM 8330 N N . ASP D 1 352 ? 165.114 135.295 114.261 1.00 187.42 352 ASP B N 1
ATOM 8331 C CA . ASP D 1 352 ? 166.309 135.899 113.680 1.00 187.42 352 ASP B CA 1
ATOM 8332 C C . ASP D 1 352 ? 165.979 137.203 112.964 1.00 187.42 352 ASP B C 1
ATOM 8333 O O . ASP D 1 352 ? 166.687 138.205 113.124 1.00 187.42 352 ASP B O 1
ATOM 8338 N N . PHE D 1 353 ? 164.898 137.212 112.181 1.00 185.85 353 PHE B N 1
ATOM 8339 C CA . PHE D 1 353 ? 164.541 138.401 111.413 1.00 185.85 353 PHE B CA 1
ATOM 8340 C C . PHE D 1 353 ? 164.223 139.577 112.328 1.00 185.85 353 PHE B C 1
ATOM 8341 O O . PHE D 1 353 ? 164.738 140.685 112.138 1.00 185.85 353 PHE B O 1
ATOM 8349 N N . TRP D 1 354 ? 163.376 139.354 113.336 1.00 181.34 354 TRP B N 1
ATOM 8350 C CA . TRP D 1 354 ? 162.986 140.458 114.204 1.00 181.34 354 TRP B CA 1
ATOM 8351 C C . TRP D 1 354 ? 164.120 140.867 115.133 1.00 181.34 354 TRP B C 1
ATOM 8352 O O . TRP D 1 354 ? 164.219 142.041 115.503 1.00 181.34 354 TRP B O 1
ATOM 8363 N N . ALA D 1 355 ? 164.981 139.924 115.518 1.00 180.92 355 ALA B N 1
ATOM 8364 C CA . ALA D 1 355 ? 166.164 140.283 116.291 1.00 180.92 355 ALA B CA 1
ATOM 8365 C C . ALA D 1 355 ? 167.098 141.170 115.480 1.00 180.92 355 ALA B C 1
ATOM 8366 O O . ALA D 1 355 ? 167.645 142.148 116.004 1.00 180.92 355 ALA B O 1
ATOM 8368 N N . ASP D 1 356 ? 167.296 140.844 114.200 1.00 183.44 356 ASP B N 1
ATOM 8369 C CA . ASP D 1 356 ? 168.118 141.690 113.341 1.00 183.44 356 ASP B CA 1
ATOM 8370 C C . ASP D 1 356 ? 167.476 143.055 113.133 1.00 183.44 356 ASP B C 1
ATOM 8371 O O . ASP D 1 356 ? 168.170 144.078 113.118 1.00 183.44 356 ASP B O 1
ATOM 8376 N N . LYS D 1 357 ? 166.151 143.090 112.966 1.00 179.74 357 LYS B N 1
ATOM 8377 C CA . LYS D 1 357 ? 165.459 144.363 112.785 1.00 179.74 357 LYS B CA 1
ATOM 8378 C C . LYS D 1 357 ? 165.536 145.233 114.033 1.00 179.74 357 LYS B C 1
ATOM 8379 O O . LYS D 1 357 ? 165.665 146.457 113.926 1.00 179.74 357 LYS B O 1
ATOM 8385 N N . PHE D 1 358 ? 165.456 144.628 115.213 1.00 172.36 358 PHE B N 1
ATOM 8386 C CA . PHE D 1 358 ? 165.487 145.345 116.479 1.00 172.36 358 PHE B CA 1
ATOM 8387 C C . PHE D 1 358 ? 166.914 145.633 116.935 1.00 172.36 358 PHE B C 1
ATOM 8388 O O . PHE D 1 358 ? 167.116 146.419 117.866 1.00 172.36 358 PHE B O 1
ATOM 8396 N N . GLU D 1 359 ? 167.909 145.038 116.278 1.00 175.22 359 GLU B N 1
ATOM 8397 C CA . GLU D 1 359 ? 169.294 145.182 116.709 1.00 175.22 359 GLU B CA 1
ATOM 8398 C C . GLU D 1 359 ? 169.820 146.601 116.531 1.00 175.22 359 GLU B C 1
ATOM 8399 O O . GLU D 1 359 ? 170.620 147.065 117.350 1.00 175.22 359 GLU B O 1
ATOM 8405 N N . GLU D 1 360 ? 169.387 147.303 115.485 1.00 175.83 360 GLU B N 1
ATOM 8406 C CA . GLU D 1 360 ? 169.959 148.599 115.142 1.00 175.83 360 GLU B CA 1
ATOM 8407 C C . GLU D 1 360 ? 169.341 149.764 115.904 1.00 175.83 360 GLU B C 1
ATOM 8408 O O . GLU D 1 360 ? 169.770 150.905 115.704 1.00 175.83 360 GLU B O 1
ATOM 8414 N N . LEU D 1 361 ? 168.351 149.518 116.758 1.00 164.32 361 LEU B N 1
ATOM 8415 C CA . LEU D 1 361 ? 167.754 150.603 117.518 1.00 164.32 361 LEU B CA 1
ATOM 8416 C C . LEU D 1 361 ? 168.743 151.141 118.551 1.00 164.32 361 LEU B C 1
ATOM 8417 O O . LEU D 1 361 ? 169.541 150.386 119.113 1.00 164.32 361 LEU B O 1
ATOM 8422 N N . PRO D 1 362 ? 168.713 152.450 118.818 1.00 151.90 362 PRO B N 1
ATOM 8423 C CA . PRO D 1 362 ? 169.632 153.023 119.811 1.00 151.90 362 PRO B CA 1
ATOM 8424 C C . PRO D 1 362 ? 169.244 152.651 121.231 1.00 151.90 362 PRO B C 1
ATOM 8425 O O . PRO D 1 362 ? 168.618 153.444 121.941 1.00 151.90 362 PRO B O 1
ATOM 8429 N N . LEU D 1 363 ? 169.615 151.446 121.654 1.00 147.77 363 LEU B N 1
ATOM 8430 C CA . LEU D 1 363 ? 169.227 150.902 122.946 1.00 147.77 363 LEU B CA 1
ATOM 8431 C C . LEU D 1 363 ? 170.463 150.514 123.743 1.00 147.77 363 LEU B C 1
ATOM 8432 O O . LEU D 1 363 ? 171.379 149.879 123.212 1.00 147.77 363 LEU B O 1
ATOM 8437 N N . TYR D 1 364 ? 170.483 150.892 125.019 1.00 139.82 364 TYR B N 1
ATOM 8438 C CA . TYR D 1 364 ? 171.589 150.561 125.905 1.00 139.82 364 TYR B CA 1
ATOM 8439 C C . TYR D 1 364 ? 171.044 150.247 127.291 1.00 139.82 364 TYR B C 1
ATOM 8440 O O . TYR D 1 364 ? 169.958 150.691 127.669 1.00 139.82 364 TYR B O 1
ATOM 8449 N N . PHE D 1 365 ? 171.816 149.472 128.048 1.00 141.34 365 PHE B N 1
ATOM 8450 C CA . PHE D 1 365 ? 171.407 149.032 129.373 1.00 141.34 365 PHE B CA 1
ATOM 8451 C C . PHE D 1 365 ? 172.560 149.216 130.348 1.00 141.34 365 PHE B C 1
ATOM 8452 O O . PHE D 1 365 ? 173.711 149.418 129.953 1.00 141.34 365 PHE B O 1
ATOM 8460 N N . MET D 1 366 ? 172.234 149.145 131.634 1.00 150.83 366 MET B N 1
ATOM 8461 C CA . MET D 1 366 ? 173.214 149.229 132.706 1.00 150.83 366 MET B CA 1
ATOM 8462 C C . MET D 1 366 ? 173.281 147.897 133.439 1.00 150.83 366 MET B C 1
ATOM 8463 O O . MET D 1 366 ? 172.249 147.284 133.730 1.00 150.83 366 MET B O 1
ATOM 8468 N N . THR D 1 367 ? 174.504 147.452 133.735 1.00 161.89 367 THR B N 1
ATOM 8469 C CA . THR D 1 367 ? 174.717 146.130 134.312 1.00 161.89 367 THR B CA 1
ATOM 8470 C C . THR D 1 367 ? 174.353 146.050 135.788 1.00 161.89 367 THR B C 1
ATOM 8471 O O . THR D 1 367 ? 174.334 144.944 136.339 1.00 161.89 367 THR B O 1
ATOM 8475 N N . PHE D 1 368 ? 174.074 147.175 136.440 1.00 168.14 368 PHE B N 1
ATOM 8476 C CA . PHE D 1 368 ? 173.772 147.155 137.864 1.00 168.14 368 PHE B CA 1
ATOM 8477 C C . PHE D 1 368 ? 172.442 146.459 138.126 1.00 168.14 368 PHE B C 1
ATOM 8478 O O . PHE D 1 368 ? 171.435 146.739 137.470 1.00 168.14 368 PHE B O 1
ATOM 8486 N N . HIS D 1 369 ? 172.444 145.545 139.097 1.00 173.32 369 HIS B N 1
ATOM 8487 C CA . HIS D 1 369 ? 171.231 144.857 139.526 1.00 173.32 369 HIS B CA 1
ATOM 8488 C C . HIS D 1 369 ? 170.913 145.017 141.004 1.00 173.32 369 HIS B C 1
ATOM 8489 O O . HIS D 1 369 ? 169.747 144.847 141.381 1.00 173.32 369 HIS B O 1
ATOM 8496 N N . GLY D 1 370 ? 171.890 145.333 141.849 1.00 175.77 370 GLY B N 1
ATOM 8497 C CA . GLY D 1 370 ? 171.641 145.479 143.269 1.00 175.77 370 GLY B CA 1
ATOM 8498 C C . GLY D 1 370 ? 171.738 146.913 143.744 1.00 175.77 370 GLY B C 1
ATOM 8499 O O . GLY D 1 370 ? 171.759 147.843 142.932 1.00 175.77 370 GLY B O 1
ATOM 8500 N N . GLN D 1 371 ? 171.793 147.104 145.060 1.00 177.38 371 GLN B N 1
ATOM 8501 C CA . GLN D 1 371 ? 171.894 148.446 145.617 1.00 177.38 371 GLN B CA 1
ATOM 8502 C C . GLN D 1 371 ? 173.225 149.081 145.235 1.00 177.38 371 GLN B C 1
ATOM 8503 O O . GLN D 1 371 ? 174.279 148.446 145.320 1.00 177.38 371 GLN B O 1
ATOM 8509 N N . GLN D 1 372 ? 173.171 150.341 144.811 1.00 172.72 372 GLN B N 1
ATOM 8510 C CA . GLN D 1 372 ? 174.362 151.085 144.432 1.00 172.72 372 GLN B CA 1
ATOM 8511 C C . GLN D 1 372 ? 174.235 152.518 144.924 1.00 172.72 372 GLN B C 1
ATOM 8512 O O . GLN D 1 372 ? 173.130 153.050 145.053 1.00 172.72 372 GLN B O 1
ATOM 8518 N N . ASN D 1 373 ? 175.378 153.136 145.200 1.00 171.71 373 ASN B N 1
ATOM 8519 C CA . ASN D 1 373 ? 175.389 154.520 145.641 1.00 171.71 373 ASN B CA 1
ATOM 8520 C C . ASN D 1 373 ? 175.199 155.463 144.456 1.00 171.71 373 ASN B C 1
ATOM 8521 O O . ASN D 1 373 ? 175.409 155.100 143.295 1.00 171.71 373 ASN B O 1
ATOM 8526 N N . ILE D 1 374 ? 174.790 156.696 144.767 1.00 168.28 374 ILE B N 1
ATOM 8527 C CA . ILE D 1 374 ? 174.515 157.677 143.725 1.00 168.28 374 ILE B CA 1
ATOM 8528 C C . ILE D 1 374 ? 175.781 158.118 143.001 1.00 168.28 374 ILE B C 1
ATOM 8529 O O . ILE D 1 374 ? 175.701 158.617 141.873 1.00 168.28 374 ILE B O 1
ATOM 8534 N N . LYS D 1 375 ? 176.954 157.940 143.611 1.00 170.42 375 LYS B N 1
ATOM 8535 C CA . LYS D 1 375 ? 178.189 158.410 142.998 1.00 170.42 375 LYS B CA 1
ATOM 8536 C C . LYS D 1 375 ? 178.651 157.535 141.840 1.00 170.42 375 LYS B C 1
ATOM 8537 O O . LYS D 1 375 ? 179.389 158.019 140.975 1.00 170.42 375 LYS B O 1
ATOM 8543 N N . THR D 1 376 ? 178.235 156.271 141.795 1.00 170.98 376 THR B N 1
ATOM 8544 C CA . THR D 1 376 ? 178.636 155.372 140.720 1.00 170.98 376 THR B CA 1
ATOM 8545 C C . THR D 1 376 ? 177.645 155.344 139.567 1.00 170.98 376 THR B C 1
ATOM 8546 O O . THR D 1 376 ? 178.060 155.312 138.406 1.00 170.98 376 THR B O 1
ATOM 8550 N N . VAL D 1 377 ? 176.342 155.358 139.855 1.00 171.02 377 VAL B N 1
ATOM 8551 C CA . VAL D 1 377 ? 175.350 155.343 138.784 1.00 171.02 377 VAL B CA 1
ATOM 8552 C C . VAL D 1 377 ? 175.386 156.642 137.993 1.00 171.02 377 VAL B C 1
ATOM 8553 O O . VAL D 1 377 ? 175.199 156.638 136.770 1.00 171.02 377 VAL B O 1
ATOM 8557 N N . LEU D 1 378 ? 175.621 157.770 138.666 1.00 167.82 378 LEU B N 1
ATOM 8558 C CA . LEU D 1 378 ? 175.649 159.049 137.966 1.00 167.82 378 LEU B CA 1
ATOM 8559 C C . LEU D 1 378 ? 176.855 159.143 137.039 1.00 167.82 378 LEU B C 1
ATOM 8560 O O . LEU D 1 378 ? 176.775 159.753 135.967 1.00 167.82 378 LEU B O 1
ATOM 8565 N N . ASP D 1 379 ? 177.983 158.550 137.437 1.00 169.67 379 ASP B N 1
ATOM 8566 C CA . ASP D 1 379 ? 179.170 158.574 136.587 1.00 169.67 379 ASP B CA 1
ATOM 8567 C C . ASP D 1 379 ? 178.933 157.822 135.284 1.00 169.67 379 ASP B C 1
ATOM 8568 O O . ASP D 1 379 ? 179.316 158.295 134.206 1.00 169.67 379 ASP B O 1
ATOM 8573 N N . THR D 1 380 ? 178.304 156.645 135.361 1.00 164.95 380 THR B N 1
ATOM 8574 C CA . THR D 1 380 ? 178.044 155.870 134.153 1.00 164.95 380 THR B CA 1
ATOM 8575 C C . THR D 1 380 ? 177.108 156.613 133.212 1.00 164.95 380 THR B C 1
ATOM 8576 O O . THR D 1 380 ? 177.313 156.609 131.994 1.00 164.95 380 THR B O 1
ATOM 8580 N N . MET D 1 381 ? 176.074 157.260 133.755 1.00 160.33 381 MET B N 1
ATOM 8581 C CA . MET D 1 381 ? 175.158 158.022 132.912 1.00 160.33 381 MET B CA 1
ATOM 8582 C C . MET D 1 381 ? 175.866 159.198 132.250 1.00 160.33 381 MET B C 1
ATOM 8583 O O . MET D 1 381 ? 175.650 159.479 131.066 1.00 160.33 381 MET B O 1
ATOM 8588 N N . GLN D 1 382 ? 176.718 159.901 133.000 1.00 165.02 382 GLN B N 1
ATOM 8589 C CA . GLN D 1 382 ? 177.455 161.024 132.428 1.00 165.02 382 GLN B CA 1
ATOM 8590 C C . GLN D 1 382 ? 178.374 160.561 131.304 1.00 165.02 382 GLN B C 1
ATOM 8591 O O . GLN D 1 382 ? 178.420 161.169 130.226 1.00 165.02 382 GLN B O 1
ATOM 8597 N N . HIS D 1 383 ? 179.105 159.470 131.535 1.00 173.89 383 HIS B N 1
ATOM 8598 C CA . HIS D 1 383 ? 180.016 158.971 130.513 1.00 173.89 383 HIS B CA 1
ATOM 8599 C C . HIS D 1 383 ? 179.260 158.452 129.296 1.00 173.89 383 HIS B C 1
ATOM 8600 O O . HIS D 1 383 ? 179.716 158.636 128.161 1.00 173.89 383 HIS B O 1
ATOM 8607 N N . ALA D 1 384 ? 178.108 157.810 129.506 1.00 168.14 384 ALA B N 1
ATOM 8608 C CA . ALA D 1 384 ? 177.299 157.350 128.384 1.00 168.14 384 ALA B CA 1
ATOM 8609 C C . ALA D 1 384 ? 176.722 158.516 127.595 1.00 168.14 384 ALA B C 1
ATOM 8610 O O . ALA D 1 384 ? 176.583 158.423 126.373 1.00 168.14 384 ALA B O 1
ATOM 8612 N N . VAL D 1 385 ? 176.365 159.609 128.270 1.00 167.02 385 VAL B N 1
ATOM 8613 C CA . VAL D 1 385 ? 175.926 160.803 127.558 1.00 167.02 385 VAL B CA 1
ATOM 8614 C C . VAL D 1 385 ? 177.067 161.371 126.726 1.00 167.02 385 VAL B C 1
ATOM 8615 O O . VAL D 1 385 ? 176.871 161.789 125.578 1.00 167.02 385 VAL B O 1
ATOM 8619 N N . TYR D 1 386 ? 178.279 161.383 127.284 1.00 173.91 386 TYR B N 1
ATOM 8620 C CA . TYR D 1 386 ? 179.423 161.952 126.579 1.00 173.91 386 TYR B CA 1
ATOM 8621 C C . TYR D 1 386 ? 179.781 161.210 125.296 1.00 173.91 386 TYR B C 1
ATOM 8622 O O . TYR D 1 386 ? 180.478 161.784 124.452 1.00 173.91 386 TYR B O 1
ATOM 8631 N N . LEU D 1 387 ? 179.338 159.964 125.122 1.00 177.35 387 LEU B N 1
ATOM 8632 C CA . LEU D 1 387 ? 179.687 159.182 123.941 1.00 177.35 387 LEU B CA 1
ATOM 8633 C C . LEU D 1 387 ? 178.476 158.833 123.085 1.00 177.35 387 LEU B C 1
ATOM 8634 O O . LEU D 1 387 ? 178.443 159.159 121.896 1.00 177.35 387 LEU B O 1
ATOM 8639 N N . TYR D 1 388 ? 177.473 158.171 123.661 1.00 165.17 388 TYR B N 1
ATOM 8640 C CA . TYR D 1 388 ? 176.348 157.659 122.892 1.00 165.17 388 TYR B CA 1
ATOM 8641 C C . TYR D 1 388 ? 175.301 158.720 122.585 1.00 165.17 388 TYR B C 1
ATOM 8642 O O . TYR D 1 388 ? 174.428 158.474 121.744 1.00 165.17 388 TYR B O 1
ATOM 8651 N N . ASP D 1 389 ? 175.364 159.877 123.241 1.00 169.18 389 ASP B N 1
ATOM 8652 C CA . ASP D 1 389 ? 174.415 160.971 123.041 1.00 169.18 389 ASP B CA 1
ATOM 8653 C C . ASP D 1 389 ? 172.977 160.499 123.266 1.00 169.18 389 ASP B C 1
ATOM 8654 O O . ASP D 1 389 ? 172.125 160.546 122.377 1.00 169.18 389 ASP B O 1
ATOM 8659 N N . ILE D 1 390 ? 172.724 160.038 124.483 1.00 153.60 390 ILE B N 1
ATOM 8660 C CA . ILE D 1 390 ? 171.399 159.589 124.891 1.00 153.60 390 ILE B CA 1
ATOM 8661 C C . ILE D 1 390 ? 170.664 160.751 125.542 1.00 153.60 390 ILE B C 1
ATOM 8662 O O . ILE D 1 390 ? 171.271 161.631 126.160 1.00 153.60 390 ILE B O 1
ATOM 8667 N N . ASN D 1 391 ? 169.336 160.760 125.397 1.00 147.96 391 ASN B N 1
ATOM 8668 C CA . ASN D 1 391 ? 168.509 161.832 125.940 1.00 147.96 391 ASN B CA 1
ATOM 8669 C C . ASN D 1 391 ? 167.347 161.299 126.771 1.00 147.96 391 ASN B C 1
ATOM 8670 O O . ASN D 1 391 ? 166.379 162.028 127.007 1.00 147.96 391 ASN B O 1
ATOM 8675 N N . HIS D 1 392 ? 167.420 160.047 127.221 1.00 131.42 392 HIS B N 1
ATOM 8676 C CA . HIS D 1 392 ? 166.336 159.454 128.003 1.00 131.42 392 HIS B CA 1
ATOM 8677 C C . HIS D 1 392 ? 166.940 158.358 128.875 1.00 131.42 392 HIS B C 1
ATOM 8678 O O . HIS D 1 392 ? 167.194 157.251 128.394 1.00 131.42 392 HIS B O 1
ATOM 8685 N N . VAL D 1 393 ? 167.158 158.668 130.149 1.00 120.18 393 VAL B N 1
ATOM 8686 C CA . VAL D 1 393 ? 167.691 157.715 131.114 1.00 120.18 393 VAL B CA 1
ATOM 8687 C C . VAL D 1 393 ? 166.573 157.342 132.076 1.00 120.18 393 VAL B C 1
ATOM 8688 O O . VAL D 1 393 ? 165.900 158.220 132.629 1.00 120.18 393 VAL B O 1
ATOM 8692 N N . ILE D 1 394 ? 166.366 156.043 132.264 1.00 121.03 394 ILE B N 1
ATOM 8693 C CA . ILE D 1 394 ? 165.281 155.523 133.084 1.00 121.03 394 ILE B CA 1
ATOM 8694 C C . ILE D 1 394 ? 165.878 154.848 134.308 1.00 121.03 394 ILE B C 1
ATOM 8695 O O . ILE D 1 394 ? 166.784 154.015 134.187 1.00 121.03 394 ILE B O 1
ATOM 8700 N N . ILE D 1 395 ? 165.522 155.306 135.494 1.00 115.64 395 ILE B N 1
ATOM 8701 C CA . ILE D 1 395 ? 166.008 154.635 136.721 1.00 115.64 395 ILE B CA 1
ATOM 8702 C C . ILE D 1 395 ? 164.837 153.788 137.183 1.00 115.64 395 ILE B C 1
ATOM 8703 O O . ILE D 1 395 ? 163.712 154.168 136.888 1.00 115.64 395 ILE B O 1
ATOM 8708 N N . ASP D 1 396 ? 165.090 152.635 137.783 1.00 127.21 396 ASP B N 1
ATOM 8709 C CA . ASP D 1 396 ? 163.970 151.844 138.334 1.00 127.21 396 ASP B CA 1
ATOM 8710 C C . ASP D 1 396 ? 163.917 152.065 139.834 1.00 127.21 396 ASP B C 1
ATOM 8711 O O . ASP D 1 396 ? 164.702 152.894 140.301 1.00 127.21 396 ASP B O 1
ATOM 8716 N N . ASN D 1 397 ? 163.063 151.327 140.526 1.00 144.48 397 ASN B N 1
ATOM 8717 C CA . ASN D 1 397 ? 162.779 151.579 141.956 1.00 144.48 397 ASN B CA 1
ATOM 8718 C C . ASN D 1 397 ? 163.854 152.415 142.621 1.00 144.48 397 ASN B C 1
ATOM 8719 O O . ASN D 1 397 ? 164.861 151.852 143.015 1.00 144.48 397 ASN B O 1
ATOM 8724 N N . LEU D 1 398 ? 163.637 153.717 142.706 1.00 141.44 398 LEU B N 1
ATOM 8725 C CA . LEU D 1 398 ? 164.593 154.547 143.454 1.00 141.44 398 LEU B CA 1
ATOM 8726 C C . LEU D 1 398 ? 164.804 153.884 144.811 1.00 141.44 398 LEU B C 1
ATOM 8727 O O . LEU D 1 398 ? 165.957 153.799 145.228 1.00 141.44 398 LEU B O 1
ATOM 8732 N N . GLN D 1 399 ? 163.757 153.375 145.462 1.00 150.81 399 GLN B N 1
ATOM 8733 C CA . GLN D 1 399 ? 163.971 152.851 146.806 1.00 150.81 399 GLN B CA 1
ATOM 8734 C C . GLN D 1 399 ? 164.949 151.683 146.832 1.00 150.81 399 GLN B C 1
ATOM 8735 O O . GLN D 1 399 ? 165.546 151.417 147.880 1.00 150.81 399 GLN B O 1
ATOM 8741 N N . PHE D 1 400 ? 165.127 150.977 145.713 1.00 162.12 400 PHE B N 1
ATOM 8742 C CA . PHE D 1 400 ? 166.064 149.858 145.690 1.00 162.12 400 PHE B CA 1
ATOM 8743 C C . PHE D 1 400 ? 167.500 150.342 145.849 1.00 162.12 400 PHE B C 1
ATOM 8744 O O . PHE D 1 400 ? 168.246 149.845 146.699 1.00 162.12 400 PHE B O 1
ATOM 8752 N N . MET D 1 401 ? 167.903 151.316 145.033 1.00 160.21 401 MET B N 1
ATOM 8753 C CA . MET D 1 401 ? 169.251 151.860 145.150 1.00 160.21 401 MET B CA 1
ATOM 8754 C C . MET D 1 401 ? 169.381 152.750 146.379 1.00 160.21 401 MET B C 1
ATOM 8755 O O . MET D 1 401 ? 170.454 152.821 146.991 1.00 160.21 401 MET B O 1
ATOM 8760 N N . MET D 1 402 ? 168.301 153.437 146.756 1.00 166.35 402 MET B N 1
ATOM 8761 C CA . MET D 1 402 ? 168.341 154.287 147.939 1.00 166.35 402 MET B CA 1
ATOM 8762 C C . MET D 1 402 ? 168.374 153.461 149.218 1.00 166.35 402 MET B C 1
ATOM 8763 O O . MET D 1 402 ? 168.977 153.884 150.211 1.00 166.35 402 MET B O 1
ATOM 8768 N N . GLY D 1 403 ? 167.744 152.288 149.213 1.00 174.46 403 GLY B N 1
ATOM 8769 C CA . GLY D 1 403 ? 167.693 151.442 150.389 1.00 174.46 403 GLY B CA 1
ATOM 8770 C C . GLY D 1 403 ? 169.056 151.019 150.896 1.00 174.46 403 GLY B C 1
ATOM 8771 O O . GLY D 1 403 ? 169.751 150.229 150.252 1.00 174.46 403 GLY B O 1
ATOM 8772 N N . GLN D 1 404 ? 169.446 151.541 152.055 1.00 194.94 404 GLN B N 1
ATOM 8773 C CA . GLN D 1 404 ? 170.745 151.232 152.640 1.00 194.94 404 GLN B CA 1
ATOM 8774 C C . GLN D 1 404 ? 170.590 150.510 153.974 1.00 194.94 404 GLN B C 1
ATOM 8775 O O . GLN D 1 404 ? 170.842 149.309 154.074 1.00 194.94 404 GLN B O 1
ATOM 8781 N N . ILE D 1 409 ? 172.741 157.809 159.147 1.00 189.09 409 ILE B N 1
ATOM 8782 C CA . ILE D 1 409 ? 171.698 157.383 158.222 1.00 189.09 409 ILE B CA 1
ATOM 8783 C C . ILE D 1 409 ? 170.803 158.564 157.865 1.00 189.09 409 ILE B C 1
ATOM 8784 O O . ILE D 1 409 ? 170.936 159.146 156.787 1.00 189.09 409 ILE B O 1
ATOM 8789 N N . ASP D 1 410 ? 169.893 158.909 158.778 1.00 191.65 410 ASP B N 1
ATOM 8790 C CA . ASP D 1 410 ? 168.978 160.040 158.621 1.00 191.65 410 ASP B CA 1
ATOM 8791 C C . ASP D 1 410 ? 168.143 159.893 157.344 1.00 191.65 410 ASP B C 1
ATOM 8792 O O . ASP D 1 410 ? 168.265 160.658 156.386 1.00 191.65 410 ASP B O 1
ATOM 8797 N N . LYS D 1 411 ? 167.297 158.865 157.358 1.00 185.94 411 LYS B N 1
ATOM 8798 C CA . LYS D 1 411 ? 166.422 158.598 156.228 1.00 185.94 411 LYS B CA 1
ATOM 8799 C C . LYS D 1 411 ? 165.484 159.783 155.988 1.00 185.94 411 LYS B C 1
ATOM 8800 O O . LYS D 1 411 ? 165.355 160.692 156.813 1.00 185.94 411 LYS B O 1
ATOM 8806 N N . TYR D 1 412 ? 164.831 159.764 154.826 1.00 179.07 412 TYR B N 1
ATOM 8807 C CA . TYR D 1 412 ? 164.029 160.866 154.298 1.00 179.07 412 TYR B CA 1
ATOM 8808 C C . TYR D 1 412 ? 164.857 162.116 154.035 1.00 179.07 412 TYR B C 1
ATOM 8809 O O . TYR D 1 412 ? 164.293 163.197 153.828 1.00 179.07 412 TYR B O 1
ATOM 8818 N N . ALA D 1 413 ? 166.174 161.999 154.043 1.00 163.77 413 ALA B N 1
ATOM 8819 C CA . ALA D 1 413 ? 167.089 163.073 153.678 1.00 163.77 413 ALA B CA 1
ATOM 8820 C C . ALA D 1 413 ? 168.045 162.662 152.572 1.00 163.77 413 ALA B C 1
ATOM 8821 O O . ALA D 1 413 ? 168.411 163.498 151.742 1.00 163.77 413 ALA B O 1
ATOM 8823 N N . VAL D 1 414 ? 168.463 161.396 152.542 1.00 156.80 414 VAL B N 1
ATOM 8824 C CA . VAL D 1 414 ? 169.253 160.899 151.421 1.00 156.80 414 VAL B CA 1
ATOM 8825 C C . VAL D 1 414 ? 168.410 160.869 150.151 1.00 156.80 414 VAL B C 1
ATOM 8826 O O . VAL D 1 414 ? 168.916 161.107 149.047 1.00 156.80 414 VAL B O 1
ATOM 8830 N N . GLN D 1 415 ? 167.114 160.576 150.286 1.00 159.10 415 GLN B N 1
ATOM 8831 C CA . GLN D 1 415 ? 166.228 160.584 149.127 1.00 159.10 415 GLN B CA 1
ATOM 8832 C C . GLN D 1 415 ? 166.137 161.974 148.512 1.00 159.10 415 GLN B C 1
ATOM 8833 O O . GLN D 1 415 ? 166.185 162.123 147.285 1.00 159.10 415 GLN B O 1
ATOM 8839 N N . ASP D 1 416 ? 166.015 163.007 149.347 1.00 157.14 416 ASP B N 1
ATOM 8840 C CA . ASP D 1 416 ? 166.014 164.369 148.827 1.00 157.14 416 ASP B CA 1
ATOM 8841 C C . ASP D 1 416 ? 167.342 164.698 148.158 1.00 157.14 416 ASP B C 1
ATOM 8842 O O . ASP D 1 416 ? 167.375 165.387 147.133 1.00 157.14 416 ASP B O 1
ATOM 8847 N N . HIS D 1 417 ? 168.447 164.204 148.720 1.00 152.31 417 HIS B N 1
ATOM 8848 C CA . HIS D 1 417 ? 169.757 164.454 148.128 1.00 152.31 417 HIS B CA 1
ATOM 8849 C C . HIS D 1 417 ? 169.864 163.836 146.738 1.00 152.31 417 HIS B C 1
ATOM 8850 O O . HIS D 1 417 ? 170.336 164.480 145.794 1.00 152.31 417 HIS B O 1
ATOM 8857 N N . ILE D 1 418 ? 169.421 162.584 146.588 1.00 147.03 418 ILE B N 1
ATOM 8858 C CA . ILE D 1 418 ? 169.526 161.942 145.281 1.00 147.03 418 ILE B CA 1
ATOM 8859 C C . ILE D 1 418 ? 168.542 162.559 144.292 1.00 147.03 418 ILE B C 1
ATOM 8860 O O . ILE D 1 418 ? 168.843 162.661 143.096 1.00 147.03 418 ILE B O 1
ATOM 8865 N N . ILE D 1 419 ? 167.367 162.993 144.758 1.00 141.95 419 ILE B N 1
ATOM 8866 C CA . ILE D 1 419 ? 166.437 163.688 143.872 1.00 141.95 419 ILE B CA 1
ATOM 8867 C C . ILE D 1 419 ? 167.047 164.995 143.380 1.00 141.95 419 ILE B C 1
ATOM 8868 O O . ILE D 1 419 ? 166.946 165.339 142.196 1.00 141.95 419 ILE B O 1
ATOM 8873 N N . GLY D 1 420 ? 167.688 165.743 144.280 1.00 139.75 420 GLY B N 1
ATOM 8874 C CA . GLY D 1 420 ? 168.354 166.967 143.868 1.00 139.75 420 GLY B CA 1
ATOM 8875 C C . GLY D 1 420 ? 169.489 166.712 142.896 1.00 139.75 420 GLY B C 1
ATOM 8876 O O . GLY D 1 420 ? 169.688 167.474 141.946 1.00 139.75 420 GLY B O 1
ATOM 8877 N N . ALA D 1 421 ? 170.251 165.639 143.120 1.00 133.73 421 ALA B N 1
ATOM 8878 C CA . ALA D 1 421 ? 171.318 165.287 142.188 1.00 133.73 421 ALA B CA 1
ATOM 8879 C C . ALA D 1 421 ? 170.758 164.951 140.811 1.00 133.73 421 ALA B C 1
ATOM 8880 O O . ALA D 1 421 ? 171.306 165.379 139.787 1.00 133.73 421 ALA B O 1
ATOM 8882 N N . PHE D 1 422 ? 169.661 164.190 140.768 1.00 123.64 422 PHE B N 1
ATOM 8883 C CA . PHE D 1 422 ? 169.034 163.868 139.491 1.00 123.64 422 PHE B CA 1
ATOM 8884 C C . PHE D 1 422 ? 168.527 165.123 138.792 1.00 123.64 422 PHE B C 1
ATOM 8885 O O . PHE D 1 422 ? 168.683 165.269 137.575 1.00 123.64 422 PHE B O 1
ATOM 8893 N N . ARG D 1 423 ? 167.913 166.037 139.546 1.00 125.39 423 ARG B N 1
ATOM 8894 C CA . ARG D 1 423 ? 167.425 167.277 138.950 1.00 125.39 423 ARG B CA 1
ATOM 8895 C C . ARG D 1 423 ? 168.571 168.114 138.397 1.00 125.39 423 ARG B C 1
ATOM 8896 O O . ARG D 1 423 ? 168.465 168.684 137.304 1.00 125.39 423 ARG B O 1
ATOM 8904 N N . LYS D 1 424 ? 169.674 168.207 139.144 1.00 132.76 424 LYS B N 1
ATOM 8905 C CA . LYS D 1 424 ? 170.828 168.963 138.672 1.00 132.76 424 LYS B CA 1
ATOM 8906 C C . LYS D 1 424 ? 171.407 168.344 137.407 1.00 132.76 424 LYS B C 1
ATOM 8907 O O . LYS D 1 424 ? 171.759 169.060 136.460 1.00 132.76 424 LYS B O 1
ATOM 8913 N N . PHE D 1 425 ? 171.508 167.014 137.369 1.00 130.11 425 PHE B N 1
ATOM 8914 C CA . PHE D 1 425 ? 171.999 166.353 136.165 1.00 130.11 425 PHE B CA 1
ATOM 8915 C C . PHE D 1 425 ? 171.072 166.605 134.983 1.00 130.11 425 PHE B C 1
ATOM 8916 O O . PHE D 1 425 ? 171.536 166.861 133.865 1.00 130.11 425 PHE B O 1
ATOM 8924 N N . ALA D 1 426 ? 169.759 166.536 135.208 1.00 126.82 426 ALA B N 1
ATOM 8925 C CA . ALA D 1 426 ? 168.811 166.746 134.120 1.00 126.82 426 ALA B CA 1
ATOM 8926 C C . ALA D 1 426 ? 168.888 168.168 133.581 1.00 126.82 426 ALA B C 1
ATOM 8927 O O . ALA D 1 426 ? 168.851 168.380 132.364 1.00 126.82 426 ALA B O 1
ATOM 8929 N N . THR D 1 427 ? 168.996 169.158 134.469 1.00 133.30 427 THR B N 1
ATOM 8930 C CA . THR D 1 427 ? 169.006 170.543 134.008 1.00 133.30 427 THR B CA 1
ATOM 8931 C C . THR D 1 427 ? 170.353 170.919 133.399 1.00 133.30 427 THR B C 1
ATOM 8932 O O . THR D 1 427 ? 170.425 171.822 132.557 1.00 133.30 427 THR B O 1
ATOM 8936 N N . ASN D 1 428 ? 171.431 170.243 133.804 1.00 135.39 428 ASN B N 1
ATOM 8937 C CA . ASN D 1 428 ? 172.749 170.571 133.273 1.00 135.39 428 ASN B CA 1
ATOM 8938 C C . ASN D 1 428 ? 173.106 169.778 132.023 1.00 135.39 428 ASN B C 1
ATOM 8939 O O . ASN D 1 428 ? 174.160 170.027 131.431 1.00 135.39 428 ASN B O 1
ATOM 8944 N N . THR D 1 429 ? 172.261 168.832 131.612 1.00 136.60 429 THR B N 1
ATOM 8945 C CA . THR D 1 429 ? 172.547 167.987 130.462 1.00 136.60 429 THR B CA 1
ATOM 8946 C C . THR D 1 429 ? 171.414 167.951 129.443 1.00 136.60 429 THR B C 1
ATOM 8947 O O . THR D 1 429 ? 171.666 167.618 128.279 1.00 136.60 429 THR B O 1
ATOM 8951 N N . SER D 1 430 ? 170.195 168.325 129.834 1.00 137.34 430 SER B N 1
ATOM 8952 C CA . SER D 1 430 ? 169.020 168.299 128.962 1.00 137.34 430 SER B CA 1
ATOM 8953 C C . SER D 1 430 ? 168.713 166.873 128.498 1.00 137.34 430 SER B C 1
ATOM 8954 O O . SER D 1 430 ? 168.715 166.557 127.307 1.00 137.34 430 SER B O 1
ATOM 8957 N N . CYS D 1 431 ? 168.453 166.010 129.477 1.00 136.48 431 CYS B N 1
ATOM 8958 C CA . CYS D 1 431 ? 168.029 164.639 129.236 1.00 136.48 431 CYS B CA 1
ATOM 8959 C C . CYS D 1 431 ? 166.818 164.341 130.106 1.00 136.48 431 CYS B C 1
ATOM 8960 O O . CYS D 1 431 ? 166.832 164.619 131.309 1.00 136.48 431 CYS B O 1
ATOM 8963 N N . HIS D 1 432 ? 165.781 163.773 129.499 1.00 124.67 432 HIS B N 1
ATOM 8964 C CA . HIS D 1 432 ? 164.532 163.488 130.203 1.00 124.67 432 HIS B CA 1
ATOM 8965 C C . HIS D 1 432 ? 164.739 162.293 131.123 1.00 124.67 432 HIS B C 1
ATOM 8966 O O . HIS D 1 432 ? 164.672 161.141 130.692 1.00 124.67 432 HIS B O 1
ATOM 8973 N N . VAL D 1 433 ? 164.982 162.564 132.400 1.00 110.91 433 VAL B N 1
ATOM 8974 C CA . VAL D 1 433 ? 165.206 161.519 133.391 1.00 110.91 433 VAL B CA 1
ATOM 8975 C C . VAL D 1 433 ? 163.855 161.070 133.929 1.00 110.91 433 VAL B C 1
ATOM 8976 O O . VAL D 1 433 ? 163.061 161.891 134.401 1.00 110.91 433 VAL B O 1
ATOM 8980 N N . THR D 1 434 ? 163.592 159.770 133.860 1.00 111.82 434 THR B N 1
ATOM 8981 C CA . THR D 1 434 ? 162.357 159.187 134.365 1.00 111.82 434 THR B CA 1
ATOM 8982 C C . THR D 1 434 ? 162.656 158.409 135.638 1.00 111.82 434 THR B C 1
ATOM 8983 O O . THR D 1 434 ? 163.640 157.666 135.699 1.00 111.82 434 THR B O 1
ATOM 8987 N N . LEU D 1 435 ? 161.810 158.583 136.647 1.00 106.59 435 LEU B N 1
ATOM 8988 C CA . LEU D 1 435 ? 161.995 157.963 137.951 1.00 106.59 435 LEU B CA 1
ATOM 8989 C C . LEU D 1 435 ? 160.752 157.166 138.308 1.00 106.59 435 LEU B C 1
ATOM 8990 O O . LEU D 1 435 ? 159.629 157.624 138.074 1.00 106.59 435 LEU B O 1
ATOM 8995 N N . ILE D 1 436 ? 160.951 155.977 138.864 1.00 111.85 436 ILE B N 1
ATOM 8996 C CA . ILE D 1 436 ? 159.860 155.124 139.318 1.00 111.85 436 ILE B CA 1
ATOM 8997 C C . ILE D 1 436 ? 159.969 155.033 140.834 1.00 111.85 436 ILE B C 1
ATOM 8998 O O . ILE D 1 436 ? 160.803 154.293 141.366 1.00 111.85 436 ILE B O 1
ATOM 9003 N N . ILE D 1 437 ? 159.128 155.786 141.536 1.00 126.30 437 ILE B N 1
ATOM 9004 C CA . ILE D 1 437 ? 159.121 155.819 142.994 1.00 126.30 437 ILE B CA 1
ATOM 9005 C C . ILE D 1 437 ? 157.885 155.085 143.489 1.00 126.30 437 ILE B C 1
ATOM 9006 O O . ILE D 1 437 ? 156.763 155.390 143.066 1.00 126.30 437 ILE B O 1
ATOM 9011 N N . HIS D 1 438 ? 158.083 154.118 144.379 1.00 151.12 438 HIS B N 1
ATOM 9012 C CA . HIS D 1 438 ? 156.957 153.391 144.936 1.00 151.12 438 HIS B CA 1
ATOM 9013 C C . HIS D 1 438 ? 156.157 154.291 145.875 1.00 151.12 438 HIS B C 1
ATOM 9014 O O . HIS D 1 438 ? 156.707 155.211 146.484 1.00 151.12 438 HIS B O 1
ATOM 9021 N N . PRO D 1 439 ? 154.858 154.047 146.009 1.00 156.75 439 PRO B N 1
ATOM 9022 C CA . PRO D 1 439 ? 154.033 154.856 146.906 1.00 156.75 439 PRO B CA 1
ATOM 9023 C C . PRO D 1 439 ? 154.008 154.303 148.324 1.00 156.75 439 PRO B C 1
ATOM 9024 O O . PRO D 1 439 ? 154.418 153.172 148.594 1.00 156.75 439 PRO B O 1
ATOM 9028 N N . ARG D 1 440 ? 153.506 155.132 149.235 1.00 177.04 440 ARG B N 1
ATOM 9029 C CA . ARG D 1 440 ? 153.363 154.722 150.621 1.00 177.04 440 ARG B CA 1
ATOM 9030 C C . ARG D 1 440 ? 152.208 153.732 150.763 1.00 177.04 440 ARG B C 1
ATOM 9031 O O . ARG D 1 440 ? 151.411 153.521 149.844 1.00 177.04 440 ARG B O 1
ATOM 9039 N N . LYS D 1 441 ? 152.123 153.116 151.940 1.00 208.49 441 LYS B N 1
ATOM 9040 C CA . LYS D 1 441 ? 151.125 152.080 152.186 1.00 208.49 441 LYS B CA 1
ATOM 9041 C C . LYS D 1 441 ? 149.746 152.713 152.320 1.00 208.49 441 LYS B C 1
ATOM 9042 O O . LYS D 1 441 ? 149.461 153.403 153.303 1.00 208.49 441 LYS B O 1
ATOM 9048 N N . GLU D 1 442 ? 148.888 152.475 151.333 1.00 204.51 442 GLU B N 1
ATOM 9049 C CA . GLU D 1 442 ? 147.513 152.946 151.363 1.00 204.51 442 GLU B CA 1
ATOM 9050 C C . GLU D 1 442 ? 146.620 151.867 151.975 1.00 204.51 442 GLU B C 1
ATOM 9051 O O . GLU D 1 442 ? 147.099 150.894 152.563 1.00 204.51 442 GLU B O 1
ATOM 9057 N N . GLU D 1 443 ? 145.305 152.034 151.849 1.00 210.15 443 GLU B N 1
ATOM 9058 C CA . GLU D 1 443 ? 144.339 151.089 152.393 1.00 210.15 443 GLU B CA 1
ATOM 9059 C C . GLU D 1 443 ? 143.610 150.298 151.310 1.00 210.15 443 GLU B C 1
ATOM 9060 O O . GLU D 1 443 ? 142.604 149.644 151.603 1.00 210.15 443 GLU B O 1
ATOM 9066 N N . ASP D 1 444 ? 144.108 150.329 150.072 1.00 217.29 444 ASP B N 1
ATOM 9067 C CA . ASP D 1 444 ? 143.671 149.521 148.934 1.00 217.29 444 ASP B CA 1
ATOM 9068 C C . ASP D 1 444 ? 142.297 149.906 148.400 1.00 217.29 444 ASP B C 1
ATOM 9069 O O . ASP D 1 444 ? 141.823 149.272 147.449 1.00 217.29 444 ASP B O 1
ATOM 9074 N N . ASP D 1 445 ? 141.638 150.918 148.967 1.00 207.73 445 ASP B N 1
ATOM 9075 C CA . ASP D 1 445 ? 140.357 151.382 148.447 1.00 207.73 445 ASP B CA 1
ATOM 9076 C C . ASP D 1 445 ? 140.361 152.887 148.206 1.00 207.73 445 ASP B C 1
ATOM 9077 O O . ASP D 1 445 ? 139.293 153.495 148.084 1.00 207.73 445 ASP B O 1
ATOM 9082 N N . ARG D 1 446 ? 141.542 153.497 148.135 1.00 192.75 446 ARG B N 1
ATOM 9083 C CA . ARG D 1 446 ? 141.682 154.930 147.925 1.00 192.75 446 ARG B CA 1
ATOM 9084 C C . ARG D 1 446 ? 142.513 155.164 146.675 1.00 192.75 446 ARG B C 1
ATOM 9085 O O . ARG D 1 446 ? 143.542 154.509 146.480 1.00 192.75 446 ARG B O 1
ATOM 9093 N N . GLU D 1 447 ? 142.063 156.087 145.828 1.00 176.83 447 GLU B N 1
ATOM 9094 C CA . GLU D 1 447 ? 142.840 156.449 144.652 1.00 176.83 447 GLU B CA 1
ATOM 9095 C C . GLU D 1 447 ? 144.145 157.111 145.073 1.00 176.83 447 GLU B C 1
ATOM 9096 O O . GLU D 1 447 ? 144.173 157.949 145.977 1.00 176.83 447 GLU B O 1
ATOM 9102 N N . LEU D 1 448 ? 145.233 156.727 144.410 1.00 159.48 448 LEU B N 1
ATOM 9103 C CA . LEU D 1 448 ? 146.554 157.243 144.752 1.00 159.48 448 LEU B CA 1
ATOM 9104 C C . LEU D 1 448 ? 146.626 158.723 144.401 1.00 159.48 448 LEU B C 1
ATOM 9105 O O . LEU D 1 448 ? 146.576 159.094 143.225 1.00 159.48 448 LEU B O 1
ATOM 9110 N N . GLN D 1 449 ? 146.735 159.572 145.419 1.00 157.51 449 GLN B N 1
ATOM 9111 C CA . GLN D 1 449 ? 146.858 161.002 145.197 1.00 157.51 449 GLN B CA 1
ATOM 9112 C C . GLN D 1 449 ? 148.298 161.363 144.845 1.00 157.51 449 GLN B C 1
ATOM 9113 O O . GLN D 1 449 ? 149.219 160.549 144.951 1.00 157.51 449 GLN B O 1
ATOM 9119 N N . THR D 1 450 ? 148.489 162.613 144.420 1.00 151.05 450 THR B N 1
ATOM 9120 C CA . THR D 1 450 ? 149.830 163.111 144.143 1.00 151.05 450 THR B CA 1
ATOM 9121 C C . THR D 1 450 ? 150.666 163.271 145.404 1.00 151.05 450 THR B C 1
ATOM 9122 O O . THR D 1 450 ? 151.881 163.472 145.299 1.00 151.05 450 THR B O 1
ATOM 9126 N N . AL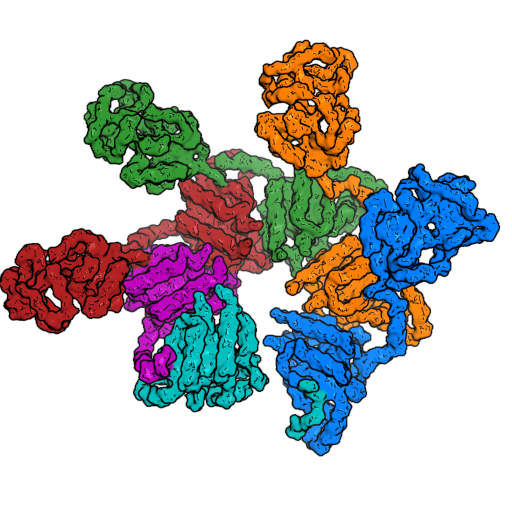A D 1 451 ? 150.051 163.198 146.581 1.00 149.05 451 ALA B N 1
ATOM 9127 C CA . ALA D 1 451 ? 150.758 163.284 147.849 1.00 149.05 451 ALA B CA 1
ATOM 9128 C C . ALA D 1 451 ? 151.136 161.918 148.405 1.00 149.05 451 ALA B C 1
ATOM 9129 O O . ALA D 1 451 ? 151.659 161.839 149.521 1.00 149.05 451 ALA B O 1
ATOM 9131 N N . SER D 1 452 ? 150.885 160.847 147.657 1.00 152.71 452 SER B N 1
ATOM 9132 C CA . SER D 1 452 ? 151.185 159.492 148.098 1.00 152.71 452 SER B CA 1
ATOM 9133 C C . SER D 1 452 ? 152.597 159.052 147.735 1.00 152.71 452 SER B C 1
ATOM 9134 O O . SER D 1 452 ? 152.942 157.885 147.947 1.00 152.71 452 SER B O 1
ATOM 9137 N N . ILE D 1 453 ? 153.414 159.951 147.182 1.00 147.08 453 ILE B N 1
ATOM 9138 C CA . ILE D 1 453 ? 154.801 159.616 146.886 1.00 147.08 453 ILE B CA 1
ATOM 9139 C C . ILE D 1 453 ? 155.543 159.354 148.187 1.00 147.08 453 ILE B C 1
ATOM 9140 O O . ILE D 1 453 ? 155.522 160.176 149.111 1.00 147.08 453 ILE B O 1
ATOM 9145 N N . PHE D 1 454 ? 156.203 158.201 148.265 1.00 154.66 454 PHE B N 1
ATOM 9146 C CA . PHE D 1 454 ? 156.938 157.833 149.468 1.00 154.66 454 PHE B CA 1
ATOM 9147 C C . PHE D 1 454 ? 158.090 158.804 149.686 1.00 154.66 454 PHE B C 1
ATOM 9148 O O . PHE D 1 454 ? 158.812 159.146 148.744 1.00 154.66 454 PHE B O 1
ATOM 9156 N N . GLY D 1 455 ? 158.260 159.251 150.927 1.00 156.82 455 GLY B N 1
ATOM 9157 C CA . GLY D 1 455 ? 159.341 160.154 151.259 1.00 156.82 455 GLY B CA 1
ATOM 9158 C C . GLY D 1 455 ? 158.876 161.580 151.458 1.00 156.82 455 GLY B C 1
ATOM 9159 O O . GLY D 1 455 ? 157.711 161.822 151.785 1.00 156.82 455 GLY B O 1
ATOM 9160 N N . SER D 1 456 ? 159.780 162.534 151.258 1.00 155.55 456 SER B N 1
ATOM 9161 C CA . SER D 1 456 ? 159.445 163.940 151.405 1.00 155.55 456 SER B CA 1
ATOM 9162 C C . SER D 1 456 ? 158.646 164.417 150.195 1.00 155.55 456 SER B C 1
ATOM 9163 O O . SER D 1 456 ? 158.409 163.676 149.237 1.00 155.55 456 SER B O 1
ATOM 9166 N N . ALA D 1 457 ? 158.222 165.678 150.239 1.00 149.50 457 ALA B N 1
ATOM 9167 C CA . ALA D 1 457 ? 157.477 166.264 149.134 1.00 149.50 457 ALA B CA 1
ATOM 9168 C C . ALA D 1 457 ? 158.377 166.801 148.031 1.00 149.50 457 ALA B C 1
ATOM 9169 O O . ALA D 1 457 ? 157.861 167.307 147.030 1.00 149.50 457 ALA B O 1
ATOM 9171 N N . LYS D 1 458 ? 159.699 166.703 148.190 1.00 141.64 458 LYS B N 1
ATOM 9172 C CA . LYS D 1 458 ? 160.616 167.246 147.192 1.00 141.64 458 LYS B CA 1
ATOM 9173 C C . LYS D 1 458 ? 160.425 166.578 145.836 1.00 141.64 458 LYS B C 1
ATOM 9174 O O . LYS D 1 458 ? 160.573 167.224 144.791 1.00 141.64 458 LYS B O 1
ATOM 9180 N N . ALA D 1 459 ? 160.094 165.284 145.835 1.00 137.38 459 ALA B N 1
ATOM 9181 C CA . ALA D 1 459 ? 159.960 164.552 144.580 1.00 137.38 459 ALA B CA 1
ATOM 9182 C C . ALA D 1 459 ? 158.866 165.144 143.701 1.00 137.38 459 ALA B C 1
ATOM 9183 O O . ALA D 1 459 ? 159.063 165.332 142.495 1.00 137.38 459 ALA B O 1
ATOM 9185 N N . SER D 1 460 ? 157.706 165.449 144.284 1.00 135.47 460 SER B N 1
ATOM 9186 C CA . SER D 1 460 ? 156.622 166.034 143.504 1.00 135.47 460 SER B CA 1
ATOM 9187 C C . SER D 1 460 ? 156.858 167.510 143.211 1.00 135.47 460 SER B C 1
ATOM 9188 O O . SER D 1 460 ? 156.416 168.007 142.170 1.00 135.47 460 SER B O 1
ATOM 9191 N N . GLN D 1 461 ? 157.540 168.222 144.109 1.00 137.31 461 GLN B N 1
ATOM 9192 C CA . GLN D 1 461 ? 157.779 169.647 143.901 1.00 137.31 461 GLN B CA 1
ATOM 9193 C C . GLN D 1 461 ? 158.753 169.886 142.753 1.00 137.31 461 GLN B C 1
ATOM 9194 O O . GLN D 1 461 ? 158.573 170.817 141.960 1.00 137.31 461 GLN B O 1
ATOM 9200 N N . GLU D 1 462 ? 159.794 169.060 142.649 1.00 137.71 462 GLU B N 1
ATOM 9201 C CA . GLU D 1 462 ? 160.849 169.267 141.665 1.00 137.71 462 GLU B CA 1
ATOM 9202 C C . GLU D 1 462 ? 160.623 168.484 140.375 1.00 137.71 462 GLU B C 1
ATOM 9203 O O . GLU D 1 462 ? 161.481 168.508 139.488 1.00 137.71 462 GLU B O 1
ATOM 9209 N N . ALA D 1 463 ? 159.493 167.797 140.250 1.00 130.07 463 ALA B N 1
ATOM 9210 C CA . ALA D 1 463 ? 159.206 167.042 139.041 1.00 130.07 463 ALA B CA 1
ATOM 9211 C C . ALA D 1 463 ? 158.400 167.881 138.057 1.00 130.07 463 ALA B C 1
ATOM 9212 O O . ALA D 1 463 ? 157.703 168.825 138.437 1.00 130.07 463 ALA B O 1
ATOM 9214 N N . ASP D 1 464 ? 158.508 167.528 136.776 1.00 125.40 464 ASP B N 1
ATOM 9215 C CA . ASP D 1 464 ? 157.745 168.195 135.730 1.00 125.40 464 ASP B CA 1
ATOM 9216 C C . ASP D 1 464 ? 156.569 167.372 135.226 1.00 125.40 464 ASP B C 1
ATOM 9217 O O . ASP D 1 464 ? 155.639 167.943 134.648 1.00 125.40 464 ASP B O 1
ATOM 9222 N N . ASN D 1 465 ? 156.591 166.057 135.422 1.00 117.28 465 ASN B N 1
ATOM 9223 C CA . ASN D 1 465 ? 155.481 165.194 135.052 1.00 117.28 465 ASN B CA 1
ATOM 9224 C C . ASN D 1 465 ? 155.349 164.101 136.100 1.00 117.28 465 ASN B C 1
ATOM 9225 O O . ASN D 1 465 ? 156.336 163.452 136.457 1.00 117.28 465 ASN B O 1
ATOM 9230 N N . VAL D 1 466 ? 154.127 163.903 136.593 1.00 107.06 466 VAL B N 1
ATOM 9231 C CA . VAL D 1 466 ? 153.896 163.059 137.760 1.00 107.06 466 VAL B CA 1
ATOM 9232 C C . VAL D 1 466 ? 152.928 161.945 137.363 1.00 107.06 466 VAL B C 1
ATOM 9233 O O . VAL D 1 466 ? 152.021 161.588 138.123 1.00 107.06 466 VAL B O 1
ATOM 9237 N N . LEU D 1 467 ? 153.071 161.438 136.137 1.00 113.76 467 LEU B N 1
ATOM 9238 C CA . LEU D 1 467 ? 152.258 160.332 135.643 1.00 113.76 467 LEU B CA 1
ATOM 9239 C C . LEU D 1 467 ? 152.104 159.247 136.698 1.00 113.76 467 LEU B C 1
ATOM 9240 O O . LEU D 1 467 ? 153.094 158.703 137.196 1.00 113.76 467 LEU B O 1
ATOM 9245 N N . ILE D 1 468 ? 150.858 158.935 137.042 1.00 120.90 468 ILE B N 1
ATOM 9246 C CA . ILE D 1 468 ? 150.543 158.032 138.141 1.00 120.90 468 ILE B CA 1
ATOM 9247 C C . ILE D 1 468 ? 149.505 157.024 137.669 1.00 120.90 468 ILE B C 1
ATOM 9248 O O . ILE D 1 468 ? 148.517 157.397 137.028 1.00 120.90 468 ILE B O 1
ATOM 9253 N N . LEU D 1 469 ? 149.737 155.751 137.972 1.00 131.09 469 LEU B N 1
ATOM 9254 C CA . LEU D 1 469 ? 148.802 154.695 137.617 1.00 131.09 469 LEU B CA 1
ATOM 9255 C C . LEU D 1 469 ? 147.710 154.561 138.672 1.00 131.09 469 LEU B C 1
ATOM 9256 O O . LEU D 1 469 ? 147.874 154.947 139.831 1.00 131.09 469 LEU B O 1
ATOM 9261 N N . GLN D 1 470 ? 146.578 154.003 138.248 1.00 141.74 470 GLN B N 1
ATOM 9262 C CA . GLN D 1 470 ? 145.456 153.719 139.129 1.00 141.74 470 GLN B CA 1
ATOM 9263 C C . GLN D 1 470 ? 145.000 152.286 138.908 1.00 141.74 470 GLN B C 1
ATOM 9264 O O . GLN D 1 470 ? 145.059 151.774 137.786 1.00 141.74 470 GLN B O 1
ATOM 9270 N N . GLU D 1 471 ? 144.548 151.644 139.979 1.00 164.65 471 GLU B N 1
ATOM 9271 C CA . GLU D 1 471 ? 144.106 150.260 139.934 1.00 164.65 471 GLU B CA 1
ATOM 9272 C C . GLU D 1 471 ? 142.679 150.150 140.449 1.00 164.65 471 GLU B C 1
ATOM 9273 O O . GLU D 1 471 ? 142.320 150.770 141.455 1.00 164.65 471 GLU B O 1
ATOM 9279 N N . LYS D 1 472 ? 141.870 149.360 139.752 1.00 180.47 472 LYS B N 1
ATOM 9280 C CA . LYS D 1 472 ? 140.514 149.026 140.176 1.00 180.47 472 LYS B CA 1
ATOM 9281 C C . LYS D 1 472 ? 140.544 147.559 140.595 1.00 180.47 472 LYS B C 1
ATOM 9282 O O . LYS D 1 472 ? 140.377 146.659 139.771 1.00 180.47 472 LYS B O 1
ATOM 9288 N N . LYS D 1 473 ? 140.763 147.326 141.886 1.00 194.08 473 LYS B N 1
ATOM 9289 C CA . LYS D 1 473 ? 141.004 145.983 142.410 1.00 194.08 473 LYS B CA 1
ATOM 9290 C C . LYS D 1 473 ? 139.727 145.157 142.327 1.00 194.08 473 LYS B C 1
ATOM 9291 O O . LYS D 1 473 ? 138.789 145.358 143.101 1.00 194.08 473 LYS B O 1
ATOM 9297 N N . LEU D 1 474 ? 139.688 144.222 141.382 1.00 206.80 474 LEU B N 1
ATOM 9298 C CA . LEU D 1 474 ? 138.627 143.229 141.315 1.00 206.80 474 LEU B CA 1
ATOM 9299 C C . LEU D 1 474 ? 139.078 141.968 142.052 1.00 206.80 474 LEU B C 1
ATOM 9300 O O . LEU D 1 474 ? 140.093 141.961 142.753 1.00 206.80 474 LEU B O 1
ATOM 9305 N N . VAL D 1 475 ? 138.326 140.881 141.896 1.00 223.08 475 VAL B N 1
ATOM 9306 C CA . VAL D 1 475 ? 138.629 139.636 142.594 1.00 223.08 475 VAL B CA 1
ATOM 9307 C C . VAL D 1 475 ? 139.382 138.692 141.663 1.00 223.08 475 VAL B C 1
ATOM 9308 O O . VAL D 1 475 ? 140.191 137.873 142.114 1.00 223.08 475 VAL B O 1
ATOM 9312 N N . THR D 1 476 ? 139.136 138.808 140.358 1.00 222.04 476 THR B N 1
ATOM 9313 C CA . THR D 1 476 ? 139.744 137.916 139.369 1.00 222.04 476 THR B CA 1
ATOM 9314 C C . THR D 1 476 ? 140.036 138.722 138.106 1.00 222.04 476 THR B C 1
ATOM 9315 O O . THR D 1 476 ? 139.109 139.126 137.397 1.00 222.04 476 THR B O 1
ATOM 9319 N N . CYS D 1 477 ? 141.326 138.948 137.832 1.00 210.61 477 CYS B N 1
ATOM 9320 C CA . CYS D 1 477 ? 141.792 139.645 136.637 1.00 210.61 477 CYS B CA 1
ATOM 9321 C C . CYS D 1 477 ? 141.153 141.027 136.551 1.00 210.61 477 CYS B C 1
ATOM 9322 O O . CYS D 1 477 ? 140.276 141.255 135.708 1.00 210.61 477 CYS B O 1
ATOM 9325 N N . PRO D 1 478 ? 141.547 141.964 137.418 1.00 198.39 478 PRO B N 1
ATOM 9326 C CA . PRO D 1 478 ? 140.890 143.279 137.439 1.00 198.39 478 PRO B CA 1
ATOM 9327 C C . PRO D 1 478 ? 141.007 144.045 136.130 1.00 198.39 478 PRO B C 1
ATOM 9328 O O . PRO D 1 478 ? 139.991 144.401 135.525 1.00 198.39 478 PRO B O 1
ATOM 9332 N N . GLY D 1 479 ? 142.233 144.299 135.681 1.00 179.38 479 GLY B N 1
ATOM 9333 C CA . GLY D 1 479 ? 142.421 145.035 134.450 1.00 179.38 479 GLY B CA 1
ATOM 9334 C C . GLY D 1 479 ? 141.916 146.467 134.558 1.00 179.38 479 GLY B C 1
ATOM 9335 O O . GLY D 1 479 ? 141.729 147.020 135.646 1.00 179.38 479 GLY B O 1
ATOM 9336 N N . ARG D 1 480 ? 141.686 147.060 133.388 1.00 168.77 480 ARG B N 1
ATOM 9337 C CA . ARG D 1 480 ? 141.160 148.419 133.267 1.00 168.77 480 ARG B CA 1
ATOM 9338 C C . ARG D 1 480 ? 142.035 149.409 134.037 1.00 168.77 480 ARG B C 1
ATOM 9339 O O . ARG D 1 480 ? 141.570 150.173 134.886 1.00 168.77 480 ARG B O 1
ATOM 9347 N N . ARG D 1 481 ? 143.332 149.370 133.747 1.00 155.31 481 ARG B N 1
ATOM 9348 C CA . ARG D 1 481 ? 144.261 150.305 134.363 1.00 155.31 481 ARG B CA 1
ATOM 9349 C C . ARG D 1 481 ? 144.064 151.702 133.789 1.00 155.31 481 ARG B C 1
ATOM 9350 O O . ARG D 1 481 ? 143.854 151.873 132.585 1.00 155.31 481 ARG B O 1
ATOM 9358 N N . SER D 1 482 ? 144.134 152.704 134.658 1.00 141.38 482 SER B N 1
ATOM 9359 C CA . SER D 1 482 ? 143.945 154.094 134.273 1.00 141.38 482 SER B CA 1
ATOM 9360 C C . SER D 1 482 ? 145.191 154.895 134.617 1.00 141.38 482 SER B C 1
ATOM 9361 O O . SER D 1 482 ? 145.843 154.641 135.634 1.00 141.38 482 SER B O 1
ATOM 9364 N N . LEU D 1 483 ? 145.517 155.861 133.765 1.00 128.84 483 LEU B N 1
ATOM 9365 C CA . LEU D 1 483 ? 146.682 156.714 133.944 1.00 128.84 483 LEU B CA 1
ATOM 9366 C C . LEU D 1 483 ? 146.232 158.157 134.120 1.00 128.84 483 LEU B C 1
ATOM 9367 O O . LEU D 1 483 ? 145.425 158.660 133.332 1.00 128.84 483 LEU B O 1
ATOM 9372 N N . GLN D 1 484 ? 146.752 158.817 135.151 1.00 130.22 484 GLN B N 1
ATOM 9373 C CA . GLN D 1 484 ? 146.477 160.222 135.404 1.00 130.22 484 GLN B CA 1
ATOM 9374 C C . GLN D 1 484 ? 147.767 161.021 135.312 1.00 130.22 484 GLN B C 1
ATOM 9375 O O . GLN D 1 484 ? 148.857 160.503 135.570 1.00 130.22 484 GLN B O 1
ATOM 9381 N N . VAL D 1 485 ? 147.635 162.285 134.940 1.00 124.98 485 VAL B N 1
ATOM 9382 C CA . VAL D 1 485 ? 148.759 163.216 134.889 1.00 124.98 485 VAL B CA 1
ATOM 9383 C C . VAL D 1 485 ? 148.407 164.356 135.836 1.00 124.98 485 VAL B C 1
ATOM 9384 O O . VAL D 1 485 ? 147.762 165.335 135.449 1.00 124.98 485 VAL B O 1
ATOM 9388 N N . THR D 1 486 ? 148.832 164.236 137.093 1.00 125.67 486 THR B N 1
ATOM 9389 C CA . THR D 1 486 ? 148.450 165.216 138.103 1.00 125.67 486 THR B CA 1
ATOM 9390 C C . THR D 1 486 ? 149.143 166.557 137.905 1.00 125.67 486 THR B C 1
ATOM 9391 O O . THR D 1 486 ? 148.569 167.598 138.243 1.00 125.67 486 THR B O 1
ATOM 9395 N N . LYS D 1 487 ? 150.360 166.562 137.370 1.00 126.03 487 LYS B N 1
ATOM 9396 C CA . LYS D 1 487 ? 151.110 167.792 137.168 1.00 126.03 487 LYS B CA 1
ATOM 9397 C C . LYS D 1 487 ? 151.689 167.822 135.763 1.00 126.03 487 LYS B C 1
ATOM 9398 O O . LYS D 1 487 ? 152.034 166.779 135.200 1.00 126.03 487 LYS B O 1
ATOM 9404 N N . ASN D 1 488 ? 151.786 169.026 135.199 1.00 128.09 488 ASN B N 1
ATOM 9405 C CA . ASN D 1 488 ? 152.346 169.213 133.862 1.00 128.09 488 ASN B CA 1
ATOM 9406 C C . ASN D 1 488 ? 152.846 170.652 133.782 1.00 128.09 488 ASN B C 1
ATOM 9407 O O . ASN D 1 488 ? 152.045 171.579 133.634 1.00 128.09 488 ASN B O 1
ATOM 9412 N N . ARG D 1 489 ? 154.165 170.831 133.887 1.00 131.67 489 ARG B N 1
ATOM 9413 C CA . ARG D 1 489 ? 154.726 172.178 133.921 1.00 131.67 489 ARG B CA 1
ATOM 9414 C C . ARG D 1 489 ? 154.495 172.916 132.609 1.00 131.67 489 ARG B C 1
ATOM 9415 O O . ARG D 1 489 ? 154.171 174.109 132.609 1.00 131.67 489 ARG B O 1
ATOM 9423 N N . PHE D 1 490 ? 154.656 172.231 131.482 1.00 139.13 490 PHE B N 1
ATOM 9424 C CA . PHE D 1 490 ? 154.468 172.841 130.173 1.00 139.13 490 PHE B CA 1
ATOM 9425 C C . PHE D 1 490 ? 153.059 172.535 129.680 1.00 139.13 490 PHE B C 1
ATOM 9426 O O . PHE D 1 490 ? 152.689 171.365 129.539 1.00 139.13 490 PHE B O 1
ATOM 9434 N N . ASP D 1 491 ? 152.280 173.586 129.416 1.00 143.67 491 ASP B N 1
ATOM 9435 C CA . ASP D 1 491 ? 150.883 173.456 129.005 1.00 143.67 491 ASP B CA 1
ATOM 9436 C C . ASP D 1 491 ? 150.092 172.644 130.031 1.00 143.67 491 ASP B C 1
ATOM 9437 O O . ASP D 1 491 ? 149.668 171.514 129.780 1.00 143.67 491 ASP B O 1
ATOM 9442 N N . GLY D 1 492 ? 149.921 173.241 131.210 1.00 135.76 492 GLY B N 1
ATOM 9443 C CA . GLY D 1 492 ? 149.263 172.585 132.324 1.00 135.76 492 GLY B CA 1
ATOM 9444 C C . GLY D 1 492 ? 147.925 171.963 131.984 1.00 135.76 492 GLY B C 1
ATOM 9445 O O . GLY D 1 492 ? 146.955 172.667 131.691 1.00 135.76 492 GLY B O 1
ATOM 9446 N N . ASP D 1 493 ? 147.868 170.634 132.021 1.00 138.12 493 ASP B N 1
ATOM 9447 C CA . ASP D 1 493 ? 146.653 169.901 131.704 1.00 138.12 493 ASP B CA 1
ATOM 9448 C C . ASP D 1 493 ? 146.638 168.612 132.509 1.00 138.12 493 ASP B C 1
ATOM 9449 O O . ASP D 1 493 ? 147.663 167.939 132.635 1.00 138.12 493 ASP B O 1
ATOM 9454 N N . VAL D 1 494 ? 145.472 168.278 133.053 1.00 130.02 494 VAL B N 1
ATOM 9455 C CA . VAL D 1 494 ? 145.286 167.081 133.862 1.00 130.02 494 VAL B CA 1
ATOM 9456 C C . VAL D 1 494 ? 144.125 166.292 133.278 1.00 130.02 494 VAL B C 1
ATOM 9457 O O . VAL D 1 494 ? 143.057 166.855 133.018 1.00 130.02 494 VAL B O 1
ATOM 9461 N N . GLY D 1 495 ? 144.331 164.997 133.071 1.00 134.47 495 GLY B N 1
ATOM 9462 C CA . GLY D 1 495 ? 143.278 164.162 132.523 1.00 134.47 495 GLY B CA 1
ATOM 9463 C C . GLY D 1 495 ? 143.593 162.700 132.732 1.00 134.47 495 GLY B C 1
ATOM 9464 O O . GLY D 1 495 ? 144.718 162.325 133.075 1.00 134.47 495 GLY B O 1
ATOM 9465 N N . ILE D 1 496 ? 142.570 161.872 132.520 1.00 134.73 496 ILE B N 1
ATOM 9466 C CA . ILE D 1 496 ? 142.687 160.430 132.665 1.00 134.73 496 ILE B CA 1
ATOM 9467 C C . ILE D 1 496 ? 142.140 159.767 131.409 1.00 134.73 496 ILE B C 1
ATOM 9468 O O . ILE D 1 496 ? 141.368 160.356 130.651 1.00 134.73 496 ILE B O 1
ATOM 9473 N N . PHE D 1 497 ? 142.559 158.523 131.196 1.00 138.35 497 PHE B N 1
ATOM 9474 C CA . PHE D 1 497 ? 142.080 157.739 130.066 1.00 138.35 497 PHE B CA 1
ATOM 9475 C C . PHE D 1 497 ? 142.254 156.254 130.354 1.00 138.35 497 PHE B C 1
ATOM 9476 O O . PHE D 1 497 ? 143.337 155.821 130.768 1.00 138.35 497 PHE B O 1
ATOM 9484 N N . PRO D 1 498 ? 141.211 155.449 130.169 1.00 146.23 498 PRO B N 1
ATOM 9485 C CA . PRO D 1 498 ? 141.330 154.013 130.439 1.00 146.23 498 PRO B CA 1
ATOM 9486 C C . PRO D 1 498 ? 142.308 153.342 129.490 1.00 146.23 498 PRO B C 1
ATOM 9487 O O . PRO D 1 498 ? 142.485 153.757 128.343 1.00 146.23 498 PRO B O 1
ATOM 9491 N N . LEU D 1 499 ? 142.950 152.290 129.990 1.00 154.51 499 LEU B N 1
ATOM 9492 C CA . LEU D 1 499 ? 143.877 151.494 129.201 1.00 154.51 499 LEU B CA 1
ATOM 9493 C C . LEU D 1 499 ? 143.535 150.019 129.350 1.00 154.51 499 LEU B C 1
ATOM 9494 O O . LEU D 1 499 ? 143.125 149.564 130.421 1.00 154.51 499 LEU B O 1
ATOM 9499 N N . ASP D 1 500 ? 143.707 149.278 128.263 1.00 167.02 500 ASP B N 1
ATOM 9500 C CA . ASP D 1 500 ? 143.498 147.840 128.244 1.00 167.02 500 ASP B CA 1
ATOM 9501 C C . ASP D 1 500 ? 144.817 147.132 127.967 1.00 167.02 500 ASP B C 1
ATOM 9502 O O . ASP D 1 500 ? 145.789 147.732 127.503 1.00 167.02 500 ASP B O 1
ATOM 9507 N N . PHE D 1 501 ? 144.840 145.834 128.258 1.00 167.88 501 PHE B N 1
ATOM 9508 C CA . PHE D 1 501 ? 146.054 145.030 128.156 1.00 167.88 501 PHE B CA 1
ATOM 9509 C C . PHE D 1 501 ? 145.778 143.815 127.284 1.00 167.88 501 PHE B C 1
ATOM 9510 O O . PHE D 1 501 ? 144.917 142.993 127.612 1.00 167.88 501 PHE B O 1
ATOM 9518 N N . ILE D 1 502 ? 146.509 143.702 126.178 1.00 168.43 502 ILE B N 1
ATOM 9519 C CA . ILE D 1 502 ? 146.442 142.520 125.326 1.00 168.43 502 ILE B CA 1
ATOM 9520 C C . ILE D 1 502 ? 147.386 141.476 125.913 1.00 168.43 502 ILE B C 1
ATOM 9521 O O . ILE D 1 502 ? 148.600 141.686 125.972 1.00 168.43 502 ILE B O 1
ATOM 9526 N N . LYS D 1 503 ? 146.828 140.348 126.353 1.00 174.50 503 LYS B N 1
ATOM 9527 C CA . LYS D 1 503 ? 147.641 139.334 127.014 1.00 174.50 503 LYS B CA 1
ATOM 9528 C C . LYS D 1 503 ? 148.609 138.664 126.048 1.00 174.50 503 LYS B C 1
ATOM 9529 O O . LYS D 1 503 ? 149.718 138.289 126.447 1.00 174.50 503 LYS B O 1
ATOM 9535 N N . SER D 1 504 ? 148.213 138.500 124.784 1.00 174.16 504 SER B N 1
ATOM 9536 C CA . SER D 1 504 ? 149.063 137.795 123.830 1.00 174.16 504 SER B CA 1
ATOM 9537 C C . SER D 1 504 ? 150.349 138.562 123.547 1.00 174.16 504 SER B C 1
ATOM 9538 O O . SER D 1 504 ? 151.440 137.981 123.551 1.00 174.16 504 SER B O 1
ATOM 9541 N N . SER D 1 505 ? 150.245 139.866 123.303 1.00 167.15 505 SER B N 1
ATOM 9542 C CA . SER D 1 505 ? 151.391 140.673 122.908 1.00 167.15 505 SER B CA 1
ATOM 9543 C C . SER D 1 505 ? 152.071 141.371 124.078 1.00 167.15 505 SER B C 1
ATOM 9544 O O . SER D 1 505 ? 153.088 142.039 123.869 1.00 167.15 505 SER B O 1
ATOM 9547 N N . LEU D 1 506 ? 151.539 141.232 125.294 1.00 163.20 506 LEU B N 1
ATOM 9548 C CA . LEU D 1 506 ? 152.098 141.874 126.487 1.00 163.20 506 LEU B CA 1
ATOM 9549 C C . LEU D 1 506 ? 152.212 143.386 126.315 1.00 163.20 506 LEU B C 1
ATOM 9550 O O . LEU D 1 506 ? 153.170 144.004 126.784 1.00 163.20 506 LEU B O 1
ATOM 9555 N N . THR D 1 507 ? 151.236 143.994 125.646 1.00 161.58 507 THR B N 1
ATOM 9556 C CA . THR D 1 507 ? 151.256 145.417 125.349 1.00 161.58 507 THR B CA 1
ATOM 9557 C C . THR D 1 507 ? 150.002 146.086 125.892 1.00 161.58 507 THR B C 1
ATOM 9558 O O . THR D 1 507 ? 148.949 145.456 126.030 1.00 161.58 507 THR B O 1
ATOM 9562 N N . PHE D 1 508 ? 150.129 147.372 126.210 1.00 159.96 508 PHE B N 1
ATOM 9563 C CA . PHE D 1 508 ? 148.998 148.169 126.671 1.00 159.96 508 PHE B CA 1
ATOM 9564 C C . PHE D 1 508 ? 148.318 148.791 125.459 1.00 159.96 508 PHE B C 1
ATOM 9565 O O . PHE D 1 508 ? 148.819 149.764 124.886 1.00 159.96 508 PHE B O 1
ATOM 9573 N N . SER D 1 509 ? 147.173 148.235 125.072 1.00 165.92 509 SER B N 1
ATOM 9574 C CA . SER D 1 509 ? 146.505 148.650 123.851 1.00 165.92 509 SER B CA 1
ATOM 9575 C C . SER D 1 509 ? 145.943 150.063 123.991 1.00 165.92 509 SER B C 1
ATOM 9576 O O . SER D 1 509 ? 145.964 150.674 125.063 1.00 165.92 509 SER B O 1
ATOM 9579 N N . ALA D 1 510 ? 145.435 150.578 122.876 1.00 174.70 510 ALA B N 1
ATOM 9580 C CA . ALA D 1 510 ? 144.821 151.892 122.870 1.00 174.70 510 ALA B CA 1
ATOM 9581 C C . ALA D 1 510 ? 143.556 151.883 123.727 1.00 174.70 510 ALA B C 1
ATOM 9582 O O . ALA D 1 510 ? 142.953 150.828 123.944 1.00 174.70 510 ALA B O 1
ATOM 9584 N N . PRO D 1 511 ? 143.152 153.040 124.250 1.00 176.01 511 PRO B N 1
ATOM 9585 C CA . PRO D 1 511 ? 141.930 153.096 125.063 1.00 176.01 511 PRO B CA 1
ATOM 9586 C C . PRO D 1 511 ? 140.729 152.539 124.313 1.00 176.01 511 PRO B C 1
ATOM 9587 O O . PRO D 1 511 ? 140.496 152.859 123.145 1.00 176.01 511 PRO B O 1
ATOM 9591 N N . ILE D 1 512 ? 139.961 151.698 124.998 1.00 176.50 512 ILE B N 1
ATOM 9592 C CA . ILE D 1 512 ? 138.779 151.081 124.410 1.00 176.50 512 ILE B CA 1
ATOM 9593 C C . ILE D 1 512 ? 137.573 151.299 125.315 1.00 176.50 512 ILE B C 1
ATOM 9594 O O . ILE D 1 512 ? 137.565 150.867 126.467 1.00 176.50 512 ILE B O 1
ATOM 9599 N N . PRO E 1 48 ? 184.295 185.749 257.386 1.00 259.22 48 PRO D N 1
ATOM 9600 C CA . PRO E 1 48 ? 185.685 185.572 257.819 1.00 259.22 48 PRO D CA 1
ATOM 9601 C C . PRO E 1 48 ? 186.593 185.094 256.691 1.00 259.22 48 PRO D C 1
ATOM 9602 O O . PRO E 1 48 ? 187.108 183.977 256.748 1.00 259.22 48 PRO D O 1
ATOM 9604 N N . GLU E 1 49 ? 186.777 185.938 255.672 1.00 263.77 49 GLU D N 1
ATOM 9605 C CA . GLU E 1 49 ? 187.647 185.575 254.558 1.00 263.77 49 GLU D CA 1
ATOM 9606 C C . GLU E 1 49 ? 189.092 185.418 255.014 1.00 263.77 49 GLU D C 1
ATOM 9607 O O . GLU E 1 49 ? 189.793 184.499 254.576 1.00 263.77 49 GLU D O 1
ATOM 9609 N N . ASP E 1 50 ? 189.556 186.311 255.892 1.00 267.69 50 ASP D N 1
ATOM 9610 C CA . ASP E 1 50 ? 190.920 186.223 256.400 1.00 267.69 50 ASP D CA 1
ATOM 9611 C C . ASP E 1 50 ? 191.144 184.980 257.251 1.00 267.69 50 ASP D C 1
ATOM 9612 O O . ASP E 1 50 ? 192.291 184.544 257.397 1.00 267.69 50 ASP D O 1
ATOM 9614 N N . GLU E 1 51 ? 190.080 184.406 257.819 1.00 267.16 51 GLU D N 1
ATOM 9615 C CA . GLU E 1 51 ? 190.231 183.200 258.626 1.00 267.16 51 GLU D CA 1
ATOM 9616 C C . GLU E 1 51 ? 190.688 182.013 257.788 1.00 267.16 51 GLU D C 1
ATOM 9617 O O . GLU E 1 51 ? 191.360 181.114 258.306 1.00 267.16 51 GLU D O 1
ATOM 9619 N N . ALA E 1 52 ? 190.334 181.988 256.506 1.00 271.32 52 ALA D N 1
ATOM 9620 C CA . ALA E 1 52 ? 190.750 180.899 255.634 1.00 271.32 52 ALA D CA 1
ATOM 9621 C C . ALA E 1 52 ? 192.259 180.927 255.425 1.00 271.32 52 ALA D C 1
ATOM 9622 O O . ALA E 1 52 ? 192.859 181.990 255.244 1.00 271.32 52 ALA D O 1
ATOM 9624 N N . GLN E 1 53 ? 192.871 179.747 255.449 1.00 275.67 53 GLN D N 1
ATOM 9625 C CA . GLN E 1 53 ? 194.310 179.618 255.286 1.00 275.67 53 GLN D CA 1
ATOM 9626 C C . GLN E 1 53 ? 194.658 179.564 253.799 1.00 275.67 53 GLN D C 1
ATOM 9627 O O . GLN E 1 53 ? 193.802 179.744 252.928 1.00 275.67 53 GLN D O 1
ATOM 9629 N N . LEU E 1 54 ? 195.930 179.315 253.494 1.00 279.67 54 LEU D N 1
ATOM 9630 C CA . LEU E 1 54 ? 196.389 179.221 252.115 1.00 279.67 54 LEU D CA 1
ATOM 9631 C C . LEU E 1 54 ? 197.575 178.272 252.057 1.00 279.67 54 LEU D C 1
ATOM 9632 O O . LEU E 1 54 ? 198.545 178.444 252.801 1.00 279.67 54 LEU D O 1
ATOM 9634 N N . ILE E 1 55 ? 197.493 177.276 251.176 1.00 281.02 55 ILE D N 1
ATOM 9635 C CA . ILE E 1 55 ? 198.548 176.282 251.028 1.00 281.02 55 ILE D CA 1
ATOM 9636 C C . ILE E 1 55 ? 198.513 175.747 249.605 1.00 281.02 55 ILE D C 1
ATOM 9637 O O . ILE E 1 55 ? 197.461 175.712 248.962 1.00 281.02 55 ILE D O 1
ATOM 9639 N N . LYS E 1 56 ? 199.675 175.326 249.115 1.00 281.85 56 LYS D N 1
ATOM 9640 C CA . LYS E 1 56 ? 199.828 174.787 247.767 1.00 281.85 56 LYS D CA 1
ATOM 9641 C C . LYS E 1 56 ? 200.462 173.403 247.822 1.00 281.85 56 LYS D C 1
ATOM 9642 O O . LYS E 1 56 ? 201.388 173.080 247.075 1.00 281.85 56 LYS D O 1
ATOM 9644 N N . THR E 1 57 ? 199.960 172.564 248.724 1.00 280.96 57 THR D N 1
ATOM 9645 C CA . THR E 1 57 ? 200.478 171.213 248.865 1.00 280.96 57 THR D CA 1
ATOM 9646 C C . THR E 1 57 ? 200.067 170.351 247.673 1.00 280.96 57 THR D C 1
ATOM 9647 O O . THR E 1 57 ? 199.079 170.618 246.984 1.00 280.96 57 THR D O 1
ATOM 9649 N N . MET E 1 58 ? 200.848 169.299 247.437 1.00 279.31 58 MET D N 1
ATOM 9650 C CA . MET E 1 58 ? 200.605 168.383 246.324 1.00 279.31 58 MET D CA 1
ATOM 9651 C C . MET E 1 58 ? 199.562 167.360 246.754 1.00 279.31 58 MET D C 1
ATOM 9652 O O . MET E 1 58 ? 199.866 166.408 247.477 1.00 279.31 58 MET D O 1
ATOM 9654 N N . PHE E 1 59 ? 198.325 167.553 246.306 1.00 279.71 59 PHE D N 1
ATOM 9655 C CA . PHE E 1 59 ? 197.221 166.653 246.610 1.00 279.71 59 PHE D CA 1
ATOM 9656 C C . PHE E 1 59 ? 196.768 165.963 245.331 1.00 279.71 59 PHE D C 1
ATOM 9657 O O . PHE E 1 59 ? 196.607 166.614 244.293 1.00 279.71 59 PHE D O 1
ATOM 9659 N N . GLN E 1 60 ? 196.564 164.650 245.409 1.00 279.03 60 GLN D N 1
ATOM 9660 C CA . GLN E 1 60 ? 196.154 163.850 244.265 1.00 279.03 60 GLN D CA 1
ATOM 9661 C C . GLN E 1 60 ? 194.654 163.585 244.238 1.00 279.03 60 GLN D C 1
ATOM 9662 O O . GLN E 1 60 ? 194.191 162.790 243.414 1.00 279.03 60 GLN D O 1
ATOM 9664 N N . ILE E 1 61 ? 193.888 164.225 245.125 1.00 277.84 61 ILE D N 1
ATOM 9665 C CA . ILE E 1 61 ? 192.441 164.027 245.137 1.00 277.84 61 ILE D CA 1
ATOM 9666 C C . ILE E 1 61 ? 191.821 164.542 243.844 1.00 277.84 61 ILE D C 1
ATOM 9667 O O . ILE E 1 61 ? 190.971 163.879 243.237 1.00 277.84 61 ILE D O 1
ATOM 9669 N N . THR E 1 62 ? 192.236 165.725 243.401 1.00 279.16 62 THR D N 1
ATOM 9670 C CA . THR E 1 62 ? 191.742 166.321 242.168 1.00 279.16 62 THR D CA 1
ATOM 9671 C C . THR E 1 62 ? 192.810 166.207 241.088 1.00 279.16 62 THR D C 1
ATOM 9672 O O . THR E 1 62 ? 193.950 166.638 241.288 1.00 279.16 62 THR D O 1
ATOM 9674 N N . LYS E 1 63 ? 192.436 165.627 239.946 1.00 280.28 63 LYS D N 1
ATOM 9675 C CA . LYS E 1 63 ? 193.363 165.434 238.831 1.00 280.28 63 LYS D CA 1
ATOM 9676 C C . LYS E 1 63 ? 193.441 166.722 238.010 1.00 280.28 63 LYS D C 1
ATOM 9677 O O . LYS E 1 63 ? 192.931 166.832 236.893 1.00 280.28 63 LYS D O 1
ATOM 9679 N N . VAL E 1 64 ? 194.104 167.719 238.597 1.00 279.18 64 VAL D N 1
ATOM 9680 C CA . VAL E 1 64 ? 194.276 169.023 237.974 1.00 279.18 64 VAL D CA 1
ATOM 9681 C C . VAL E 1 64 ? 195.731 169.447 238.111 1.00 279.18 64 VAL D C 1
ATOM 9682 O O . VAL E 1 64 ? 196.486 168.917 238.930 1.00 279.18 64 VAL D O 1
ATOM 9684 N N . SER E 1 65 ? 196.119 170.419 237.290 1.00 281.48 65 SER D N 1
ATOM 9685 C CA . SER E 1 65 ? 197.472 170.957 237.309 1.00 281.48 65 SER D CA 1
ATOM 9686 C C . SER E 1 65 ? 197.541 172.138 238.268 1.00 281.48 65 SER D C 1
ATOM 9687 O O . SER E 1 65 ? 196.725 173.061 238.186 1.00 281.48 65 SER D O 1
ATOM 9689 N N . ASN E 1 66 ? 198.517 172.104 239.176 1.00 283.75 66 ASN D N 1
ATOM 9690 C CA . ASN E 1 66 ? 198.668 173.155 240.173 1.00 283.75 66 ASN D CA 1
ATOM 9691 C C . ASN E 1 66 ? 199.333 174.410 239.622 1.00 283.75 66 ASN D C 1
ATOM 9692 O O . ASN E 1 66 ? 199.346 175.434 240.315 1.00 283.75 66 ASN D O 1
ATOM 9694 N N . ALA E 1 67 ? 199.874 174.359 238.401 1.00 284.42 67 ALA D N 1
ATOM 9695 C CA . ALA E 1 67 ? 200.530 175.531 237.832 1.00 284.42 67 ALA D CA 1
ATOM 9696 C C . ALA E 1 67 ? 199.558 176.695 237.696 1.00 284.42 67 ALA D C 1
ATOM 9697 O O . ALA E 1 67 ? 199.903 177.842 238.007 1.00 284.42 67 ALA D O 1
ATOM 9699 N N . THR E 1 68 ? 198.333 176.418 237.240 1.00 284.93 68 THR D N 1
ATOM 9700 C CA . THR E 1 68 ? 197.317 177.462 237.175 1.00 284.93 68 THR D CA 1
ATOM 9701 C C . THR E 1 68 ? 197.025 178.040 238.553 1.00 284.93 68 THR D C 1
ATOM 9702 O O . THR E 1 68 ? 196.692 179.225 238.672 1.00 284.93 68 THR D O 1
ATOM 9704 N N . LEU E 1 69 ? 197.160 177.227 239.605 1.00 284.76 69 LEU D N 1
ATOM 9705 C CA . LEU E 1 69 ? 196.970 177.727 240.961 1.00 284.76 69 LEU D CA 1
ATOM 9706 C C . LEU E 1 69 ? 197.982 178.807 241.317 1.00 284.76 69 LEU D C 1
ATOM 9707 O O . LEU E 1 69 ? 197.720 179.615 242.215 1.00 284.76 69 LEU D O 1
ATOM 9709 N N . LYS E 1 70 ? 199.130 178.838 240.636 1.00 285.23 70 LYS D N 1
ATOM 9710 C CA . LYS E 1 70 ? 200.085 179.918 240.853 1.00 285.23 70 LYS D CA 1
ATOM 9711 C C . LYS E 1 70 ? 199.541 181.253 240.362 1.00 285.23 70 LYS D C 1
ATOM 9712 O O . LYS E 1 70 ? 199.883 182.303 240.918 1.00 285.23 70 LYS D O 1
ATOM 9714 N N . LYS E 1 71 ? 198.699 181.236 239.329 1.00 283.90 71 LYS D N 1
ATOM 9715 C CA . LYS E 1 71 ? 198.122 182.452 238.769 1.00 283.90 71 LYS D CA 1
ATOM 9716 C C . LYS E 1 71 ? 196.685 182.690 239.213 1.00 283.90 71 LYS D C 1
ATOM 9717 O O . LYS E 1 71 ? 196.332 183.818 239.567 1.00 283.90 71 LYS D O 1
ATOM 9719 N N . PHE E 1 72 ? 195.847 181.650 239.197 1.00 282.41 72 PHE D N 1
ATOM 9720 C CA . PHE E 1 72 ? 194.457 181.812 239.609 1.00 282.41 72 PHE D CA 1
ATOM 9721 C C . PHE E 1 72 ? 194.355 182.179 241.084 1.00 282.41 72 PHE D C 1
ATOM 9722 O O . PHE E 1 72 ? 193.530 183.017 241.468 1.00 282.41 72 PHE D O 1
ATOM 9724 N N . GLY E 1 73 ? 195.182 181.566 241.924 1.00 280.55 73 GLY D N 1
ATOM 9725 C CA . GLY E 1 73 ? 195.155 181.818 243.348 1.00 280.55 73 GLY D CA 1
ATOM 9726 C C . GLY E 1 73 ? 194.457 180.770 244.185 1.00 280.55 73 GLY D C 1
ATOM 9727 O O . GLY E 1 73 ? 194.281 180.988 245.390 1.00 280.55 73 GLY D O 1
ATOM 9728 N N . VAL E 1 74 ? 194.052 179.647 243.593 1.00 279.81 74 VAL D N 1
ATOM 9729 C CA . VAL E 1 74 ? 193.416 178.582 244.358 1.00 279.81 74 VAL D CA 1
ATOM 9730 C C . VAL E 1 74 ? 194.445 177.942 245.278 1.00 279.81 74 VAL D C 1
ATOM 9731 O O . VAL E 1 74 ? 195.541 177.564 244.843 1.00 279.81 74 VAL D O 1
ATOM 9733 N N . ARG E 1 75 ? 194.098 177.815 246.556 1.00 280.11 75 ARG D N 1
ATOM 9734 C CA . ARG E 1 75 ? 195.012 177.297 247.562 1.00 280.11 75 ARG D CA 1
ATOM 9735 C C . ARG E 1 75 ? 194.307 176.259 248.421 1.00 280.11 75 ARG D C 1
ATOM 9736 O O . ARG E 1 75 ? 193.081 176.270 248.559 1.00 280.11 75 ARG D O 1
ATOM 9738 N N . LEU E 1 76 ? 195.099 175.356 249.002 1.00 279.66 76 LEU D N 1
ATOM 9739 C CA . LEU E 1 76 ? 194.574 174.307 249.876 1.00 279.66 76 LEU D CA 1
ATOM 9740 C C . LEU E 1 76 ? 194.300 174.897 251.260 1.00 279.66 76 LEU D C 1
ATOM 9741 O O . LEU E 1 76 ? 195.029 174.681 252.231 1.00 279.66 76 LEU D O 1
ATOM 9743 N N . PHE E 1 77 ? 193.217 175.666 251.332 1.00 277.41 77 PHE D N 1
ATOM 9744 C CA . PHE E 1 77 ? 192.822 176.294 252.584 1.00 277.41 77 PHE D CA 1
ATOM 9745 C C . PHE E 1 77 ? 192.382 175.244 253.598 1.00 277.41 77 PHE D C 1
ATOM 9746 O O . PHE E 1 77 ? 191.797 174.215 253.249 1.00 277.41 77 PHE D O 1
ATOM 9748 N N . LYS E 1 78 ? 192.672 175.515 254.867 1.00 274.86 78 LYS D N 1
ATOM 9749 C CA . LYS E 1 78 ? 192.310 174.592 255.934 1.00 274.86 78 LYS D CA 1
ATOM 9750 C C . LYS E 1 78 ? 191.444 175.299 256.969 1.00 274.86 78 LYS D C 1
ATOM 9751 O O . LYS E 1 78 ? 191.675 175.155 258.176 1.00 274.86 78 LYS D O 1
ATOM 9753 N N . PRO E 1 79 ? 190.442 176.068 256.541 1.00 273.90 79 PRO D N 1
ATOM 9754 C CA . PRO E 1 79 ? 189.533 176.689 257.513 1.00 273.90 79 PRO D CA 1
ATOM 9755 C C . PRO E 1 79 ? 188.549 175.684 258.089 1.00 273.90 79 PRO D C 1
ATOM 9756 O O . PRO E 1 79 ? 188.231 175.723 259.281 1.00 273.90 79 PRO D O 1
ATOM 9758 N N . THR E 1 80 ? 188.064 174.778 257.242 1.00 274.62 80 THR D N 1
ATOM 9759 C CA . THR E 1 80 ? 187.136 173.732 257.654 1.00 274.62 80 THR D CA 1
ATOM 9760 C C . THR E 1 80 ? 187.687 172.337 257.409 1.00 274.62 80 THR D C 1
ATOM 9761 O O . THR E 1 80 ? 187.625 171.484 258.303 1.00 274.62 80 THR D O 1
ATOM 9763 N N . LYS E 1 81 ? 188.228 172.079 256.221 1.00 273.66 81 LYS D N 1
ATOM 9764 C CA . LYS E 1 81 ? 188.773 170.773 255.876 1.00 273.66 81 LYS D CA 1
ATOM 9765 C C . LYS E 1 81 ? 190.017 170.987 255.020 1.00 273.66 81 LYS D C 1
ATOM 9766 O O . LYS E 1 81 ? 190.528 172.105 254.898 1.00 273.66 81 LYS D O 1
ATOM 9768 N N . SER E 1 82 ? 190.507 169.906 254.420 1.00 273.16 82 SER D N 1
ATOM 9769 C CA . SER E 1 82 ? 191.701 169.951 253.587 1.00 273.16 82 SER D CA 1
ATOM 9770 C C . SER E 1 82 ? 191.391 170.183 252.114 1.00 273.16 82 SER D C 1
ATOM 9771 O O . SER E 1 82 ? 192.313 170.159 251.292 1.00 273.16 82 SER D O 1
ATOM 9773 N N . LEU E 1 83 ? 190.126 170.399 251.761 1.00 273.73 83 LEU D N 1
ATOM 9774 C CA . LEU E 1 83 ? 189.766 170.636 250.371 1.00 273.73 83 LEU D CA 1
ATOM 9775 C C . LEU E 1 83 ? 190.340 171.961 249.885 1.00 273.73 83 LEU D C 1
ATOM 9776 O O . LEU E 1 83 ? 190.354 172.957 250.614 1.00 273.73 83 LEU D O 1
ATOM 9778 N N . VAL E 1 84 ? 190.816 171.967 248.644 1.00 274.34 84 VAL D N 1
ATOM 9779 C CA . VAL E 1 84 ? 191.417 173.161 248.059 1.00 274.34 84 VAL D CA 1
ATOM 9780 C C . VAL E 1 84 ? 190.311 174.103 247.603 1.00 274.34 84 VAL D C 1
ATOM 9781 O O . VAL E 1 84 ? 189.404 173.705 246.863 1.00 274.34 84 VAL D O 1
ATOM 9783 N N . PHE E 1 85 ? 190.385 175.360 248.046 1.00 272.35 85 PHE D N 1
ATOM 9784 C CA . PHE E 1 85 ? 189.396 176.356 247.678 1.00 272.35 85 PHE D CA 1
ATOM 9785 C C . PHE E 1 85 ? 190.013 177.414 246.773 1.00 272.35 85 PHE D C 1
ATOM 9786 O O . PHE E 1 85 ? 191.207 177.713 246.890 1.00 272.35 85 PHE D O 1
ATOM 9788 N N . PRO E 1 86 ? 189.234 177.990 245.864 1.00 268.56 86 PRO D N 1
ATOM 9789 C CA . PRO E 1 86 ? 189.757 179.054 245.003 1.00 268.56 86 PRO D CA 1
ATOM 9790 C C . PRO E 1 86 ? 189.604 180.419 245.662 1.00 268.56 86 PRO D C 1
ATOM 9791 O O . PRO E 1 86 ? 188.965 180.577 246.703 1.00 268.56 86 PRO D O 1
ATOM 9793 N N . TRP E 1 87 ? 190.213 181.420 245.025 1.00 265.25 87 TRP D N 1
ATOM 9794 C CA . TRP E 1 87 ? 190.130 182.804 245.492 1.00 265.25 87 TRP D CA 1
ATOM 9795 C C . TRP E 1 87 ? 188.762 183.374 245.115 1.00 265.25 87 TRP D C 1
ATOM 9796 O O . TRP E 1 87 ? 188.612 184.204 244.215 1.00 265.25 87 TRP D O 1
ATOM 9798 N N . PHE E 1 88 ? 187.743 182.905 245.837 1.00 263.21 88 PHE D N 1
ATOM 9799 C CA . PHE E 1 88 ? 186.356 183.281 245.566 1.00 263.21 88 PHE D CA 1
ATOM 9800 C C . PHE E 1 88 ? 186.058 184.636 246.211 1.00 263.21 88 PHE D C 1
ATOM 9801 O O . PHE E 1 88 ? 185.249 184.771 247.131 1.00 263.21 88 PHE D O 1
ATOM 9803 N N . ALA E 1 89 ? 186.740 185.657 245.700 1.00 262.20 89 ALA D N 1
ATOM 9804 C CA . ALA E 1 89 ? 186.547 187.020 246.170 1.00 262.20 89 ALA D CA 1
ATOM 9805 C C . ALA E 1 89 ? 187.017 187.978 245.087 1.00 262.20 89 ALA D C 1
ATOM 9806 O O . ALA E 1 89 ? 187.802 187.615 244.208 1.00 262.20 89 ALA D O 1
ATOM 9808 N N . GLY E 1 90 ? 186.523 189.210 245.163 1.00 264.30 90 GLY D N 1
ATOM 9809 C CA . GLY E 1 90 ? 186.912 190.243 244.235 1.00 264.30 90 GLY D CA 1
ATOM 9810 C C . GLY E 1 90 ? 188.154 190.974 244.700 1.00 264.30 90 GLY D C 1
ATOM 9811 O O . GLY E 1 90 ? 188.897 190.494 245.563 1.00 264.30 90 GLY D O 1
ATOM 9812 N N . PRO E 1 91 ? 188.411 192.150 244.123 1.00 266.60 91 PRO D N 1
ATOM 9813 C CA . PRO E 1 91 ? 189.557 192.948 244.591 1.00 266.60 91 PRO D CA 1
ATOM 9814 C C . PRO E 1 91 ? 189.463 193.325 246.058 1.00 266.60 91 PRO D C 1
ATOM 9815 O O . PRO E 1 91 ? 190.496 193.417 246.733 1.00 266.60 91 PRO D O 1
ATOM 9817 N N . ASP E 1 92 ? 188.257 193.545 246.571 1.00 266.51 92 ASP D N 1
ATOM 9818 C CA . ASP E 1 92 ? 188.055 193.863 247.974 1.00 266.51 92 ASP D CA 1
ATOM 9819 C C . ASP E 1 92 ? 187.810 192.575 248.760 1.00 266.51 92 ASP D C 1
ATOM 9820 O O . ASP E 1 92 ? 188.002 191.465 248.255 1.00 266.51 92 ASP D O 1
ATOM 9822 N N . SER E 1 93 ? 187.382 192.713 250.013 1.00 268.79 93 SER D N 1
ATOM 9823 C CA . SER E 1 93 ? 187.108 191.578 250.892 1.00 268.79 93 SER D CA 1
ATOM 9824 C C . SER E 1 93 ? 185.614 191.325 251.044 1.00 268.79 93 SER D C 1
ATOM 9825 O O . SER E 1 93 ? 185.142 190.983 252.132 1.00 268.79 93 SER D O 1
ATOM 9827 N N . SER E 1 94 ? 184.849 191.498 249.967 1.00 267.21 94 SER D N 1
ATOM 9828 C CA . SER E 1 94 ? 183.410 191.281 250.025 1.00 267.21 94 SER D CA 1
ATOM 9829 C C . SER E 1 94 ? 183.097 189.831 250.375 1.00 267.21 94 SER D C 1
ATOM 9830 O O . SER E 1 94 ? 183.696 188.898 249.833 1.00 267.21 94 SER D O 1
ATOM 9832 N N . LEU E 1 95 ? 182.146 189.646 251.292 1.00 266.21 95 LEU D N 1
ATOM 9833 C CA . LEU E 1 95 ? 181.766 188.316 251.769 1.00 266.21 95 LEU D CA 1
ATOM 9834 C C . LEU E 1 95 ? 180.829 187.660 250.753 1.00 266.21 95 LEU D C 1
ATOM 9835 O O . LEU E 1 95 ? 179.620 187.525 250.953 1.00 266.21 95 LEU D O 1
ATOM 9837 N N . LYS E 1 96 ? 181.421 187.247 249.635 1.00 265.24 96 LYS D N 1
ATOM 9838 C CA . LYS E 1 96 ? 180.691 186.572 248.571 1.00 265.24 96 LYS D CA 1
ATOM 9839 C C . LYS E 1 96 ? 180.709 185.056 248.708 1.00 265.24 96 LYS D C 1
ATOM 9840 O O . LYS E 1 96 ? 180.068 184.368 247.907 1.00 265.24 96 LYS D O 1
ATOM 9842 N N . GLY E 1 97 ? 181.424 184.521 249.695 1.00 264.03 97 GLY D N 1
ATOM 9843 C CA . GLY E 1 97 ? 181.499 183.086 249.883 1.00 264.03 97 GLY D CA 1
ATOM 9844 C C . GLY E 1 97 ? 182.783 182.493 249.343 1.00 264.03 97 GLY D C 1
ATOM 9845 O O . GLY E 1 97 ? 182.920 182.291 248.133 1.00 264.03 97 GLY D O 1
ATOM 9846 N N . LEU E 1 98 ? 183.731 182.206 250.231 1.00 264.43 98 LEU D N 1
ATOM 9847 C CA . LEU E 1 98 ? 185.029 181.654 249.863 1.00 264.43 98 LEU D CA 1
ATOM 9848 C C . LEU E 1 98 ? 185.229 180.274 250.477 1.00 264.43 98 LEU D C 1
ATOM 9849 O O . LEU E 1 98 ? 186.306 179.944 250.978 1.00 264.43 98 LEU D O 1
ATOM 9851 N N . LYS E 1 99 ? 184.186 179.448 250.444 1.00 263.19 99 LYS D N 1
ATOM 9852 C CA . LYS E 1 99 ? 184.251 178.113 251.015 1.00 263.19 99 LYS D CA 1
ATOM 9853 C C . LYS E 1 99 ? 185.052 177.183 250.104 1.00 263.19 99 LYS D C 1
ATOM 9854 O O . LYS E 1 99 ? 185.563 177.581 249.054 1.00 263.19 99 LYS D O 1
ATOM 9856 N N . LEU E 1 100 ? 185.160 175.923 250.516 1.00 263.54 100 LEU D N 1
ATOM 9857 C CA . LEU E 1 100 ? 185.937 174.947 249.769 1.00 263.54 100 LEU D CA 1
ATOM 9858 C C . LEU E 1 100 ? 185.274 174.631 248.431 1.00 263.54 100 LEU D C 1
ATOM 9859 O O . LEU E 1 100 ? 184.054 174.727 248.269 1.00 263.54 100 LEU D O 1
ATOM 9861 N N . LEU E 1 101 ? 186.102 174.249 247.464 1.00 263.36 101 LEU D N 1
ATOM 9862 C CA . LEU E 1 101 ? 185.632 173.906 246.132 1.00 263.36 101 LEU D CA 1
ATOM 9863 C C . LEU E 1 101 ? 185.310 172.413 246.071 1.00 263.36 101 LEU D C 1
ATOM 9864 O O . LEU E 1 101 ? 185.370 171.699 247.076 1.00 263.36 101 LEU D O 1
ATOM 9866 N N . SER E 1 102 ? 184.964 171.925 244.881 1.00 262.82 102 SER D N 1
ATOM 9867 C CA . SER E 1 102 ? 184.589 170.524 244.688 1.00 262.82 102 SER D CA 1
ATOM 9868 C C . SER E 1 102 ? 185.844 169.724 244.365 1.00 262.82 102 SER D C 1
ATOM 9869 O O . SER E 1 102 ? 186.258 169.612 243.210 1.00 262.82 102 SER D O 1
ATOM 9871 N N . ALA E 1 103 ? 186.461 169.162 245.402 1.00 265.45 103 ALA D N 1
ATOM 9872 C CA . ALA E 1 103 ? 187.614 168.296 245.201 1.00 265.45 103 ALA D CA 1
ATOM 9873 C C . ALA E 1 103 ? 187.180 166.979 244.571 1.00 265.45 103 ALA D C 1
ATOM 9874 O O . ALA E 1 103 ? 186.163 166.394 244.954 1.00 265.45 103 ALA D O 1
ATOM 9876 N N . GLN E 1 104 ? 187.954 166.522 243.587 1.00 268.32 104 GLN D N 1
ATOM 9877 C CA . GLN E 1 104 ? 187.695 165.307 242.817 1.00 268.32 104 GLN D CA 1
ATOM 9878 C C . GLN E 1 104 ? 186.387 165.366 242.036 1.00 268.32 104 GLN D C 1
ATOM 9879 O O . GLN E 1 104 ? 185.969 164.353 241.461 1.00 268.32 104 GLN D O 1
ATOM 9881 N N . ASN E 1 105 ? 185.724 166.522 242.011 1.00 267.14 105 ASN D N 1
ATOM 9882 C CA . ASN E 1 105 ? 184.507 166.781 241.245 1.00 267.14 105 ASN D CA 1
ATOM 9883 C C . ASN E 1 105 ? 183.339 165.887 241.649 1.00 267.14 105 ASN D C 1
ATOM 9884 O O . ASN E 1 105 ? 182.302 165.893 240.974 1.00 267.14 105 ASN D O 1
ATOM 9886 N N . THR E 1 106 ? 183.470 165.116 242.728 1.00 266.27 106 THR D N 1
ATOM 9887 C CA . THR E 1 106 ? 182.402 164.225 243.165 1.00 266.27 106 THR D CA 1
ATOM 9888 C C . THR E 1 106 ? 182.109 164.273 244.657 1.00 266.27 106 THR D C 1
ATOM 9889 O O . THR E 1 106 ? 180.994 163.910 245.052 1.00 266.27 106 THR D O 1
ATOM 9891 N N . ASP E 1 107 ? 183.048 164.700 245.493 1.00 264.72 107 ASP D N 1
ATOM 9892 C CA . ASP E 1 107 ? 182.850 164.692 246.938 1.00 264.72 107 ASP D CA 1
ATOM 9893 C C . ASP E 1 107 ? 183.674 165.826 247.540 1.00 264.72 107 ASP D C 1
ATOM 9894 O O . ASP E 1 107 ? 184.101 166.742 246.829 1.00 264.72 107 ASP D O 1
ATOM 9896 N N . THR E 1 108 ? 183.882 165.769 248.857 1.00 262.95 108 THR D N 1
ATOM 9897 C CA . THR E 1 108 ? 184.698 166.737 249.591 1.00 262.95 108 THR D CA 1
ATOM 9898 C C . THR E 1 108 ? 184.157 168.158 249.421 1.00 262.95 108 THR D C 1
ATOM 9899 O O . THR E 1 108 ? 184.811 169.043 248.864 1.00 262.95 108 THR D O 1
ATOM 9901 N N . GLU E 1 109 ? 182.934 168.356 249.917 1.00 261.73 109 GLU D N 1
ATOM 9902 C CA . GLU E 1 109 ? 182.264 169.657 249.912 1.00 261.73 109 GLU D CA 1
ATOM 9903 C C . GLU E 1 109 ? 182.133 170.204 248.489 1.00 261.73 109 GLU D C 1
ATOM 9904 O O . GLU E 1 109 ? 182.698 171.240 248.133 1.00 261.73 109 GLU D O 1
ATOM 9906 N N . LYS E 1 110 ? 181.370 169.474 247.671 1.00 259.64 110 LYS D N 1
ATOM 9907 C CA . LYS E 1 110 ? 181.119 169.916 246.304 1.00 259.64 110 LYS D CA 1
ATOM 9908 C C . LYS E 1 110 ? 180.354 171.233 246.272 1.00 259.64 110 LYS D C 1
ATOM 9909 O O . LYS E 1 110 ? 180.493 172.009 245.320 1.00 259.64 110 LYS D O 1
ATOM 9911 N N . VAL E 1 111 ? 179.550 171.501 247.293 1.00 257.90 111 VAL D N 1
ATOM 9912 C CA . VAL E 1 111 ? 178.801 172.736 247.385 1.00 257.90 111 VAL D CA 1
ATOM 9913 C C . VAL E 1 111 ? 179.534 173.693 248.318 1.00 257.90 111 VAL D C 1
ATOM 9914 O O . VAL E 1 111 ? 180.438 173.309 249.056 1.00 257.90 111 VAL D O 1
ATOM 9916 N N . THR E 1 112 ? 179.139 174.964 248.284 1.00 258.19 112 THR D N 1
ATOM 9917 C CA . THR E 1 112 ? 179.767 175.998 249.094 1.00 258.19 112 THR D CA 1
ATOM 9918 C C . THR E 1 112 ? 178.696 176.968 249.575 1.00 258.19 112 THR D C 1
ATOM 9919 O O . THR E 1 112 ? 177.498 176.766 249.352 1.00 258.19 112 THR D O 1
ATOM 9921 N N . TYR E 1 113 ? 179.135 178.029 250.242 1.00 256.37 113 TYR D N 1
ATOM 9922 C CA . TYR E 1 113 ? 178.247 179.058 250.759 1.00 256.37 113 TYR D CA 1
ATOM 9923 C C . TYR E 1 113 ? 178.300 180.301 249.878 1.00 256.37 113 TYR D C 1
ATOM 9924 O O . TYR E 1 113 ? 179.261 180.532 249.140 1.00 256.37 113 TYR D O 1
ATOM 9926 N N . ASN E 1 114 ? 177.244 181.105 249.966 1.00 259.57 114 ASN D N 1
ATOM 9927 C CA . ASN E 1 114 ? 177.132 182.334 249.192 1.00 259.57 114 ASN D CA 1
ATOM 9928 C C . ASN E 1 114 ? 177.651 183.556 249.938 1.00 259.57 114 ASN D C 1
ATOM 9929 O O . ASN E 1 114 ? 177.592 184.665 249.396 1.00 259.57 114 ASN D O 1
ATOM 9931 N N . GLU E 1 115 ? 178.152 183.385 251.159 1.00 262.21 115 GLU D N 1
ATOM 9932 C CA . GLU E 1 115 ? 178.666 184.501 251.939 1.00 262.21 115 GLU D CA 1
ATOM 9933 C C . GLU E 1 115 ? 179.721 183.986 252.906 1.00 262.21 115 GLU D C 1
ATOM 9934 O O . GLU E 1 115 ? 179.793 182.790 253.200 1.00 262.21 115 GLU D O 1
ATOM 9936 N N . ALA E 1 116 ? 180.544 184.910 253.399 1.00 263.99 116 ALA D N 1
ATOM 9937 C CA . ALA E 1 116 ? 181.613 184.594 254.338 1.00 263.99 116 ALA D CA 1
ATOM 9938 C C . ALA E 1 116 ? 181.349 185.132 255.736 1.00 263.99 116 ALA D C 1
ATOM 9939 O O . ALA E 1 116 ? 181.534 184.411 256.721 1.00 263.99 116 ALA D O 1
ATOM 9941 N N . THR E 1 117 ? 180.920 186.386 255.849 1.00 264.65 117 THR D N 1
ATOM 9942 C CA . THR E 1 117 ? 180.634 186.964 257.153 1.00 264.65 117 THR D CA 1
ATOM 9943 C C . THR E 1 117 ? 179.331 186.405 257.714 1.00 264.65 117 THR D C 1
ATOM 9944 O O . THR E 1 117 ? 178.430 186.001 256.973 1.00 264.65 117 THR D O 1
ATOM 9946 N N . VAL E 1 118 ? 179.242 186.379 259.046 1.00 267.37 118 VAL D N 1
ATOM 9947 C CA . VAL E 1 118 ? 178.036 185.866 259.698 1.00 267.37 118 VAL D CA 1
ATOM 9948 C C . VAL E 1 118 ? 176.810 186.703 259.355 1.00 267.37 118 VAL D C 1
ATOM 9949 O O . VAL E 1 118 ? 175.777 186.122 258.985 1.00 267.37 118 VAL D O 1
ATOM 9951 N N . PRO E 1 119 ? 176.842 188.028 259.450 1.00 268.75 119 PRO D N 1
ATOM 9952 C CA . PRO E 1 119 ? 175.668 188.829 259.097 1.00 268.75 119 PRO D CA 1
ATOM 9953 C C . PRO E 1 119 ? 175.706 189.296 257.647 1.00 268.75 119 PRO D C 1
ATOM 9954 O O . PRO E 1 119 ? 176.739 189.256 256.975 1.00 268.75 119 PRO D O 1
ATOM 9956 N N . LYS E 1 120 ? 174.540 189.743 257.178 1.00 272.52 120 LYS D N 1
ATOM 9957 C CA . LYS E 1 120 ? 174.368 190.272 255.825 1.00 272.52 120 LYS D CA 1
ATOM 9958 C C . LYS E 1 120 ? 174.794 189.244 254.774 1.00 272.52 120 LYS D C 1
ATOM 9959 O O . LYS E 1 120 ? 175.742 189.443 254.012 1.00 272.52 120 LYS D O 1
ATOM 9961 N N . ILE E 1 121 ? 174.069 188.125 254.753 1.00 273.32 121 ILE D N 1
ATOM 9962 C CA . ILE E 1 121 ? 174.356 187.060 253.800 1.00 273.32 121 ILE D CA 1
ATOM 9963 C C . ILE E 1 121 ? 174.045 187.545 252.390 1.00 273.32 121 ILE D C 1
ATOM 9964 O O . ILE E 1 121 ? 172.978 188.117 252.132 1.00 273.32 121 ILE D O 1
ATOM 9966 N N . SER E 1 122 ? 174.979 187.317 251.471 1.00 268.38 122 SER D N 1
ATOM 9967 C CA . SER E 1 122 ? 174.834 187.761 250.095 1.00 268.38 122 SER D CA 1
ATOM 9968 C C . SER E 1 122 ? 174.260 186.639 249.231 1.00 268.38 122 SER D C 1
ATOM 9969 O O . SER E 1 122 ? 174.053 185.510 249.681 1.00 268.38 122 SER D O 1
ATOM 9971 N N . SER E 1 123 ? 174.000 186.958 247.967 1.00 263.58 123 SER D N 1
ATOM 9972 C CA . SER E 1 123 ? 173.445 186.027 247.000 1.00 263.58 123 SER D CA 1
ATOM 9973 C C . SER E 1 123 ? 174.528 185.606 246.008 1.00 263.58 123 SER D C 1
ATOM 9974 O O . SER E 1 123 ? 175.708 185.946 246.157 1.00 263.58 123 SER D O 1
ATOM 9976 N N . TYR E 1 124 ? 174.119 184.857 244.984 1.00 261.67 124 TYR D N 1
ATOM 9977 C CA . TYR E 1 124 ? 175.027 184.359 243.961 1.00 261.67 124 TYR D CA 1
ATOM 9978 C C . TYR E 1 124 ? 175.240 185.356 242.826 1.00 261.67 124 TYR D C 1
ATOM 9979 O O . TYR E 1 124 ? 175.612 184.952 241.719 1.00 261.67 124 TYR D O 1
ATOM 9981 N N . TYR E 1 125 ? 175.012 186.644 243.076 1.00 259.43 125 TYR D N 1
ATOM 9982 C CA . TYR E 1 125 ? 175.196 187.675 242.063 1.00 259.43 125 TYR D CA 1
ATOM 9983 C C . TYR E 1 125 ? 176.641 188.144 241.945 1.00 259.43 125 TYR D C 1
ATOM 9984 O O . TYR E 1 125 ? 176.932 188.985 241.088 1.00 259.43 125 TYR D O 1
ATOM 9986 N N . ASN E 1 126 ? 177.544 187.631 242.776 1.00 260.57 126 ASN D N 1
ATOM 9987 C CA . ASN E 1 126 ? 178.941 188.030 242.715 1.00 260.57 126 ASN D CA 1
ATOM 9988 C C . ASN E 1 126 ? 179.622 187.387 241.507 1.00 260.57 126 ASN D C 1
ATOM 9989 O O . ASN E 1 126 ? 179.002 186.681 240.706 1.00 260.57 126 ASN D O 1
ATOM 9991 N N . LEU E 1 127 ? 180.923 187.636 241.377 1.00 259.13 127 LEU D N 1
ATOM 9992 C CA . LEU E 1 127 ? 181.703 187.107 240.269 1.00 259.13 127 LEU D CA 1
ATOM 9993 C C . LEU E 1 127 ? 183.070 186.670 240.774 1.00 259.13 127 LEU D C 1
ATOM 9994 O O . LEU E 1 127 ? 183.558 187.146 241.802 1.00 259.13 127 LEU D O 1
ATOM 9996 N N . PHE E 1 128 ? 183.683 185.750 240.033 1.00 260.33 128 PHE D N 1
ATOM 9997 C CA . PHE E 1 128 ? 185.003 185.237 240.365 1.00 260.33 128 PHE D CA 1
ATOM 9998 C C . PHE E 1 128 ? 185.821 185.103 239.089 1.00 260.33 128 PHE D C 1
ATOM 9999 O O . PHE E 1 128 ? 185.279 184.979 237.988 1.00 260.33 128 PHE D O 1
ATOM 10001 N N . GLY E 1 129 ? 187.143 185.135 239.250 1.00 262.28 129 GLY D N 1
ATOM 10002 C CA . GLY E 1 129 ? 188.065 185.020 238.145 1.00 262.28 129 GLY D CA 1
ATOM 10003 C C . GLY E 1 129 ? 188.324 186.314 237.399 1.00 262.28 129 GLY D C 1
ATOM 10004 O O . GLY E 1 129 ? 189.403 186.479 236.820 1.00 262.28 129 GLY D O 1
ATOM 10005 N N . LEU E 1 130 ? 187.354 187.233 237.390 1.00 263.88 130 LEU D N 1
ATOM 10006 C CA . LEU E 1 130 ? 187.553 188.513 236.717 1.00 263.88 130 LEU D CA 1
ATOM 10007 C C . LEU E 1 130 ? 188.673 189.311 237.372 1.00 263.88 130 LEU D C 1
ATOM 10008 O O . LEU E 1 130 ? 189.504 189.912 236.681 1.00 263.88 130 LEU D O 1
ATOM 10010 N N . THR E 1 131 ? 188.709 189.333 238.707 1.00 266.96 131 THR D N 1
ATOM 10011 C CA . THR E 1 131 ? 189.789 190.025 239.402 1.00 266.96 131 THR D CA 1
ATOM 10012 C C . THR E 1 131 ? 191.090 189.234 239.346 1.00 266.96 131 THR D C 1
ATOM 10013 O O . THR E 1 131 ? 192.174 189.828 239.336 1.00 266.96 131 THR D O 1
ATOM 10015 N N . LEU E 1 132 ? 191.004 187.903 239.307 1.00 268.76 132 LEU D N 1
ATOM 10016 C CA . LEU E 1 132 ? 192.196 187.065 239.250 1.00 268.76 132 LEU D CA 1
ATOM 10017 C C . LEU E 1 132 ? 192.888 187.113 237.895 1.00 268.76 132 LEU D C 1
ATOM 10018 O O . LEU E 1 132 ? 194.029 186.650 237.786 1.00 268.76 132 LEU D O 1
ATOM 10020 N N . VAL E 1 133 ? 192.235 187.655 236.869 1.00 267.31 133 VAL D N 1
ATOM 10021 C CA . VAL E 1 133 ? 192.814 187.775 235.540 1.00 267.31 133 VAL D CA 1
ATOM 10022 C C . VAL E 1 133 ? 192.837 189.250 235.154 1.00 267.31 133 VAL D C 1
ATOM 10023 O O . VAL E 1 133 ? 192.207 190.095 235.791 1.00 267.31 133 VAL D O 1
ATOM 10025 N N . GLY E 1 134 ? 193.590 189.552 234.095 1.00 267.09 134 GLY D N 1
ATOM 10026 C CA . GLY E 1 134 ? 193.677 190.928 233.632 1.00 267.09 134 GLY D CA 1
ATOM 10027 C C . GLY E 1 134 ? 192.346 191.469 233.147 1.00 267.09 134 GLY D C 1
ATOM 10028 O O . GLY E 1 134 ? 191.986 192.612 233.439 1.00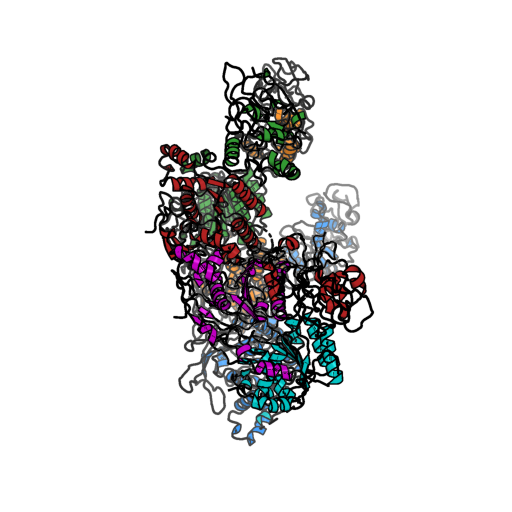 267.09 134 GLY D O 1
ATOM 10029 N N . ARG E 1 135 ? 191.604 190.659 232.392 1.00 264.59 135 ARG D N 1
ATOM 10030 C CA . ARG E 1 135 ? 190.284 190.987 231.860 1.00 264.59 135 ARG D CA 1
ATOM 10031 C C . ARG E 1 135 ? 190.296 192.200 230.936 1.00 264.59 135 ARG D C 1
ATOM 10032 O O . ARG E 1 135 ? 189.228 192.717 230.586 1.00 264.59 135 ARG D O 1
ATOM 10034 N N . MET E 1 136 ? 191.471 192.671 230.530 1.00 259.43 136 MET D N 1
ATOM 10035 C CA . MET E 1 136 ? 191.584 193.810 229.619 1.00 259.43 136 MET D CA 1
ATOM 10036 C C . MET E 1 136 ? 191.723 193.326 228.177 1.00 259.43 136 MET D C 1
ATOM 10037 O O . MET E 1 136 ? 192.690 193.624 227.475 1.00 259.43 136 MET D O 1
ATOM 10039 N N . ASP E 1 137 ? 190.726 192.561 227.739 1.00 254.87 137 ASP D N 1
ATOM 10040 C CA . ASP E 1 137 ? 190.723 192.005 226.395 1.00 254.87 137 ASP D CA 1
ATOM 10041 C C . ASP E 1 137 ? 189.285 191.804 225.942 1.00 254.87 137 ASP D C 1
ATOM 10042 O O . ASP E 1 137 ? 188.358 191.749 226.753 1.00 254.87 137 ASP D O 1
ATOM 10044 N N . SER E 1 138 ? 189.112 191.695 224.626 1.00 251.67 138 SER D N 1
ATOM 10045 C CA . SER E 1 138 ? 187.797 191.497 224.033 1.00 251.67 138 SER D CA 1
ATOM 10046 C C . SER E 1 138 ? 187.373 190.035 223.992 1.00 251.67 138 SER D C 1
ATOM 10047 O O . SER E 1 138 ? 186.223 189.751 223.639 1.00 251.67 138 SER D O 1
ATOM 10049 N N . GLU E 1 139 ? 188.261 189.110 224.341 1.00 248.75 139 GLU D N 1
ATOM 10050 C CA . GLU E 1 139 ? 187.966 187.684 224.328 1.00 248.75 139 GLU D CA 1
ATOM 10051 C C . GLU E 1 139 ? 187.996 187.147 225.752 1.00 248.75 139 GLU D C 1
ATOM 10052 O O . GLU E 1 139 ? 188.978 187.348 226.475 1.00 248.75 139 GLU D O 1
ATOM 10054 N N . VAL E 1 140 ? 186.924 186.467 226.148 1.00 247.61 140 VAL D N 1
ATOM 10055 C CA . VAL E 1 140 ? 186.815 185.899 227.487 1.00 247.61 140 VAL D CA 1
ATOM 10056 C C . VAL E 1 140 ? 185.965 184.640 227.408 1.00 247.61 140 VAL D C 1
ATOM 10057 O O . VAL E 1 140 ? 185.001 184.572 226.640 1.00 247.61 140 VAL D O 1
ATOM 10059 N N . VAL E 1 141 ? 186.328 183.641 228.208 1.00 249.75 141 VAL D N 1
ATOM 10060 C CA . VAL E 1 141 ? 185.606 182.377 228.285 1.00 249.75 141 VAL D CA 1
ATOM 10061 C C . VAL E 1 141 ? 185.029 182.245 229.687 1.00 249.75 141 VAL D C 1
ATOM 10062 O O . VAL E 1 141 ? 185.760 182.356 230.679 1.00 249.75 141 VAL D O 1
ATOM 10064 N N . LEU E 1 142 ? 183.723 182.009 229.768 1.00 247.63 142 LEU D N 1
ATOM 10065 C CA . LEU E 1 142 ? 183.016 181.894 231.038 1.00 247.63 142 LEU D CA 1
ATOM 10066 C C . LEU E 1 142 ? 182.650 180.436 231.275 1.00 247.63 142 LEU D C 1
ATOM 10067 O O . LEU E 1 142 ? 181.912 179.840 230.482 1.00 247.63 142 LEU D O 1
ATOM 10069 N N . THR E 1 143 ? 183.164 179.868 232.363 1.00 253.59 143 THR D N 1
ATOM 10070 C CA . THR E 1 143 ? 182.873 178.495 232.751 1.00 253.59 143 THR D CA 1
ATOM 10071 C C . THR E 1 143 ? 182.362 178.485 234.183 1.00 253.59 143 THR D C 1
ATOM 10072 O O . THR E 1 143 ? 182.979 179.086 235.068 1.00 253.59 143 THR D O 1
ATOM 10074 N N . GLY E 1 144 ? 181.240 177.799 234.409 1.00 257.27 144 GLY D N 1
ATOM 10075 C CA . GLY E 1 144 ? 180.641 177.769 235.731 1.00 257.27 144 GLY D CA 1
ATOM 10076 C C . GLY E 1 144 ? 181.414 176.956 236.748 1.00 257.27 144 GLY D C 1
ATOM 10077 O O . GLY E 1 144 ? 181.263 177.186 237.952 1.00 257.27 144 GLY D O 1
ATOM 10078 N N . HIS E 1 145 ? 182.237 176.016 236.294 1.00 258.56 145 HIS D N 1
ATOM 10079 C CA . HIS E 1 145 ? 183.006 175.165 237.190 1.00 258.56 145 HIS D CA 1
ATOM 10080 C C . HIS E 1 145 ? 184.346 175.810 237.518 1.00 258.56 145 HIS D C 1
ATOM 10081 O O . HIS E 1 145 ? 185.017 176.358 236.639 1.00 258.56 145 HIS D O 1
ATOM 10083 N N . GLU E 1 146 ? 184.725 175.745 238.797 1.00 260.16 146 GLU D N 1
ATOM 10084 C CA . GLU E 1 146 ? 186.014 176.290 239.215 1.00 260.16 146 GLU D CA 1
ATOM 10085 C C . GLU E 1 146 ? 187.167 175.543 238.556 1.00 260.16 146 GLU D C 1
ATOM 10086 O O . GLU E 1 146 ? 188.152 176.157 238.131 1.00 260.16 146 GLU D O 1
ATOM 10088 N N . LEU E 1 147 ? 187.064 174.215 238.468 1.00 262.93 147 LEU D N 1
ATOM 10089 C CA . LEU E 1 147 ? 188.090 173.438 237.780 1.00 262.93 147 LEU D CA 1
ATOM 10090 C C . LEU E 1 147 ? 188.153 173.800 236.302 1.00 262.93 147 LEU D C 1
ATOM 10091 O O . LEU E 1 147 ? 189.242 173.901 235.725 1.00 262.93 147 LEU D O 1
ATOM 10093 N N . ASP E 1 148 ? 186.992 173.995 235.671 1.00 263.82 148 ASP D N 1
ATOM 10094 C CA . ASP E 1 148 ? 186.973 174.416 234.274 1.00 263.82 148 ASP D CA 1
ATOM 10095 C C . ASP E 1 148 ? 187.603 175.793 234.106 1.00 263.82 148 ASP D C 1
ATOM 10096 O O . ASP E 1 148 ? 188.329 176.037 233.136 1.00 263.82 148 ASP D O 1
ATOM 10098 N N . THR E 1 149 ? 187.333 176.708 235.041 1.00 262.29 149 THR D N 1
ATOM 10099 C CA . THR E 1 149 ? 187.953 178.028 234.982 1.00 262.29 149 THR D CA 1
ATOM 10100 C C . THR E 1 149 ? 189.466 177.933 235.129 1.00 262.29 149 THR D C 1
ATOM 10101 O O . THR E 1 149 ? 190.211 178.626 234.426 1.00 262.29 149 THR D O 1
ATOM 10103 N N . LEU E 1 150 ? 189.939 177.079 236.040 1.00 265.02 150 LEU D N 1
ATOM 10104 C CA . LEU E 1 150 ? 191.378 176.892 236.204 1.00 265.02 150 LEU D CA 1
ATOM 10105 C C . LEU E 1 150 ? 192.004 176.307 234.945 1.00 265.02 150 LEU D C 1
ATOM 10106 O O . LEU E 1 150 ? 193.097 176.718 234.537 1.00 265.02 150 LEU D O 1
ATOM 10108 N N . ALA E 1 151 ? 191.327 175.342 234.318 1.00 265.63 151 ALA D N 1
ATOM 10109 C CA . ALA E 1 151 ? 191.837 174.762 233.080 1.00 265.63 151 ALA D CA 1
ATOM 10110 C C . ALA E 1 151 ? 191.884 175.798 231.963 1.00 265.63 151 ALA D C 1
ATOM 10111 O O . ALA E 1 151 ? 192.838 175.832 231.176 1.00 265.63 151 ALA D O 1
ATOM 10113 N N . VAL E 1 152 ? 190.858 176.648 231.875 1.00 266.98 152 VAL D N 1
ATOM 10114 C CA . VAL E 1 152 ? 190.839 177.696 230.858 1.00 266.98 152 VAL D CA 1
ATOM 10115 C C . VAL E 1 152 ? 191.967 178.692 231.097 1.00 266.98 152 VAL D C 1
ATOM 10116 O O . VAL E 1 152 ? 192.620 179.152 230.152 1.00 266.98 152 VAL D O 1
ATOM 10118 N N . SER E 1 153 ? 192.204 179.050 232.361 1.00 267.37 153 SER D N 1
ATOM 10119 C CA . SER E 1 153 ? 193.314 179.943 232.680 1.00 267.37 153 SER D CA 1
ATOM 10120 C C . SER E 1 153 ? 194.651 179.305 232.324 1.00 267.37 153 SER D C 1
ATOM 10121 O O . SER E 1 153 ? 195.562 179.984 231.835 1.00 267.37 153 SER D O 1
ATOM 10123 N N . GLN E 1 154 ? 194.786 177.999 232.560 1.00 267.91 154 GLN D N 1
ATOM 10124 C CA . GLN E 1 154 ? 196.005 177.281 232.210 1.00 267.91 154 GLN D CA 1
ATOM 10125 C C . GLN E 1 154 ? 196.152 177.061 230.711 1.00 267.91 154 GLN D C 1
ATOM 10126 O O . GLN E 1 154 ? 197.207 176.591 230.273 1.00 267.91 154 GLN D O 1
ATOM 10128 N N . ALA E 1 155 ? 195.132 177.386 229.921 1.00 268.02 155 ALA D N 1
ATOM 10129 C CA . ALA E 1 155 ? 195.179 177.192 228.478 1.00 268.02 155 ALA D CA 1
ATOM 10130 C C . ALA E 1 155 ? 195.995 178.314 227.836 1.00 268.02 155 ALA D C 1
ATOM 10131 O O . ALA E 1 155 ? 196.686 179.081 228.511 1.00 268.02 155 ALA D O 1
ATOM 10133 N N . THR E 1 156 ? 195.920 178.420 226.510 1.00 265.23 156 THR D N 1
ATOM 10134 C CA . THR E 1 156 ? 196.730 179.382 225.772 1.00 265.23 156 THR D CA 1
ATOM 10135 C C . THR E 1 156 ? 196.213 180.805 225.948 1.00 265.23 156 THR D C 1
ATOM 10136 O O . THR E 1 156 ? 195.720 181.415 224.994 1.00 265.23 156 THR D O 1
ATOM 10138 N N . GLY E 1 157 ? 196.322 181.340 227.163 1.00 264.95 157 GLY D N 1
ATOM 10139 C CA . GLY E 1 157 ? 195.957 182.719 227.416 1.00 264.95 157 GLY D CA 1
ATOM 10140 C C . GLY E 1 157 ? 194.476 183.012 227.443 1.00 264.95 157 GLY D C 1
ATOM 10141 O O . GLY E 1 157 ? 194.094 184.185 227.401 1.00 264.95 157 GLY D O 1
ATOM 10142 N N . LEU E 1 158 ? 193.630 181.995 227.509 1.00 264.75 158 LEU D N 1
ATOM 10143 C CA . LEU E 1 158 ? 192.190 182.222 227.522 1.00 264.75 158 LEU D CA 1
ATOM 10144 C C . LEU E 1 158 ? 191.758 182.744 228.886 1.00 264.75 158 LEU D C 1
ATOM 10145 O O . LEU E 1 158 ? 191.981 182.065 229.897 1.00 264.75 158 LEU D O 1
ATOM 10147 N N . PRO E 1 159 ? 191.155 183.928 228.968 1.00 261.09 159 PRO D N 1
ATOM 10148 C CA . PRO E 1 159 ? 190.694 184.425 230.268 1.00 261.09 159 PRO D CA 1
ATOM 10149 C C . PRO E 1 159 ? 189.523 183.613 230.796 1.00 261.09 159 PRO D C 1
ATOM 10150 O O . PRO E 1 159 ? 188.713 183.074 230.038 1.00 261.09 159 PRO D O 1
ATOM 10152 N N . SER E 1 160 ? 189.442 183.530 232.122 1.00 260.43 160 SER D N 1
ATOM 10153 C CA . SER E 1 160 ? 188.368 182.817 232.801 1.00 260.43 160 SER D CA 1
ATOM 10154 C C . SER E 1 160 ? 187.728 183.740 233.826 1.00 260.43 160 SER D C 1
ATOM 10155 O O . SER E 1 160 ? 188.423 184.305 234.676 1.00 260.43 160 SER D O 1
ATOM 10157 N N . VAL E 1 161 ? 186.409 183.887 233.744 1.00 258.39 161 VAL D N 1
ATOM 10158 C CA . VAL E 1 161 ? 185.659 184.723 234.676 1.00 258.39 161 VAL D CA 1
ATOM 10159 C C . VAL E 1 161 ? 184.209 184.264 234.668 1.00 258.39 161 VAL D C 1
ATOM 10160 O O . VAL E 1 161 ? 183.613 184.066 233.606 1.00 258.39 161 VAL D O 1
ATOM 10162 N N . ALA E 1 162 ? 183.643 184.098 235.861 1.00 257.92 162 ALA D N 1
ATOM 10163 C CA . ALA E 1 162 ? 182.265 183.649 235.999 1.00 257.92 162 ALA D CA 1
ATOM 10164 C C . ALA E 1 162 ? 181.775 183.996 237.396 1.00 257.92 162 ALA D C 1
ATOM 10165 O O . ALA E 1 162 ? 182.551 184.386 238.272 1.00 257.92 162 ALA D O 1
ATOM 10167 N N . LEU E 1 163 ? 180.467 183.850 237.592 1.00 258.61 163 LEU D N 1
ATOM 10168 C CA . LEU E 1 163 ? 179.874 184.087 238.894 1.00 258.61 163 LEU D CA 1
ATOM 10169 C C . LEU E 1 163 ? 180.267 182.976 239.864 1.00 258.61 163 LEU D C 1
ATOM 10170 O O . LEU E 1 163 ? 180.684 181.892 239.447 1.00 258.61 163 LEU D O 1
ATOM 10172 N N . PRO E 1 164 ? 180.157 183.230 241.170 1.00 260.81 164 PRO D N 1
ATOM 10173 C CA . PRO E 1 164 ? 180.466 182.168 242.143 1.00 260.81 164 PRO D CA 1
ATOM 10174 C C . PRO E 1 164 ? 179.602 180.933 241.975 1.00 260.81 164 PRO D C 1
ATOM 10175 O O . PRO E 1 164 ? 180.067 179.818 242.241 1.00 260.81 164 PRO D O 1
ATOM 10177 N N . ARG E 1 165 ? 178.354 181.098 241.538 1.00 261.34 165 ARG D N 1
ATOM 10178 C CA . ARG E 1 165 ? 177.474 179.972 241.258 1.00 261.34 165 ARG D CA 1
ATOM 10179 C C . ARG E 1 165 ? 177.064 179.994 239.791 1.00 261.34 165 ARG D C 1
ATOM 10180 O O . ARG E 1 165 ? 175.885 179.823 239.466 1.00 261.34 165 ARG D O 1
ATOM 10182 N N . GLY E 1 166 ? 178.039 180.197 238.903 1.00 261.07 166 GLY D N 1
ATOM 10183 C CA . GLY E 1 166 ? 177.788 180.384 237.482 1.00 261.07 166 GLY D CA 1
ATOM 10184 C C . GLY E 1 166 ? 177.098 179.222 236.796 1.00 261.07 166 GLY D C 1
ATOM 10185 O O . GLY E 1 166 ? 176.703 179.364 235.632 1.00 261.07 166 GLY D O 1
ATOM 10186 N N . VAL E 1 167 ? 176.953 178.080 237.472 1.00 260.63 167 VAL D N 1
ATOM 10187 C CA . VAL E 1 167 ? 176.231 176.957 236.880 1.00 260.63 167 VAL D CA 1
ATOM 10188 C C . VAL E 1 167 ? 174.780 177.339 236.615 1.00 260.63 167 VAL D C 1
ATOM 10189 O O . VAL E 1 167 ? 174.230 177.045 235.547 1.00 260.63 167 VAL D O 1
ATOM 10191 N N . SER E 1 168 ? 174.139 177.998 237.578 1.00 262.80 168 SER D N 1
ATOM 10192 C CA . SER E 1 168 ? 172.768 178.475 237.428 1.00 262.80 168 SER D CA 1
ATOM 10193 C C . SER E 1 168 ? 172.630 179.880 237.996 1.00 262.80 168 SER D C 1
ATOM 10194 O O . SER E 1 168 ? 171.633 180.213 238.645 1.00 262.80 168 SER D O 1
ATOM 10196 N N . CYS E 1 169 ? 173.630 180.725 237.760 1.00 262.86 169 CYS D N 1
ATOM 10197 C CA . CYS E 1 169 ? 173.608 182.083 238.276 1.00 262.86 169 CYS D CA 1
ATOM 10198 C C . CYS E 1 169 ? 172.710 182.973 237.422 1.00 262.86 169 CYS D C 1
ATOM 10199 O O . CYS E 1 169 ? 172.361 182.645 236.284 1.00 262.86 169 CYS D O 1
ATOM 10201 N N . LEU E 1 170 ? 172.337 184.113 237.990 1.00 261.75 170 LEU D N 1
ATOM 10202 C CA . LEU E 1 170 ? 171.515 185.080 237.274 1.00 261.75 170 LEU D CA 1
ATOM 10203 C C . LEU E 1 170 ? 172.374 185.846 236.276 1.00 261.75 170 LEU D C 1
ATOM 10204 O O . LEU E 1 170 ? 173.371 186.458 236.676 1.00 261.75 170 LEU D O 1
ATOM 10206 N N . PRO E 1 171 ? 172.038 185.836 234.989 1.00 260.84 171 PRO D N 1
ATOM 10207 C CA . PRO E 1 171 ? 172.847 186.559 234.002 1.00 260.84 171 PRO D CA 1
ATOM 10208 C C . PRO E 1 171 ? 172.747 188.060 234.202 1.00 260.84 171 PRO D C 1
ATOM 10209 O O . PRO E 1 171 ? 173.605 188.818 233.725 1.00 260.84 171 PRO D O 1
ATOM 10211 N N . PRO E 1 172 ? 171.715 188.532 234.903 1.00 258.75 172 PRO D N 1
ATOM 10212 C CA . PRO E 1 172 ? 171.549 189.973 235.121 1.00 258.75 172 PRO D CA 1
ATOM 10213 C C . PRO E 1 172 ? 172.401 190.548 236.242 1.00 258.75 172 PRO D C 1
ATOM 10214 O O . PRO E 1 172 ? 172.176 191.696 236.634 1.00 258.75 172 PRO D O 1
ATOM 10216 N N . MET E 1 173 ? 173.366 189.791 236.766 1.00 257.28 173 MET D N 1
ATOM 10217 C CA . MET E 1 173 ? 174.197 190.285 237.859 1.00 257.28 173 MET D CA 1
ATOM 10218 C C . MET E 1 173 ? 175.263 191.251 237.353 1.00 257.28 173 MET D C 1
ATOM 10219 O O . MET E 1 173 ? 175.350 192.395 237.812 1.00 257.28 173 MET D O 1
ATOM 10221 N N . LEU E 1 174 ? 176.082 190.806 236.405 1.00 256.89 174 LEU D N 1
ATOM 10222 C CA . LEU E 1 174 ? 177.179 191.596 235.853 1.00 256.89 174 LEU D CA 1
ATOM 10223 C C . LEU E 1 174 ? 177.127 191.580 234.332 1.00 256.89 174 LEU D C 1
ATOM 10224 O O . LEU E 1 174 ? 178.125 191.333 233.650 1.00 256.89 174 LEU D O 1
ATOM 10226 N N . LEU E 1 175 ? 175.939 191.834 233.783 1.00 255.16 175 LEU D N 1
ATOM 10227 C CA . LEU E 1 175 ? 175.779 191.836 232.332 1.00 255.16 175 LEU D CA 1
ATOM 10228 C C . LEU E 1 175 ? 176.676 192.849 231.635 1.00 255.16 175 LEU D C 1
ATOM 10229 O O . LEU E 1 175 ? 177.259 192.501 230.594 1.00 255.16 175 LEU D O 1
ATOM 10231 N N . PRO E 1 176 ? 176.813 194.090 232.114 1.00 254.78 176 PRO D N 1
ATOM 10232 C CA . PRO E 1 176 ? 177.733 195.025 231.442 1.00 254.78 176 PRO D CA 1
ATOM 10233 C C . PRO E 1 176 ? 179.176 194.550 231.433 1.00 254.78 176 PRO D C 1
ATOM 10234 O O . PRO E 1 176 ? 179.897 194.789 230.455 1.00 254.78 176 PRO D O 1
ATOM 10236 N N . TYR E 1 177 ? 179.618 193.879 232.500 1.00 254.56 177 TYR D N 1
ATOM 10237 C CA . TYR E 1 177 ? 180.987 193.374 232.539 1.00 254.56 177 TYR D CA 1
ATOM 10238 C C . TYR E 1 177 ? 181.221 192.335 231.450 1.00 254.56 177 TYR D C 1
ATOM 10239 O O . TYR E 1 177 ? 182.264 192.345 230.785 1.00 254.56 177 TYR D O 1
ATOM 10241 N N . LEU E 1 178 ? 180.262 191.428 231.254 1.00 253.97 178 LEU D N 1
ATOM 10242 C CA . LEU E 1 178 ? 180.380 190.450 230.179 1.00 253.97 178 LEU D CA 1
ATOM 10243 C C . LEU E 1 178 ? 180.270 191.117 228.813 1.00 253.97 178 LEU D C 1
ATOM 10244 O O . LEU E 1 178 ? 180.960 190.723 227.866 1.00 253.97 178 LEU D O 1
ATOM 10246 N N . GLU E 1 179 ? 179.407 192.129 228.694 1.00 254.45 179 GLU D N 1
ATOM 10247 C CA . GLU E 1 179 ? 179.242 192.828 227.425 1.00 254.45 179 GLU D CA 1
ATOM 10248 C C . GLU E 1 179 ? 180.446 193.691 227.077 1.00 254.45 179 GLU D C 1
ATOM 10249 O O . GLU E 1 179 ? 180.578 194.109 225.922 1.00 254.45 179 GLU D O 1
ATOM 10251 N N . GLN E 1 180 ? 181.318 193.975 228.049 1.00 254.11 180 GLN D N 1
ATOM 10252 C CA . GLN E 1 180 ? 182.527 194.738 227.754 1.00 254.11 180 GLN D CA 1
ATOM 10253 C C . GLN E 1 180 ? 183.413 194.001 226.756 1.00 254.11 180 GLN D C 1
ATOM 10254 O O . GLN E 1 180 ? 183.957 194.611 225.828 1.00 254.11 180 GLN D O 1
ATOM 10256 N N . PHE E 1 181 ? 183.572 192.692 226.932 1.00 250.26 181 PHE D N 1
ATOM 10257 C CA . PHE E 1 181 ? 184.327 191.895 225.975 1.00 250.26 181 PHE D CA 1
ATOM 10258 C C . PHE E 1 181 ? 183.547 191.752 224.674 1.00 250.26 181 PHE D C 1
ATOM 10259 O O . PHE E 1 181 ? 182.324 191.590 224.679 1.00 250.26 181 PHE D O 1
ATOM 10261 N N . LYS E 1 182 ? 184.264 191.810 223.553 1.00 245.90 182 LYS D N 1
ATOM 10262 C CA . LYS E 1 182 ? 183.633 191.739 222.238 1.00 245.90 182 LYS D CA 1
ATOM 10263 C C . LYS E 1 182 ? 183.557 190.303 221.725 1.00 245.90 182 LYS D C 1
ATOM 10264 O O . LYS E 1 182 ? 182.468 189.793 221.446 1.00 245.90 182 LYS D O 1
ATOM 10266 N N . ARG E 1 183 ? 184.706 189.641 221.597 1.00 244.02 183 ARG D N 1
ATOM 10267 C CA . ARG E 1 183 ? 184.761 188.279 221.066 1.00 244.02 183 ARG D CA 1
ATOM 10268 C C . ARG E 1 183 ? 184.695 187.256 222.202 1.00 244.02 183 ARG D C 1
ATOM 10269 O O . ARG E 1 183 ? 185.597 186.446 222.412 1.00 244.02 183 ARG D O 1
ATOM 10271 N N . VAL E 1 184 ? 183.586 187.307 222.942 1.00 239.40 184 VAL D N 1
ATOM 10272 C CA . VAL E 1 184 ? 183.381 186.373 224.040 1.00 239.40 184 VAL D CA 1
ATOM 10273 C C . VAL E 1 184 ? 183.025 184.998 223.486 1.00 239.40 184 VAL D C 1
ATOM 10274 O O . VAL E 1 184 ? 182.335 184.869 222.465 1.00 239.40 184 VAL D O 1
ATOM 10276 N N . THR E 1 185 ? 183.503 183.957 224.164 1.00 236.75 185 THR D N 1
ATOM 10277 C CA . THR E 1 185 ? 183.245 182.578 223.769 1.00 236.75 185 THR D CA 1
ATOM 10278 C C . THR E 1 185 ? 182.623 181.842 224.946 1.00 236.75 185 THR D C 1
ATOM 10279 O O . THR E 1 185 ? 183.189 181.833 226.043 1.00 236.75 185 THR D O 1
ATOM 10281 N N . LEU E 1 186 ? 181.462 181.233 224.717 1.00 231.29 186 LEU D N 1
ATOM 10282 C CA . LEU E 1 186 ? 180.796 180.476 225.767 1.00 231.29 186 LEU D CA 1
ATOM 10283 C C . LEU E 1 186 ? 181.584 179.214 226.095 1.00 231.29 186 LEU D C 1
ATOM 10284 O O . LEU E 1 186 ? 182.070 178.515 225.201 1.00 231.29 186 LEU D O 1
ATOM 10286 N N . TRP E 1 187 ? 181.711 178.926 227.387 1.00 236.92 187 TRP D N 1
ATOM 10287 C CA . TRP E 1 187 ? 182.445 177.764 227.879 1.00 236.92 187 TRP D CA 1
ATOM 10288 C C . TRP E 1 187 ? 181.645 177.050 228.960 1.00 236.92 187 TRP D C 1
ATOM 10289 O O . TRP E 1 187 ? 182.163 176.682 230.016 1.00 236.92 187 TRP D O 1
ATOM 10291 N N . LEU E 1 188 ? 180.356 176.845 228.702 1.00 231.20 188 LEU D N 1
ATOM 10292 C CA . LEU E 1 188 ? 179.489 176.168 229.651 1.00 231.20 188 LEU D CA 1
ATOM 10293 C C . LEU E 1 188 ? 179.732 174.660 229.605 1.00 231.20 188 LEU D C 1
ATOM 10294 O O . LEU E 1 188 ? 180.572 174.157 228.854 1.00 231.20 188 LEU D O 1
ATOM 10296 N N . GLY E 1 189 ? 178.985 173.927 230.427 1.00 226.55 189 GLY D N 1
ATOM 10297 C CA . GLY E 1 189 ? 179.138 172.486 230.469 1.00 226.55 189 GLY D CA 1
ATOM 10298 C C . GLY E 1 189 ? 178.694 171.824 229.179 1.00 226.55 189 GLY D C 1
ATOM 10299 O O . GLY E 1 189 ? 177.770 172.273 228.501 1.00 226.55 189 GLY D O 1
ATOM 10300 N N . HIS E 1 190 ? 179.371 170.730 228.839 1.00 223.28 190 HIS D N 1
ATOM 10301 C CA . HIS E 1 190 ? 179.082 169.976 227.627 1.00 223.28 190 HIS D CA 1
ATOM 10302 C C . HIS E 1 190 ? 178.106 168.829 227.858 1.00 223.28 190 HIS D C 1
ATOM 10303 O O . HIS E 1 190 ? 177.776 168.116 226.905 1.00 223.28 190 HIS D O 1
ATOM 10305 N N . ASP E 1 191 ? 177.640 168.634 229.088 1.00 217.59 191 ASP D N 1
ATOM 10306 C CA . ASP E 1 191 ? 176.722 167.548 229.397 1.00 217.59 191 ASP D CA 1
ATOM 10307 C C . ASP E 1 191 ? 175.295 167.969 229.048 1.00 217.59 191 ASP D C 1
ATOM 10308 O O . ASP E 1 191 ? 175.052 169.049 228.503 1.00 217.59 191 ASP D O 1
ATOM 10310 N N . ILE E 1 192 ? 174.326 167.106 229.363 1.00 217.85 192 ILE D N 1
ATOM 10311 C CA . ILE E 1 192 ? 172.932 167.425 229.078 1.00 217.85 192 ILE D CA 1
ATOM 10312 C C . ILE E 1 192 ? 172.444 168.522 230.019 1.00 217.85 192 ILE D C 1
ATOM 10313 O O . ILE E 1 192 ? 173.063 168.833 231.044 1.00 217.85 192 ILE D O 1
ATOM 10315 N N . ARG E 1 193 ? 171.312 169.124 229.650 1.00 218.72 193 ARG D N 1
ATOM 10316 C CA . ARG E 1 193 ? 170.681 170.207 230.403 1.00 218.72 193 ARG D CA 1
ATOM 10317 C C . ARG E 1 193 ? 171.600 171.413 230.568 1.00 218.72 193 ARG D C 1
ATOM 10318 O O . ARG E 1 193 ? 171.403 172.230 231.473 1.00 218.72 193 ARG D O 1
ATOM 10320 N N . SER E 1 194 ? 172.608 171.541 229.705 1.00 211.18 194 SER D N 1
ATOM 10321 C CA . SER E 1 194 ? 173.523 172.673 229.756 1.00 211.18 194 SER D CA 1
ATOM 10322 C C . SER E 1 194 ? 173.611 173.342 228.391 1.00 211.18 194 SER D C 1
ATOM 10323 O O . SER E 1 194 ? 173.789 174.561 228.299 1.00 211.18 194 SER D O 1
ATOM 10325 N N . TRP E 1 195 ? 173.518 172.542 227.330 1.00 204.17 195 TRP D N 1
ATOM 10326 C CA . TRP E 1 195 ? 173.556 173.122 225.966 1.00 204.17 195 TRP D CA 1
ATOM 10327 C C . TRP E 1 195 ? 172.390 174.094 225.812 1.00 204.17 195 TRP D C 1
ATOM 10328 O O . TRP E 1 195 ? 172.632 175.221 225.365 1.00 204.17 195 TRP D O 1
ATOM 10339 N N . GLU E 1 196 ? 171.177 173.670 226.167 1.00 202.20 196 GLU D N 1
ATOM 10340 C CA . GLU E 1 196 ? 170.015 174.533 225.979 1.00 202.20 196 GLU D CA 1
ATOM 10341 C C . GLU E 1 196 ? 170.166 175.837 226.752 1.00 202.20 196 GLU D C 1
ATOM 10342 O O . GLU E 1 196 ? 169.866 176.917 226.228 1.00 202.20 196 GLU D O 1
ATOM 10344 N N . ALA E 1 197 ? 170.644 175.757 227.997 1.00 203.32 197 ALA D N 1
ATOM 10345 C CA . ALA E 1 197 ? 170.817 176.960 228.804 1.00 203.32 197 ALA D CA 1
ATOM 10346 C C . ALA E 1 197 ? 171.799 177.923 228.152 1.00 203.32 197 ALA D C 1
ATOM 10347 O O . ALA E 1 197 ? 171.576 179.140 228.145 1.00 203.32 197 ALA D O 1
ATOM 10349 N N . SER E 1 198 ? 172.890 177.393 227.591 1.00 202.86 198 SER D N 1
ATOM 10350 C CA . SER E 1 198 ? 173.819 178.234 226.843 1.00 202.86 198 SER D CA 1
ATOM 10351 C C . SER E 1 198 ? 173.106 178.952 225.705 1.00 202.86 198 SER D C 1
ATOM 10352 O O . SER E 1 198 ? 173.385 180.125 225.431 1.00 202.86 198 SER D O 1
ATOM 10354 N N . LYS E 1 199 ? 172.147 178.281 225.055 1.00 200.71 199 LYS D N 1
ATOM 10355 C CA . LYS E 1 199 ? 171.344 178.938 223.982 1.00 200.71 199 LYS D CA 1
ATOM 10356 C C . LYS E 1 199 ? 170.530 180.072 224.607 1.00 200.71 199 LYS D C 1
ATOM 10357 O O . LYS E 1 199 ? 170.348 181.096 223.940 1.00 200.71 199 LYS D O 1
ATOM 10363 N N . ILE E 1 200 ? 169.992 179.874 225.808 1.00 200.72 200 ILE D N 1
ATOM 10364 C CA . ILE E 1 200 ? 169.354 180.974 226.523 1.00 200.72 200 ILE D CA 1
ATOM 10365 C C . ILE E 1 200 ? 170.381 182.049 226.848 1.00 200.72 200 ILE D C 1
ATOM 10366 O O . ILE E 1 200 ? 170.087 183.250 226.787 1.00 200.72 200 ILE D O 1
ATOM 10368 N N . PHE E 1 201 ? 171.606 181.635 227.189 1.00 202.93 201 PHE D N 1
ATOM 10369 C CA . PHE E 1 201 ? 172.678 182.600 227.406 1.00 202.93 201 PHE D CA 1
ATOM 10370 C C . PHE E 1 201 ? 172.937 183.429 226.157 1.00 202.93 201 PHE D C 1
ATOM 10371 O O . PHE E 1 201 ? 173.333 184.596 226.258 1.00 202.93 201 PHE D O 1
ATOM 10373 N N . SER E 1 202 ? 172.707 182.851 224.974 1.00 200.74 202 SER D N 1
ATOM 10374 C CA . SER E 1 202 ? 172.828 183.621 223.741 1.00 200.74 202 SER D CA 1
ATOM 10375 C C . SER E 1 202 ? 171.845 184.783 223.730 1.00 200.74 202 SER D C 1
ATOM 10376 O O . SER E 1 202 ? 172.173 185.882 223.268 1.00 200.74 202 SER D O 1
ATOM 10378 N N . ARG E 1 203 ? 170.633 184.559 224.238 1.00 199.70 203 ARG D N 1
ATOM 10379 C CA . ARG E 1 203 ? 169.666 185.636 224.389 1.00 199.70 203 ARG D CA 1
ATOM 10380 C C . ARG E 1 203 ? 169.930 186.493 225.619 1.00 199.70 203 ARG D C 1
ATOM 10381 O O . ARG E 1 203 ? 169.311 187.553 225.759 1.00 199.70 203 ARG D O 1
ATOM 10383 N N . LYS E 1 204 ? 170.827 186.065 226.508 1.00 203.93 204 LYS D N 1
ATOM 10384 C CA . LYS E 1 204 ? 171.132 186.822 227.719 1.00 203.93 204 LYS D CA 1
ATOM 10385 C C . LYS E 1 204 ? 172.202 187.879 227.460 1.00 203.93 204 LYS D C 1
ATOM 10386 O O . LYS E 1 204 ? 171.972 189.073 227.677 1.00 203.93 204 LYS D O 1
ATOM 10388 N N . LEU E 1 205 ? 173.374 187.453 226.997 1.00 205.47 205 LEU D N 1
ATOM 10389 C CA . LEU E 1 205 ? 174.463 188.372 226.698 1.00 205.47 205 LEU D CA 1
ATOM 10390 C C . LEU E 1 205 ? 174.238 188.994 225.320 1.00 205.47 205 LEU D C 1
ATOM 10391 O O . LEU E 1 205 ? 173.166 188.869 224.721 1.00 205.47 205 LEU D O 1
ATOM 10393 N N . GLY E 1 206 ? 175.253 189.682 224.804 1.00 209.41 206 GLY D N 1
ATOM 10394 C CA . GLY E 1 206 ? 175.157 190.309 223.501 1.00 209.41 206 GLY D CA 1
ATOM 10395 C C . GLY E 1 206 ? 174.971 189.320 222.369 1.00 209.41 206 GLY D C 1
ATOM 10396 O O . GLY E 1 206 ? 175.884 188.553 222.048 1.00 209.41 206 GLY D O 1
ATOM 10397 N N . LEU E 1 207 ? 173.788 189.326 221.760 1.00 211.01 207 LEU D N 1
ATOM 10398 C CA . LEU E 1 207 ? 173.508 188.422 220.655 1.00 211.01 207 LEU D CA 1
ATOM 10399 C C . LEU E 1 207 ? 174.327 188.804 219.427 1.00 211.01 207 LEU D C 1
ATOM 10400 O O . LEU E 1 207 ? 174.710 189.962 219.242 1.00 211.01 207 LEU D O 1
ATOM 10402 N N . ARG E 1 208 ? 174.605 187.802 218.590 1.00 213.31 208 ARG D N 1
ATOM 10403 C CA . ARG E 1 208 ? 175.389 187.953 217.365 1.00 213.31 208 ARG D CA 1
ATOM 10404 C C . ARG E 1 208 ? 176.810 188.437 217.638 1.00 213.31 208 ARG D C 1
ATOM 10405 O O . ARG E 1 208 ? 177.498 188.900 216.722 1.00 213.31 208 ARG D O 1
ATOM 10407 N N . ARG E 1 209 ? 177.267 188.339 218.886 1.00 217.57 209 ARG D N 1
ATOM 10408 C CA . ARG E 1 209 ? 178.616 188.760 219.240 1.00 217.57 209 ARG D CA 1
ATOM 10409 C C . ARG E 1 209 ? 179.353 187.788 220.147 1.00 217.57 209 ARG D C 1
ATOM 10410 O O . ARG E 1 209 ? 180.570 187.930 220.297 1.00 217.57 209 ARG D O 1
ATOM 10412 N N . CYS E 1 210 ? 178.679 186.814 220.751 1.00 220.53 210 CYS D N 1
ATOM 10413 C CA . CYS E 1 210 ? 179.303 185.871 221.667 1.00 220.53 210 CYS D CA 1
ATOM 10414 C C . CYS E 1 210 ? 179.338 184.489 221.030 1.00 220.53 210 CYS D C 1
ATOM 10415 O O . CYS E 1 210 ? 178.297 183.959 220.628 1.00 220.53 210 CYS D O 1
ATOM 10417 N N . SER E 1 211 ? 180.531 183.910 220.947 1.00 224.08 211 SER D N 1
ATOM 10418 C CA . SER E 1 211 ? 180.693 182.585 220.373 1.00 224.08 211 SER D CA 1
ATOM 10419 C C . SER E 1 211 ? 180.229 181.514 221.353 1.00 224.08 211 SER D C 1
ATOM 10420 O O . SER E 1 211 ? 180.295 181.685 222.574 1.00 224.08 211 SER D O 1
ATOM 10422 N N . LEU E 1 212 ? 179.752 180.403 220.804 1.00 220.85 212 LEU D N 1
ATOM 10423 C CA . LEU E 1 212 ? 179.290 179.281 221.605 1.00 220.85 212 LEU D CA 1
ATOM 10424 C C . LEU E 1 212 ? 180.442 178.301 221.824 1.00 220.85 212 LEU D C 1
ATOM 10425 O O . LEU E 1 212 ? 181.604 178.595 221.531 1.00 220.85 212 LEU D O 1
ATOM 10427 N N . VAL E 1 213 ? 180.130 177.120 222.351 1.00 217.50 213 VAL D N 1
ATOM 10428 C CA . VAL E 1 213 ? 181.111 176.064 222.575 1.00 217.50 213 VAL D CA 1
ATOM 10429 C C . VAL E 1 213 ? 180.769 174.906 221.649 1.00 217.50 213 VAL D C 1
ATOM 10430 O O . VAL E 1 213 ? 179.656 174.367 221.702 1.00 217.50 213 VAL D O 1
ATOM 10432 N N . ARG E 1 214 ? 181.725 174.521 220.801 1.00 217.36 214 ARG D N 1
ATOM 10433 C CA . ARG E 1 214 ? 181.526 173.432 219.842 1.00 217.36 214 ARG D CA 1
ATOM 10434 C C . ARG E 1 214 ? 182.645 172.400 219.962 1.00 217.36 214 ARG D C 1
ATOM 10435 O O . ARG E 1 214 ? 183.226 171.973 218.965 1.00 217.36 214 ARG D O 1
ATOM 10437 N N . PRO E 1 215 ? 182.972 171.976 221.183 1.00 229.29 215 PRO D N 1
ATOM 10438 C CA . PRO E 1 215 ? 184.030 170.975 221.357 1.00 229.29 215 PRO D CA 1
ATOM 10439 C C . PRO E 1 215 ? 183.480 169.558 221.392 1.00 229.29 215 PRO D C 1
ATOM 10440 O O . PRO E 1 215 ? 182.431 169.278 221.976 1.00 229.29 215 PRO D O 1
ATOM 10442 N N . GLY E 1 216 ? 184.212 168.649 220.749 1.00 236.49 216 GLY D N 1
ATOM 10443 C CA . GLY E 1 216 ? 183.838 167.249 220.758 1.00 236.49 216 GLY D CA 1
ATOM 10444 C C . GLY E 1 216 ? 184.122 166.523 222.051 1.00 236.49 216 GLY D C 1
ATOM 10445 O O . GLY E 1 216 ? 183.666 165.389 222.226 1.00 236.49 216 GLY D O 1
ATOM 10446 N N . GLU E 1 217 ? 184.864 167.148 222.959 1.00 242.15 217 GLU D N 1
ATOM 10447 C CA . GLU E 1 217 ? 185.185 166.576 224.253 1.00 242.15 217 GLU D CA 1
ATOM 10448 C C . GLU E 1 217 ? 184.290 167.196 225.326 1.00 242.15 217 GLU D C 1
ATOM 10449 O O . GLU E 1 217 ? 183.357 167.950 225.035 1.00 242.15 217 GLU D O 1
ATOM 10451 N N . ASP E 1 218 ? 184.578 166.877 226.584 1.00 252.21 218 ASP D N 1
ATOM 10452 C CA . ASP E 1 218 ? 183.810 167.388 227.711 1.00 252.21 218 ASP D CA 1
ATOM 10453 C C . ASP E 1 218 ? 184.302 168.789 228.071 1.00 252.21 218 ASP D C 1
ATOM 10454 O O . ASP E 1 218 ? 185.012 169.443 227.302 1.00 252.21 218 ASP D O 1
ATOM 10456 N N . ARG E 1 219 ? 183.909 169.271 229.252 1.00 257.79 219 ARG D N 1
ATOM 10457 C CA . ARG E 1 219 ? 184.250 170.603 229.742 1.00 257.79 219 ARG D CA 1
ATOM 10458 C C . ARG E 1 219 ? 185.760 170.813 229.792 1.00 257.79 219 ARG D C 1
ATOM 10459 O O . ARG E 1 219 ? 186.528 169.851 229.660 1.00 257.79 219 ARG D O 1
ATOM 10461 N N . PRO E 1 220 ? 186.218 172.056 229.980 1.00 264.50 220 PRO D N 1
ATOM 10462 C CA . PRO E 1 220 ? 187.667 172.316 229.913 1.00 264.50 220 PRO D CA 1
ATOM 10463 C C . PRO E 1 220 ? 188.487 171.502 230.899 1.00 264.50 220 PRO D C 1
ATOM 10464 O O . PRO E 1 220 ? 189.606 171.090 230.569 1.00 264.50 220 PRO D O 1
ATOM 10466 N N . CYS E 1 221 ? 187.971 171.265 232.105 1.00 267.88 221 CYS D N 1
ATOM 10467 C CA . CYS E 1 221 ? 188.695 170.429 233.061 1.00 267.88 221 CYS D CA 1
ATOM 10468 C C . CYS E 1 221 ? 188.869 169.003 232.559 1.00 267.88 221 CYS D C 1
ATOM 10469 O O . CYS E 1 221 ? 190.003 168.492 232.589 1.00 267.88 221 CYS D O 1
ATOM 10471 N N . PRO E 1 222 ? 187.822 168.308 232.107 1.00 269.31 222 PRO D N 1
ATOM 10472 C CA . PRO E 1 222 ? 188.036 166.971 231.531 1.00 269.31 222 PRO D CA 1
ATOM 10473 C C . PRO E 1 222 ? 188.896 166.985 230.282 1.00 269.31 222 PRO D C 1
ATOM 10474 O O . PRO E 1 222 ? 189.638 166.024 230.042 1.00 269.31 222 PRO D O 1
ATOM 10476 N N . LEU E 1 223 ? 188.816 168.044 229.472 1.00 268.86 223 LEU D N 1
ATOM 10477 C CA . LEU E 1 223 ? 189.668 168.137 228.291 1.00 268.86 223 LEU D CA 1
ATOM 10478 C C . LEU E 1 223 ? 191.137 168.232 228.681 1.00 268.86 223 LEU D C 1
ATOM 10479 O O . LEU E 1 223 ? 191.994 167.584 228.067 1.00 268.86 223 LEU D O 1
ATOM 10481 N N . GLU E 1 224 ? 191.448 169.038 229.698 1.00 270.52 224 GLU D N 1
ATOM 10482 C CA . GLU E 1 224 ? 192.818 169.113 230.193 1.00 270.52 224 GLU D CA 1
ATOM 10483 C C . GLU E 1 224 ? 193.250 167.792 230.814 1.00 270.52 224 GLU D C 1
ATOM 10484 O O . GLU E 1 224 ? 194.411 167.386 230.680 1.00 270.52 224 GLU D O 1
ATOM 10486 N N . ALA E 1 225 ? 192.332 167.112 231.506 1.00 271.15 225 ALA D N 1
ATOM 10487 C CA . ALA E 1 225 ? 192.657 165.816 232.094 1.00 271.15 225 ALA D CA 1
ATOM 10488 C C . ALA E 1 225 ? 192.995 164.789 231.020 1.00 271.15 225 ALA D C 1
ATOM 10489 O O . ALA E 1 225 ? 193.923 163.989 231.184 1.00 271.15 225 ALA D O 1
ATOM 10491 N N . LEU E 1 226 ? 192.252 164.795 229.913 1.00 270.52 226 LEU D N 1
ATOM 10492 C CA . LEU E 1 226 ? 192.461 163.859 228.818 1.00 270.52 226 LEU D CA 1
ATOM 10493 C C . LEU E 1 226 ? 193.464 164.371 227.788 1.00 270.52 226 LEU D C 1
ATOM 10494 O O . LEU E 1 226 ? 193.510 163.843 226.671 1.00 270.52 226 LEU D O 1
ATOM 10496 N N . ALA E 1 227 ? 194.262 165.381 228.144 1.00 270.36 227 ALA D N 1
ATOM 10497 C CA . ALA E 1 227 ? 195.278 165.949 227.254 1.00 270.36 227 ALA D CA 1
ATOM 10498 C C . ALA E 1 227 ? 194.671 166.412 225.931 1.00 270.36 227 ALA D C 1
ATOM 10499 O O . ALA E 1 227 ? 195.236 166.195 224.856 1.00 270.36 227 ALA D O 1
ATOM 10501 N N . ARG E 1 228 ? 193.510 167.057 226.008 1.00 267.61 228 ARG D N 1
ATOM 10502 C CA . ARG E 1 228 ? 192.812 167.590 224.843 1.00 267.61 228 ARG D CA 1
ATOM 10503 C C . ARG E 1 228 ? 192.936 169.109 224.771 1.00 267.61 228 ARG D C 1
ATOM 10504 O O . ARG E 1 228 ? 192.001 169.807 224.373 1.00 267.61 228 ARG D O 1
ATOM 10506 N N . GLY E 1 229 ? 194.097 169.636 225.164 1.00 263.14 229 GLY D N 1
ATOM 10507 C CA . GLY E 1 229 ? 194.288 171.078 225.150 1.00 263.14 229 GLY D CA 1
ATOM 10508 C C . GLY E 1 229 ? 194.250 171.665 223.752 1.00 263.14 229 GLY D C 1
ATOM 10509 O O . GLY E 1 229 ? 193.648 172.718 223.528 1.00 263.14 229 GLY D O 1
ATOM 10510 N N . LYS E 1 230 ? 194.898 170.998 222.794 1.00 263.77 230 LYS D N 1
ATOM 10511 C CA . LYS E 1 230 ? 194.894 171.489 221.420 1.00 263.77 230 LYS D CA 1
ATOM 10512 C C . LYS E 1 230 ? 193.490 171.466 220.828 1.00 263.77 230 LYS D C 1
ATOM 10513 O O . LYS E 1 230 ? 193.076 172.417 220.154 1.00 263.77 230 LYS D O 1
ATOM 10515 N N . ASN E 1 231 ? 192.744 170.385 221.069 1.00 265.64 231 ASN D N 1
ATOM 10516 C CA . ASN E 1 231 ? 191.372 170.307 220.575 1.00 265.64 231 ASN D CA 1
ATOM 10517 C C . ASN E 1 231 ? 190.495 171.375 221.214 1.00 265.64 231 ASN D C 1
ATOM 10518 O O . ASN E 1 231 ? 189.663 171.992 220.539 1.00 265.64 231 ASN D O 1
ATOM 10520 N N . LEU E 1 232 ? 190.664 171.606 222.519 1.00 266.46 232 LEU D N 1
ATOM 10521 C CA . LEU E 1 232 ? 189.894 172.646 223.194 1.00 266.46 232 LEU D CA 1
ATOM 10522 C C . LEU E 1 232 ? 190.220 174.025 222.634 1.00 266.46 232 LEU D C 1
ATOM 10523 O O . LEU E 1 232 ? 189.319 174.845 222.423 1.00 266.46 232 LEU D O 1
ATOM 10525 N N . SER E 1 233 ? 191.504 174.299 222.390 1.00 264.10 233 SER D N 1
ATOM 10526 C CA . SER E 1 233 ? 191.891 175.583 221.813 1.00 264.10 233 SER D CA 1
ATOM 10527 C C . SER E 1 233 ? 191.318 175.754 220.412 1.00 264.10 233 SER D C 1
ATOM 10528 O O . SER E 1 233 ? 190.840 176.838 220.055 1.00 264.10 233 SER D O 1
ATOM 10530 N N . ARG E 1 234 ? 191.358 174.693 219.601 1.00 260.75 234 ARG D N 1
ATOM 10531 C CA . ARG E 1 234 ? 190.793 174.765 218.258 1.00 260.75 234 ARG D CA 1
ATOM 10532 C C . ARG E 1 234 ? 189.289 175.008 218.304 1.00 260.75 234 ARG D C 1
ATOM 10533 O O . ARG E 1 234 ? 188.753 175.784 217.506 1.00 260.75 234 ARG D O 1
ATOM 10535 N N . ILE E 1 235 ? 188.593 174.346 219.231 1.00 257.61 235 ILE D N 1
ATOM 10536 C CA . ILE E 1 235 ? 187.153 174.548 219.369 1.00 257.61 235 ILE D CA 1
ATOM 10537 C C . ILE E 1 235 ? 186.852 175.976 219.805 1.00 257.61 235 ILE D C 1
ATOM 10538 O O . ILE E 1 235 ? 185.916 176.610 219.304 1.00 257.61 235 ILE D O 1
ATOM 10540 N N . ILE E 1 236 ? 187.637 176.502 220.749 1.00 256.35 236 ILE D N 1
ATOM 10541 C CA . ILE E 1 236 ? 187.424 177.867 221.221 1.00 256.35 236 ILE D CA 1
ATOM 10542 C C . ILE E 1 236 ? 187.682 178.865 220.100 1.00 256.35 236 ILE D C 1
ATOM 10543 O O . ILE E 1 236 ? 187.008 179.898 220.000 1.00 256.35 236 ILE D O 1
ATOM 10545 N N . LYS E 1 237 ? 188.657 178.575 219.241 1.00 254.12 237 LYS D N 1
ATOM 10546 C CA . LYS E 1 237 ? 188.973 179.449 218.120 1.00 254.12 237 LYS D CA 1
ATOM 10547 C C . LYS E 1 237 ? 188.066 179.227 216.916 1.00 254.12 237 LYS D C 1
ATOM 10548 O O . LYS E 1 237 ? 188.192 179.957 215.927 1.00 254.12 237 LYS D O 1
ATOM 10550 N N . THR E 1 238 ? 187.163 178.248 216.971 1.00 244.06 238 THR D N 1
ATOM 10551 C CA . THR E 1 238 ? 186.237 177.951 215.875 1.00 244.06 238 THR D CA 1
ATOM 10552 C C . THR E 1 238 ? 184.827 177.873 216.454 1.00 244.06 238 THR D C 1
ATOM 10553 O O . THR E 1 238 ? 184.358 176.794 216.828 1.00 244.06 238 THR D O 1
ATOM 10555 N N . SER E 1 239 ? 184.153 179.019 216.524 1.00 223.85 239 SER D N 1
ATOM 10556 C CA . SER E 1 239 ? 182.782 179.073 217.012 1.00 223.85 239 SER D CA 1
ATOM 10557 C C . SER E 1 239 ? 182.115 180.322 216.457 1.00 223.85 239 SER D C 1
ATOM 10558 O O . SER E 1 239 ? 182.770 181.344 216.233 1.00 223.85 239 SER D O 1
ATOM 10561 N N . ILE E 1 240 ? 180.807 180.228 216.238 1.00 205.37 240 ILE D N 1
ATOM 10562 C CA . ILE E 1 240 ? 180.037 181.317 215.639 1.00 205.37 240 ILE D CA 1
ATOM 10563 C C . ILE E 1 240 ? 178.805 181.585 216.496 1.00 205.37 240 ILE D C 1
ATOM 10564 O O . ILE E 1 240 ? 178.152 180.635 216.952 1.00 205.37 240 ILE D O 1
ATOM 10569 N N . PRO E 1 241 ? 178.455 182.847 216.749 1.00 201.68 241 PRO D N 1
ATOM 10570 C CA . PRO E 1 241 ? 177.216 183.138 217.478 1.00 201.68 241 PRO D CA 1
ATOM 10571 C C . PRO E 1 241 ? 175.991 182.692 216.692 1.00 201.68 241 PRO D C 1
ATOM 10572 O O . PRO E 1 241 ? 176.023 182.536 215.470 1.00 201.68 241 PRO D O 1
ATOM 10576 N N . ALA E 1 242 ? 174.892 182.491 217.418 1.00 186.80 242 ALA D N 1
ATOM 10577 C CA . ALA E 1 242 ? 173.687 181.925 216.825 1.00 186.80 242 ALA D CA 1
ATOM 10578 C C . ALA E 1 242 ? 172.873 182.970 216.071 1.00 186.80 242 ALA D C 1
ATOM 10579 O O . ALA E 1 242 ? 171.662 183.093 216.281 1.00 186.80 242 ALA D O 1
ATOM 10581 N N . ALA E 1 243 ? 173.529 183.730 215.192 1.00 177.58 243 ALA D N 1
ATOM 10582 C CA . ALA E 1 243 ? 172.849 184.683 214.325 1.00 177.58 243 ALA D CA 1
ATOM 10583 C C . ALA E 1 243 ? 173.464 184.699 212.931 1.00 177.58 243 ALA D C 1
ATOM 10584 O O . ALA E 1 243 ? 173.498 185.748 212.278 1.00 177.58 243 ALA D O 1
ATOM 10586 N N . HIS E 1 244 ? 173.959 183.552 212.464 1.00 162.74 244 HIS D N 1
ATOM 10587 C CA . HIS E 1 244 ? 174.835 183.512 211.299 1.00 162.74 244 HIS D CA 1
ATOM 10588 C C . HIS E 1 244 ? 174.184 184.050 210.031 1.00 162.74 244 HIS D C 1
ATOM 10589 O O . HIS E 1 244 ? 174.605 185.088 209.509 1.00 162.74 244 HIS D O 1
ATOM 10596 N N . LYS E 1 245 ? 173.162 183.363 209.521 1.00 150.97 245 LYS D N 1
ATOM 10597 C CA . LYS E 1 245 ? 172.531 183.802 208.285 1.00 150.97 245 LYS D CA 1
ATOM 10598 C C . LYS E 1 245 ? 171.021 183.601 208.270 1.00 150.97 245 LYS D C 1
ATOM 10599 O O . LYS E 1 245 ? 170.337 184.254 207.475 1.00 150.97 245 LYS D O 1
ATOM 10605 N N . SER E 1 246 ? 170.474 182.759 209.143 1.00 137.41 246 SER D N 1
ATOM 10606 C CA . SER E 1 246 ? 169.057 182.422 209.117 1.00 137.41 246 SER D CA 1
ATOM 10607 C C . SER E 1 246 ? 168.266 183.491 209.860 1.00 137.41 246 SER D C 1
ATOM 10608 O O . SER E 1 246 ? 168.567 183.800 211.017 1.00 137.41 246 SER D O 1
ATOM 10611 N N . ILE E 1 247 ? 167.259 184.047 209.197 1.00 133.48 247 ILE D N 1
ATOM 10612 C CA . ILE E 1 247 ? 166.398 185.057 209.799 1.00 133.48 247 ILE D CA 1
ATOM 10613 C C . ILE E 1 247 ? 165.336 184.364 210.642 1.00 133.48 247 ILE D C 1
ATOM 10614 O O . ILE E 1 247 ? 164.697 183.403 210.199 1.00 133.48 247 ILE D O 1
ATOM 10619 N N . VAL E 1 248 ? 165.167 184.839 211.873 1.00 134.82 248 VAL D N 1
ATOM 10620 C CA . VAL E 1 248 ? 164.184 184.297 212.802 1.00 134.82 248 VAL D CA 1
ATOM 10621 C C . VAL E 1 248 ? 162.814 184.793 212.352 1.00 134.82 248 VAL D C 1
ATOM 10622 O O . VAL E 1 248 ? 162.715 185.656 211.473 1.00 134.82 248 VAL D O 1
ATOM 10626 N N . SER E 1 249 ? 161.751 184.258 212.948 1.00 134.75 249 SER D N 1
ATOM 10627 C CA . SER E 1 249 ? 160.385 184.530 212.522 1.00 134.75 249 SER D CA 1
ATOM 10628 C C . SER E 1 249 ? 159.947 185.929 212.938 1.00 134.75 249 SER D C 1
ATOM 10629 O O . SER E 1 249 ? 160.788 186.776 213.259 1.00 134.75 249 SER D O 1
ATOM 10632 N N . PHE E 1 250 ? 158.634 186.173 212.933 1.00 148.55 250 PHE D N 1
ATOM 10633 C CA . PHE E 1 250 ? 158.030 187.505 212.965 1.00 148.55 250 PHE D CA 1
ATOM 10634 C C . PHE E 1 250 ? 158.698 188.497 213.909 1.00 148.55 250 PHE D C 1
ATOM 10635 O O . PHE E 1 250 ? 158.604 189.707 213.685 1.00 148.55 250 PHE D O 1
ATOM 10643 N N . LYS E 1 251 ? 159.341 188.008 214.971 1.00 153.08 251 LYS D N 1
ATOM 10644 C CA . LYS E 1 251 ? 160.150 188.851 215.847 1.00 153.08 251 LYS D CA 1
ATOM 10645 C C . LYS E 1 251 ? 160.956 189.877 215.055 1.00 153.08 251 LYS D C 1
ATOM 10646 O O . LYS E 1 251 ? 161.094 191.028 215.481 1.00 153.08 251 LYS D O 1
ATOM 10652 N N . GLN E 1 252 ? 161.486 189.473 213.900 1.00 143.07 252 GLN D N 1
ATOM 10653 C CA . GLN E 1 252 ? 162.132 190.393 212.975 1.00 143.07 252 GLN D CA 1
ATOM 10654 C C . GLN E 1 252 ? 161.316 190.650 211.715 1.00 143.07 252 GLN D C 1
ATOM 10655 O O . GLN E 1 252 ? 161.786 191.370 210.828 1.00 143.07 252 GLN D O 1
ATOM 10661 N N . LEU E 1 253 ? 160.110 190.086 211.608 1.00 142.90 253 LEU D N 1
ATOM 10662 C CA . LEU E 1 253 ? 159.282 190.255 210.422 1.00 142.90 253 LEU D CA 1
ATOM 10663 C C . LEU E 1 253 ? 157.858 190.702 210.725 1.00 142.90 253 LEU D C 1
ATOM 10664 O O . LEU E 1 253 ? 157.043 190.774 209.800 1.00 142.90 253 LEU D O 1
ATOM 10669 N N . ARG E 1 254 ? 157.533 190.992 211.986 1.00 152.79 254 ARG D N 1
ATOM 10670 C CA . ARG E 1 254 ? 156.173 191.396 212.331 1.00 152.79 254 ARG D CA 1
ATOM 10671 C C . ARG E 1 254 ? 155.809 192.734 211.699 1.00 152.79 254 ARG D C 1
ATOM 10672 O O . ARG E 1 254 ? 154.700 192.899 211.175 1.00 152.79 254 ARG D O 1
ATOM 10680 N N . GLU E 1 255 ? 156.727 193.702 211.744 1.00 151.51 255 GLU D N 1
ATOM 10681 C CA . GLU E 1 255 ? 156.408 195.049 211.284 1.00 151.51 255 GLU D CA 1
ATOM 10682 C C . GLU E 1 255 ? 156.143 195.088 209.784 1.00 151.51 255 GLU D C 1
ATOM 10683 O O . GLU E 1 255 ? 155.202 195.752 209.335 1.00 151.51 255 GLU D O 1
ATOM 10689 N N . ASP E 1 256 ? 156.964 194.394 208.992 1.00 152.31 256 ASP D N 1
ATOM 10690 C CA . ASP E 1 256 ? 156.751 194.388 207.549 1.00 152.31 256 ASP D CA 1
ATOM 10691 C C . ASP E 1 256 ? 155.422 193.738 207.190 1.00 152.31 256 ASP D C 1
ATOM 10692 O O . ASP E 1 256 ? 154.692 194.240 206.327 1.00 152.31 256 ASP D O 1
ATOM 10697 N N . VAL E 1 257 ? 155.088 192.626 207.849 1.00 148.26 257 VAL D N 1
ATOM 10698 C CA . VAL E 1 257 ? 153.817 191.959 207.584 1.00 148.26 257 VAL D CA 1
ATOM 10699 C C . VAL E 1 257 ? 152.650 192.864 207.958 1.00 148.26 257 VAL D C 1
ATOM 10700 O O . VAL E 1 257 ? 151.667 192.964 207.217 1.00 148.26 257 VAL D O 1
ATOM 10704 N N . TYR E 1 258 ? 152.736 193.538 209.109 1.00 150.41 258 TYR D N 1
ATOM 10705 C CA . TYR E 1 258 ? 151.660 194.442 209.507 1.00 150.41 258 TYR D CA 1
ATOM 10706 C C . TYR E 1 258 ? 151.502 195.592 208.520 1.00 150.41 258 TYR D C 1
ATOM 10707 O O . TYR E 1 258 ? 150.378 195.945 208.142 1.00 150.41 258 TYR D O 1
ATOM 10716 N N . GLY E 1 259 ? 152.616 196.194 208.100 1.00 152.63 259 GLY D N 1
ATOM 10717 C CA . GLY E 1 259 ? 152.541 197.296 207.156 1.00 152.63 259 GLY D CA 1
ATOM 10718 C C . GLY E 1 259 ? 151.972 196.872 205.818 1.00 152.63 259 GLY D C 1
ATOM 10719 O O . GLY E 1 259 ? 151.173 197.591 205.215 1.00 152.63 259 GLY D O 1
ATOM 10720 N N . GLU E 1 260 ? 152.375 195.697 205.338 1.00 148.02 260 GLU D N 1
ATOM 10721 C CA . GLU E 1 260 ? 151.830 195.180 204.089 1.00 148.02 260 GLU D CA 1
ATOM 10722 C C . GLU E 1 260 ? 150.347 194.842 204.220 1.00 148.02 260 GLU D C 1
ATOM 10723 O O . GLU E 1 260 ? 149.571 195.074 203.286 1.00 148.02 260 GLU D O 1
ATOM 10729 N N . LEU E 1 261 ? 149.931 194.294 205.366 1.00 145.71 261 LEU D N 1
ATOM 10730 C CA . LEU E 1 261 ? 148.525 193.957 205.571 1.00 145.71 261 LEU D CA 1
ATOM 10731 C C . LEU E 1 261 ? 147.652 195.200 205.685 1.00 145.71 261 LEU D C 1
ATOM 10732 O O . LEU E 1 261 ? 146.490 195.179 205.264 1.00 145.71 261 LEU D O 1
ATOM 10737 N N . LEU E 1 262 ? 148.180 196.279 206.269 1.00 150.34 262 LEU D N 1
ATOM 10738 C CA . LEU E 1 262 ? 147.418 197.522 206.347 1.00 150.34 262 LEU D CA 1
ATOM 10739 C C . LEU E 1 262 ? 147.143 198.086 204.959 1.00 150.34 262 LEU D C 1
ATOM 10740 O O . LEU E 1 262 ? 146.050 198.600 204.697 1.00 150.34 262 LEU D O 1
ATOM 10745 N N . ASN E 1 263 ? 148.121 198.001 204.060 1.00 150.69 263 ASN D N 1
ATOM 10746 C CA . ASN E 1 263 ? 147.988 198.547 202.711 1.00 150.69 263 ASN D CA 1
ATOM 10747 C C . ASN E 1 263 ? 147.398 197.489 201.780 1.00 150.69 263 ASN D C 1
ATOM 10748 O O . ASN E 1 263 ? 148.057 196.951 200.889 1.00 150.69 263 ASN D O 1
ATOM 10753 N N . THR E 1 264 ? 146.118 197.191 202.014 1.00 156.22 264 THR D N 1
ATOM 10754 C CA . THR E 1 264 ? 145.424 196.211 201.185 1.00 156.22 264 THR D CA 1
ATOM 10755 C C . THR E 1 264 ? 145.281 196.698 199.749 1.00 156.22 264 THR D C 1
ATOM 10756 O O . THR E 1 264 ? 145.445 195.919 198.803 1.00 156.22 264 THR D O 1
ATOM 10758 N N . GLU E 1 265 ? 144.977 197.982 199.565 1.00 160.19 265 GLU D N 1
ATOM 10759 C CA . GLU E 1 265 ? 144.753 198.557 198.245 1.00 160.19 265 GLU D CA 1
ATOM 10760 C C . GLU E 1 265 ? 146.024 199.098 197.607 1.00 160.19 265 GLU D C 1
ATOM 10761 O O . GLU E 1 265 ? 145.950 199.703 196.531 1.00 160.19 265 GLU D O 1
ATOM 10767 N N . GLN E 1 266 ? 147.182 198.904 198.237 1.00 158.56 266 GLN D N 1
ATOM 10768 C CA . GLN E 1 266 ? 148.447 199.346 197.674 1.00 158.56 266 GLN D CA 1
ATOM 10769 C C . GLN E 1 266 ? 149.324 198.207 197.179 1.00 158.56 266 GLN D C 1
ATOM 10770 O O . GLN E 1 266 ? 150.306 198.470 196.477 1.00 158.56 266 GLN D O 1
ATOM 10776 N N . VAL E 1 267 ? 149.004 196.959 197.518 1.00 149.78 267 VAL D N 1
ATOM 10777 C CA . VAL E 1 267 ? 149.713 195.810 196.969 1.00 149.78 267 VAL D CA 1
ATOM 10778 C C . VAL E 1 267 ? 149.235 195.608 195.539 1.00 149.78 267 VAL D C 1
ATOM 10779 O O . VAL E 1 267 ? 150.037 195.601 194.598 1.00 149.78 267 VAL D O 1
ATOM 10783 N N . ALA E 1 268 ? 147.927 195.443 195.366 1.00 143.02 268 ALA D N 1
ATOM 10784 C CA . ALA E 1 268 ? 147.337 195.508 194.038 1.00 143.02 268 ALA D CA 1
ATOM 10785 C C . ALA E 1 268 ? 147.310 196.964 193.594 1.00 143.02 268 ALA D C 1
ATOM 10786 O O . ALA E 1 268 ? 146.526 197.764 194.114 1.00 143.02 268 ALA D O 1
ATOM 10788 N N . GLY E 1 269 ? 148.161 197.306 192.640 1.00 140.92 269 GLY D N 1
ATOM 10789 C CA . GLY E 1 269 ? 148.443 198.689 192.300 1.00 140.92 269 GLY D CA 1
ATOM 10790 C C . GLY E 1 269 ? 147.404 199.289 191.380 1.00 140.92 269 GLY D C 1
ATOM 10791 O O . GLY E 1 269 ? 146.196 199.187 191.623 1.00 140.92 269 GLY D O 1
ATOM 10792 N N . VAL E 1 270 ? 147.883 199.932 190.313 1.00 136.69 270 VAL D N 1
ATOM 10793 C CA . VAL E 1 270 ? 147.006 200.684 189.427 1.00 136.69 270 VAL D CA 1
ATOM 10794 C C . VAL E 1 270 ? 146.003 199.747 188.777 1.00 136.69 270 VAL D C 1
ATOM 10795 O O . VAL E 1 270 ? 146.357 198.663 188.302 1.00 136.69 270 VAL D O 1
ATOM 10799 N N . LYS E 1 271 ? 144.740 200.163 188.765 1.00 139.33 271 LYS D N 1
ATOM 10800 C CA . LYS E 1 271 ? 143.680 199.412 188.120 1.00 139.33 271 LYS D CA 1
ATOM 10801 C C . LYS E 1 271 ? 143.468 199.941 186.703 1.00 139.33 271 LYS D C 1
ATOM 10802 O O . LYS E 1 271 ? 144.031 200.961 186.302 1.00 139.33 271 LYS D O 1
ATOM 10808 N N . TRP E 1 272 ? 142.641 199.243 185.933 1.00 135.52 272 TRP D N 1
ATOM 10809 C CA . TRP E 1 272 ? 142.401 199.597 184.544 1.00 135.52 272 TRP D CA 1
ATOM 10810 C C . TRP E 1 272 ? 141.082 200.344 184.402 1.00 135.52 272 TRP D C 1
ATOM 10811 O O . TRP E 1 272 ? 140.117 200.086 185.126 1.00 135.52 272 TRP D O 1
ATOM 10822 N N . THR E 1 273 ? 141.051 201.279 183.454 1.00 142.02 273 THR D N 1
ATOM 10823 C CA . THR E 1 273 ? 139.889 202.123 183.211 1.00 142.02 273 THR D CA 1
ATOM 10824 C C . THR E 1 273 ? 139.083 201.684 181.999 1.00 142.02 273 THR D C 1
ATOM 10825 O O . THR E 1 273 ? 137.858 201.551 182.085 1.00 142.02 273 THR D O 1
ATOM 10829 N N . ARG E 1 274 ? 139.739 201.452 180.865 1.00 142.16 274 ARG D N 1
ATOM 10830 C CA . ARG E 1 274 ? 139.065 201.001 179.656 1.00 142.16 274 ARG D CA 1
ATOM 10831 C C . ARG E 1 274 ? 138.862 199.494 179.619 1.00 142.16 274 ARG D C 1
ATOM 10832 O O . ARG E 1 274 ? 138.253 198.989 178.670 1.00 142.16 274 ARG D O 1
ATOM 10840 N N . PHE E 1 275 ? 139.352 198.767 180.620 1.00 138.54 275 PHE D N 1
ATOM 10841 C CA . PHE E 1 275 ? 139.276 197.308 180.654 1.00 138.54 275 PHE D CA 1
ATOM 10842 C C . PHE E 1 275 ? 138.659 196.882 181.977 1.00 138.54 275 PHE D C 1
ATOM 10843 O O . PHE E 1 275 ? 139.369 196.459 182.900 1.00 138.54 275 PHE D O 1
ATOM 10851 N N . PRO E 1 276 ? 137.334 196.985 182.110 1.00 138.79 276 PRO D N 1
ATOM 10852 C CA . PRO E 1 276 ? 136.697 196.583 183.372 1.00 138.79 276 PRO D CA 1
ATOM 10853 C C . PRO E 1 276 ? 136.884 195.114 183.701 1.00 138.79 276 PRO D C 1
ATOM 10854 O O . PRO E 1 276 ? 136.926 194.759 184.885 1.00 138.79 276 PRO D O 1
ATOM 10858 N N . GLU E 1 277 ? 136.995 194.247 182.692 1.00 136.51 277 GLU D N 1
ATOM 10859 C CA . GLU E 1 277 ? 137.154 192.821 182.961 1.00 136.51 277 GLU D CA 1
ATOM 10860 C C . GLU E 1 277 ? 138.490 192.523 183.630 1.00 136.51 277 GLU D C 1
ATOM 10861 O O . GLU E 1 277 ? 138.571 191.649 184.500 1.00 136.51 277 GLU D O 1
ATOM 10867 N N . LEU E 1 278 ? 139.550 193.230 183.238 1.00 134.41 278 LEU D N 1
ATOM 10868 C CA . LEU E 1 278 ? 140.854 192.988 183.843 1.00 134.41 278 LEU D CA 1
ATOM 10869 C C . LEU E 1 278 ? 140.922 193.425 185.299 1.00 134.41 278 LEU D C 1
ATOM 10870 O O . LEU E 1 278 ? 141.880 193.065 185.990 1.00 134.41 278 LEU D O 1
ATOM 10875 N N . ASN E 1 279 ? 139.941 194.188 185.782 1.00 136.56 279 ASN D N 1
ATOM 10876 C CA . ASN E 1 279 ? 139.916 194.569 187.186 1.00 136.56 279 ASN D CA 1
ATOM 10877 C C . ASN E 1 279 ? 139.368 193.469 188.084 1.00 136.56 279 ASN D C 1
ATOM 10878 O O . ASN E 1 279 ? 139.542 193.544 189.305 1.00 136.56 279 ASN D O 1
ATOM 10883 N N . ARG E 1 280 ? 138.713 192.457 187.516 1.00 135.38 280 ARG D N 1
ATOM 10884 C CA . ARG E 1 280 ? 138.154 191.360 188.294 1.00 135.38 280 ARG D CA 1
ATOM 10885 C C . ARG E 1 280 ? 138.869 190.038 188.047 1.00 135.38 280 ARG D C 1
ATOM 10886 O O . ARG E 1 280 ? 138.394 188.995 188.507 1.00 135.38 280 ARG D O 1
ATOM 10894 N N . ILE E 1 281 ? 139.996 190.050 187.338 1.00 129.88 281 ILE D N 1
ATOM 10895 C CA . ILE E 1 281 ? 140.732 188.820 187.071 1.00 129.88 281 ILE D CA 1
ATOM 10896 C C . ILE E 1 281 ? 142.142 188.937 187.635 1.00 129.88 281 ILE D C 1
ATOM 10897 O O . ILE E 1 281 ? 142.537 188.157 188.508 1.00 129.88 281 ILE D O 1
ATOM 10902 N N . LEU E 1 282 ? 142.911 189.908 187.143 1.00 128.44 282 LEU D N 1
ATOM 10903 C CA . LEU E 1 282 ? 144.248 190.160 187.664 1.00 128.44 282 LEU D CA 1
ATOM 10904 C C . LEU E 1 282 ? 144.256 191.112 188.852 1.00 128.44 282 LEU D C 1
ATOM 10905 O O . LEU E 1 282 ? 145.323 191.347 189.428 1.00 128.44 282 LEU D O 1
ATOM 10910 N N . LYS E 1 283 ? 143.104 191.670 189.217 1.00 130.68 283 LYS D N 1
ATOM 10911 C CA . LYS E 1 283 ? 142.934 192.551 190.369 1.00 130.68 283 LYS D CA 1
ATOM 10912 C C . LYS E 1 283 ? 143.769 193.823 190.277 1.00 130.68 283 LYS D C 1
ATOM 10913 O O . LYS E 1 283 ? 143.929 194.524 191.283 1.00 130.68 283 LYS D O 1
ATOM 10919 N N . GLY E 1 284 ? 144.309 194.143 189.102 1.00 130.89 284 GLY D N 1
ATOM 10920 C CA . GLY E 1 284 ? 145.050 195.367 188.907 1.00 130.89 284 GLY D CA 1
ATOM 10921 C C . GLY E 1 284 ? 146.415 195.087 188.322 1.00 130.89 284 GLY D C 1
ATOM 10922 O O . GLY E 1 284 ? 146.673 194.010 187.775 1.00 130.89 284 GLY D O 1
ATOM 10923 N N . HIS E 1 285 ? 147.296 196.078 188.441 1.00 134.59 285 HIS D N 1
ATOM 10924 C CA . HIS E 1 285 ? 148.660 196.007 187.932 1.00 134.59 285 HIS D CA 1
ATOM 10925 C C . HIS E 1 285 ? 149.620 196.250 189.086 1.00 134.59 285 HIS D C 1
ATOM 10926 O O . HIS E 1 285 ? 149.580 197.313 189.714 1.00 134.59 285 HIS D O 1
ATOM 10933 N N . ARG E 1 286 ? 150.488 195.278 189.354 1.00 131.75 286 ARG D N 1
ATOM 10934 C CA . ARG E 1 286 ? 151.375 195.310 190.510 1.00 131.75 286 ARG D CA 1
ATOM 10935 C C . ARG E 1 286 ? 152.823 195.345 190.046 1.00 131.75 286 ARG D C 1
ATOM 10936 O O . ARG E 1 286 ? 153.192 194.648 189.096 1.00 131.75 286 ARG D O 1
ATOM 10944 N N . LYS E 1 287 ? 153.636 196.154 190.718 1.00 135.07 287 LYS D N 1
ATOM 10945 C CA . LYS E 1 287 ? 155.050 196.241 190.386 1.00 135.07 287 LYS D CA 1
ATOM 10946 C C . LYS E 1 287 ? 155.795 194.999 190.862 1.00 135.07 287 LYS D C 1
ATOM 10947 O O . LYS E 1 287 ? 155.358 194.293 191.774 1.00 135.07 287 LYS D O 1
ATOM 10953 N N . GLY E 1 288 ? 156.935 194.737 190.230 1.00 131.06 288 GLY D N 1
ATOM 10954 C CA . GLY E 1 288 ? 157.789 193.636 190.617 1.00 131.06 288 GLY D CA 1
ATOM 10955 C C . GLY E 1 288 ? 157.411 192.280 190.067 1.00 131.06 288 GLY D C 1
ATOM 10956 O O . GLY E 1 288 ? 157.928 191.270 190.557 1.00 131.06 288 GLY D O 1
ATOM 10957 N N . GLU E 1 289 ? 156.532 192.218 189.071 1.00 127.58 289 GLU D N 1
ATOM 10958 C CA . GLU E 1 289 ? 156.107 190.958 188.478 1.00 127.58 289 GLU D CA 1
ATOM 10959 C C . GLU E 1 289 ? 156.448 190.936 186.995 1.00 127.58 289 GLU D C 1
ATOM 10960 O O . GLU E 1 289 ? 156.366 191.962 186.314 1.00 127.58 289 GLU D O 1
ATOM 10966 N N . LEU E 1 290 ? 156.828 189.761 186.503 1.00 115.66 290 LEU D N 1
ATOM 10967 C CA . LEU E 1 290 ? 157.117 189.552 185.091 1.00 115.66 290 LEU D CA 1
ATOM 10968 C C . LEU E 1 290 ? 155.968 188.787 184.450 1.00 115.66 290 LEU D C 1
ATOM 10969 O O . LEU E 1 290 ? 155.602 187.704 184.917 1.00 115.66 290 LEU D O 1
ATOM 10974 N N . THR E 1 291 ? 155.410 189.346 183.382 1.00 111.76 291 THR D N 1
ATOM 10975 C CA . THR E 1 291 ? 154.289 188.748 182.672 1.00 111.76 291 THR D CA 1
ATOM 10976 C C . THR E 1 291 ? 154.686 188.451 181.234 1.00 111.76 291 THR D C 1
ATOM 10977 O O . THR E 1 291 ? 155.521 189.151 180.652 1.00 111.76 291 THR D O 1
ATOM 10981 N N . VAL E 1 292 ? 154.090 187.407 180.666 1.00 106.74 292 VAL D N 1
ATOM 10982 C CA . VAL E 1 292 ? 154.369 186.981 179.301 1.00 106.74 292 VAL D CA 1
ATOM 10983 C C . VAL E 1 292 ? 153.082 187.049 178.492 1.00 106.74 292 VAL D C 1
ATOM 10984 O O . VAL E 1 292 ? 152.002 186.708 178.987 1.00 106.74 292 VAL D O 1
ATOM 10988 N N . PHE E 1 293 ? 153.200 187.506 177.250 1.00 110.65 293 PHE D N 1
ATOM 10989 C CA . PHE E 1 293 ? 152.075 187.631 176.338 1.00 110.65 293 PHE D CA 1
ATOM 10990 C C . PHE E 1 293 ? 152.349 186.807 175.090 1.00 110.65 293 PHE D C 1
ATOM 10991 O O . PHE E 1 293 ? 153.473 186.793 174.579 1.00 110.65 293 PHE D O 1
ATOM 10999 N N . THR E 1 294 ? 151.321 186.119 174.603 1.00 117.19 294 THR D N 1
ATOM 11000 C CA . THR E 1 294 ? 151.472 185.284 173.421 1.00 117.19 294 THR D CA 1
ATOM 11001 C C . THR E 1 294 ? 150.124 185.149 172.732 1.00 117.19 294 THR D C 1
ATOM 11002 O O . THR E 1 294 ? 149.073 185.399 173.327 1.00 117.19 294 THR D O 1
ATOM 11006 N N . GLY E 1 295 ? 150.173 184.752 171.465 1.00 122.01 295 GLY D N 1
ATOM 11007 C CA . GLY E 1 295 ? 148.980 184.563 170.679 1.00 122.01 295 GLY D CA 1
ATOM 11008 C C . GLY E 1 295 ? 149.300 184.145 169.260 1.00 122.01 295 GLY D C 1
ATOM 11009 O O . GLY E 1 295 ? 150.466 184.041 168.868 1.00 122.01 295 GLY D O 1
ATOM 11010 N N . PRO E 1 296 ? 148.266 183.895 168.460 1.00 132.08 296 PRO D N 1
ATOM 11011 C CA . PRO E 1 296 ? 148.494 183.518 167.062 1.00 132.08 296 PRO D CA 1
ATOM 11012 C C . PRO E 1 296 ? 149.176 184.641 166.297 1.00 132.08 296 PRO D C 1
ATOM 11013 O O . PRO E 1 296 ? 149.052 185.819 166.638 1.00 132.08 296 PRO D O 1
ATOM 11017 N N . THR E 1 297 ? 149.924 184.260 165.265 1.00 131.93 297 THR D N 1
ATOM 11018 C CA . THR E 1 297 ? 150.628 185.244 164.454 1.00 131.93 297 THR D CA 1
ATOM 11019 C C . THR E 1 297 ? 149.640 186.188 163.778 1.00 131.93 297 THR D C 1
ATOM 11020 O O . THR E 1 297 ? 148.609 185.761 163.249 1.00 131.93 297 THR D O 1
ATOM 11024 N N . GLY E 1 298 ? 149.950 187.480 163.822 1.00 129.59 298 GLY D N 1
ATOM 11025 C CA . GLY E 1 298 ? 149.083 188.481 163.221 1.00 129.59 298 GLY D CA 1
ATOM 11026 C C . GLY E 1 298 ? 147.690 188.520 163.809 1.00 129.59 298 GLY D C 1
ATOM 11027 O O . GLY E 1 298 ? 146.717 188.751 163.080 1.00 129.59 298 GLY D O 1
ATOM 11028 N N . SER E 1 299 ? 147.570 188.299 165.117 1.00 127.04 299 SER D N 1
ATOM 11029 C CA . SER E 1 299 ? 146.275 188.295 165.781 1.00 127.04 299 SER D CA 1
ATOM 11030 C C . SER E 1 299 ? 145.998 189.571 166.562 1.00 127.04 299 SER D C 1
ATOM 11031 O O . SER E 1 299 ? 144.899 189.717 167.106 1.00 127.04 299 SER D O 1
ATOM 11034 N N . GLY E 1 300 ? 146.957 190.489 166.634 1.00 123.77 300 GLY D N 1
ATOM 11035 C CA . GLY E 1 300 ? 146.736 191.747 167.316 1.00 123.77 300 GLY D CA 1
ATOM 11036 C C . GLY E 1 300 ? 147.435 191.842 168.655 1.00 123.77 300 GLY D C 1
ATOM 11037 O O . GLY E 1 300 ? 146.967 192.546 169.554 1.00 123.77 300 GLY D O 1
ATOM 11038 N N . LYS E 1 301 ? 148.556 191.132 168.804 1.00 119.05 301 LYS D N 1
ATOM 11039 C CA . LYS E 1 301 ? 149.293 191.181 170.062 1.00 119.05 301 LYS D CA 1
ATOM 11040 C C . LYS E 1 301 ? 149.852 192.573 170.325 1.00 119.05 301 LYS D C 1
ATOM 11041 O O . LYS E 1 301 ? 149.772 193.079 171.450 1.00 119.05 301 LYS D O 1
ATOM 11047 N N . THR E 1 302 ? 150.419 193.212 169.299 1.00 121.02 302 THR D N 1
ATOM 11048 C CA . THR E 1 302 ? 151.015 194.530 169.495 1.00 121.02 302 THR D CA 1
ATOM 11049 C C . THR E 1 302 ? 149.954 195.586 169.782 1.00 121.02 302 THR D C 1
ATOM 11050 O O . THR E 1 302 ? 150.163 196.470 170.620 1.00 121.02 302 THR D O 1
ATOM 11054 N N . THR E 1 303 ? 148.813 195.514 169.095 1.00 120.02 303 THR D N 1
ATOM 11055 C CA . THR E 1 303 ? 147.761 196.505 169.300 1.00 120.02 303 THR D CA 1
ATOM 11056 C C . THR E 1 303 ? 147.189 196.421 170.712 1.00 120.02 303 THR D C 1
ATOM 11057 O O . THR E 1 303 ? 146.983 197.447 171.371 1.00 120.02 303 THR D O 1
ATOM 11061 N N . PHE E 1 304 ? 146.929 195.204 171.194 1.00 114.72 304 PHE D N 1
ATOM 11062 C CA . PHE E 1 304 ? 146.369 195.043 172.533 1.00 114.72 304 PHE D CA 1
ATOM 11063 C C . PHE E 1 304 ? 147.341 195.523 173.604 1.00 114.72 304 PHE D C 1
ATOM 11064 O O . PHE E 1 304 ? 146.937 196.192 174.563 1.00 114.72 304 PHE D O 1
ATOM 11072 N N . ILE E 1 305 ? 148.624 195.186 173.460 1.00 110.84 305 ILE D N 1
ATOM 11073 C CA . ILE E 1 305 ? 149.624 195.652 174.416 1.00 110.84 305 ILE D CA 1
ATOM 11074 C C . ILE E 1 305 ? 149.707 197.171 174.393 1.00 110.84 305 ILE D C 1
ATOM 11075 O O . ILE E 1 305 ? 149.875 197.815 175.435 1.00 110.84 305 ILE D O 1
ATOM 11080 N N . SER E 1 306 ? 149.579 197.769 173.206 1.00 115.76 306 SER D N 1
ATOM 11081 C CA . SER E 1 306 ? 149.576 199.225 173.113 1.00 115.76 306 SER D CA 1
ATOM 11082 C C . SER E 1 306 ? 148.399 199.821 173.870 1.00 115.76 306 SER D C 1
ATOM 11083 O O . SER E 1 306 ? 148.554 200.814 174.588 1.00 115.76 306 SER D O 1
ATOM 11086 N N . GLU E 1 307 ? 147.214 199.222 173.730 1.00 126.87 307 GLU D N 1
ATOM 11087 C CA . GLU E 1 307 ? 146.045 199.716 174.451 1.00 126.87 307 GLU D CA 1
ATOM 11088 C C . GLU E 1 307 ? 146.230 199.593 175.959 1.00 126.87 307 GLU D C 1
ATOM 11089 O O . GLU E 1 307 ? 145.910 200.524 176.709 1.00 126.87 307 GLU D O 1
ATOM 11095 N N . VAL E 1 308 ? 146.751 198.454 176.421 1.00 121.87 308 VAL D N 1
ATOM 11096 C CA . VAL E 1 308 ? 146.954 198.260 177.855 1.00 121.87 308 VAL D CA 1
ATOM 11097 C C . VAL E 1 308 ? 147.962 199.267 178.394 1.00 121.87 308 VAL D C 1
ATOM 11098 O O . VAL E 1 308 ? 147.741 199.891 179.441 1.00 121.87 308 VAL D O 1
ATOM 11102 N N . ALA E 1 309 ? 149.080 199.445 177.687 1.00 122.91 309 ALA D N 1
ATOM 11103 C CA . ALA E 1 309 ? 150.098 200.388 178.135 1.00 122.91 309 ALA D CA 1
ATOM 11104 C C . ALA E 1 309 ? 149.567 201.814 178.139 1.00 122.91 309 ALA D C 1
ATOM 11105 O O . ALA E 1 309 ? 149.857 202.586 179.059 1.00 122.91 309 ALA D O 1
ATOM 11107 N N . LEU E 1 310 ? 148.797 202.187 177.114 1.00 125.39 310 LEU D N 1
ATOM 11108 C CA . LEU E 1 310 ? 148.232 203.529 177.068 1.00 125.39 310 LEU D CA 1
ATOM 11109 C C . LEU E 1 310 ? 147.252 203.758 178.209 1.00 125.39 310 LEU D C 1
ATOM 11110 O O . LEU E 1 310 ? 147.247 204.831 178.823 1.00 125.39 310 LEU D O 1
ATOM 11115 N N . ASP E 1 311 ? 146.413 202.764 178.509 1.00 132.08 311 ASP D N 1
ATOM 11116 C CA . ASP E 1 311 ? 145.466 202.921 179.605 1.00 132.08 311 ASP D CA 1
ATOM 11117 C C . ASP E 1 311 ? 146.172 202.996 180.951 1.00 132.08 311 ASP D C 1
ATOM 11118 O O . ASP E 1 311 ? 145.729 203.732 181.840 1.00 132.08 311 ASP D O 1
ATOM 11123 N N . LEU E 1 312 ? 147.263 202.250 181.126 1.00 133.07 312 LEU D N 1
ATOM 11124 C CA . LEU E 1 312 ? 147.999 202.290 182.383 1.00 133.07 312 LEU D CA 1
ATOM 11125 C C . LEU E 1 312 ? 148.824 203.558 182.551 1.00 133.07 312 LEU D C 1
ATOM 11126 O O . LEU E 1 312 ? 148.960 204.053 183.675 1.00 133.07 312 LEU D O 1
ATOM 11131 N N . CYS E 1 313 ? 149.377 204.098 181.463 1.00 134.11 313 CYS D N 1
ATOM 11132 C CA . CYS E 1 313 ? 150.240 205.270 181.545 1.00 134.11 313 CYS D CA 1
ATOM 11133 C C . CYS E 1 313 ? 149.475 206.553 181.835 1.00 134.11 313 CYS D C 1
ATOM 11134 O O . CYS E 1 313 ? 150.107 207.576 182.123 1.00 134.11 313 CYS D O 1
ATOM 11137 N N . ILE E 1 314 ? 148.144 206.530 181.765 1.00 136.38 314 ILE D N 1
ATOM 11138 C CA . ILE E 1 314 ? 147.369 207.753 181.952 1.00 136.38 314 ILE D CA 1
ATOM 11139 C C . ILE E 1 314 ? 147.530 208.280 183.373 1.00 136.38 314 ILE D C 1
ATOM 11140 O O . ILE E 1 314 ? 147.828 209.462 183.584 1.00 136.38 314 ILE D O 1
ATOM 11145 N N . GLN E 1 315 ? 147.341 207.414 184.371 1.00 138.35 315 GLN D N 1
ATOM 11146 C CA . GLN E 1 315 ? 147.274 207.899 185.749 1.00 138.35 315 GLN D CA 1
ATOM 11147 C C . GLN E 1 315 ? 148.660 208.091 186.362 1.00 138.35 315 GLN D C 1
ATOM 11148 O O . GLN E 1 315 ? 149.079 209.220 186.635 1.00 138.35 315 GLN D O 1
ATOM 11154 N N . GLY E 1 316 ? 149.386 206.998 186.582 1.00 134.77 316 GLY D N 1
ATOM 11155 C CA . GLY E 1 316 ? 150.664 207.097 187.261 1.00 134.77 316 GLY D CA 1
ATOM 11156 C C . GLY E 1 316 ? 151.843 206.428 186.587 1.00 134.77 316 GLY D C 1
ATOM 11157 O O . GLY E 1 316 ? 152.993 206.820 186.806 1.00 134.77 316 GLY D O 1
ATOM 11158 N N . VAL E 1 317 ? 151.572 205.419 185.763 1.00 133.83 317 VAL D N 1
ATOM 11159 C CA . VAL E 1 317 ? 152.619 204.503 185.324 1.00 133.83 317 VAL D CA 1
ATOM 11160 C C . VAL E 1 317 ? 153.508 205.190 184.296 1.00 133.83 317 VAL D C 1
ATOM 11161 O O . VAL E 1 317 ? 153.022 205.743 183.303 1.00 133.83 317 VAL D O 1
ATOM 11165 N N . ASN E 1 318 ? 154.816 205.157 184.534 1.00 134.49 318 ASN D N 1
ATOM 11166 C CA . ASN E 1 318 ? 155.800 205.595 183.553 1.00 134.49 318 ASN D CA 1
ATOM 11167 C C . ASN E 1 318 ? 156.271 204.372 182.777 1.00 134.49 318 ASN D C 1
ATOM 11168 O O . ASN E 1 318 ? 156.836 203.442 183.364 1.00 134.49 318 ASN D O 1
ATOM 11173 N N . THR E 1 319 ? 156.044 204.369 181.469 1.00 120.88 319 THR D N 1
ATOM 11174 C CA . THR E 1 319 ? 156.276 203.187 180.655 1.00 120.88 319 THR D CA 1
ATOM 11175 C C . THR E 1 319 ? 157.397 203.422 179.652 1.00 120.88 319 THR D C 1
ATOM 11176 O O . THR E 1 319 ? 157.655 204.547 179.218 1.00 120.88 319 THR D O 1
ATOM 11180 N N . LEU E 1 320 ? 158.062 202.327 179.291 1.00 114.65 320 LEU D N 1
ATOM 11181 C CA . LEU E 1 320 ? 159.084 202.322 178.255 1.00 114.65 320 LEU D CA 1
ATOM 11182 C C . LEU E 1 320 ? 158.751 201.206 177.280 1.00 114.65 320 LEU D C 1
ATOM 11183 O O . LEU E 1 320 ? 158.360 200.113 177.697 1.00 114.65 320 LEU D O 1
ATOM 11188 N N . TRP E 1 321 ? 158.910 201.479 175.989 1.00 115.61 321 TRP D N 1
ATOM 11189 C CA . TRP E 1 321 ? 158.468 200.579 174.934 1.00 115.61 321 TRP D CA 1
ATOM 11190 C C . TRP E 1 321 ? 159.657 199.982 174.199 1.00 115.61 321 TRP D C 1
ATOM 11191 O O . TRP E 1 321 ? 160.609 200.693 173.864 1.00 115.61 321 TRP D O 1
ATOM 11202 N N . GLY E 1 322 ? 159.596 198.677 173.951 1.00 125.69 322 GLY D N 1
ATOM 11203 C CA . GLY E 1 322 ? 160.544 198.030 173.069 1.00 125.69 322 GLY D CA 1
ATOM 11204 C C . GLY E 1 322 ? 159.937 197.745 171.712 1.00 125.69 322 GLY D C 1
ATOM 11205 O O . GLY E 1 322 ? 159.181 196.783 171.553 1.00 125.69 322 GLY D O 1
ATOM 11206 N N . SER E 1 323 ? 160.260 198.576 170.723 1.00 134.53 323 SER D N 1
ATOM 11207 C CA . SER E 1 323 ? 159.703 198.445 169.379 1.00 134.53 323 SER D CA 1
ATOM 11208 C C . SER E 1 323 ? 160.731 197.743 168.497 1.00 134.53 323 SER D C 1
ATOM 11209 O O . SER E 1 323 ? 161.424 198.356 167.686 1.00 134.53 323 SER D O 1
ATOM 11212 N N . PHE E 1 324 ? 160.826 196.426 168.667 1.00 141.70 324 PHE D N 1
ATOM 11213 C CA . PHE E 1 324 ? 161.789 195.628 167.922 1.00 141.70 324 PHE D CA 1
ATOM 11214 C C . PHE E 1 324 ? 161.217 195.029 166.644 1.00 141.70 324 PHE D C 1
ATOM 11215 O O . PHE E 1 324 ? 161.961 194.391 165.893 1.00 141.70 324 PHE D O 1
ATOM 11223 N N . GLN E 1 325 ? 159.931 195.216 166.378 1.00 140.85 325 GLN D N 1
ATOM 11224 C CA . GLN E 1 325 ? 159.321 194.781 165.128 1.00 140.85 325 GLN D CA 1
ATOM 11225 C C . GLN E 1 325 ? 158.732 195.927 164.327 1.00 140.85 325 GLN D C 1
ATOM 11226 O O . GLN E 1 325 ? 158.864 195.951 163.101 1.00 140.85 325 GLN D O 1
ATOM 11232 N N . ILE E 1 326 ? 158.091 196.882 164.991 1.00 139.26 326 ILE D N 1
ATOM 11233 C CA . ILE E 1 326 ? 157.461 198.026 164.345 1.00 139.26 326 ILE D CA 1
ATOM 11234 C C . ILE E 1 326 ? 158.341 199.241 164.590 1.00 139.26 326 ILE D C 1
ATOM 11235 O O . ILE E 1 326 ? 158.752 199.495 165.728 1.00 139.26 326 ILE D O 1
ATOM 11240 N N . ASN E 1 327 ? 158.638 199.984 163.527 1.00 139.20 327 ASN D N 1
ATOM 11241 C CA . ASN E 1 327 ? 159.451 201.183 163.674 1.00 139.20 327 ASN D CA 1
ATOM 11242 C C . ASN E 1 327 ? 158.732 202.212 164.540 1.00 139.20 327 ASN D C 1
ATOM 11243 O O . ASN E 1 327 ? 157.503 202.219 164.649 1.00 139.20 327 ASN D O 1
ATOM 11248 N N . ASN E 1 328 ? 159.518 203.087 165.169 1.00 136.97 328 ASN D N 1
ATOM 11249 C CA . ASN E 1 328 ? 159.006 203.991 166.193 1.00 136.97 328 ASN D CA 1
ATOM 11250 C C . ASN E 1 328 ? 157.996 205.001 165.666 1.00 136.97 328 ASN D C 1
ATOM 11251 O O . ASN E 1 328 ? 157.304 205.625 166.477 1.00 136.97 328 ASN D O 1
ATOM 11256 N N . VAL E 1 329 ? 157.889 205.187 164.356 1.00 128.50 329 VAL D N 1
ATOM 11257 C CA . VAL E 1 329 ? 156.929 206.121 163.780 1.00 128.50 329 VAL D CA 1
ATOM 11258 C C . VAL E 1 329 ? 155.543 205.500 163.672 1.00 128.50 329 VAL D C 1
ATOM 11259 O O . VAL E 1 329 ? 154.548 206.117 164.050 1.00 128.50 329 VAL D O 1
ATOM 11263 N N . ARG E 1 330 ? 155.459 204.271 163.157 1.00 133.11 330 ARG D N 1
ATOM 11264 C CA . ARG E 1 330 ? 154.166 203.601 163.060 1.00 133.11 330 ARG D CA 1
ATOM 11265 C C . ARG E 1 330 ? 153.588 203.318 164.442 1.00 133.11 330 ARG D C 1
ATOM 11266 O O . ARG E 1 330 ? 152.376 203.447 164.656 1.00 133.11 330 ARG D O 1
ATOM 11274 N N . LEU E 1 331 ? 154.441 202.927 165.392 1.00 127.92 331 LEU D N 1
ATOM 11275 C CA . LEU E 1 331 ? 153.974 202.707 166.757 1.00 127.92 331 LEU D CA 1
ATOM 11276 C C . LEU E 1 331 ? 153.441 203.994 167.371 1.00 127.92 331 LEU D C 1
ATOM 11277 O O . LEU E 1 331 ? 152.399 203.988 168.036 1.00 127.92 331 LEU D O 1
ATOM 11282 N N . ALA E 1 332 ? 154.145 205.107 167.160 1.00 126.73 332 ALA D N 1
ATOM 11283 C CA . ALA E 1 332 ? 153.671 206.388 167.668 1.00 126.73 332 ALA D CA 1
ATOM 11284 C C . ALA E 1 332 ? 152.349 206.778 167.022 1.00 126.73 332 ALA D C 1
ATOM 11285 O O . ALA E 1 332 ? 151.456 207.308 167.691 1.00 126.73 332 ALA D O 1
ATOM 11287 N N . LYS E 1 333 ? 152.209 206.523 165.720 1.00 133.51 333 LYS D N 1
ATOM 11288 C CA . LYS E 1 333 ? 150.955 206.815 165.032 1.00 133.51 333 LYS D CA 1
ATOM 11289 C C . LYS E 1 333 ? 149.805 206.004 165.616 1.00 133.51 333 LYS D C 1
ATOM 11290 O O . LYS E 1 333 ? 148.717 206.537 165.866 1.00 133.51 333 LYS D O 1
ATOM 11296 N N . ILE E 1 334 ? 150.032 204.710 165.848 1.00 126.16 334 ILE D N 1
ATOM 11297 C CA . ILE E 1 334 ? 148.984 203.858 166.405 1.00 126.16 334 ILE D CA 1
ATOM 11298 C C . ILE E 1 334 ? 148.618 204.312 167.813 1.00 126.16 334 ILE D C 1
ATOM 11299 O O . ILE E 1 334 ? 147.435 204.369 168.177 1.00 126.16 334 ILE D O 1
ATOM 11304 N N . MET E 1 335 ? 149.623 204.637 168.628 1.00 130.05 335 MET D N 1
ATOM 11305 C CA . MET E 1 335 ? 149.352 205.084 169.990 1.00 130.05 335 MET D CA 1
ATOM 11306 C C . MET E 1 335 ? 148.579 206.397 169.998 1.00 130.05 335 MET D C 1
ATOM 11307 O O . MET E 1 335 ? 147.652 206.574 170.797 1.00 130.05 335 MET D O 1
ATOM 11312 N N . LEU E 1 336 ? 148.944 207.332 169.117 1.00 130.19 336 LEU D N 1
ATOM 11313 C CA . LEU E 1 336 ? 148.224 208.598 169.048 1.00 130.19 336 LEU D CA 1
ATOM 11314 C C . LEU E 1 336 ? 146.795 208.394 168.566 1.00 130.19 336 LEU D C 1
ATOM 11315 O O . LEU E 1 336 ? 145.872 209.061 169.047 1.00 130.19 336 LEU D O 1
ATOM 11320 N N . THR E 1 337 ? 146.590 207.479 167.614 1.00 131.31 337 THR D N 1
ATOM 11321 C CA . THR E 1 337 ? 145.235 207.174 167.170 1.00 131.31 337 THR D CA 1
ATOM 11322 C C . THR E 1 337 ? 144.403 206.592 168.306 1.00 131.31 337 THR D C 1
ATOM 11323 O O . THR E 1 337 ? 143.238 206.966 168.488 1.00 131.31 337 THR D O 1
ATOM 11327 N N . GLN E 1 338 ? 144.986 205.677 169.085 1.00 128.37 338 GLN D N 1
ATOM 11328 C CA . GLN E 1 338 ? 144.256 205.095 170.208 1.00 128.37 338 GLN D CA 1
ATOM 11329 C C . GLN E 1 338 ? 143.944 206.140 171.271 1.00 128.37 338 GLN D C 1
ATOM 11330 O O . GLN E 1 338 ? 142.853 206.137 171.852 1.00 128.37 338 GLN D O 1
ATOM 11336 N N . PHE E 1 339 ? 144.890 207.040 171.542 1.00 125.32 339 PHE D N 1
ATOM 11337 C CA . PHE E 1 339 ? 144.656 208.082 172.535 1.00 125.32 339 PHE D CA 1
ATOM 11338 C C . PHE E 1 339 ? 143.614 209.085 172.060 1.00 125.32 339 PHE D C 1
ATOM 11339 O O . PHE E 1 339 ? 142.865 209.633 172.876 1.00 125.32 339 PHE D O 1
ATOM 11347 N N . ALA E 1 340 ? 143.550 209.338 170.752 1.00 138.78 340 ALA D N 1
ATOM 11348 C CA . ALA E 1 340 ? 142.588 210.293 170.219 1.00 138.78 340 ALA D CA 1
ATOM 11349 C C . ALA E 1 340 ? 141.175 209.732 170.163 1.00 138.78 340 ALA D C 1
ATOM 11350 O O . ALA E 1 340 ? 140.220 210.510 170.068 1.00 138.78 340 ALA D O 1
ATOM 11352 N N . MET E 1 341 ? 141.023 208.408 170.205 1.00 147.43 341 MET D N 1
ATOM 11353 C CA . MET E 1 341 ? 139.728 207.733 170.132 1.00 147.43 341 MET D CA 1
ATOM 11354 C C . MET E 1 341 ? 138.983 208.033 168.835 1.00 147.43 341 MET D C 1
ATOM 11355 O O . MET E 1 341 ? 137.760 207.879 168.771 1.00 147.43 341 MET D O 1
ATOM 11360 N N . GLN E 1 342 ? 139.696 208.456 167.793 1.00 149.07 342 GLN D N 1
ATOM 11361 C CA . GLN E 1 342 ? 139.075 208.728 166.504 1.00 149.07 342 GLN D CA 1
ATOM 11362 C C . GLN E 1 342 ? 140.154 208.735 165.432 1.00 149.07 342 GLN D C 1
ATOM 11363 O O . GLN E 1 342 ? 141.349 208.806 165.730 1.00 149.07 342 GLN D O 1
ATOM 11369 N N . ARG E 1 343 ? 139.715 208.660 164.179 1.00 151.90 343 ARG D N 1
ATOM 11370 C CA . ARG E 1 343 ? 140.627 208.729 163.039 1.00 151.90 343 ARG D CA 1
ATOM 11371 C C . ARG E 1 343 ? 141.182 210.143 162.944 1.00 151.90 343 ARG D C 1
ATOM 11372 O O . ARG E 1 343 ? 140.508 211.058 162.466 1.00 151.90 343 ARG D O 1
ATOM 11380 N N . LEU E 1 344 ? 142.422 210.327 163.396 1.00 152.25 344 LEU D N 1
ATOM 11381 C CA . LEU E 1 344 ? 143.033 211.649 163.371 1.00 152.25 344 LEU D CA 1
ATOM 11382 C C . LEU E 1 344 ? 143.338 212.115 161.954 1.00 152.25 344 LEU D C 1
ATOM 11383 O O . LEU E 1 344 ? 143.441 213.324 161.720 1.00 152.25 344 LEU D O 1
ATOM 11388 N N . GLU E 1 345 ? 143.471 211.187 161.003 1.00 154.35 345 GLU D N 1
ATOM 11389 C CA . GLU E 1 345 ? 143.760 211.571 159.626 1.00 154.35 345 GLU D CA 1
ATOM 11390 C C . GLU E 1 345 ? 142.607 212.348 159.004 1.00 154.35 345 GLU D C 1
ATOM 11391 O O . GLU E 1 345 ? 142.820 213.144 158.084 1.00 154.35 345 GLU D O 1
ATOM 11397 N N . GLU E 1 346 ? 141.381 212.127 159.484 1.00 157.31 346 GLU D N 1
ATOM 11398 C CA . GLU E 1 346 ? 140.236 212.847 158.937 1.00 157.31 346 GLU D CA 1
ATOM 11399 C C . GLU E 1 346 ? 140.331 214.341 159.220 1.00 157.31 346 GLU D C 1
ATOM 11400 O O . GLU E 1 346 ? 139.977 215.165 158.368 1.00 157.31 346 GLU D O 1
ATOM 11406 N N . ASN E 1 347 ? 140.804 214.712 160.408 1.00 156.15 347 ASN D N 1
ATOM 11407 C CA . ASN E 1 347 ? 140.859 216.110 160.833 1.00 156.15 347 ASN D CA 1
ATOM 11408 C C . ASN E 1 347 ? 142.279 216.436 161.285 1.00 156.15 347 ASN D C 1
ATOM 11409 O O . ASN E 1 347 ? 142.653 216.153 162.427 1.00 156.15 347 ASN D O 1
ATOM 11414 N N . LEU E 1 348 ? 143.069 217.032 160.393 1.00 151.87 348 LEU D N 1
ATOM 11415 C CA . LEU E 1 348 ? 144.400 217.499 160.760 1.00 151.87 348 LEU D CA 1
ATOM 11416 C C . LEU E 1 348 ? 144.378 218.827 161.503 1.00 151.87 348 LEU D C 1
ATOM 11417 O O . LEU E 1 348 ? 145.397 219.202 162.093 1.00 151.87 348 LEU D O 1
ATOM 11422 N N . GLU E 1 349 ? 143.254 219.547 161.486 1.00 159.68 349 GLU D N 1
ATOM 11423 C CA . GLU E 1 349 ? 143.169 220.794 162.238 1.00 159.68 349 GLU D CA 1
ATOM 11424 C C . GLU E 1 349 ? 143.213 220.545 163.740 1.00 159.68 349 GLU D C 1
ATOM 11425 O O . GLU E 1 349 ? 143.700 221.394 164.494 1.00 159.68 349 GLU D O 1
ATOM 11431 N N . GLN E 1 350 ? 142.712 219.397 164.189 1.00 154.82 350 GLN D N 1
ATOM 11432 C CA . GLN E 1 350 ? 142.737 219.028 165.596 1.00 154.82 350 GLN D CA 1
ATOM 11433 C C . GLN E 1 350 ? 144.015 218.305 165.998 1.00 154.82 350 GLN D C 1
ATOM 11434 O O . GLN E 1 350 ? 144.142 217.905 167.159 1.00 154.82 350 GLN D O 1
ATOM 11440 N N . TYR E 1 351 ? 144.956 218.123 165.068 1.00 143.12 351 TYR D N 1
ATOM 11441 C CA . TYR E 1 351 ? 146.172 217.380 165.382 1.00 143.12 351 TYR D CA 1
ATOM 11442 C C . TYR E 1 351 ? 146.996 218.080 166.454 1.00 143.12 351 TYR D C 1
ATOM 11443 O O . TYR E 1 351 ? 147.539 217.426 167.350 1.00 143.12 351 TYR D O 1
ATOM 11452 N N . ASP E 1 352 ? 147.113 219.407 166.372 1.00 149.01 352 ASP D N 1
ATOM 11453 C CA . ASP E 1 352 ? 147.963 220.131 167.312 1.00 149.01 352 ASP D CA 1
ATOM 11454 C C . ASP E 1 352 ? 147.458 219.996 168.743 1.00 149.01 352 ASP D C 1
ATOM 11455 O O . ASP E 1 352 ? 148.250 219.791 169.671 1.00 149.01 352 ASP D O 1
ATOM 11460 N N . PHE E 1 353 ? 146.143 220.103 168.942 1.00 150.30 353 PHE D N 1
ATOM 11461 C CA . PHE E 1 353 ? 145.585 220.049 170.290 1.00 150.30 353 PHE D CA 1
ATOM 11462 C C . PHE E 1 353 ? 145.856 218.701 170.948 1.00 150.30 353 PHE D C 1
ATOM 11463 O O . PHE E 1 353 ? 146.355 218.635 172.079 1.00 150.30 353 PHE D O 1
ATOM 11471 N N . TRP E 1 354 ? 145.550 217.610 170.245 1.00 143.12 354 TRP D N 1
ATOM 11472 C CA . TRP E 1 354 ? 145.740 216.289 170.830 1.00 143.12 354 TRP D CA 1
ATOM 11473 C C . TRP E 1 354 ? 147.214 215.918 170.920 1.00 143.12 354 TRP D C 1
ATOM 11474 O O . TRP E 1 354 ? 147.608 215.175 171.824 1.00 143.12 354 TRP D O 1
ATOM 11485 N N . ALA E 1 355 ? 148.043 216.428 170.008 1.00 142.41 355 ALA D N 1
ATOM 11486 C CA . ALA E 1 355 ? 149.481 216.213 170.126 1.00 142.41 355 ALA D CA 1
ATOM 11487 C C . ALA E 1 355 ? 150.041 216.902 171.363 1.00 142.41 355 ALA D C 1
ATOM 11488 O O . ALA E 1 355 ? 150.868 216.327 172.079 1.00 142.41 355 ALA D O 1
ATOM 11490 N N . ASP E 1 356 ? 149.604 218.135 171.629 1.00 151.33 356 ASP D N 1
ATOM 11491 C CA . ASP E 1 356 ? 150.051 218.833 172.829 1.00 151.33 356 ASP D CA 1
ATOM 11492 C C . ASP E 1 356 ? 149.540 218.147 174.089 1.00 151.33 356 ASP D C 1
ATOM 11493 O O . ASP E 1 356 ? 150.267 218.044 175.084 1.00 151.33 356 ASP D O 1
ATOM 11498 N N . LYS E 1 357 ? 148.291 217.674 174.069 1.00 150.08 357 LYS D N 1
ATOM 11499 C CA . LYS E 1 357 ? 147.763 216.963 175.228 1.00 150.08 357 LYS D CA 1
ATOM 11500 C C . LYS E 1 357 ? 148.469 215.628 175.439 1.00 150.08 357 LYS D C 1
ATOM 11501 O O . LYS E 1 357 ? 148.557 215.148 176.574 1.00 150.08 357 LYS D O 1
ATOM 11507 N N . PHE E 1 358 ? 148.975 215.020 174.369 1.00 139.67 358 PHE D N 1
ATOM 11508 C CA . PHE E 1 358 ? 149.713 213.767 174.446 1.00 139.67 358 PHE D CA 1
ATOM 11509 C C . PHE E 1 358 ? 151.190 213.964 174.756 1.00 139.67 358 PHE D C 1
ATOM 11510 O O . PHE E 1 358 ? 151.894 212.980 175.003 1.00 139.67 358 PHE D O 1
ATOM 11518 N N . GLU E 1 359 ? 151.677 215.205 174.755 1.00 153.35 359 GLU D N 1
ATOM 11519 C CA . GLU E 1 359 ? 153.105 215.440 174.927 1.00 153.35 359 GLU D CA 1
ATOM 11520 C C . GLU E 1 359 ? 153.557 215.274 176.372 1.00 153.35 359 GLU D C 1
ATOM 11521 O O . GLU E 1 359 ? 154.682 214.822 176.614 1.00 153.35 359 GLU D O 1
ATOM 11527 N N . GLU E 1 360 ? 152.709 215.621 177.339 1.00 152.95 360 GLU D N 1
ATOM 11528 C CA . GLU E 1 360 ? 153.108 215.603 178.740 1.00 152.95 360 GLU D CA 1
ATOM 11529 C C . GLU E 1 360 ? 153.066 214.215 179.365 1.00 152.95 360 GLU D C 1
ATOM 11530 O O . GLU E 1 360 ? 153.508 214.058 180.508 1.00 152.95 360 GLU D O 1
ATOM 11536 N N . LEU E 1 361 ? 152.547 213.214 178.659 1.00 140.77 361 LEU D N 1
ATOM 11537 C CA . LEU E 1 361 ? 152.490 211.873 179.216 1.00 140.77 361 LEU D CA 1
ATOM 11538 C C . LEU E 1 361 ? 153.896 211.292 179.363 1.00 140.77 361 LEU D C 1
ATOM 11539 O O . LEU E 1 361 ? 154.742 211.458 178.481 1.00 140.77 361 LEU D O 1
ATOM 11544 N N . PRO E 1 362 ? 154.169 210.606 180.473 1.00 131.38 362 PRO D N 1
ATOM 11545 C CA . PRO E 1 362 ? 155.493 209.997 180.660 1.00 131.38 362 PRO D CA 1
ATOM 11546 C C . PRO E 1 362 ? 155.684 208.762 179.795 1.00 131.38 362 PRO D C 1
ATOM 11547 O O . PRO E 1 362 ? 155.525 207.632 180.267 1.00 131.38 362 PRO D O 1
ATOM 11551 N N . LEU E 1 363 ? 156.026 208.969 178.527 1.00 120.95 363 LEU D N 1
ATOM 11552 C CA . LEU E 1 363 ? 156.202 207.895 177.563 1.00 120.95 363 LEU D CA 1
ATOM 11553 C C . LEU E 1 363 ? 157.604 207.961 176.976 1.00 120.95 363 LEU D C 1
ATOM 11554 O O . LEU E 1 363 ? 158.144 209.050 176.761 1.00 120.95 363 LEU D O 1
ATOM 11559 N N . TYR E 1 364 ? 158.197 206.795 176.725 1.00 116.44 364 TYR D N 1
ATOM 11560 C CA . TYR E 1 364 ? 159.544 206.722 176.179 1.00 116.44 364 TYR D CA 1
ATOM 11561 C C . TYR E 1 364 ? 159.668 205.502 175.279 1.00 116.44 364 TYR D C 1
ATOM 11562 O O . TYR E 1 364 ? 158.893 204.548 175.376 1.00 116.44 364 TYR D O 1
ATOM 11571 N N . PHE E 1 365 ? 160.663 205.547 174.396 1.00 122.73 365 PHE D N 1
ATOM 11572 C CA . PHE E 1 365 ? 160.940 204.458 173.472 1.00 122.73 365 PHE D CA 1
ATOM 11573 C C . PHE E 1 365 ? 162.446 204.263 173.383 1.00 122.73 365 PHE D C 1
ATOM 11574 O O . PHE E 1 365 ? 163.228 205.142 173.753 1.00 122.73 365 PHE D O 1
ATOM 11582 N N . MET E 1 366 ? 162.850 203.099 172.884 1.00 133.91 366 MET D N 1
ATOM 11583 C CA . MET E 1 366 ? 164.250 202.822 172.597 1.00 133.91 366 MET D CA 1
ATOM 11584 C C . MET E 1 366 ? 164.465 202.798 171.090 1.00 133.91 366 MET D C 1
ATOM 11585 O O . MET E 1 366 ? 163.652 202.242 170.345 1.00 133.91 366 MET D O 1
ATOM 11590 N N . THR E 1 367 ? 165.568 203.405 170.650 1.00 147.24 367 THR D N 1
ATOM 11591 C CA . THR E 1 367 ? 165.852 203.546 169.227 1.00 147.24 367 THR D CA 1
ATOM 11592 C C . THR E 1 367 ? 166.226 202.232 168.555 1.00 147.24 367 THR D C 1
ATOM 11593 O O . THR E 1 367 ? 166.332 202.199 167.325 1.00 147.24 367 THR D O 1
ATOM 11597 N N . PHE E 1 368 ? 166.437 201.162 169.318 1.00 150.69 368 PHE D N 1
ATOM 11598 C CA . PHE E 1 368 ? 166.826 199.889 168.729 1.00 150.69 368 PHE D CA 1
ATOM 11599 C C . PHE E 1 368 ? 165.715 199.338 167.844 1.00 150.69 368 PHE D C 1
ATOM 11600 O O . PHE E 1 368 ? 164.531 199.404 168.188 1.00 150.69 368 PHE D O 1
ATOM 11608 N N . HIS E 1 369 ? 166.106 198.795 166.692 1.00 160.81 369 HIS D N 1
ATOM 11609 C CA . HIS E 1 369 ? 165.170 198.168 165.767 1.00 160.81 369 HIS D CA 1
ATOM 11610 C C . HIS E 1 369 ? 165.613 196.803 165.264 1.00 160.81 369 HIS D C 1
ATOM 11611 O O . HIS E 1 369 ? 164.752 196.009 164.869 1.00 160.81 369 HIS D O 1
ATOM 11618 N N . GLY E 1 370 ? 166.907 196.497 165.269 1.00 161.26 370 GLY D N 1
ATOM 11619 C CA . GLY E 1 370 ? 167.378 195.215 164.789 1.00 161.26 370 GLY D CA 1
ATOM 11620 C C . GLY E 1 370 ? 167.755 194.270 165.909 1.00 161.26 370 GLY D C 1
ATOM 11621 O O . GLY E 1 370 ? 167.439 194.522 167.075 1.00 161.26 370 GLY D O 1
ATOM 11622 N N . GLN E 1 371 ? 168.427 193.173 165.566 1.00 165.22 371 GLN D N 1
ATOM 11623 C CA . GLN E 1 371 ? 168.855 192.215 166.576 1.00 165.22 371 GLN D CA 1
ATOM 11624 C C . GLN E 1 371 ? 169.890 192.845 167.498 1.00 165.22 371 GLN D C 1
ATOM 11625 O O . GLN E 1 371 ? 170.824 193.511 167.042 1.00 165.22 371 GLN D O 1
ATOM 11631 N N . GLN E 1 372 ? 169.720 192.633 168.800 1.00 160.58 372 GLN D N 1
ATOM 11632 C CA . GLN E 1 372 ? 170.639 193.160 169.794 1.00 160.58 372 GLN D CA 1
ATOM 11633 C C . GLN E 1 372 ? 170.858 192.119 170.880 1.00 160.58 372 GLN D C 1
ATOM 11634 O O . GLN E 1 372 ? 169.949 191.361 171.227 1.00 160.58 372 GLN D O 1
ATOM 11640 N N . ASN E 1 373 ? 172.075 192.090 171.411 1.00 158.41 373 ASN D N 1
ATOM 11641 C CA . ASN E 1 373 ? 172.396 191.179 172.495 1.00 158.41 373 ASN D CA 1
ATOM 11642 C C . ASN E 1 373 ? 171.774 191.664 173.801 1.00 158.41 373 ASN D C 1
ATOM 11643 O O . ASN E 1 373 ? 171.418 192.836 173.954 1.00 158.41 373 ASN D O 1
ATOM 11648 N N . ILE E 1 374 ? 171.642 190.736 174.752 1.00 150.12 374 ILE D N 1
ATOM 11649 C CA . ILE E 1 374 ? 170.999 191.057 176.019 1.00 150.12 374 ILE D CA 1
ATOM 11650 C C . ILE E 1 374 ? 171.825 192.027 176.854 1.00 150.12 374 ILE D C 1
ATOM 11651 O O . ILE E 1 374 ? 171.279 192.695 177.738 1.00 150.12 374 ILE D O 1
ATOM 11656 N N . LYS E 1 375 ? 173.129 192.131 176.596 1.00 151.15 375 LYS D N 1
ATOM 11657 C CA . LYS E 1 375 ? 173.977 193.006 177.393 1.00 151.15 375 LYS D CA 1
ATOM 11658 C C . LYS E 1 375 ? 173.731 194.483 177.117 1.00 151.15 375 LYS D C 1
ATOM 11659 O O . LYS E 1 375 ? 173.805 195.292 178.048 1.00 151.15 375 LYS D O 1
ATOM 11665 N N . THR E 1 376 ? 173.433 194.854 175.873 1.00 152.65 376 THR D N 1
ATOM 11666 C CA . THR E 1 376 ? 173.244 196.253 175.510 1.00 152.65 376 THR D CA 1
ATOM 11667 C C . THR E 1 376 ? 171.835 196.759 175.783 1.00 152.65 376 THR D C 1
ATOM 11668 O O . THR E 1 376 ? 171.669 197.911 176.195 1.00 152.65 376 THR D O 1
ATOM 11672 N N . VAL E 1 377 ? 170.811 195.932 175.560 1.00 150.39 377 VAL D N 1
ATOM 11673 C CA . VAL E 1 377 ? 169.445 196.372 175.824 1.00 150.39 377 VAL D CA 1
ATOM 11674 C C . VAL E 1 377 ? 169.217 196.564 177.316 1.00 150.39 377 VAL D C 1
ATOM 11675 O O . VAL E 1 377 ? 168.510 197.490 177.730 1.00 150.39 377 VAL D O 1
ATOM 11679 N N . LEU E 1 378 ? 169.813 195.706 178.147 1.00 148.16 378 LEU D N 1
ATOM 11680 C CA . LEU E 1 378 ? 169.577 195.782 179.585 1.00 148.16 378 LEU D CA 1
ATOM 11681 C C . LEU E 1 378 ? 170.188 197.043 180.185 1.00 148.16 378 LEU D C 1
ATOM 11682 O O . LEU E 1 378 ? 169.624 197.626 181.118 1.00 148.16 378 LEU D O 1
ATOM 11687 N N . ASP E 1 379 ? 171.341 197.477 179.669 1.00 152.43 379 ASP D N 1
ATOM 11688 C CA . ASP E 1 379 ? 171.976 198.682 180.194 1.00 152.43 379 ASP D CA 1
ATOM 11689 C C . ASP E 1 379 ? 171.098 199.908 179.980 1.00 152.43 379 ASP D C 1
ATOM 11690 O O . ASP E 1 379 ? 171.011 200.780 180.854 1.00 152.43 379 ASP D O 1
ATOM 11695 N N . THR E 1 380 ? 170.442 199.995 178.821 1.00 150.25 380 THR D N 1
ATOM 11696 C CA . THR E 1 380 ? 169.534 201.109 178.572 1.00 150.25 380 THR D CA 1
ATOM 11697 C C . THR E 1 380 ? 168.366 201.091 179.550 1.00 150.25 380 THR D C 1
ATOM 11698 O O . THR E 1 380 ? 167.900 202.149 179.988 1.00 150.25 380 THR D O 1
ATOM 11702 N N . MET E 1 381 ? 167.879 199.900 179.904 1.00 144.15 381 MET D N 1
ATOM 11703 C CA . MET E 1 381 ? 166.805 199.806 180.888 1.00 144.15 381 MET D CA 1
ATOM 11704 C C . MET E 1 381 ? 167.243 200.373 182.231 1.00 144.15 381 MET D C 1
ATOM 11705 O O . MET E 1 381 ? 166.503 201.129 182.870 1.00 144.15 381 MET D O 1
ATOM 11710 N N . GLN E 1 382 ? 168.448 200.014 182.676 1.00 147.05 382 GLN D N 1
ATOM 11711 C CA . GLN E 1 382 ? 168.951 200.522 183.949 1.00 147.05 382 GLN D CA 1
ATOM 11712 C C . GLN E 1 382 ? 169.147 202.031 183.893 1.00 147.05 382 GLN D C 1
ATOM 11713 O O . GLN E 1 382 ? 168.809 202.752 184.841 1.00 147.05 382 GLN D O 1
ATOM 11719 N N . HIS E 1 383 ? 169.694 202.527 182.782 1.00 157.18 383 HIS D N 1
ATOM 11720 C CA . HIS E 1 383 ? 169.895 203.963 182.634 1.00 157.18 383 HIS D CA 1
ATOM 11721 C C . HIS E 1 383 ? 168.574 204.717 182.652 1.00 157.18 383 HIS D C 1
ATOM 11722 O O . HIS E 1 383 ? 168.488 205.801 183.239 1.00 157.18 383 HIS D O 1
ATOM 11729 N N . ALA E 1 384 ? 167.538 204.165 182.019 1.00 149.75 384 ALA D N 1
ATOM 11730 C CA . ALA E 1 384 ? 166.234 204.814 182.029 1.00 149.75 384 ALA D CA 1
ATOM 11731 C C . ALA E 1 384 ? 165.571 204.728 183.396 1.00 149.75 384 ALA D C 1
ATOM 11732 O O . ALA E 1 384 ? 164.863 205.658 183.796 1.00 149.75 384 ALA D O 1
ATOM 11734 N N . VAL E 1 385 ? 165.770 203.624 184.118 1.00 145.80 385 VAL D N 1
ATOM 11735 C CA . VAL E 1 385 ? 165.215 203.511 185.462 1.00 145.80 385 VAL D CA 1
ATOM 11736 C C . VAL E 1 385 ? 165.852 204.538 186.389 1.00 145.80 385 VAL D C 1
ATOM 11737 O O . VAL E 1 385 ? 165.165 205.192 187.182 1.00 145.80 385 VAL D O 1
ATOM 11741 N N . TYR E 1 386 ? 167.172 204.707 186.295 1.00 153.02 386 TYR D N 1
ATOM 11742 C CA . TYR E 1 386 ? 167.871 205.648 187.163 1.00 153.02 386 TYR D CA 1
ATOM 11743 C C . TYR E 1 386 ? 167.510 207.103 186.892 1.00 153.02 386 TYR D C 1
ATOM 11744 O O . TYR E 1 386 ? 167.827 207.959 187.724 1.00 153.02 386 TYR D O 1
ATOM 11753 N N . LEU E 1 387 ? 166.865 207.411 185.767 1.00 155.64 387 LEU D N 1
ATOM 11754 C CA . LEU E 1 387 ? 166.561 208.791 185.406 1.00 155.64 387 LEU D CA 1
ATOM 11755 C C . LEU E 1 387 ? 165.067 209.088 185.411 1.00 155.64 387 LEU D C 1
ATOM 11756 O O . LEU E 1 387 ? 164.620 210.001 186.111 1.00 155.64 387 LEU D O 1
ATOM 11761 N N . TYR E 1 388 ? 164.276 208.343 184.642 1.00 143.34 388 TYR D N 1
ATOM 11762 C CA . TYR E 1 388 ? 162.862 208.653 184.480 1.00 143.34 388 TYR D CA 1
ATOM 11763 C C . TYR E 1 388 ? 161.973 207.978 185.516 1.00 143.34 388 TYR D C 1
ATOM 11764 O O . TYR E 1 388 ? 160.778 208.290 185.570 1.00 143.34 388 TYR D O 1
ATOM 11773 N N . ASP E 1 389 ? 162.542 207.130 186.359 1.00 147.96 389 ASP D N 1
ATOM 11774 C CA . ASP E 1 389 ? 161.722 206.395 187.355 1.00 147.96 389 ASP D CA 1
ATOM 11775 C C . ASP E 1 389 ? 160.576 205.684 186.636 1.00 147.96 389 ASP D C 1
ATOM 11776 O O . ASP E 1 389 ? 159.421 205.996 186.930 1.00 147.96 389 ASP D O 1
ATOM 11781 N N . ILE E 1 390 ? 160.894 204.751 185.743 1.00 137.22 390 ILE D N 1
ATOM 11782 C CA . ILE E 1 390 ? 159.897 203.968 185.025 1.00 137.22 390 ILE D CA 1
ATOM 11783 C C . ILE E 1 390 ? 159.618 202.691 185.801 1.00 137.22 390 ILE D C 1
ATOM 11784 O O . ILE E 1 390 ? 160.483 202.165 186.510 1.00 137.22 390 ILE D O 1
ATOM 11789 N N . ASN E 1 391 ? 158.390 202.184 185.671 1.00 139.69 391 ASN D N 1
ATOM 11790 C CA . ASN E 1 391 ? 157.979 200.975 186.374 1.00 139.69 391 ASN D CA 1
ATOM 11791 C C . ASN E 1 391 ? 157.267 199.992 185.451 1.00 139.69 391 ASN D C 1
ATOM 11792 O O . ASN E 1 391 ? 156.599 199.073 185.934 1.00 139.69 391 ASN D O 1
ATOM 11797 N N . HIS E 1 392 ? 157.393 200.165 184.136 1.00 126.95 392 HIS D N 1
ATOM 11798 C CA . HIS E 1 392 ? 156.742 199.270 183.182 1.00 126.95 392 HIS D CA 1
ATOM 11799 C C . HIS E 1 392 ? 157.540 199.316 181.883 1.00 126.95 392 HIS D C 1
ATOM 11800 O O . HIS E 1 392 ? 157.402 200.261 181.103 1.00 126.95 392 HIS D O 1
ATOM 11807 N N . VAL E 1 393 ? 158.363 198.297 181.656 1.00 116.50 393 VAL D N 1
ATOM 11808 C CA . VAL E 1 393 ? 159.137 198.162 180.428 1.00 116.50 393 VAL D CA 1
ATOM 11809 C C . VAL E 1 393 ? 158.562 196.998 179.634 1.00 116.50 393 VAL D C 1
ATOM 11810 O O . VAL E 1 393 ? 158.391 195.895 180.168 1.00 116.50 393 VAL D O 1
ATOM 11814 N N . ILE E 1 394 ? 158.253 197.248 178.366 1.00 112.80 394 ILE D N 1
ATOM 11815 C CA . ILE E 1 394 ? 157.625 196.265 177.493 1.00 112.80 394 ILE D CA 1
ATOM 11816 C C . ILE E 1 394 ? 158.610 195.906 176.392 1.00 112.80 394 ILE D C 1
ATOM 11817 O O . ILE E 1 394 ? 159.175 196.792 175.741 1.00 112.80 394 ILE D O 1
ATOM 11822 N N . ILE E 1 395 ? 158.816 194.609 176.185 1.00 118.68 395 ILE D N 1
ATOM 11823 C CA . ILE E 1 395 ? 159.707 194.105 175.150 1.00 118.68 395 ILE D CA 1
ATOM 11824 C C . ILE E 1 395 ? 158.882 193.299 174.162 1.00 118.68 395 ILE D C 1
ATOM 11825 O O . ILE E 1 395 ? 158.158 192.378 174.556 1.00 118.68 395 ILE D O 1
ATOM 11830 N N . ASP E 1 396 ? 159.039 193.661 172.890 1.00 130.05 396 ASP D N 1
ATOM 11831 C CA . ASP E 1 396 ? 158.263 193.017 171.808 1.00 130.05 396 ASP D CA 1
ATOM 11832 C C . ASP E 1 396 ? 159.111 192.000 171.058 1.00 130.05 396 ASP D C 1
ATOM 11833 O O . ASP E 1 396 ? 160.262 192.320 170.762 1.00 130.05 396 ASP D O 1
ATOM 11838 N N . ASN E 1 397 ? 158.575 190.805 170.847 1.00 138.43 397 ASN D N 1
ATOM 11839 C CA . ASN E 1 397 ? 159.195 189.806 169.982 1.00 138.43 397 ASN D CA 1
ATOM 11840 C C . ASN E 1 397 ? 160.560 189.370 170.526 1.00 138.43 397 ASN D C 1
ATOM 11841 O O . ASN E 1 397 ? 161.615 189.646 169.952 1.00 138.43 397 ASN D O 1
ATOM 11846 N N . LEU E 1 398 ? 160.507 188.686 171.673 1.00 141.78 398 LEU D N 1
ATOM 11847 C CA . LEU E 1 398 ? 161.724 188.116 172.246 1.00 141.78 398 LEU D CA 1
ATOM 11848 C C . LEU E 1 398 ? 162.443 187.220 171.246 1.00 141.78 398 LEU D C 1
ATOM 11849 O O . LEU E 1 398 ? 163.676 187.134 171.266 1.00 141.78 398 LEU D O 1
ATOM 11854 N N . GLN E 1 399 ? 161.695 186.551 170.365 1.00 146.88 399 GLN D N 1
ATOM 11855 C CA . GLN E 1 399 ? 162.317 185.748 169.319 1.00 146.88 399 GLN D CA 1
ATOM 11856 C C . GLN E 1 399 ? 163.178 186.589 168.387 1.00 146.88 399 GLN D C 1
ATOM 11857 O O . GLN E 1 399 ? 164.207 186.102 167.906 1.00 146.88 399 GLN D O 1
ATOM 11863 N N . PHE E 1 400 ? 162.783 187.834 168.119 1.00 154.31 400 PHE D N 1
ATOM 11864 C CA . PHE E 1 400 ? 163.586 188.706 167.267 1.00 154.31 400 PHE D CA 1
ATOM 11865 C C . PHE E 1 400 ? 164.883 189.106 167.962 1.00 154.31 400 PHE D C 1
ATOM 11866 O O . PHE E 1 400 ? 165.952 189.126 167.345 1.00 154.31 400 PHE D O 1
ATOM 11874 N N . MET E 1 401 ? 164.800 189.439 169.252 1.00 152.27 401 MET D N 1
ATOM 11875 C CA . MET E 1 401 ? 166.001 189.765 170.014 1.00 152.27 401 MET D CA 1
ATOM 11876 C C . MET E 1 401 ? 166.926 188.561 170.134 1.00 152.27 401 MET D C 1
ATOM 11877 O O . MET E 1 401 ? 168.147 188.691 169.984 1.00 152.27 401 MET D O 1
ATOM 11882 N N . MET E 1 402 ? 166.363 187.382 170.405 1.00 163.79 402 MET D N 1
ATOM 11883 C CA . MET E 1 402 ? 167.185 186.196 170.621 1.00 163.79 402 MET D CA 1
ATOM 11884 C C . MET E 1 402 ? 167.761 185.666 169.315 1.00 163.79 402 MET D C 1
ATOM 11885 O O . MET E 1 402 ? 168.840 185.062 169.318 1.00 163.79 402 MET D O 1
ATOM 11890 N N . GLY E 1 403 ? 167.076 185.896 168.197 1.00 167.92 403 GLY D N 1
ATOM 11891 C CA . GLY E 1 403 ? 167.490 185.355 166.915 1.00 167.92 403 GLY D CA 1
ATOM 11892 C C . GLY E 1 403 ? 168.892 185.745 166.495 1.00 167.92 403 GLY D C 1
ATOM 11893 O O . GLY E 1 403 ? 169.153 186.906 166.171 1.00 167.92 403 GLY D O 1
ATOM 11894 N N . GLN E 1 404 ? 169.800 184.775 166.493 1.00 176.76 404 GLN D N 1
ATOM 11895 C CA . GLN E 1 404 ? 171.190 185.018 166.124 1.00 176.76 404 GLN D CA 1
ATOM 11896 C C . GLN E 1 404 ? 171.572 184.230 164.875 1.00 176.76 404 GLN D C 1
ATOM 11897 O O . GLN E 1 404 ? 171.637 184.783 163.778 1.00 176.76 404 GLN D O 1
ATOM 11903 N N . ILE E 1 409 ? 176.631 178.183 169.981 1.00 183.47 409 ILE D N 1
ATOM 11904 C CA . ILE E 1 409 ? 175.232 178.537 169.783 1.00 183.47 409 ILE D CA 1
ATOM 11905 C C . ILE E 1 409 ? 174.385 177.960 170.912 1.00 183.47 409 ILE D C 1
ATOM 11906 O O . ILE E 1 409 ? 174.063 178.660 171.873 1.00 183.47 409 ILE D O 1
ATOM 11911 N N . ASP E 1 410 ? 174.033 176.679 170.786 1.00 182.55 410 ASP D N 1
ATOM 11912 C CA . ASP E 1 410 ? 173.255 175.952 171.789 1.00 182.55 410 ASP D CA 1
ATOM 11913 C C . ASP E 1 410 ? 171.918 176.653 172.055 1.00 182.55 410 ASP D C 1
ATOM 11914 O O . ASP E 1 410 ? 171.653 177.179 173.138 1.00 182.55 410 ASP D O 1
ATOM 11919 N N . LYS E 1 411 ? 171.087 176.657 171.015 1.00 174.72 411 LYS D N 1
ATOM 11920 C CA . LYS E 1 411 ? 169.757 177.238 171.109 1.00 174.72 411 LYS D CA 1
ATOM 11921 C C . LYS E 1 411 ? 168.949 176.523 172.198 1.00 174.72 411 LYS D C 1
ATOM 11922 O O . LYS E 1 411 ? 169.288 175.422 172.641 1.00 174.72 411 LYS D O 1
ATOM 11928 N N . TYR E 1 412 ? 167.872 177.180 172.634 1.00 169.14 412 TYR D N 1
ATOM 11929 C CA . TYR E 1 412 ? 167.065 176.815 173.798 1.00 169.14 412 TYR D CA 1
ATOM 11930 C C . TYR E 1 412 ? 167.813 177.012 175.109 1.00 169.14 412 TYR D C 1
ATOM 11931 O O . TYR E 1 412 ? 167.346 176.552 176.158 1.00 169.14 412 TYR D O 1
ATOM 11940 N N . ALA E 1 413 ? 168.955 177.676 175.079 1.00 162.95 413 ALA D N 1
ATOM 11941 C CA . ALA E 1 413 ? 169.706 178.011 176.283 1.00 162.95 413 ALA D CA 1
ATOM 11942 C C . ALA E 1 413 ? 169.961 179.503 176.412 1.00 162.95 413 ALA D C 1
ATOM 11943 O O . ALA E 1 413 ? 169.959 180.026 177.529 1.00 162.95 413 ALA D O 1
ATOM 11945 N N . VAL E 1 414 ? 170.184 180.201 175.298 1.00 156.56 414 VAL D N 1
ATOM 11946 C CA . VAL E 1 414 ? 170.295 181.654 175.346 1.00 156.56 414 VAL D CA 1
ATOM 11947 C C . VAL E 1 414 ? 168.954 182.277 175.711 1.00 156.56 414 VAL D C 1
ATOM 11948 O O . VAL E 1 414 ? 168.897 183.299 176.407 1.00 156.56 414 VAL D O 1
ATOM 11952 N N . GLN E 1 415 ? 167.855 181.680 175.243 1.00 158.07 415 GLN D N 1
ATOM 11953 C CA . GLN E 1 415 ? 166.532 182.177 175.606 1.00 158.07 415 GLN D CA 1
ATOM 11954 C C . GLN E 1 415 ? 166.299 182.076 177.107 1.00 158.07 415 GLN D C 1
ATOM 11955 O O . GLN E 1 415 ? 165.802 183.020 177.733 1.00 158.07 415 GLN D O 1
ATOM 11961 N N . ASP E 1 416 ? 166.659 180.939 177.705 1.00 158.07 416 ASP D N 1
ATOM 11962 C CA . ASP E 1 416 ? 166.527 180.800 179.150 1.00 158.07 416 ASP D CA 1
ATOM 11963 C C . ASP E 1 416 ? 167.421 181.793 179.878 1.00 158.07 416 ASP D C 1
ATOM 11964 O O . ASP E 1 416 ? 167.029 182.356 180.906 1.00 158.07 416 ASP D O 1
ATOM 11969 N N . HIS E 1 417 ? 168.626 182.028 179.354 1.00 149.80 417 HIS D N 1
ATOM 11970 C CA . HIS E 1 417 ? 169.535 182.983 179.980 1.00 149.80 417 HIS D CA 1
ATOM 11971 C C . HIS E 1 417 ? 168.949 184.390 179.974 1.00 149.80 417 HIS D C 1
ATOM 11972 O O . HIS E 1 417 ? 168.978 185.091 180.993 1.00 149.80 417 HIS D O 1
ATOM 11979 N N . ILE E 1 418 ? 168.407 184.824 178.833 1.00 144.35 418 ILE D N 1
ATOM 11980 C CA . ILE E 1 418 ? 167.862 186.177 178.768 1.00 144.35 418 ILE D CA 1
ATOM 11981 C C . ILE E 1 418 ? 166.587 186.289 179.597 1.00 144.35 418 ILE D C 1
ATOM 11982 O O . ILE E 1 418 ? 166.329 187.335 180.205 1.00 144.35 418 ILE D O 1
ATOM 11987 N N . ILE E 1 419 ? 165.775 185.229 179.652 1.00 141.63 419 ILE D N 1
ATOM 11988 C CA . ILE E 1 419 ? 164.587 185.261 180.501 1.00 141.63 419 ILE D CA 1
ATOM 11989 C C . ILE E 1 419 ? 164.984 185.377 181.968 1.00 141.63 419 ILE D C 1
ATOM 11990 O O . ILE E 1 419 ? 164.381 186.141 182.733 1.00 141.63 419 ILE D O 1
ATOM 11995 N N . GLY E 1 420 ? 166.004 184.623 182.384 1.00 140.35 420 GLY D N 1
ATOM 11996 C CA . GLY E 1 420 ? 166.487 184.739 183.749 1.00 140.35 420 GLY D CA 1
ATOM 11997 C C . GLY E 1 420 ? 167.047 186.115 184.052 1.00 140.35 420 GLY D C 1
ATOM 11998 O O . GLY E 1 420 ? 166.845 186.652 185.143 1.00 140.35 420 GLY D O 1
ATOM 11999 N N . ALA E 1 421 ? 167.762 186.703 183.089 1.00 133.78 421 ALA D N 1
ATOM 12000 C CA . ALA E 1 421 ? 168.272 188.057 183.275 1.00 133.78 421 ALA D CA 1
ATOM 12001 C C . ALA E 1 421 ? 167.132 189.055 183.436 1.00 133.78 421 ALA D C 1
ATOM 12002 O O . ALA E 1 421 ? 167.192 189.945 184.292 1.00 133.78 421 ALA D O 1
ATOM 12004 N N . PHE E 1 422 ? 166.083 188.918 182.623 1.00 128.98 422 PHE D N 1
ATOM 12005 C CA . PHE E 1 422 ? 164.929 189.803 182.745 1.00 128.98 422 PHE D CA 1
ATOM 12006 C C . PHE E 1 422 ? 164.246 189.640 184.097 1.00 128.98 422 PHE D C 1
ATOM 12007 O O . PHE E 1 422 ? 163.849 190.629 184.722 1.00 128.98 422 PHE D O 1
ATOM 12015 N N . ARG E 1 423 ? 164.093 188.398 184.560 1.00 127.50 423 ARG D N 1
ATOM 12016 C CA . ARG E 1 423 ? 163.467 188.168 185.859 1.00 127.50 423 ARG D CA 1
ATOM 12017 C C . ARG E 1 423 ? 164.298 188.759 186.991 1.00 127.50 423 ARG D C 1
ATOM 12018 O O . ARG E 1 423 ? 163.753 189.363 187.923 1.00 127.50 423 ARG D O 1
ATOM 12026 N N . LYS E 1 424 ? 165.620 188.583 186.933 1.00 131.44 424 LYS D N 1
ATOM 12027 C CA . LYS E 1 424 ? 166.488 189.158 187.955 1.00 131.44 424 LYS D CA 1
ATOM 12028 C C . LYS E 1 424 ? 166.414 190.679 187.945 1.00 131.44 424 LYS D C 1
ATOM 12029 O O . LYS E 1 424 ? 166.358 191.314 189.006 1.00 131.44 424 LYS D O 1
ATOM 12035 N N . PHE E 1 425 ? 166.406 191.282 186.754 1.00 128.79 425 PHE D N 1
ATOM 12036 C CA . PHE E 1 425 ? 166.280 192.732 186.659 1.00 128.79 425 PHE D CA 1
ATOM 12037 C C . PHE E 1 425 ? 164.946 193.206 187.221 1.00 128.79 425 PHE D C 1
ATOM 12038 O O . PHE E 1 425 ? 164.883 194.231 187.908 1.00 128.79 425 PHE D O 1
ATOM 12046 N N . ALA E 1 426 ? 163.868 192.474 186.935 1.00 129.77 426 ALA D N 1
ATOM 12047 C CA . ALA E 1 426 ? 162.555 192.858 187.443 1.00 129.77 426 ALA D CA 1
ATOM 12048 C C . ALA E 1 426 ? 162.497 192.767 188.962 1.00 129.77 426 ALA D C 1
ATOM 12049 O O . ALA E 1 426 ? 161.972 193.670 189.624 1.00 129.77 426 ALA D O 1
ATOM 12051 N N . THR E 1 427 ? 163.031 191.688 189.536 1.00 130.77 427 THR D N 1
ATOM 12052 C CA . THR E 1 427 ? 162.923 191.510 190.981 1.00 130.77 427 THR D CA 1
ATOM 12053 C C . THR E 1 427 ? 163.881 192.429 191.731 1.00 130.77 427 THR D C 1
ATOM 12054 O O . THR E 1 427 ? 163.627 192.781 192.889 1.00 130.77 427 THR D O 1
ATOM 12058 N N . ASN E 1 428 ? 164.985 192.829 191.097 1.00 131.62 428 ASN D N 1
ATOM 12059 C CA . ASN E 1 428 ? 165.932 193.718 191.760 1.00 131.62 428 ASN D CA 1
ATOM 12060 C C . ASN E 1 428 ? 165.598 195.191 191.565 1.00 131.62 428 ASN D C 1
ATOM 12061 O O . ASN E 1 428 ? 166.238 196.044 192.190 1.00 131.62 428 ASN D O 1
ATOM 12066 N N . THR E 1 429 ? 164.619 195.509 190.718 1.00 129.98 429 THR D N 1
ATOM 12067 C CA . THR E 1 429 ? 164.235 196.887 190.452 1.00 129.98 429 THR D CA 1
ATOM 12068 C C . THR E 1 429 ? 162.757 197.158 190.706 1.00 129.98 429 THR D C 1
ATOM 12069 O O . THR E 1 429 ? 162.388 198.318 190.921 1.00 129.98 429 THR D O 1
ATOM 12073 N N . SER E 1 430 ? 161.918 196.122 190.733 1.00 131.80 430 SER D N 1
ATOM 12074 C CA . SER E 1 430 ? 160.476 196.249 190.947 1.00 131.80 430 SER D CA 1
ATOM 12075 C C . SER E 1 430 ? 159.827 197.070 189.831 1.00 131.80 430 SER D C 1
ATOM 12076 O O . SER E 1 430 ? 159.216 198.116 190.059 1.00 131.80 430 SER D O 1
ATOM 12079 N N . CYS E 1 431 ? 159.976 196.569 188.608 1.00 132.29 431 CYS D N 1
ATOM 12080 C CA . CYS E 1 431 ? 159.327 197.135 187.434 1.00 132.29 431 CYS D CA 1
ATOM 12081 C C . CYS E 1 431 ? 158.651 196.013 186.661 1.00 132.29 431 CYS D C 1
ATOM 12082 O O . CYS E 1 431 ? 159.264 194.972 186.408 1.00 132.29 431 CYS D O 1
ATOM 12085 N N . HIS E 1 432 ? 157.390 196.225 186.295 1.00 126.90 432 HIS D N 1
ATOM 12086 C CA . HIS E 1 432 ? 156.590 195.197 185.633 1.00 126.90 432 HIS D CA 1
ATOM 12087 C C . HIS E 1 432 ? 157.085 195.018 184.204 1.00 126.90 432 HIS D C 1
ATOM 12088 O O . HIS E 1 432 ? 156.845 195.863 183.339 1.00 126.90 432 HIS D O 1
ATOM 12095 N N . VAL E 1 433 ? 157.773 193.911 183.950 1.00 113.77 433 VAL D N 1
ATOM 12096 C CA . VAL E 1 433 ? 158.315 193.615 182.630 1.00 113.77 433 VAL D CA 1
ATOM 12097 C C . VAL E 1 433 ? 157.315 192.749 181.877 1.00 113.77 433 VAL D C 1
ATOM 12098 O O . VAL E 1 433 ? 156.904 191.692 182.366 1.00 113.77 433 VAL D O 1
ATOM 12102 N N . THR E 1 434 ? 156.925 193.195 180.688 1.00 113.17 434 THR D N 1
ATOM 12103 C CA . THR E 1 434 ? 156.011 192.459 179.825 1.00 113.17 434 THR D CA 1
ATOM 12104 C C . THR E 1 434 ? 156.779 191.928 178.624 1.00 113.17 434 THR D C 1
ATOM 12105 O O . THR E 1 434 ? 157.539 192.669 177.993 1.00 113.17 434 THR D O 1
ATOM 12109 N N . LEU E 1 435 ? 156.583 190.650 178.315 1.00 115.78 435 LEU D N 1
ATOM 12110 C CA . LEU E 1 435 ? 157.299 189.980 177.239 1.00 115.78 435 LEU D CA 1
ATOM 12111 C C . LEU E 1 435 ? 156.300 189.385 176.259 1.00 115.78 435 LEU D C 1
ATOM 12112 O O . LEU E 1 435 ? 155.318 188.761 176.673 1.00 115.78 435 LEU D O 1
ATOM 12117 N N . ILE E 1 436 ? 156.552 189.575 174.969 1.00 117.63 436 ILE D N 1
ATOM 12118 C CA . ILE E 1 436 ? 155.703 189.045 173.908 1.00 117.63 436 ILE D CA 1
ATOM 12119 C C . ILE E 1 436 ? 156.496 187.951 173.204 1.00 117.63 436 ILE D C 1
ATOM 12120 O O . ILE E 1 436 ? 157.456 188.231 172.478 1.00 117.63 436 ILE D O 1
ATOM 12125 N N . ILE E 1 437 ? 156.098 186.699 173.414 1.00 122.89 437 ILE D N 1
ATOM 12126 C CA . ILE E 1 437 ? 156.812 185.542 172.888 1.00 122.89 437 ILE D CA 1
ATOM 12127 C C . ILE E 1 437 ? 155.905 184.797 171.920 1.00 122.89 437 ILE D C 1
ATOM 12128 O O . ILE E 1 437 ? 154.748 184.505 172.243 1.00 122.89 437 ILE D O 1
ATOM 12133 N N . HIS E 1 438 ? 156.423 184.495 170.732 1.00 133.33 438 HIS D N 1
ATOM 12134 C CA . HIS E 1 438 ? 155.649 183.740 169.763 1.00 133.33 438 HIS D CA 1
ATOM 12135 C C . HIS E 1 438 ? 155.447 182.306 170.241 1.00 133.33 438 HIS D C 1
ATOM 12136 O O . HIS E 1 438 ? 156.271 181.768 170.982 1.00 133.33 438 HIS D O 1
ATOM 12143 N N . PRO E 1 439 ? 154.359 181.667 169.830 1.00 129.97 439 PRO D N 1
ATOM 12144 C CA . PRO E 1 439 ? 154.179 180.244 170.112 1.00 129.97 439 PRO D CA 1
ATOM 12145 C C . PRO E 1 439 ? 154.782 179.374 169.018 1.00 129.97 439 PRO D C 1
ATOM 12146 O O . PRO E 1 439 ? 155.131 179.837 167.931 1.00 129.97 439 PRO D O 1
ATOM 12150 N N . ARG E 1 440 ? 154.895 178.086 169.328 1.00 143.83 440 ARG D N 1
ATOM 12151 C CA . ARG E 1 440 ? 155.372 177.128 168.346 1.00 143.83 440 ARG D CA 1
ATOM 12152 C C . ARG E 1 440 ? 154.303 176.899 167.278 1.00 143.83 440 ARG D C 1
ATOM 12153 O O . ARG E 1 440 ? 153.145 177.299 167.421 1.00 143.83 440 ARG D O 1
ATOM 12161 N N . LYS E 1 441 ? 154.704 176.245 166.190 1.00 140.61 441 LYS D N 1
ATOM 12162 C CA . LYS E 1 441 ? 153.817 176.065 165.044 1.00 140.61 441 LYS D CA 1
ATOM 12163 C C . LYS E 1 441 ? 152.658 175.156 165.429 1.00 140.61 441 LYS D C 1
ATOM 12164 O O . LYS E 1 441 ? 152.830 173.942 165.576 1.00 140.61 441 LYS D O 1
ATOM 12170 N N . GLU E 1 442 ? 151.474 175.742 165.586 1.00 156.84 442 GLU D N 1
ATOM 12171 C CA . GLU E 1 442 ? 150.275 174.997 165.932 1.00 156.84 442 GLU D CA 1
ATOM 12172 C C . GLU E 1 442 ? 149.594 174.504 164.655 1.00 156.84 442 GLU D C 1
ATOM 12173 O O . GLU E 1 442 ? 150.105 174.675 163.546 1.00 156.84 442 GLU D O 1
ATOM 12179 N N . GLU E 1 443 ? 148.426 173.883 164.802 1.00 165.33 443 GLU D N 1
ATOM 12180 C CA . GLU E 1 443 ? 147.680 173.343 163.674 1.00 165.33 443 GLU D CA 1
ATOM 12181 C C . GLU E 1 443 ? 146.547 174.257 163.227 1.00 165.33 443 GLU D C 1
ATOM 12182 O O . GLU E 1 443 ? 145.705 173.836 162.427 1.00 165.33 443 GLU D O 1
ATOM 12188 N N . ASP E 1 444 ? 146.497 175.489 163.735 1.00 169.53 444 ASP D N 1
ATOM 12189 C CA . ASP E 1 444 ? 145.517 176.518 163.397 1.00 169.53 444 ASP D CA 1
ATOM 12190 C C . ASP E 1 444 ? 144.093 176.144 163.792 1.00 169.53 444 ASP D C 1
ATOM 12191 O O . ASP E 1 444 ? 143.163 176.897 163.479 1.00 169.53 444 ASP D O 1
ATOM 12196 N N . ASP E 1 445 ? 143.885 175.013 164.470 1.00 175.20 445 ASP D N 1
ATOM 12197 C CA . ASP E 1 445 ? 142.557 174.603 164.913 1.00 175.20 445 ASP D CA 1
ATOM 12198 C C . ASP E 1 445 ? 142.557 174.178 166.377 1.00 175.20 445 ASP D C 1
ATOM 12199 O O . ASP E 1 445 ? 141.590 173.564 166.839 1.00 175.20 445 ASP D O 1
ATOM 12204 N N . ARG E 1 446 ? 143.618 174.494 167.115 1.00 167.56 446 ARG D N 1
ATOM 12205 C CA . ARG E 1 446 ? 143.757 174.096 168.508 1.00 167.56 446 ARG D CA 1
ATOM 12206 C C . ARG E 1 446 ? 143.935 175.338 169.364 1.00 167.56 446 ARG D C 1
ATOM 12207 O O . ARG E 1 446 ? 144.693 176.243 168.998 1.00 167.56 446 ARG D O 1
ATOM 12215 N N . GLU E 1 447 ? 143.233 175.384 170.494 1.00 159.60 447 GLU D N 1
ATOM 12216 C CA . GLU E 1 447 ? 143.387 176.498 171.418 1.00 159.60 447 GLU D CA 1
ATOM 12217 C C . GLU E 1 447 ? 144.807 176.535 171.966 1.00 159.60 447 GLU D C 1
ATOM 12218 O O . GLU E 1 447 ? 145.373 175.506 172.343 1.00 159.60 447 GLU D O 1
ATOM 12224 N N . LEU E 1 448 ? 145.382 177.733 172.007 1.00 144.57 448 LEU D N 1
ATOM 12225 C CA . LEU E 1 448 ? 146.752 177.908 172.475 1.00 144.57 448 LEU D CA 1
ATOM 12226 C C . LEU E 1 448 ? 146.818 177.615 173.969 1.00 144.57 448 LEU D C 1
ATOM 12227 O O . LEU E 1 448 ? 146.263 178.362 174.781 1.00 144.57 448 LEU D O 1
ATOM 12232 N N . GLN E 1 449 ? 147.483 176.524 174.336 1.00 146.09 449 GLN D N 1
ATOM 12233 C CA . GLN E 1 449 ? 147.659 176.191 175.739 1.00 146.09 449 GLN D CA 1
ATOM 12234 C C . GLN E 1 449 ? 148.841 176.959 176.323 1.00 146.09 449 GLN D C 1
ATOM 12235 O O . GLN E 1 449 ? 149.635 177.576 175.609 1.00 146.09 449 GLN D O 1
ATOM 12241 N N . THR E 1 450 ? 148.954 176.913 177.652 1.00 148.80 450 THR D N 1
ATOM 12242 C CA . THR E 1 450 ? 150.063 177.570 178.333 1.00 148.80 450 THR D CA 1
ATOM 12243 C C . THR E 1 450 ? 151.399 176.888 178.077 1.00 148.80 450 THR D C 1
ATOM 12244 O O . THR E 1 450 ? 152.441 177.467 178.401 1.00 148.80 450 THR D O 1
ATOM 12248 N N . ALA E 1 451 ? 151.396 175.682 177.516 1.00 142.85 451 ALA D N 1
ATOM 12249 C CA . ALA E 1 451 ? 152.617 174.964 177.188 1.00 142.85 451 ALA D CA 1
ATOM 12250 C C . ALA E 1 451 ? 153.077 175.210 175.758 1.00 142.85 451 ALA D C 1
ATOM 12251 O O . ALA E 1 451 ? 154.046 174.586 175.315 1.00 142.85 451 ALA D O 1
ATOM 12253 N N . SER E 1 452 ? 152.408 176.101 175.031 1.00 139.07 452 SER D N 1
ATOM 12254 C CA . SER E 1 452 ? 152.725 176.379 173.638 1.00 139.07 452 SER D CA 1
ATOM 12255 C C . SER E 1 452 ? 153.769 177.475 173.474 1.00 139.07 452 SER D C 1
ATOM 12256 O O . SER E 1 452 ? 154.062 177.867 172.341 1.00 139.07 452 SER D O 1
ATOM 12259 N N . ILE E 1 453 ? 154.327 177.984 174.574 1.00 136.35 453 ILE D N 1
ATOM 12260 C CA . ILE E 1 453 ? 155.367 179.000 174.477 1.00 136.35 453 ILE D CA 1
ATOM 12261 C C . ILE E 1 453 ? 156.590 178.401 173.803 1.00 136.35 453 ILE D C 1
ATOM 12262 O O . ILE E 1 453 ? 157.081 177.337 174.200 1.00 136.35 453 ILE D O 1
ATOM 12267 N N . PHE E 1 454 ? 157.088 179.081 172.773 1.00 145.34 454 PHE D N 1
ATOM 12268 C CA . PHE E 1 454 ? 158.244 178.586 172.036 1.00 145.34 454 PHE D CA 1
ATOM 12269 C C . PHE E 1 454 ? 159.478 178.616 172.928 1.00 145.34 454 PHE D C 1
ATOM 12270 O O . PHE E 1 454 ? 159.694 179.578 173.672 1.00 145.34 454 PHE D O 1
ATOM 12278 N N . GLY E 1 455 ? 160.283 177.561 172.853 1.00 154.65 455 GLY D N 1
ATOM 12279 C CA . GLY E 1 455 ? 161.495 177.476 173.639 1.00 154.65 455 GLY D CA 1
ATOM 12280 C C . GLY E 1 455 ? 161.367 176.495 174.783 1.00 154.65 455 GLY D C 1
ATOM 12281 O O . GLY E 1 455 ? 160.520 175.597 174.749 1.00 154.65 455 GLY D O 1
ATOM 12282 N N . SER E 1 456 ? 162.199 176.658 175.806 1.00 152.98 456 SER D N 1
ATOM 12283 C CA . SER E 1 456 ? 162.113 175.813 176.983 1.00 152.98 456 SER D CA 1
ATOM 12284 C C . SER E 1 456 ? 160.897 176.211 177.815 1.00 152.98 456 SER D C 1
ATOM 12285 O O . SER E 1 456 ? 160.231 177.216 177.555 1.00 152.98 456 SER D O 1
ATOM 12288 N N . ALA E 1 457 ? 160.602 175.410 178.836 1.00 146.44 457 ALA D N 1
ATOM 12289 C CA . ALA E 1 457 ? 159.467 175.687 179.704 1.00 146.44 457 ALA D CA 1
ATOM 12290 C C . ALA E 1 457 ? 159.794 176.682 180.805 1.00 146.44 457 ALA D C 1
ATOM 12291 O O . ALA E 1 457 ? 158.920 176.971 181.629 1.00 146.44 457 ALA D O 1
ATOM 12293 N N . LYS E 1 458 ? 161.023 177.203 180.845 1.00 144.00 458 LYS D N 1
ATOM 12294 C CA . LYS E 1 458 ? 161.419 178.103 181.925 1.00 144.00 458 LYS D CA 1
ATOM 12295 C C . LYS E 1 458 ? 160.527 179.336 181.977 1.00 144.00 458 LYS D C 1
ATOM 12296 O O . LYS E 1 458 ? 160.222 179.846 183.062 1.00 144.00 458 LYS D O 1
ATOM 12302 N N . ALA E 1 459 ? 160.092 179.824 180.813 1.00 132.85 459 ALA D N 1
ATOM 12303 C CA . ALA E 1 459 ? 159.228 180.999 180.777 1.00 132.85 459 ALA D CA 1
ATOM 12304 C C . ALA E 1 459 ? 157.908 180.740 181.490 1.00 132.85 459 ALA D C 1
ATOM 12305 O O . ALA E 1 459 ? 157.407 181.605 182.218 1.00 132.85 459 ALA D O 1
ATOM 12307 N N . SER E 1 460 ? 157.326 179.556 181.292 1.00 134.57 460 SER D N 1
ATOM 12308 C CA . SER E 1 460 ? 156.046 179.250 181.917 1.00 134.57 460 SER D CA 1
ATOM 12309 C C . SER E 1 460 ? 156.148 179.151 183.435 1.00 134.57 460 SER D C 1
ATOM 12310 O O . SER E 1 460 ? 155.280 179.678 184.139 1.00 134.57 460 SER D O 1
ATOM 12313 N N . GLN E 1 461 ? 157.184 178.491 183.961 1.00 131.85 461 GLN D N 1
ATOM 12314 C CA . GLN E 1 461 ? 157.315 178.384 185.412 1.00 131.85 461 GLN D CA 1
ATOM 12315 C C . GLN E 1 461 ? 157.687 179.727 186.029 1.00 131.85 461 GLN D C 1
ATOM 12316 O O . GLN E 1 461 ? 157.233 180.065 187.127 1.00 131.85 461 GLN D O 1
ATOM 12322 N N . GLU E 1 462 ? 158.516 180.503 185.335 1.00 129.26 462 GLU D N 1
ATOM 12323 C CA . GLU E 1 462 ? 159.201 181.648 185.914 1.00 129.26 462 GLU D CA 1
ATOM 12324 C C . GLU E 1 462 ? 158.406 182.947 185.794 1.00 129.26 462 GLU D C 1
ATOM 12325 O O . GLU E 1 462 ? 158.700 183.912 186.508 1.00 129.26 462 GLU D O 1
ATOM 12331 N N . ALA E 1 463 ? 157.375 182.979 184.955 1.00 123.13 463 ALA D N 1
ATOM 12332 C CA . ALA E 1 463 ? 156.580 184.186 184.787 1.00 123.13 463 ALA D CA 1
ATOM 12333 C C . ALA E 1 463 ? 155.414 184.211 185.768 1.00 123.13 463 ALA D C 1
ATOM 12334 O O . ALA E 1 463 ? 154.966 183.173 186.261 1.00 123.13 463 ALA D O 1
ATOM 12336 N N . ASP E 1 464 ? 154.920 185.418 186.046 1.00 121.68 464 ASP D N 1
ATOM 12337 C CA . ASP E 1 464 ? 153.838 185.604 187.003 1.00 121.68 464 ASP D CA 1
ATOM 12338 C C . ASP E 1 464 ? 152.463 185.712 186.360 1.00 121.68 464 ASP D C 1
ATOM 12339 O O . ASP E 1 464 ? 151.461 185.456 187.037 1.00 121.68 464 ASP D O 1
ATOM 12344 N N . ASN E 1 465 ? 152.384 186.090 185.088 1.00 123.81 465 ASN D N 1
ATOM 12345 C CA . ASN E 1 465 ? 151.115 186.164 184.380 1.00 123.81 465 ASN D CA 1
ATOM 12346 C C . ASN E 1 465 ? 151.322 185.691 182.950 1.00 123.81 465 ASN D C 1
ATOM 12347 O O . ASN E 1 465 ? 152.314 186.046 182.308 1.00 123.81 465 ASN D O 1
ATOM 12352 N N . VAL E 1 466 ? 150.379 184.892 182.456 1.00 116.78 466 VAL D N 1
ATOM 12353 C CA . VAL E 1 466 ? 150.548 184.179 181.196 1.00 116.78 466 VAL D CA 1
ATOM 12354 C C . VAL E 1 466 ? 149.421 184.599 180.253 1.00 116.78 466 VAL D C 1
ATOM 12355 O O . VAL E 1 466 ? 148.826 183.768 179.558 1.00 116.78 466 VAL D O 1
ATOM 12359 N N . LEU E 1 467 ? 149.064 185.884 180.291 1.00 112.50 467 LEU D N 1
ATOM 12360 C CA . LEU E 1 467 ? 148.080 186.459 179.381 1.00 112.50 467 LEU D CA 1
ATOM 12361 C C . LEU E 1 467 ? 148.283 185.943 177.964 1.00 112.50 467 LEU D C 1
ATOM 12362 O O . LEU E 1 467 ? 149.351 186.124 177.372 1.00 112.50 467 LEU D O 1
ATOM 12367 N N . ILE E 1 468 ? 147.257 185.296 177.418 1.00 117.19 468 ILE D N 1
ATOM 12368 C CA . ILE E 1 468 ? 147.364 184.579 176.154 1.00 117.19 468 ILE D CA 1
ATOM 12369 C C . ILE E 1 468 ? 146.129 184.867 175.310 1.00 117.19 468 ILE D C 1
ATOM 12370 O O . ILE E 1 468 ? 145.001 184.808 175.811 1.00 117.19 468 ILE D O 1
ATOM 12375 N N . LEU E 1 469 ? 146.343 185.182 174.036 1.00 120.32 469 LEU D N 1
ATOM 12376 C CA . LEU E 1 469 ? 145.255 185.466 173.114 1.00 120.32 469 LEU D CA 1
ATOM 12377 C C . LEU E 1 469 ? 144.781 184.192 172.422 1.00 120.32 469 LEU D C 1
ATOM 12378 O O . LEU E 1 469 ? 145.505 183.200 172.321 1.00 120.32 469 LEU D O 1
ATOM 12383 N N . GLN E 1 470 ? 143.538 184.233 171.947 1.00 134.57 470 GLN D N 1
ATOM 12384 C CA . GLN E 1 470 ? 142.940 183.140 171.196 1.00 134.57 470 GLN D CA 1
ATOM 12385 C C . GLN E 1 470 ? 142.289 183.695 169.940 1.00 134.57 470 GLN D C 1
ATOM 12386 O O . GLN E 1 470 ? 141.828 184.840 169.924 1.00 134.57 470 GLN D O 1
ATOM 12392 N N . GLU E 1 471 ? 142.253 182.882 168.890 1.00 143.27 471 GLU D N 1
ATOM 12393 C CA . GLU E 1 471 ? 141.700 183.282 167.605 1.00 143.27 471 GLU D CA 1
ATOM 12394 C C . GLU E 1 471 ? 140.655 182.277 167.147 1.00 143.27 471 GLU D C 1
ATOM 12395 O O . GLU E 1 471 ? 140.814 181.067 167.338 1.00 143.27 471 GLU D O 1
ATOM 12401 N N . LYS E 1 472 ? 139.585 182.786 166.544 1.00 156.72 472 LYS D N 1
ATOM 12402 C CA . LYS E 1 472 ? 138.546 181.970 165.921 1.00 156.72 472 LYS D CA 1
ATOM 12403 C C . LYS E 1 472 ? 138.633 182.219 164.417 1.00 156.72 472 LYS D C 1
ATOM 12404 O O . LYS E 1 472 ? 138.009 183.139 163.890 1.00 156.72 472 LYS D O 1
ATOM 12410 N N . LYS E 1 473 ? 139.412 181.386 163.731 1.00 161.59 473 LYS D N 1
ATOM 12411 C CA . LYS E 1 473 ? 139.725 181.589 162.316 1.00 161.59 473 LYS D CA 1
ATOM 12412 C C . LYS E 1 473 ? 138.471 181.415 161.469 1.00 161.59 473 LYS D C 1
ATOM 12413 O O . LYS E 1 473 ? 137.989 180.299 161.267 1.00 161.59 473 LYS D O 1
ATOM 12419 N N . LEU E 1 474 ? 137.940 182.527 160.967 1.00 157.04 474 LEU D N 1
ATOM 12420 C CA . LEU E 1 474 ? 136.903 182.506 159.948 1.00 157.04 474 LEU D CA 1
ATOM 12421 C C . LEU E 1 474 ? 137.560 182.607 158.571 1.00 157.04 474 LEU D C 1
ATOM 12422 O O . LEU E 1 474 ? 138.780 182.488 158.432 1.00 157.04 474 LEU D O 1
ATOM 12427 N N . VAL E 1 475 ? 136.756 182.834 157.534 1.00 155.70 475 VAL D N 1
ATOM 12428 C CA . VAL E 1 475 ? 137.273 182.889 156.172 1.00 155.70 475 VAL D CA 1
ATOM 12429 C C . VAL E 1 475 ? 137.463 184.342 155.750 1.00 155.70 475 VAL D C 1
ATOM 12430 O O . VAL E 1 475 ? 138.340 184.652 154.936 1.00 155.70 475 VAL D O 1
ATOM 12434 N N . THR E 1 476 ? 136.660 185.246 156.313 1.00 153.62 476 THR D N 1
ATOM 12435 C CA . THR E 1 476 ? 136.693 186.661 155.935 1.00 153.62 476 THR D CA 1
ATOM 12436 C C . THR E 1 476 ? 136.561 187.505 157.200 1.00 153.62 476 THR D C 1
ATOM 12437 O O . THR E 1 476 ? 135.475 187.588 157.782 1.00 153.62 476 THR D O 1
ATOM 12441 N N . CYS E 1 477 ? 137.667 188.138 157.608 1.00 159.03 477 CYS D N 1
ATOM 12442 C CA . CYS E 1 477 ? 137.724 189.018 158.771 1.00 159.03 477 CYS D CA 1
ATOM 12443 C C . CYS E 1 477 ? 137.156 188.325 160.005 1.00 159.03 477 CYS D C 1
ATOM 12444 O O . CYS E 1 477 ? 136.042 188.646 160.438 1.00 159.03 477 CYS D O 1
ATOM 12447 N N . PRO E 1 478 ? 137.882 187.362 160.585 1.00 158.68 478 PRO D N 1
ATOM 12448 C CA . PRO E 1 478 ? 137.329 186.576 161.699 1.00 158.68 478 PRO D CA 1
ATOM 12449 C C . PRO E 1 478 ? 136.888 187.412 162.891 1.00 158.68 478 PRO D C 1
ATOM 12450 O O . PRO E 1 478 ? 135.716 187.375 163.280 1.00 158.68 478 PRO D O 1
ATOM 12454 N N . GLY E 1 479 ? 137.812 188.170 163.474 1.00 150.96 479 GLY D N 1
ATOM 12455 C CA . GLY E 1 479 ? 137.465 188.965 164.633 1.00 150.96 479 GLY D CA 1
ATOM 12456 C C . GLY E 1 479 ? 137.170 188.103 165.853 1.00 150.96 479 GLY D C 1
ATOM 12457 O O . GLY E 1 479 ? 137.500 186.915 165.915 1.00 150.96 479 GLY D O 1
ATOM 12458 N N . ARG E 1 480 ? 136.524 188.734 166.834 1.00 146.01 480 ARG D N 1
ATOM 12459 C CA . ARG E 1 480 ? 136.129 188.080 168.081 1.00 146.01 480 ARG D CA 1
ATOM 12460 C C . ARG E 1 480 ? 137.329 187.446 168.781 1.00 146.01 480 ARG D C 1
ATOM 12461 O O . ARG E 1 480 ? 137.355 186.248 169.070 1.00 146.01 480 ARG D O 1
ATOM 12469 N N . ARG E 1 481 ? 138.337 188.269 169.050 1.00 133.00 481 ARG D N 1
ATOM 12470 C CA . ARG E 1 481 ? 139.513 187.800 169.766 1.00 133.00 481 ARG D CA 1
ATOM 12471 C C . ARG E 1 481 ? 139.172 187.528 171.226 1.00 133.00 481 ARG D C 1
ATOM 12472 O O . ARG E 1 481 ? 138.435 188.287 171.862 1.00 133.00 481 ARG D O 1
ATOM 12480 N N . SER E 1 482 ? 139.715 186.437 171.759 1.00 125.14 482 SER D N 1
ATOM 12481 C CA . SER E 1 482 ? 139.464 186.021 173.130 1.00 125.14 482 SER D CA 1
ATOM 12482 C C . SER E 1 482 ? 140.769 186.003 173.910 1.00 125.14 482 SER D C 1
ATOM 12483 O O . SER E 1 482 ? 141.805 185.570 173.396 1.00 125.14 482 SER D O 1
ATOM 12486 N N . LEU E 1 483 ? 140.713 186.475 175.151 1.00 119.13 483 LEU D N 1
ATOM 12487 C CA . LEU E 1 483 ? 141.871 186.544 176.031 1.00 119.13 483 LEU D CA 1
ATOM 12488 C C . LEU E 1 483 ? 141.659 185.619 177.220 1.00 119.13 483 LEU D C 1
ATOM 12489 O O . LEU E 1 483 ? 140.603 185.657 177.859 1.00 119.13 483 LEU D O 1
ATOM 12494 N N . GLN E 1 484 ? 142.658 184.791 177.513 1.00 125.24 484 GLN D N 1
ATOM 12495 C CA . GLN E 1 484 ? 142.634 183.912 178.671 1.00 125.24 484 GLN D CA 1
ATOM 12496 C C . GLN E 1 484 ? 143.763 184.281 179.621 1.00 125.24 484 GLN D C 1
ATOM 12497 O O . GLN E 1 484 ? 144.790 184.828 179.209 1.00 125.24 484 GLN D O 1
ATOM 12503 N N . VAL E 1 485 ? 143.563 183.980 180.897 1.00 122.81 485 VAL D N 1
ATOM 12504 C CA . VAL E 1 485 ? 144.579 184.180 181.926 1.00 122.81 485 VAL D CA 1
ATOM 12505 C C . VAL E 1 485 ? 144.811 182.814 182.560 1.00 122.81 485 VAL D C 1
ATOM 12506 O O . VAL E 1 485 ? 144.132 182.428 183.514 1.00 122.81 485 VAL D O 1
ATOM 12510 N N . THR E 1 486 ? 145.782 182.069 182.030 1.00 126.14 486 THR D N 1
ATOM 12511 C CA . THR E 1 486 ? 146.006 180.704 182.492 1.00 126.14 486 THR D CA 1
ATOM 12512 C C . THR E 1 486 ? 146.657 180.653 183.868 1.00 126.14 486 THR D C 1
ATOM 12513 O O . THR E 1 486 ? 146.379 179.732 184.643 1.00 126.14 486 THR D O 1
ATOM 12517 N N . LYS E 1 487 ? 147.517 181.615 184.190 1.00 122.17 487 LYS D N 1
ATOM 12518 C CA . LYS E 1 487 ? 148.219 181.634 185.465 1.00 122.17 487 LYS D CA 1
ATOM 12519 C C . LYS E 1 487 ? 148.098 183.009 186.100 1.00 122.17 487 LYS D C 1
ATOM 12520 O O . LYS E 1 487 ? 148.054 184.025 185.401 1.00 122.17 487 LYS D O 1
ATOM 12526 N N . ASN E 1 488 ? 148.047 183.034 187.431 1.00 128.63 488 ASN D N 1
ATOM 12527 C CA . ASN E 1 488 ? 147.947 184.287 188.176 1.00 128.63 488 ASN D CA 1
ATOM 12528 C C . ASN E 1 488 ? 148.532 184.033 189.563 1.00 128.63 488 ASN D C 1
ATOM 12529 O O . ASN E 1 488 ? 147.874 183.426 190.413 1.00 128.63 488 ASN D O 1
ATOM 12534 N N . ARG E 1 489 ? 149.767 184.491 189.780 1.00 120.57 489 ARG D N 1
ATOM 12535 C CA . ARG E 1 489 ? 150.445 184.218 191.043 1.00 120.57 489 ARG D CA 1
ATOM 12536 C C . ARG E 1 489 ? 149.738 184.888 192.215 1.00 120.57 489 ARG D C 1
ATOM 12537 O O . ARG E 1 489 ? 149.564 184.276 193.275 1.00 120.57 489 ARG D O 1
ATOM 12545 N N . PHE E 1 490 ? 149.323 186.139 192.047 1.00 128.08 490 PHE D N 1
ATOM 12546 C CA . PHE E 1 490 ? 148.626 186.868 193.098 1.00 128.08 490 PHE D CA 1
ATOM 12547 C C . PHE E 1 490 ? 147.124 186.744 192.879 1.00 128.08 490 PHE D C 1
ATOM 12548 O O . PHE E 1 490 ? 146.616 187.129 191.820 1.00 128.08 490 PHE D O 1
ATOM 12556 N N . ASP E 1 491 ? 146.419 186.215 193.880 1.00 135.82 491 ASP D N 1
ATOM 12557 C CA . ASP E 1 491 ? 144.972 186.021 193.815 1.00 135.82 491 ASP D CA 1
ATOM 12558 C C . ASP E 1 491 ? 144.599 185.170 192.600 1.00 135.82 491 ASP D C 1
ATOM 12559 O O . ASP E 1 491 ? 143.962 185.634 191.652 1.00 135.82 491 ASP D O 1
ATOM 12564 N N . GLY E 1 492 ? 145.031 183.910 192.642 1.00 136.34 492 GLY D N 1
ATOM 12565 C CA . GLY E 1 492 ? 144.866 182.996 191.528 1.00 136.34 492 GLY D CA 1
ATOM 12566 C C . GLY E 1 492 ? 143.459 182.931 190.972 1.00 136.34 492 GLY D C 1
ATOM 12567 O O . GLY E 1 492 ? 142.538 182.440 191.632 1.00 136.34 492 GLY D O 1
ATOM 12568 N N . ASP E 1 493 ? 143.289 183.426 189.749 1.00 137.03 493 ASP D N 1
ATOM 12569 C CA . ASP E 1 493 ? 141.989 183.456 189.098 1.00 137.03 493 ASP D CA 1
ATOM 12570 C C . ASP E 1 493 ? 142.188 183.263 187.603 1.00 137.03 493 ASP D C 1
ATOM 12571 O O . ASP E 1 493 ? 143.096 183.850 187.010 1.00 137.03 493 ASP D O 1
ATOM 12576 N N . VAL E 1 494 ? 141.336 182.436 187.004 1.00 136.61 494 VAL D N 1
ATOM 12577 C CA . VAL E 1 494 ? 141.403 182.116 185.584 1.00 136.61 494 VAL D CA 1
ATOM 12578 C C . VAL E 1 494 ? 140.048 182.421 184.964 1.00 136.61 494 VAL D C 1
ATOM 12579 O O . VAL E 1 494 ? 139.012 181.999 185.489 1.00 136.61 494 VAL D O 1
ATOM 12583 N N . GLY E 1 495 ? 140.054 183.154 183.856 1.00 132.23 495 GLY D N 1
ATOM 12584 C CA . GLY E 1 495 ? 138.815 183.485 183.175 1.00 132.23 495 GLY D CA 1
ATOM 12585 C C . GLY E 1 495 ? 139.099 184.036 181.798 1.00 132.23 495 GLY D C 1
ATOM 12586 O O . GLY E 1 495 ? 140.219 184.450 181.487 1.00 132.23 495 GLY D O 1
ATOM 12587 N N . ILE E 1 496 ? 138.055 184.036 180.968 1.00 129.70 496 ILE D N 1
ATOM 12588 C CA . ILE E 1 496 ? 138.142 184.530 179.602 1.00 129.70 496 ILE D CA 1
ATOM 12589 C C . ILE E 1 496 ? 137.021 185.531 179.368 1.00 129.70 496 ILE D C 1
ATOM 12590 O O . ILE E 1 496 ? 135.993 185.525 180.049 1.00 129.70 496 ILE D O 1
ATOM 12595 N N . PHE E 1 497 ? 137.235 186.402 178.387 1.00 130.32 497 PHE D N 1
ATOM 12596 C CA . PHE E 1 497 ? 136.239 187.397 178.014 1.00 130.32 497 PHE D CA 1
ATOM 12597 C C . PHE E 1 497 ? 136.464 187.833 176.571 1.00 130.32 497 PHE D C 1
ATOM 12598 O O . PHE E 1 497 ? 137.563 188.278 176.218 1.00 130.32 497 PHE D O 1
ATOM 12606 N N . PRO E 1 498 ? 135.460 187.702 175.709 1.00 138.23 498 PRO D N 1
ATOM 12607 C CA . PRO E 1 498 ? 135.639 188.085 174.305 1.00 138.23 498 PRO D CA 1
ATOM 12608 C C . PRO E 1 498 ? 135.869 189.579 174.154 1.00 138.23 498 PRO D C 1
ATOM 12609 O O . PRO E 1 498 ? 135.411 190.389 174.962 1.00 138.23 498 PRO D O 1
ATOM 12613 N N . LEU E 1 499 ? 136.597 189.937 173.100 1.00 138.34 499 LEU D N 1
ATOM 12614 C CA . LEU E 1 499 ? 136.896 191.326 172.791 1.00 138.34 499 LEU D CA 1
ATOM 12615 C C . LEU E 1 499 ? 136.473 191.641 171.365 1.00 138.34 499 LEU D C 1
ATOM 12616 O O . LEU E 1 499 ? 136.530 190.787 170.477 1.00 138.34 499 LEU D O 1
ATOM 12621 N N . ASP E 1 500 ? 136.046 192.881 171.158 1.00 147.08 500 ASP D N 1
ATOM 12622 C CA . ASP E 1 500 ? 135.696 193.391 169.842 1.00 147.08 500 ASP D CA 1
ATOM 12623 C C . ASP E 1 500 ? 136.618 194.549 169.483 1.00 147.08 500 ASP D C 1
ATOM 12624 O O . ASP E 1 500 ? 137.196 195.210 170.349 1.00 147.08 500 ASP D O 1
ATOM 12629 N N . PHE E 1 501 ? 136.750 194.792 168.181 1.00 136.35 501 PHE D N 1
ATOM 12630 C CA . PHE E 1 501 ? 137.700 195.770 167.663 1.00 136.35 501 PHE D CA 1
ATOM 12631 C C . PHE E 1 501 ? 136.942 196.848 166.904 1.00 136.35 501 PHE D C 1
ATOM 12632 O O . PHE E 1 501 ? 136.217 196.549 165.950 1.00 136.35 501 PHE D O 1
ATOM 12640 N N . ILE E 1 502 ? 137.110 198.097 167.327 1.00 138.58 502 ILE D N 1
ATOM 12641 C CA . ILE E 1 502 ? 136.568 199.239 166.599 1.00 138.58 502 ILE D CA 1
ATOM 12642 C C . ILE E 1 502 ? 137.602 199.651 165.556 1.00 138.58 502 ILE D C 1
ATOM 12643 O O . ILE E 1 502 ? 138.655 200.194 165.894 1.00 138.58 502 ILE D O 1
ATOM 12648 N N . LYS E 1 503 ? 137.302 199.388 164.283 1.00 137.04 503 LYS D N 1
ATOM 12649 C CA . LYS E 1 503 ? 138.267 199.662 163.224 1.00 137.04 503 LYS D CA 1
ATOM 12650 C C . LYS E 1 503 ? 138.549 201.152 163.086 1.00 137.04 503 LYS D C 1
ATOM 12651 O O . LYS E 1 503 ? 139.664 201.538 162.717 1.00 137.04 503 LYS D O 1
ATOM 12657 N N . SER E 1 504 ? 137.559 202.000 163.376 1.00 145.17 504 SER D N 1
ATOM 12658 C CA . SER E 1 504 ? 137.744 203.436 163.202 1.00 145.17 504 SER D CA 1
ATOM 12659 C C . SER E 1 504 ? 138.799 203.985 164.154 1.00 145.17 504 SER D C 1
ATOM 12660 O O . SER E 1 504 ? 139.671 204.758 163.745 1.00 145.17 504 SER D O 1
ATOM 12663 N N . SER E 1 505 ? 138.744 203.594 165.424 1.00 144.93 505 SER D N 1
ATOM 12664 C CA . SER E 1 505 ? 139.628 204.151 166.437 1.00 144.93 505 SER D CA 1
ATOM 12665 C C . SER E 1 505 ? 140.836 203.273 166.731 1.00 144.93 505 SER D C 1
ATOM 12666 O O . SER E 1 505 ? 141.675 203.659 167.551 1.00 144.93 505 SER D O 1
ATOM 12669 N N . LEU E 1 506 ? 140.945 202.110 166.085 1.00 142.70 506 LEU D N 1
ATOM 12670 C CA . LEU E 1 506 ? 142.051 201.175 166.304 1.00 142.70 506 LEU D CA 1
ATOM 12671 C C . LEU E 1 506 ? 142.179 200.780 167.772 1.00 142.70 506 LEU D C 1
ATOM 12672 O O . LEU E 1 506 ? 143.284 200.560 168.271 1.00 142.70 506 LEU D O 1
ATOM 12677 N N . THR E 1 507 ? 141.053 200.677 168.471 1.00 140.19 507 THR D N 1
ATOM 12678 C CA . THR E 1 507 ? 141.042 200.368 169.891 1.00 140.19 507 THR D CA 1
ATOM 12679 C C . THR E 1 507 ? 140.258 199.088 170.144 1.00 140.19 507 THR D C 1
ATOM 12680 O O . THR E 1 507 ? 139.291 198.779 169.441 1.00 140.19 507 THR D O 1
ATOM 12684 N N . PHE E 1 508 ? 140.694 198.340 171.154 1.00 132.49 508 PHE D N 1
ATOM 12685 C CA . PHE E 1 508 ? 139.990 197.137 171.582 1.00 132.49 508 PHE D CA 1
ATOM 12686 C C . PHE E 1 508 ? 138.922 197.543 172.587 1.00 132.49 508 PHE D C 1
ATOM 12687 O O . PHE E 1 508 ? 139.231 197.868 173.738 1.00 132.49 508 PHE D O 1
ATOM 12695 N N . SER E 1 509 ? 137.665 197.527 172.155 1.00 143.24 509 SER D N 1
ATOM 12696 C CA . SER E 1 509 ? 136.585 198.061 172.965 1.00 143.24 509 SER D CA 1
ATOM 12697 C C . SER E 1 509 ? 136.263 197.127 174.129 1.00 143.24 509 SER D C 1
ATOM 12698 O O . SER E 1 509 ? 136.871 196.068 174.309 1.00 143.24 509 SER D O 1
ATOM 12701 N N . ALA E 1 510 ? 135.285 197.544 174.925 1.00 162.04 510 ALA D N 1
ATOM 12702 C CA . ALA E 1 510 ? 134.810 196.729 176.027 1.00 162.04 510 ALA D CA 1
ATOM 12703 C C . ALA E 1 510 ? 134.158 195.455 175.489 1.00 162.04 510 ALA D C 1
ATOM 12704 O O . ALA E 1 510 ? 133.663 195.434 174.358 1.00 162.04 510 ALA D O 1
ATOM 12706 N N . PRO E 1 511 ? 134.162 194.374 176.268 1.00 168.90 511 PRO D N 1
ATOM 12707 C CA . PRO E 1 511 ? 133.549 193.127 175.793 1.00 168.90 511 PRO D CA 1
ATOM 12708 C C . PRO E 1 511 ? 132.073 193.312 175.474 1.00 168.90 511 PRO D C 1
ATOM 12709 O O . PRO E 1 511 ? 131.333 193.965 176.212 1.00 168.90 511 PRO D O 1
ATOM 12713 N N . ILE E 1 512 ? 131.648 192.726 174.359 1.00 169.05 512 ILE D N 1
ATOM 12714 C CA . ILE E 1 512 ? 130.266 192.833 173.911 1.00 169.05 512 ILE D CA 1
ATOM 12715 C C . ILE E 1 512 ? 129.706 191.446 173.624 1.00 169.05 512 ILE D C 1
ATOM 12716 O O . ILE E 1 512 ? 130.373 190.611 173.014 1.00 169.05 512 ILE D O 1
ATOM 12721 N N . ALA F 1 242 ? 189.791 137.656 211.062 1.00 215.96 242 ALA E N 1
ATOM 12722 C CA . ALA F 1 242 ? 188.358 137.922 211.087 1.00 215.96 242 ALA E CA 1
ATOM 12723 C C . ALA F 1 242 ? 188.045 139.136 211.954 1.00 215.96 242 ALA E C 1
ATOM 12724 O O . ALA F 1 242 ? 187.217 139.066 212.861 1.00 215.96 242 ALA E O 1
ATOM 12726 N N . ALA F 1 243 ? 188.716 140.253 211.668 1.00 216.00 243 ALA E N 1
ATOM 12727 C CA . ALA F 1 243 ? 188.529 141.468 212.446 1.00 216.00 243 ALA E CA 1
ATOM 12728 C C . ALA F 1 243 ? 188.462 142.735 211.605 1.00 216.00 243 ALA E C 1
ATOM 12729 O O . ALA F 1 243 ? 188.481 143.830 212.177 1.00 216.00 243 ALA E O 1
ATOM 12731 N N . HIS F 1 244 ? 188.382 142.633 210.282 1.00 206.73 244 HIS E N 1
ATOM 12732 C CA . HIS F 1 244 ? 188.356 143.811 209.426 1.00 206.73 244 HIS E CA 1
ATOM 12733 C C . HIS F 1 244 ? 186.953 144.419 209.419 1.00 206.73 244 HIS E C 1
ATOM 12734 O O . HIS F 1 244 ? 186.084 144.060 210.219 1.00 206.73 244 HIS E O 1
ATOM 12741 N N . LYS F 1 245 ? 186.718 145.356 208.502 1.00 199.07 245 LYS E N 1
ATOM 12742 C CA . LYS F 1 245 ? 185.515 146.179 208.506 1.00 199.07 245 LYS E CA 1
ATOM 12743 C C . LYS F 1 245 ? 184.251 145.419 208.123 1.00 199.07 245 LYS E C 1
ATOM 12744 O O . LYS F 1 245 ? 183.157 145.976 208.260 1.00 199.07 245 LYS E O 1
ATOM 12750 N N . SER F 1 246 ? 184.361 144.182 207.646 1.00 190.67 246 SER E N 1
ATOM 12751 C CA . SER F 1 246 ? 183.175 143.381 207.362 1.00 190.67 246 SER E CA 1
ATOM 12752 C C . SER F 1 246 ? 182.437 143.115 208.667 1.00 190.67 246 SER E C 1
ATOM 12753 O O . SER F 1 246 ? 182.920 142.361 209.518 1.00 190.67 246 SER E O 1
ATOM 12756 N N . ILE F 1 247 ? 181.269 143.740 208.831 1.00 186.31 247 ILE E N 1
ATOM 12757 C CA . ILE F 1 247 ? 180.558 143.658 210.100 1.00 186.31 247 ILE E CA 1
ATOM 12758 C C . ILE F 1 247 ? 180.103 142.226 210.346 1.00 186.31 247 ILE E C 1
ATOM 12759 O O . ILE F 1 247 ? 179.750 141.489 209.416 1.00 186.31 247 ILE E O 1
ATOM 12764 N N . VAL F 1 248 ? 180.138 141.818 211.613 1.00 188.56 248 VAL E N 1
ATOM 12765 C CA . VAL F 1 248 ? 179.787 140.462 212.013 1.00 188.56 248 VAL E CA 1
ATOM 12766 C C . VAL F 1 248 ? 178.264 140.360 211.997 1.00 188.56 248 VAL E C 1
ATOM 12767 O O . VAL F 1 248 ? 177.568 141.369 211.834 1.00 188.56 248 VAL E O 1
ATOM 12771 N N . SER F 1 249 ? 177.736 139.153 212.161 1.00 187.57 249 SER E N 1
ATOM 12772 C CA . SER F 1 249 ? 176.305 138.899 212.067 1.00 187.57 249 SER E CA 1
ATOM 12773 C C . SER F 1 249 ? 175.598 139.429 213.316 1.00 187.57 249 SER E C 1
ATOM 12774 O O . SER F 1 249 ? 176.158 140.182 214.117 1.00 187.57 249 SER E O 1
ATOM 12777 N N . PHE F 1 250 ? 174.336 139.032 213.485 1.00 186.99 250 PHE E N 1
ATOM 12778 C CA . PHE F 1 250 ? 173.441 139.575 214.504 1.00 186.99 250 PHE E CA 1
ATOM 12779 C C . PHE F 1 250 ? 173.953 139.465 215.937 1.00 186.99 250 PHE E C 1
ATOM 12780 O O . PHE F 1 250 ? 173.294 139.960 216.857 1.00 186.99 250 PHE E O 1
ATOM 12788 N N . LYS F 1 251 ? 175.101 138.819 216.155 1.00 190.64 251 LYS E N 1
ATOM 12789 C CA . LYS F 1 251 ? 175.606 138.696 217.519 1.00 190.64 251 LYS E CA 1
ATOM 12790 C C . LYS F 1 251 ? 175.872 140.050 218.166 1.00 190.64 251 LYS E C 1
ATOM 12791 O O . LYS F 1 251 ? 175.961 140.120 219.397 1.00 190.64 251 LYS E O 1
ATOM 12797 N N . GLN F 1 252 ? 176.002 141.119 217.378 1.00 190.10 252 GLN E N 1
ATOM 12798 C CA . GLN F 1 252 ? 176.068 142.472 217.909 1.00 190.10 252 GLN E CA 1
ATOM 12799 C C . GLN F 1 252 ? 174.999 143.392 217.336 1.00 190.10 252 GLN E C 1
ATOM 12800 O O . GLN F 1 252 ? 174.858 144.523 217.814 1.00 190.10 252 GLN E O 1
ATOM 12806 N N . LEU F 1 253 ? 174.246 142.947 216.330 1.00 184.61 253 LEU E N 1
ATOM 12807 C CA . LEU F 1 253 ? 173.181 143.745 215.738 1.00 184.61 253 LEU E CA 1
ATOM 12808 C C . LEU F 1 253 ? 171.795 143.345 216.220 1.00 184.61 253 LEU E C 1
ATOM 12809 O O . LEU F 1 253 ? 170.809 143.969 215.813 1.00 184.61 253 LEU E O 1
ATOM 12814 N N . ARG F 1 254 ? 171.690 142.320 217.068 1.00 187.72 254 ARG E N 1
ATOM 12815 C CA . ARG F 1 254 ? 170.385 141.888 217.557 1.00 187.72 254 ARG E CA 1
ATOM 12816 C C . ARG F 1 254 ? 169.732 142.962 218.420 1.00 187.72 254 ARG E C 1
ATOM 12817 O O . ARG F 1 254 ? 168.516 143.180 218.343 1.00 187.72 254 ARG E O 1
ATOM 12825 N N . GLU F 1 255 ? 170.528 143.647 219.245 1.00 190.47 255 GLU E N 1
ATOM 12826 C CA . GLU F 1 255 ? 169.976 144.652 220.147 1.00 190.47 255 GLU E CA 1
ATOM 12827 C C . GLU F 1 255 ? 169.349 145.809 219.380 1.00 190.47 255 GLU E C 1
ATOM 12828 O O . GLU F 1 255 ? 168.287 146.313 219.763 1.00 190.47 255 GLU E O 1
ATOM 12834 N N . ASP F 1 256 ? 169.995 146.254 218.299 1.00 185.81 256 ASP E N 1
ATOM 12835 C CA . ASP F 1 256 ? 169.438 147.348 217.508 1.00 185.81 256 ASP E CA 1
ATOM 12836 C C . ASP F 1 256 ? 168.119 146.946 216.860 1.00 185.81 256 ASP E C 1
ATOM 12837 O O . ASP F 1 256 ? 167.171 147.740 216.818 1.00 185.81 256 ASP E O 1
ATOM 12842 N N . VAL F 1 257 ? 168.040 145.716 216.349 1.00 181.65 257 VAL E N 1
ATOM 12843 C CA . VAL F 1 257 ? 166.797 145.235 215.753 1.00 181.65 257 VAL E CA 1
ATOM 12844 C C . VAL F 1 257 ? 165.695 145.169 216.801 1.00 181.65 257 VAL E C 1
ATOM 12845 O O . VAL F 1 257 ? 164.548 145.556 216.542 1.00 181.65 257 VAL E O 1
ATOM 12849 N N . TYR F 1 258 ? 166.020 144.674 217.999 1.00 181.97 258 TYR E N 1
ATOM 12850 C CA . TYR F 1 258 ? 165.024 144.627 219.065 1.00 181.97 258 TYR E CA 1
ATOM 12851 C C . TYR F 1 258 ? 164.557 146.026 219.446 1.00 181.97 258 TYR E C 1
ATOM 12852 O O . TYR F 1 258 ? 163.361 146.253 219.662 1.00 181.97 258 TYR E O 1
ATOM 12861 N N . GLY F 1 259 ? 165.489 146.976 219.538 1.00 182.38 259 GLY E N 1
ATOM 12862 C CA . GLY F 1 259 ? 165.109 148.340 219.864 1.00 182.38 259 GLY E CA 1
ATOM 12863 C C . GLY F 1 259 ? 164.212 148.962 218.811 1.00 182.38 259 GLY E C 1
ATOM 12864 O O . GLY F 1 259 ? 163.245 149.654 219.137 1.00 182.38 259 GLY E O 1
ATOM 12865 N N . GLU F 1 260 ? 164.521 148.725 217.534 1.00 179.05 260 GLU E N 1
ATOM 12866 C CA . GLU F 1 260 ? 163.672 149.237 216.463 1.00 179.05 260 GLU E CA 1
ATOM 12867 C C . GLU F 1 260 ? 162.291 148.594 216.493 1.00 179.05 260 GLU E C 1
ATOM 12868 O O . GLU F 1 260 ? 161.280 149.275 216.286 1.00 179.05 260 GLU E O 1
ATOM 12874 N N . LEU F 1 261 ? 162.225 147.286 216.747 1.00 175.59 261 LEU E N 1
ATOM 12875 C CA . LEU F 1 261 ? 160.938 146.603 216.788 1.00 175.59 261 LEU E CA 1
ATOM 12876 C C . LEU F 1 261 ? 160.113 146.988 218.008 1.00 175.59 261 LEU E C 1
ATOM 12877 O O . LEU F 1 261 ? 158.882 146.895 217.961 1.00 175.59 261 LEU E O 1
ATOM 12882 N N . LEU F 1 262 ? 160.758 147.411 219.096 1.00 177.39 262 LEU E N 1
ATOM 12883 C CA . LEU F 1 262 ? 160.026 147.765 220.307 1.00 177.39 262 LEU E CA 1
ATOM 12884 C C . LEU F 1 262 ? 159.201 149.033 220.116 1.00 177.39 262 LEU E C 1
ATOM 12885 O O . LEU F 1 262 ? 158.013 149.066 220.456 1.00 177.39 262 LEU E O 1
ATOM 12890 N N . ASN F 1 263 ? 159.811 150.086 219.573 1.00 176.45 263 ASN E N 1
ATOM 12891 C CA . ASN F 1 263 ? 159.125 151.366 219.391 1.00 176.45 263 ASN E CA 1
ATOM 12892 C C . ASN F 1 263 ? 158.595 151.472 217.959 1.00 176.45 263 ASN E C 1
ATOM 12893 O O . ASN F 1 263 ? 159.045 152.274 217.139 1.00 176.45 263 ASN E O 1
ATOM 12898 N N . THR F 1 264 ? 157.601 150.627 217.671 1.00 174.26 264 THR E N 1
ATOM 12899 C CA . THR F 1 264 ? 156.992 150.624 216.345 1.00 174.26 264 THR E CA 1
ATOM 12900 C C . THR F 1 264 ? 156.313 151.950 216.034 1.00 174.26 264 THR E C 1
ATOM 12901 O O . THR F 1 264 ? 156.248 152.355 214.868 1.00 174.26 264 THR E O 1
ATOM 12903 N N . GLU F 1 265 ? 155.805 152.637 217.053 1.00 173.39 265 GLU E N 1
ATOM 12904 C CA . GLU F 1 265 ? 155.165 153.933 216.872 1.00 173.39 265 GLU E CA 1
ATOM 12905 C C . GLU F 1 265 ? 156.164 155.080 216.809 1.00 173.39 265 GLU E C 1
ATOM 12906 O O . GLU F 1 265 ? 155.754 156.228 216.606 1.00 173.39 265 GLU E O 1
ATOM 12912 N N . GLN F 1 266 ? 157.456 154.800 216.985 1.00 172.18 266 GLN E N 1
ATOM 12913 C CA . GLN F 1 266 ? 158.489 155.816 216.855 1.00 172.18 266 GLN E CA 1
ATOM 12914 C C . GLN F 1 266 ? 159.202 155.786 215.512 1.00 172.18 266 GLN E C 1
ATOM 12915 O O . GLN F 1 266 ? 159.768 156.809 215.114 1.00 172.18 266 GLN E O 1
ATOM 12921 N N . VAL F 1 267 ? 159.197 154.648 214.815 1.00 163.81 267 VAL E N 1
ATOM 12922 C CA . VAL F 1 267 ? 159.735 154.605 213.457 1.00 163.81 267 VAL E CA 1
ATOM 12923 C C . VAL F 1 267 ? 158.913 155.506 212.544 1.00 163.81 267 VAL E C 1
ATOM 12924 O O . VAL F 1 267 ? 159.454 156.301 211.767 1.00 163.81 267 VAL E O 1
ATOM 12928 N N . ALA F 1 268 ? 157.591 155.394 212.630 1.00 160.68 268 ALA E N 1
ATOM 12929 C CA . ALA F 1 268 ? 156.707 156.357 211.989 1.00 160.68 268 ALA E CA 1
ATOM 12930 C C . ALA F 1 268 ? 156.475 157.522 212.943 1.00 160.68 268 ALA E C 1
ATOM 12931 O O . ALA F 1 268 ? 155.819 157.364 213.978 1.00 160.68 268 ALA E O 1
ATOM 12933 N N . GLY F 1 269 ? 157.007 158.689 212.597 1.00 152.57 269 GLY E N 1
ATOM 12934 C CA . GLY F 1 269 ? 157.043 159.799 213.528 1.00 152.57 269 GLY E CA 1
ATOM 12935 C C . GLY F 1 269 ? 155.759 160.593 213.628 1.00 152.57 269 GLY E C 1
ATOM 12936 O O . GLY F 1 269 ? 154.675 160.021 213.780 1.00 152.57 269 GLY E O 1
ATOM 12937 N N . VAL F 1 270 ? 155.876 161.920 213.551 1.00 146.83 270 VAL E N 1
ATOM 12938 C CA . VAL F 1 270 ? 154.730 162.791 213.780 1.00 146.83 270 VAL E CA 1
ATOM 12939 C C . VAL F 1 270 ? 153.689 162.577 212.694 1.00 146.83 270 VAL E C 1
ATOM 12940 O O . VAL F 1 270 ? 154.008 162.543 211.499 1.00 146.83 270 VAL E O 1
ATOM 12944 N N . LYS F 1 271 ? 152.435 162.426 213.109 1.00 145.57 271 LYS E N 1
ATOM 12945 C CA . LYS F 1 271 ? 151.322 162.313 212.183 1.00 145.57 271 LYS E CA 1
ATOM 12946 C C . LYS F 1 271 ? 150.771 163.701 211.870 1.00 145.57 271 LYS E C 1
ATOM 12947 O O . LYS F 1 271 ? 151.205 164.712 212.427 1.00 145.57 271 LYS E O 1
ATOM 12953 N N . TRP F 1 272 ? 149.798 163.755 210.969 1.00 140.20 272 TRP E N 1
ATOM 12954 C CA . TRP F 1 272 ? 149.192 165.012 210.559 1.00 140.20 272 TRP E CA 1
ATOM 12955 C C . TRP F 1 272 ? 147.826 165.183 211.211 1.00 140.20 272 TRP E C 1
ATOM 12956 O O . TRP F 1 272 ? 147.091 164.215 211.423 1.00 140.20 272 TRP E O 1
ATOM 12967 N N . THR F 1 273 ? 147.493 166.433 211.526 1.00 145.11 273 THR E N 1
ATOM 12968 C CA . THR F 1 273 ? 146.238 166.775 212.180 1.00 145.11 273 THR E CA 1
ATOM 12969 C C . THR F 1 273 ? 145.187 167.282 211.205 1.00 145.11 273 THR E C 1
ATOM 12970 O O . THR F 1 273 ? 144.023 166.876 211.281 1.00 145.11 273 THR E O 1
ATOM 12974 N N . ARG F 1 274 ? 145.568 168.162 210.283 1.00 147.14 274 ARG E N 1
ATOM 12975 C CA . ARG F 1 274 ? 144.646 168.708 209.296 1.00 147.14 274 ARG E CA 1
ATOM 12976 C C . ARG F 1 274 ? 144.561 167.867 208.030 1.00 147.14 274 ARG E C 1
ATOM 12977 O O . ARG F 1 274 ? 143.772 168.197 207.138 1.00 147.14 274 ARG E O 1
ATOM 12985 N N . PHE F 1 275 ? 145.344 166.794 207.927 1.00 142.00 275 PHE E N 1
ATOM 12986 C CA . PHE F 1 275 ? 145.402 165.966 206.724 1.00 142.00 275 PHE E CA 1
ATOM 12987 C C . PHE F 1 275 ? 145.191 164.511 207.115 1.00 142.00 275 PHE E C 1
ATOM 12988 O O . PHE F 1 275 ? 146.151 163.735 207.210 1.00 142.00 275 PHE E O 1
ATOM 12996 N N . PRO F 1 276 ? 143.942 164.105 207.355 1.00 147.84 276 PRO E N 1
ATOM 12997 C CA . PRO F 1 276 ? 143.693 162.699 207.708 1.00 147.84 276 PRO E CA 1
ATOM 12998 C C . PRO F 1 276 ? 144.074 161.723 206.609 1.00 147.84 276 PRO E C 1
ATOM 12999 O O . PRO F 1 276 ? 144.415 160.574 206.913 1.00 147.84 276 PRO E O 1
ATOM 13003 N N . GLU F 1 277 ? 144.021 162.140 205.342 1.00 144.33 277 GLU E N 1
ATOM 13004 C CA . GLU F 1 277 ? 144.348 161.225 204.253 1.00 144.33 277 GLU E CA 1
ATOM 13005 C C . GLU F 1 277 ? 145.828 160.862 204.250 1.00 144.33 277 GLU E C 1
ATOM 13006 O O . GLU F 1 277 ? 146.187 159.708 203.988 1.00 144.33 277 GLU E O 1
ATOM 13012 N N . LEU F 1 278 ? 146.704 161.827 204.531 1.00 140.87 278 LEU E N 1
ATOM 13013 C CA . LEU F 1 278 ? 148.131 161.528 204.566 1.00 140.87 278 LEU E CA 1
ATOM 13014 C C . LEU F 1 278 ? 148.516 160.618 205.724 1.00 140.87 278 LEU E C 1
ATOM 13015 O O . LEU F 1 278 ? 149.614 160.055 205.704 1.00 140.87 278 LEU E O 1
ATOM 13020 N N . ASN F 1 279 ? 147.648 160.458 206.722 1.00 142.42 279 ASN E N 1
ATOM 13021 C CA . ASN F 1 279 ? 147.932 159.544 207.819 1.00 142.42 279 ASN E CA 1
ATOM 13022 C C . ASN F 1 279 ? 147.678 158.089 207.451 1.00 142.42 279 ASN E C 1
ATOM 13023 O O . ASN F 1 279 ? 148.132 157.196 208.173 1.00 142.42 279 ASN E O 1
ATOM 13028 N N . ARG F 1 280 ? 146.965 157.830 206.356 1.00 140.75 280 ARG E N 1
ATOM 13029 C CA . ARG F 1 280 ? 146.700 156.470 205.905 1.00 140.75 280 ARG E CA 1
ATOM 13030 C C . ARG F 1 280 ? 147.422 156.133 204.608 1.00 140.75 280 ARG E C 1
ATOM 13031 O O . ARG F 1 280 ? 147.177 155.067 204.034 1.00 140.75 280 ARG E O 1
ATOM 13039 N N . ILE F 1 281 ? 148.304 157.009 204.131 1.00 138.99 281 ILE E N 1
ATOM 13040 C CA . ILE F 1 281 ? 149.054 156.750 202.907 1.00 138.99 281 ILE E CA 1
ATOM 13041 C C . ILE F 1 281 ? 150.544 156.738 203.218 1.00 138.99 281 ILE E C 1
ATOM 13042 O O . ILE F 1 281 ? 151.228 155.733 202.995 1.00 138.99 281 ILE E O 1
ATOM 13047 N N . LEU F 1 282 ? 151.058 157.853 203.732 1.00 132.62 282 LEU E N 1
ATOM 13048 C CA . LEU F 1 282 ? 152.464 157.951 204.101 1.00 132.62 282 LEU E CA 1
ATOM 13049 C C . LEU F 1 282 ? 152.758 157.383 205.481 1.00 132.62 282 LEU E C 1
ATOM 13050 O O . LEU F 1 282 ? 153.932 157.287 205.855 1.00 132.62 282 LEU E O 1
ATOM 13055 N N . LYS F 1 283 ? 151.728 157.018 206.241 1.00 136.79 283 LYS E N 1
ATOM 13056 C CA . LYS F 1 283 ? 151.837 156.445 207.580 1.00 136.79 283 LYS E CA 1
ATOM 13057 C C . LYS F 1 283 ? 152.518 157.378 208.574 1.00 136.79 283 LYS E C 1
ATOM 13058 O O . LYS F 1 283 ? 152.893 156.941 209.667 1.00 136.79 283 LYS E O 1
ATOM 13064 N N . GLY F 1 284 ? 152.688 158.654 208.229 1.00 134.41 284 GLY E N 1
ATOM 13065 C CA . GLY F 1 284 ? 153.274 159.627 209.120 1.00 134.41 284 GLY E CA 1
ATOM 13066 C C . GLY F 1 284 ? 154.441 160.325 208.462 1.00 134.41 284 GLY E C 1
ATOM 13067 O O . GLY F 1 284 ? 154.603 160.292 207.238 1.00 134.41 284 GLY E O 1
ATOM 13068 N N . HIS F 1 285 ? 155.260 160.966 209.291 1.00 142.14 285 HIS E N 1
ATOM 13069 C CA . HIS F 1 285 ? 156.445 161.689 208.846 1.00 142.14 285 HIS E CA 1
ATOM 13070 C C . HIS F 1 285 ? 157.656 161.130 209.579 1.00 142.14 285 HIS E C 1
ATOM 13071 O O . HIS F 1 285 ? 157.711 161.175 210.811 1.00 142.14 285 HIS E O 1
ATOM 13078 N N . ARG F 1 286 ? 158.626 160.622 208.823 1.00 140.53 286 ARG E N 1
ATOM 13079 C CA . ARG F 1 286 ? 159.793 159.953 209.382 1.00 140.53 286 ARG E CA 1
ATOM 13080 C C . ARG F 1 286 ? 161.042 160.766 209.080 1.00 140.53 286 ARG E C 1
ATOM 13081 O O . ARG F 1 286 ? 161.220 161.242 207.954 1.00 140.53 286 ARG E O 1
ATOM 13089 N N . LYS F 1 287 ? 161.900 160.921 210.083 1.00 142.06 287 LYS E N 1
ATOM 13090 C CA . LYS F 1 287 ? 163.132 161.677 209.911 1.00 142.06 287 LYS E CA 1
ATOM 13091 C C . LYS F 1 287 ? 164.125 160.906 209.049 1.00 142.06 287 LYS E C 1
ATOM 13092 O O . LYS F 1 287 ? 164.065 159.679 208.934 1.00 142.06 287 LYS E O 1
ATOM 13098 N N . GLY F 1 288 ? 165.048 161.644 208.438 1.00 139.27 288 GLY E N 1
ATOM 13099 C CA . GLY F 1 288 ? 166.114 161.046 207.664 1.00 139.27 288 GLY E CA 1
ATOM 13100 C C . GLY F 1 288 ? 165.751 160.615 206.261 1.00 139.27 288 GLY E C 1
ATOM 13101 O O . GLY F 1 288 ? 166.512 159.854 205.653 1.00 139.27 288 GLY E O 1
ATOM 13102 N N . GLU F 1 289 ? 164.623 161.070 205.726 1.00 136.57 289 GLU E N 1
ATOM 13103 C CA . GLU F 1 289 ? 164.189 160.708 204.385 1.00 136.57 289 GLU E CA 1
ATOM 13104 C C . GLU F 1 289 ? 164.118 161.950 203.509 1.00 136.57 289 GLU E C 1
ATOM 13105 O O . GLU F 1 289 ? 163.787 163.040 203.986 1.00 136.57 289 GLU E O 1
ATOM 13111 N N . LEU F 1 290 ? 164.428 161.778 202.228 1.00 123.21 290 LEU E N 1
ATOM 13112 C CA . LEU F 1 290 ? 164.376 162.856 201.250 1.00 123.21 290 LEU E CA 1
ATOM 13113 C C . LEU F 1 290 ? 163.145 162.681 200.373 1.00 123.21 290 LEU E C 1
ATOM 13114 O O . LEU F 1 290 ? 162.897 161.586 199.857 1.00 123.21 290 LEU E O 1
ATOM 13119 N N . THR F 1 291 ? 162.380 163.755 200.206 1.00 119.53 291 THR E N 1
ATOM 13120 C CA . THR F 1 291 ? 161.157 163.737 199.418 1.00 119.53 291 THR E CA 1
ATOM 13121 C C . THR F 1 291 ? 161.203 164.826 198.356 1.00 119.53 291 THR E C 1
ATOM 13122 O O . THR F 1 291 ? 161.827 165.874 198.552 1.00 119.53 291 THR E O 1
ATOM 13126 N N . VAL F 1 292 ? 160.546 164.570 197.229 1.00 113.18 292 VAL E N 1
ATOM 13127 C CA . VAL F 1 292 ? 160.500 165.497 196.105 1.00 113.18 292 VAL E CA 1
ATOM 13128 C C . VAL F 1 292 ? 159.047 165.836 195.810 1.00 113.18 292 VAL E C 1
ATOM 13129 O O . VAL F 1 292 ? 158.170 164.966 195.860 1.00 113.18 292 VAL E O 1
ATOM 13133 N N . PHE F 1 293 ? 158.792 167.107 195.516 1.00 118.48 293 PHE E N 1
ATOM 13134 C CA . PHE F 1 293 ? 157.455 167.601 195.228 1.00 118.48 293 PHE E CA 1
ATOM 13135 C C . PHE F 1 293 ? 157.438 168.250 193.852 1.00 118.48 293 PHE E C 1
ATOM 13136 O O . PHE F 1 293 ? 158.374 168.967 193.483 1.00 118.48 293 PHE E O 1
ATOM 13144 N N . THR F 1 294 ? 156.374 167.995 193.096 1.00 122.33 294 THR E N 1
ATOM 13145 C CA . THR F 1 294 ? 156.261 168.533 191.748 1.00 122.33 294 THR E CA 1
ATOM 13146 C C . THR F 1 294 ? 154.790 168.645 191.381 1.00 122.33 294 THR E C 1
ATOM 13147 O O . THR F 1 294 ? 153.927 168.006 191.989 1.00 122.33 294 THR E O 1
ATOM 13151 N N . GLY F 1 295 ? 154.519 169.463 190.368 1.00 127.14 295 GLY E N 1
ATOM 13152 C CA . GLY F 1 295 ? 153.172 169.671 189.897 1.00 127.14 295 GLY E CA 1
ATOM 13153 C C . GLY F 1 295 ? 153.114 170.621 188.720 1.00 127.14 295 GLY E C 1
ATOM 13154 O O . GLY F 1 295 ? 154.126 171.191 188.300 1.00 127.14 295 GLY E O 1
ATOM 13155 N N . PRO F 1 296 ? 151.921 170.807 188.161 1.00 132.74 296 PRO E N 1
ATOM 13156 C CA . PRO F 1 296 ? 151.774 171.723 187.026 1.00 132.74 296 PRO E CA 1
ATOM 13157 C C . PRO F 1 296 ? 152.062 173.160 187.430 1.00 132.74 296 PRO E C 1
ATOM 13158 O O . PRO F 1 296 ? 152.054 173.512 188.612 1.00 132.74 296 PRO E O 1
ATOM 13162 N N . THR F 1 297 ? 152.333 173.990 186.426 1.00 133.67 297 THR E N 1
ATOM 13163 C CA . THR F 1 297 ? 152.682 175.384 186.668 1.00 133.67 297 THR E CA 1
ATOM 13164 C C . THR F 1 297 ? 151.540 176.115 187.360 1.00 133.67 297 THR E C 1
ATOM 13165 O O . THR F 1 297 ? 150.387 176.043 186.926 1.00 133.67 297 THR E O 1
ATOM 13169 N N . GLY F 1 298 ? 151.870 176.828 188.432 1.00 129.25 298 GLY E N 1
ATOM 13170 C CA . GLY F 1 298 ? 150.871 177.608 189.145 1.00 129.25 298 GLY E CA 1
ATOM 13171 C C . GLY F 1 298 ? 149.736 176.776 189.698 1.00 129.25 298 GLY E C 1
ATOM 13172 O O . GLY F 1 298 ? 148.591 177.243 189.746 1.00 129.25 298 GLY E O 1
ATOM 13173 N N . SER F 1 299 ? 150.027 175.545 190.114 1.00 133.30 299 SER E N 1
ATOM 13174 C CA . SER F 1 299 ? 149.018 174.657 190.668 1.00 133.30 299 SER E CA 1
ATOM 13175 C C . SER F 1 299 ? 148.901 174.759 192.180 1.00 133.30 299 SER E C 1
ATOM 13176 O O . SER F 1 299 ? 148.004 174.139 192.759 1.00 133.30 299 SER E O 1
ATOM 13179 N N . GLY F 1 300 ? 149.778 175.518 192.830 1.00 126.31 300 GLY E N 1
ATOM 13180 C CA . GLY F 1 300 ? 149.709 175.676 194.267 1.00 126.31 300 GLY E CA 1
ATOM 13181 C C . GLY F 1 300 ? 150.709 174.819 195.013 1.00 126.31 300 GLY E C 1
ATOM 13182 O O . GLY F 1 300 ? 150.441 174.382 196.136 1.00 126.31 300 GLY E O 1
ATOM 13183 N N . LYS F 1 301 ? 151.865 174.564 194.396 1.00 120.80 301 LYS E N 1
ATOM 13184 C CA . LYS F 1 301 ? 152.883 173.750 195.053 1.00 120.80 301 LYS E CA 1
ATOM 13185 C C . LYS F 1 301 ? 153.386 174.416 196.327 1.00 120.80 301 LYS E C 1
ATOM 13186 O O . LYS F 1 301 ? 153.537 173.758 197.362 1.00 120.80 301 LYS E O 1
ATOM 13192 N N . THR F 1 302 ? 153.645 175.724 196.273 1.00 123.01 302 THR E N 1
ATOM 13193 C CA . THR F 1 302 ? 154.149 176.424 197.450 1.00 123.01 302 THR E CA 1
ATOM 13194 C C . THR F 1 302 ? 153.093 176.501 198.546 1.00 123.01 302 THR E C 1
ATOM 13195 O O . THR F 1 302 ? 153.411 176.355 199.731 1.00 123.01 302 THR E O 1
ATOM 13199 N N . THR F 1 303 ? 151.833 176.730 198.172 1.00 123.54 303 THR E N 1
ATOM 13200 C CA . THR F 1 303 ? 150.775 176.855 199.169 1.00 123.54 303 THR E CA 1
ATOM 13201 C C . THR F 1 303 ? 150.556 175.543 199.915 1.00 123.54 303 THR E C 1
ATOM 13202 O O . THR F 1 303 ? 150.426 175.531 201.145 1.00 123.54 303 THR E O 1
ATOM 13206 N N . PHE F 1 304 ? 150.514 174.424 199.188 1.00 122.45 304 PHE E N 1
ATOM 13207 C CA . PHE F 1 304 ? 150.305 173.132 199.834 1.00 122.45 304 PHE E CA 1
ATOM 13208 C C . PHE F 1 304 ? 151.473 172.768 200.743 1.00 122.45 304 PHE E C 1
ATOM 13209 O O . PHE F 1 304 ? 151.269 172.270 201.858 1.00 122.45 304 PHE E O 1
ATOM 13217 N N . ILE F 1 305 ? 152.703 173.003 200.281 1.00 118.00 305 ILE E N 1
ATOM 13218 C CA . ILE F 1 305 ? 153.874 172.720 201.105 1.00 118.00 305 ILE E CA 1
ATOM 13219 C C . ILE F 1 305 ? 153.863 173.585 202.357 1.00 118.00 305 ILE E C 1
ATOM 13220 O O . ILE F 1 305 ? 154.230 173.131 203.447 1.00 118.00 305 ILE E O 1
ATOM 13225 N N . SER F 1 306 ? 153.437 174.843 202.223 1.00 117.71 306 SER E N 1
ATOM 13226 C CA . SER F 1 306 ? 153.319 175.705 203.393 1.00 117.71 306 SER E CA 1
ATOM 13227 C C . SER F 1 306 ? 152.320 175.138 204.390 1.00 117.71 306 SER E C 1
ATOM 13228 O O . SER F 1 306 ? 152.568 175.148 205.601 1.00 117.71 306 SER E O 1
ATOM 13231 N N . GLU F 1 307 ? 151.186 174.632 203.900 1.00 129.15 307 GLU E N 1
ATOM 13232 C CA . GLU F 1 307 ? 150.193 174.041 204.793 1.00 129.15 307 GLU E CA 1
ATOM 13233 C C . GLU F 1 307 ? 150.741 172.808 205.500 1.00 129.15 307 GLU E C 1
ATOM 13234 O O . GLU F 1 307 ? 150.529 172.632 206.706 1.00 129.15 307 GLU E O 1
ATOM 13240 N N . VAL F 1 308 ? 151.445 171.941 204.769 1.00 129.01 308 VAL E N 1
ATOM 13241 C CA . VAL F 1 308 ? 152.005 170.736 205.381 1.00 129.01 308 VAL E CA 1
ATOM 13242 C C . VAL F 1 308 ? 153.036 171.110 206.441 1.00 129.01 308 VAL E C 1
ATOM 13243 O O . VAL F 1 308 ? 153.056 170.547 207.544 1.00 129.01 308 VAL E O 1
ATOM 13247 N N . ALA F 1 309 ? 153.909 172.067 206.119 1.00 129.36 309 ALA E N 1
ATOM 13248 C CA . ALA F 1 309 ? 154.922 172.497 207.075 1.00 129.36 309 ALA E CA 1
ATOM 13249 C C . ALA F 1 309 ? 154.287 173.115 208.311 1.00 129.36 309 ALA E C 1
ATOM 13250 O O . ALA F 1 309 ? 154.741 172.874 209.434 1.00 129.36 309 ALA E O 1
ATOM 13252 N N . LEU F 1 310 ? 153.239 173.922 208.127 1.00 130.06 310 LEU E N 1
ATOM 13253 C CA . LEU F 1 310 ? 152.565 174.526 209.270 1.00 130.06 310 LEU E CA 1
ATOM 13254 C C . LEU F 1 310 ? 151.887 173.470 210.132 1.00 130.06 310 LEU E C 1
ATOM 13255 O O . LEU F 1 310 ? 151.905 173.560 211.365 1.00 130.06 310 LEU E O 1
ATOM 13260 N N . ASP F 1 311 ? 151.278 172.463 209.502 1.00 139.27 311 ASP E N 1
ATOM 13261 C CA . ASP F 1 311 ? 150.659 171.386 210.266 1.00 139.27 311 ASP E CA 1
ATOM 13262 C C . ASP F 1 311 ? 151.689 170.600 211.064 1.00 139.27 311 ASP E C 1
ATOM 13263 O O . ASP F 1 311 ? 151.430 170.238 212.217 1.00 139.27 311 ASP E O 1
ATOM 13268 N N . LEU F 1 312 ? 152.852 170.324 210.476 1.00 137.92 312 LEU E N 1
ATOM 13269 C CA . LEU F 1 312 ? 153.880 169.569 211.183 1.00 137.92 312 LEU E CA 1
ATOM 13270 C C . LEU F 1 312 ? 154.591 170.384 212.255 1.00 137.92 312 LEU E C 1
ATOM 13271 O O . LEU F 1 312 ? 154.995 169.822 213.279 1.00 137.92 312 LEU E O 1
ATOM 13276 N N . CYS F 1 313 ? 154.752 171.693 212.051 1.00 142.40 313 CYS E N 1
ATOM 13277 C CA . CYS F 1 313 ? 155.501 172.523 212.984 1.00 142.40 313 CYS E CA 1
ATOM 13278 C C . CYS F 1 313 ? 154.752 172.792 214.281 1.00 142.40 313 CYS E C 1
ATOM 13279 O O . CYS F 1 313 ? 155.363 173.286 215.235 1.00 142.40 313 CYS E O 1
ATOM 13282 N N . ILE F 1 314 ? 153.456 172.487 214.343 1.00 142.31 314 ILE E N 1
ATOM 13283 C CA . ILE F 1 314 ? 152.674 172.820 215.531 1.00 142.31 314 ILE E CA 1
ATOM 13284 C C . ILE F 1 314 ? 153.144 172.007 216.731 1.00 142.31 314 ILE E C 1
ATOM 13285 O O . ILE F 1 314 ? 153.390 172.553 217.813 1.00 142.31 314 ILE E O 1
ATOM 13290 N N . GLN F 1 315 ? 153.283 170.691 216.561 1.00 142.67 315 GLN E N 1
ATOM 13291 C CA . GLN F 1 315 ? 153.514 169.836 217.726 1.00 142.67 315 GLN E CA 1
ATOM 13292 C C . GLN F 1 315 ? 154.983 169.809 218.138 1.00 142.67 315 GLN E C 1
ATOM 13293 O O . GLN F 1 315 ? 155.350 170.320 219.201 1.00 142.67 315 GLN E O 1
ATOM 13299 N N . GLY F 1 316 ? 155.840 169.220 217.308 1.00 141.36 316 GLY E N 1
ATOM 13300 C CA . GLY F 1 316 ? 157.237 169.086 217.673 1.00 141.36 316 GLY E CA 1
ATOM 13301 C C . GLY F 1 316 ? 158.250 169.549 216.647 1.00 141.36 316 GLY E C 1
ATOM 13302 O O . GLY F 1 316 ? 159.376 169.916 216.998 1.00 141.36 316 GLY E O 1
ATOM 13303 N N . VAL F 1 317 ? 157.862 169.538 215.375 1.00 133.74 317 VAL E N 1
ATOM 13304 C CA . VAL F 1 317 ? 158.832 169.630 214.290 1.00 133.74 317 VAL E CA 1
ATOM 13305 C C . VAL F 1 317 ? 159.338 171.061 214.171 1.00 133.74 317 VAL E C 1
ATOM 13306 O O . VAL F 1 317 ? 158.551 172.013 214.116 1.00 133.74 317 VAL E O 1
ATOM 13310 N N . ASN F 1 318 ? 160.658 171.216 214.130 1.00 135.65 318 ASN E N 1
ATOM 13311 C CA . ASN F 1 318 ? 161.289 172.503 213.869 1.00 135.65 318 ASN E CA 1
ATOM 13312 C C . ASN F 1 318 ? 161.608 172.587 212.382 1.00 135.65 318 ASN E C 1
ATOM 13313 O O . ASN F 1 318 ? 162.323 171.732 211.849 1.00 135.65 318 ASN E O 1
ATOM 13318 N N . THR F 1 319 ? 161.086 173.610 211.715 1.00 126.85 319 THR E N 1
ATOM 13319 C CA . THR F 1 319 ? 161.167 173.703 210.266 1.00 126.85 319 THR E CA 1
ATOM 13320 C C . THR F 1 319 ? 162.052 174.864 209.835 1.00 126.85 319 THR E C 1
ATOM 13321 O O . THR F 1 319 ? 162.172 175.881 210.523 1.00 126.85 319 THR E O 1
ATOM 13325 N N . LEU F 1 320 ? 162.674 174.691 208.671 1.00 120.56 320 LEU E N 1
ATOM 13326 C CA . LEU F 1 320 ? 163.479 175.724 208.035 1.00 120.56 320 LEU E CA 1
ATOM 13327 C C . LEU F 1 320 ? 162.986 175.896 206.608 1.00 120.56 320 LEU E C 1
ATOM 13328 O O . LEU F 1 320 ? 162.791 174.906 205.897 1.00 120.56 320 LEU E O 1
ATOM 13333 N N . TRP F 1 321 ? 162.784 177.141 206.193 1.00 123.32 321 TRP E N 1
ATOM 13334 C CA . TRP F 1 321 ? 162.213 177.449 204.890 1.00 123.32 321 TRP E CA 1
ATOM 13335 C C . TRP F 1 321 ? 163.248 178.111 203.994 1.00 123.32 321 TRP E C 1
ATOM 13336 O O . TRP F 1 321 ? 163.874 179.100 204.384 1.00 123.32 321 TRP E O 1
ATOM 13347 N N . GLY F 1 322 ? 163.419 177.561 202.795 1.00 127.26 322 GLY E N 1
ATOM 13348 C CA . GLY F 1 322 ? 164.210 178.208 201.770 1.00 127.26 322 GLY E CA 1
ATOM 13349 C C . GLY F 1 322 ? 163.324 178.845 200.722 1.00 127.26 322 GLY E C 1
ATOM 13350 O O . GLY F 1 322 ? 162.784 178.153 199.854 1.00 127.26 322 GLY E O 1
ATOM 13351 N N . SER F 1 323 ? 163.165 180.165 200.790 1.00 134.01 323 SER E N 1
ATOM 13352 C CA . SER F 1 323 ? 162.259 180.888 199.900 1.00 134.01 323 SER E CA 1
ATOM 13353 C C . SER F 1 323 ? 163.076 181.499 198.765 1.00 134.01 323 SER E C 1
ATOM 13354 O O . SER F 1 323 ? 163.525 182.644 198.824 1.00 134.01 323 SER E O 1
ATOM 13357 N N . PHE F 1 324 ? 163.266 180.708 197.710 1.00 141.08 324 PHE E N 1
ATOM 13358 C CA . PHE F 1 324 ? 164.039 181.133 196.552 1.00 141.08 324 PHE E CA 1
ATOM 13359 C C . PHE F 1 324 ? 163.192 181.790 195.470 1.00 141.08 324 PHE E C 1
ATOM 13360 O O . PHE F 1 324 ? 163.752 182.298 194.493 1.00 141.08 324 PHE E O 1
ATOM 13368 N N . GLN F 1 325 ? 161.871 181.791 195.612 1.00 143.65 325 GLN E N 1
ATOM 13369 C CA . GLN F 1 325 ? 160.979 182.386 194.624 1.00 143.65 325 GLN E CA 1
ATOM 13370 C C . GLN F 1 325 ? 160.111 183.496 195.191 1.00 143.65 325 GLN E C 1
ATOM 13371 O O . GLN F 1 325 ? 159.943 184.532 194.543 1.00 143.65 325 GLN E O 1
ATOM 13377 N N . ILE F 1 326 ? 159.557 183.307 196.383 1.00 138.36 326 ILE E N 1
ATOM 13378 C CA . ILE F 1 326 ? 158.710 184.294 197.039 1.00 138.36 326 ILE E CA 1
ATOM 13379 C C . ILE F 1 326 ? 159.517 184.932 198.159 1.00 138.36 326 ILE E C 1
ATOM 13380 O O . ILE F 1 326 ? 160.147 184.226 198.954 1.00 138.36 326 ILE E O 1
ATOM 13385 N N . ASN F 1 327 ? 159.509 186.262 198.217 1.00 139.28 327 ASN E N 1
ATOM 13386 C CA . ASN F 1 327 ? 160.237 186.951 199.273 1.00 139.28 327 ASN E CA 1
ATOM 13387 C C . ASN F 1 327 ? 159.651 186.609 200.640 1.00 139.28 327 ASN E C 1
ATOM 13388 O O . ASN F 1 327 ? 158.491 186.207 200.764 1.00 139.28 327 ASN E O 1
ATOM 13393 N N . ASN F 1 328 ? 160.477 186.761 201.675 1.00 137.65 328 ASN E N 1
ATOM 13394 C CA . ASN F 1 328 ? 160.155 186.245 203.001 1.00 137.65 328 ASN E CA 1
ATOM 13395 C C . ASN F 1 328 ? 158.960 186.929 203.651 1.00 137.65 328 ASN E C 1
ATOM 13396 O O . ASN F 1 328 ? 158.435 186.397 204.634 1.00 137.65 328 ASN E O 1
ATOM 13401 N N . VAL F 1 329 ? 158.513 188.074 203.148 1.00 128.39 329 VAL E N 1
ATOM 13402 C CA . VAL F 1 329 ? 157.368 188.779 203.712 1.00 128.39 329 VAL E CA 1
ATOM 13403 C C . VAL F 1 329 ? 156.053 188.192 203.217 1.00 128.39 329 VAL E C 1
ATOM 13404 O O . VAL F 1 329 ? 155.131 187.957 204.000 1.00 128.39 329 VAL E O 1
ATOM 13408 N N . ARG F 1 330 ? 155.949 187.950 201.910 1.00 134.12 330 ARG E N 1
ATOM 13409 C CA . ARG F 1 330 ? 154.718 187.392 201.359 1.00 134.12 330 ARG E CA 1
ATOM 13410 C C . ARG F 1 330 ? 154.492 185.966 201.843 1.00 134.12 330 ARG E C 1
ATOM 13411 O O . ARG F 1 330 ? 153.355 185.571 202.134 1.00 134.12 330 ARG E O 1
ATOM 13419 N N . LEU F 1 331 ? 155.563 185.174 201.928 1.00 128.52 331 LEU E N 1
ATOM 13420 C CA . LEU F 1 331 ? 155.441 183.825 202.471 1.00 128.52 331 LEU E CA 1
ATOM 13421 C C . LEU F 1 331 ? 155.004 183.863 203.929 1.00 128.52 331 LEU E C 1
ATOM 13422 O O . LEU F 1 331 ? 154.190 183.039 204.364 1.00 128.52 331 LEU E O 1
ATOM 13427 N N . ALA F 1 332 ? 155.542 184.811 204.700 1.00 130.19 332 ALA E N 1
ATOM 13428 C CA . ALA F 1 332 ? 155.115 184.966 206.085 1.00 130.19 332 ALA E CA 1
ATOM 13429 C C . ALA F 1 332 ? 153.637 185.317 206.165 1.00 130.19 332 ALA E C 1
ATOM 13430 O O . ALA F 1 332 ? 152.911 184.780 207.009 1.00 130.19 332 ALA E O 1
ATOM 13432 N N . LYS F 1 333 ? 153.172 186.210 205.287 1.00 136.91 333 LYS E N 1
ATOM 13433 C CA . LYS F 1 333 ? 151.747 186.528 205.249 1.00 136.91 333 LYS E CA 1
ATOM 13434 C C . LYS F 1 333 ? 150.910 185.296 204.946 1.00 136.91 333 LYS E C 1
ATOM 13435 O O . LYS F 1 333 ? 149.877 185.062 205.580 1.00 136.91 333 LYS E O 1
ATOM 13441 N N . ILE F 1 334 ? 151.327 184.509 203.954 1.00 135.67 334 ILE E N 1
ATOM 13442 C CA . ILE F 1 334 ? 150.539 183.342 203.567 1.00 135.67 334 ILE E CA 1
ATOM 13443 C C . ILE F 1 334 ? 150.470 182.344 204.714 1.00 135.67 334 ILE E C 1
ATOM 13444 O O . ILE F 1 334 ? 149.399 181.808 205.028 1.00 135.67 334 ILE E O 1
ATOM 13449 N N . MET F 1 335 ? 151.605 182.091 205.368 1.00 138.58 335 MET E N 1
ATOM 13450 C CA . MET F 1 335 ? 151.615 181.132 206.467 1.00 138.58 335 MET E CA 1
ATOM 13451 C C . MET F 1 335 ? 150.796 181.640 207.649 1.00 138.58 335 MET E C 1
ATOM 13452 O O . MET F 1 335 ? 150.071 180.869 208.289 1.00 138.58 335 MET E O 1
ATOM 13457 N N . LEU F 1 336 ? 150.883 182.941 207.945 1.00 137.18 336 LEU E N 1
ATOM 13458 C CA . LEU F 1 336 ? 150.089 183.508 209.029 1.00 137.18 336 LEU E CA 1
ATOM 13459 C C . LEU F 1 336 ? 148.598 183.420 208.731 1.00 137.18 336 LEU E C 1
ATOM 13460 O O . LEU F 1 336 ? 147.801 183.096 209.618 1.00 137.18 336 LEU E O 1
ATOM 13465 N N . THR F 1 337 ? 148.203 183.714 207.491 1.00 138.31 337 THR E N 1
ATOM 13466 C CA . THR F 1 337 ? 146.798 183.611 207.115 1.00 138.31 337 THR E CA 1
ATOM 13467 C C . THR F 1 337 ? 146.312 182.172 207.211 1.00 138.31 337 THR E C 1
ATOM 13468 O O . THR F 1 337 ? 145.189 181.917 207.662 1.00 138.31 337 THR E O 1
ATOM 13472 N N . GLN F 1 338 ? 147.144 181.217 206.791 1.00 138.06 338 GLN E N 1
ATOM 13473 C CA . GLN F 1 338 ? 146.777 179.811 206.923 1.00 138.06 338 GLN E CA 1
ATOM 13474 C C . GLN F 1 338 ? 146.610 179.420 208.386 1.00 138.06 338 GLN E C 1
ATOM 13475 O O . GLN F 1 338 ? 145.688 178.673 208.734 1.00 138.06 338 GLN E O 1
ATOM 13481 N N . PHE F 1 339 ? 147.497 179.909 209.254 1.00 142.95 339 PHE E N 1
ATOM 13482 C CA . PHE F 1 339 ? 147.381 179.602 210.675 1.00 142.95 339 PHE E CA 1
ATOM 13483 C C . PHE F 1 339 ? 146.129 180.211 211.291 1.00 142.95 339 PHE E C 1
ATOM 13484 O O . PHE F 1 339 ? 145.454 179.558 212.094 1.00 142.95 339 PHE E O 1
ATOM 13492 N N . ALA F 1 340 ? 145.802 181.453 210.928 1.00 152.44 340 ALA E N 1
ATOM 13493 C CA . ALA F 1 340 ? 144.713 182.165 211.586 1.00 152.44 340 ALA E CA 1
ATOM 13494 C C . ALA F 1 340 ? 143.345 181.598 211.239 1.00 152.44 340 ALA E C 1
ATOM 13495 O O . ALA F 1 340 ? 142.367 181.923 211.921 1.00 152.44 340 ALA E O 1
ATOM 13497 N N . MET F 1 341 ? 143.251 180.775 210.194 1.00 157.91 341 MET E N 1
ATOM 13498 C CA . MET F 1 341 ? 141.997 180.168 209.748 1.00 157.91 341 MET E CA 1
ATOM 13499 C C . MET F 1 341 ? 140.951 181.210 209.365 1.00 157.91 341 MET E C 1
ATOM 13500 O O . MET F 1 341 ? 139.761 180.895 209.279 1.00 157.91 341 MET E O 1
ATOM 13505 N N . GLN F 1 342 ? 141.375 182.449 209.130 1.00 158.52 342 GLN E N 1
ATOM 13506 C CA . GLN F 1 342 ? 140.460 183.525 208.782 1.00 158.52 342 GLN E CA 1
ATOM 13507 C C . GLN F 1 342 ? 141.255 184.647 208.133 1.00 158.52 342 GLN E C 1
ATOM 13508 O O . GLN F 1 342 ? 142.472 184.748 208.303 1.00 158.52 342 GLN E O 1
ATOM 13514 N N . ARG F 1 343 ? 140.548 185.489 207.385 1.00 155.32 343 ARG E N 1
ATOM 13515 C CA . ARG F 1 343 ? 141.169 186.628 206.712 1.00 155.32 343 ARG E CA 1
ATOM 13516 C C . ARG F 1 343 ? 141.610 187.638 207.761 1.00 155.32 343 ARG E C 1
ATOM 13517 O O . ARG F 1 343 ? 140.788 188.350 208.342 1.00 155.32 343 ARG E O 1
ATOM 13525 N N . LEU F 1 344 ? 142.919 187.704 208.008 1.00 156.59 344 LEU E N 1
ATOM 13526 C CA . LEU F 1 344 ? 143.438 188.626 209.010 1.00 156.59 344 LEU E CA 1
ATOM 13527 C C . LEU F 1 344 ? 143.349 190.078 208.560 1.00 156.59 344 LEU E C 1
ATOM 13528 O O . LEU F 1 344 ? 143.379 190.979 209.405 1.00 156.59 344 LEU E O 1
ATOM 13533 N N . GLU F 1 345 ? 143.238 190.325 207.252 1.00 159.66 345 GLU E N 1
ATOM 13534 C CA . GLU F 1 345 ? 143.113 191.695 206.768 1.00 159.66 345 GLU E CA 1
ATOM 13535 C C . GLU F 1 345 ? 141.792 192.322 207.192 1.00 159.66 345 GLU E C 1
ATOM 13536 O O . GLU F 1 345 ? 141.707 193.545 207.348 1.00 159.66 345 GLU E O 1
ATOM 13542 N N . GLU F 1 346 ? 140.751 191.507 207.374 1.00 165.79 346 GLU E N 1
ATOM 13543 C CA . GLU F 1 346 ? 139.458 192.042 207.787 1.00 165.79 346 GLU E CA 1
ATOM 13544 C C . GLU F 1 346 ? 139.525 192.644 209.185 1.00 165.79 346 GLU E C 1
ATOM 13545 O O . GLU F 1 346 ? 138.933 193.698 209.443 1.00 165.79 346 GLU E O 1
ATOM 13551 N N . ASN F 1 347 ? 140.242 191.993 210.099 1.00 164.89 347 ASN E N 1
ATOM 13552 C CA . ASN F 1 347 ? 140.292 192.404 211.501 1.00 164.89 347 ASN E CA 1
ATOM 13553 C C . ASN F 1 347 ? 141.746 192.628 211.902 1.00 164.89 347 ASN E C 1
ATOM 13554 O O . ASN F 1 347 ? 142.465 191.673 212.208 1.00 164.89 347 ASN E O 1
ATOM 13559 N N . LEU F 1 348 ? 142.178 193.890 211.903 1.00 164.31 348 LEU E N 1
ATOM 13560 C CA . LEU F 1 348 ? 143.505 194.230 212.400 1.00 164.31 348 LEU E CA 1
ATOM 13561 C C . LEU F 1 348 ? 143.557 194.338 213.917 1.00 164.31 348 LEU E C 1
ATOM 13562 O O . LEU F 1 348 ? 144.656 194.364 214.481 1.00 164.31 348 LEU E O 1
ATOM 13567 N N . GLU F 1 349 ? 142.404 194.406 214.586 1.00 172.01 349 GLU E N 1
ATOM 13568 C CA . GLU F 1 349 ? 142.398 194.448 216.044 1.00 172.01 349 GLU E CA 1
ATOM 13569 C C . GLU F 1 349 ? 142.892 193.138 216.641 1.00 172.01 349 GLU E C 1
ATOM 13570 O O . GLU F 1 349 ? 143.516 193.141 217.708 1.00 172.01 349 GLU E O 1
ATOM 13576 N N . GLN F 1 350 ? 142.626 192.018 215.975 1.00 165.06 350 GLN E N 1
ATOM 13577 C CA . GLN F 1 350 ? 143.068 190.711 216.437 1.00 165.06 350 GLN E CA 1
ATOM 13578 C C . GLN F 1 350 ? 144.442 190.330 215.904 1.00 165.06 350 GLN E C 1
ATOM 13579 O O . GLN F 1 350 ? 144.898 189.211 216.158 1.00 165.06 350 GLN E O 1
ATOM 13585 N N . TYR F 1 351 ? 145.104 191.226 215.169 1.00 154.76 351 TYR E N 1
ATOM 13586 C CA . TYR F 1 351 ? 146.419 190.907 214.623 1.00 154.76 351 TYR E CA 1
ATOM 13587 C C . TYR F 1 351 ? 147.432 190.651 215.729 1.00 154.76 351 TYR E C 1
ATOM 13588 O O . TYR F 1 351 ? 148.252 189.731 215.628 1.00 154.76 351 TYR E O 1
ATOM 13597 N N . ASP F 1 352 ? 147.399 191.463 216.788 1.00 158.08 352 ASP E N 1
ATOM 13598 C CA . ASP F 1 352 ? 148.382 191.323 217.858 1.00 158.08 352 ASP E CA 1
ATOM 13599 C C . ASP F 1 352 ? 148.270 189.967 218.540 1.00 158.08 352 ASP E C 1
ATOM 13600 O O . ASP F 1 352 ? 149.285 189.320 218.820 1.00 158.08 352 ASP E O 1
ATOM 13605 N N . PHE F 1 353 ? 147.043 189.515 218.805 1.00 159.15 353 PHE E N 1
ATOM 13606 C CA . PHE F 1 353 ? 146.848 188.252 219.510 1.00 159.15 353 PHE E CA 1
ATOM 13607 C C . PHE F 1 353 ? 147.385 187.078 218.699 1.00 159.15 353 PHE E C 1
ATOM 13608 O O . PHE F 1 353 ? 148.131 186.238 219.217 1.00 159.15 353 PHE E O 1
ATOM 13616 N N . TRP F 1 354 ? 147.025 187.011 217.415 1.00 151.61 354 TRP E N 1
ATOM 13617 C CA . TRP F 1 354 ? 147.492 185.912 216.577 1.00 151.61 354 TRP E CA 1
ATOM 13618 C C . TRP F 1 354 ? 148.994 185.984 216.335 1.00 151.61 354 TRP E C 1
ATOM 13619 O O . TRP F 1 354 ? 149.661 184.945 216.296 1.00 151.61 354 TRP E O 1
ATOM 13630 N N . ALA F 1 355 ? 149.542 187.190 216.170 1.00 152.88 355 ALA E N 1
ATOM 13631 C CA . ALA F 1 355 ? 150.985 187.321 215.998 1.00 152.88 355 ALA E CA 1
ATOM 13632 C C . ALA F 1 355 ? 151.732 186.861 217.241 1.00 152.88 355 ALA E C 1
ATOM 13633 O O . ALA F 1 355 ? 152.768 186.195 217.138 1.00 152.88 355 ALA E O 1
ATOM 13635 N N . ASP F 1 356 ? 151.226 187.210 218.426 1.00 162.23 356 ASP E N 1
ATOM 13636 C CA . ASP F 1 356 ? 151.856 186.760 219.661 1.00 162.23 356 ASP E CA 1
ATOM 13637 C C . ASP F 1 356 ? 151.752 185.248 219.816 1.00 162.23 356 ASP E C 1
ATOM 13638 O O . ASP F 1 356 ? 152.710 184.597 220.247 1.00 162.23 356 ASP E O 1
ATOM 13643 N N . LYS F 1 357 ? 150.598 184.670 219.470 1.00 155.42 357 LYS E N 1
ATOM 13644 C CA . LYS F 1 357 ? 150.435 183.227 219.617 1.00 155.42 357 LYS E CA 1
ATOM 13645 C C . LYS F 1 357 ? 151.271 182.458 218.601 1.00 155.42 357 LYS E C 1
ATOM 13646 O O . LYS F 1 357 ? 151.676 181.321 218.869 1.00 155.42 357 LYS E O 1
ATOM 13652 N N . PHE F 1 358 ? 151.538 183.051 217.441 1.00 152.64 358 PHE E N 1
ATOM 13653 C CA . PHE F 1 358 ? 152.390 182.447 216.425 1.00 152.64 358 PHE E CA 1
ATOM 13654 C C . PHE F 1 358 ? 153.867 182.769 216.604 1.00 152.64 358 PHE E C 1
ATOM 13655 O O . PHE F 1 358 ? 154.704 182.162 215.928 1.00 152.64 358 PHE E O 1
ATOM 13663 N N . GLU F 1 359 ? 154.212 183.691 217.501 1.00 157.01 359 GLU E N 1
ATOM 13664 C CA . GLU F 1 359 ? 155.599 184.126 217.615 1.00 157.01 359 GLU E CA 1
ATOM 13665 C C . GLU F 1 359 ? 156.495 183.061 218.233 1.00 157.01 359 GLU E C 1
ATOM 13666 O O . GLU F 1 359 ? 157.678 182.978 217.884 1.00 157.01 359 GLU E O 1
ATOM 13672 N N . GLU F 1 360 ? 155.963 182.240 219.138 1.00 156.66 360 GLU E N 1
ATOM 13673 C CA . GLU F 1 360 ? 156.780 181.289 219.882 1.00 156.66 360 GLU E CA 1
ATOM 13674 C C . GLU F 1 360 ? 156.999 179.968 219.155 1.00 156.66 360 GLU E C 1
ATOM 13675 O O . GLU F 1 360 ? 157.772 179.137 219.644 1.00 156.66 360 GLU E O 1
ATOM 13681 N N . LEU F 1 361 ? 156.347 179.746 218.017 1.00 150.40 361 LEU E N 1
ATOM 13682 C CA . LEU F 1 361 ? 156.511 178.486 217.308 1.00 150.40 361 LEU E CA 1
ATOM 13683 C C . LEU F 1 361 ? 157.916 178.380 216.714 1.00 150.40 361 LEU E C 1
ATOM 13684 O O . LEU F 1 361 ? 158.508 179.385 216.311 1.00 150.40 361 LEU E O 1
ATOM 13689 N N . PRO F 1 362 ? 158.474 177.167 216.650 1.00 138.99 362 PRO E N 1
ATOM 13690 C CA . PRO F 1 362 ? 159.827 177.004 216.103 1.00 138.99 362 PRO E CA 1
ATOM 13691 C C . PRO F 1 362 ? 159.861 177.154 214.592 1.00 138.99 362 PRO E C 1
ATOM 13692 O O . PRO F 1 362 ? 159.913 176.160 213.862 1.00 138.99 362 PRO E O 1
ATOM 13696 N N . LEU F 1 363 ? 159.837 178.394 214.113 1.00 130.27 363 LEU E N 1
ATOM 13697 C CA . LEU F 1 363 ? 159.800 178.696 212.691 1.00 130.27 363 LEU E CA 1
ATOM 13698 C C . LEU F 1 363 ? 161.043 179.481 212.302 1.00 130.27 363 LEU E C 1
ATOM 13699 O O . LEU F 1 363 ? 161.449 180.407 213.011 1.00 130.27 363 LEU E O 1
ATOM 13704 N N . TYR F 1 364 ? 161.651 179.108 211.178 1.00 125.38 364 TYR E N 1
ATOM 13705 C CA . TYR F 1 364 ? 162.878 179.747 210.731 1.00 125.38 364 TYR E CA 1
ATOM 13706 C C . TYR F 1 364 ? 162.845 179.925 209.220 1.00 125.38 364 TYR E C 1
ATOM 13707 O O . TYR F 1 364 ? 162.219 179.148 208.496 1.00 125.38 364 TYR E O 1
ATOM 13716 N N . PHE F 1 365 ? 163.535 180.962 208.751 1.00 125.29 365 PHE E N 1
ATOM 13717 C CA . PHE F 1 365 ? 163.635 181.250 207.328 1.00 125.29 365 PHE E CA 1
ATOM 13718 C C . PHE F 1 365 ? 165.078 181.573 206.974 1.00 125.29 365 PHE E C 1
ATOM 13719 O O . PHE F 1 365 ? 165.892 181.913 207.836 1.00 125.29 365 PHE E O 1
ATOM 13727 N N . MET F 1 366 ? 165.384 181.460 205.686 1.00 135.55 366 MET E N 1
ATOM 13728 C CA . MET F 1 366 ? 166.657 181.893 205.131 1.00 135.55 366 MET E CA 1
ATOM 13729 C C . MET F 1 366 ? 166.421 183.076 204.204 1.00 135.55 366 MET E C 1
ATOM 13730 O O . MET F 1 366 ? 165.466 183.081 203.421 1.00 135.55 366 MET E O 1
ATOM 13735 N N . THR F 1 367 ? 167.293 184.079 204.295 1.00 147.23 367 THR E N 1
ATOM 13736 C CA . THR F 1 367 ? 167.098 185.306 203.532 1.00 147.23 367 THR E CA 1
ATOM 13737 C C . THR F 1 367 ? 167.574 185.195 202.090 1.00 147.23 367 THR E C 1
ATOM 13738 O O . THR F 1 367 ? 167.493 186.187 201.357 1.00 147.23 367 THR E O 1
ATOM 13742 N N . PHE F 1 368 ? 168.079 184.037 201.671 1.00 152.51 368 PHE E N 1
ATOM 13743 C CA . PHE F 1 368 ? 168.433 183.840 200.272 1.00 152.51 368 PHE E CA 1
ATOM 13744 C C . PHE F 1 368 ? 167.206 183.998 199.385 1.00 152.51 368 PHE E C 1
ATOM 13745 O O . PHE F 1 368 ? 166.136 183.456 199.673 1.00 152.51 368 PHE E O 1
ATOM 13753 N N . HIS F 1 369 ? 167.364 184.750 198.297 1.00 152.71 369 HIS E N 1
ATOM 13754 C CA . HIS F 1 369 ? 166.282 184.961 197.344 1.00 152.71 369 HIS E CA 1
ATOM 13755 C C . HIS F 1 369 ? 166.658 184.674 195.899 1.00 152.71 369 HIS E C 1
ATOM 13756 O O . HIS F 1 369 ? 165.789 184.232 195.137 1.00 152.71 369 HIS E O 1
ATOM 13763 N N . GLY F 1 370 ? 167.908 184.888 195.496 1.00 158.47 370 GLY E N 1
ATOM 13764 C CA . GLY F 1 370 ? 168.305 184.655 194.123 1.00 158.47 370 GLY E CA 1
ATOM 13765 C C . GLY F 1 370 ? 169.089 183.374 193.935 1.00 158.47 370 GLY E C 1
ATOM 13766 O O . GLY F 1 370 ? 169.061 182.489 194.794 1.00 158.47 370 GLY E O 1
ATOM 13767 N N . GLN F 1 371 ? 169.787 183.263 192.808 1.00 162.57 371 GLN E N 1
ATOM 13768 C CA . GLN F 1 371 ? 170.600 182.084 192.543 1.00 162.57 371 GLN E CA 1
ATOM 13769 C C . GLN F 1 371 ? 171.768 182.012 193.520 1.00 162.57 371 GLN E C 1
ATOM 13770 O O . GLN F 1 371 ? 172.437 183.015 193.783 1.00 162.57 371 GLN E O 1
ATOM 13776 N N . GLN F 1 372 ? 172.009 180.819 194.058 1.00 161.00 372 GLN E N 1
ATOM 13777 C CA . GLN F 1 372 ? 173.095 180.597 195.000 1.00 161.00 372 GLN E CA 1
ATOM 13778 C C . GLN F 1 372 ? 173.749 179.256 194.704 1.00 161.00 372 GLN E C 1
ATOM 13779 O O . GLN F 1 372 ? 173.100 178.326 194.217 1.00 161.00 372 GLN E O 1
ATOM 13785 N N . ASN F 1 373 ? 175.041 179.164 195.000 1.00 154.35 373 ASN E N 1
ATOM 13786 C CA . ASN F 1 373 ? 175.758 177.913 194.821 1.00 154.35 373 ASN E CA 1
ATOM 13787 C C . ASN F 1 373 ? 175.464 176.961 195.977 1.00 154.35 373 ASN E C 1
ATOM 13788 O O . ASN F 1 373 ? 175.035 177.367 197.060 1.00 154.35 373 ASN E O 1
ATOM 13793 N N . ILE F 1 374 ? 175.704 175.670 195.732 1.00 152.98 374 ILE E N 1
ATOM 13794 C CA . ILE F 1 374 ? 175.377 174.652 196.722 1.00 152.98 374 ILE E CA 1
ATOM 13795 C C . ILE F 1 374 ? 176.284 174.721 197.944 1.00 152.98 374 ILE E C 1
ATOM 13796 O O . ILE F 1 374 ? 175.927 174.191 199.002 1.00 152.98 374 ILE E O 1
ATOM 13801 N N . LYS F 1 375 ? 177.450 175.359 197.833 1.00 153.67 375 LYS E N 1
ATOM 13802 C CA . LYS F 1 375 ? 178.367 175.426 198.962 1.00 153.67 375 LYS E CA 1
ATOM 13803 C C . LYS F 1 375 ? 177.891 176.381 200.049 1.00 153.67 375 LYS E C 1
ATOM 13804 O O . LYS F 1 375 ? 177.946 176.029 201.232 1.00 153.67 375 LYS E O 1
ATOM 13810 N N . THR F 1 376 ? 177.411 177.568 199.682 1.00 152.59 376 THR E N 1
ATOM 13811 C CA . THR F 1 376 ? 176.990 178.564 200.659 1.00 152.59 376 THR E CA 1
ATOM 13812 C C . THR F 1 376 ? 175.665 178.226 201.326 1.00 152.59 376 THR E C 1
ATOM 13813 O O . THR F 1 376 ? 175.508 178.467 202.526 1.00 152.59 376 THR E O 1
ATOM 13817 N N . VAL F 1 377 ? 174.703 177.676 200.581 1.00 155.39 377 VAL E N 1
ATOM 13818 C CA . VAL F 1 377 ? 173.416 177.348 201.185 1.00 155.39 377 VAL E CA 1
ATOM 13819 C C . VAL F 1 377 ? 173.553 176.188 202.161 1.00 155.39 377 VAL E C 1
ATOM 13820 O O . VAL F 1 377 ? 172.980 176.220 203.256 1.00 155.39 377 VAL E O 1
ATOM 13824 N N . LEU F 1 378 ? 174.324 175.159 201.798 1.00 151.09 378 LEU E N 1
ATOM 13825 C CA . LEU F 1 378 ? 174.416 173.971 202.640 1.00 151.09 378 LEU E CA 1
ATOM 13826 C C . LEU F 1 378 ? 175.131 174.274 203.951 1.00 151.09 378 LEU E C 1
ATOM 13827 O O . LEU F 1 378 ? 174.855 173.639 204.975 1.00 151.09 378 LEU E O 1
ATOM 13832 N N . ASP F 1 379 ? 176.056 175.236 203.939 1.00 156.93 379 ASP E N 1
ATOM 13833 C CA . ASP F 1 379 ? 176.738 175.618 205.171 1.00 156.93 379 ASP E CA 1
ATOM 13834 C C . ASP F 1 379 ? 175.748 176.180 206.186 1.00 156.93 379 ASP E C 1
ATOM 13835 O O . ASP F 1 379 ? 175.800 175.837 207.374 1.00 156.93 379 ASP E O 1
ATOM 13840 N N . THR F 1 380 ? 174.828 177.034 205.731 1.00 150.61 380 THR E N 1
ATOM 13841 C CA . THR F 1 380 ? 173.812 177.572 206.630 1.00 150.61 380 THR E CA 1
ATOM 13842 C C . THR F 1 380 ? 172.899 176.469 207.148 1.00 150.61 380 THR E C 1
ATOM 13843 O O . THR F 1 380 ? 172.432 176.529 208.290 1.00 150.61 380 THR E O 1
ATOM 13847 N N . MET F 1 381 ? 172.631 175.456 206.322 1.00 151.92 381 MET E N 1
ATOM 13848 C CA . MET F 1 381 ? 171.829 174.323 206.774 1.00 151.92 381 MET E CA 1
ATOM 13849 C C . MET F 1 381 ? 172.501 173.608 207.940 1.00 151.92 381 MET E C 1
ATOM 13850 O O . MET F 1 381 ? 171.864 173.319 208.960 1.00 151.92 381 MET E O 1
ATOM 13855 N N . GLN F 1 382 ? 173.797 173.321 207.805 1.00 152.84 382 GLN E N 1
ATOM 13856 C CA . GLN F 1 382 ? 174.530 172.654 208.876 1.00 152.84 382 GLN E CA 1
ATOM 13857 C C . GLN F 1 382 ? 174.592 173.527 210.121 1.00 152.84 382 GLN E C 1
ATOM 13858 O O . GLN F 1 382 ? 174.445 173.036 211.247 1.00 152.84 382 GLN E O 1
ATOM 13864 N N . HIS F 1 383 ? 174.813 174.831 209.937 1.00 159.85 383 HIS E N 1
ATOM 13865 C CA . HIS F 1 383 ? 174.867 175.732 211.082 1.00 159.85 383 HIS E CA 1
ATOM 13866 C C . HIS F 1 383 ? 173.532 175.796 211.813 1.00 159.85 383 HIS E C 1
ATOM 13867 O O . HIS F 1 383 ? 173.504 175.810 213.048 1.00 159.85 383 HIS E O 1
ATOM 13874 N N . ALA F 1 384 ? 172.422 175.836 211.074 1.00 149.49 384 ALA E N 1
ATOM 13875 C CA . ALA F 1 384 ? 171.109 175.842 211.708 1.00 149.49 384 ALA E CA 1
ATOM 13876 C C . ALA F 1 384 ? 170.816 174.521 212.401 1.00 149.49 384 ALA E C 1
ATOM 13877 O O . ALA F 1 384 ? 170.198 174.510 213.471 1.00 149.49 384 ALA E O 1
ATOM 13879 N N . VAL F 1 385 ? 171.240 173.402 211.811 1.00 149.60 385 VAL E N 1
ATOM 13880 C CA . VAL F 1 385 ? 171.052 172.111 212.465 1.00 149.60 385 VAL E CA 1
ATOM 13881 C C . VAL F 1 385 ? 171.827 172.060 213.775 1.00 149.60 385 VAL E C 1
ATOM 13882 O O . VAL F 1 385 ? 171.315 171.592 214.799 1.00 149.60 385 VAL E O 1
ATOM 13886 N N . TYR F 1 386 ? 173.066 172.553 213.768 1.00 161.30 386 TYR E N 1
ATOM 13887 C CA . TYR F 1 386 ? 173.915 172.486 214.950 1.00 161.30 386 TYR E CA 1
ATOM 13888 C C . TYR F 1 386 ? 173.406 173.339 216.106 1.00 161.30 386 TYR E C 1
ATOM 13889 O O . TYR F 1 386 ? 173.834 173.118 217.243 1.00 161.30 386 TYR E O 1
ATOM 13898 N N . LEU F 1 387 ? 172.511 174.294 215.855 1.00 157.38 387 LEU E N 1
ATOM 13899 C CA . LEU F 1 387 ? 172.059 175.216 216.889 1.00 157.38 387 LEU E CA 1
ATOM 13900 C C . LEU F 1 387 ? 170.582 175.049 217.224 1.00 157.38 387 LEU E C 1
ATOM 13901 O O . LEU F 1 387 ? 170.236 174.796 218.381 1.00 157.38 387 LEU E O 1
ATOM 13906 N N . TYR F 1 388 ? 169.693 175.183 216.240 1.00 144.55 388 TYR E N 1
ATOM 13907 C CA . TYR F 1 388 ? 168.262 175.132 216.511 1.00 144.55 388 TYR E CA 1
ATOM 13908 C C . TYR F 1 388 ? 167.702 173.717 216.511 1.00 144.55 388 TYR E C 1
ATOM 13909 O O . TYR F 1 388 ? 166.557 173.528 216.935 1.00 144.55 388 TYR E O 1
ATOM 13918 N N . ASP F 1 389 ? 168.474 172.733 216.055 1.00 139.52 389 ASP E N 1
ATOM 13919 C CA . ASP F 1 389 ? 168.048 171.335 216.001 1.00 139.52 389 ASP E CA 1
ATOM 13920 C C . ASP F 1 389 ? 166.763 171.196 215.181 1.00 139.52 389 ASP E C 1
ATOM 13921 O O . ASP F 1 389 ? 165.710 170.791 215.675 1.00 139.52 389 ASP E O 1
ATOM 13926 N N . ILE F 1 390 ? 166.870 171.549 213.907 1.00 135.35 390 ILE E N 1
ATOM 13927 C CA . ILE F 1 390 ? 165.748 171.479 212.980 1.00 135.35 390 ILE E CA 1
ATOM 13928 C C . ILE F 1 390 ? 165.707 170.095 212.351 1.00 135.35 390 ILE E C 1
ATOM 13929 O O . ILE F 1 390 ? 166.740 169.446 212.157 1.00 135.35 390 ILE E O 1
ATOM 13934 N N . ASN F 1 391 ? 164.495 169.632 212.030 1.00 139.22 391 ASN E N 1
ATOM 13935 C CA . ASN F 1 391 ? 164.302 168.298 211.474 1.00 139.22 391 ASN E CA 1
ATOM 13936 C C . ASN F 1 391 ? 163.420 168.310 210.230 1.00 139.22 391 ASN E C 1
ATOM 13937 O O . ASN F 1 391 ? 162.918 167.257 209.825 1.00 139.22 391 ASN E O 1
ATOM 13942 N N . HIS F 1 392 ? 163.214 169.475 209.616 1.00 127.03 392 HIS E N 1
ATOM 13943 C CA . HIS F 1 392 ? 162.394 169.569 208.409 1.00 127.03 392 HIS E CA 1
ATOM 13944 C C . HIS F 1 392 ? 162.837 170.812 207.644 1.00 127.03 392 HIS E C 1
ATOM 13945 O O . HIS F 1 392 ? 162.477 171.931 208.015 1.00 127.03 392 HIS E O 1
ATOM 13952 N N . VAL F 1 393 ? 163.606 170.609 206.580 1.00 118.25 393 VAL E N 1
ATOM 13953 C CA . VAL F 1 393 ? 164.091 171.695 205.737 1.00 118.25 393 VAL E CA 1
ATOM 13954 C C . VAL F 1 393 ? 163.399 171.599 204.386 1.00 118.25 393 VAL E C 1
ATOM 13955 O O . VAL F 1 393 ? 163.249 170.504 203.831 1.00 118.25 393 VAL E O 1
ATOM 13959 N N . ILE F 1 394 ? 162.952 172.740 203.872 1.00 118.24 394 ILE E N 1
ATOM 13960 C CA . ILE F 1 394 ? 162.228 172.812 202.610 1.00 118.24 394 ILE E CA 1
ATOM 13961 C C . ILE F 1 394 ? 162.979 173.742 201.670 1.00 118.24 394 ILE E C 1
ATOM 13962 O O . ILE F 1 394 ? 163.339 174.862 202.050 1.00 118.24 394 ILE E O 1
ATOM 13967 N N . ILE F 1 395 ? 163.308 173.289 200.468 1.00 119.63 395 ILE E N 1
ATOM 13968 C CA . ILE F 1 395 ? 163.955 174.197 199.485 1.00 119.63 395 ILE E CA 1
ATOM 13969 C C . ILE F 1 395 ? 162.904 174.478 198.414 1.00 119.63 395 ILE E C 1
ATOM 13970 O O . ILE F 1 395 ? 162.243 173.521 198.008 1.00 119.63 395 ILE E O 1
ATOM 13975 N N . ASP F 1 396 ? 162.719 175.739 198.009 1.00 134.81 396 ASP E N 1
ATOM 13976 C CA . ASP F 1 396 ? 161.676 176.105 197.014 1.00 134.81 396 ASP E CA 1
ATOM 13977 C C . ASP F 1 396 ? 162.300 176.265 195.631 1.00 134.81 396 ASP E C 1
ATOM 13978 O O . ASP F 1 396 ? 163.142 177.146 195.485 1.00 134.81 396 ASP E O 1
ATOM 13983 N N . ASN F 1 397 ? 161.915 175.412 194.686 1.00 140.56 397 ASN E N 1
ATOM 13984 C CA . ASN F 1 397 ? 162.366 175.497 193.274 1.00 140.56 397 ASN E CA 1
ATOM 13985 C C . ASN F 1 397 ? 163.854 175.259 193.123 1.00 140.56 397 ASN E C 1
ATOM 13986 O O . ASN F 1 397 ? 164.602 176.227 193.018 1.00 140.56 397 ASN E O 1
ATOM 13991 N N . LEU F 1 398 ? 164.242 173.997 193.066 1.00 142.73 398 LEU E N 1
ATOM 13992 C CA . LEU F 1 398 ? 165.656 173.701 192.779 1.00 142.73 398 LEU E CA 1
ATOM 13993 C C . LEU F 1 398 ? 166.000 174.376 191.456 1.00 142.73 398 LEU E C 1
ATOM 13994 O O . LEU F 1 398 ? 167.046 175.028 191.420 1.00 142.73 398 LEU E O 1
ATOM 13999 N N . GLN F 1 399 ? 165.163 174.233 190.417 1.00 142.77 399 GLN E N 1
ATOM 14000 C CA . GLN F 1 399 ? 165.574 174.793 189.135 1.00 142.77 399 GLN E CA 1
ATOM 14001 C C . GLN F 1 399 ? 166.018 176.244 189.257 1.00 142.77 399 GLN E C 1
ATOM 14002 O O . GLN F 1 399 ? 166.872 176.687 188.482 1.00 142.77 399 GLN E O 1
ATOM 14008 N N . PHE F 1 400 ? 165.460 176.993 190.209 1.00 147.58 400 PHE E N 1
ATOM 14009 C CA . PHE F 1 400 ? 165.834 178.393 190.380 1.00 147.58 400 PHE E CA 1
ATOM 14010 C C . PHE F 1 400 ? 167.243 178.521 190.947 1.00 147.58 400 PHE E C 1
ATOM 14011 O O . PHE F 1 400 ? 168.060 179.302 190.447 1.00 147.58 400 PHE E O 1
ATOM 14019 N N . MET F 1 401 ? 167.544 177.756 191.998 1.00 157.74 401 MET E N 1
ATOM 14020 C CA . MET F 1 401 ? 168.867 177.824 192.611 1.00 157.74 401 MET E CA 1
ATOM 14021 C C . MET F 1 401 ? 169.932 177.214 191.707 1.00 157.74 401 MET E C 1
ATOM 14022 O O . MET F 1 401 ? 171.046 177.743 191.607 1.00 157.74 401 MET E O 1
ATOM 14027 N N . MET F 1 402 ? 169.612 176.101 191.045 1.00 161.37 402 MET E N 1
ATOM 14028 C CA . MET F 1 402 ? 170.587 175.438 190.186 1.00 161.37 402 MET E CA 1
ATOM 14029 C C . MET F 1 402 ? 170.894 176.256 188.937 1.00 161.37 402 MET E C 1
ATOM 14030 O O . MET F 1 402 ? 172.040 176.265 188.473 1.00 161.37 402 MET E O 1
ATOM 14035 N N . GLY F 1 403 ? 169.896 176.947 188.390 1.00 168.17 403 GLY E N 1
ATOM 14036 C CA . GLY F 1 403 ? 170.043 177.668 187.139 1.00 168.17 403 GLY E CA 1
ATOM 14037 C C . GLY F 1 403 ? 171.160 178.691 187.119 1.00 168.17 403 GLY E C 1
ATOM 14038 O O . GLY F 1 403 ? 171.110 179.695 187.834 1.00 168.17 403 GLY E O 1
ATOM 14039 N N . GLN F 1 404 ? 172.173 178.442 186.295 1.00 173.10 404 GLN E N 1
ATOM 14040 C CA . GLN F 1 404 ? 173.311 179.346 186.175 1.00 173.10 404 GLN E CA 1
ATOM 14041 C C . GLN F 1 404 ? 173.393 179.936 184.771 1.00 173.10 404 GLN E C 1
ATOM 14042 O O . GLN F 1 404 ? 173.388 181.154 184.599 1.00 173.10 404 GLN E O 1
ATOM 14048 N N . ILE F 1 409 ? 180.311 173.881 181.896 1.00 185.03 409 ILE E N 1
ATOM 14049 C CA . ILE F 1 409 ? 178.936 173.894 182.375 1.00 185.03 409 ILE E CA 1
ATOM 14050 C C . ILE F 1 409 ? 178.439 172.469 182.583 1.00 185.03 409 ILE E C 1
ATOM 14051 O O . ILE F 1 409 ? 178.323 172.005 183.718 1.00 185.03 409 ILE E O 1
ATOM 14056 N N . ASP F 1 410 ? 178.149 171.781 181.476 1.00 184.69 410 ASP E N 1
ATOM 14057 C CA . ASP F 1 410 ? 177.690 170.392 181.485 1.00 184.69 410 ASP E CA 1
ATOM 14058 C C . ASP F 1 410 ? 176.413 170.244 182.318 1.00 184.69 410 ASP E C 1
ATOM 14059 O O . ASP F 1 410 ? 176.379 169.598 183.366 1.00 184.69 410 ASP E O 1
ATOM 14064 N N . LYS F 1 411 ? 175.358 170.884 181.819 1.00 178.12 411 LYS E N 1
ATOM 14065 C CA . LYS F 1 411 ? 174.054 170.797 182.457 1.00 178.12 411 LYS E CA 1
ATOM 14066 C C . LYS F 1 411 ? 173.566 169.345 182.449 1.00 178.12 411 LYS E C 1
ATOM 14067 O O . LYS F 1 411 ? 174.123 168.476 181.773 1.00 178.12 411 LYS E O 1
ATOM 14073 N N . TYR F 1 412 ? 172.513 169.089 183.229 1.00 170.25 412 TYR E N 1
ATOM 14074 C CA . TYR F 1 412 ? 172.023 167.755 183.570 1.00 170.25 412 TYR E CA 1
ATOM 14075 C C . TYR F 1 412 ? 173.009 166.973 184.427 1.00 170.25 412 TYR E C 1
ATOM 14076 O O . TYR F 1 412 ? 172.825 165.768 184.633 1.00 170.25 412 TYR E O 1
ATOM 14085 N N . ALA F 1 413 ? 174.047 167.621 184.929 1.00 165.05 413 ALA E N 1
ATOM 14086 C CA . ALA F 1 413 ? 175.018 166.993 185.817 1.00 165.05 413 ALA E CA 1
ATOM 14087 C C . ALA F 1 413 ? 175.186 167.748 187.124 1.00 165.05 413 ALA E C 1
ATOM 14088 O O . ALA F 1 413 ? 175.410 167.122 188.163 1.00 165.05 413 ALA E O 1
ATOM 14090 N N . VAL F 1 414 ? 175.087 169.079 187.100 1.00 160.53 414 VAL E N 1
ATOM 14091 C CA . VAL F 1 414 ? 175.121 169.846 188.340 1.00 160.53 414 VAL E CA 1
ATOM 14092 C C . VAL F 1 414 ? 173.891 169.540 189.186 1.00 160.53 414 VAL E C 1
ATOM 14093 O O . VAL F 1 414 ? 173.959 169.523 190.421 1.00 160.53 414 VAL E O 1
ATOM 14097 N N . GLN F 1 415 ? 172.748 169.302 188.538 1.00 159.07 415 GLN E N 1
ATOM 14098 C CA . GLN F 1 415 ? 171.550 168.906 189.270 1.00 159.07 415 GLN E CA 1
ATOM 14099 C C . GLN F 1 415 ? 171.770 167.597 190.016 1.00 159.07 415 GLN E C 1
ATOM 14100 O O . GLN F 1 415 ? 171.393 167.468 191.187 1.00 159.07 415 GLN E O 1
ATOM 14106 N N . ASP F 1 416 ? 172.384 166.614 189.354 1.00 162.86 416 ASP E N 1
ATOM 14107 C CA . ASP F 1 416 ? 172.676 165.351 190.021 1.00 162.86 416 ASP E CA 1
ATOM 14108 C C . ASP F 1 416 ? 173.635 165.557 191.185 1.00 162.86 416 ASP E C 1
ATOM 14109 O O . ASP F 1 416 ? 173.457 164.966 192.255 1.00 162.86 416 ASP E O 1
ATOM 14114 N N . HIS F 1 417 ? 174.649 166.403 191.001 1.00 154.33 417 HIS E N 1
ATOM 14115 C CA . HIS F 1 417 ? 175.604 166.658 192.074 1.00 154.33 417 HIS E CA 1
ATOM 14116 C C . HIS F 1 417 ? 174.922 167.284 193.285 1.00 154.33 417 HIS E C 1
ATOM 14117 O O . HIS F 1 417 ? 175.132 166.850 194.424 1.00 154.33 417 HIS E O 1
ATOM 14124 N N . ILE F 1 418 ? 174.089 168.303 193.058 1.00 150.55 418 ILE E N 1
ATOM 14125 C CA . ILE F 1 418 ? 173.457 168.978 194.188 1.00 150.55 418 ILE E CA 1
ATOM 14126 C C . ILE F 1 418 ? 172.429 168.076 194.863 1.00 150.55 418 ILE E C 1
ATOM 14127 O O . ILE F 1 418 ? 172.301 168.092 196.094 1.00 150.55 418 ILE E O 1
ATOM 14132 N N . ILE F 1 419 ? 171.689 167.269 194.098 1.00 144.09 419 ILE E N 1
ATOM 14133 C CA . ILE F 1 419 ? 170.709 166.390 194.729 1.00 144.09 419 ILE E CA 1
ATOM 14134 C C . ILE F 1 419 ? 171.409 165.275 195.499 1.00 144.09 419 ILE E C 1
ATOM 14135 O O . ILE F 1 419 ? 170.938 164.845 196.560 1.00 144.09 419 ILE E O 1
ATOM 14140 N N . GLY F 1 420 ? 172.554 164.803 194.998 1.00 145.42 420 GLY E N 1
ATOM 14141 C CA . GLY F 1 420 ? 173.336 163.846 195.761 1.00 145.42 420 GLY E CA 1
ATOM 14142 C C . GLY F 1 420 ? 173.881 164.442 197.042 1.00 145.42 420 GLY E C 1
ATOM 14143 O O . GLY F 1 420 ? 173.908 163.783 198.084 1.00 145.42 420 GLY E O 1
ATOM 14144 N N . ALA F 1 421 ? 174.319 165.702 196.984 1.00 143.46 421 ALA E N 1
ATOM 14145 C CA . ALA F 1 421 ? 174.764 166.382 198.196 1.00 143.46 421 ALA E CA 1
ATOM 14146 C C . ALA F 1 421 ? 173.626 166.513 199.199 1.00 143.46 421 ALA E C 1
ATOM 14147 O O . ALA F 1 421 ? 173.824 166.320 200.404 1.00 143.46 421 ALA E O 1
ATOM 14149 N N . PHE F 1 422 ? 172.425 166.842 198.718 1.00 135.34 422 PHE E N 1
ATOM 14150 C CA . PHE F 1 422 ? 171.273 166.938 199.611 1.00 135.34 422 PHE E CA 1
ATOM 14151 C C . PHE F 1 422 ? 170.946 165.592 200.245 1.00 135.34 422 PHE E C 1
ATOM 14152 O O . PHE F 1 422 ? 170.651 165.518 201.443 1.00 135.34 422 PHE E O 1
ATOM 14160 N N . ARG F 1 423 ? 170.988 164.515 199.456 1.00 134.01 423 ARG E N 1
ATOM 14161 C CA . ARG F 1 423 ? 170.725 163.189 200.009 1.00 134.01 423 ARG E CA 1
ATOM 14162 C C . ARG F 1 423 ? 171.770 162.805 201.048 1.00 134.01 423 ARG E C 1
ATOM 14163 O O . ARG F 1 423 ? 171.438 162.233 202.094 1.00 134.01 423 ARG E O 1
ATOM 14171 N N . LYS F 1 424 ? 173.042 163.105 200.773 1.00 142.21 424 LYS E N 1
ATOM 14172 C CA . LYS F 1 424 ? 174.100 162.812 201.734 1.00 142.21 424 LYS E CA 1
ATOM 14173 C C . LYS F 1 424 ? 173.905 163.599 203.023 1.00 142.21 424 LYS E C 1
ATOM 14174 O O . LYS F 1 424 ? 174.081 163.060 204.123 1.00 142.21 424 LYS E O 1
ATOM 14180 N N . PHE F 1 425 ? 173.538 164.877 202.907 1.00 140.32 425 PHE E N 1
ATOM 14181 C CA . PHE F 1 425 ? 173.276 165.683 204.094 1.00 140.32 425 PHE E CA 1
ATOM 14182 C C . PHE F 1 425 ? 172.099 165.130 204.886 1.00 140.32 425 PHE E C 1
ATOM 14183 O O . PHE F 1 425 ? 172.131 165.100 206.121 1.00 140.32 425 PHE E O 1
ATOM 14191 N N . ALA F 1 426 ? 171.048 164.691 204.191 1.00 137.96 426 ALA E N 1
ATOM 14192 C CA . ALA F 1 426 ? 169.886 164.139 204.878 1.00 137.96 426 ALA E CA 1
ATOM 14193 C C . ALA F 1 426 ? 170.232 162.850 205.613 1.00 137.96 426 ALA E C 1
ATOM 14194 O O . ALA F 1 426 ? 169.804 162.646 206.754 1.00 137.96 426 ALA E O 1
ATOM 14196 N N . THR F 1 427 ? 171.003 161.966 204.976 1.00 142.68 427 THR E N 1
ATOM 14197 C CA . THR F 1 427 ? 171.286 160.676 205.600 1.00 142.68 427 THR E CA 1
ATOM 14198 C C . THR F 1 427 ? 172.335 160.802 206.700 1.00 142.68 427 THR E C 1
ATOM 14199 O O . THR F 1 427 ? 172.351 159.998 207.639 1.00 142.68 427 THR E O 1
ATOM 14203 N N . ASN F 1 428 ? 173.218 161.799 206.609 1.00 142.71 428 ASN E N 1
ATOM 14204 C CA . ASN F 1 428 ? 174.254 161.967 207.621 1.00 142.71 428 ASN E CA 1
ATOM 14205 C C . ASN F 1 428 ? 173.789 162.783 208.819 1.00 142.71 428 ASN E C 1
ATOM 14206 O O . ASN F 1 428 ? 174.516 162.861 209.815 1.00 142.71 428 ASN E O 1
ATOM 14211 N N . THR F 1 429 ? 172.606 163.391 208.747 1.00 138.14 429 THR E N 1
ATOM 14212 C CA . THR F 1 429 ? 172.121 164.264 209.803 1.00 138.14 429 THR E CA 1
ATOM 14213 C C . THR F 1 429 ? 170.720 163.907 210.285 1.00 138.14 429 THR E C 1
ATOM 14214 O O . THR F 1 429 ? 170.342 164.313 211.390 1.00 138.14 429 THR E O 1
ATOM 14218 N N . SER F 1 430 ? 169.963 163.125 209.513 1.00 142.98 430 SER E N 1
ATOM 14219 C CA . SER F 1 430 ? 168.595 162.729 209.850 1.00 142.98 430 SER E CA 1
ATOM 14220 C C . SER F 1 430 ? 167.676 163.949 209.941 1.00 142.98 430 SER E C 1
ATOM 14221 O O . SER F 1 430 ? 167.087 164.250 210.981 1.00 142.98 430 SER E O 1
ATOM 14224 N N . CYS F 1 431 ? 167.571 164.656 208.818 1.00 143.69 431 CYS E N 1
ATOM 14225 C CA . CYS F 1 431 ? 166.645 165.768 208.661 1.00 143.69 431 CYS E CA 1
ATOM 14226 C C . CYS F 1 431 ? 165.849 165.562 207.383 1.00 143.69 431 CYS E C 1
ATOM 14227 O O . CYS F 1 431 ? 166.430 165.317 206.321 1.00 143.69 431 CYS E O 1
ATOM 14230 N N . HIS F 1 432 ? 164.527 165.661 207.485 1.00 129.44 432 HIS E N 1
ATOM 14231 C CA . HIS F 1 432 ? 163.646 165.450 206.339 1.00 129.44 432 HIS E CA 1
ATOM 14232 C C . HIS F 1 432 ? 163.809 166.612 205.369 1.00 129.44 432 HIS E C 1
ATOM 14233 O O . HIS F 1 432 ? 163.371 167.731 205.641 1.00 129.44 432 HIS E O 1
ATOM 14240 N N . VAL F 1 433 ? 164.440 166.351 204.230 1.00 114.15 433 VAL E N 1
ATOM 14241 C CA . VAL F 1 433 ? 164.679 167.374 203.220 1.00 114.15 433 VAL E CA 1
ATOM 14242 C C . VAL F 1 433 ? 163.576 167.288 202.174 1.00 114.15 433 VAL E C 1
ATOM 14243 O O . VAL F 1 433 ? 163.344 166.225 201.590 1.00 114.15 433 VAL E O 1
ATOM 14247 N N . THR F 1 434 ? 162.896 168.405 201.938 1.00 113.77 434 THR E N 1
ATOM 14248 C CA . THR F 1 434 ? 161.847 168.495 200.932 1.00 113.77 434 THR E CA 1
ATOM 14249 C C . THR F 1 434 ? 162.340 169.343 199.769 1.00 113.77 434 THR E C 1
ATOM 14250 O O . THR F 1 434 ? 162.846 170.451 199.974 1.00 113.77 434 THR E O 1
ATOM 14254 N N . LEU F 1 435 ? 162.188 168.824 198.555 1.00 119.00 435 LEU E N 1
ATOM 14255 C CA . LEU F 1 435 ? 162.650 169.492 197.347 1.00 119.00 435 LEU E CA 1
ATOM 14256 C C . LEU F 1 435 ? 161.478 169.678 196.397 1.00 119.00 435 LEU E C 1
ATOM 14257 O O . LEU F 1 435 ? 160.698 168.746 196.176 1.00 119.00 435 LEU E O 1
ATOM 14262 N N . ILE F 1 436 ? 161.354 170.878 195.842 1.00 124.10 436 ILE E N 1
ATOM 14263 C CA . ILE F 1 436 ? 160.322 171.194 194.864 1.00 124.10 436 ILE E CA 1
ATOM 14264 C C . ILE F 1 436 ? 161.017 171.314 193.515 1.00 124.10 436 ILE E C 1
ATOM 14265 O O . ILE F 1 436 ? 161.681 172.318 193.231 1.00 124.10 436 ILE E O 1
ATOM 14270 N N . ILE F 1 437 ? 160.870 170.291 192.678 1.00 129.20 437 ILE E N 1
ATOM 14271 C CA . ILE F 1 437 ? 161.508 170.241 191.369 1.00 129.20 437 ILE E CA 1
ATOM 14272 C C . ILE F 1 437 ? 160.445 170.438 190.300 1.00 129.20 437 ILE E C 1
ATOM 14273 O O . ILE F 1 437 ? 159.435 169.723 190.279 1.00 129.20 437 ILE E O 1
ATOM 14278 N N . HIS F 1 438 ? 160.668 171.404 189.415 1.00 137.14 438 HIS E N 1
ATOM 14279 C CA . HIS F 1 438 ? 159.713 171.674 188.356 1.00 137.14 438 HIS E CA 1
ATOM 14280 C C . HIS F 1 438 ? 159.715 170.539 187.335 1.00 137.14 438 HIS E C 1
ATOM 14281 O O . HIS F 1 438 ? 160.751 169.918 187.085 1.00 137.14 438 HIS E O 1
ATOM 14288 N N . PRO F 1 439 ? 158.567 170.247 186.732 1.00 130.80 439 PRO E N 1
ATOM 14289 C CA . PRO F 1 439 ? 158.505 169.210 185.702 1.00 130.80 439 PRO E CA 1
ATOM 14290 C C . PRO F 1 439 ? 158.849 169.754 184.323 1.00 130.80 439 PRO E C 1
ATOM 14291 O O . PRO F 1 439 ? 158.885 170.962 184.086 1.00 130.80 439 PRO E O 1
ATOM 14295 N N . ARG F 1 440 ? 159.104 168.824 183.407 1.00 148.23 440 ARG E N 1
ATOM 14296 C CA . ARG F 1 440 ? 159.386 169.190 182.029 1.00 148.23 440 ARG E CA 1
ATOM 14297 C C . ARG F 1 440 ? 158.101 169.622 181.325 1.00 148.23 440 ARG E C 1
ATOM 14298 O O . ARG F 1 440 ? 156.988 169.432 181.824 1.00 148.23 440 ARG E O 1
ATOM 14306 N N . LYS F 1 441 ? 158.265 170.213 180.144 1.00 147.70 441 LYS E N 1
ATOM 14307 C CA . LYS F 1 441 ? 157.137 170.783 179.415 1.00 147.70 441 LYS E CA 1
ATOM 14308 C C . LYS F 1 441 ? 156.241 169.668 178.891 1.00 147.70 441 LYS E C 1
ATOM 14309 O O . LYS F 1 441 ? 156.625 168.926 177.982 1.00 147.70 441 LYS E O 1
ATOM 14315 N N . GLU F 1 442 ? 155.047 169.549 179.463 1.00 166.00 442 GLU E N 1
ATOM 14316 C CA . GLU F 1 442 ? 154.054 168.593 179.000 1.00 166.00 442 GLU E CA 1
ATOM 14317 C C . GLU F 1 442 ? 153.161 169.262 177.956 1.00 166.00 442 GLU E C 1
ATOM 14318 O O . GLU F 1 442 ? 153.431 170.375 177.498 1.00 166.00 442 GLU E O 1
ATOM 14324 N N . GLU F 1 443 ? 152.081 168.588 177.563 1.00 179.61 443 GLU E N 1
ATOM 14325 C CA . GLU F 1 443 ? 151.142 169.133 176.591 1.00 179.61 443 GLU E CA 1
ATOM 14326 C C . GLU F 1 443 ? 149.810 169.521 177.223 1.00 179.61 443 GLU E C 1
ATOM 14327 O O . GLU F 1 443 ? 148.823 169.707 176.504 1.00 179.61 443 GLU E O 1
ATOM 14333 N N . ASP F 1 444 ? 149.765 169.652 178.549 1.00 177.38 444 ASP E N 1
ATOM 14334 C CA . ASP F 1 444 ? 148.651 170.180 179.334 1.00 177.38 444 ASP E CA 1
ATOM 14335 C C . ASP F 1 444 ? 147.425 169.275 179.340 1.00 177.38 444 ASP E C 1
ATOM 14336 O O . ASP F 1 444 ? 146.385 169.677 179.876 1.00 177.38 444 ASP E O 1
ATOM 14341 N N . ASP F 1 445 ? 147.500 168.071 178.770 1.00 181.42 445 ASP E N 1
ATOM 14342 C CA . ASP F 1 445 ? 146.383 167.134 178.817 1.00 181.42 445 ASP E CA 1
ATOM 14343 C C . ASP F 1 445 ? 146.846 165.728 179.186 1.00 181.42 445 ASP E C 1
ATOM 14344 O O . ASP F 1 445 ? 146.160 164.750 178.874 1.00 181.42 445 ASP E O 1
ATOM 14349 N N . ARG F 1 446 ? 147.997 165.607 179.844 1.00 177.31 446 ARG E N 1
ATOM 14350 C CA . ARG F 1 446 ? 148.510 164.326 180.308 1.00 177.31 446 ARG E CA 1
ATOM 14351 C C . ARG F 1 446 ? 148.713 164.391 181.812 1.00 177.31 446 ARG E C 1
ATOM 14352 O O . ARG F 1 446 ? 149.235 165.384 182.328 1.00 177.31 446 ARG E O 1
ATOM 14360 N N . GLU F 1 447 ? 148.293 163.340 182.511 1.00 164.12 447 GLU E N 1
ATOM 14361 C CA . GLU F 1 447 ? 148.541 163.260 183.943 1.00 164.12 447 GLU E CA 1
ATOM 14362 C C . GLU F 1 447 ? 150.037 163.149 184.205 1.00 164.12 447 GLU E C 1
ATOM 14363 O O . GLU F 1 447 ? 150.743 162.369 183.561 1.00 164.12 447 GLU E O 1
ATOM 14369 N N . LEU F 1 448 ? 150.519 163.938 185.161 1.00 153.51 448 LEU E N 1
ATOM 14370 C CA . LEU F 1 448 ? 151.947 164.000 185.453 1.00 153.51 448 LEU E CA 1
ATOM 14371 C C . LEU F 1 448 ? 152.396 162.687 186.083 1.00 153.51 448 LEU E C 1
ATOM 14372 O O . LEU F 1 448 ? 151.978 162.347 187.194 1.00 153.51 448 LEU E O 1
ATOM 14377 N N . GLN F 1 449 ? 153.242 161.945 185.374 1.00 158.49 449 GLN E N 1
ATOM 14378 C CA . GLN F 1 449 ? 153.770 160.696 185.896 1.00 158.49 449 GLN E CA 1
ATOM 14379 C C . GLN F 1 449 ? 155.113 160.931 186.585 1.00 158.49 449 GLN E C 1
ATOM 14380 O O . GLN F 1 449 ? 155.702 162.012 186.515 1.00 158.49 449 GLN E O 1
ATOM 14386 N N . THR F 1 450 ? 155.602 159.886 187.256 1.00 154.86 450 THR E N 1
ATOM 14387 C CA . THR F 1 450 ? 156.838 159.983 188.025 1.00 154.86 450 THR E CA 1
ATOM 14388 C C . THR F 1 450 ? 158.068 160.199 187.155 1.00 154.86 450 THR E C 1
ATOM 14389 O O . THR F 1 450 ? 159.130 160.531 187.690 1.00 154.86 450 THR E O 1
ATOM 14393 N N . ALA F 1 451 ? 157.957 160.016 185.843 1.00 149.67 451 ALA E N 1
ATOM 14394 C CA . ALA F 1 451 ? 159.074 160.207 184.931 1.00 149.67 451 ALA E CA 1
ATOM 14395 C C . ALA F 1 451 ? 159.137 161.618 184.364 1.00 149.67 451 ALA E C 1
ATOM 14396 O O . ALA F 1 451 ? 159.990 161.894 183.513 1.00 149.67 451 ALA E O 1
ATOM 14398 N N . SER F 1 452 ? 158.262 162.513 184.813 1.00 143.08 452 SER E N 1
ATOM 14399 C CA . SER F 1 452 ? 158.206 163.878 184.309 1.00 143.08 452 SER E CA 1
ATOM 14400 C C . SER F 1 452 ? 159.115 164.830 185.074 1.00 143.08 452 SER E C 1
ATOM 14401 O O . SER F 1 452 ? 159.086 166.036 184.814 1.00 143.08 452 SER E O 1
ATOM 14404 N N . ILE F 1 453 ? 159.912 164.320 186.016 1.00 140.57 453 ILE E N 1
ATOM 14405 C CA . ILE F 1 453 ? 160.842 165.173 186.744 1.00 140.57 453 ILE E CA 1
ATOM 14406 C C . ILE F 1 453 ? 161.917 165.670 185.792 1.00 140.57 453 ILE E C 1
ATOM 14407 O O . ILE F 1 453 ? 162.565 164.882 185.092 1.00 140.57 453 ILE E O 1
ATOM 14412 N N . PHE F 1 454 ? 162.114 166.985 185.761 1.00 151.66 454 PHE E N 1
ATOM 14413 C CA . PHE F 1 454 ? 163.125 167.569 184.889 1.00 151.66 454 PHE E CA 1
ATOM 14414 C C . PHE F 1 454 ? 164.514 167.187 185.381 1.00 151.66 454 PHE E C 1
ATOM 14415 O O . PHE F 1 454 ? 164.822 167.331 186.568 1.00 151.66 454 PHE E O 1
ATOM 14423 N N . GLY F 1 455 ? 165.350 166.702 184.470 1.00 160.51 455 GLY E N 1
ATOM 14424 C CA . GLY F 1 455 ? 166.700 166.311 184.822 1.00 160.51 455 GLY E CA 1
ATOM 14425 C C . GLY F 1 455 ? 166.933 164.824 184.668 1.00 160.51 455 GLY E C 1
ATOM 14426 O O . GLY F 1 455 ? 166.141 164.128 184.025 1.00 160.51 455 GLY E O 1
ATOM 14427 N N . SER F 1 456 ? 168.013 164.323 185.258 1.00 161.66 456 SER E N 1
ATOM 14428 C CA . SER F 1 456 ? 168.323 162.906 185.184 1.00 161.66 456 SER E CA 1
ATOM 14429 C C . SER F 1 456 ? 167.355 162.113 186.059 1.00 161.66 456 SER E C 1
ATOM 14430 O O . SER F 1 456 ? 166.633 162.662 186.895 1.00 161.66 456 SER E O 1
ATOM 14433 N N . ALA F 1 457 ? 167.340 160.795 185.864 1.00 157.61 457 ALA E N 1
ATOM 14434 C CA . ALA F 1 457 ? 166.453 159.924 186.621 1.00 157.61 457 ALA E CA 1
ATOM 14435 C C . ALA F 1 457 ? 166.871 159.765 188.076 1.00 157.61 457 ALA E C 1
ATOM 14436 O O . ALA F 1 457 ? 166.107 159.192 188.859 1.00 157.61 457 ALA E O 1
ATOM 14438 N N . LYS F 1 458 ? 168.055 160.257 188.453 1.00 152.23 458 LYS E N 1
ATOM 14439 C CA . LYS F 1 458 ? 168.535 160.097 189.822 1.00 152.23 458 LYS E CA 1
ATOM 14440 C C . LYS F 1 458 ? 167.578 160.725 190.828 1.00 152.23 458 LYS E C 1
ATOM 14441 O O . LYS F 1 458 ? 167.465 160.253 191.968 1.00 152.23 458 LYS E O 1
ATOM 14447 N N . ALA F 1 459 ? 166.874 161.785 190.422 1.00 146.39 459 ALA E N 1
ATOM 14448 C CA . ALA F 1 459 ? 165.969 162.474 191.336 1.00 146.39 459 ALA E CA 1
ATOM 14449 C C . ALA F 1 459 ? 164.869 161.548 191.833 1.00 146.39 459 ALA E C 1
ATOM 14450 O O . ALA F 1 459 ? 164.562 161.523 193.030 1.00 146.39 459 ALA E O 1
ATOM 14452 N N . SER F 1 460 ? 164.261 160.778 190.932 1.00 145.98 460 SER E N 1
ATOM 14453 C CA . SER F 1 460 ? 163.262 159.803 191.349 1.00 145.98 460 SER E CA 1
ATOM 14454 C C . SER F 1 460 ? 163.897 158.561 191.958 1.00 145.98 460 SER E C 1
ATOM 14455 O O . SER F 1 460 ? 163.258 157.876 192.765 1.00 145.98 460 SER E O 1
ATOM 14458 N N . GLN F 1 461 ? 165.140 158.251 191.585 1.00 152.15 461 GLN E N 1
ATOM 14459 C CA . GLN F 1 461 ? 165.779 157.031 192.068 1.00 152.15 461 GLN E CA 1
ATOM 14460 C C . GLN F 1 461 ? 166.131 157.130 193.547 1.00 152.15 461 GLN E C 1
ATOM 14461 O O . GLN F 1 461 ? 165.856 156.205 194.321 1.00 152.15 461 GLN E O 1
ATOM 14467 N N . GLU F 1 462 ? 166.738 158.240 193.965 1.00 147.71 462 GLU E N 1
ATOM 14468 C CA . GLU F 1 462 ? 167.234 158.367 195.330 1.00 147.71 462 GLU E CA 1
ATOM 14469 C C . GLU F 1 462 ? 166.259 159.079 196.260 1.00 147.71 462 GLU E C 1
ATOM 14470 O O . GLU F 1 462 ? 166.610 159.353 197.412 1.00 147.71 462 GLU E O 1
ATOM 14476 N N . ALA F 1 463 ? 165.051 159.380 195.797 1.00 136.30 463 ALA E N 1
ATOM 14477 C CA . ALA F 1 463 ? 164.051 159.995 196.655 1.00 136.30 463 ALA E CA 1
ATOM 14478 C C . ALA F 1 463 ? 163.238 158.929 197.378 1.00 136.30 463 ALA E C 1
ATOM 14479 O O . ALA F 1 463 ? 163.099 157.797 196.907 1.00 136.30 463 ALA E O 1
ATOM 14481 N N . ASP F 1 464 ? 162.701 159.300 198.540 1.00 134.72 464 ASP E N 1
ATOM 14482 C CA . ASP F 1 464 ? 161.892 158.385 199.333 1.00 134.72 464 ASP E CA 1
ATOM 14483 C C . ASP F 1 464 ? 160.398 158.650 199.225 1.00 134.72 464 ASP E C 1
ATOM 14484 O O . ASP F 1 464 ? 159.604 157.752 199.527 1.00 134.72 464 ASP E O 1
ATOM 14489 N N . ASN F 1 465 ? 159.997 159.849 198.814 1.00 133.43 465 ASN E N 1
ATOM 14490 C CA . ASN F 1 465 ? 158.595 160.170 198.593 1.00 133.43 465 ASN E CA 1
ATOM 14491 C C . ASN F 1 465 ? 158.492 161.093 197.389 1.00 133.43 465 ASN E C 1
ATOM 14492 O O . ASN F 1 465 ? 159.245 162.063 197.276 1.00 133.43 465 ASN E O 1
ATOM 14497 N N . VAL F 1 466 ? 157.557 160.784 196.492 1.00 126.18 466 VAL E N 1
ATOM 14498 C CA . VAL F 1 466 ? 157.478 161.455 195.200 1.00 126.18 466 VAL E CA 1
ATOM 14499 C C . VAL F 1 466 ? 156.096 162.097 195.083 1.00 126.18 466 VAL E C 1
ATOM 14500 O O . VAL F 1 466 ? 155.456 162.047 194.027 1.00 126.18 466 VAL E O 1
ATOM 14504 N N . LEU F 1 467 ? 155.596 162.638 196.194 1.00 123.29 467 LEU E N 1
ATOM 14505 C CA . LEU F 1 467 ? 154.322 163.351 196.216 1.00 123.29 467 LEU E CA 1
ATOM 14506 C C . LEU F 1 467 ? 154.212 164.310 195.040 1.00 123.29 467 LEU E C 1
ATOM 14507 O O . LEU F 1 467 ? 155.024 165.228 194.892 1.00 123.29 467 LEU E O 1
ATOM 14512 N N . ILE F 1 468 ? 153.202 164.095 194.201 1.00 131.44 468 ILE E N 1
ATOM 14513 C CA . ILE F 1 468 ? 153.058 164.809 192.938 1.00 131.44 468 ILE E CA 1
ATOM 14514 C C . ILE F 1 468 ? 151.625 165.310 192.815 1.00 131.44 468 ILE E C 1
ATOM 14515 O O . ILE F 1 468 ? 150.676 164.573 193.108 1.00 131.44 468 ILE E O 1
ATOM 14520 N N . LEU F 1 469 ? 151.471 166.563 192.398 1.00 131.43 469 LEU E N 1
ATOM 14521 C CA . LEU F 1 469 ? 150.161 167.171 192.227 1.00 131.43 469 LEU E CA 1
ATOM 14522 C C . LEU F 1 469 ? 149.624 166.925 190.821 1.00 131.43 469 LEU E C 1
ATOM 14523 O O . LEU F 1 469 ? 150.371 166.656 189.879 1.00 131.43 469 LEU E O 1
ATOM 14528 N N . GLN F 1 470 ? 148.303 167.022 190.694 1.00 140.75 470 GLN E N 1
ATOM 14529 C CA . GLN F 1 470 ? 147.618 166.886 189.417 1.00 140.75 470 GLN E CA 1
ATOM 14530 C C . GLN F 1 470 ? 146.651 168.045 189.239 1.00 140.75 470 GLN E C 1
ATOM 14531 O O . GLN F 1 470 ? 146.120 168.576 190.218 1.00 140.75 470 GLN E O 1
ATOM 14537 N N . GLU F 1 471 ? 146.428 168.434 187.988 1.00 142.68 471 GLU E N 1
ATOM 14538 C CA . GLU F 1 471 ? 145.563 169.555 187.655 1.00 142.68 471 GLU E CA 1
ATOM 14539 C C . GLU F 1 471 ? 144.477 169.110 186.687 1.00 142.68 471 GLU E C 1
ATOM 14540 O O . GLU F 1 471 ? 144.740 168.357 185.744 1.00 142.68 471 GLU E O 1
ATOM 14546 N N . LYS F 1 472 ? 143.257 169.577 186.928 1.00 150.01 472 LYS E N 1
ATOM 14547 C CA . LYS F 1 472 ? 142.132 169.392 186.017 1.00 150.01 472 LYS E CA 1
ATOM 14548 C C . LYS F 1 472 ? 141.811 170.769 185.443 1.00 150.01 472 LYS E C 1
ATOM 14549 O O . LYS F 1 472 ? 141.016 171.523 186.004 1.00 150.01 472 LYS E O 1
ATOM 14555 N N . LYS F 1 473 ? 142.443 171.091 184.317 1.00 156.33 473 LYS E N 1
ATOM 14556 C CA . LYS F 1 473 ? 142.389 172.435 183.744 1.00 156.33 473 LYS E CA 1
ATOM 14557 C C . LYS F 1 473 ? 140.999 172.705 183.185 1.00 156.33 473 LYS E C 1
ATOM 14558 O O . LYS F 1 473 ? 140.615 172.165 182.145 1.00 156.33 473 LYS E O 1
ATOM 14564 N N . LEU F 1 474 ? 140.238 173.546 183.877 1.00 156.49 474 LEU E N 1
ATOM 14565 C CA . LEU F 1 474 ? 138.978 174.056 183.361 1.00 156.49 474 LEU E CA 1
ATOM 14566 C C . LEU F 1 474 ? 139.237 175.382 182.646 1.00 156.49 474 LEU E C 1
ATOM 14567 O O . LEU F 1 474 ? 140.384 175.766 182.401 1.00 156.49 474 LEU E O 1
ATOM 14572 N N . VAL F 1 475 ? 138.170 176.100 182.304 1.00 161.42 475 VAL E N 1
ATOM 14573 C CA . VAL F 1 475 ? 138.304 177.365 181.591 1.00 161.42 475 VAL E CA 1
ATOM 14574 C C . VAL F 1 475 ? 138.189 178.520 182.579 1.00 161.42 475 VAL E C 1
ATOM 14575 O O . VAL F 1 475 ? 138.720 179.611 182.339 1.00 161.42 475 VAL E O 1
ATOM 14579 N N . THR F 1 476 ? 137.510 178.287 183.702 1.00 160.48 476 THR E N 1
ATOM 14580 C CA . THR F 1 476 ? 137.279 179.328 184.705 1.00 160.48 476 THR E CA 1
ATOM 14581 C C . THR F 1 476 ? 137.365 178.694 186.090 1.00 160.48 476 THR E C 1
ATOM 14582 O O . THR F 1 476 ? 136.477 177.930 186.481 1.00 160.48 476 THR E O 1
ATOM 14586 N N . CYS F 1 477 ? 138.435 179.017 186.827 1.00 160.53 477 CYS E N 1
ATOM 14587 C CA . CYS F 1 477 ? 138.637 178.561 188.199 1.00 160.53 477 CYS E CA 1
ATOM 14588 C C . CYS F 1 477 ? 138.611 177.039 188.269 1.00 160.53 477 CYS E C 1
ATOM 14589 O O . CYS F 1 477 ? 137.646 176.460 188.784 1.00 160.53 477 CYS E O 1
ATOM 14592 N N . PRO F 1 478 ? 139.641 176.359 187.755 1.00 156.42 478 PRO E N 1
ATOM 14593 C CA . PRO F 1 478 ? 139.595 174.892 187.666 1.00 156.42 478 PRO E CA 1
ATOM 14594 C C . PRO F 1 478 ? 139.403 174.197 189.006 1.00 156.42 478 PRO E C 1
ATOM 14595 O O . PRO F 1 478 ? 138.421 173.473 189.196 1.00 156.42 478 PRO E O 1
ATOM 14599 N N . GLY F 1 479 ? 140.326 174.414 189.939 1.00 150.37 479 GLY E N 1
ATOM 14600 C CA . GLY F 1 479 ? 140.212 173.793 191.242 1.00 150.37 479 GLY E CA 1
ATOM 14601 C C . GLY F 1 479 ? 140.293 172.273 191.172 1.00 150.37 479 GLY E C 1
ATOM 14602 O O . GLY F 1 479 ? 140.748 171.681 190.189 1.00 150.37 479 GLY E O 1
ATOM 14603 N N . ARG F 1 480 ? 139.822 171.646 192.250 1.00 145.85 480 ARG E N 1
ATOM 14604 C CA . ARG F 1 480 ? 139.759 170.190 192.369 1.00 145.85 480 ARG E CA 1
ATOM 14605 C C . ARG F 1 480 ? 141.123 169.551 192.114 1.00 145.85 480 ARG E C 1
ATOM 14606 O O . ARG F 1 480 ? 141.261 168.594 191.350 1.00 145.85 480 ARG E O 1
ATOM 14614 N N . ARG F 1 481 ? 142.143 170.100 192.766 1.00 133.93 481 ARG E N 1
ATOM 14615 C CA . ARG F 1 481 ? 143.485 169.549 192.655 1.00 133.93 481 ARG E CA 1
ATOM 14616 C C . ARG F 1 481 ? 143.544 168.164 193.286 1.00 133.93 481 ARG E C 1
ATOM 14617 O O . ARG F 1 481 ? 142.882 167.891 194.291 1.00 133.93 481 ARG E O 1
ATOM 14625 N N . SER F 1 482 ? 144.344 167.285 192.690 1.00 136.37 482 SER E N 1
ATOM 14626 C CA . SER F 1 482 ? 144.513 165.921 193.170 1.00 136.37 482 SER E CA 1
ATOM 14627 C C . SER F 1 482 ? 145.978 165.671 193.491 1.00 136.37 482 SER E C 1
ATOM 14628 O O . SER F 1 482 ? 146.869 166.138 192.775 1.00 136.37 482 SER E O 1
ATOM 14631 N N . LEU F 1 483 ? 146.222 164.935 194.571 1.00 133.00 483 LEU E N 1
ATOM 14632 C CA . LEU F 1 483 ? 147.568 164.609 195.021 1.00 133.00 483 LEU E CA 1
ATOM 14633 C C . LEU F 1 483 ? 147.785 163.106 194.920 1.00 133.00 483 LEU E C 1
ATOM 14634 O O . LEU F 1 483 ? 146.942 162.323 195.367 1.00 133.00 483 LEU E O 1
ATOM 14639 N N . GLN F 1 484 ? 148.911 162.708 194.334 1.00 135.92 484 GLN E N 1
ATOM 14640 C CA . GLN F 1 484 ? 149.272 161.305 194.203 1.00 135.92 484 GLN E CA 1
ATOM 14641 C C . GLN F 1 484 ? 150.580 161.032 194.932 1.00 135.92 484 GLN E C 1
ATOM 14642 O O . GLN F 1 484 ? 151.422 161.921 195.089 1.00 135.92 484 GLN E O 1
ATOM 14648 N N . VAL F 1 485 ? 150.740 159.791 195.373 1.00 130.87 485 VAL E N 1
ATOM 14649 C CA . VAL F 1 485 ? 151.961 159.329 196.029 1.00 130.87 485 VAL E CA 1
ATOM 14650 C C . VAL F 1 485 ? 152.445 158.126 195.228 1.00 130.87 485 VAL E C 1
ATOM 14651 O O . VAL F 1 485 ? 152.037 156.988 195.471 1.00 130.87 485 VAL E O 1
ATOM 14655 N N . THR F 1 486 ? 153.327 158.374 194.258 1.00 135.03 486 THR E N 1
ATOM 14656 C CA . THR F 1 486 ? 153.766 157.310 193.362 1.00 135.03 486 THR E CA 1
ATOM 14657 C C . THR F 1 486 ? 154.738 156.344 194.030 1.00 135.03 486 THR E C 1
ATOM 14658 O O . THR F 1 486 ? 154.645 155.132 193.808 1.00 135.03 486 THR E O 1
ATOM 14662 N N . LYS F 1 487 ? 155.668 156.847 194.838 1.00 136.38 487 LYS E N 1
ATOM 14663 C CA . LYS F 1 487 ? 156.676 156.010 195.472 1.00 136.38 487 LYS E CA 1
ATOM 14664 C C . LYS F 1 487 ? 156.642 156.207 196.979 1.00 136.38 487 LYS E C 1
ATOM 14665 O O . LYS F 1 487 ? 156.423 157.320 197.466 1.00 136.38 487 LYS E O 1
ATOM 14671 N N . ASN F 1 488 ? 156.864 155.116 197.712 1.00 141.75 488 ASN E N 1
ATOM 14672 C CA . ASN F 1 488 ? 156.850 155.150 199.173 1.00 141.75 488 ASN E CA 1
ATOM 14673 C C . ASN F 1 488 ? 157.774 154.036 199.658 1.00 141.75 488 ASN E C 1
ATOM 14674 O O . ASN F 1 488 ? 157.401 152.861 199.626 1.00 141.75 488 ASN E O 1
ATOM 14679 N N . ARG F 1 489 ? 158.979 154.413 200.094 1.00 137.09 489 ARG E N 1
ATOM 14680 C CA . ARG F 1 489 ? 159.959 153.413 200.507 1.00 137.09 489 ARG E CA 1
ATOM 14681 C C . ARG F 1 489 ? 159.496 152.654 201.745 1.00 137.09 489 ARG E C 1
ATOM 14682 O O . ARG F 1 489 ? 159.630 151.427 201.815 1.00 137.09 489 ARG E O 1
ATOM 14690 N N . PHE F 1 490 ? 158.947 153.360 202.728 1.00 144.00 490 PHE E N 1
ATOM 14691 C CA . PHE F 1 490 ? 158.481 152.741 203.962 1.00 144.00 490 PHE E CA 1
ATOM 14692 C C . PHE F 1 490 ? 156.993 152.439 203.844 1.00 144.00 490 PHE E C 1
ATOM 14693 O O . PHE F 1 490 ? 156.184 153.357 203.664 1.00 144.00 490 PHE E O 1
ATOM 14701 N N . ASP F 1 491 ? 156.635 151.159 203.957 1.00 151.78 491 ASP E N 1
ATOM 14702 C CA . ASP F 1 491 ? 155.246 150.712 203.864 1.00 151.78 491 ASP E CA 1
ATOM 14703 C C . ASP F 1 491 ? 154.607 151.204 202.564 1.00 151.78 491 ASP E C 1
ATOM 14704 O O . ASP F 1 491 ? 153.691 152.030 202.561 1.00 151.78 491 ASP E O 1
ATOM 14709 N N . GLY F 1 492 ? 155.129 150.689 201.452 1.00 154.28 492 GLY E N 1
ATOM 14710 C CA . GLY F 1 492 ? 154.742 151.139 200.128 1.00 154.28 492 GLY E CA 1
ATOM 14711 C C . GLY F 1 492 ? 153.249 151.195 199.882 1.00 154.28 492 GLY E C 1
ATOM 14712 O O . GLY F 1 492 ? 152.575 150.163 199.834 1.00 154.28 492 GLY E O 1
ATOM 14713 N N . ASP F 1 493 ? 152.726 152.408 199.723 1.00 151.39 493 ASP E N 1
ATOM 14714 C CA . ASP F 1 493 ? 151.308 152.614 199.476 1.00 151.39 493 ASP E CA 1
ATOM 14715 C C . ASP F 1 493 ? 151.149 153.736 198.463 1.00 151.39 493 ASP E C 1
ATOM 14716 O O . ASP F 1 493 ? 151.841 154.754 198.541 1.00 151.39 493 ASP E O 1
ATOM 14721 N N . VAL F 1 494 ? 150.238 153.540 197.514 1.00 152.76 494 VAL E N 1
ATOM 14722 C CA . VAL F 1 494 ? 149.978 154.502 196.451 1.00 152.76 494 VAL E CA 1
ATOM 14723 C C . VAL F 1 494 ? 148.488 154.809 196.444 1.00 152.76 494 VAL E C 1
ATOM 14724 O O . VAL F 1 494 ? 147.662 153.892 196.496 1.00 152.76 494 VAL E O 1
ATOM 14728 N N . GLY F 1 495 ? 148.146 156.091 196.387 1.00 148.71 495 GLY E N 1
ATOM 14729 C CA . GLY F 1 495 ? 146.748 156.482 196.358 1.00 148.71 495 GLY E CA 1
ATOM 14730 C C . GLY F 1 495 ? 146.607 157.947 196.017 1.00 148.71 495 GLY E C 1
ATOM 14731 O O . GLY F 1 495 ? 147.581 158.704 196.004 1.00 148.71 495 GLY E O 1
ATOM 14732 N N . ILE F 1 496 ? 145.363 158.337 195.734 1.00 139.27 496 ILE E N 1
ATOM 14733 C CA . ILE F 1 496 ? 145.026 159.711 195.396 1.00 139.27 496 ILE E CA 1
ATOM 14734 C C . ILE F 1 496 ? 143.826 160.140 196.227 1.00 139.27 496 ILE E C 1
ATOM 14735 O O . ILE F 1 496 ? 143.068 159.315 196.742 1.00 139.27 496 ILE E O 1
ATOM 14740 N N . PHE F 1 497 ? 143.662 161.455 196.353 1.00 139.64 497 PHE E N 1
ATOM 14741 C CA . PHE F 1 497 ? 142.527 162.020 197.070 1.00 139.64 497 PHE E CA 1
ATOM 14742 C C . PHE F 1 497 ? 142.300 163.464 196.637 1.00 139.64 497 PHE E C 1
ATOM 14743 O O . PHE F 1 497 ? 143.242 164.266 196.621 1.00 139.64 497 PHE E O 1
ATOM 14751 N N . PRO F 1 498 ? 141.075 163.825 196.264 1.00 142.94 498 PRO E N 1
ATOM 14752 C CA . PRO F 1 498 ? 140.808 165.205 195.848 1.00 142.94 498 PRO E CA 1
ATOM 14753 C C . PRO F 1 498 ? 140.940 166.179 197.007 1.00 142.94 498 PRO E C 1
ATOM 14754 O O . PRO F 1 498 ? 140.766 165.822 198.175 1.00 142.94 498 PRO E O 1
ATOM 14758 N N . LEU F 1 499 ? 141.257 167.425 196.668 1.00 144.56 499 LEU E N 1
ATOM 14759 C CA . LEU F 1 499 ? 141.374 168.498 197.643 1.00 144.56 499 LEU E CA 1
ATOM 14760 C C . LEU F 1 499 ? 140.586 169.708 197.165 1.00 144.56 499 LEU E C 1
ATOM 14761 O O . LEU F 1 499 ? 140.449 169.944 195.962 1.00 144.56 499 LEU E O 1
ATOM 14766 N N . ASP F 1 500 ? 140.067 170.471 198.120 1.00 151.27 500 ASP E N 1
ATOM 14767 C CA . ASP F 1 500 ? 139.365 171.714 197.840 1.00 151.27 500 ASP E CA 1
ATOM 14768 C C . ASP F 1 500 ? 140.077 172.875 198.521 1.00 151.27 500 ASP E C 1
ATOM 14769 O O . ASP F 1 500 ? 140.716 172.721 199.565 1.00 151.27 500 ASP E O 1
ATOM 14774 N N . PHE F 1 501 ? 139.951 174.053 197.916 1.00 140.26 501 PHE E N 1
ATOM 14775 C CA . PHE F 1 501 ? 140.677 175.242 198.350 1.00 140.26 501 PHE E CA 1
ATOM 14776 C C . PHE F 1 501 ? 139.685 176.267 198.878 1.00 140.26 501 PHE E C 1
ATOM 14777 O O . PHE F 1 501 ? 138.850 176.775 198.123 1.00 140.26 501 PHE E O 1
ATOM 14785 N N . ILE F 1 502 ? 139.779 176.572 200.168 1.00 141.02 502 ILE E N 1
ATOM 14786 C CA . ILE F 1 502 ? 138.969 177.624 200.773 1.00 141.02 502 ILE E CA 1
ATOM 14787 C C . ILE F 1 502 ? 139.658 178.955 200.496 1.00 141.02 502 ILE E C 1
ATOM 14788 O O . ILE F 1 502 ? 140.739 179.226 201.023 1.00 141.02 502 ILE E O 1
ATOM 14793 N N . LYS F 1 503 ? 139.032 179.789 199.663 1.00 137.56 503 LYS E N 1
ATOM 14794 C CA . LYS F 1 503 ? 139.643 181.061 199.291 1.00 137.56 503 LYS E CA 1
ATOM 14795 C C . LYS F 1 503 ? 139.774 181.999 200.484 1.00 137.56 503 LYS E C 1
ATOM 14796 O O . LYS F 1 503 ? 140.734 182.775 200.555 1.00 137.56 503 LYS E O 1
ATOM 14802 N N . SER F 1 504 ? 138.827 181.947 201.422 1.00 144.03 504 SER E N 1
ATOM 14803 C CA . SER F 1 504 ? 138.853 182.874 202.549 1.00 144.03 504 SER E CA 1
ATOM 14804 C C . SER F 1 504 ? 140.080 182.657 203.425 1.00 144.03 504 SER E C 1
ATOM 14805 O O . SER F 1 504 ? 140.752 183.619 203.813 1.00 144.03 504 SER E O 1
ATOM 14808 N N . SER F 1 505 ? 140.394 181.404 203.743 1.00 144.15 505 SER E N 1
ATOM 14809 C CA . SER F 1 505 ? 141.489 181.094 204.651 1.00 144.15 505 SER E CA 1
ATOM 14810 C C . SER F 1 505 ? 142.788 180.754 203.936 1.00 144.15 505 SER E C 1
ATOM 14811 O O . SER F 1 505 ? 143.809 180.557 204.603 1.00 144.15 505 SER E O 1
ATOM 14814 N N . LEU F 1 506 ? 142.778 180.684 202.603 1.00 141.83 506 LEU E N 1
ATOM 14815 C CA . LEU F 1 506 ? 143.959 180.329 201.813 1.00 141.83 506 LEU E CA 1
ATOM 14816 C C . LEU F 1 506 ? 144.555 178.995 202.248 1.00 141.83 506 LEU E C 1
ATOM 14817 O O . LEU F 1 506 ? 145.772 178.802 202.198 1.00 141.83 506 LEU E O 1
ATOM 14822 N N . THR F 1 507 ? 143.709 178.063 202.672 1.00 138.82 507 THR E N 1
ATOM 14823 C CA . THR F 1 507 ? 144.154 176.763 203.145 1.00 138.82 507 THR E CA 1
ATOM 14824 C C . THR F 1 507 ? 143.533 175.662 202.299 1.00 138.82 507 THR E C 1
ATOM 14825 O O . THR F 1 507 ? 142.430 175.812 201.764 1.00 138.82 507 THR E O 1
ATOM 14829 N N . PHE F 1 508 ? 144.259 174.555 202.174 1.00 137.12 508 PHE E N 1
ATOM 14830 C CA . PHE F 1 508 ? 143.765 173.391 201.449 1.00 137.12 508 PHE E CA 1
ATOM 14831 C C . PHE F 1 508 ? 142.936 172.545 202.406 1.00 137.12 508 PHE E C 1
ATOM 14832 O O . PHE F 1 508 ? 143.481 171.873 203.286 1.00 137.12 508 PHE E O 1
ATOM 14840 N N . SER F 1 509 ? 141.618 172.582 202.233 1.00 150.40 509 SER E N 1
ATOM 14841 C CA . SER F 1 509 ? 140.708 171.944 203.170 1.00 150.40 509 SER E CA 1
ATOM 14842 C C . SER F 1 509 ? 140.814 170.424 203.083 1.00 150.40 509 SER E C 1
ATOM 14843 O O . SER F 1 509 ? 141.534 169.862 202.252 1.00 150.40 509 SER E O 1
ATOM 14846 N N . ALA F 1 510 ? 140.077 169.759 203.967 1.00 163.01 510 ALA E N 1
ATOM 14847 C CA . ALA F 1 510 ? 140.018 168.310 203.949 1.00 163.01 510 ALA E CA 1
ATOM 14848 C C . ALA F 1 510 ? 139.320 167.831 202.678 1.00 163.01 510 ALA E C 1
ATOM 14849 O O . ALA F 1 510 ? 138.518 168.562 202.090 1.00 163.01 510 ALA E O 1
ATOM 14851 N N . PRO F 1 511 ? 139.628 166.619 202.220 1.00 164.23 511 PRO E N 1
ATOM 14852 C CA . PRO F 1 511 ? 138.985 166.103 201.005 1.00 164.23 511 PRO E CA 1
ATOM 14853 C C . PRO F 1 511 ? 137.468 166.112 201.122 1.00 164.23 511 PRO E C 1
ATOM 14854 O O . PRO F 1 511 ? 136.902 165.763 202.160 1.00 164.23 511 PRO E O 1
ATOM 14858 N N . ILE F 1 512 ? 136.809 166.521 200.042 1.00 163.12 512 ILE E N 1
ATOM 14859 C CA . ILE F 1 512 ? 135.356 166.600 200.016 1.00 163.12 512 ILE E CA 1
ATOM 14860 C C . ILE F 1 512 ? 134.809 165.795 198.845 1.00 163.12 512 ILE E C 1
ATOM 14861 O O . ILE F 1 512 ? 135.365 165.824 197.747 1.00 163.12 512 ILE E O 1
ATOM 14866 N N . HIS G 1 244 ? 177.274 120.245 160.254 1.00 355.03 244 HIS F N 1
ATOM 14867 C CA . HIS G 1 244 ? 176.948 121.601 160.679 1.00 355.03 244 HIS F CA 1
ATOM 14868 C C . HIS G 1 244 ? 176.047 121.556 161.911 1.00 355.03 244 HIS F C 1
ATOM 14869 O O . HIS G 1 244 ? 175.377 120.553 162.161 1.00 355.03 244 HIS F O 1
ATOM 14876 N N . LYS G 1 245 ? 176.039 122.647 162.683 1.00 355.42 245 LYS F N 1
ATOM 14877 C CA . LYS G 1 245 ? 175.268 122.685 163.922 1.00 355.42 245 LYS F CA 1
ATOM 14878 C C . LYS G 1 245 ? 173.770 122.551 163.685 1.00 355.42 245 LYS F C 1
ATOM 14879 O O . LYS G 1 245 ? 173.046 122.135 164.596 1.00 355.42 245 LYS F O 1
ATOM 14885 N N . SER G 1 246 ? 173.288 122.893 162.493 1.00 356.32 246 SER F N 1
ATOM 14886 C CA . SER G 1 246 ? 171.872 122.757 162.193 1.00 356.32 246 SER F CA 1
ATOM 14887 C C . SER G 1 246 ? 171.474 121.286 162.138 1.00 356.32 246 SER F C 1
ATOM 14888 O O . SER G 1 246 ? 172.301 120.404 161.889 1.00 356.32 246 SER F O 1
ATOM 14891 N N . ILE G 1 247 ? 170.187 121.029 162.384 1.00 360.35 247 ILE F N 1
ATOM 14892 C CA . ILE G 1 247 ? 169.677 119.664 162.346 1.00 360.35 247 ILE F CA 1
ATOM 14893 C C . ILE G 1 247 ? 169.823 119.108 160.938 1.00 360.35 247 ILE F C 1
ATOM 14894 O O . ILE G 1 247 ? 169.455 119.759 159.953 1.00 360.35 247 ILE F O 1
ATOM 14899 N N . VAL G 1 248 ? 170.375 117.898 160.837 1.00 367.82 248 VAL F N 1
ATOM 14900 C CA . VAL G 1 248 ? 170.595 117.290 159.528 1.00 367.82 248 VAL F CA 1
ATOM 14901 C C . VAL G 1 248 ? 169.262 116.958 158.866 1.00 367.82 248 VAL F C 1
ATOM 14902 O O . VAL G 1 248 ? 168.918 117.508 157.814 1.00 367.82 248 VAL F O 1
ATOM 14906 N N . SER G 1 249 ? 168.491 116.070 159.480 1.00 374.80 249 SER F N 1
ATOM 14907 C CA . SER G 1 249 ? 167.205 115.637 158.939 1.00 374.80 249 SER F CA 1
ATOM 14908 C C . SER G 1 249 ? 166.474 114.851 160.024 1.00 374.80 249 SER F C 1
ATOM 14909 O O . SER G 1 249 ? 166.931 114.765 161.170 1.00 374.80 249 SER F O 1
ATOM 14912 N N . PHE G 1 250 ? 165.327 114.279 159.653 1.00 384.84 250 PHE F N 1
ATOM 14913 C CA . PHE G 1 250 ? 164.549 113.410 160.528 1.00 384.84 250 PHE F CA 1
ATOM 14914 C C . PHE G 1 250 ? 165.231 112.067 160.771 1.00 384.84 250 PHE F C 1
ATOM 14915 O O . PHE G 1 250 ? 164.831 111.339 161.686 1.00 384.84 250 PHE F O 1
ATOM 14923 N N . LYS G 1 251 ? 166.280 111.753 160.006 1.00 383.94 251 LYS F N 1
ATOM 14924 C CA . LYS G 1 251 ? 166.924 110.445 160.081 1.00 383.94 251 LYS F CA 1
ATOM 14925 C C . LYS G 1 251 ? 167.515 110.165 161.459 1.00 383.94 251 LYS F C 1
ATOM 14926 O O . LYS G 1 251 ? 167.652 108.999 161.849 1.00 383.94 251 LYS F O 1
ATOM 14932 N N . GLN G 1 252 ? 167.847 111.206 162.223 1.00 381.85 252 GLN F N 1
ATOM 14933 C CA . GLN G 1 252 ? 168.647 110.999 163.427 1.00 381.85 252 GLN F CA 1
ATOM 14934 C C . GLN G 1 252 ? 167.838 110.379 164.565 1.00 381.85 252 GLN F C 1
ATOM 14935 O O . GLN G 1 252 ? 168.118 109.255 164.995 1.00 381.85 252 GLN F O 1
ATOM 14941 N N . LEU G 1 253 ? 166.829 111.092 165.068 1.00 384.20 253 LEU F N 1
ATOM 14942 C CA . LEU G 1 253 ? 166.203 110.690 166.329 1.00 384.20 253 LEU F CA 1
ATOM 14943 C C . LEU G 1 253 ? 165.111 109.640 166.135 1.00 384.20 253 LEU F C 1
ATOM 14944 O O . LEU G 1 253 ? 165.232 108.508 166.614 1.00 384.20 253 LEU F O 1
ATOM 14949 N N . ARG G 1 254 ? 164.024 110.020 165.455 1.00 386.96 254 ARG F N 1
ATOM 14950 C CA . ARG G 1 254 ? 162.822 109.205 165.271 1.00 386.96 254 ARG F CA 1
ATOM 14951 C C . ARG G 1 254 ? 162.090 108.959 166.588 1.00 386.96 254 ARG F C 1
ATOM 14952 O O . ARG G 1 254 ? 160.973 108.431 166.592 1.00 386.96 254 ARG F O 1
ATOM 14960 N N . GLU G 1 255 ? 162.685 109.374 167.706 1.00 387.69 255 GLU F N 1
ATOM 14961 C CA . GLU G 1 255 ? 162.141 109.051 169.020 1.00 387.69 255 GLU F CA 1
ATOM 14962 C C . GLU G 1 255 ? 161.062 110.030 169.456 1.00 387.69 255 GLU F C 1
ATOM 14963 O O . GLU G 1 255 ? 160.092 109.630 170.109 1.00 387.69 255 GLU F O 1
ATOM 14969 N N . ASP G 1 256 ? 161.210 111.306 169.094 1.00 384.32 256 ASP F N 1
ATOM 14970 C CA . ASP G 1 256 ? 160.217 112.310 169.452 1.00 384.32 256 ASP F CA 1
ATOM 14971 C C . ASP G 1 256 ? 158.846 111.992 168.873 1.00 384.32 256 ASP F C 1
ATOM 14972 O O . ASP G 1 256 ? 157.832 112.421 169.434 1.00 384.32 256 ASP F O 1
ATOM 14977 N N . VAL G 1 257 ? 158.792 111.250 167.768 1.00 384.01 257 VAL F N 1
ATOM 14978 C CA . VAL G 1 257 ? 157.530 110.812 167.199 1.00 384.01 257 VAL F CA 1
ATOM 14979 C C . VAL G 1 257 ? 157.246 109.340 167.480 1.00 384.01 257 VAL F C 1
ATOM 14980 O O . VAL G 1 257 ? 156.075 108.943 167.497 1.00 384.01 257 VAL F O 1
ATOM 14984 N N . TYR G 1 258 ? 158.277 108.519 167.700 1.00 383.67 258 TYR F N 1
ATOM 14985 C CA . TYR G 1 258 ? 158.043 107.124 168.056 1.00 383.67 258 TYR F CA 1
ATOM 14986 C C . TYR G 1 258 ? 157.396 107.007 169.431 1.00 383.67 258 TYR F C 1
ATOM 14987 O O . TYR G 1 258 ? 156.514 106.165 169.638 1.00 383.67 258 TYR F O 1
ATOM 14996 N N . GLY G 1 259 ? 157.819 107.838 170.379 1.00 380.73 259 GLY F N 1
ATOM 14997 C CA . GLY G 1 259 ? 157.260 107.812 171.717 1.00 380.73 259 GLY F CA 1
ATOM 14998 C C . GLY G 1 259 ? 156.099 108.768 171.900 1.00 380.73 259 GLY F C 1
ATOM 14999 O O . GLY G 1 259 ? 154.973 108.477 171.496 1.00 380.73 259 GLY F O 1
ATOM 15000 N N . GLY G 1 269 ? 173.287 124.210 190.225 1.00 197.03 269 GLY F N 1
ATOM 15001 C CA . GLY G 1 269 ? 173.694 123.605 191.480 1.00 197.03 269 GLY F CA 1
ATOM 15002 C C . GLY G 1 269 ? 172.613 123.642 192.543 1.00 197.03 269 GLY F C 1
ATOM 15003 O O . GLY G 1 269 ? 171.695 122.822 192.535 1.00 197.03 269 GLY F O 1
ATOM 15004 N N . VAL G 1 270 ? 172.725 124.600 193.465 1.00 193.64 270 VAL F N 1
ATOM 15005 C CA . VAL G 1 270 ? 171.744 124.720 194.535 1.00 193.64 270 VAL F CA 1
ATOM 15006 C C . VAL G 1 270 ? 170.421 125.197 193.959 1.00 193.64 270 VAL F C 1
ATOM 15007 O O . VAL G 1 270 ? 170.367 126.177 193.205 1.00 193.64 270 VAL F O 1
ATOM 15011 N N . LYS G 1 271 ? 169.343 124.503 194.312 1.00 196.04 271 LYS F N 1
ATOM 15012 C CA . LYS G 1 271 ? 168.019 124.837 193.817 1.00 196.04 271 LYS F CA 1
ATOM 15013 C C . LYS G 1 271 ? 167.281 125.716 194.826 1.00 196.04 271 LYS F C 1
ATOM 15014 O O . LYS G 1 271 ? 167.794 126.050 195.897 1.00 196.04 271 LYS F O 1
ATOM 15020 N N . TRP G 1 272 ? 166.057 126.094 194.478 1.00 194.01 272 TRP F N 1
ATOM 15021 C CA . TRP G 1 272 ? 165.257 127.014 195.271 1.00 194.01 272 TRP F CA 1
ATOM 15022 C C . TRP G 1 272 ? 164.010 126.319 195.801 1.00 194.01 272 TRP F C 1
ATOM 15023 O O . TRP G 1 272 ? 163.430 125.451 195.144 1.00 194.01 272 TRP F O 1
ATOM 15034 N N . THR G 1 273 ? 163.602 126.713 197.006 1.00 191.83 273 THR F N 1
ATOM 15035 C CA . THR G 1 273 ? 162.460 126.115 197.685 1.00 191.83 273 THR F CA 1
ATOM 15036 C C . THR G 1 273 ? 161.201 126.963 197.585 1.00 191.83 273 THR F C 1
ATOM 15037 O O . THR G 1 273 ? 160.126 126.440 197.276 1.00 191.83 273 THR F O 1
ATOM 15041 N N . ARG G 1 274 ? 161.306 128.265 197.835 1.00 189.48 274 ARG F N 1
ATOM 15042 C CA . ARG G 1 274 ? 160.152 129.153 197.821 1.00 189.48 274 ARG F CA 1
ATOM 15043 C C . ARG G 1 274 ? 159.839 129.709 196.438 1.00 189.48 274 ARG F C 1
ATOM 15044 O O . ARG G 1 274 ? 158.846 130.428 196.289 1.00 189.48 274 ARG F O 1
ATOM 15052 N N . PHE G 1 275 ? 160.647 129.392 195.428 1.00 187.36 275 PHE F N 1
ATOM 15053 C CA . PHE G 1 275 ? 160.458 129.902 194.070 1.00 187.36 275 PHE F CA 1
ATOM 15054 C C . PHE G 1 275 ? 160.445 128.728 193.101 1.00 187.36 275 PHE F C 1
ATOM 15055 O O . PHE G 1 275 ? 161.424 128.493 192.379 1.00 187.36 275 PHE F O 1
ATOM 15063 N N . PRO G 1 276 ? 159.351 127.963 193.062 1.00 188.57 276 PRO F N 1
ATOM 15064 C CA . PRO G 1 276 ? 159.298 126.820 192.137 1.00 188.57 276 PRO F CA 1
ATOM 15065 C C . PRO G 1 276 ? 159.354 127.220 190.674 1.00 188.57 276 PRO F C 1
ATOM 15066 O O . PRO G 1 276 ? 159.874 126.452 189.856 1.00 188.57 276 PRO F O 1
ATOM 15070 N N . GLU G 1 277 ? 158.831 128.396 190.318 1.00 190.53 277 GLU F N 1
ATOM 15071 C CA . GLU G 1 277 ? 158.795 128.793 188.914 1.00 190.53 277 GLU F CA 1
ATOM 15072 C C . GLU G 1 277 ? 160.194 129.064 188.374 1.00 190.53 277 GLU F C 1
ATOM 15073 O O . GLU G 1 277 ? 160.481 128.775 187.207 1.00 190.53 277 GLU F O 1
ATOM 15079 N N . LEU G 1 278 ? 161.076 129.624 189.203 1.00 190.96 278 LEU F N 1
ATOM 15080 C CA . LEU G 1 278 ? 162.434 129.911 188.760 1.00 190.96 278 LEU F CA 1
ATOM 15081 C C . LEU G 1 278 ? 163.294 128.661 188.631 1.00 190.96 278 LEU F C 1
ATOM 15082 O O . LEU G 1 278 ? 164.362 128.729 188.015 1.00 190.96 278 LEU F O 1
ATOM 15087 N N . ASN G 1 279 ? 162.861 127.529 189.190 1.00 193.12 279 ASN F N 1
ATOM 15088 C CA . ASN G 1 279 ? 163.622 126.293 189.066 1.00 193.12 279 ASN F CA 1
ATOM 15089 C C . ASN G 1 279 ? 163.550 125.692 187.669 1.00 193.12 279 ASN F C 1
ATOM 15090 O O . ASN G 1 279 ? 164.434 124.912 187.300 1.00 193.12 279 ASN F O 1
ATOM 15095 N N . ARG G 1 280 ? 162.524 126.030 186.889 1.00 193.24 280 ARG F N 1
ATOM 15096 C CA . ARG G 1 280 ? 162.380 125.529 185.529 1.00 193.24 280 ARG F CA 1
ATOM 15097 C C . ARG G 1 280 ? 162.803 126.552 184.483 1.00 193.24 280 ARG F C 1
ATOM 15098 O O . ARG G 1 280 ? 162.611 126.316 183.285 1.00 193.24 280 ARG F O 1
ATOM 15106 N N . ILE G 1 281 ? 163.370 127.681 184.904 1.00 190.54 281 ILE F N 1
ATOM 15107 C CA . ILE G 1 281 ? 163.842 128.700 183.974 1.00 190.54 281 ILE F CA 1
ATOM 15108 C C . ILE G 1 281 ? 165.343 128.876 184.157 1.00 190.54 281 ILE F C 1
ATOM 15109 O O . ILE G 1 281 ? 166.119 128.719 183.208 1.00 190.54 281 ILE F O 1
ATOM 15114 N N . LEU G 1 282 ? 165.760 129.204 185.377 1.00 189.64 282 LEU F N 1
ATOM 15115 C CA . LEU G 1 282 ? 167.174 129.328 185.699 1.00 189.64 282 LEU F CA 1
ATOM 15116 C C . LEU G 1 282 ? 167.831 127.990 186.006 1.00 189.64 282 LEU F C 1
ATOM 15117 O O . LEU G 1 282 ? 169.064 127.923 186.066 1.00 189.64 282 LEU F O 1
ATOM 15122 N N . LYS G 1 283 ? 167.042 126.936 186.209 1.00 193.24 283 LYS F N 1
ATOM 15123 C CA . LYS G 1 283 ? 167.514 125.578 186.468 1.00 193.24 283 LYS F CA 1
ATOM 15124 C C . LYS G 1 283 ? 168.387 125.477 187.712 1.00 193.24 283 LYS F C 1
ATOM 15125 O O . LYS G 1 283 ? 169.160 124.520 187.844 1.00 193.24 283 LYS F O 1
ATOM 15131 N N . GLY G 1 284 ? 168.289 126.436 188.631 1.00 193.08 284 GLY F N 1
ATOM 15132 C CA . GLY G 1 284 ? 169.023 126.399 189.874 1.00 193.08 284 GLY F CA 1
ATOM 15133 C C . GLY G 1 284 ? 169.986 127.559 189.963 1.00 193.08 284 GLY F C 1
ATOM 15134 O O . GLY G 1 284 ? 169.908 128.522 189.192 1.00 193.08 284 GLY F O 1
ATOM 15135 N N . HIS G 1 285 ? 170.906 127.462 190.920 1.00 191.29 285 HIS F N 1
ATOM 15136 C CA . HIS G 1 285 ? 171.918 128.482 191.161 1.00 191.29 285 HIS F CA 1
ATOM 15137 C C . HIS G 1 285 ? 173.290 127.864 190.943 1.00 191.29 285 HIS F C 1
ATOM 15138 O O . HIS G 1 285 ? 173.620 126.846 191.562 1.00 191.29 285 HIS F O 1
ATOM 15145 N N . ARG G 1 286 ? 174.085 128.477 190.071 1.00 191.59 286 ARG F N 1
ATOM 15146 C CA . ARG G 1 286 ? 175.397 127.965 189.699 1.00 191.59 286 ARG F CA 1
ATOM 15147 C C . ARG G 1 286 ? 176.461 128.992 190.055 1.00 191.59 286 ARG F C 1
ATOM 15148 O O . ARG G 1 286 ? 176.307 130.181 189.755 1.00 191.59 286 ARG F O 1
ATOM 15156 N N . LYS G 1 287 ? 177.534 128.531 190.689 1.00 191.74 287 LYS F N 1
ATOM 15157 C CA . LYS G 1 287 ? 178.611 129.421 191.095 1.00 191.74 287 LYS F CA 1
ATOM 15158 C C . LYS G 1 287 ? 179.408 129.897 189.885 1.00 191.74 287 LYS F C 1
ATOM 15159 O O . LYS G 1 287 ? 179.390 129.280 188.816 1.00 191.74 287 LYS F O 1
ATOM 15165 N N . GLY G 1 288 ? 180.111 131.011 190.064 1.00 190.91 288 GLY F N 1
ATOM 15166 C CA . GLY G 1 288 ? 180.961 131.554 189.026 1.00 190.91 288 GLY F CA 1
ATOM 15167 C C . GLY G 1 288 ? 180.257 132.357 187.957 1.00 190.91 288 GLY F C 1
ATOM 15168 O O . GLY G 1 288 ? 180.881 132.679 186.939 1.00 190.91 288 GLY F O 1
ATOM 15169 N N . GLU G 1 289 ? 178.986 132.696 188.151 1.00 187.31 289 GLU F N 1
ATOM 15170 C CA . GLU G 1 289 ? 178.212 133.444 187.172 1.00 187.31 289 GLU F CA 1
ATOM 15171 C C . GLU G 1 289 ? 177.887 134.826 187.718 1.00 187.31 289 GLU F C 1
ATOM 15172 O O . GLU G 1 289 ? 177.632 134.987 188.915 1.00 187.31 289 GLU F O 1
ATOM 15178 N N . LEU G 1 290 ? 177.900 135.820 186.836 1.00 178.36 290 LEU F N 1
ATOM 15179 C CA . LEU G 1 290 ? 177.544 137.186 187.188 1.00 178.36 290 LEU F CA 1
ATOM 15180 C C . LEU G 1 290 ? 176.159 137.501 186.639 1.00 178.36 290 LEU F C 1
ATOM 15181 O O . LEU G 1 290 ? 175.898 137.298 185.448 1.00 178.36 290 LEU F O 1
ATOM 15186 N N . THR G 1 291 ? 175.280 137.994 187.505 1.00 170.44 291 THR F N 1
ATOM 15187 C CA . THR G 1 291 ? 173.914 138.335 187.137 1.00 170.44 291 THR F CA 1
ATOM 15188 C C . THR G 1 291 ? 173.623 139.781 187.510 1.00 170.44 291 THR F C 1
ATOM 15189 O O . THR G 1 291 ? 174.170 140.305 188.486 1.00 170.44 291 THR F O 1
ATOM 15193 N N . VAL G 1 292 ? 172.768 140.425 186.721 1.00 162.73 292 VAL F N 1
ATOM 15194 C CA . VAL G 1 292 ? 172.386 141.816 186.931 1.00 162.73 292 VAL F CA 1
ATOM 15195 C C . VAL G 1 292 ? 170.883 141.883 187.155 1.00 162.73 292 VAL F C 1
ATOM 15196 O O . VAL G 1 292 ? 170.112 141.168 186.504 1.00 162.73 292 VAL F O 1
ATOM 15200 N N . PHE G 1 293 ? 170.471 142.734 188.088 1.00 157.90 293 PHE F N 1
ATOM 15201 C CA . PHE G 1 293 ? 169.069 142.927 188.422 1.00 157.90 293 PHE F CA 1
ATOM 15202 C C . PHE G 1 293 ? 168.680 144.369 188.139 1.00 157.90 293 PHE F C 1
ATOM 15203 O O . PHE G 1 293 ? 169.447 145.295 188.419 1.00 157.90 293 PHE F O 1
ATOM 15211 N N . THR G 1 294 ? 167.489 144.555 187.577 1.00 156.06 294 THR F N 1
ATOM 15212 C CA . THR G 1 294 ? 167.012 145.890 187.250 1.00 156.06 294 THR F CA 1
ATOM 15213 C C . THR G 1 294 ? 165.492 145.881 187.232 1.00 156.06 294 THR F C 1
ATOM 15214 O O . THR G 1 294 ? 164.858 144.829 187.118 1.00 156.06 294 THR F O 1
ATOM 15218 N N . GLY G 1 295 ? 164.919 147.075 187.343 1.00 160.53 295 GLY F N 1
ATOM 15219 C CA . GLY G 1 295 ? 163.486 147.237 187.324 1.00 160.53 295 GLY F CA 1
ATOM 15220 C C . GLY G 1 295 ? 163.081 148.683 187.514 1.00 160.53 295 GLY F C 1
ATOM 15221 O O . GLY G 1 295 ? 163.922 149.573 187.673 1.00 160.53 295 GLY F O 1
ATOM 15222 N N . PRO G 1 296 ? 161.776 148.946 187.496 1.00 155.38 296 PRO F N 1
ATOM 15223 C CA . PRO G 1 296 ? 161.301 150.314 187.719 1.00 155.38 296 PRO F CA 1
ATOM 15224 C C . PRO G 1 296 ? 161.664 150.798 189.113 1.00 155.38 296 PRO F C 1
ATOM 15225 O O . PRO G 1 296 ? 161.811 150.011 190.049 1.00 155.38 296 PRO F O 1
ATOM 15229 N N . THR G 1 297 ? 161.832 152.112 189.236 1.00 154.44 297 THR F N 1
ATOM 15230 C CA . THR G 1 297 ? 162.177 152.702 190.522 1.00 154.44 297 THR F CA 1
ATOM 15231 C C . THR G 1 297 ? 161.083 152.427 191.546 1.00 154.44 297 THR F C 1
ATOM 15232 O O . THR G 1 297 ? 159.895 152.624 191.274 1.00 154.44 297 THR F O 1
ATOM 15236 N N . GLY G 1 298 ? 161.491 151.974 192.727 1.00 150.66 298 GLY F N 1
ATOM 15237 C CA . GLY G 1 298 ? 160.537 151.657 193.777 1.00 150.66 298 GLY F CA 1
ATOM 15238 C C . GLY G 1 298 ? 159.591 150.531 193.424 1.00 150.66 298 GLY F C 1
ATOM 15239 O O . GLY G 1 298 ? 158.403 150.590 193.766 1.00 150.66 298 GLY F O 1
ATOM 15240 N N . SER G 1 299 ? 160.090 149.502 192.743 1.00 164.75 299 SER F N 1
ATOM 15241 C CA . SER G 1 299 ? 159.275 148.356 192.367 1.00 164.75 299 SER F CA 1
ATOM 15242 C C . SER G 1 299 ? 159.454 147.163 193.293 1.00 164.75 299 SER F C 1
ATOM 15243 O O . SER G 1 299 ? 158.717 146.181 193.159 1.00 164.75 299 SER F O 1
ATOM 15246 N N . GLY G 1 300 ? 160.407 147.218 194.218 1.00 162.05 300 GLY F N 1
ATOM 15247 C CA . GLY G 1 300 ? 160.614 146.126 195.146 1.00 162.05 300 GLY F CA 1
ATOM 15248 C C . GLY G 1 300 ? 161.823 145.279 194.812 1.00 162.05 300 GLY F C 1
ATOM 15249 O O . GLY G 1 300 ? 161.846 144.079 195.102 1.00 162.05 300 GLY F O 1
ATOM 15250 N N . LYS G 1 301 ? 162.835 145.893 194.195 1.00 158.51 301 LYS F N 1
ATOM 15251 C CA . LYS G 1 301 ? 164.042 145.153 193.841 1.00 158.51 301 LYS F CA 1
ATOM 15252 C C . LYS G 1 301 ? 164.760 144.639 195.082 1.00 158.51 301 LYS F C 1
ATOM 15253 O O . LYS G 1 301 ? 165.192 143.482 195.124 1.00 158.51 301 LYS F O 1
ATOM 15259 N N . THR G 1 302 ? 164.893 145.485 196.106 1.00 156.60 302 THR F N 1
ATOM 15260 C CA . THR G 1 302 ? 165.591 145.076 197.320 1.00 156.60 302 THR F CA 1
ATOM 15261 C C . THR G 1 302 ? 164.841 143.963 198.042 1.00 156.60 302 THR F C 1
ATOM 15262 O O . THR G 1 302 ? 165.459 143.038 198.580 1.00 156.60 302 THR F O 1
ATOM 15266 N N . THR G 1 303 ? 163.509 144.037 198.068 1.00 166.37 303 THR F N 1
ATOM 15267 C CA . THR G 1 303 ? 162.724 143.025 198.768 1.00 166.37 303 THR F CA 1
ATOM 15268 C C . THR G 1 303 ? 162.849 141.663 198.095 1.00 166.37 303 THR F C 1
ATOM 15269 O O . THR G 1 303 ? 163.055 140.645 198.766 1.00 166.37 303 THR F O 1
ATOM 15273 N N . PHE G 1 304 ? 162.729 141.624 196.766 1.00 169.01 304 PHE F N 1
ATOM 15274 C CA . PHE G 1 304 ? 162.783 140.349 196.057 1.00 169.01 304 PHE F CA 1
ATOM 15275 C C . PHE G 1 304 ? 164.153 139.697 196.182 1.00 169.01 304 PHE F C 1
ATOM 15276 O O . PHE G 1 304 ? 164.254 138.489 196.435 1.00 169.01 304 PHE F O 1
ATOM 15284 N N . ILE G 1 305 ? 165.221 140.477 196.007 1.00 164.37 305 ILE F N 1
ATOM 15285 C CA . ILE G 1 305 ? 166.565 139.915 196.095 1.00 164.37 305 ILE F CA 1
ATOM 15286 C C . ILE G 1 305 ? 166.855 139.462 197.520 1.00 164.37 305 ILE F C 1
ATOM 15287 O O . ILE G 1 305 ? 167.595 138.496 197.741 1.00 164.37 305 ILE F O 1
ATOM 15292 N N . SER G 1 306 ? 166.263 140.138 198.509 1.00 168.70 306 SER F N 1
ATOM 15293 C CA . SER G 1 306 ? 166.379 139.674 199.886 1.00 168.70 306 SER F CA 1
ATOM 15294 C C . SER G 1 306 ? 165.737 138.305 200.055 1.00 168.70 306 SER F C 1
ATOM 15295 O O . SER G 1 306 ? 166.296 137.426 200.720 1.00 168.70 306 SER F O 1
ATOM 15298 N N . GLU G 1 307 ? 164.565 138.103 199.450 1.00 177.43 307 GLU F N 1
ATOM 15299 C CA . GLU G 1 307 ? 163.914 136.799 199.511 1.00 177.43 307 GLU F CA 1
ATOM 15300 C C . GLU G 1 307 ? 164.755 135.732 198.823 1.00 177.43 307 GLU F C 1
ATOM 15301 O O . GLU G 1 307 ? 164.866 134.603 199.317 1.00 177.43 307 GLU F O 1
ATOM 15307 N N . VAL G 1 308 ? 165.355 136.069 197.679 1.00 176.31 308 VAL F N 1
ATOM 15308 C CA . VAL G 1 308 ? 166.196 135.107 196.966 1.00 176.31 308 VAL F CA 1
ATOM 15309 C C . VAL G 1 308 ? 167.404 134.722 197.814 1.00 176.31 308 VAL F C 1
ATOM 15310 O O . VAL G 1 308 ? 167.757 133.540 197.930 1.00 176.31 308 VAL F O 1
ATOM 15314 N N . ALA G 1 309 ? 168.057 135.718 198.416 1.00 177.89 309 ALA F N 1
ATOM 15315 C CA . ALA G 1 309 ? 169.216 135.443 199.259 1.00 177.89 309 ALA F CA 1
ATOM 15316 C C . ALA G 1 309 ? 168.829 134.614 200.474 1.00 177.89 309 ALA F C 1
ATOM 15317 O O . ALA G 1 309 ? 169.579 133.724 200.891 1.00 177.89 309 ALA F O 1
ATOM 15319 N N . LEU G 1 310 ? 167.667 134.900 201.066 1.00 180.65 310 LEU F N 1
ATOM 15320 C CA . LEU G 1 310 ? 167.205 134.115 202.205 1.00 180.65 310 LEU F CA 1
ATOM 15321 C C . LEU G 1 310 ? 166.928 132.673 201.807 1.00 180.65 310 LEU F C 1
ATOM 15322 O O . LEU G 1 310 ? 167.256 131.742 202.551 1.00 180.65 310 LEU F O 1
ATOM 15327 N N . ASP G 1 311 ? 166.318 132.467 200.637 1.00 188.09 311 ASP F N 1
ATOM 15328 C CA . ASP G 1 311 ? 166.070 131.109 200.168 1.00 188.09 311 ASP F CA 1
ATOM 15329 C C . ASP G 1 311 ? 167.370 130.361 199.908 1.00 188.09 311 ASP F C 1
ATOM 15330 O O . ASP G 1 311 ? 167.468 129.168 200.216 1.00 188.09 311 ASP F O 1
ATOM 15335 N N . LEU G 1 312 ? 168.372 131.036 199.346 1.00 189.64 312 LEU F N 1
ATOM 15336 C CA . LEU G 1 312 ? 169.661 130.399 199.099 1.00 189.64 312 LEU F CA 1
ATOM 15337 C C . LEU G 1 312 ? 170.436 130.087 200.372 1.00 189.64 312 LEU F C 1
ATOM 15338 O O . LEU G 1 312 ? 171.011 128.998 200.485 1.00 189.64 312 LEU F O 1
ATOM 15343 N N . CYS G 1 313 ? 170.464 131.011 201.334 1.00 194.43 313 CYS F N 1
ATOM 15344 C CA . CYS G 1 313 ? 171.323 130.871 202.504 1.00 194.43 313 CYS F CA 1
ATOM 15345 C C . CYS G 1 313 ? 170.861 129.785 203.466 1.00 194.43 313 CYS F C 1
ATOM 15346 O O . CYS G 1 313 ? 171.628 129.416 204.362 1.00 194.43 313 CYS F O 1
ATOM 15349 N N . ILE G 1 314 ? 169.641 129.269 203.310 1.00 191.91 314 ILE F N 1
ATOM 15350 C CA . ILE G 1 314 ? 169.118 128.304 204.275 1.00 191.91 314 ILE F CA 1
ATOM 15351 C C . ILE G 1 314 ? 169.938 127.020 204.253 1.00 191.91 314 ILE F C 1
ATOM 15352 O O . ILE G 1 314 ? 170.388 126.533 205.297 1.00 191.91 314 ILE F O 1
ATOM 15357 N N . GLN G 1 315 ? 170.149 126.450 203.065 1.00 191.83 315 GLN F N 1
ATOM 15358 C CA . GLN G 1 315 ? 170.759 125.122 202.997 1.00 191.83 315 GLN F CA 1
ATOM 15359 C C . GLN G 1 315 ? 172.284 125.181 203.061 1.00 191.83 315 GLN F C 1
ATOM 15360 O O . GLN G 1 315 ? 172.893 124.726 204.033 1.00 191.83 315 GLN F O 1
ATOM 15366 N N . GLY G 1 316 ? 172.916 125.739 202.031 1.00 191.75 316 GLY F N 1
ATOM 15367 C CA . GLY G 1 316 ? 174.366 125.723 201.965 1.00 191.75 316 GLY F CA 1
ATOM 15368 C C . GLY G 1 316 ? 175.055 127.046 201.706 1.00 191.75 316 GLY F C 1
ATOM 15369 O O . GLY G 1 316 ? 176.220 127.226 202.075 1.00 191.75 316 GLY F O 1
ATOM 15370 N N . VAL G 1 317 ? 174.351 127.981 201.072 1.00 188.57 317 VAL F N 1
ATOM 15371 C CA . VAL G 1 317 ? 175.003 129.153 200.497 1.00 188.57 317 VAL F CA 1
ATOM 15372 C C . VAL G 1 317 ? 175.390 130.125 201.604 1.00 188.57 317 VAL F C 1
ATOM 15373 O O . VAL G 1 317 ? 174.567 130.483 202.454 1.00 188.57 317 VAL F O 1
ATOM 15377 N N . ASN G 1 318 ? 176.650 130.552 201.597 1.00 184.70 318 ASN F N 1
ATOM 15378 C CA . ASN G 1 318 ? 177.123 131.613 202.478 1.00 184.70 318 ASN F CA 1
ATOM 15379 C C . ASN G 1 318 ? 177.033 132.936 201.727 1.00 184.70 318 ASN F C 1
ATOM 15380 O O . ASN G 1 318 ? 177.706 133.121 200.708 1.00 184.70 318 ASN F O 1
ATOM 15385 N N . THR G 1 319 ? 176.209 133.850 202.227 1.00 175.67 319 THR F N 1
ATOM 15386 C CA . THR G 1 319 ? 175.895 135.078 201.515 1.00 175.67 319 THR F CA 1
ATOM 15387 C C . THR G 1 319 ? 176.449 136.295 202.244 1.00 175.67 319 THR F C 1
ATOM 15388 O O . THR G 1 319 ? 176.518 136.338 203.475 1.00 175.67 319 THR F O 1
ATOM 15392 N N . LEU G 1 320 ? 176.841 137.291 201.453 1.00 166.99 320 LEU F N 1
ATOM 15393 C CA . LEU G 1 320 ? 177.300 138.577 201.960 1.00 166.99 320 LEU F CA 1
ATOM 15394 C C . LEU G 1 320 ? 176.507 139.671 201.267 1.00 166.99 320 LEU F C 1
ATOM 15395 O O . LEU G 1 320 ? 176.281 139.603 200.055 1.00 166.99 320 LEU F O 1
ATOM 15400 N N . TRP G 1 321 ? 176.088 140.673 202.032 1.00 164.54 321 TRP F N 1
ATOM 15401 C CA . TRP G 1 321 ? 175.188 141.710 201.549 1.00 164.54 321 TRP F CA 1
ATOM 15402 C C . TRP G 1 321 ? 175.895 143.057 201.524 1.00 164.54 321 TRP F C 1
ATOM 15403 O O . TRP G 1 321 ? 176.586 143.419 202.481 1.00 164.54 321 TRP F O 1
ATOM 15414 N N . GLY G 1 322 ? 175.719 143.790 200.429 1.00 169.36 322 GLY F N 1
ATOM 15415 C CA . GLY G 1 322 ? 176.175 145.163 200.353 1.00 169.36 322 GLY F CA 1
ATOM 15416 C C . GLY G 1 322 ? 175.024 146.136 200.500 1.00 169.36 322 GLY F C 1
ATOM 15417 O O . GLY G 1 322 ? 174.265 146.358 199.553 1.00 169.36 322 GLY F O 1
ATOM 15418 N N . SER G 1 323 ? 174.883 146.727 201.686 1.00 169.78 323 SER F N 1
ATOM 15419 C CA . SER G 1 323 ? 173.769 147.624 201.982 1.00 169.78 323 SER F CA 1
ATOM 15420 C C . SER G 1 323 ? 174.255 149.061 201.830 1.00 169.78 323 SER F C 1
ATOM 15421 O O . SER G 1 323 ? 174.617 149.736 202.794 1.00 169.78 323 SER F O 1
ATOM 15424 N N . PHE G 1 324 ? 174.264 149.529 200.584 1.00 172.21 324 PHE F N 1
ATOM 15425 C CA . PHE G 1 324 ? 174.738 150.869 200.272 1.00 172.21 324 PHE F CA 1
ATOM 15426 C C . PHE G 1 324 ? 173.612 151.876 200.082 1.00 172.21 324 PHE F C 1
ATOM 15427 O O . PHE G 1 324 ? 173.892 153.052 199.826 1.00 172.21 324 PHE F O 1
ATOM 15435 N N . GLN G 1 325 ? 172.360 151.451 200.198 1.00 167.82 325 GLN F N 1
ATOM 15436 C CA . GLN G 1 325 ? 171.211 152.346 200.134 1.00 167.82 325 GLN F CA 1
ATOM 15437 C C . GLN G 1 325 ? 170.341 152.280 201.376 1.00 167.82 325 GLN F C 1
ATOM 15438 O O . GLN G 1 325 ? 169.857 153.314 201.842 1.00 167.82 325 GLN F O 1
ATOM 15444 N N . ILE G 1 326 ? 170.139 151.088 201.930 1.00 166.13 326 ILE F N 1
ATOM 15445 C CA . ILE G 1 326 ? 169.357 150.886 203.143 1.00 166.13 326 ILE F CA 1
ATOM 15446 C C . ILE G 1 326 ? 170.322 150.569 204.275 1.00 166.13 326 ILE F C 1
ATOM 15447 O O . ILE G 1 326 ? 171.233 149.751 204.107 1.00 166.13 326 ILE F O 1
ATOM 15452 N N . ASN G 1 327 ? 170.131 151.220 205.421 1.00 171.05 327 ASN F N 1
ATOM 15453 C CA . ASN G 1 327 ? 170.995 150.972 206.565 1.00 171.05 327 ASN F CA 1
ATOM 15454 C C . ASN G 1 327 ? 170.865 149.525 207.025 1.00 171.05 327 ASN F C 1
ATOM 15455 O O . ASN G 1 327 ? 169.827 148.882 206.846 1.00 171.05 327 ASN F O 1
ATOM 15460 N N . ASN G 1 328 ? 171.939 149.012 207.627 1.00 171.91 328 ASN F N 1
ATOM 15461 C CA . ASN G 1 328 ? 172.026 147.599 207.979 1.00 171.91 328 ASN F CA 1
ATOM 15462 C C . ASN G 1 328 ? 170.979 147.162 208.993 1.00 171.91 328 ASN F C 1
ATOM 15463 O O . ASN G 1 328 ? 170.723 145.958 209.103 1.00 171.91 328 ASN F O 1
ATOM 15468 N N . VAL G 1 329 ? 170.368 148.085 209.726 1.00 169.11 329 VAL F N 1
ATOM 15469 C CA . VAL G 1 329 ? 169.347 147.749 210.710 1.00 169.11 329 VAL F CA 1
ATOM 15470 C C . VAL G 1 329 ? 168.015 147.437 210.043 1.00 169.11 329 VAL F C 1
ATOM 15471 O O . VAL G 1 329 ? 167.376 146.432 210.354 1.00 169.11 329 VAL F O 1
ATOM 15475 N N . ARG G 1 330 ? 167.584 148.291 209.111 1.00 165.95 330 ARG F N 1
ATOM 15476 C CA . ARG G 1 330 ? 166.334 148.038 208.401 1.00 165.95 330 ARG F CA 1
ATOM 15477 C C . ARG G 1 330 ? 166.438 146.793 207.530 1.00 165.95 330 ARG F C 1
ATOM 15478 O O . ARG G 1 330 ? 165.471 146.034 207.401 1.00 165.95 330 ARG F O 1
ATOM 15486 N N . LEU G 1 331 ? 167.601 146.575 206.912 1.00 165.55 331 LEU F N 1
ATOM 15487 C CA . LEU G 1 331 ? 167.800 145.365 206.121 1.00 165.55 331 LEU F CA 1
ATOM 15488 C C . LEU G 1 331 ? 167.707 144.119 206.991 1.00 165.55 331 LEU F C 1
ATOM 15489 O O . LEU G 1 331 ? 167.067 143.131 206.611 1.00 165.55 331 LEU F O 1
ATOM 15494 N N . ALA G 1 332 ? 168.334 144.149 208.168 1.00 168.44 332 ALA F N 1
ATOM 15495 C CA . ALA G 1 332 ? 168.224 143.022 209.087 1.00 168.44 332 ALA F CA 1
ATOM 15496 C C . ALA G 1 332 ? 166.780 142.813 209.519 1.00 168.44 332 ALA F C 1
ATOM 15497 O O . ALA G 1 332 ? 166.306 141.674 209.594 1.00 168.44 332 ALA F O 1
ATOM 15499 N N . LYS G 1 333 ? 166.064 143.904 209.793 1.00 173.07 333 LYS F N 1
ATOM 15500 C CA . LYS G 1 333 ? 164.671 143.797 210.215 1.00 173.07 333 LYS F CA 1
ATOM 15501 C C . LYS G 1 333 ? 163.814 143.154 209.133 1.00 173.07 333 LYS F C 1
ATOM 15502 O O . LYS G 1 333 ? 163.029 142.241 209.409 1.00 173.07 333 LYS F O 1
ATOM 15508 N N . ILE G 1 334 ? 163.962 143.608 207.886 1.00 171.92 334 ILE F N 1
ATOM 15509 C CA . ILE G 1 334 ? 163.127 143.081 206.809 1.00 171.92 334 ILE F CA 1
ATOM 15510 C C . ILE G 1 334 ? 163.490 141.632 206.507 1.00 171.92 334 ILE F C 1
ATOM 15511 O O . ILE G 1 334 ? 162.612 140.802 206.240 1.00 171.92 334 ILE F O 1
ATOM 15516 N N . MET G 1 335 ? 164.781 141.294 206.562 1.00 173.69 335 MET F N 1
ATOM 15517 C CA . MET G 1 335 ? 165.183 139.914 206.310 1.00 173.69 335 MET F CA 1
ATOM 15518 C C . MET G 1 335 ? 164.673 138.981 207.402 1.00 173.69 335 MET F C 1
ATOM 15519 O O . MET G 1 335 ? 164.199 137.874 207.113 1.00 173.69 335 MET F O 1
ATOM 15524 N N . LEU G 1 336 ? 164.748 139.412 208.663 1.00 172.76 336 LEU F N 1
ATOM 15525 C CA . LEU G 1 336 ? 164.243 138.582 209.750 1.00 172.76 336 LEU F CA 1
ATOM 15526 C C . LEU G 1 336 ? 162.726 138.463 209.685 1.00 172.76 336 LEU F C 1
ATOM 15527 O O . LEU G 1 336 ? 162.167 137.416 210.028 1.00 172.76 336 LEU F O 1
ATOM 15532 N N . THR G 1 337 ? 162.040 139.527 209.257 1.00 174.71 337 THR F N 1
ATOM 15533 C CA . THR G 1 337 ? 160.597 139.445 209.062 1.00 174.71 337 THR F CA 1
ATOM 15534 C C . THR G 1 337 ? 160.249 138.449 207.962 1.00 174.71 337 THR F C 1
ATOM 15535 O O . THR G 1 337 ? 159.294 137.674 208.093 1.00 174.71 337 THR F O 1
ATOM 15539 N N . GLN G 1 338 ? 161.017 138.457 206.869 1.00 178.36 338 GLN F N 1
ATOM 15540 C CA . GLN G 1 338 ? 160.803 137.480 205.806 1.00 178.36 338 GLN F CA 1
ATOM 15541 C C . GLN G 1 338 ? 161.036 136.062 206.309 1.00 178.36 338 GLN F C 1
ATOM 15542 O O . GLN G 1 338 ? 160.283 135.143 205.967 1.00 178.36 338 GLN F O 1
ATOM 15548 N N . PHE G 1 339 ? 162.079 135.866 207.118 1.00 181.06 339 PHE F N 1
ATOM 15549 C CA . PHE G 1 339 ? 162.346 134.545 207.678 1.00 181.06 339 PHE F CA 1
ATOM 15550 C C . PHE G 1 339 ? 161.243 134.097 208.627 1.00 181.06 339 PHE F C 1
ATOM 15551 O O . PHE G 1 339 ? 160.879 132.916 208.640 1.00 181.06 339 PHE F O 1
ATOM 15559 N N . ALA G 1 340 ? 160.703 135.019 209.426 1.00 186.27 340 ALA F N 1
ATOM 15560 C CA . ALA G 1 340 ? 159.702 134.670 210.426 1.00 186.27 340 ALA F CA 1
ATOM 15561 C C . ALA G 1 340 ? 158.349 134.342 209.813 1.00 186.27 340 ALA F C 1
ATOM 15562 O O . ALA G 1 340 ? 157.520 133.713 210.479 1.00 186.27 340 ALA F O 1
ATOM 15564 N N . MET G 1 341 ? 158.103 134.769 208.574 1.00 188.74 341 MET F N 1
ATOM 15565 C CA . MET G 1 341 ? 156.864 134.499 207.845 1.00 188.74 341 MET F CA 1
ATOM 15566 C C . MET G 1 341 ? 155.643 135.127 208.521 1.00 188.74 341 MET F C 1
ATOM 15567 O O . MET G 1 341 ? 154.502 134.780 208.200 1.00 188.74 341 MET F O 1
ATOM 15572 N N . GLN G 1 342 ? 155.854 136.059 209.449 1.00 189.03 342 GLN F N 1
ATOM 15573 C CA . GLN G 1 342 ? 154.749 136.793 210.050 1.00 189.03 342 GLN F CA 1
ATOM 15574 C C . GLN G 1 342 ? 155.291 138.055 210.703 1.00 189.03 342 GLN F C 1
ATOM 15575 O O . GLN G 1 342 ? 156.504 138.228 210.853 1.00 189.03 342 GLN F O 1
ATOM 15581 N N . ARG G 1 343 ? 154.371 138.935 211.091 1.00 184.45 343 ARG F N 1
ATOM 15582 C CA . ARG G 1 343 ? 154.732 140.194 211.735 1.00 184.45 343 ARG F CA 1
ATOM 15583 C C . ARG G 1 343 ? 155.244 139.915 213.142 1.00 184.45 343 ARG F C 1
ATOM 15584 O O . ARG G 1 343 ? 154.478 139.505 214.020 1.00 184.45 343 ARG F O 1
ATOM 15592 N N . LEU G 1 344 ? 156.541 140.137 213.362 1.00 188.24 344 LEU F N 1
ATOM 15593 C CA . LEU G 1 344 ? 157.120 139.896 214.678 1.00 188.24 344 LEU F CA 1
ATOM 15594 C C . LEU G 1 344 ? 156.751 140.977 215.684 1.00 188.24 344 LEU F C 1
ATOM 15595 O O . LEU G 1 344 ? 156.748 140.707 216.890 1.00 188.24 344 LEU F O 1
ATOM 15600 N N . GLU G 1 345 ? 156.440 142.191 215.221 1.00 188.46 345 GLU F N 1
ATOM 15601 C CA . GLU G 1 345 ? 156.107 143.273 216.142 1.00 188.46 345 GLU F CA 1
ATOM 15602 C C . GLU G 1 345 ? 154.845 142.968 216.938 1.00 188.46 345 GLU F C 1
ATOM 15603 O O . GLU G 1 345 ? 154.656 143.508 218.034 1.00 188.46 345 GLU F O 1
ATOM 15609 N N . GLU G 1 346 ? 153.970 142.113 216.406 1.00 193.03 346 GLU F N 1
ATOM 15610 C CA . GLU G 1 346 ? 152.756 141.753 217.130 1.00 193.03 346 GLU F CA 1
ATOM 15611 C C . GLU G 1 346 ? 153.080 141.008 218.419 1.00 193.03 346 GLU F C 1
ATOM 15612 O O . GLU G 1 346 ? 152.448 141.242 219.456 1.00 193.03 346 GLU F O 1
ATOM 15618 N N . ASN G 1 347 ? 154.061 140.109 218.375 1.00 190.71 347 ASN F N 1
ATOM 15619 C CA . ASN G 1 347 ? 154.419 139.269 219.518 1.00 190.71 347 ASN F CA 1
ATOM 15620 C C . ASN G 1 347 ? 155.930 139.315 219.733 1.00 190.71 347 ASN F C 1
ATOM 15621 O O . ASN G 1 347 ? 156.682 138.571 219.097 1.00 190.71 347 ASN F O 1
ATOM 15626 N N . LEU G 1 348 ? 156.376 140.187 220.639 1.00 190.17 348 LEU F N 1
ATOM 15627 C CA . LEU G 1 348 ? 157.787 140.253 220.998 1.00 190.17 348 LEU F CA 1
ATOM 15628 C C . LEU G 1 348 ? 158.233 139.088 221.872 1.00 190.17 348 LEU F C 1
ATOM 15629 O O . LEU G 1 348 ? 159.439 138.917 222.077 1.00 190.17 348 LEU F O 1
ATOM 15634 N N . GLU G 1 349 ? 157.297 138.292 222.395 1.00 196.47 349 GLU F N 1
ATOM 15635 C CA . GLU G 1 349 ? 157.674 137.154 223.226 1.00 196.47 349 GLU F CA 1
ATOM 15636 C C . GLU G 1 349 ? 158.404 136.087 222.422 1.00 196.47 349 GLU F C 1
ATOM 15637 O O . GLU G 1 349 ? 159.284 135.404 222.957 1.00 196.47 349 GLU F O 1
ATOM 15643 N N . GLN G 1 350 ? 158.057 135.929 221.148 1.00 192.50 350 GLN F N 1
ATOM 15644 C CA . GLN G 1 350 ? 158.705 134.959 220.277 1.00 192.50 350 GLN F CA 1
ATOM 15645 C C . GLN G 1 350 ? 159.955 135.508 219.605 1.00 192.50 350 GLN F C 1
ATOM 15646 O O . GLN G 1 350 ? 160.556 134.810 218.783 1.00 192.50 350 GLN F O 1
ATOM 15652 N N . TYR G 1 351 ? 160.354 136.741 219.928 1.00 187.70 351 TYR F N 1
ATOM 15653 C CA . TYR G 1 351 ? 161.532 137.330 219.300 1.00 187.70 351 TYR F CA 1
ATOM 15654 C C . TYR G 1 351 ? 162.793 136.542 219.630 1.00 187.70 351 TYR F C 1
ATOM 15655 O O . TYR G 1 351 ? 163.631 136.306 218.753 1.00 187.70 351 TYR F O 1
ATOM 15664 N N . ASP G 1 352 ? 162.947 136.133 220.891 1.00 192.16 352 ASP F N 1
ATOM 15665 C CA . ASP G 1 352 ? 164.178 135.467 221.307 1.00 192.16 352 ASP F CA 1
ATOM 15666 C C . ASP G 1 352 ? 164.358 134.129 220.602 1.00 192.16 352 ASP F C 1
ATOM 15667 O O . ASP G 1 352 ? 165.461 133.802 220.149 1.00 192.16 352 ASP F O 1
ATOM 15672 N N . PHE G 1 353 ? 163.284 133.343 220.494 1.00 193.16 353 PHE F N 1
ATOM 15673 C CA . PHE G 1 353 ? 163.390 132.014 219.900 1.00 193.16 353 PHE F CA 1
ATOM 15674 C C . PHE G 1 353 ? 163.821 132.094 218.440 1.00 193.16 353 PHE F C 1
ATOM 15675 O O . PHE G 1 353 ? 164.759 131.408 218.017 1.00 193.16 353 PHE F O 1
ATOM 15683 N N . TRP G 1 354 ? 163.153 132.940 217.655 1.00 191.66 354 TRP F N 1
ATOM 15684 C CA . TRP G 1 354 ? 163.488 133.041 216.240 1.00 191.66 354 TRP F CA 1
ATOM 15685 C C . TRP G 1 354 ? 164.807 133.767 216.019 1.00 191.66 354 TRP F C 1
ATOM 15686 O O . TRP G 1 354 ? 165.511 133.475 215.047 1.00 191.66 354 TRP F O 1
ATOM 15697 N N . ALA G 1 355 ? 165.165 134.702 216.900 1.00 190.46 355 ALA F N 1
ATOM 15698 C CA . ALA G 1 355 ? 166.480 135.327 216.805 1.00 190.46 355 ALA F CA 1
ATOM 15699 C C . ALA G 1 355 ? 167.588 134.310 217.045 1.00 190.46 355 ALA F C 1
ATOM 15700 O O . ALA G 1 355 ? 168.609 134.319 216.346 1.00 190.46 355 ALA F O 1
ATOM 15702 N N . ASP G 1 356 ? 167.407 133.426 218.029 1.00 197.28 356 ASP F N 1
ATOM 15703 C CA . ASP G 1 356 ? 168.397 132.385 218.282 1.00 197.28 356 ASP F CA 1
ATOM 15704 C C . ASP G 1 356 ? 168.445 131.375 217.141 1.00 197.28 356 ASP F C 1
ATOM 15705 O O . ASP G 1 356 ? 169.529 130.937 216.740 1.00 197.28 356 ASP F O 1
ATOM 15710 N N . LYS G 1 357 ? 167.281 130.991 216.607 1.00 193.72 357 LYS F N 1
ATOM 15711 C CA . LYS G 1 357 ? 167.261 130.029 215.510 1.00 193.72 357 LYS F CA 1
ATOM 15712 C C . LYS G 1 357 ? 167.875 130.605 214.241 1.00 193.72 357 LYS F C 1
ATOM 15713 O O . LYS G 1 357 ? 168.521 129.876 213.480 1.00 193.72 357 LYS F O 1
ATOM 15719 N N . PHE G 1 358 ? 167.685 131.897 213.996 1.00 191.02 358 PHE F N 1
ATOM 15720 C CA . PHE G 1 358 ? 168.201 132.557 212.807 1.00 191.02 358 PHE F CA 1
ATOM 15721 C C . PHE G 1 358 ? 169.636 133.039 212.987 1.00 191.02 358 PHE F C 1
ATOM 15722 O O . PHE G 1 358 ? 170.269 133.449 212.009 1.00 191.02 358 PHE F O 1
ATOM 15730 N N . GLU G 1 359 ? 170.170 132.971 214.208 1.00 192.36 359 GLU F N 1
ATOM 15731 C CA . GLU G 1 359 ? 171.518 133.456 214.481 1.00 192.36 359 GLU F CA 1
ATOM 15732 C C . GLU G 1 359 ? 172.590 132.641 213.767 1.00 192.36 359 GLU F C 1
ATOM 15733 O O . GLU G 1 359 ? 173.561 133.215 213.262 1.00 192.36 359 GLU F O 1
ATOM 15739 N N . GLU G 1 360 ? 172.436 131.319 213.708 1.00 195.08 360 GLU F N 1
ATOM 15740 C CA . GLU G 1 360 ? 173.493 130.442 213.221 1.00 195.08 360 GLU F CA 1
ATOM 15741 C C . GLU G 1 360 ? 173.608 130.407 211.702 1.00 195.08 360 GLU F C 1
ATOM 15742 O O . GLU G 1 360 ? 174.530 129.766 211.186 1.00 195.08 360 GLU F O 1
ATOM 15748 N N . LEU G 1 361 ? 172.706 131.063 210.978 1.00 192.23 361 LEU F N 1
ATOM 15749 C CA . LEU G 1 361 ? 172.785 131.060 209.527 1.00 192.23 361 LEU F CA 1
ATOM 15750 C C . LEU G 1 361 ? 174.025 131.824 209.060 1.00 192.23 361 LEU F C 1
ATOM 15751 O O . LEU G 1 361 ? 174.372 132.866 209.621 1.00 192.23 361 LEU F O 1
ATOM 15756 N N . PRO G 1 362 ? 174.711 131.323 208.030 1.00 183.20 362 PRO F N 1
ATOM 15757 C CA . PRO G 1 362 ? 175.940 131.983 207.571 1.00 183.20 362 PRO F CA 1
ATOM 15758 C C . PRO G 1 362 ? 175.653 133.276 206.827 1.00 183.20 362 PRO F C 1
ATOM 15759 O O . PRO G 1 362 ? 175.679 133.310 205.593 1.00 183.20 362 PRO F O 1
ATOM 15763 N N . LEU G 1 363 ? 175.379 134.344 207.568 1.00 175.36 363 LEU F N 1
ATOM 15764 C CA . LEU G 1 363 ? 175.007 135.628 206.995 1.00 175.36 363 LEU F CA 1
ATOM 15765 C C . LEU G 1 363 ? 175.965 136.707 207.478 1.00 175.36 363 LEU F C 1
ATOM 15766 O O . LEU G 1 363 ? 176.302 136.763 208.665 1.00 175.36 363 LEU F O 1
ATOM 15771 N N . TYR G 1 364 ? 176.404 137.560 206.555 1.00 172.22 364 TYR F N 1
ATOM 15772 C CA . TYR G 1 364 ? 177.363 138.610 206.863 1.00 172.22 364 TYR F CA 1
ATOM 15773 C C . TYR G 1 364 ? 177.006 139.863 206.076 1.00 172.22 364 TYR F C 1
ATOM 15774 O O . TYR G 1 364 ? 176.307 139.804 205.062 1.00 172.22 364 TYR F O 1
ATOM 15783 N N . PHE G 1 365 ? 177.499 141.004 206.552 1.00 169.55 365 PHE F N 1
ATOM 15784 C CA . PHE G 1 365 ? 177.262 142.279 205.892 1.00 169.55 365 PHE F CA 1
ATOM 15785 C C . PHE G 1 365 ? 178.538 143.105 205.914 1.00 169.55 365 PHE F C 1
ATOM 15786 O O . PHE G 1 365 ? 179.535 142.734 206.538 1.00 169.55 365 PHE F O 1
ATOM 15794 N N . MET G 1 366 ? 178.493 144.236 205.217 1.00 176.26 366 MET F N 1
ATOM 15795 C CA . MET G 1 366 ? 179.570 145.215 205.229 1.00 176.26 366 MET F CA 1
ATOM 15796 C C . MET G 1 366 ? 179.093 146.485 205.919 1.00 176.26 366 MET F C 1
ATOM 15797 O O . MET G 1 366 ? 177.926 146.867 205.797 1.00 176.26 366 MET F O 1
ATOM 15802 N N . THR G 1 367 ? 180.005 147.138 206.641 1.00 187.75 367 THR F N 1
ATOM 15803 C CA . THR G 1 367 ? 179.659 148.354 207.364 1.00 187.75 367 THR F CA 1
ATOM 15804 C C . THR G 1 367 ? 179.585 149.576 206.461 1.00 187.75 367 THR F C 1
ATOM 15805 O O . THR G 1 367 ? 179.170 150.644 206.925 1.00 187.75 367 THR F O 1
ATOM 15809 N N . PHE G 1 368 ? 179.981 149.450 205.198 1.00 186.52 368 PHE F N 1
ATOM 15810 C CA . PHE G 1 368 ? 179.985 150.591 204.295 1.00 186.52 368 PHE F CA 1
ATOM 15811 C C . PHE G 1 368 ? 178.560 151.035 203.990 1.00 186.52 368 PHE F C 1
ATOM 15812 O O . PHE G 1 368 ? 177.667 150.211 203.777 1.00 186.52 368 PHE F O 1
ATOM 15820 N N . HIS G 1 369 ? 178.349 152.350 203.975 1.00 185.77 369 HIS F N 1
ATOM 15821 C CA . HIS G 1 369 ? 177.048 152.915 203.639 1.00 185.77 369 HIS F CA 1
ATOM 15822 C C . HIS G 1 369 ? 177.114 154.096 202.682 1.00 185.77 369 HIS F C 1
ATOM 15823 O O . HIS G 1 369 ? 176.080 154.449 202.101 1.00 185.77 369 HIS F O 1
ATOM 15830 N N . GLY G 1 370 ? 178.280 154.704 202.480 1.00 189.00 370 GLY F N 1
ATOM 15831 C CA . GLY G 1 370 ? 178.387 155.844 201.593 1.00 189.00 370 GLY F CA 1
ATOM 15832 C C . GLY G 1 370 ? 179.141 155.533 200.318 1.00 189.00 370 GLY F C 1
ATOM 15833 O O . GLY G 1 370 ? 179.492 154.377 200.063 1.00 189.00 370 GLY F O 1
ATOM 15834 N N . GLN G 1 371 ? 179.391 156.557 199.505 1.00 191.05 371 GLN F N 1
ATOM 15835 C CA . GLN G 1 371 ? 180.101 156.356 198.251 1.00 191.05 371 GLN F CA 1
ATOM 15836 C C . GLN G 1 371 ? 181.555 155.993 198.518 1.00 191.05 371 GLN F C 1
ATOM 15837 O O . GLN G 1 371 ? 182.245 156.665 199.290 1.00 191.05 371 GLN F O 1
ATOM 15843 N N . GLN G 1 372 ? 182.018 154.928 197.870 1.00 190.67 372 GLN F N 1
ATOM 15844 C CA . GLN G 1 372 ? 183.374 154.436 198.050 1.00 190.67 372 GLN F CA 1
ATOM 15845 C C . GLN G 1 372 ? 183.913 153.947 196.714 1.00 190.67 372 GLN F C 1
ATOM 15846 O O . GLN G 1 372 ? 183.155 153.514 195.842 1.00 190.67 372 GLN F O 1
ATOM 15852 N N . ASN G 1 373 ? 185.231 154.021 196.564 1.00 189.01 373 ASN F N 1
ATOM 15853 C CA . ASN G 1 373 ? 185.871 153.598 195.331 1.00 189.01 373 ASN F CA 1
ATOM 15854 C C . ASN G 1 373 ? 185.900 152.075 195.230 1.00 189.01 373 ASN F C 1
ATOM 15855 O O . ASN G 1 373 ? 185.711 151.354 196.213 1.00 189.01 373 ASN F O 1
ATOM 15860 N N . ILE G 1 374 ? 186.140 151.588 194.010 1.00 186.95 374 ILE F N 1
ATOM 15861 C CA . ILE G 1 374 ? 186.175 150.150 193.777 1.00 186.95 374 ILE F CA 1
ATOM 15862 C C . ILE G 1 374 ? 187.404 149.505 194.402 1.00 186.95 374 ILE F C 1
ATOM 15863 O O . ILE G 1 374 ? 187.428 148.284 194.594 1.00 186.95 374 ILE F O 1
ATOM 15868 N N . LYS G 1 375 ? 188.429 150.292 194.733 1.00 189.79 375 LYS F N 1
ATOM 15869 C CA . LYS G 1 375 ? 189.648 149.740 195.308 1.00 189.79 375 LYS F CA 1
ATOM 15870 C C . LYS G 1 375 ? 189.465 149.257 196.741 1.00 189.79 375 LYS F C 1
ATOM 15871 O O . LYS G 1 375 ? 190.078 148.255 197.124 1.00 189.79 375 LYS F O 1
ATOM 15877 N N . THR G 1 376 ? 188.640 149.935 197.535 1.00 189.67 376 THR F N 1
ATOM 15878 C CA . THR G 1 376 ? 188.442 149.567 198.932 1.00 189.67 376 THR F CA 1
ATOM 15879 C C . THR G 1 376 ? 187.403 148.473 199.117 1.00 189.67 376 THR F C 1
ATOM 15880 O O . THR G 1 376 ? 187.593 147.583 199.951 1.00 189.67 376 THR F O 1
ATOM 15884 N N . VAL G 1 377 ? 186.301 148.519 198.367 1.00 189.79 377 VAL F N 1
ATOM 15885 C CA . VAL G 1 377 ? 185.277 147.492 198.521 1.00 189.79 377 VAL F CA 1
ATOM 15886 C C . VAL G 1 377 ? 185.787 146.140 198.042 1.00 189.79 377 VAL F C 1
ATOM 15887 O O . VAL G 1 377 ? 185.579 145.121 198.711 1.00 189.79 377 VAL F O 1
ATOM 15891 N N . LEU G 1 378 ? 186.494 146.108 196.907 1.00 192.64 378 LEU F N 1
ATOM 15892 C CA . LEU G 1 378 ? 186.890 144.833 196.314 1.00 192.64 378 LEU F CA 1
ATOM 15893 C C . LEU G 1 378 ? 187.823 144.056 197.235 1.00 192.64 378 LEU F C 1
ATOM 15894 O O . LEU G 1 378 ? 187.844 142.820 197.207 1.00 192.64 378 LEU F O 1
ATOM 15899 N N . ASP G 1 379 ? 188.605 144.762 198.053 1.00 196.80 379 ASP F N 1
ATOM 15900 C CA . ASP G 1 379 ? 189.426 144.090 199.055 1.00 196.80 379 ASP F CA 1
ATOM 15901 C C . ASP G 1 379 ? 188.559 143.388 200.094 1.00 196.80 379 ASP F C 1
ATOM 15902 O O . ASP G 1 379 ? 188.919 142.315 200.593 1.00 196.80 379 ASP F O 1
ATOM 15907 N N . THR G 1 380 ? 187.422 143.994 200.446 1.00 192.32 380 THR F N 1
ATOM 15908 C CA . THR G 1 380 ? 186.582 143.442 201.504 1.00 192.32 380 THR F CA 1
ATOM 15909 C C . THR G 1 380 ? 186.034 142.069 201.129 1.00 192.32 380 THR F C 1
ATOM 15910 O O . THR G 1 380 ? 186.083 141.136 201.939 1.00 192.32 380 THR F O 1
ATOM 15914 N N . MET G 1 381 ? 185.514 141.918 199.906 1.00 192.69 381 MET F N 1
ATOM 15915 C CA . MET G 1 381 ? 185.018 140.608 199.491 1.00 192.69 381 MET F CA 1
ATOM 15916 C C . MET G 1 381 ? 186.154 139.601 199.371 1.00 192.69 381 MET F C 1
ATOM 15917 O O . MET G 1 381 ? 185.967 138.409 199.633 1.00 192.69 381 MET F O 1
ATOM 15922 N N . GLN G 1 382 ? 187.340 140.058 198.964 1.00 194.49 382 GLN F N 1
ATOM 15923 C CA . GLN G 1 382 ? 188.485 139.156 198.895 1.00 194.49 382 GLN F CA 1
ATOM 15924 C C . GLN G 1 382 ? 188.822 138.599 200.274 1.00 194.49 382 GLN F C 1
ATOM 15925 O O . GLN G 1 382 ? 188.997 137.385 200.447 1.00 194.49 382 GLN F O 1
ATOM 15931 N N . HIS G 1 383 ? 188.895 139.478 201.276 1.00 196.35 383 HIS F N 1
ATOM 15932 C CA . HIS G 1 383 ? 189.175 139.028 202.635 1.00 196.35 383 HIS F CA 1
ATOM 15933 C C . HIS G 1 383 ? 188.058 138.147 203.176 1.00 196.35 383 HIS F C 1
ATOM 15934 O O . HIS G 1 383 ? 188.330 137.170 203.884 1.00 196.35 383 HIS F O 1
ATOM 15941 N N . ALA G 1 384 ? 186.803 138.472 202.860 1.00 194.14 384 ALA F N 1
ATOM 15942 C CA . ALA G 1 384 ? 185.691 137.645 203.313 1.00 194.14 384 ALA F CA 1
ATOM 15943 C C . ALA G 1 384 ? 185.726 136.260 202.683 1.00 194.14 384 ALA F C 1
ATOM 15944 O O . ALA G 1 384 ? 185.415 135.270 203.352 1.00 194.14 384 ALA F O 1
ATOM 15946 N N . VAL G 1 385 ? 186.084 136.168 201.401 1.00 192.89 385 VAL F N 1
ATOM 15947 C CA . VAL G 1 385 ? 186.214 134.868 200.755 1.00 192.89 385 VAL F CA 1
ATOM 15948 C C . VAL G 1 385 ? 187.355 134.077 201.380 1.00 192.89 385 VAL F C 1
ATOM 15949 O O . VAL G 1 385 ? 187.230 132.872 201.630 1.00 192.89 385 VAL F O 1
ATOM 15953 N N . TYR G 1 386 ? 188.480 134.743 201.654 1.00 194.05 386 TYR F N 1
ATOM 15954 C CA . TYR G 1 386 ? 189.640 134.062 202.219 1.00 194.05 386 TYR F CA 1
ATOM 15955 C C . TYR G 1 386 ? 189.380 133.461 203.595 1.00 194.05 386 TYR F C 1
ATOM 15956 O O . TYR G 1 386 ? 190.114 132.552 203.998 1.00 194.05 386 TYR F O 1
ATOM 15965 N N . LEU G 1 387 ? 188.368 133.934 204.324 1.00 194.17 387 LEU F N 1
ATOM 15966 C CA . LEU G 1 387 ? 188.121 133.483 205.688 1.00 194.17 387 LEU F CA 1
ATOM 15967 C C . LEU G 1 387 ? 186.811 132.718 205.825 1.00 194.17 387 LEU F C 1
ATOM 15968 O O . LEU G 1 387 ? 186.808 131.573 206.286 1.00 194.17 387 LEU F O 1
ATOM 15973 N N . TYR G 1 388 ? 185.688 133.323 205.438 1.00 192.34 388 TYR F N 1
ATOM 15974 C CA . TYR G 1 388 ? 184.380 132.713 205.634 1.00 192.34 388 TYR F CA 1
ATOM 15975 C C . TYR G 1 388 ? 183.971 131.791 204.494 1.00 192.34 388 TYR F C 1
ATOM 15976 O O . TYR G 1 388 ? 182.997 131.046 204.648 1.00 192.34 388 TYR F O 1
ATOM 15985 N N . ASP G 1 389 ? 184.684 131.821 203.369 1.00 192.44 389 ASP F N 1
ATOM 15986 C CA . ASP G 1 389 ? 184.384 130.993 202.202 1.00 192.44 389 ASP F CA 1
ATOM 15987 C C . ASP G 1 389 ? 182.944 131.204 201.732 1.00 192.44 389 ASP F C 1
ATOM 15988 O O . ASP G 1 389 ? 182.115 130.292 201.731 1.00 192.44 389 ASP F O 1
ATOM 15993 N N . ILE G 1 390 ? 182.658 132.435 201.330 1.00 187.59 390 ILE F N 1
ATOM 15994 C CA . ILE G 1 390 ? 181.339 132.806 200.833 1.00 187.59 390 ILE F CA 1
ATOM 15995 C C . ILE G 1 390 ? 181.288 132.564 199.333 1.00 187.59 390 ILE F C 1
ATOM 15996 O O . ILE G 1 390 ? 182.308 132.607 198.638 1.00 187.59 390 ILE F O 1
ATOM 16001 N N . ASN G 1 391 ? 180.080 132.310 198.824 1.00 186.92 391 ASN F N 1
ATOM 16002 C CA . ASN G 1 391 ? 179.884 132.031 197.406 1.00 186.92 391 ASN F CA 1
ATOM 16003 C C . ASN G 1 391 ? 178.784 132.892 196.797 1.00 186.92 391 ASN F C 1
ATOM 16004 O O . ASN G 1 391 ? 178.320 132.600 195.690 1.00 186.92 391 ASN F O 1
ATOM 16009 N N . HIS G 1 392 ? 178.353 133.946 197.492 1.00 173.43 392 HIS F N 1
ATOM 16010 C CA . HIS G 1 392 ? 177.283 134.804 196.987 1.00 173.43 392 HIS F CA 1
ATOM 16011 C C . HIS G 1 392 ? 177.440 136.181 197.625 1.00 173.43 392 HIS F C 1
ATOM 16012 O O . HIS G 1 392 ? 177.168 136.348 198.817 1.00 173.43 392 HIS F O 1
ATOM 16019 N N . VAL G 1 393 ? 177.872 137.156 196.830 1.00 165.85 393 VAL F N 1
ATOM 16020 C CA . VAL G 1 393 ? 177.964 138.547 197.257 1.00 165.85 393 VAL F CA 1
ATOM 16021 C C . VAL G 1 393 ? 176.935 139.350 196.476 1.00 165.85 393 VAL F C 1
ATOM 16022 O O . VAL G 1 393 ? 176.742 139.127 195.275 1.00 165.85 393 VAL F O 1
ATOM 16026 N N . ILE G 1 394 ? 176.255 140.262 197.163 1.00 160.96 394 ILE F N 1
ATOM 16027 C CA . ILE G 1 394 ? 175.173 141.050 196.586 1.00 160.96 394 ILE F CA 1
ATOM 16028 C C . ILE G 1 394 ? 175.512 142.525 196.732 1.00 160.96 394 ILE F C 1
ATOM 16029 O O . ILE G 1 394 ? 175.874 142.981 197.823 1.00 160.96 394 ILE F O 1
ATOM 16034 N N . ILE G 1 395 ? 175.463 143.264 195.643 1.00 161.17 395 ILE F N 1
ATOM 16035 C CA . ILE G 1 395 ? 175.696 144.724 195.761 1.00 161.17 395 ILE F CA 1
ATOM 16036 C C . ILE G 1 395 ? 174.320 145.355 195.592 1.00 161.17 395 ILE F C 1
ATOM 16037 O O . ILE G 1 395 ? 173.415 144.630 195.166 1.00 161.17 395 ILE F O 1
ATOM 16042 N N . ASP G 1 396 ? 174.155 146.622 195.965 1.00 167.28 396 ASP F N 1
ATOM 16043 C CA . ASP G 1 396 ? 172.871 147.334 195.756 1.00 167.28 396 ASP F CA 1
ATOM 16044 C C . ASP G 1 396 ? 173.204 148.696 195.170 1.00 167.28 396 ASP F C 1
ATOM 16045 O O . ASP G 1 396 ? 174.159 149.307 195.653 1.00 167.28 396 ASP F O 1
ATOM 16050 N N . ASN G 1 397 ? 172.477 149.097 194.138 1.00 169.47 397 ASN F N 1
ATOM 16051 C CA . ASN G 1 397 ? 172.652 150.445 193.557 1.00 169.47 397 ASN F CA 1
ATOM 16052 C C . ASN G 1 397 ? 174.086 150.664 193.127 1.00 169.47 397 ASN F C 1
ATOM 16053 O O . ASN G 1 397 ? 174.788 151.437 193.785 1.00 169.47 397 ASN F O 1
ATOM 16058 N N . LEU G 1 398 ? 174.481 150.013 192.050 1.00 173.25 398 LEU F N 1
ATOM 16059 C CA . LEU G 1 398 ? 175.822 150.326 191.530 1.00 173.25 398 LEU F CA 1
ATOM 16060 C C . LEU G 1 398 ? 175.898 151.840 191.324 1.00 173.25 398 LEU F C 1
ATOM 16061 O O . LEU G 1 398 ? 176.987 152.390 191.544 1.00 173.25 398 LEU F O 1
ATOM 16066 N N . GLN G 1 399 ? 174.798 152.504 190.937 1.00 177.86 399 GLN F N 1
ATOM 16067 C CA . GLN G 1 399 ? 174.978 153.931 190.691 1.00 177.86 399 GLN F CA 1
ATOM 16068 C C . GLN G 1 399 ? 175.403 154.691 191.942 1.00 177.86 399 GLN F C 1
ATOM 16069 O O . GLN G 1 399 ? 176.045 155.739 191.823 1.00 177.86 399 GLN F O 1
ATOM 16075 N N . PHE G 1 400 ? 175.049 154.205 193.134 1.00 181.87 400 PHE F N 1
ATOM 16076 C CA . PHE G 1 400 ? 175.438 154.907 194.354 1.00 181.87 400 PHE F CA 1
ATOM 16077 C C . PHE G 1 400 ? 176.953 154.898 194.524 1.00 181.87 400 PHE F C 1
ATOM 16078 O O . PHE G 1 400 ? 177.551 155.901 194.930 1.00 181.87 400 PHE F O 1
ATOM 16086 N N . MET G 1 401 ? 177.590 153.766 194.215 1.00 180.72 401 MET F N 1
ATOM 16087 C CA . MET G 1 401 ? 179.046 153.735 194.131 1.00 180.72 401 MET F CA 1
ATOM 16088 C C . MET G 1 401 ? 179.546 154.619 192.997 1.00 180.72 401 MET F C 1
ATOM 16089 O O . MET G 1 401 ? 180.647 155.175 193.072 1.00 180.72 401 MET F O 1
ATOM 16094 N N . MET G 1 402 ? 178.749 154.751 191.935 1.00 191.28 402 MET F N 1
ATOM 16095 C CA . MET G 1 402 ? 179.168 155.517 190.768 1.00 191.28 402 MET F CA 1
ATOM 16096 C C . MET G 1 402 ? 179.221 157.012 191.057 1.00 191.28 402 MET F C 1
ATOM 16097 O O . MET G 1 402 ? 180.096 157.710 190.534 1.00 191.28 402 MET F O 1
ATOM 16102 N N . GLY G 1 403 ? 178.304 157.516 191.881 1.00 194.29 403 GLY F N 1
ATOM 16103 C CA . GLY G 1 403 ? 178.173 158.942 192.099 1.00 194.29 403 GLY F CA 1
ATOM 16104 C C . GLY G 1 403 ? 179.422 159.609 192.635 1.00 194.29 403 GLY F C 1
ATOM 16105 O O . GLY G 1 403 ? 179.755 159.474 193.815 1.00 194.29 403 GLY F O 1
ATOM 16106 N N . GLN G 1 404 ? 180.114 160.343 191.771 1.00 203.01 404 GLN F N 1
ATOM 16107 C CA . GLN G 1 404 ? 181.346 161.018 192.151 1.00 203.01 404 GLN F CA 1
ATOM 16108 C C . GLN G 1 404 ? 181.210 162.526 191.987 1.00 203.01 404 GLN F C 1
ATOM 16109 O O . GLN G 1 404 ? 180.788 163.221 192.910 1.00 203.01 404 GLN F O 1
ATOM 16115 N N . ILE G 1 409 ? 187.081 162.843 184.789 1.00 204.86 409 ILE F N 1
ATOM 16116 C CA . ILE G 1 409 ? 185.840 162.143 185.096 1.00 204.86 409 ILE F CA 1
ATOM 16117 C C . ILE G 1 409 ? 185.606 161.023 184.089 1.00 204.86 409 ILE F C 1
ATOM 16118 O O . ILE G 1 409 ? 185.781 159.846 184.409 1.00 204.86 409 ILE F O 1
ATOM 16123 N N . ASP G 1 410 ? 185.208 161.402 182.872 1.00 207.81 410 ASP F N 1
ATOM 16124 C CA . ASP G 1 410 ? 184.968 160.467 181.773 1.00 207.81 410 ASP F CA 1
ATOM 16125 C C . ASP G 1 410 ? 183.923 159.420 182.174 1.00 207.81 410 ASP F C 1
ATOM 16126 O O . ASP G 1 410 ? 184.198 158.224 182.288 1.00 207.81 410 ASP F O 1
ATOM 16131 N N . LYS G 1 411 ? 182.708 159.917 182.397 1.00 204.02 411 LYS F N 1
ATOM 16132 C CA . LYS G 1 411 ? 181.603 159.055 182.781 1.00 204.02 411 LYS F CA 1
ATOM 16133 C C . LYS G 1 411 ? 181.291 158.056 181.665 1.00 204.02 411 LYS F C 1
ATOM 16134 O O . LYS G 1 411 ? 181.805 158.144 180.546 1.00 204.02 411 LYS F O 1
ATOM 16140 N N . TYR G 1 412 ? 180.430 157.092 181.990 1.00 201.74 412 TYR F N 1
ATOM 16141 C CA . TYR G 1 412 ? 180.091 155.952 181.140 1.00 201.74 412 TYR F CA 1
ATOM 16142 C C . TYR G 1 412 ? 181.300 155.086 180.812 1.00 201.74 412 TYR F C 1
ATOM 16143 O O . TYR G 1 412 ? 181.218 154.222 179.930 1.00 201.74 412 TYR F O 1
ATOM 16152 N N . ALA G 1 413 ? 182.416 155.290 181.495 1.00 195.30 413 ALA F N 1
ATOM 16153 C CA . ALA G 1 413 ? 183.626 154.497 181.316 1.00 195.30 413 ALA F CA 1
ATOM 16154 C C . ALA G 1 413 ? 184.088 153.843 182.606 1.00 195.30 413 ALA F C 1
ATOM 16155 O O . ALA G 1 413 ? 184.566 152.706 182.575 1.00 195.30 413 ALA F O 1
ATOM 16157 N N . VAL G 1 414 ? 183.959 154.531 183.741 1.00 192.94 414 VAL F N 1
ATOM 16158 C CA . VAL G 1 414 ? 184.263 153.905 185.022 1.00 192.94 414 VAL F CA 1
ATOM 16159 C C . VAL G 1 414 ? 183.289 152.768 185.298 1.00 192.94 414 VAL F C 1
ATOM 16160 O O . VAL G 1 414 ? 183.631 151.785 185.968 1.00 192.94 414 VAL F O 1
ATOM 16164 N N . GLN G 1 415 ? 182.058 152.886 184.795 1.00 192.57 415 GLN F N 1
ATOM 16165 C CA . GLN G 1 415 ? 181.099 151.796 184.925 1.00 192.57 415 GLN F CA 1
ATOM 16166 C C . GLN G 1 415 ? 181.607 150.540 184.234 1.00 192.57 415 GLN F C 1
ATOM 16167 O O . GLN G 1 415 ? 181.514 149.437 184.785 1.00 192.57 415 GLN F O 1
ATOM 16173 N N . ASP G 1 416 ? 182.160 150.689 183.028 1.00 194.08 416 ASP F N 1
ATOM 16174 C CA . ASP G 1 416 ? 182.725 149.542 182.328 1.00 194.08 416 ASP F CA 1
ATOM 16175 C C . ASP G 1 416 ? 183.895 148.950 183.103 1.00 194.08 416 ASP F C 1
ATOM 16176 O O . ASP G 1 416 ? 184.034 147.725 183.190 1.00 194.08 416 ASP F O 1
ATOM 16181 N N . HIS G 1 417 ? 184.736 149.807 183.685 1.00 191.10 417 HIS F N 1
ATOM 16182 C CA . HIS G 1 417 ? 185.880 149.320 184.450 1.00 191.10 417 HIS F CA 1
ATOM 16183 C C . HIS G 1 417 ? 185.431 148.517 185.665 1.00 191.10 417 HIS F C 1
ATOM 16184 O O . HIS G 1 417 ? 185.951 147.426 185.928 1.00 191.10 417 HIS F O 1
ATOM 16191 N N . ILE G 1 418 ? 184.454 149.034 186.414 1.00 187.82 418 ILE F N 1
ATOM 16192 C CA . ILE G 1 418 ? 184.012 148.325 187.612 1.00 187.82 418 ILE F CA 1
ATOM 16193 C C . ILE G 1 418 ? 183.253 147.054 187.246 1.00 187.82 418 ILE F C 1
ATOM 16194 O O . ILE G 1 418 ? 183.358 146.041 187.949 1.00 187.82 418 ILE F O 1
ATOM 16199 N N . ILE G 1 419 ? 182.494 147.068 186.146 1.00 187.14 419 ILE F N 1
ATOM 16200 C CA . ILE G 1 419 ? 181.808 145.856 185.708 1.00 187.14 419 ILE F CA 1
ATOM 16201 C C . ILE G 1 419 ? 182.819 144.790 185.305 1.00 187.14 419 ILE F C 1
ATOM 16202 O O . ILE G 1 419 ? 182.668 143.610 185.643 1.00 187.14 419 ILE F O 1
ATOM 16207 N N . GLY G 1 420 ? 183.867 145.188 184.580 1.00 185.73 420 GLY F N 1
ATOM 16208 C CA . GLY G 1 420 ? 184.911 144.240 184.231 1.00 185.73 420 GLY F CA 1
ATOM 16209 C C . GLY G 1 420 ? 185.635 143.697 185.448 1.00 185.73 420 GLY F C 1
ATOM 16210 O O . GLY G 1 420 ? 185.966 142.511 185.506 1.00 185.73 420 GLY F O 1
ATOM 16211 N N . ALA G 1 421 ? 185.893 144.559 186.435 1.00 183.26 421 ALA F N 1
ATOM 16212 C CA . ALA G 1 421 ? 186.531 144.100 187.665 1.00 183.26 421 ALA F CA 1
ATOM 16213 C C . ALA G 1 421 ? 185.653 143.093 188.398 1.00 183.26 421 ALA F C 1
ATOM 16214 O O . ALA G 1 421 ? 186.145 142.069 188.888 1.00 183.26 421 ALA F O 1
ATOM 16216 N N . PHE G 1 422 ? 184.349 143.367 188.482 1.00 181.11 422 PHE F N 1
ATOM 16217 C CA . PHE G 1 422 ? 183.435 142.430 189.127 1.00 181.11 422 PHE F CA 1
ATOM 16218 C C . PHE G 1 422 ? 183.375 141.108 188.374 1.00 181.11 422 PHE F C 1
ATOM 16219 O O . PHE G 1 422 ? 183.353 140.035 188.989 1.00 181.11 422 PHE F O 1
ATOM 16227 N N . ARG G 1 423 ? 183.345 141.163 187.040 1.00 186.16 423 ARG F N 1
ATOM 16228 C CA . ARG G 1 423 ? 183.327 139.937 186.248 1.00 186.16 423 ARG F CA 1
ATOM 16229 C C . ARG G 1 423 ? 184.600 139.128 186.457 1.00 186.16 423 ARG F C 1
ATOM 16230 O O . ARG G 1 423 ? 184.550 137.900 186.594 1.00 186.16 423 ARG F O 1
ATOM 16238 N N . LYS G 1 424 ? 185.753 139.801 186.484 1.00 187.65 424 LYS F N 1
ATOM 16239 C CA . LYS G 1 424 ? 187.015 139.108 186.718 1.00 187.65 424 LYS F CA 1
ATOM 16240 C C . LYS G 1 424 ? 187.047 138.472 188.102 1.00 187.65 424 LYS F C 1
ATOM 16241 O O . LYS G 1 424 ? 187.496 137.329 188.260 1.00 187.65 424 LYS F O 1
ATOM 16247 N N . PHE G 1 425 ? 186.570 139.198 189.117 1.00 189.65 425 PHE F N 1
ATOM 16248 C CA . PHE G 1 425 ? 186.531 138.646 190.467 1.00 189.65 425 PHE F CA 1
ATOM 16249 C C . PHE G 1 425 ? 185.600 137.443 190.542 1.00 189.65 425 PHE F C 1
ATOM 16250 O O . PHE G 1 425 ? 185.895 136.463 191.233 1.00 189.65 425 PHE F O 1
ATOM 16258 N N . ALA G 1 426 ? 184.462 137.506 189.849 1.00 191.42 426 ALA F N 1
ATOM 16259 C CA . ALA G 1 426 ? 183.553 136.365 189.823 1.00 191.42 426 ALA F CA 1
ATOM 16260 C C . ALA G 1 426 ? 184.190 135.168 189.131 1.00 191.42 426 ALA F C 1
ATOM 16261 O O . ALA G 1 426 ? 184.028 134.025 189.575 1.00 191.42 426 ALA F O 1
ATOM 16263 N N . THR G 1 427 ? 184.918 135.408 188.038 1.00 193.13 427 THR F N 1
ATOM 16264 C CA . THR G 1 427 ? 185.492 134.302 187.279 1.00 193.13 427 THR F CA 1
ATOM 16265 C C . THR G 1 427 ? 186.632 133.630 188.035 1.00 193.13 427 THR F C 1
ATOM 16266 O O . THR G 1 427 ? 186.684 132.397 188.117 1.00 193.13 427 THR F O 1
ATOM 16270 N N . ASN G 1 428 ? 187.557 134.414 188.597 1.00 193.22 428 ASN F N 1
ATOM 16271 C CA . ASN G 1 428 ? 188.733 133.814 189.218 1.00 193.22 428 ASN F CA 1
ATOM 16272 C C . ASN G 1 428 ? 188.470 133.303 190.630 1.00 193.22 428 ASN F C 1
ATOM 16273 O O . ASN G 1 428 ? 189.351 132.662 191.214 1.00 193.22 428 ASN F O 1
ATOM 16278 N N . THR G 1 429 ? 187.289 133.569 191.189 1.00 189.03 429 THR F N 1
ATOM 16279 C CA . THR G 1 429 ? 186.933 133.096 192.519 1.00 189.03 429 THR F CA 1
ATOM 16280 C C . THR G 1 429 ? 185.765 132.118 192.517 1.00 189.03 429 THR F C 1
ATOM 16281 O O . THR G 1 429 ? 185.641 131.330 193.462 1.00 189.03 429 THR F O 1
ATOM 16285 N N . SER G 1 430 ? 184.937 132.118 191.470 1.00 191.30 430 SER F N 1
ATOM 16286 C CA . SER G 1 430 ? 183.762 131.251 191.361 1.00 191.30 430 SER F CA 1
ATOM 16287 C C . SER G 1 430 ? 182.750 131.561 192.466 1.00 191.30 430 SER F C 1
ATOM 16288 O O . SER G 1 430 ? 182.346 130.697 193.246 1.00 191.30 430 SER F O 1
ATOM 16291 N N . CYS G 1 431 ? 182.346 132.828 192.514 1.00 188.66 431 CYS F N 1
ATOM 16292 C CA . CYS G 1 431 ? 181.325 133.304 193.437 1.00 188.66 431 CYS F CA 1
ATOM 16293 C C . CYS G 1 431 ? 180.272 134.066 192.649 1.00 188.66 431 CYS F C 1
ATOM 16294 O O . CYS G 1 431 ? 180.608 134.934 191.837 1.00 188.66 431 CYS F O 1
ATOM 16297 N N . HIS G 1 432 ? 179.004 133.746 192.891 1.00 180.73 432 HIS F N 1
ATOM 16298 C CA . HIS G 1 432 ? 177.898 134.363 192.163 1.00 180.73 432 HIS F CA 1
ATOM 16299 C C . HIS G 1 432 ? 177.732 135.801 192.634 1.00 180.73 432 HIS F C 1
ATOM 16300 O O . HIS G 1 432 ? 177.318 136.056 193.766 1.00 180.73 432 HIS F O 1
ATOM 16307 N N . VAL G 1 433 ? 178.055 136.751 191.762 1.00 168.83 433 VAL F N 1
ATOM 16308 C CA . VAL G 1 433 ? 177.943 138.170 192.078 1.00 168.83 433 VAL F CA 1
ATOM 16309 C C . VAL G 1 433 ? 176.663 138.703 191.450 1.00 168.83 433 VAL F C 1
ATOM 16310 O O . VAL G 1 433 ? 176.444 138.553 190.243 1.00 168.83 433 VAL F O 1
ATOM 16314 N N . THR G 1 434 ? 175.816 139.324 192.265 1.00 163.40 434 THR F N 1
ATOM 16315 C CA . THR G 1 434 ? 174.559 139.901 191.811 1.00 163.40 434 THR F CA 1
ATOM 16316 C C . THR G 1 434 ? 174.640 141.418 191.897 1.00 163.40 434 THR F C 1
ATOM 16317 O O . THR G 1 434 ? 175.082 141.964 192.912 1.00 163.40 434 THR F O 1
ATOM 16321 N N . LEU G 1 435 ? 174.212 142.093 190.834 1.00 155.85 435 LEU F N 1
ATOM 16322 C CA . LEU G 1 435 ? 174.264 143.545 190.747 1.00 155.85 435 LEU F CA 1
ATOM 16323 C C . LEU G 1 435 ? 172.864 144.092 190.514 1.00 155.85 435 LEU F C 1
ATOM 16324 O O . LEU G 1 435 ? 172.119 143.567 189.679 1.00 155.85 435 LEU F O 1
ATOM 16329 N N . ILE G 1 436 ? 172.510 145.139 191.250 1.00 156.59 436 ILE F N 1
ATOM 16330 C CA . ILE G 1 436 ? 171.240 145.835 191.083 1.00 156.59 436 ILE F CA 1
ATOM 16331 C C . ILE G 1 436 ? 171.552 147.160 190.400 1.00 156.59 436 ILE F C 1
ATOM 16332 O O . ILE G 1 436 ? 172.034 148.104 191.036 1.00 156.59 436 ILE F O 1
ATOM 16337 N N . ILE G 1 437 ? 171.280 147.234 189.101 1.00 162.39 437 ILE F N 1
ATOM 16338 C CA . ILE G 1 437 ? 171.590 148.406 188.291 1.00 162.39 437 ILE F CA 1
ATOM 16339 C C . ILE G 1 437 ? 170.288 149.096 187.912 1.00 162.39 437 ILE F C 1
ATOM 16340 O O . ILE G 1 437 ? 169.389 148.469 187.337 1.00 162.39 437 ILE F O 1
ATOM 16345 N N . HIS G 1 438 ? 170.182 150.382 188.232 1.00 166.21 438 HIS F N 1
ATOM 16346 C CA . HIS G 1 438 ? 168.991 151.133 187.878 1.00 166.21 438 HIS F CA 1
ATOM 16347 C C . HIS G 1 438 ? 168.959 151.415 186.377 1.00 166.21 438 HIS F C 1
ATOM 16348 O O . HIS G 1 438 ? 170.001 151.641 185.756 1.00 166.21 438 HIS F O 1
ATOM 16355 N N . PRO G 1 439 ? 167.776 151.409 185.773 1.00 168.22 439 PRO F N 1
ATOM 16356 C CA . PRO G 1 439 ? 167.658 151.716 184.347 1.00 168.22 439 PRO F CA 1
ATOM 16357 C C . PRO G 1 439 ? 167.565 153.213 184.087 1.00 168.22 439 PRO F C 1
ATOM 16358 O O . PRO G 1 439 ? 167.414 154.029 184.997 1.00 168.22 439 PRO F O 1
ATOM 16362 N N . ARG G 1 440 ? 167.659 153.559 182.806 1.00 176.03 440 ARG F N 1
ATOM 16363 C CA . ARG G 1 440 ? 167.529 154.943 182.382 1.00 176.03 440 ARG F CA 1
ATOM 16364 C C . ARG G 1 440 ? 166.075 155.399 182.496 1.00 176.03 440 ARG F C 1
ATOM 16365 O O . ARG G 1 440 ? 165.166 154.613 182.778 1.00 176.03 440 ARG F O 1
ATOM 16373 N N . LYS G 1 441 ? 165.860 156.692 182.269 1.00 169.88 441 LYS F N 1
ATOM 16374 C CA . LYS G 1 441 ? 164.536 157.284 182.442 1.00 169.88 441 LYS F CA 1
ATOM 16375 C C . LYS G 1 441 ? 163.616 156.838 181.312 1.00 169.88 441 LYS F C 1
ATOM 16376 O O . LYS G 1 441 ? 163.841 157.177 180.146 1.00 169.88 441 LYS F O 1
ATOM 16382 N N . GLU G 1 442 ? 162.580 156.080 181.656 1.00 184.74 442 GLU F N 1
ATOM 16383 C CA . GLU G 1 442 ? 161.574 155.649 180.698 1.00 184.74 442 GLU F CA 1
ATOM 16384 C C . GLU G 1 442 ? 160.381 156.602 180.760 1.00 184.74 442 GLU F C 1
ATOM 16385 O O . GLU G 1 442 ? 160.434 157.657 181.397 1.00 184.74 442 GLU F O 1
ATOM 16391 N N . GLU G 1 443 ? 159.287 156.245 180.088 1.00 194.67 443 GLU F N 1
ATOM 16392 C CA . GLU G 1 443 ? 158.079 157.059 180.086 1.00 194.67 443 GLU F CA 1
ATOM 16393 C C . GLU G 1 443 ? 156.932 156.406 180.850 1.00 194.67 443 GLU F C 1
ATOM 16394 O O . GLU G 1 443 ? 155.779 156.820 180.693 1.00 194.67 443 GLU F O 1
ATOM 16400 N N . ASP G 1 444 ? 157.226 155.402 181.677 1.00 192.63 444 ASP F N 1
ATOM 16401 C CA . ASP G 1 444 ? 156.312 154.752 182.614 1.00 192.63 444 ASP F CA 1
ATOM 16402 C C . ASP G 1 444 ? 155.233 153.916 181.937 1.00 192.63 444 ASP F C 1
ATOM 16403 O O . ASP G 1 444 ? 154.386 153.348 182.638 1.00 192.63 444 ASP F O 1
ATOM 16408 N N . ASP G 1 445 ? 155.225 153.812 180.605 1.00 198.55 445 ASP F N 1
ATOM 16409 C CA . ASP G 1 445 ? 154.249 152.978 179.915 1.00 198.55 445 ASP F CA 1
ATOM 16410 C C . ASP G 1 445 ? 154.941 152.080 178.889 1.00 198.55 445 ASP F C 1
ATOM 16411 O O . ASP G 1 445 ? 154.328 151.681 177.894 1.00 198.55 445 ASP F O 1
ATOM 16416 N N . ARG G 1 446 ? 156.220 151.777 179.098 1.00 199.67 446 ARG F N 1
ATOM 16417 C CA . ARG G 1 446 ? 156.962 150.856 178.248 1.00 199.67 446 ARG F CA 1
ATOM 16418 C C . ARG G 1 446 ? 157.560 149.760 179.112 1.00 199.67 446 ARG F C 1
ATOM 16419 O O . ARG G 1 446 ? 158.146 150.045 180.162 1.00 199.67 446 ARG F O 1
ATOM 16427 N N . GLU G 1 447 ? 157.407 148.512 178.676 1.00 194.80 447 GLU F N 1
ATOM 16428 C CA . GLU G 1 447 ? 158.057 147.407 179.362 1.00 194.80 447 GLU F CA 1
ATOM 16429 C C . GLU G 1 447 ? 159.570 147.564 179.278 1.00 194.80 447 GLU F C 1
ATOM 16430 O O . GLU G 1 447 ? 160.120 147.889 178.223 1.00 194.80 447 GLU F O 1
ATOM 16436 N N . LEU G 1 448 ? 160.243 147.336 180.402 1.00 187.59 448 LEU F N 1
ATOM 16437 C CA . LEU G 1 448 ? 161.687 147.532 180.475 1.00 187.59 448 LEU F CA 1
ATOM 16438 C C . LEU G 1 448 ? 162.390 146.449 179.665 1.00 187.59 448 LEU F C 1
ATOM 16439 O O . LEU G 1 448 ? 162.332 145.265 180.013 1.00 187.59 448 LEU F O 1
ATOM 16444 N N . GLN G 1 449 ? 163.048 146.851 178.582 1.00 187.34 449 GLN F N 1
ATOM 16445 C CA . GLN G 1 449 ? 163.793 145.915 177.757 1.00 187.34 449 GLN F CA 1
ATOM 16446 C C . GLN G 1 449 ? 165.201 145.715 178.314 1.00 187.34 449 GLN F C 1
ATOM 16447 O O . GLN G 1 449 ? 165.653 146.427 179.215 1.00 187.34 449 GLN F O 1
ATOM 16453 N N . THR G 1 450 ? 165.901 144.725 177.758 1.00 182.27 450 THR F N 1
ATOM 16454 C CA . THR G 1 450 ? 167.263 144.434 178.186 1.00 182.27 450 THR F CA 1
ATOM 16455 C C . THR G 1 450 ? 168.255 145.517 177.785 1.00 182.27 450 THR F C 1
ATOM 16456 O O . THR G 1 450 ? 169.371 145.536 178.315 1.00 182.27 450 THR F O 1
ATOM 16460 N N . ALA G 1 451 ? 167.884 146.408 176.869 1.00 177.37 451 ALA F N 1
ATOM 16461 C CA . ALA G 1 451 ? 168.749 147.495 176.437 1.00 177.37 451 ALA F CA 1
ATOM 16462 C C . ALA G 1 451 ? 168.521 148.777 177.227 1.00 177.37 451 ALA F C 1
ATOM 16463 O O . ALA G 1 451 ? 169.129 149.804 176.908 1.00 177.37 451 ALA F O 1
ATOM 16465 N N . SER G 1 452 ? 167.667 148.741 178.246 1.00 179.30 452 SER F N 1
ATOM 16466 C CA . SER G 1 452 ? 167.344 149.915 179.044 1.00 179.30 452 SER F CA 1
ATOM 16467 C C . SER G 1 452 ? 168.308 150.124 180.204 1.00 179.30 452 SER F C 1
ATOM 16468 O O . SER G 1 452 ? 168.095 151.032 181.013 1.00 179.30 452 SER F O 1
ATOM 16471 N N . ILE G 1 453 ? 169.354 149.302 180.308 1.00 175.91 453 ILE F N 1
ATOM 16472 C CA . ILE G 1 453 ? 170.318 149.451 181.391 1.00 175.91 453 ILE F CA 1
ATOM 16473 C C . ILE G 1 453 ? 171.049 150.776 181.244 1.00 175.91 453 ILE F C 1
ATOM 16474 O O . ILE G 1 453 ? 171.511 151.135 180.153 1.00 175.91 453 ILE F O 1
ATOM 16479 N N . PHE G 1 454 ? 171.153 151.514 182.347 1.00 186.50 454 PHE F N 1
ATOM 16480 C CA . PHE G 1 454 ? 171.846 152.795 182.342 1.00 186.50 454 PHE F CA 1
ATOM 16481 C C . PHE G 1 454 ? 173.331 152.570 182.087 1.00 186.50 454 PHE F C 1
ATOM 16482 O O . PHE G 1 454 ? 173.976 151.781 182.785 1.00 186.50 454 PHE F O 1
ATOM 16490 N N . GLY G 1 455 ? 173.872 153.263 181.088 1.00 191.84 455 GLY F N 1
ATOM 16491 C CA . GLY G 1 455 ? 175.278 153.140 180.763 1.00 191.84 455 GLY F CA 1
ATOM 16492 C C . GLY G 1 455 ? 175.524 152.490 179.418 1.00 191.84 455 GLY F C 1
ATOM 16493 O O . GLY G 1 455 ? 174.650 152.497 178.546 1.00 191.84 455 GLY F O 1
ATOM 16494 N N . SER G 1 456 ? 176.712 151.919 179.238 1.00 192.28 456 SER F N 1
ATOM 16495 C CA . SER G 1 456 ? 177.062 151.266 177.989 1.00 192.28 456 SER F CA 1
ATOM 16496 C C . SER G 1 456 ? 176.406 149.888 177.911 1.00 192.28 456 SER F C 1
ATOM 16497 O O . SER G 1 456 ? 175.690 149.454 178.817 1.00 192.28 456 SER F O 1
ATOM 16500 N N . ALA G 1 457 ? 176.657 149.187 176.805 1.00 191.88 457 ALA F N 1
ATOM 16501 C CA . ALA G 1 457 ? 176.104 147.855 176.602 1.00 191.88 457 ALA F CA 1
ATOM 16502 C C . ALA G 1 457 ? 176.929 146.761 177.264 1.00 191.88 457 ALA F C 1
ATOM 16503 O O . ALA G 1 457 ? 176.540 145.590 177.192 1.00 191.88 457 ALA F O 1
ATOM 16505 N N . LYS G 1 458 ? 178.052 147.110 177.897 1.00 189.28 458 LYS F N 1
ATOM 16506 C CA . LYS G 1 458 ? 178.896 146.105 178.535 1.00 189.28 458 LYS F CA 1
ATOM 16507 C C . LYS G 1 458 ? 178.140 145.348 179.621 1.00 189.28 458 LYS F C 1
ATOM 16508 O O . LYS G 1 458 ? 178.388 144.156 179.846 1.00 189.28 458 LYS F O 1
ATOM 16514 N N . ALA G 1 459 ? 177.209 146.023 180.300 1.00 186.90 459 ALA F N 1
ATOM 16515 C CA . ALA G 1 459 ? 176.485 145.392 181.399 1.00 186.90 459 ALA F CA 1
ATOM 16516 C C . ALA G 1 459 ? 175.696 144.181 180.921 1.00 186.90 459 ALA F C 1
ATOM 16517 O O . ALA G 1 459 ? 175.709 143.129 181.569 1.00 186.90 459 ALA F O 1
ATOM 16519 N N . SER G 1 460 ? 175.003 144.307 179.790 1.00 186.41 460 SER F N 1
ATOM 16520 C CA . SER G 1 460 ? 174.246 143.180 179.260 1.00 186.41 460 SER F CA 1
ATOM 16521 C C . SER G 1 460 ? 175.145 142.146 178.593 1.00 186.41 460 SER F C 1
ATOM 16522 O O . SER G 1 460 ? 174.820 140.953 178.600 1.00 186.41 460 SER F O 1
ATOM 16525 N N . GLN G 1 461 ? 176.267 142.578 178.015 1.00 188.67 461 GLN F N 1
ATOM 16526 C CA . GLN G 1 461 ? 177.131 141.654 177.286 1.00 188.67 461 GLN F CA 1
ATOM 16527 C C . GLN G 1 461 ? 177.890 140.731 178.233 1.00 188.67 461 GLN F C 1
ATOM 16528 O O . GLN G 1 461 ? 177.974 139.519 177.998 1.00 188.67 461 GLN F O 1
ATOM 16534 N N . GLU G 1 462 ? 178.450 141.281 179.310 1.00 188.87 462 GLU F N 1
ATOM 16535 C CA . GLU G 1 462 ? 179.304 140.519 180.213 1.00 188.87 462 GLU F CA 1
ATOM 16536 C C . GLU G 1 462 ? 178.544 139.871 181.364 1.00 188.87 462 GLU F C 1
ATOM 16537 O O . GLU G 1 462 ? 179.160 139.196 182.194 1.00 188.87 462 GLU F O 1
ATOM 16543 N N . ALA G 1 463 ? 177.229 140.050 181.433 1.00 185.55 463 ALA F N 1
ATOM 16544 C CA . ALA G 1 463 ? 176.443 139.395 182.466 1.00 185.55 463 ALA F CA 1
ATOM 16545 C C . ALA G 1 463 ? 175.800 138.126 181.923 1.00 185.55 463 ALA F C 1
ATOM 16546 O O . ALA G 1 463 ? 175.455 138.035 180.742 1.00 185.55 463 ALA F O 1
ATOM 16548 N N . ASP G 1 464 ? 175.640 137.139 182.803 1.00 182.48 464 ASP F N 1
ATOM 16549 C CA . ASP G 1 464 ? 175.040 135.869 182.420 1.00 182.48 464 ASP F CA 1
ATOM 16550 C C . ASP G 1 464 ? 173.526 135.853 182.563 1.00 182.48 464 ASP F C 1
ATOM 16551 O O . ASP G 1 464 ? 172.844 135.309 181.688 1.00 182.48 464 ASP F O 1
ATOM 16556 N N . ASN G 1 465 ? 172.986 136.426 183.636 1.00 175.28 465 ASN F N 1
ATOM 16557 C CA . ASN G 1 465 ? 171.548 136.529 183.825 1.00 175.28 465 ASN F CA 1
ATOM 16558 C C . ASN G 1 465 ? 171.172 137.998 183.934 1.00 175.28 465 ASN F C 1
ATOM 16559 O O . ASN G 1 465 ? 171.840 138.768 184.630 1.00 175.28 465 ASN F O 1
ATOM 16564 N N . VAL G 1 466 ? 170.100 138.380 183.243 1.00 170.13 466 VAL F N 1
ATOM 16565 C CA . VAL G 1 466 ? 169.682 139.775 183.163 1.00 170.13 466 VAL F CA 1
ATOM 16566 C C . VAL G 1 466 ? 168.286 139.859 183.777 1.00 170.13 466 VAL F C 1
ATOM 16567 O O . VAL G 1 466 ? 167.410 140.583 183.290 1.00 170.13 466 VAL F O 1
ATOM 16571 N N . LEU G 1 467 ? 168.060 139.061 184.821 1.00 165.28 467 LEU F N 1
ATOM 16572 C CA . LEU G 1 467 ? 166.799 139.018 185.553 1.00 165.28 467 LEU F CA 1
ATOM 16573 C C . LEU G 1 467 ? 166.262 140.418 185.818 1.00 165.28 467 LEU F C 1
ATOM 16574 O O . LEU G 1 467 ? 166.913 141.231 186.483 1.00 165.28 467 LEU F O 1
ATOM 16579 N N . ILE G 1 468 ? 165.071 140.700 185.295 1.00 166.51 468 ILE F N 1
ATOM 16580 C CA . ILE G 1 468 ? 164.518 142.050 185.261 1.00 166.51 468 ILE F CA 1
ATOM 16581 C C . ILE G 1 468 ? 163.058 142.006 185.694 1.00 166.51 468 ILE F C 1
ATOM 16582 O O . ILE G 1 468 ? 162.312 141.106 185.291 1.00 166.51 468 ILE F O 1
ATOM 16587 N N . LEU G 1 469 ? 162.657 142.972 186.516 1.00 166.57 469 LEU F N 1
ATOM 16588 C CA . LEU G 1 469 ? 161.285 143.091 186.987 1.00 166.57 469 LEU F CA 1
ATOM 16589 C C . LEU G 1 469 ? 160.465 143.987 186.063 1.00 166.57 469 LEU F C 1
ATOM 16590 O O . LEU G 1 469 ? 161.000 144.777 185.283 1.00 166.57 469 LEU F O 1
ATOM 16595 N N . GLN G 1 470 ? 159.144 143.852 186.168 1.00 174.68 470 GLN F N 1
ATOM 16596 C CA . GLN G 1 470 ? 158.201 144.671 185.420 1.00 174.68 470 GLN F CA 1
ATOM 16597 C C . GLN G 1 470 ? 157.125 145.188 186.362 1.00 174.68 470 GLN F C 1
ATOM 16598 O O . GLN G 1 470 ? 156.767 144.518 187.336 1.00 174.68 470 GLN F O 1
ATOM 16604 N N . GLU G 1 471 ? 156.611 146.379 186.067 1.00 176.56 471 GLU F N 1
ATOM 16605 C CA . GLU G 1 471 ? 155.610 147.034 186.897 1.00 176.56 471 GLU F CA 1
ATOM 16606 C C . GLU G 1 471 ? 154.359 147.333 186.084 1.00 176.56 471 GLU F C 1
ATOM 16607 O O . GLU G 1 471 ? 154.443 147.781 184.937 1.00 176.56 471 GLU F O 1
ATOM 16613 N N . LYS G 1 472 ? 153.203 147.081 186.688 1.00 180.87 472 LYS F N 1
ATOM 16614 C CA . LYS G 1 472 ? 151.904 147.441 186.125 1.00 180.87 472 LYS F CA 1
ATOM 16615 C C . LYS G 1 472 ? 151.353 148.572 186.989 1.00 180.87 472 LYS F C 1
ATOM 16616 O O . LYS G 1 472 ? 150.740 148.335 188.031 1.00 180.87 472 LYS F O 1
ATOM 16622 N N . LYS G 1 473 ? 151.580 149.807 186.551 1.00 182.15 473 LYS F N 1
ATOM 16623 C CA . LYS G 1 473 ? 151.236 150.989 187.340 1.00 182.15 473 LYS F CA 1
ATOM 16624 C C . LYS G 1 473 ? 149.726 151.180 187.361 1.00 182.15 473 LYS F C 1
ATOM 16625 O O . LYS G 1 473 ? 149.120 151.574 186.363 1.00 182.15 473 LYS F O 1
ATOM 16631 N N . LEU G 1 474 ? 149.112 150.897 188.506 1.00 183.60 474 LEU F N 1
ATOM 16632 C CA . LEU G 1 474 ? 147.718 151.235 188.747 1.00 183.60 474 LEU F CA 1
ATOM 16633 C C . LEU G 1 474 ? 147.652 152.609 189.411 1.00 183.60 474 LEU F C 1
ATOM 16634 O O . LEU G 1 474 ? 148.646 153.337 189.483 1.00 183.60 474 LEU F O 1
ATOM 16639 N N . VAL G 1 475 ? 146.475 152.981 189.910 1.00 177.82 475 VAL F N 1
ATOM 16640 C CA . VAL G 1 475 ? 146.297 154.279 190.550 1.00 177.82 475 VAL F CA 1
ATOM 16641 C C . VAL G 1 475 ? 146.379 154.116 192.063 1.00 177.82 475 VAL F C 1
ATOM 16642 O O . VAL G 1 475 ? 146.783 155.040 192.778 1.00 177.82 475 VAL F O 1
ATOM 16646 N N . THR G 1 476 ? 146.014 152.934 192.563 1.00 179.22 476 THR F N 1
ATOM 16647 C CA . THR G 1 476 ? 145.988 152.668 194.002 1.00 179.22 476 THR F CA 1
ATOM 16648 C C . THR G 1 476 ? 146.428 151.225 194.234 1.00 179.22 476 THR F C 1
ATOM 16649 O O . THR G 1 476 ? 145.725 150.290 193.839 1.00 179.22 476 THR F O 1
ATOM 16653 N N . CYS G 1 477 ? 147.589 151.054 194.878 1.00 182.12 477 CYS F N 1
ATOM 16654 C CA . CYS G 1 477 ? 148.126 149.745 195.242 1.00 182.12 477 CYS F CA 1
ATOM 16655 C C . CYS G 1 477 ? 148.266 148.862 194.008 1.00 182.12 477 CYS F C 1
ATOM 16656 O O . CYS G 1 477 ? 147.493 147.910 193.837 1.00 182.12 477 CYS F O 1
ATOM 16659 N N . PRO G 1 478 ? 149.225 149.152 193.122 1.00 184.13 478 PRO F N 1
ATOM 16660 C CA . PRO G 1 478 ? 149.300 148.429 191.843 1.00 184.13 478 PRO F CA 1
ATOM 16661 C C . PRO G 1 478 ? 149.471 146.925 191.992 1.00 184.13 478 PRO F C 1
ATOM 16662 O O . PRO G 1 478 ? 148.623 146.154 191.532 1.00 184.13 478 PRO F O 1
ATOM 16666 N N . GLY G 1 479 ? 150.554 146.499 192.638 1.00 179.17 479 GLY F N 1
ATOM 16667 C CA . GLY G 1 479 ? 150.793 145.081 192.805 1.00 179.17 479 GLY F CA 1
ATOM 16668 C C . GLY G 1 479 ? 151.004 144.371 191.474 1.00 179.17 479 GLY F C 1
ATOM 16669 O O . GLY G 1 479 ? 151.250 144.985 190.431 1.00 179.17 479 GLY F O 1
ATOM 16670 N N . ARG G 1 480 ? 150.889 143.044 191.532 1.00 179.57 480 ARG F N 1
ATOM 16671 C CA . ARG G 1 480 ? 151.001 142.178 190.359 1.00 179.57 480 ARG F CA 1
ATOM 16672 C C . ARG G 1 480 ? 152.298 142.449 189.598 1.00 179.57 480 ARG F C 1
ATOM 16673 O O . ARG G 1 480 ? 152.302 142.779 188.410 1.00 179.57 480 ARG F O 1
ATOM 16681 N N . ARG G 1 481 ? 153.416 142.322 190.306 1.00 172.38 481 ARG F N 1
ATOM 16682 C CA . ARG G 1 481 ? 154.718 142.509 189.683 1.00 172.38 481 ARG F CA 1
ATOM 16683 C C . ARG G 1 481 ? 155.041 141.341 188.760 1.00 172.38 481 ARG F C 1
ATOM 16684 O O . ARG G 1 481 ? 154.733 140.185 189.060 1.00 172.38 481 ARG F O 1
ATOM 16692 N N . SER G 1 482 ? 155.668 141.651 187.629 1.00 173.09 482 SER F N 1
ATOM 16693 C CA . SER G 1 482 ? 156.045 140.657 186.634 1.00 173.09 482 SER F CA 1
ATOM 16694 C C . SER G 1 482 ? 157.561 140.550 186.569 1.00 173.09 482 SER F C 1
ATOM 16695 O O . SER G 1 482 ? 158.266 141.564 186.596 1.00 173.09 482 SER F O 1
ATOM 16698 N N . LEU G 1 483 ? 158.057 139.320 186.484 1.00 169.79 483 LEU F N 1
ATOM 16699 C CA . LEU G 1 483 ? 159.487 139.046 186.452 1.00 169.79 483 LEU F CA 1
ATOM 16700 C C . LEU G 1 483 ? 159.853 138.419 185.115 1.00 169.79 483 LEU F C 1
ATOM 16701 O O . LEU G 1 483 ? 159.154 137.521 184.634 1.00 169.79 483 LEU F O 1
ATOM 16706 N N . GLN G 1 484 ? 160.942 138.893 184.520 1.00 174.41 484 GLN F N 1
ATOM 16707 C CA . GLN G 1 484 ? 161.386 138.428 183.216 1.00 174.41 484 GLN F CA 1
ATOM 16708 C C . GLN G 1 484 ? 162.831 137.955 183.292 1.00 174.41 484 GLN F C 1
ATOM 16709 O O . GLN G 1 484 ? 163.625 138.455 184.094 1.00 174.41 484 GLN F O 1
ATOM 16715 N N . VAL G 1 485 ? 163.163 136.985 182.448 1.00 172.66 485 VAL F N 1
ATOM 16716 C CA . VAL G 1 485 ? 164.528 136.477 182.318 1.00 172.66 485 VAL F CA 1
ATOM 16717 C C . VAL G 1 485 ? 164.900 136.633 180.849 1.00 172.66 485 VAL F C 1
ATOM 16718 O O . VAL G 1 485 ? 164.655 135.745 180.027 1.00 172.66 485 VAL F O 1
ATOM 16722 N N . THR G 1 486 ? 165.501 137.773 180.505 1.00 176.26 486 THR F N 1
ATOM 16723 C CA . THR G 1 486 ? 165.804 138.057 179.107 1.00 176.26 486 THR F CA 1
ATOM 16724 C C . THR G 1 486 ? 166.968 137.229 178.580 1.00 176.26 486 THR F C 1
ATOM 16725 O O . THR G 1 486 ? 166.941 136.802 177.421 1.00 176.26 486 THR F O 1
ATOM 16729 N N . LYS G 1 487 ? 167.991 136.992 179.399 1.00 177.28 487 LYS F N 1
ATOM 16730 C CA . LYS G 1 487 ? 169.182 136.277 178.965 1.00 177.28 487 LYS F CA 1
ATOM 16731 C C . LYS G 1 487 ? 169.514 135.171 179.953 1.00 177.28 487 LYS F C 1
ATOM 16732 O O . LYS G 1 487 ? 169.380 135.347 181.167 1.00 177.28 487 LYS F O 1
ATOM 16738 N N . ASN G 1 488 ? 169.951 134.028 179.421 1.00 189.67 488 ASN F N 1
ATOM 16739 C CA . ASN G 1 488 ? 170.325 132.882 180.248 1.00 189.67 488 ASN F CA 1
ATOM 16740 C C . ASN G 1 488 ? 171.431 132.135 179.506 1.00 189.67 488 ASN F C 1
ATOM 16741 O O . ASN G 1 488 ? 171.155 131.413 178.543 1.00 189.67 488 ASN F O 1
ATOM 16746 N N . ARG G 1 489 ? 172.674 132.321 179.955 1.00 189.94 489 ARG F N 1
ATOM 16747 C CA . ARG G 1 489 ? 173.808 131.717 179.262 1.00 189.94 489 ARG F CA 1
ATOM 16748 C C . ARG G 1 489 ? 173.759 130.196 179.326 1.00 189.94 489 ARG F C 1
ATOM 16749 O O . ARG G 1 489 ? 174.007 129.516 178.323 1.00 189.94 489 ARG F O 1
ATOM 16757 N N . PHE G 1 490 ? 173.438 129.642 180.491 1.00 194.55 490 PHE F N 1
ATOM 16758 C CA . PHE G 1 490 ? 173.364 128.197 180.666 1.00 194.55 490 PHE F CA 1
ATOM 16759 C C . PHE G 1 490 ? 171.921 127.744 180.486 1.00 194.55 490 PHE F C 1
ATOM 16760 O O . PHE G 1 490 ? 171.030 128.199 181.213 1.00 194.55 490 PHE F O 1
ATOM 16768 N N . ASP G 1 491 ? 171.696 126.846 179.526 1.00 199.92 491 ASP F N 1
ATOM 16769 C CA . ASP G 1 491 ? 170.364 126.330 179.214 1.00 199.92 491 ASP F CA 1
ATOM 16770 C C . ASP G 1 491 ? 169.402 127.479 178.906 1.00 199.92 491 ASP F C 1
ATOM 16771 O O . ASP G 1 491 ? 168.451 127.750 179.642 1.00 199.92 491 ASP F O 1
ATOM 16776 N N . GLY G 1 492 ? 169.687 128.167 177.800 1.00 192.86 492 GLY F N 1
ATOM 16777 C CA . GLY G 1 492 ? 168.949 129.352 177.406 1.00 192.86 492 GLY F CA 1
ATOM 16778 C C . GLY G 1 492 ? 167.444 129.191 177.395 1.00 192.86 492 GLY F C 1
ATOM 16779 O O . GLY G 1 492 ? 166.892 128.441 176.583 1.00 192.86 492 GLY F O 1
ATOM 16780 N N . ASP G 1 493 ? 166.770 129.895 178.302 1.00 193.29 493 ASP F N 1
ATOM 16781 C CA . ASP G 1 493 ? 165.320 129.854 178.397 1.00 193.29 493 ASP F CA 1
ATOM 16782 C C . ASP G 1 493 ? 164.822 131.217 178.853 1.00 193.29 493 ASP F C 1
ATOM 16783 O O . ASP G 1 493 ? 165.419 131.840 179.734 1.00 193.29 493 ASP F O 1
ATOM 16788 N N . VAL G 1 494 ? 163.729 131.670 178.246 1.00 184.42 494 VAL F N 1
ATOM 16789 C CA . VAL G 1 494 ? 163.122 132.957 178.560 1.00 184.42 494 VAL F CA 1
ATOM 16790 C C . VAL G 1 494 ? 161.663 132.721 178.918 1.00 184.42 494 VAL F C 1
ATOM 16791 O O . VAL G 1 494 ? 160.945 132.031 178.186 1.00 184.42 494 VAL F O 1
ATOM 16795 N N . GLY G 1 495 ? 161.228 133.291 180.036 1.00 183.53 495 GLY F N 1
ATOM 16796 C CA . GLY G 1 495 ? 159.852 133.128 180.467 1.00 183.53 495 GLY F CA 1
ATOM 16797 C C . GLY G 1 495 ? 159.483 134.178 181.490 1.00 183.53 495 GLY F C 1
ATOM 16798 O O . GLY G 1 495 ? 160.341 134.877 182.038 1.00 183.53 495 GLY F O 1
ATOM 16799 N N . ILE G 1 496 ? 158.176 134.280 181.735 1.00 182.22 496 ILE F N 1
ATOM 16800 C CA . ILE G 1 496 ? 157.619 135.233 182.683 1.00 182.22 496 ILE F CA 1
ATOM 16801 C C . ILE G 1 496 ? 156.653 134.505 183.608 1.00 182.22 496 ILE F C 1
ATOM 16802 O O . ILE G 1 496 ? 156.107 133.451 183.276 1.00 182.22 496 ILE F O 1
ATOM 16807 N N . PHE G 1 497 ? 156.453 135.087 184.787 1.00 181.45 497 PHE F N 1
ATOM 16808 C CA . PHE G 1 497 ? 155.490 134.572 185.751 1.00 181.45 497 PHE F CA 1
ATOM 16809 C C . PHE G 1 497 ? 155.108 135.670 186.736 1.00 181.45 497 PHE F C 1
ATOM 16810 O O . PHE G 1 497 ? 155.985 136.353 187.280 1.00 181.45 497 PHE F O 1
ATOM 16818 N N . PRO G 1 498 ? 153.817 135.881 186.974 1.00 182.49 498 PRO F N 1
ATOM 16819 C CA . PRO G 1 498 ? 153.400 136.918 187.924 1.00 182.49 498 PRO F CA 1
ATOM 16820 C C . PRO G 1 498 ? 153.794 136.566 189.349 1.00 182.49 498 PRO F C 1
ATOM 16821 O O . PRO G 1 498 ? 153.960 135.397 189.704 1.00 182.49 498 PRO F O 1
ATOM 16825 N N . LEU G 1 499 ? 153.946 137.602 190.169 1.00 179.37 499 LEU F N 1
ATOM 16826 C CA . LEU G 1 499 ? 154.270 137.441 191.578 1.00 179.37 499 LEU F CA 1
ATOM 16827 C C . LEU G 1 499 ? 153.314 138.269 192.425 1.00 179.37 499 LEU F C 1
ATOM 16828 O O . LEU G 1 499 ? 152.842 139.328 192.004 1.00 179.37 499 LEU F O 1
ATOM 16833 N N . ASP G 1 500 ? 153.033 137.771 193.623 1.00 184.83 500 ASP F N 1
ATOM 16834 C CA . ASP G 1 500 ? 152.194 138.458 194.593 1.00 184.83 500 ASP F CA 1
ATOM 16835 C C . ASP G 1 500 ? 153.018 138.824 195.820 1.00 184.83 500 ASP F C 1
ATOM 16836 O O . ASP G 1 500 ? 154.118 138.311 196.041 1.00 184.83 500 ASP F O 1
ATOM 16841 N N . PHE G 1 501 ? 152.467 139.728 196.628 1.00 175.25 501 PHE F N 1
ATOM 16842 C CA . PHE G 1 501 ? 153.151 140.244 197.809 1.00 175.25 501 PHE F CA 1
ATOM 16843 C C . PHE G 1 501 ? 152.221 140.134 199.008 1.00 175.25 501 PHE F C 1
ATOM 16844 O O . PHE G 1 501 ? 151.147 140.746 199.023 1.00 175.25 501 PHE F O 1
ATOM 16852 N N . ILE G 1 502 ? 152.631 139.360 200.009 1.00 178.43 502 ILE F N 1
ATOM 16853 C CA . ILE G 1 502 ? 151.892 139.263 201.263 1.00 178.43 502 ILE F CA 1
ATOM 16854 C C . ILE G 1 502 ? 152.363 140.398 202.166 1.00 178.43 502 ILE F C 1
ATOM 16855 O O . ILE G 1 502 ? 153.494 140.384 202.655 1.00 178.43 502 ILE F O 1
ATOM 16860 N N . LYS G 1 503 ? 151.492 141.386 202.386 1.00 170.72 503 LYS F N 1
ATOM 16861 C CA . LYS G 1 503 ? 151.875 142.547 203.182 1.00 170.72 503 LYS F CA 1
ATOM 16862 C C . LYS G 1 503 ? 152.179 142.172 204.626 1.00 170.72 503 LYS F C 1
ATOM 16863 O O . LYS G 1 503 ? 153.104 142.730 205.227 1.00 170.72 503 LYS F O 1
ATOM 16869 N N . SER G 1 504 ? 151.413 141.241 205.200 1.00 178.07 504 SER F N 1
ATOM 16870 C CA . SER G 1 504 ? 151.633 140.858 206.591 1.00 178.07 504 SER F CA 1
ATOM 16871 C C . SER G 1 504 ? 153.006 140.229 206.786 1.00 178.07 504 SER F C 1
ATOM 16872 O O . SER G 1 504 ? 153.722 140.565 207.736 1.00 178.07 504 SER F O 1
ATOM 16875 N N . SER G 1 505 ? 153.395 139.320 205.896 1.00 181.94 505 SER F N 1
ATOM 16876 C CA . SER G 1 505 ? 154.668 138.625 206.009 1.00 181.94 505 SER F CA 1
ATOM 16877 C C . SER G 1 505 ? 155.801 139.335 205.282 1.00 181.94 505 SER F C 1
ATOM 16878 O O . SER G 1 505 ? 156.959 138.932 205.431 1.00 181.94 505 SER F O 1
ATOM 16881 N N . LEU G 1 506 ? 155.497 140.379 204.509 1.00 179.72 506 LEU F N 1
ATOM 16882 C CA . LEU G 1 506 ? 156.500 141.150 203.773 1.00 179.72 506 LEU F CA 1
ATOM 16883 C C . LEU G 1 506 ? 157.365 140.258 202.888 1.00 179.72 506 LEU F C 1
ATOM 16884 O O . LEU G 1 506 ? 158.574 140.470 202.767 1.00 179.72 506 LEU F O 1
ATOM 16889 N N . THR G 1 507 ? 156.752 139.259 202.262 1.00 179.40 507 THR F N 1
ATOM 16890 C CA . THR G 1 507 ? 157.455 138.320 201.403 1.00 179.40 507 THR F CA 1
ATOM 16891 C C . THR G 1 507 ? 156.734 138.192 200.070 1.00 179.40 507 THR F C 1
ATOM 16892 O O . THR G 1 507 ? 155.520 138.399 199.977 1.00 179.40 507 THR F O 1
ATOM 16896 N N . PHE G 1 508 ? 157.497 137.852 199.034 1.00 180.18 508 PHE F N 1
ATOM 16897 C CA . PHE G 1 508 ? 156.939 137.632 197.705 1.00 180.18 508 PHE F CA 1
ATOM 16898 C C . PHE G 1 508 ? 156.479 136.183 197.607 1.00 180.18 508 PHE F C 1
ATOM 16899 O O . PHE G 1 508 ? 157.301 135.268 197.501 1.00 180.18 508 PHE F O 1
ATOM 16907 N N . SER G 1 509 ? 155.166 135.975 197.643 1.00 184.91 509 SER F N 1
ATOM 16908 C CA . SER G 1 509 ? 154.614 134.632 197.691 1.00 184.91 509 SER F CA 1
ATOM 16909 C C . SER G 1 509 ? 154.738 133.944 196.333 1.00 184.91 509 SER F C 1
ATOM 16910 O O . SER G 1 509 ? 155.235 134.509 195.354 1.00 184.91 509 SER F O 1
ATOM 16913 N N . ALA G 1 510 ? 154.274 132.699 196.289 1.00 190.83 510 ALA F N 1
ATOM 16914 C CA . ALA G 1 510 ? 154.294 131.934 195.056 1.00 190.83 510 ALA F CA 1
ATOM 16915 C C . ALA G 1 510 ? 153.323 132.538 194.043 1.00 190.83 510 ALA F C 1
ATOM 16916 O O . ALA G 1 510 ? 152.352 133.200 194.421 1.00 190.83 510 ALA F O 1
ATOM 16918 N N . PRO G 1 511 ? 153.576 132.345 192.750 1.00 191.68 511 PRO F N 1
ATOM 16919 C CA . PRO G 1 511 ? 152.652 132.858 191.731 1.00 191.68 511 PRO F CA 1
ATOM 16920 C C . PRO G 1 511 ? 151.246 132.309 191.922 1.00 191.68 511 PRO F C 1
ATOM 16921 O O . PRO G 1 511 ? 151.055 131.135 192.248 1.00 191.68 511 PRO F O 1
ATOM 16925 N N . ILE G 1 512 ? 150.256 133.171 191.717 1.00 189.35 512 ILE F N 1
ATOM 16926 C CA . ILE G 1 512 ? 148.862 132.786 191.883 1.00 189.35 512 ILE F CA 1
ATOM 16927 C C . ILE G 1 512 ? 148.088 133.048 190.598 1.00 189.35 512 ILE F C 1
ATOM 16928 O O . ILE G 1 512 ? 148.296 134.064 189.934 1.00 189.35 512 ILE F O 1
#

Radius of gyration: 51.7 Å; Cα contacts (8 Å, |Δi|>4): 4476; chains: 6; bounding box: 85×152×174 Å

Organism: Lates calcarifer (NCBI:txid8187)

Sequence (2366 aa):
PEDEAQLIKTMFQITKVSNATLKKFGVRLFKPTKSLVFPWFAGPDSSLKGLKLLSAQNTDTEKVTYNEATVPKISSYYNLFGLTLVGRMDSEVVLTGHELDTLAVSQATGLPSVALPRGVSCLPPMLLPYLEQFKRVTLWLGHDIRSWEASKIFSRKLGLRRCSLVRPGEDRPCPLEALARGKNLSRIIKTSIPAAHKSIVSFKQLREDVYGELLNTEQVAGVKWTRFPELNRILKGHRKGELTVFTGPTGSGKTTFISEVALDLCIQGVNTLWGSFQINNVRLAKIMLTQFAMQRLEENLEQYDFWADKFEELPLYFMTFHGQQNIKTVLDTMQHAVYLYDINHVIIDNLQFMMGQIDKYAVQDHIIGAFRKFATNTSCHVTLIIHPRKEEDDRELQTASIFGSAKASQEADNVLILQEKKLVTCPGRRSLQVTKNRFDGDVGIFPLDFIKSSLTFSAPIPEDEAQLIKTMFQITKVSNATLKKFGVRLFKPTKSLVFPWFAGPDSSLKGLKLLSAQNTDTEKVTYNEATVPKISSYYNLFGLTLVGRMDSEVVLTGHELDTLAVSQATGLPSVALPRGVSCLPPMLLPYLEQFKRVTLWLGHDIRSWEASKIFSRKLGLRRCSLVRPGEDRPCPLEALARGKNLSRIIKTSIPAAHKSIVSFKQLREDVYGELLNTEQVAGVKWTRFPELNRILKGHRKGELTVFTGPTGSGKTTFISEVALDLCIQGVNTLWGSFQINNVRLAKIMLTQFAMQRLEENLEQYDFWADKFEELPLYFMTFHGQQNIKTVLDTMQHAVYLYDINHVIIDNLQFMMGQDKYAVQDHIIGAFRKFATNTSCHVTLIIHPRKEEDDRELQTASIFGSAKASQEADNVLILQEKKLVTCPGRRSLQVTKNRFDGDVGIFPLDFIKSSLTFSAPIPEDEAQLIKTMFQITKVSNATLKKFGVRLFKPTKSLVFPWFAGPDSSLKGLKLLSAQNTDTEKVTYNEATVPKISSYYNLFGLTLVGRMDSEVVLTGHELDTLAVSQATGLPSVALPRGVSCLPPMLLPYLEQFKRVTLWLGHDIRSWEASKIFSRKLGLRRCSLVRPGEDRPCPLEALARGKNLSRIIKTSIPAAHKSIVSFKQLREDVYGELLNTEQVAGVKWTRFPELNRILKGHRKGELTVFTGPTGSGKTTFISEVALDLCIQGVNTLWGSFQINNVRLAKIMLTQFAMQRLEENLEQYDFWADKFEELPLYFMTFHGQQNIKTVLDTMQHAVYLYDINHVIIDNLQFMMGQIDKYAVQDHIIGAFRKFATNTSCHVTLIIHPRKEEDDRELQTASIFGSAKASQEADNVLILQEKKLVTCPGRRSLQVTKNRFDGDVGIFPLDFIKSSLTFSAPIPEDEAQLIKTMFQITKVSNATLKKFGVRLFKPTKSLVFPWFAGPDSSLKGLKLLSAQNTDTEKVTYNEATVPKISSYYNLFGLTLVGRMDSEVVLTGHELDTLAVSQATGLPSVALPRGVSCLPPMLLPYLEQFKRVTLWLGHDIRSWEASKIFSRKLGLRRCSLVRPGEDRPCPLEALARGKNLSRIIKTSIPAAHKSIVSFKQLREDVYGELLNTEQVAGVKWTRFPELNRILKGHRKGELTVFTGPTGSGKTTFISEVALDLCIQGVNTLWGSFQINNVRLAKIMLTQFAMQRLEENLEQYDFWADKFEELPLYFMTFHGQQNIKTVLDTMQHAVYLYDINHVIIDNLQFMMGQIDKYAVQDHIIGAFRKFATNTSCHVTLIIHPRKEEDDRELQTASIFGSAKASQEADNVLILQEKKLVTCPGRRSLQVTKNRFDGDVGIFPLDFIKSSLTFSAPIAAHKSIVSFKQLREDVYGELLNTEQVAGVKWTRFPELNRILKGHRKGELTVFTGPTGSGKTTFISEVALDLCIQGVNTLWGSFQINNVRLAKIMLTQFAMQRLEENLEQYDFWADKFEELPLYFMTFHGQQNIKTVLDTMQHAVYLYDINHVIIDNLQFMMGQIDKYAVQDHIIGAFRKFATNTSCHVTLIIHPRKEEDDRELQTASIFGSAKASQEADNVLILQEKKLVTCPGRRSLQVTKNRFDGDVGIFPLDFIKSSLTFSAPIHKSIVSFKQLREDVYGGVKWTRFPELNRILKGHRKGELTVFTGPTGSGKTTFISEVALDLCIQGVNTLWGSFQINNVRLAKIMLTQFAMQRLEENLEQYDFWADKFEELPLYFMTFHGQQNIKTVLDTMQHAVYLYDINHVIIDNLQFMMGQIDKYAVQDHIIGAFRKFATNTSCHVTLIIHPRKEEDDRELQTASIFGSAKASQEADNVLILQEKKLVTCPGRRSLQVTKNRFDGDVGIFPLDFIKSSLTFSAPI

InterPro domains:
  IPR007694 DNA helicase, DnaB-like, C-terminal [PS51199] (391-642)
  IPR027032 Twinkle-like protein [PTHR12873] (45-644)
  IPR027417 P-loop containing nucleoside triphosphate hydrolase [G3DSA:3.40.50.300] (384-635)
  IPR027417 P-loop containing nucleoside triphosphate hydrolase [SSF52540] (400-630)
  IPR034154 Archaeal primase DnaG/twinkle-like, TOPRIM domain [cd01029] (266-342)

Solvent-accessible surface area: 107656 Å² total; per-residue (Å²): 84,27,94,84,38,60,80,46,97,89,118,90,96,66,34,95,81,76,74,97,12,36,93,88,48,62,36,26,32,10,68,82,106,68,92,12,38,11,35,81,34,30,36,115,78,80,61,26,9,6,26,37,23,28,44,2,55,89,90,61,47,56,68,84,74,53,61,24,32,38,116,77,91,92,42,74,36,60,37,56,24,25,33,54,66,48,75,56,106,77,47,62,27,13,53,16,24,58,59,56,12,11,54,14,7,55,58,42,97,74,40,20,7,41,16,27,45,50,28,94,104,29,76,72,87,61,49,53,84,76,76,73,91,26,69,66,23,30,21,32,46,35,62,77,96,94,21,66,57,54,13,70,63,50,20,79,86,59,47,76,76,49,25,22,9,44,40,54,93,44,61,38,34,33,44,7,64,76,79,95,20,45,86,42,39,57,62,39,52,90,75,23,42,71,32,44,71,141,14,51,37,13,2,139,94,28,42,130,79,0,86,28,60,8,112,71,36,109,121,42,12,32,53,90,22,98,68,2,74,37,1,42,121,1,10,67,1,10,12,122,21,5,1,12,1,3,0,0,20,30,51,3,23,13,32,28,0,11,0,1,15,1,2,3,1,1,74,97,43,6,32,0,4,0,0,2,0,24,24,69,13,31,56,4,0,34,42,1,1,6,0,27,9,101,59,81,2,59,121,55,46,138,85,3,79,120,39,1,66,84,1,61,122,28,46,5,38,1,2,60,45,59,35,90,58,79,15,126,50,0,38,88,10,0,45,47,6,22,126,20,44,69,2,41,9,1,1,0,4,3,1,8,42,5,20,28,171,174,111,91,122,40,62,4,30,92,12,4,18,14,1,27,129,8,0,50,116,39,41,3,13,0,6,0,1,0,8,7,101,67,36,61,44,122,128,96,15,58,14,15,1,1,41,16,32,8,46,2,10,17,27,0,2,1,2,17,0,1,4,28,92,79,110,86,65,77,19,24,137,49,12,0,34,0,27,14,11,55,39,47,41,41,27,2,65,5,48,2,43,80,75,95,64,7,31,6,12,23,47,42,161,90,24,98,81,36,59,85,46,99,87,108,95,98,77,43,102,85,87,76,90,7,32,96,69,29,34,37,21,38,7,74,70,108,49,91,12,46,10,34,52,25,33,32,122,78,83,40,39,8,10,26,46,15,30,49,15,49,85,88,62,52,50,60,97,56,63,53,17,20,46,109,78,96,90,43,76,24,59,40,49,15,25,36,58,46,49,75,64,102,60,67,69,35,16,52,1,31,60,62,63,3,11,36,19,3,50,60,55,98,75,37,25,11,40,16,28,49,46,30,109,96,32,66,73,88,52,45,53,84,74,74,78,91,38,68,55,37,25,30,20,43,36,57,77,95,101,31,65,56,59,13,72,69,51,39,88,70,52,46,90,80,44,34,16,28,48,40,59,95,59,59,29,30,30,48,5,58,77,78,97,31,42,90,66,30,52,66,42,57,80,78,27,104,51,40,55,65,106,6,46,33,10,6,133,111,16,63,136,74,0,75,32,32,6,109,76,26,118,124,42,17,36,53,93,23,82,89,2,79,37,2,39,116,1,12,66,2,16,16,126,20,11,0,9,1,5,1,0,17,98,76,1,26,16,26,30,2,8,1,8,18,3,12,1,1,2,64,98,44,7,32,0,6,1,0,2,10,76,69,64,32,35,120,4,10,66,36,6,18,0,0,37,4,122,71,67,14,135,142,40,105,134,60,23,87,146,58,13,84,98,9,34,120,26,34,14,38,10,2,58,56,82,46,92,52,82,36,153,62,0,43,85,9,2,73,66,15,27,163,111,98,96,2,30,4,1,1,0,5,1,0,30,97,6,18,31,171,161,111,115,44,77,1,22,120,14,2,32,24,1,30,114,23,0,76,121,46,46,4,20,1,8,0,0,0,31,19,98,171,52,100,99,114,130,98,15,43,22,13,5,3,40,17,23,9,23,1,10,6,18,0,4,6,1,16,0,2,20,22,112,108,99,147,110,106,31,18,141,41,29,0,25,0,17,17,12,57,53,39,49,50,14,1,79,4,72,2,47,74,74,155,72,9,33,14,12,25,44,40,170,92,24,97,79,37,60,85,45,100,88,109,97,99,77,43,104,86,86,75,90,8,33,97,70,29,34,37,22,38,7,74,70,110,50,93,12,46,10,33,52,23,34,34,121,77,82,42,38,9,10,27,46,15,30,46,16,51,85,88,61,54,51,58,96,56,62,53,17,20,45,111,79,96,90,44,76,24,59,41,49,15,24,37,59,47,49,74,65,102,62,66,68,35,15,52,2,32,61,62,63,3,11,37,19,4,50,62,56,99,76,36,24,11,40,16,29,50,46,31,109,97,32,66,75,90,52,45,54,84,73,74,78,91,39,69,54,35,26,29,19,44,36,57,77,95,101,31,61,55,58,13,69,70,52,37,90,70,50,46,91,75,44,23,14,27,52,49,57,96,57,59,29,31,30,47,5,58,77,78,96,30,40,89,66,32,51,66,42,57,84,82,27,136,46,32,35,42,147,24,46,52,8,4,133,98,13,72,114,69,0,86,28,54,10,103,71,42,130,115,36,17,29,50,101,19,102,72,1,77,40,2,46,116,1,9,79,0,9,8,115,20,8,0,6,0,8,0,0,22,33,39,3,26,15,33,30,2,7,0,1,21,2,3,4,2,1,78,99,43,7,30,0,1,0,0,1,5,35,21,64,5,40,69,2,0,27,45,1,1,6,0,32,2,98,69,92,2,64,119,67,45,151,89,4,80,118,52,1,72,72,7,45,122,27,43,5,40,0,1,52,32,91,42,78,57,82,23,140,53,0,40,87,12,0,51,39,2,23,131,24,52,67,2,39,8,1,0,1,6,4,0,10,36,7,13,27,150,182,111,74,119,44,59,2,44,100,6,1,36,16,1,28,127,8,0,57,111,36,45,2,12,0,10,0,3,0,9,7,99,65,35,61,40,120,128,96,17,52,19,16,1,2,26,17,29,10,38,2,10,8,7,0,4,1,0,18,0,2,4,29,91,75,102,81,70,91,21,20,124,48,12,0,35,0,28,15,11,62,38,39,53,41,25,2,70,4,66,1,30,77,81,93,64,9,35,9,11,24,46,40,163,81,44,106,75,36,55,85,47,99,78,116,78,106,71,43,96,78,74,79,82,9,32,96,81,29,38,35,21,23,14,72,72,107,64,92,13,51,9,39,54,24,33,40,111,78,86,67,30,13,6,32,45,24,26,47,15,55,92,90,64,55,61,66,84,72,59,47,21,34,47,114,77,98,88,51,71,38,58,33,48,29,21,43,63,53,38,74,67,104,67,51,58,35,16,54,4,35,54,56,53,4,26,29,17,10,44,62,53,98,75,40,25,8,32,22,25,54,47,28,100,101,31,68,68,93,44,48,54,87,72,60,68,87,17,64,65,24,20,35,27,42,36,42,77,97,105,23,89,61,62,27,99,64,48,39,92,56,49,39,77,69,54,30,17,39,37,38,37,94,44,55,36,32,32,45,4,60,71,78,96,20,44,89,61,36,46,62,17,63,94,65,25,84,30,44,55,90,86,21,40,51,4,3,146,108,18,62,140,78,0,81,29,40,10,106,76,37,136,137,37,13,29,49,105,19,100,72,2,75,37,2,46,122,1,9,68,1,10,14,122,21,20,0,6,2,0,0,0,20,31,49,2,23,16,30,29,1,7,0,1,18,0,1,5,0,2,77,99,48,7,28,0,0,0,0,4,1,37,18,72,26,28,60,3,0,22,36,0,0,3,0,31,9,94,62,77,1,57,122,56,43,138,85,5,87,118,39,0,78,84,3,62,122,22,48,4,34,2,0,69,41,66,35,86,56,82,25,131,53,0,31,73,7,0,59,25,4,24,109,13,68,79,4,41,7,0,1,0,5,8,0,27,52,6,29,28,170,176,109,92,115,42,62,1,26,103,12,3,20,15,1,25,125,8,0,51,110,37,43,0,15,0,8,0,3,0,11,12,102,62,28,92,43,129,116,97,14,58,12,14,1,3,43,16,38,11,68,2,10,22,12,0,3,2,1,20,0,2,4,30,94,82,113,84,73,72,24,20,129,52,14,0,33,0,29,15,11,70,52,38,54,40,23,2,66,7,49,2,41,80,76,96,63,8,28,5,10,26,43,42,158,95,98,60,139,11,52,51,12,9,152,69,22,78,124,70,2,83,30,72,9,118,60,29,132,126,33,17,30,50,107,16,103,72,2,77,37,2,40,123,1,9,67,1,10,9,126,19,11,0,6,0,2,0,0,18,26,48,0,23,17,27,29,1,8,0,1,17,1,3,4,0,3,78,95,46,7,28,1,0,0,0,1,0,23,22,67,21,37,80,3,1,23,34,1,1,3,0,24,3,90,70,73,1,55,124,57,44,136,87,5,83,111,46,2,69,75,1,74,126,28,50,6,36,1,2,66,24,64,32,87,56,83,28,140,57,1,33,77,6,0,77,33,2,27,113,20,62,91,1,32,7,0,2,2,3,3,0,32,57,4,25,24,173,179,109,95,114,40,61,1,30,106,10,0,26,16,1,40,124,7,0,55,111,38,43,2,13,0,8,0,1,0,20,11,95,64,28,79,53,122,99,111,15,24,28,11,0,2,50,11,30,9,45,3,14,16,28,0,3,2,0,19,0,2,5,21,99,79,110,81,70,79,18,25,118,47,12,0,33,0,28,16,12,66,39,37,52,36,24,2,69,5,49,2,43,87,75,93,64,6,25,5,15,22,46,39,154,113,180,19,43,79,22,23,111,93,105,64,114,48,27,123,98,77,56,118,20,100,69,2,76,49,0,37,128,0,13,77,1,10,34,122,20,20,1,12,1,5,0,0,19,37,43,0,24,13,36,31,0,6,0,1,18,2,4,5,0,4,75,105,49,6,29,0,1,2,0,2,0,32,24,74,26,36,75,5,0,33,34,1,4,3,0,34,8,93,72,71,3,56,134,44,46,150,85,5,73,117,38,8,82,88,4,53,122,28,42,6,37,2,0,64,26,61,32,89,50,86,34,129,69,0,44,58,14,1,42,81,0,19,156,92,69,94,4,41,6,1,0,0,6,12,0,13,69,14,20,34,174,175,110,88,130,42,71,2,34,110,19,3,22,20,0,47,140,6,0,74,107,37,44,0,15,0,11,0,1,0,8,8,135,63,26,49,54,121,127,98,15,84,46,64,2,12,43,30,52,54,56,2,26,113,59,0,4,3,0,16,0,2,4,27,87,80,106,83,66,79,24,26,107,49,17,0,41,0,43,61,11,138,112,68,63,59,101,15,111,6,57,2,36,85,74,90,66,8,16,4,12,25,47,37,154

Foldseek 3Di:
DLVVWDFADDPDPQAVFDCPLVVLLVFGQTPPPHRAGFGSQAAPDRFFQWRAHDCGNCPDDCPDTARGHDPDDRHHQLAKDQCRSDVPPAQEAEEEFGPLLSSLCSVAPNHGYMYISRRQDDDCPSPQVVNVVHFEYEYQWFQDPPTQVVSLVVCVVHDAQGYFYAHDPDGGSRVCVSVVVNVVVVPRRVVGHGSDDPDDDPPVPPVVVVVVCVPPVVPQAPAAFDQEPPCCVFQVHHFWLFEEEEEEDPPPQRPLQVLQRCLRVQPPDAQEEEEAQADAPPVSVVLSLLLVVQFQCVVPVVCVVVSCVVVVPTNYYYDRHHAADALVPVVVVVVVCCVPSVGQEYEHEAPCRNQPDVPPLVSSLVSLVVVSVCRNVRGHHYYHYAYFDDDPVPDWDDLVRGPGDCSNVVRHQWHWYKGFDDDDPPGAFIKIWTNHHNPPTGIDIATWGADPRSRHTHYGD/DQVLWDFADDDDPQALADCPCVVLQQWGQTPSPHRAIWTQFDAPDNAQQFRDHDCGNCPDDCPDGARGDDDPDRDHQLAKGQCRSDPLPAQEAEEEAHPLLQSLLVVADNHGYIHISRNQDYDLPSPQVSQQVHFEYEYQYWQDPPIQVVVVVVCVSHDAQRYFYAHDPDTGSNVCVSVVNRVVNVVRSVDGDDDDDPPDDPCVVPVVVVVVCVVVVVCQAPAAFDQEPPCCVALVHDHFLAEAEEEEAPPPCRVLQVLQVCLRRQPPPAAEEEEAQDDAPVVSVVLSLLLVVQFGCVVPVVCVVVVVVVPPPGNYYYDHDHAADALVVVVVVVVVVCVPVNHQEYEHEELCRNQPPVPLVSSLVSVVVVSVCSNVRRHYYYYYFYFDDDPPPDWDDLVRGPGDNVNVVRHQWHWYKGFDDDPPDRFFIKIWTPHHNPPTDIDMATWGADPRSRHIGYGD/DQVLWDFADDDDPQALADCPCVVLQQWGQTPSPHRAIWTQFDAPDNAQQFRDHDCGNCPDDCPDGARGDDDPDRDHQLAKGQCRSDPLPAQEAEEEAHPLLQSLLVVADNHGYIHISRNQDYDLPSPQVSQQVHFEYEYQYWQDPPIQVVVLVVLVSHDHQRYFYAHDPDTGSNVCVSVVNRVVNVVRSVPGDGSPDPDDDPCVVVVVVVVVCVVPVVVQAPAAFDQEPPCCPFLVHDGFLFEEEEEEAPPPCRLLAVLLVVLRRQPPPAQEEEAAQADAPPVSVVLSLLLVVQFQCVVPVVCVVVSCVVVVPTNYYYDRDHAADDLVVVVVVVVVCCVPSVGQEYEHEAPCRNVVDPPPLVVVLVSLVVVSVCRNVRRHHYYHYAYFDDDPVPDWQDLVRGPGDCSNVVRGAWHWYKGFDDDDPPRFFIKIWTPHHNPPTGIDMATWGADPRSSHTHYGD/DVVLWDFAQDDDPQALADCVLCVQQVWGQTPSPHRAIWTPQDAPDPFFQWGDHDCGNCPDDCPDTARGDDPPDRDDQLAKGQCRSDPLPAQEAEEEQHPLLQSLQCVADNHGYMATPRRLDDDLPSPQVSNQVRFAYEYQYWPDPPIQVVVVVVCVSHDHQGYWYFDAPDTGSNVCVSVVNRVSRVVRRVDTGGPPDPDDDPCVVVVVVVVVVVVPPVVQQHAAFDQEVPCCPFQVHDGFLFEEEEEEDPPPCRLLQVLQRVLRRQPPPAQEEEAAQDDAPVVSVVLSLLLQVLFQCVVPVVCVVVSVVVVPPGNYYYDRDHAADELVVVVVVVVVCCVPSVHQEYEHEEVVRNCPDPPPLPSSLVSLVVVSVVRNVRGHYYYHYAYFDDDPLPDWDDLCRGPGDCSCSVRGAWHWYKGFDDDDPPGFFIKIWTPHHNPPTGIDMATWGADPRSSHTGYGD/DDDPPDDPCPPVVVVVVVCVVPVVVQAPAAFDQEPPCCVFQVHDGWLFEEEEEEDPPPCRLLQVLQRCLRRQPPPAQEEEAAQADAPVVSVVSSLLLVVLFQCVVPVVCVVVSCVVPVPTRYYYDRHHAADDLVVVVVVVVVCCVPVVGAEYEHEEPCGNQPDPPPLVSVVVSVVVVSVCRNVRGHYYYHYAYFDDDPLPDWDDQVRGPGDCVNVVRHAWHWYKGFDDDPPPGAFIKIWTPHHPPPTGIDMATWGADPRSRHTHYGD/DPDDDDCVPDVDVVVDPAAFDQEVPVCVAQVGDFFLAEEEEEEDPPPCRLLAVLQVVLRRQPPDAQEEEAAQPDAPVVSVVLSLLLVVLFACVVPVPCVVVSCVVVVPGNYYYDNDHAADELVVVVVVVVVCCVPVVGQEYEHEEVVRNVPDPPPLVVVLVSLVVVSVCRNVSRHYYYHYFYFDDDPLPDWDDLVRGPGDCSNVVSHAWHWYKGFDDDPPPGFFIKIWTRHHNPPTDIDIATWGADPRSRHTGYGD

Nearest PDB structures (foldseek):
  8e2l-assembly1_F  TM=1.004E+00  e=8.562E-56  Lates calcarifer
  8e2l-assembly1_D  TM=9.400E-01  e=1.069E-52  Lates calcarifer
  8e2l-assembly1_E  TM=9.398E-01  e=1.249E-51  Lates calcarifer
  8e2l-assembly1_A  TM=9.354E-01  e=1.255E-49  Lates calcarifer
  6n9x-assembly1_E  TM=8.552E-01  e=8.807E-16  Escherichia phage T7

Secondary structure (DSSP, 8-state):
--TT---------SSSS-GGGHHHH--B---SS-SSPBP----SS---S--S---GGGTSSSSS--S-SSSSS---TTS-BSSTTS---SSEEEE-SSHHHHHHHHHSSS--EEB-TTTTS--TTTTHHHHHHSSEEEE---SSTTTHHHHHHHHHHS-TTSEE----SS--HHHHHHTT-HHHHHHHHTT---SSSSEE-SGGGTHHHHHHHHHTGGGTS----SS-TGGGTTS-S--TT-EEEEB--TTS-HHHHHHHHHHHHHTTT--EEEE-SSS-HHHHHHHHHHHHTTS-TTS-STTHHHHHHHHHTS-EEE----S---HHHHHHHHHHHHHHH--SEEEE--HHHHH---TTTHHHHHHHHHHHHHHHHT-EEEEE-PBP---SSS---TT-BSS-THHHHS-SEEEEEE----SS----EEEEEEEESSS----EEEEEEETTTTEEE---/--TT---------SSSS-GGGHHHH--B---SS-SSPBP----SS---S--S---GGGTSSSSS--S-SSSSS---TTS-BSSTTS---SSEEEE-SSHHHHHHHHHSSS--EEB-TTTTS--TTTTHHHHHHSSEEEE---SSTTTHHHHHHHHHHS-TTSEE----SS--HHHHHHTT-HHHHHHHHTS--SSS-SS-BSGGGTHHHHHHHHHTHHHHS----SS-SGGGTTS-S--TT-EEEEB--TTS-HHHHHHHHHHHHHHHT--EEEE-SSS-TTHHHHHHHHHHHTS-TTT-STTHHHHHHHHHTS-EEEE---S---HHHHHHHHHHHHHHH---EEE---HHHHH----TTTHHHHHHHHHHHHHHHHT-EEEEE-PBP---SSS---TT-BSS-THHHHS-SEEEEEE----SS----EEEEEEEESSS----EEEEEEETTTTEEEPP-/-GGGS-----S--SSS--TTTHHHHT-----SS-SS-------SS---S------GGGTSSS-S--S-SSSSS---S---BSSTTS---SS--EE-SSHHHHHHHHHSSS--EEB-TTTTT--TTTTHHHHHTSSSEEE---SSTTTHHHHHHHHHHS-TTTEEB---SS--HHHHHHTT-HHHHHHTTTTPBPS--S---STTSSHHHHHHHHH-HHHHS-B--SS-SGGGTTS-SB-TT-EEEEB-STTSSHHHHHHHHHHHHHHHT--EEE--SSS-TTHHHHHHHHHHHTS-TTT-STTHHHHHHHTTSS-EEE----S---HHHHHHHHHHHHHHH---EEEE--HHHHH----TTTHHHHHHHHHHHHHHHHT-EEEEE-PBP---SSS---TT-BSS-THHHHS-SEEEEEE----SS----EEEEEEEESSS----EEEE-EETTTTEE----/-TTTS--------SS---THHHHHH--B---SSSS--B-----SS---S------GGGTSSS-S--S-SSSSS---TT--BSTTTS---SS--EE-SSHHHHHHHHTSSS--B-B-TTTTS--TTSSHHHHHH-SSEEE----STTTHHHHHHHHHHS-TTTEE----SS--HHHHHHTT-HHHHHHHHTS---S-SSEEESGGGTHHHHHHHHH-HHHHS-BPPSS-TGGGTTS-SB-TT-EEEEB-STTSSHHHHHHHHHHHHHTTT--EEEE-SSS-HHHHHHHHHHHHHTS-TTT-STTHHHHHHHHHTS-EEE----S---HHHHHHHHHHHHHHH---EEEE--HHHHH----TTTHHHHHHHHHHHHHHHHT-EEEEE-PBP---SSS---TT-BSS-THHHHH-SEEEEEE----SS----EEEEEEEESSS----EEEE-EETTTTEE----/--SSS---HHHHHHHHHHHHH-HHHHS-B--SS-TGGGTTS-SB-TT-EEEEB-STTSSHHHHHHHHHHHHHTTT--EEEE-SSS-HHHHHHHHHHHHHTS-TTT-STTHHHHHHHHHTS-EEEE---S---HHHHHHHHHHHHHHH---EEEES-HHHHH----TTTHHHHHHHHHHHHHHHHT-EEEEE-PBP---SSS---GGGBSS-THHHHS-SEEEEEE----SS-----EEEEEEESSS----EEE--EETTTTEE----/--S---TTS--HHHH--B--SS-TGGGGTT-SB-TT-EEEEB-STTSSHHHHHHHHHHHHHHHT--EEE--SSS-HHHHHHHHHHHHHTS-GGG-GGGHHHHHHHHHTS-EEE----S---HHHHHHHHHHHHHHH---EEE---HHHHH----TTTHHHHHHHHHHHHHHHHT-EEEEE-PBP---SSS---TT-BSS-THHHHS-SB--EEE----SS----EEEE---BSSS----EEEEEEETTTTEEE---

B-factor: mean 197.1, std 67.86, range [100.17, 399.85]